Protein 8KA0 (pdb70)

Structure (mmCIF, N/CA/C/O backbone):
data_8KA0
#
_entry.id   8KA0
#
_cell.length_a   136.222
_cell.length_b   48.931
_cell.length_c   178.603
_cell.angle_alpha   90.00
_cell.angle_beta   95.70
_cell.angle_gamma   90.00
#
_symmetry.space_group_name_H-M   'P 1 21 1'
#
loop_
_entity.id
_entity.type
_entity.pdbx_description
1 polymer 'RDTND-RID CBD'
2 polymer Calmodulin-2
3 non-polymer NICOTINAMIDE-ADENINE-DINUCLEOTIDE
4 non-polymer 'CALCIUM ION'
5 non-polymer GLYCEROL
6 water water
#
loop_
_atom_site.group_PDB
_atom_site.id
_atom_site.type_symbol
_atom_site.label_atom_id
_atom_site.label_alt_id
_atom_site.label_comp_id
_atom_site.label_asym_id
_atom_site.label_entity_id
_atom_site.label_seq_id
_atom_site.pdbx_PDB_ins_code
_atom_site.Cartn_x
_atom_site.Cartn_y
_atom_site.Cartn_z
_atom_site.occupancy
_atom_site.B_iso_or_equiv
_atom_site.auth_seq_id
_atom_site.auth_comp_id
_atom_site.auth_asym_id
_atom_site.auth_atom_id
_atom_site.pdbx_PDB_model_num
ATOM 1 N N . GLU A 1 9 ? 56.135 8.891 96.448 1.00 74.72 1967 GLU A N 1
ATOM 2 C CA . GLU A 1 9 ? 56.700 8.285 95.215 1.00 76.87 1967 GLU A CA 1
ATOM 3 C C . GLU A 1 9 ? 57.298 9.386 94.332 1.00 66.38 1967 GLU A C 1
ATOM 4 O O . GLU A 1 9 ? 56.644 10.399 94.090 1.00 66.48 1967 GLU A O 1
ATOM 10 N N . SER A 1 10 ? 58.528 9.156 93.833 1.00 51.80 1968 SER A N 1
ATOM 11 C CA . SER A 1 10 ? 59.294 10.142 93.072 1.00 50.71 1968 SER A CA 1
ATOM 12 C C . SER A 1 10 ? 58.739 10.265 91.645 1.00 45.67 1968 SER A C 1
ATOM 13 O O . SER A 1 10 ? 58.525 9.264 90.990 1.00 50.81 1968 SER A O 1
ATOM 16 N N . LEU A 1 11 ? 58.532 11.500 91.180 1.00 44.25 1969 LEU A N 1
ATOM 17 C CA . LEU A 1 11 ? 57.980 11.791 89.855 1.00 46.90 1969 LEU A CA 1
ATOM 18 C C . LEU A 1 11 ? 58.906 11.306 88.728 1.00 44.04 1969 LEU A C 1
ATOM 19 O O . LEU A 1 11 ? 58.431 10.637 87.798 1.00 40.76 1969 LEU A O 1
ATOM 24 N N . VAL A 1 12 ? 60.200 11.679 88.801 1.00 40.79 1970 VAL A N 1
ATOM 25 C CA . VAL A 1 12 ? 61.190 11.350 87.772 1.00 40.82 1970 VAL A CA 1
ATOM 26 C C . VAL A 1 12 ? 61.450 9.838 87.783 1.00 40.81 1970 VAL A C 1
ATOM 27 O O . VAL A 1 12 ? 61.688 9.235 86.735 1.00 42.48 1970 VAL A O 1
ATOM 31 N N . ALA A 1 13 ? 61.311 9.212 88.959 1.00 36.62 1971 ALA A N 1
ATOM 32 C CA . ALA A 1 13 ? 61.515 7.770 89.104 1.00 40.88 1971 ALA A CA 1
ATOM 33 C C . ALA A 1 13 ? 60.462 6.995 88.295 1.00 36.98 1971 ALA A C 1
ATOM 34 O O . ALA A 1 13 ? 60.753 5.971 87.687 1.00 34.86 1971 ALA A O 1
ATOM 36 N N . ALA A 1 14 ? 59.230 7.486 88.316 1.00 38.80 1972 ALA A N 1
ATOM 37 C CA . ALA A 1 14 ? 58.118 6.848 87.602 1.00 39.94 1972 ALA A CA 1
ATOM 38 C C . ALA A 1 14 ? 58.252 7.059 86.080 1.00 37.20 1972 ALA A C 1
ATOM 39 O O . ALA A 1 14 ? 57.971 6.136 85.308 1.00 42.32 1972 ALA A O 1
ATOM 41 N N . ARG A 1 15 ? 58.676 8.269 85.664 1.00 33.86 1973 ARG A N 1
ATOM 42 C CA . ARG A 1 15 ? 59.099 8.549 84.288 1.00 33.42 1973 ARG A CA 1
ATOM 43 C C . ARG A 1 15 ? 60.183 7.565 83.831 1.00 30.49 1973 ARG A C 1
ATOM 44 O O . ARG A 1 15 ? 60.020 6.926 82.817 1.00 31.23 1973 ARG A O 1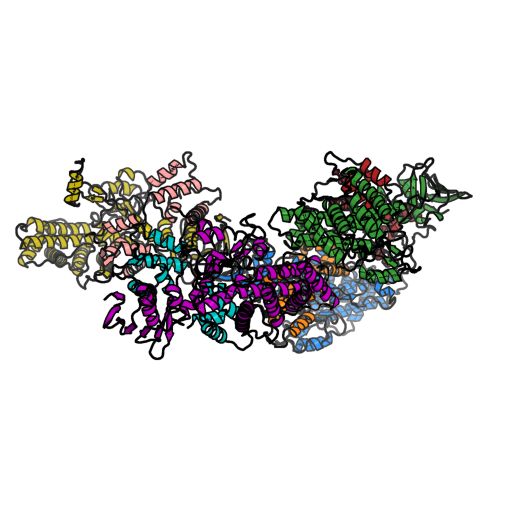
ATOM 52 N N . ALA A 1 16 ? 61.270 7.448 84.599 1.00 30.01 1974 ALA A N 1
ATOM 53 C CA . ALA A 1 16 ? 62.396 6.593 84.271 1.00 30.20 1974 ALA A CA 1
ATOM 54 C C . ALA A 1 16 ? 61.935 5.145 84.100 1.00 34.97 1974 ALA A C 1
ATOM 55 O O . ALA A 1 16 ? 62.412 4.446 83.189 1.00 35.17 1974 ALA A O 1
ATOM 57 N N . GLU A 1 17 ? 61.006 4.701 84.977 1.00 34.37 1975 GLU A N 1
ATOM 58 C CA . GLU A 1 17 ? 60.479 3.338 84.947 1.00 39.64 1975 GLU A CA 1
ATOM 59 C C . GLU A 1 17 ? 59.748 3.093 83.620 1.00 36.09 1975 GLU A C 1
ATOM 60 O O . GLU A 1 17 ? 59.913 2.057 83.003 1.00 38.43 1975 GLU A O 1
ATOM 66 N N . LYS A 1 18 ? 58.952 4.059 83.190 1.00 36.73 1976 LYS A N 1
ATOM 67 C CA . LYS A 1 18 ? 58.236 3.998 81.921 1.00 38.69 1976 LYS A CA 1
ATOM 68 C C . LYS A 1 18 ? 59.232 3.943 80.742 1.00 36.24 1976 LYS A C 1
ATOM 69 O O . LYS A 1 18 ? 59.023 3.173 79.803 1.00 35.60 1976 LYS A O 1
ATOM 75 N N . VAL A 1 19 ? 60.319 4.751 80.816 1.00 32.81 1977 VAL A N 1
ATOM 76 C CA . VAL A 1 19 ? 61.377 4.795 79.800 1.00 30.30 1977 VAL A CA 1
ATOM 77 C C . VAL A 1 19 ? 62.083 3.435 79.731 1.00 27.60 1977 VAL A C 1
ATOM 78 O O . VAL A 1 19 ? 62.318 2.897 78.620 1.00 26.79 1977 VAL A O 1
ATOM 82 N N . ALA A 1 20 ? 62.468 2.912 80.903 1.00 24.19 1978 ALA A N 1
ATOM 83 C CA . ALA A 1 20 ? 63.053 1.562 81.028 1.00 28.33 1978 ALA A CA 1
ATOM 84 C C . ALA A 1 20 ? 62.226 0.509 80.266 1.00 26.02 1978 ALA A C 1
ATOM 85 O O . ALA A 1 20 ? 62.760 -0.314 79.540 1.00 29.58 1978 ALA A O 1
ATOM 87 N N . ASN A 1 21 ? 60.915 0.545 80.423 1.00 27.90 1979 ASN A N 1
ATOM 88 C CA . ASN A 1 21 ? 60.029 -0.439 79.801 1.00 32.48 1979 ASN A CA 1
ATOM 89 C C . ASN A 1 21 ? 60.026 -0.269 78.278 1.00 34.09 1979 ASN A C 1
ATOM 90 O O . ASN A 1 21 ? 59.971 -1.254 77.545 1.00 36.71 1979 ASN A O 1
ATOM 95 N N . LEU A 1 22 ? 60.082 0.991 77.822 1.00 32.02 1980 LEU A N 1
ATOM 96 C CA . LEU A 1 22 ? 60.086 1.327 76.405 1.00 29.22 1980 LEU A CA 1
ATOM 97 C C . LEU A 1 22 ? 61.402 0.878 75.772 1.00 28.05 1980 LEU A C 1
ATOM 98 O O . LEU A 1 22 ? 61.390 0.286 74.700 1.00 30.83 1980 LEU A O 1
ATOM 103 N N . TYR A 1 23 ? 62.517 1.132 76.469 1.00 31.33 1981 TYR A N 1
ATOM 104 C CA . TYR A 1 23 ? 63.861 0.749 76.026 1.00 28.69 1981 TYR A CA 1
ATOM 105 C C . TYR A 1 23 ? 63.956 -0.783 75.929 1.00 29.21 1981 TYR A C 1
ATOM 106 O O . TYR A 1 23 ? 64.541 -1.298 74.976 1.00 29.93 1981 TYR A O 1
ATOM 115 N N . ARG A 1 24 ? 63.409 -1.502 76.944 1.00 29.00 1982 ARG A N 1
ATOM 116 C CA . ARG A 1 24 ? 63.431 -2.976 76.982 1.00 29.26 1982 ARG A CA 1
ATOM 117 C C . ARG A 1 24 ? 62.545 -3.536 75.870 1.00 31.05 1982 ARG A C 1
ATOM 118 O O . ARG A 1 24 ? 62.839 -4.570 75.276 1.00 31.52 1982 ARG A O 1
ATOM 126 N N . TRP A 1 25 ? 61.492 -2.792 75.531 1.00 33.75 1983 TRP A N 1
ATOM 127 C CA . TRP A 1 25 ? 60.594 -3.172 74.445 1.00 32.78 1983 TRP A CA 1
ATOM 128 C C . TRP A 1 25 ? 61.256 -2.956 73.081 1.00 32.21 1983 TRP A C 1
ATOM 129 O O . TRP A 1 25 ? 61.091 -3.775 72.199 1.00 31.98 1983 TRP A O 1
ATOM 140 N N . LEU A 1 26 ? 62.031 -1.869 72.929 1.00 34.03 1984 LEU A N 1
ATOM 141 C CA . LEU A 1 26 ? 62.827 -1.629 71.722 1.00 31.69 1984 LEU A CA 1
ATOM 142 C C . LEU A 1 26 ? 63.974 -2.637 71.607 1.00 30.96 1984 LEU A C 1
ATOM 143 O O . LEU A 1 26 ? 64.435 -2.916 70.507 1.00 29.24 1984 LEU A O 1
ATOM 148 N N . ASP A 1 27 ? 64.437 -3.170 72.749 1.00 33.52 1985 ASP A N 1
ATOM 149 C CA . ASP A 1 27 ? 65.555 -4.110 72.796 1.00 35.48 1985 ASP A CA 1
ATOM 150 C C . ASP A 1 27 ? 65.070 -5.570 72.732 1.00 37.37 1985 ASP A C 1
ATOM 151 O O . ASP A 1 27 ? 65.870 -6.467 72.925 1.00 41.70 1985 ASP A O 1
ATOM 156 N N . THR A 1 28 ? 63.756 -5.804 72.470 1.00 41.45 1986 THR A N 1
ATOM 157 C CA . THR A 1 28 ? 63.109 -7.121 72.624 1.00 41.82 1986 THR A CA 1
ATOM 158 C C . THR A 1 28 ? 63.735 -8.157 71.674 1.00 41.31 1986 THR A C 1
ATOM 159 O O . THR A 1 28 ? 63.716 -9.346 71.968 1.00 38.75 1986 THR A O 1
ATOM 163 N N . ASP A 1 29 ? 64.316 -7.680 70.565 1.00 39.58 1987 ASP A N 1
ATOM 164 C CA . ASP A 1 29 ? 64.887 -8.524 69.521 1.00 41.92 1987 ASP A CA 1
ATOM 165 C C . ASP A 1 29 ? 66.385 -8.747 69.795 1.00 42.98 1987 ASP A C 1
ATOM 166 O O . ASP A 1 29 ? 66.890 -9.845 69.580 1.00 43.04 1987 ASP A O 1
ATOM 171 N N . ASN A 1 30 ? 67.100 -7.703 70.264 1.00 43.94 1988 ASN A N 1
ATOM 172 C CA . ASN A 1 30 ? 68.544 -7.774 70.498 1.00 43.43 1988 ASN A CA 1
ATOM 173 C C . ASN A 1 30 ? 68.801 -8.515 71.817 1.00 44.78 1988 ASN A C 1
ATOM 174 O O . ASN A 1 30 ? 69.805 -9.205 71.953 1.00 41.79 1988 ASN A O 1
ATOM 179 N N . ASP A 1 31 ? 67.891 -8.320 72.787 1.00 47.54 1989 ASP A N 1
ATOM 180 C CA . ASP A 1 31 ? 67.879 -9.017 74.067 1.00 48.95 1989 ASP A CA 1
ATOM 181 C C . ASP A 1 31 ? 69.197 -8.779 74.816 1.00 52.70 1989 ASP A C 1
ATOM 182 O O . ASP A 1 31 ? 69.685 -9.667 75.538 1.00 58.78 1989 ASP A O 1
ATOM 187 N N . VAL A 1 32 ? 69.716 -7.553 74.695 1.00 45.02 1990 VAL A N 1
ATOM 188 C CA . VAL A 1 32 ? 71.034 -7.177 75.210 1.00 43.83 1990 VAL A CA 1
ATOM 189 C C . VAL A 1 32 ? 70.906 -6.609 76.632 1.00 39.82 1990 VAL A C 1
ATOM 190 O O . VAL A 1 32 ? 71.900 -6.501 77.331 1.00 47.69 1990 VAL A O 1
ATOM 194 N N . ALA A 1 33 ? 69.669 -6.317 77.067 1.00 38.42 1991 ALA A N 1
ATOM 195 C CA . ALA A 1 33 ? 69.379 -5.762 78.387 1.00 37.76 1991 ALA A CA 1
ATOM 196 C C . ALA A 1 33 ? 69.634 -6.806 79.474 1.00 41.40 1991 ALA A C 1
ATOM 197 O O . ALA A 1 33 ? 69.364 -7.993 79.274 1.00 45.26 1991 ALA A O 1
ATOM 199 N N . THR A 1 34 ? 70.156 -6.341 80.609 1.00 45.76 1992 THR A N 1
ATOM 200 C CA . THR A 1 34 ? 70.333 -7.148 81.813 1.00 51.63 1992 THR A CA 1
ATOM 201 C C . THR A 1 34 ? 69.497 -6.530 82.930 1.00 49.28 1992 THR A C 1
ATOM 202 O O . THR A 1 34 ? 68.641 -5.696 82.663 1.00 52.62 1992 THR A O 1
ATOM 206 N N . ASP A 1 35 ? 69.781 -6.926 84.175 1.00 55.96 1993 ASP A N 1
ATOM 207 C CA . ASP A 1 35 ? 69.177 -6.337 85.365 1.00 54.42 1993 ASP A CA 1
ATOM 208 C C . ASP A 1 35 ? 69.726 -4.918 85.599 1.00 49.14 1993 ASP A C 1
ATOM 209 O O . ASP A 1 35 ? 69.040 -4.083 86.165 1.00 50.27 1993 ASP A O 1
ATOM 214 N N . LYS A 1 36 ? 70.968 -4.671 85.168 1.00 44.22 1994 LYS A N 1
ATOM 215 C CA . LYS A 1 36 ? 71.730 -3.489 85.555 1.00 48.09 1994 LYS A CA 1
ATOM 216 C C . LYS A 1 36 ? 71.841 -2.532 84.344 1.00 42.53 1994 LYS A C 1
ATOM 217 O O . LYS A 1 36 ? 71.835 -1.313 84.509 1.00 47.49 1994 LYS A O 1
ATOM 223 N N . TYR A 1 37 ? 71.930 -3.105 83.129 1.00 38.33 1995 TYR A N 1
ATOM 224 C CA . TYR A 1 37 ? 72.135 -2.363 81.886 1.00 39.35 1995 TYR A CA 1
ATOM 225 C C . TYR A 1 37 ? 70.853 -2.361 81.051 1.00 42.04 1995 TYR A C 1
ATOM 226 O O . TYR A 1 37 ? 70.442 -3.403 80.567 1.00 39.15 1995 TYR A O 1
ATOM 235 N N . VAL A 1 38 ? 70.280 -1.167 80.816 1.00 37.04 1996 VAL A N 1
ATOM 236 C CA . VAL A 1 38 ? 69.205 -1.013 79.837 1.00 36.78 1996 VAL A CA 1
ATOM 237 C C . VAL A 1 38 ? 69.699 -0.152 78.681 1.00 33.56 1996 VAL A C 1
ATOM 238 O O . VAL A 1 38 ? 70.044 1.016 78.867 1.00 31.12 1996 VAL A O 1
ATOM 242 N N . PRO A 1 39 ? 69.722 -0.694 77.442 1.00 29.63 1997 PRO A N 1
ATOM 243 C CA . PRO A 1 39 ? 70.319 0.010 76.311 1.00 28.99 1997 PRO A CA 1
ATOM 244 C C . PRO A 1 39 ? 69.491 1.218 75.892 1.00 27.43 1997 PRO A C 1
ATOM 245 O O . PRO A 1 39 ? 68.296 1.141 75.906 1.00 26.23 1997 PRO A O 1
ATOM 249 N N . VAL A 1 40 ? 70.156 2.336 75.573 1.00 27.34 1998 VAL A N 1
ATOM 250 C CA . VAL A 1 40 ? 69.495 3.524 75.042 1.00 26.99 1998 VAL A CA 1
ATOM 251 C C . VAL A 1 40 ? 69.421 3.389 73.511 1.00 26.07 1998 VAL A C 1
ATOM 252 O O . VAL A 1 40 ? 70.449 3.306 72.838 1.00 24.74 1998 VAL A O 1
ATOM 256 N N . PRO A 1 41 ? 68.217 3.389 72.905 1.00 26.23 1999 PRO A N 1
ATOM 257 C CA . PRO A 1 41 ? 68.076 3.069 71.478 1.00 28.11 1999 PRO A CA 1
ATOM 258 C C . PRO A 1 41 ? 68.896 4.023 70.613 1.00 29.34 1999 PRO A C 1
ATOM 259 O O . PRO A 1 41 ? 68.813 5.232 70.802 1.00 31.39 1999 PRO A O 1
ATOM 263 N N . GLY A 1 42 ? 69.767 3.465 69.763 1.00 31.36 2000 GLY A N 1
ATOM 264 C CA . GLY A 1 42 ? 70.643 4.225 68.873 1.00 30.27 2000 GLY A CA 1
ATOM 265 C C . GLY A 1 42 ? 71.912 4.712 69.565 1.00 30.70 2000 GLY A C 1
ATOM 266 O O . GLY A 1 42 ? 72.676 5.474 68.995 1.00 34.09 2000 GLY A O 1
ATOM 267 N N . PHE A 1 43 ? 72.126 4.284 70.798 1.00 36.52 2001 PHE A N 1
ATOM 268 C CA . PHE A 1 43 ? 73.273 4.716 71.594 1.00 43.50 2001 PHE A CA 1
ATOM 269 C C . PHE A 1 43 ? 73.950 3.505 72.272 1.00 52.16 2001 PHE A C 1
ATOM 270 O O . PHE A 1 43 ? 73.973 3.405 73.509 1.00 58.80 2001 PHE A O 1
ATOM 278 N N . GLU A 1 44 ? 74.535 2.621 71.429 1.00 56.77 2002 GLU A N 1
ATOM 279 C CA . GLU A 1 44 ? 75.360 1.484 71.856 1.00 59.20 2002 GLU A CA 1
ATOM 280 C C . GLU A 1 44 ? 76.266 1.864 73.048 1.00 54.90 2002 GLU A C 1
ATOM 281 O O . GLU A 1 44 ? 76.821 2.967 73.086 1.00 46.77 2002 GLU A O 1
ATOM 287 N N . ARG A 1 45 ? 76.376 0.945 74.026 1.00 50.33 2003 ARG A N 1
ATOM 288 C CA . ARG A 1 45 ? 77.377 1.006 75.085 1.00 50.01 2003 ARG A CA 1
ATOM 289 C C . ARG A 1 45 ? 78.763 0.774 74.473 1.00 51.37 2003 ARG A C 1
ATOM 290 O O . ARG A 1 45 ? 78.941 -0.142 73.670 1.00 54.27 2003 ARG A O 1
ATOM 298 N N . VAL A 1 46 ? 79.699 1.678 74.795 1.00 46.20 2004 VAL A N 1
ATOM 299 C CA . VAL A 1 46 ? 81.126 1.477 74.608 1.00 49.93 2004 VAL A CA 1
ATOM 300 C C . VAL A 1 46 ? 81.755 1.427 75.993 1.00 53.86 2004 VAL A C 1
ATOM 301 O O . VAL A 1 46 ? 81.804 2.462 76.678 1.00 45.94 2004 VAL A O 1
ATOM 305 N N . ASP A 1 47 ? 82.252 0.229 76.363 1.00 61.52 2005 ASP A N 1
ATOM 306 C CA . ASP A 1 47 ? 82.784 -0.056 77.696 1.00 65.91 2005 ASP A CA 1
ATOM 307 C C . ASP A 1 47 ? 83.890 0.939 78.019 1.00 59.19 2005 ASP A C 1
ATOM 308 O O . ASP A 1 47 ? 84.605 1.364 77.121 1.00 52.54 2005 ASP A O 1
ATOM 313 N N . VAL A 1 48 ? 83.950 1.348 79.296 1.00 64.92 2006 VAL A N 1
ATOM 314 C CA . VAL A 1 48 ? 84.975 2.248 79.817 1.00 65.73 2006 VAL A CA 1
ATOM 315 C C . VAL A 1 48 ? 86.078 1.407 80.474 1.00 70.78 2006 VAL A C 1
ATOM 316 O O . VAL A 1 48 ? 85.788 0.553 81.311 1.00 71.46 2006 VAL A O 1
ATOM 320 N N . ASP A 1 49 ? 87.340 1.653 80.068 1.00 83.58 2007 ASP A N 1
ATOM 321 C CA . ASP A 1 49 ? 88.528 1.095 80.722 1.00 82.62 2007 ASP A CA 1
ATOM 322 C C . ASP A 1 49 ? 89.270 2.225 81.460 1.00 82.79 2007 ASP A C 1
ATOM 323 O O . ASP A 1 49 ? 90.081 2.926 80.858 1.00 91.54 2007 ASP A O 1
ATOM 328 N N . VAL A 1 50 ? 88.971 2.408 82.767 1.00 77.39 2008 VAL A N 1
ATOM 329 C CA . VAL A 1 50 ? 89.587 3.453 83.594 1.00 72.92 2008 VAL A CA 1
ATOM 330 C C . VAL A 1 50 ? 90.110 2.841 84.893 1.00 73.42 2008 VAL A C 1
ATOM 331 O O . VAL A 1 50 ? 89.414 2.037 85.511 1.00 67.03 2008 VAL A O 1
ATOM 335 N N . SER A 1 51 ? 91.333 3.259 85.291 1.00 75.19 2009 SER A N 1
ATOM 336 C CA . SER A 1 51 ? 91.891 3.014 86.620 1.00 73.71 2009 SER A CA 1
ATOM 337 C C . SER A 1 51 ? 91.158 3.869 87.644 1.00 69.98 2009 SER A C 1
ATOM 338 O O . SER A 1 51 ? 90.615 4.903 87.293 1.00 69.88 2009 SER A O 1
ATOM 341 N N . ASP A 1 52 ? 91.186 3.438 88.915 1.00 77.97 2010 ASP A N 1
ATOM 342 C CA . ASP A 1 52 ? 90.509 4.134 90.006 1.00 81.38 2010 ASP A CA 1
ATOM 343 C C . ASP A 1 52 ? 91.176 5.489 90.255 1.00 87.42 2010 ASP A C 1
ATOM 344 O O . ASP A 1 52 ? 90.516 6.399 90.764 1.00 82.73 2010 ASP A O 1
ATOM 349 N N . GLU A 1 53 ? 92.479 5.604 89.897 1.00 90.74 2011 GLU A N 1
ATOM 350 C CA . GLU A 1 53 ? 93.223 6.872 89.939 1.00 90.28 2011 GLU A CA 1
ATOM 351 C C . GLU A 1 53 ? 92.513 7.910 89.059 1.00 80.35 2011 GLU A C 1
ATOM 352 O O . GLU A 1 53 ? 92.184 9.010 89.514 1.00 68.70 2011 GLU A O 1
ATOM 358 N N . VAL A 1 54 ? 92.276 7.517 87.798 1.00 73.92 2012 VAL A N 1
ATOM 359 C CA . VAL A 1 54 ? 91.723 8.377 86.755 1.00 74.32 2012 VAL A CA 1
ATOM 360 C C . VAL A 1 54 ? 90.276 8.739 87.116 1.00 65.92 2012 VAL A C 1
ATOM 361 O O . VAL A 1 54 ? 89.865 9.885 86.963 1.00 57.52 2012 VAL A O 1
ATOM 365 N N . LYS A 1 55 ? 89.530 7.757 87.639 1.00 60.38 2013 LYS A N 1
ATOM 366 C CA . LYS A 1 55 ? 88.130 7.938 88.007 1.00 62.08 2013 LYS A CA 1
ATOM 367 C C . LYS A 1 55 ? 88.011 8.993 89.112 1.00 55.90 2013 LYS A C 1
ATOM 368 O O . LYS A 1 55 ? 87.177 9.881 89.019 1.00 61.82 2013 LYS A O 1
ATOM 374 N N . GLN A 1 56 ? 88.868 8.908 90.141 1.00 58.56 2014 GLN A N 1
ATOM 375 C CA . GLN A 1 56 ? 88.789 9.782 91.322 1.00 61.37 2014 GLN A CA 1
ATOM 376 C C . GLN A 1 56 ? 89.189 11.216 90.972 1.00 56.41 2014 GLN A C 1
ATOM 377 O O . GLN A 1 56 ? 88.902 12.131 91.733 1.00 60.28 2014 GLN A O 1
ATOM 383 N N . ARG A 1 57 ? 89.910 11.386 89.859 1.00 58.00 2015 ARG A N 1
ATOM 384 C CA . ARG A 1 57 ? 90.253 12.702 89.334 1.00 65.89 2015 ARG A CA 1
ATOM 385 C C . ARG A 1 57 ? 89.008 13.307 88.675 1.00 63.62 2015 ARG A C 1
ATOM 386 O O . ARG A 1 57 ? 88.570 14.393 89.068 1.00 52.40 2015 ARG A O 1
ATOM 394 N N . MET A 1 58 ? 88.428 12.564 87.703 1.00 63.16 2016 MET A N 1
ATOM 395 C CA . MET A 1 58 ? 87.139 12.898 87.083 1.00 54.06 2016 MET A CA 1
ATOM 396 C C . MET A 1 58 ? 86.136 13.332 88.154 1.00 50.02 2016 MET A C 1
ATOM 397 O O . MET A 1 58 ? 85.520 14.391 88.033 1.00 48.11 2016 MET A O 1
ATOM 402 N N . ILE A 1 59 ? 86.018 12.520 89.218 1.00 51.28 2017 ILE A N 1
ATOM 403 C CA . ILE A 1 59 ? 85.081 12.761 90.316 1.00 55.26 2017 ILE A CA 1
ATOM 404 C C . ILE A 1 59 ? 85.355 14.111 90.978 1.00 55.66 2017 ILE A C 1
ATOM 405 O O . ILE A 1 59 ? 84.415 14.838 91.288 1.00 59.35 2017 ILE A O 1
ATOM 410 N N . GLN A 1 60 ? 86.642 14.413 91.225 1.00 62.48 2018 GLN A N 1
ATOM 411 C CA . GLN A 1 60 ? 87.050 15.588 92.001 1.00 64.37 2018 GLN A CA 1
ATOM 412 C C . GLN A 1 60 ? 86.900 16.858 91.152 1.00 56.62 2018 GLN A C 1
ATOM 413 O O . GLN A 1 60 ? 86.390 17.864 91.638 1.00 59.18 2018 GLN A O 1
ATOM 419 N N . SER A 1 61 ? 87.302 16.774 89.876 1.00 48.59 2019 SER A N 1
ATOM 420 C CA . SER A 1 61 ? 87.042 17.817 88.886 1.00 56.81 2019 SER A CA 1
ATOM 421 C C . SER A 1 61 ? 85.541 18.144 88.798 1.00 61.13 2019 SER A C 1
ATOM 422 O O . SER A 1 61 ? 85.174 19.282 88.507 1.00 58.77 2019 SER A O 1
ATOM 425 N N . MET A 1 62 ? 84.686 17.124 89.014 1.00 59.14 2020 MET A N 1
ATOM 426 C CA . MET A 1 62 ? 83.231 17.263 88.928 1.00 67.00 2020 MET A CA 1
ATOM 427 C C . MET A 1 62 ? 82.700 17.807 90.253 1.00 64.08 2020 MET A C 1
ATOM 428 O O . MET A 1 62 ? 81.790 18.645 90.273 1.00 62.24 2020 MET A O 1
ATOM 433 N N . SER A 1 63 ? 83.236 17.267 91.351 1.00 59.14 2021 SER A N 1
ATOM 434 C CA . SER A 1 63 ? 83.026 17.816 92.686 1.00 65.41 2021 SER A CA 1
ATOM 435 C C . SER A 1 63 ? 83.293 19.324 92.649 1.00 59.41 2021 SER A C 1
ATOM 436 O O . SER A 1 63 ? 82.477 20.113 93.110 1.00 54.85 2021 SER A O 1
ATOM 439 N N . GLY A 1 64 ? 84.408 19.704 92.012 1.00 60.85 2022 GLY A N 1
ATOM 440 C CA . GLY A 1 64 ? 84.801 21.096 91.865 1.00 67.26 2022 GLY A CA 1
ATOM 441 C C . GLY A 1 64 ? 83.772 21.924 91.094 1.00 70.19 2022 GLY A C 1
ATOM 442 O O . GLY A 1 64 ? 83.409 23.022 91.513 1.00 68.08 2022 GLY A O 1
ATOM 443 N N . TYR A 1 65 ? 83.336 21.403 89.941 1.00 79.47 2023 TYR A N 1
ATOM 444 C CA . TYR A 1 65 ? 82.415 22.116 89.061 1.00 79.08 2023 TYR A CA 1
ATOM 445 C C . TYR A 1 65 ? 81.159 22.504 89.831 1.00 69.16 2023 TYR A C 1
ATOM 446 O O . TYR A 1 65 ? 80.700 23.635 89.734 1.00 73.55 2023 TYR A O 1
ATOM 455 N N . ILE A 1 66 ? 80.613 21.547 90.584 1.00 66.08 2024 ILE A N 1
ATOM 456 C CA . ILE A 1 66 ? 79.432 21.771 91.410 1.00 68.19 2024 ILE A CA 1
ATOM 457 C C . ILE A 1 66 ? 79.759 22.809 92.480 1.00 76.87 2024 ILE A C 1
ATOM 458 O O . ILE A 1 66 ? 79.077 23.829 92.572 1.00 81.97 2024 ILE A O 1
ATOM 463 N N . GLU A 1 67 ? 80.820 22.532 93.266 1.00 89.41 2025 GLU A N 1
ATOM 464 C CA . GLU A 1 67 ? 81.095 23.227 94.526 1.00 94.82 2025 GLU A CA 1
ATOM 465 C C . GLU A 1 67 ? 80.902 24.728 94.324 1.00 92.23 2025 GLU A C 1
ATOM 466 O O . GLU A 1 67 ? 80.082 25.343 95.009 1.00 88.01 2025 GLU A O 1
ATOM 472 N N . HIS A 1 68 ? 81.624 25.279 93.334 1.00 96.29 2026 HIS A N 1
ATOM 473 C CA . HIS A 1 68 ? 81.687 26.718 93.081 1.00 108.61 2026 HIS A CA 1
ATOM 474 C C . HIS A 1 68 ? 81.019 27.032 91.735 1.00 99.55 2026 HIS A C 1
ATOM 475 O O . HIS A 1 68 ? 81.699 27.337 90.756 1.00 92.51 2026 HIS A O 1
ATOM 482 N N . THR A 1 69 ? 79.674 26.930 91.713 1.00 100.57 2027 THR A N 1
ATOM 483 C CA . THR A 1 69 ? 78.817 27.292 90.571 1.00 85.44 2027 THR A CA 1
ATOM 484 C C . THR A 1 69 ? 77.378 27.477 91.086 1.00 74.89 2027 THR A C 1
ATOM 485 O O . THR A 1 69 ? 77.054 26.967 92.157 1.00 71.40 2027 THR A O 1
ATOM 489 N N . ASP A 1 70 ? 76.540 28.233 90.337 1.00 71.79 2028 ASP A N 1
ATOM 490 C CA . ASP A 1 70 ? 75.165 28.573 90.740 1.00 83.48 2028 ASP A CA 1
ATOM 491 C C . ASP A 1 70 ? 74.209 27.378 90.547 1.00 76.60 2028 ASP A C 1
ATOM 492 O O . ASP A 1 70 ? 73.775 27.104 89.425 1.00 68.89 2028 ASP A O 1
ATOM 497 N N . ASN A 1 71 ? 73.836 26.713 91.662 1.00 72.72 2029 ASN A N 1
ATOM 498 C CA . ASN A 1 71 ? 73.005 25.502 91.637 1.00 75.14 2029 ASN A CA 1
ATOM 499 C C . ASN A 1 71 ? 72.456 25.221 93.048 1.00 73.01 2029 ASN A C 1
ATOM 500 O O . ASN A 1 71 ? 72.746 25.969 93.975 1.00 85.17 2029 ASN A O 1
ATOM 505 N N . GLN A 1 72 ? 71.675 24.133 93.203 1.00 67.00 2030 GLN A N 1
ATOM 506 C CA . GLN A 1 72 ? 70.888 23.885 94.417 1.00 69.92 2030 GLN A CA 1
ATOM 507 C C . GLN A 1 72 ? 71.366 22.625 95.162 1.00 64.72 2030 GLN A C 1
ATOM 508 O O . GLN A 1 72 ? 70.653 22.103 96.015 1.00 61.09 2030 GLN A O 1
ATOM 514 N N . VAL A 1 73 ? 72.564 22.136 94.830 1.00 66.54 2031 VAL A N 1
ATOM 515 C CA . VAL A 1 73 ? 73.137 20.948 95.457 1.00 66.87 2031 VAL A CA 1
ATOM 516 C C . VAL A 1 73 ? 73.680 21.329 96.840 1.00 75.48 2031 VAL A C 1
ATOM 517 O O . VAL A 1 73 ? 74.495 22.241 96.951 1.00 80.20 2031 VAL A O 1
ATOM 521 N N . PRO A 1 74 ? 73.255 20.652 97.933 1.00 80.11 2032 PRO A N 1
ATOM 522 C CA . PRO A 1 74 ? 73.905 20.816 99.233 1.00 82.05 2032 PRO A CA 1
ATOM 523 C C . PRO A 1 74 ? 75.386 20.430 99.150 1.00 87.27 2032 PRO A C 1
ATOM 524 O O . PRO A 1 74 ? 75.716 19.325 98.718 1.00 90.46 2032 PRO A O 1
ATOM 528 N N . LYS A 1 75 ? 76.268 21.348 99.586 1.00 95.03 2033 LYS A N 1
ATOM 529 C CA . LYS A 1 75 ? 77.711 21.234 99.370 1.00 87.47 2033 LYS A CA 1
ATOM 530 C C . LYS A 1 75 ? 78.297 20.060 100.155 1.00 76.62 2033 LYS A C 1
ATOM 531 O O . LYS A 1 75 ? 79.369 19.584 99.814 1.00 68.71 2033 LYS A O 1
ATOM 537 N N . ASP A 1 76 ? 77.575 19.588 101.180 1.00 77.35 2034 ASP A N 1
ATOM 538 C CA . ASP A 1 76 ? 77.855 18.302 101.826 1.00 86.47 2034 ASP A CA 1
ATOM 539 C C . ASP A 1 76 ? 78.018 17.195 100.767 1.00 91.02 2034 ASP A C 1
ATOM 540 O O . ASP A 1 76 ? 78.979 16.425 100.810 1.00 87.07 2034 ASP A O 1
ATOM 545 N N . GLN A 1 77 ? 77.074 17.142 99.805 1.00 87.50 2035 GLN A N 1
ATOM 546 C CA . GLN A 1 77 ? 76.914 16.011 98.891 1.00 79.70 2035 GLN A CA 1
ATOM 547 C C . GLN A 1 77 ? 77.581 16.276 97.535 1.00 66.62 2035 GLN A C 1
ATOM 548 O O . GLN A 1 77 ? 77.602 15.399 96.685 1.00 75.91 2035 GLN A O 1
ATOM 554 N N . ALA A 1 78 ? 78.140 17.472 97.348 1.00 66.03 2036 ALA A N 1
ATOM 555 C CA . ALA A 1 78 ? 78.836 17.843 96.113 1.00 64.08 2036 ALA A CA 1
ATOM 556 C C . ALA A 1 78 ? 79.695 16.687 95.584 1.00 67.20 2036 ALA A C 1
ATOM 557 O O . ALA A 1 78 ? 79.735 16.449 94.377 1.00 77.28 2036 ALA A O 1
ATOM 559 N N . GLU A 1 79 ? 80.361 15.961 96.495 1.00 66.50 2037 GLU A N 1
ATOM 560 C CA . GLU A 1 79 ? 81.305 14.902 96.133 1.00 74.71 2037 GLU A CA 1
ATOM 561 C C . GLU A 1 79 ? 80.562 13.569 95.911 1.00 66.97 2037 GLU A C 1
ATOM 562 O O . GLU A 1 79 ? 80.946 12.789 95.033 1.00 62.21 2037 GLU A O 1
ATOM 568 N N . ALA A 1 80 ? 79.518 13.310 96.724 1.00 57.89 2038 ALA A N 1
ATOM 569 C CA . ALA A 1 80 ? 78.691 12.104 96.623 1.00 59.26 2038 ALA A CA 1
ATOM 570 C C . ALA A 1 80 ? 77.897 12.071 95.296 1.00 54.76 2038 ALA A C 1
ATOM 571 O O . ALA A 1 80 ? 77.761 11.018 94.668 1.00 49.65 2038 ALA A O 1
ATOM 573 N N . LEU A 1 81 ? 77.373 13.235 94.881 1.00 48.78 2039 LEU A N 1
ATOM 574 C CA . LEU A 1 81 ? 76.652 13.382 93.621 1.00 49.85 2039 LEU A CA 1
ATOM 575 C C . LEU A 1 81 ? 77.598 13.187 92.423 1.00 53.90 2039 LEU A C 1
ATOM 576 O O . LEU A 1 81 ? 77.272 12.467 91.478 1.00 52.85 2039 LEU A O 1
ATOM 581 N N . ALA A 1 82 ? 78.777 13.820 92.477 1.00 56.70 2040 ALA A N 1
ATOM 582 C CA . ALA A 1 82 ? 79.825 13.620 91.478 1.00 50.96 2040 ALA A CA 1
ATOM 583 C C . ALA A 1 82 ? 80.109 12.130 91.273 1.00 49.64 2040 ALA A C 1
ATOM 584 O O . ALA A 1 82 ? 80.151 11.658 90.134 1.00 49.72 2040 ALA A O 1
ATOM 586 N N . THR A 1 83 ? 80.332 11.401 92.381 1.00 46.26 2041 THR A N 1
ATOM 587 C CA . THR A 1 83 ? 80.723 9.989 92.335 1.00 49.89 2041 THR A CA 1
ATOM 588 C C . THR A 1 83 ? 79.598 9.163 91.707 1.00 44.20 2041 THR A C 1
ATOM 589 O O . THR A 1 83 ? 79.841 8.335 90.807 1.00 45.91 2041 THR A O 1
ATOM 593 N N . LEU A 1 84 ? 78.368 9.429 92.153 1.00 38.51 2042 LEU A N 1
ATOM 594 C CA . LEU A 1 84 ? 77.163 8.808 91.599 1.00 40.15 2042 LEU A CA 1
ATOM 595 C C . LEU A 1 84 ? 77.058 9.064 90.086 1.00 39.41 2042 LEU A C 1
ATOM 596 O O . LEU A 1 84 ? 76.868 8.130 89.305 1.00 39.59 2042 LEU A O 1
ATOM 601 N N . PHE A 1 85 ? 77.235 10.332 89.690 1.00 38.91 2043 PHE A N 1
ATOM 602 C CA . PHE A 1 85 ? 77.061 10.779 88.314 1.00 37.15 2043 PHE A CA 1
ATOM 603 C C . PHE A 1 85 ? 78.024 10.062 87.361 1.00 40.11 2043 PHE A C 1
ATOM 604 O O . PHE A 1 85 ? 77.601 9.583 86.303 1.00 39.15 2043 PHE A O 1
ATOM 612 N N . VAL A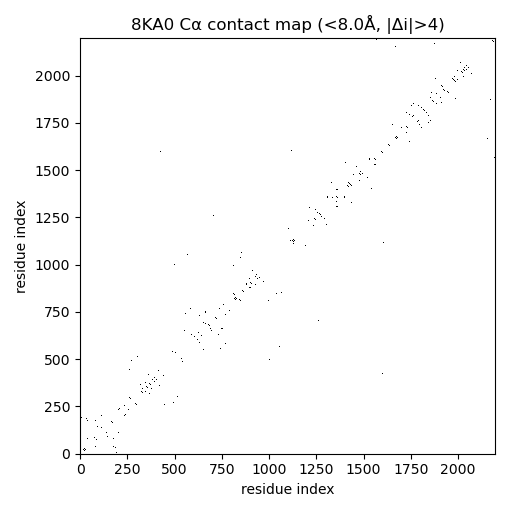 1 86 ? 79.316 9.977 87.732 1.00 41.35 2044 VAL A N 1
ATOM 613 C CA . VAL A 1 86 ? 80.327 9.425 86.835 1.00 39.07 2044 VAL A CA 1
ATOM 614 C C . VAL A 1 86 ? 80.181 7.901 86.808 1.00 38.72 2044 VAL A C 1
ATOM 615 O O . VAL A 1 86 ? 80.418 7.264 85.776 1.00 42.23 2044 VAL A O 1
ATOM 619 N N . GLU A 1 87 ? 79.790 7.314 87.945 1.00 39.98 2045 GLU A N 1
ATOM 620 C CA . GLU A 1 87 ? 79.673 5.867 88.056 1.00 44.77 2045 GLU A CA 1
ATOM 621 C C . GLU A 1 87 ? 78.476 5.409 87.226 1.00 41.42 2045 GLU A C 1
ATOM 622 O O . GLU A 1 87 ? 78.602 4.494 86.412 1.00 40.94 2045 GLU A O 1
ATOM 628 N N . SER A 1 88 ? 77.327 6.067 87.442 1.00 37.05 2046 SER A N 1
ATOM 629 C CA . SER A 1 88 ? 76.124 5.894 86.624 1.00 34.83 2046 SER A CA 1
ATOM 630 C C . SER A 1 88 ? 76.461 6.010 85.138 1.00 35.91 2046 SER A C 1
ATOM 631 O O . SER A 1 88 ? 76.059 5.163 84.331 1.00 37.26 2046 SER A O 1
ATOM 634 N N . THR A 1 89 ? 77.251 7.039 84.793 1.00 34.59 2047 THR A N 1
ATOM 635 C CA . THR A 1 89 ? 77.600 7.328 83.410 1.00 31.39 2047 THR A CA 1
ATOM 636 C C . THR A 1 89 ? 78.522 6.239 82.870 1.00 33.09 2047 THR A C 1
ATOM 637 O O . THR A 1 89 ? 78.230 5.652 81.851 1.00 41.55 2047 THR A O 1
ATOM 641 N N . LEU A 1 90 ? 79.649 5.982 83.547 1.00 36.98 2048 LEU A N 1
ATOM 642 C CA . LEU A 1 90 ? 80.768 5.261 82.942 1.00 35.76 2048 LEU A CA 1
ATOM 643 C C . LEU A 1 90 ? 80.514 3.756 82.991 1.00 38.32 2048 LEU A C 1
ATOM 644 O O . LEU A 1 90 ? 80.933 3.038 82.086 1.00 39.30 2048 LEU A O 1
ATOM 649 N N . ASP A 1 91 ? 79.712 3.302 83.973 1.00 41.18 2049 ASP A N 1
ATOM 650 C CA . ASP A 1 91 ? 79.328 1.890 84.104 1.00 44.22 2049 ASP A CA 1
ATOM 651 C C . ASP A 1 91 ? 77.975 1.608 83.418 1.00 39.68 2049 ASP A C 1
ATOM 652 O O . ASP A 1 91 ? 77.542 0.472 83.356 1.00 36.45 2049 ASP A O 1
ATOM 657 N N . TYR A 1 92 ? 77.348 2.636 82.834 1.00 37.17 2050 TYR A N 1
ATOM 658 C CA . TYR A 1 92 ? 76.045 2.491 82.175 1.00 36.98 2050 TYR A CA 1
ATOM 659 C C . TYR A 1 92 ? 75.051 1.841 83.162 1.00 36.66 2050 TYR A C 1
ATOM 660 O O . TYR A 1 92 ? 74.244 0.980 82.800 1.00 30.91 2050 TYR A O 1
ATOM 669 N N . ASP A 1 93 ? 75.101 2.296 84.414 1.00 36.87 2051 ASP A N 1
ATOM 670 C CA . ASP A 1 93 ? 74.367 1.670 85.497 1.00 38.82 2051 ASP A CA 1
ATOM 671 C C . ASP A 1 93 ? 72.990 2.320 85.587 1.00 34.93 2051 ASP A C 1
ATOM 672 O O . ASP A 1 93 ? 72.875 3.474 86.029 1.00 32.18 2051 ASP A O 1
ATOM 677 N N . TRP A 1 94 ? 71.963 1.575 85.157 1.00 30.86 2052 TRP A N 1
ATOM 678 C CA . TRP A 1 94 ? 70.610 2.114 85.028 1.00 33.95 2052 TRP A CA 1
ATOM 679 C C . TRP A 1 94 ? 70.039 2.591 86.367 1.00 31.49 2052 TRP A C 1
ATOM 680 O O . TRP A 1 94 ? 69.518 3.703 86.444 1.00 33.23 2052 TRP A O 1
ATOM 691 N N . ASP A 1 95 ? 70.125 1.737 87.392 1.00 30.99 2053 ASP A N 1
ATOM 692 C CA . ASP A 1 95 ? 69.650 2.052 88.740 1.00 35.27 2053 ASP A CA 1
ATOM 693 C C . ASP A 1 95 ? 70.248 3.388 89.198 1.00 35.03 2053 ASP A C 1
ATOM 694 O O . ASP A 1 95 ? 69.517 4.240 89.714 1.00 35.39 2053 ASP A O 1
ATOM 699 N N . LYS A 1 96 ? 71.579 3.561 89.005 1.00 37.52 2054 LYS A N 1
ATOM 700 C CA . LYS A 1 96 ? 72.323 4.708 89.556 1.00 38.38 2054 LYS A CA 1
ATOM 701 C C . LYS A 1 96 ? 71.942 5.980 88.782 1.00 36.09 2054 LYS A C 1
ATOM 702 O O . LYS A 1 96 ? 71.771 7.053 89.380 1.00 32.51 2054 LYS A O 1
ATOM 708 N N . ARG A 1 97 ? 71.750 5.819 87.460 1.00 33.68 2055 ARG A N 1
ATOM 709 C CA . ARG A 1 97 ? 71.274 6.876 86.579 1.00 34.80 2055 ARG A CA 1
ATOM 710 C C . ARG A 1 97 ? 69.978 7.470 87.144 1.00 32.83 2055 ARG A C 1
ATOM 711 O O . ARG A 1 97 ? 69.834 8.679 87.185 1.00 30.51 2055 ARG A O 1
ATOM 719 N N . VAL A 1 98 ? 69.039 6.597 87.570 1.00 34.22 2056 VAL A N 1
ATOM 720 C CA . VAL A 1 98 ? 67.747 7.011 88.121 1.00 33.47 2056 VAL A CA 1
ATOM 721 C C . VAL A 1 98 ? 67.968 7.677 89.476 1.00 33.97 2056 VAL A C 1
ATOM 722 O O . VAL A 1 98 ? 67.282 8.648 89.808 1.00 30.59 2056 VAL A O 1
ATOM 726 N N . GLU A 1 99 ? 68.890 7.106 90.272 1.00 39.96 2057 GLU A N 1
ATOM 727 C CA . GLU A 1 99 ? 69.223 7.605 91.610 1.00 39.45 2057 GLU A CA 1
ATOM 728 C C . GLU A 1 99 ? 69.703 9.046 91.474 1.00 37.06 2057 GLU A C 1
ATOM 729 O O . GLU A 1 99 ? 69.225 9.925 92.187 1.00 36.32 2057 GLU A O 1
ATOM 735 N N . PHE A 1 100 ? 70.598 9.291 90.497 1.00 37.81 2058 PHE A N 1
ATOM 736 C CA . PHE A 1 100 ? 71.094 10.635 90.227 1.00 35.24 2058 PHE A CA 1
ATOM 737 C C . PHE A 1 100 ? 69.908 11.574 90.094 1.00 34.89 2058 PHE A C 1
ATOM 738 O O . PHE A 1 100 ? 69.837 12.587 90.778 1.00 43.66 2058 PHE A O 1
ATOM 746 N N . LEU A 1 101 ? 68.971 11.226 89.206 1.00 35.18 2059 LEU A N 1
ATOM 747 C CA . LEU A 1 101 ? 67.839 12.102 88.889 1.00 34.35 2059 LEU A CA 1
ATOM 748 C C . LEU A 1 101 ? 66.967 12.316 90.123 1.00 31.40 2059 LEU A C 1
ATOM 749 O O . LEU A 1 101 ? 66.562 13.429 90.400 1.00 35.08 2059 LEU A O 1
ATOM 754 N N . THR A 1 102 ? 66.690 11.242 90.856 1.00 36.43 2060 THR A N 1
ATOM 755 C CA . THR A 1 102 ? 65.958 11.292 92.134 1.00 41.32 2060 THR A CA 1
ATOM 756 C C . THR A 1 102 ? 66.597 12.314 93.098 1.00 42.44 2060 THR A C 1
ATOM 757 O O . THR A 1 102 ? 65.883 13.096 93.718 1.00 41.50 2060 THR A O 1
ATOM 761 N N . LYS A 1 103 ? 67.944 12.326 93.191 1.00 49.34 2061 LYS A N 1
ATOM 762 C CA . LYS A 1 103 ? 68.676 13.198 94.114 1.00 50.81 2061 LYS A CA 1
ATOM 763 C C . LYS A 1 103 ? 68.527 14.666 93.701 1.00 49.14 2061 LYS A C 1
ATOM 764 O O . LYS A 1 103 ? 68.392 15.544 94.556 1.00 46.46 2061 LYS A O 1
ATOM 770 N N . LEU A 1 104 ? 68.579 14.940 92.390 1.00 47.49 2062 LEU A N 1
ATOM 771 C CA . LEU A 1 104 ? 68.376 16.298 91.881 1.00 45.45 2062 LEU A CA 1
ATOM 772 C C . LEU A 1 104 ? 66.968 16.763 92.244 1.00 41.87 2062 LEU A C 1
ATOM 773 O O . LEU A 1 104 ? 66.753 17.928 92.549 1.00 41.74 2062 LEU A O 1
ATOM 778 N N . GLU A 1 105 ? 66.015 15.835 92.180 1.00 43.90 2063 GLU A N 1
ATOM 779 C CA . GLU A 1 105 ? 64.623 16.107 92.536 1.00 50.54 2063 GLU A CA 1
ATOM 780 C C . GLU A 1 105 ? 64.531 16.513 94.014 1.00 51.62 2063 GLU A C 1
ATOM 781 O O . GLU A 1 105 ? 63.742 17.392 94.353 1.00 50.58 2063 GLU A O 1
ATOM 787 N N . SER A 1 106 ? 65.366 15.880 94.866 1.00 47.30 2064 SER A N 1
ATOM 788 C CA . SER A 1 106 ? 65.334 16.056 96.321 1.00 54.66 2064 SER A CA 1
ATOM 789 C C . SER A 1 106 ? 65.949 17.398 96.748 1.00 60.59 2064 SER A C 1
ATOM 790 O O . SER A 1 106 ? 65.826 17.772 97.910 1.00 73.37 2064 SER A O 1
ATOM 793 N N . TYR A 1 107 ? 66.618 18.099 95.807 1.00 57.17 2065 TYR A N 1
ATOM 794 C CA . TYR A 1 107 ? 67.205 19.420 96.041 1.00 54.68 2065 TYR A CA 1
ATOM 795 C C . TYR A 1 107 ? 66.292 20.529 95.505 1.00 53.23 2065 TYR A C 1
ATOM 796 O O . TYR A 1 107 ? 66.645 21.701 95.579 1.00 52.87 2065 TYR A O 1
ATOM 805 N N . GLY A 1 108 ? 65.168 20.142 94.878 1.00 60.94 2066 GLY A N 1
ATOM 806 C CA . GLY A 1 108 ? 64.138 21.076 94.426 1.00 55.33 2066 GLY A CA 1
ATOM 807 C C . GLY A 1 108 ? 64.171 21.339 92.910 1.00 53.18 2066 GLY A C 1
ATOM 808 O O . GLY A 1 108 ? 63.466 22.224 92.426 1.00 58.19 2066 GLY A O 1
ATOM 809 N N . TYR A 1 109 ? 64.996 20.575 92.180 1.00 47.90 2067 TYR A N 1
ATOM 810 C CA . TYR A 1 109 ? 64.999 20.558 90.708 1.00 45.83 2067 TYR A CA 1
ATOM 811 C C . TYR A 1 109 ? 63.781 19.777 90.184 1.00 44.41 2067 TYR A C 1
ATOM 812 O O . TYR A 1 109 ? 63.640 18.596 90.459 1.00 50.25 2067 TYR A O 1
ATOM 821 N N . SER A 1 110 ? 62.928 20.435 89.388 1.00 44.00 2068 SER A N 1
ATOM 822 C CA . SER A 1 110 ? 61.780 19.791 88.748 1.00 44.15 2068 SER A CA 1
ATOM 823 C C . SER A 1 110 ? 62.145 19.214 87.366 1.00 39.13 2068 SER A C 1
ATOM 824 O O . SER A 1 110 ? 62.823 19.886 86.566 1.00 37.40 2068 SER A O 1
ATOM 827 N N . PHE A 1 111 ? 61.625 18.002 87.089 1.00 33.00 2069 PHE A N 1
ATOM 828 C CA . PHE A 1 111 ? 61.712 17.353 85.784 1.00 39.98 2069 PHE A CA 1
ATOM 829 C C . PHE A 1 111 ? 60.359 17.414 85.069 1.00 38.67 2069 PHE A C 1
ATOM 830 O O . PHE A 1 111 ? 60.147 16.743 84.072 1.00 38.08 2069 PHE A O 1
ATOM 838 N N . GLU A 1 112 ? 59.479 18.273 85.576 1.00 41.74 2070 GLU A N 1
ATOM 839 C CA . GLU A 1 112 ? 58.157 18.518 85.014 1.00 43.96 2070 GLU A CA 1
ATOM 840 C C . GLU A 1 112 ? 58.174 19.823 84.217 1.00 39.92 2070 GLU A C 1
ATOM 841 O O . GLU A 1 112 ? 58.987 20.717 84.496 1.00 39.37 2070 GLU A O 1
ATOM 847 N N . ALA A 1 113 ? 57.246 19.929 83.262 1.00 36.19 2071 ALA A N 1
ATOM 848 C CA . ALA A 1 113 ? 57.057 21.129 82.462 1.00 40.57 2071 ALA A CA 1
ATOM 849 C C . ALA A 1 113 ? 56.581 22.286 83.351 1.00 40.34 2071 ALA A C 1
ATOM 850 O O . ALA A 1 113 ? 55.682 22.123 84.181 1.00 40.49 2071 ALA A O 1
ATOM 852 N N . PRO A 1 114 ? 57.137 23.500 83.181 1.00 46.39 2072 PRO A N 1
ATOM 853 C CA . PRO A 1 114 ? 56.946 24.578 84.153 1.00 55.64 2072 PRO A CA 1
ATOM 854 C C . PRO A 1 114 ? 55.525 25.143 84.257 1.00 59.27 2072 PRO A C 1
ATOM 855 O O . PRO A 1 114 ? 55.158 25.679 85.298 1.00 75.56 2072 PRO A O 1
ATOM 859 N N . HIS A 1 115 ? 54.727 25.004 83.192 1.00 57.41 2073 HIS A N 1
ATOM 860 C CA . HIS A 1 115 ? 53.374 25.575 83.139 1.00 59.36 2073 HIS A CA 1
ATOM 861 C C . HIS A 1 115 ? 52.305 24.514 83.454 1.00 53.03 2073 HIS A C 1
ATOM 862 O O . HIS A 1 115 ? 51.123 24.751 83.225 1.00 50.87 2073 HIS A O 1
ATOM 869 N N . ALA A 1 116 ? 52.738 23.344 83.947 1.00 51.32 2074 ALA A N 1
ATOM 870 C CA . ALA A 1 116 ? 51.855 22.240 84.354 1.00 51.92 2074 ALA A CA 1
ATOM 871 C C . ALA A 1 116 ? 50.974 21.744 83.180 1.00 51.41 2074 ALA A C 1
ATOM 872 O O . ALA A 1 116 ? 51.493 21.409 82.101 1.00 50.04 2074 ALA A O 1
ATOM 874 N N . GLU A 1 117 ? 49.641 21.728 83.391 1.00 51.00 2075 GLU A N 1
ATOM 875 C CA . GLU A 1 117 ? 48.641 21.206 82.456 1.00 52.13 2075 GLU A CA 1
ATOM 876 C C . GLU A 1 117 ? 48.430 22.137 81.251 1.00 48.66 2075 GLU A C 1
ATOM 877 O O . GLU A 1 117 ? 47.692 21.794 80.340 1.00 55.72 2075 GLU A O 1
ATOM 883 N N . LYS A 1 118 ? 49.024 23.334 81.283 1.00 39.87 2076 LYS A N 1
ATOM 884 C CA . LYS A 1 118 ? 48.940 24.300 80.196 1.00 37.79 2076 LYS A CA 1
ATOM 885 C C . LYS A 1 118 ? 50.248 24.324 79.397 1.00 37.44 2076 LYS A C 1
ATOM 886 O O . LYS A 1 118 ? 50.398 25.133 78.492 1.00 39.38 2076 LYS A O 1
ATOM 892 N N . SER A 1 119 ? 51.199 23.460 79.768 1.00 33.86 2077 SER A N 1
ATOM 893 C CA . SER A 1 119 ? 52.404 23.219 78.986 1.00 35.63 2077 SER A CA 1
ATOM 894 C C . SER A 1 119 ? 52.059 22.393 77.746 1.00 32.38 2077 SER A C 1
ATOM 895 O O . SER A 1 119 ? 51.388 21.391 77.859 1.00 37.03 2077 SER A O 1
ATOM 898 N N . ILE A 1 120 ? 52.494 22.857 76.575 1.00 30.57 2078 ILE A N 1
ATOM 899 C CA . ILE A 1 120 ? 52.577 22.049 75.361 1.00 28.77 2078 ILE A CA 1
ATOM 900 C C . ILE A 1 120 ? 54.019 21.558 75.219 1.00 27.57 2078 ILE A C 1
ATOM 901 O O . ILE A 1 120 ? 54.858 22.270 74.631 1.00 28.18 2078 ILE A O 1
ATOM 906 N N . VAL A 1 121 ? 54.295 20.380 75.815 1.00 24.43 2079 VAL A N 1
ATOM 907 C CA . VAL A 1 121 ? 55.600 19.718 75.761 1.00 24.74 2079 VAL A CA 1
ATOM 908 C C . VAL A 1 121 ? 55.949 19.496 74.290 1.00 26.81 2079 VAL A C 1
ATOM 909 O O . VAL A 1 121 ? 55.202 18.821 73.575 1.00 33.59 2079 VAL A O 1
ATOM 913 N N . SER A 1 122 ? 57.033 20.143 73.848 1.00 25.69 2080 SER A N 1
ATOM 914 C CA . SER A 1 122 ? 57.409 20.287 72.441 1.00 23.21 2080 SER A CA 1
ATOM 915 C C . SER A 1 122 ? 58.870 19.915 72.275 1.00 21.72 2080 SER A C 1
ATOM 916 O O . SER A 1 122 ? 59.589 19.734 73.279 1.00 23.68 2080 SER A O 1
ATOM 919 N N . PHE A 1 123 ? 59.289 19.776 71.023 1.00 22.46 2081 PHE A N 1
ATOM 920 C CA . PHE A 1 123 ? 60.571 19.167 70.666 1.00 24.37 2081 PHE A CA 1
ATOM 921 C C . PHE A 1 123 ? 61.192 19.956 69.527 1.00 27.90 2081 PHE A C 1
ATOM 922 O O . PHE A 1 123 ? 60.488 20.625 68.794 1.00 33.53 2081 PHE A O 1
ATOM 930 N N . TRP A 1 124 ? 62.502 19.852 69.385 1.00 34.05 2082 TRP A N 1
ATOM 931 C CA . TRP A 1 124 ? 63.254 20.600 68.390 1.00 38.03 2082 TRP A CA 1
ATOM 932 C C . TRP A 1 124 ? 64.336 19.711 67.773 1.00 39.12 2082 TRP A C 1
ATOM 933 O O . TRP A 1 124 ? 64.778 18.753 68.400 1.00 38.07 2082 TRP A O 1
ATOM 944 N N . SER A 1 125 ? 64.691 20.015 66.519 1.00 43.34 2083 SER A N 1
ATOM 945 C CA . SER A 1 125 ? 65.986 19.664 65.929 1.00 50.35 2083 SER A CA 1
ATOM 946 C C . SER A 1 125 ? 66.485 20.876 65.142 1.00 56.28 2083 SER A C 1
ATOM 947 O O . SER A 1 125 ? 65.664 21.536 64.500 1.00 64.96 2083 SER A O 1
ATOM 950 N N . GLY A 1 126 ? 67.816 21.147 65.171 1.00 47.50 2084 GLY A N 1
ATOM 951 C CA . GLY A 1 126 ? 68.401 22.329 64.530 1.00 46.64 2084 GLY A CA 1
ATOM 952 C C . GLY A 1 126 ? 68.430 23.555 65.454 1.00 48.26 2084 GLY A C 1
ATOM 953 O O . GLY A 1 126 ? 67.892 23.495 66.549 1.00 52.53 2084 GLY A O 1
ATOM 954 N N . LYS A 1 127 ? 68.982 24.684 64.955 1.00 50.94 2085 LYS A N 1
ATOM 955 C CA . LYS A 1 127 ? 69.462 25.799 65.775 1.00 54.40 2085 LYS A CA 1
ATOM 956 C C . LYS A 1 127 ? 68.452 26.959 65.858 1.00 48.60 2085 LYS A C 1
ATOM 957 O O . LYS A 1 127 ? 68.614 27.845 66.688 1.00 60.15 2085 LYS A O 1
ATOM 963 N N . ASN A 1 128 ? 67.403 26.947 65.036 1.00 53.14 2086 ASN A N 1
ATOM 964 C CA . ASN A 1 128 ? 66.521 28.114 64.868 1.00 56.81 2086 ASN A CA 1
ATOM 965 C C . ASN A 1 128 ? 65.210 27.969 65.655 1.00 49.55 2086 ASN A C 1
ATOM 966 O O . ASN A 1 128 ? 64.310 28.758 65.466 1.00 47.62 2086 ASN A O 1
ATOM 971 N N . PHE A 1 129 ? 65.099 26.938 66.511 1.00 48.56 2087 PHE A N 1
ATOM 972 C CA . PHE A 1 129 ? 63.810 26.458 67.031 1.00 45.51 2087 PHE A CA 1
ATOM 973 C C . PHE A 1 129 ? 63.170 27.464 68.017 1.00 45.12 2087 PHE A C 1
ATOM 974 O O . PHE A 1 129 ? 61.954 27.474 68.178 1.00 44.54 2087 PHE A O 1
ATOM 982 N N . LYS A 1 130 ? 63.983 28.315 68.661 1.00 45.02 2088 LYS A N 1
ATOM 983 C CA . LYS A 1 130 ? 63.486 29.310 69.618 1.00 48.72 2088 LYS A CA 1
ATOM 984 C C . LYS A 1 130 ? 62.529 30.321 68.945 1.00 45.69 2088 LYS A C 1
ATOM 985 O O . LYS A 1 130 ? 61.642 30.869 69.607 1.00 37.11 2088 LYS A O 1
ATOM 991 N N . GLN A 1 131 ? 62.706 30.583 67.631 1.00 44.96 2089 GLN A N 1
ATOM 992 C CA . GLN A 1 131 ? 61.943 31.641 66.957 1.00 50.82 2089 GLN A CA 1
ATOM 993 C C . GLN A 1 131 ? 60.567 31.127 66.503 1.00 44.04 2089 GLN A C 1
ATOM 994 O O . GLN A 1 131 ? 59.810 31.874 65.898 1.00 48.13 2089 GLN A O 1
ATOM 1000 N N . TYR A 1 132 ? 60.219 29.898 66.904 1.00 37.52 2090 TYR A N 1
ATOM 1001 C CA . TYR A 1 132 ? 58.916 29.288 66.634 1.00 35.26 2090 TYR A CA 1
ATOM 1002 C C . TYR A 1 132 ? 57.997 29.454 67.841 1.00 33.49 2090 TYR A C 1
ATOM 1003 O O . TYR A 1 132 ? 56.769 29.339 67.704 1.00 31.03 2090 TYR A O 1
ATOM 1012 N N . ARG A 1 133 ? 58.595 29.696 69.020 1.00 31.76 2091 ARG A N 1
ATOM 1013 C CA . ARG A 1 133 ? 57.889 29.708 70.297 1.00 32.16 2091 ARG A CA 1
ATOM 1014 C C . ARG A 1 133 ? 56.726 30.717 70.267 1.00 36.66 2091 ARG A C 1
ATOM 1015 O O . ARG A 1 133 ? 55.613 30.417 70.718 1.00 35.28 2091 ARG A O 1
ATOM 1023 N N . ASP A 1 134 ? 56.989 31.925 69.737 1.00 39.59 2092 ASP A N 1
ATOM 1024 C CA . ASP A 1 134 ? 56.071 33.046 69.896 1.00 41.71 2092 ASP A CA 1
ATOM 1025 C C . ASP A 1 134 ? 54.862 32.853 68.975 1.00 35.71 2092 ASP A C 1
ATOM 1026 O O . ASP A 1 134 ? 53.725 33.030 69.421 1.00 33.82 2092 ASP A O 1
ATOM 1031 N N . ILE A 1 135 ? 55.108 32.496 67.706 1.00 31.68 2093 ILE A N 1
ATOM 1032 C CA . ILE A 1 135 ? 54.031 32.209 66.748 1.00 36.76 2093 ILE A CA 1
ATOM 1033 C C . ILE A 1 135 ? 53.106 31.087 67.310 1.00 39.22 2093 ILE A C 1
ATOM 1034 O O . ILE A 1 135 ? 51.875 31.158 67.177 1.00 42.82 2093 ILE A O 1
ATOM 1039 N N . LEU A 1 136 ? 53.684 30.103 68.013 1.00 33.71 2094 LEU A N 1
ATOM 1040 C CA . LEU A 1 136 ? 52.947 28.943 68.523 1.00 30.52 2094 LEU A CA 1
ATOM 1041 C C . LEU A 1 136 ? 52.104 29.336 69.746 1.00 31.95 2094 LEU A C 1
ATOM 1042 O O . LEU A 1 136 ? 50.933 28.972 69.829 1.00 32.75 2094 LEU A O 1
ATOM 1047 N N . ASP A 1 137 ? 52.702 30.074 70.695 1.00 31.84 2095 ASP A N 1
ATOM 1048 C CA . ASP A 1 137 ? 52.003 30.514 71.904 1.00 35.57 2095 ASP A CA 1
ATOM 1049 C C . ASP A 1 137 ? 50.795 31.393 71.566 1.00 39.24 2095 ASP A C 1
ATOM 1050 O O . ASP A 1 137 ? 49.766 31.325 72.249 1.00 43.58 2095 ASP A O 1
ATOM 1055 N N . ASN A 1 138 ? 50.923 32.225 70.523 1.00 42.82 2096 ASN A N 1
ATOM 1056 C CA . ASN A 1 138 ? 49.887 33.178 70.130 1.00 41.83 2096 ASN A CA 1
ATOM 1057 C C . ASN A 1 138 ? 48.771 32.491 69.333 1.00 43.64 2096 ASN A C 1
ATOM 1058 O O . ASN A 1 138 ? 47.692 33.061 69.166 1.00 44.70 2096 ASN A O 1
ATOM 1063 N N . ALA A 1 139 ? 49.032 31.274 68.819 1.00 40.93 2097 ALA A N 1
ATOM 1064 C CA . ALA A 1 139 ? 48.026 30.486 68.107 1.00 38.21 2097 ALA A CA 1
ATOM 1065 C C . ALA A 1 139 ? 47.080 29.793 69.104 1.00 36.95 2097 ALA A C 1
ATOM 1066 O O . ALA A 1 139 ? 46.007 29.322 68.723 1.00 38.85 2097 ALA A O 1
ATOM 1068 N N . GLN A 1 140 ? 47.486 29.724 70.384 1.00 35.11 2098 GLN A N 1
ATOM 1069 C CA . GLN A 1 140 ? 46.732 29.006 71.422 1.00 36.05 2098 GLN A CA 1
ATOM 1070 C C . GLN A 1 140 ? 45.641 29.929 71.965 1.00 44.63 2098 GLN A C 1
ATOM 1071 O O . GLN A 1 140 ? 45.825 31.148 71.988 1.00 47.30 2098 GLN A O 1
ATOM 1077 N N . THR A 1 141 ? 44.516 29.339 72.405 1.00 51.79 2099 THR A N 1
ATOM 1078 C CA . THR A 1 141 ? 43.319 30.080 72.809 1.00 62.74 2099 THR A CA 1
ATOM 1079 C C . THR A 1 141 ? 43.202 30.167 74.329 1.00 65.88 2099 THR A C 1
ATOM 1080 O O . THR A 1 141 ? 42.588 31.100 74.850 1.00 73.53 2099 THR A O 1
ATOM 1084 N N . ASP A 1 142 ? 43.813 29.203 75.023 1.00 59.04 2100 ASP A N 1
ATOM 1085 C CA . ASP A 1 142 ? 43.506 28.903 76.421 1.00 54.93 2100 ASP A CA 1
ATOM 1086 C C . ASP A 1 142 ? 44.690 29.244 77.322 1.00 50.82 2100 ASP A C 1
ATOM 1087 O O . ASP A 1 142 ? 44.702 28.832 78.489 1.00 56.44 2100 ASP A O 1
ATOM 1092 N N . GLY A 1 143 ? 45.676 29.994 76.779 1.00 42.19 2101 GLY A N 1
ATOM 1093 C CA . GLY A 1 143 ? 46.886 30.362 77.515 1.00 40.45 2101 GLY A CA 1
ATOM 1094 C C . GLY A 1 143 ? 47.889 29.210 77.654 1.00 37.37 2101 GLY A C 1
ATOM 1095 O O . GLY A 1 143 ? 48.751 29.243 78.524 1.00 35.40 2101 GLY A O 1
ATOM 1096 N N . LYS A 1 144 ? 47.756 28.186 76.798 1.00 40.88 2102 LYS A N 1
ATOM 1097 C CA . LYS A 1 144 ? 48.733 27.110 76.716 1.00 40.48 2102 LYS A CA 1
ATOM 1098 C C . LYS A 1 144 ? 50.038 27.690 76.177 1.00 38.00 2102 LYS A C 1
ATOM 1099 O O . LYS A 1 144 ? 50.003 28.565 75.318 1.00 40.17 2102 LYS A O 1
ATOM 1105 N N . LYS A 1 145 ? 51.169 27.252 76.752 1.00 37.75 2103 LYS A N 1
ATOM 1106 C CA . LYS A 1 145 ? 52.497 27.734 76.395 1.00 38.72 2103 LYS A CA 1
ATOM 1107 C C . LYS A 1 145 ? 53.388 26.545 76.024 1.00 34.27 2103 LYS A C 1
ATOM 1108 O O . LYS A 1 145 ? 53.370 25.519 76.731 1.00 34.84 2103 LYS A O 1
ATOM 1114 N N . VAL A 1 146 ? 54.184 26.725 74.948 1.00 27.01 2104 VAL A N 1
ATOM 1115 C CA . VAL A 1 146 ? 55.169 25.773 74.474 1.00 30.74 2104 VAL A CA 1
ATOM 1116 C C . VAL A 1 146 ? 56.302 25.706 75.486 1.00 34.21 2104 VAL A C 1
ATOM 1117 O O . VAL A 1 146 ? 56.771 26.741 75.916 1.00 42.29 2104 VAL A O 1
ATOM 1121 N N . VAL A 1 147 ? 56.717 24.488 75.867 1.00 34.54 2105 VAL A N 1
ATOM 1122 C CA . VAL A 1 147 ? 57.953 24.280 76.619 1.00 38.24 2105 VAL A CA 1
ATOM 1123 C C . VAL A 1 147 ? 58.896 23.429 75.764 1.00 38.90 2105 VAL A C 1
ATOM 1124 O O . VAL A 1 147 ? 58.430 22.620 74.951 1.00 42.01 2105 VAL A O 1
ATOM 1128 N N . TYR A 1 148 ? 60.216 23.685 75.905 1.00 35.26 2106 TYR A N 1
ATOM 1129 C CA . TYR A 1 148 ? 61.275 22.785 75.452 1.00 34.13 2106 TYR A CA 1
ATOM 1130 C C . TYR A 1 148 ? 62.011 22.280 76.680 1.00 35.10 2106 TYR A C 1
ATOM 1131 O O . TYR A 1 148 ? 61.892 22.879 77.747 1.00 32.59 2106 TYR A O 1
ATOM 1140 N N . ASP A 1 149 ? 62.796 21.203 76.521 1.00 35.98 2107 ASP A N 1
ATOM 1141 C CA . ASP A 1 149 ? 63.467 20.585 77.651 1.00 34.16 2107 ASP A CA 1
ATOM 1142 C C . ASP A 1 149 ? 64.486 21.566 78.250 1.00 34.59 2107 ASP A C 1
ATOM 1143 O O . ASP A 1 149 ? 64.775 21.473 79.440 1.00 33.94 2107 ASP A O 1
ATOM 1148 N N . ILE A 1 150 ? 64.975 22.511 77.424 1.00 35.98 2108 ILE A N 1
ATOM 1149 C CA . ILE A 1 150 ? 65.906 23.564 77.834 1.00 44.39 2108 ILE A CA 1
ATOM 1150 C C . ILE A 1 150 ? 65.270 24.477 78.891 1.00 42.41 2108 ILE A C 1
ATOM 1151 O O . ILE A 1 150 ? 65.979 25.209 79.568 1.00 50.50 2108 ILE A O 1
ATOM 1156 N N . ASP A 1 151 ? 63.936 24.458 78.968 1.00 43.06 2109 ASP A N 1
ATOM 1157 C CA . ASP A 1 151 ? 63.154 25.275 79.883 1.00 37.91 2109 ASP A CA 1
ATOM 1158 C C . ASP A 1 151 ? 62.996 24.582 81.234 1.00 37.42 2109 ASP A C 1
ATOM 1159 O O . ASP A 1 151 ? 62.534 25.218 82.160 1.00 48.16 2109 ASP A O 1
ATOM 1164 N N . VAL A 1 152 ? 63.307 23.276 81.328 1.00 35.36 2110 VAL A N 1
ATOM 1165 C CA . VAL A 1 152 ? 63.094 22.517 82.564 1.00 32.76 2110 VAL A CA 1
ATOM 1166 C C . VAL A 1 152 ? 64.461 22.216 83.193 1.00 38.35 2110 VAL A C 1
ATOM 1167 O O . VAL A 1 152 ? 65.345 21.615 82.549 1.00 33.62 2110 VAL A O 1
ATOM 1171 N N . LYS A 1 153 ? 64.579 22.583 84.495 1.00 39.99 2111 LYS A N 1
ATOM 1172 C CA . LYS A 1 153 ? 65.838 22.914 85.166 1.00 41.79 2111 LYS A CA 1
ATOM 1173 C C . LYS A 1 153 ? 66.591 21.654 85.591 1.00 36.07 2111 LYS A C 1
ATOM 1174 O O . LYS A 1 153 ? 67.823 21.616 85.546 1.00 37.95 2111 LYS A O 1
ATOM 1180 N N . GLY A 1 154 ? 65.843 20.629 86.006 1.00 34.80 2112 GLY A N 1
ATOM 1181 C CA . GLY A 1 154 ? 66.395 19.296 86.216 1.00 33.61 2112 GLY A CA 1
ATOM 1182 C C . GLY A 1 154 ? 67.179 18.779 84.998 1.00 31.46 2112 GLY A C 1
ATOM 1183 O O . GLY A 1 154 ? 68.298 18.304 85.136 1.00 28.70 2112 GLY A O 1
ATOM 1184 N N . ASN A 1 155 ? 66.557 18.810 83.822 1.00 33.63 2113 ASN A N 1
ATOM 1185 C CA . ASN A 1 155 ? 67.202 18.360 82.600 1.00 31.68 2113 ASN A CA 1
ATOM 1186 C C . ASN A 1 155 ? 68.412 19.239 82.354 1.00 31.28 2113 ASN A C 1
ATOM 1187 O O . ASN A 1 155 ? 69.479 18.729 81.999 1.00 37.03 2113 ASN A O 1
ATOM 1192 N N . ALA A 1 156 ? 68.242 20.545 82.586 1.00 35.54 2114 ALA A N 1
ATOM 1193 C CA . ALA A 1 156 ? 69.251 21.564 82.254 1.00 36.75 2114 ALA A CA 1
ATOM 1194 C C . ALA A 1 156 ? 70.495 21.385 83.108 1.00 35.83 2114 ALA A C 1
ATOM 1195 O O . ALA A 1 156 ? 71.608 21.475 82.589 1.00 42.51 2114 ALA A O 1
ATOM 1197 N N . PHE A 1 157 ? 70.306 21.087 84.397 1.00 36.72 2115 PHE A N 1
ATOM 1198 C CA . PHE A 1 157 ? 71.425 20.881 85.322 1.00 39.77 2115 PHE A CA 1
ATOM 1199 C C . PHE A 1 157 ? 72.191 19.624 84.930 1.00 42.79 2115 PHE A C 1
ATOM 1200 O O . PHE A 1 157 ? 73.400 19.667 84.797 1.00 47.29 2115 PHE A O 1
ATOM 1208 N N . ALA A 1 158 ? 71.461 18.526 84.693 1.00 38.91 2116 ALA A N 1
ATOM 1209 C CA . ALA A 1 158 ? 72.049 17.246 84.315 1.00 40.48 2116 ALA A CA 1
ATOM 1210 C C . ALA A 1 158 ? 72.859 17.381 83.018 1.00 39.21 2116 ALA A C 1
ATOM 1211 O O . ALA A 1 158 ? 73.984 16.896 82.929 1.00 35.56 2116 ALA A O 1
ATOM 1213 N N . ILE A 1 159 ? 72.281 18.051 82.014 1.00 37.65 2117 ILE A N 1
ATOM 1214 C CA . ILE A 1 159 ? 72.949 18.259 80.740 1.00 40.19 2117 ILE A CA 1
ATOM 1215 C C . ILE A 1 159 ? 74.211 19.105 80.961 1.00 42.11 2117 ILE A C 1
ATOM 1216 O O . ILE A 1 159 ? 75.181 18.950 80.234 1.00 46.55 2117 ILE A O 1
ATOM 1221 N N . ASP A 1 160 ? 74.222 19.910 82.023 1.00 46.05 2118 ASP A N 1
ATOM 1222 C CA . ASP A 1 160 ? 75.371 20.736 82.377 1.00 48.91 2118 ASP A CA 1
ATOM 1223 C C . ASP A 1 160 ? 76.511 19.847 82.874 1.00 45.79 2118 ASP A C 1
ATOM 1224 O O . ASP A 1 160 ? 77.596 19.908 82.311 1.00 53.48 2118 ASP A O 1
ATOM 1229 N N . LEU A 1 161 ? 76.261 19.017 83.911 1.00 41.01 2119 LEU A N 1
ATOM 1230 C CA . LEU A 1 161 ? 77.265 18.069 84.418 1.00 42.14 2119 LEU A CA 1
ATOM 1231 C C . LEU A 1 161 ? 77.782 17.175 83.286 1.00 40.86 2119 LEU A C 1
ATOM 1232 O O . LEU A 1 161 ? 78.945 16.821 83.271 1.00 46.24 2119 LEU A O 1
ATOM 1237 N N . ASN A 1 162 ? 76.905 16.847 82.336 1.00 37.78 2120 ASN A N 1
ATOM 1238 C CA . ASN A 1 162 ? 77.184 15.910 81.258 1.00 39.36 2120 ASN A CA 1
ATOM 1239 C C . ASN A 1 162 ? 78.177 16.500 80.239 1.00 40.91 2120 ASN A C 1
ATOM 1240 O O . ASN A 1 162 ? 78.936 15.767 79.614 1.00 47.04 2120 ASN A O 1
ATOM 1245 N N . LYS A 1 163 ? 78.121 17.819 80.034 1.00 48.49 2121 LYS A N 1
ATOM 1246 C CA . LYS A 1 163 ? 79.045 18.535 79.147 1.00 46.18 2121 LYS A CA 1
ATOM 1247 C C . LYS A 1 163 ? 80.430 18.629 79.801 1.00 48.50 2121 LYS A C 1
ATOM 1248 O O . LYS A 1 163 ? 81.446 18.573 79.101 1.00 48.71 2121 LYS A O 1
ATOM 1254 N N . HIS A 1 164 ? 80.450 18.723 81.144 1.00 48.17 2122 HIS A N 1
ATOM 1255 C CA . HIS A 1 164 ? 81.668 18.848 81.935 1.00 51.30 2122 HIS A CA 1
ATOM 1256 C C . HIS A 1 164 ? 82.548 17.619 81.727 1.00 60.00 2122 HIS A C 1
ATOM 1257 O O . HIS A 1 164 ? 83.711 17.732 81.328 1.00 62.31 2122 HIS A O 1
ATOM 1264 N N . LEU A 1 165 ? 81.969 16.442 81.981 1.00 62.43 2123 LEU A N 1
ATOM 1265 C CA . LEU A 1 165 ? 82.685 15.176 81.895 1.00 57.65 2123 LEU A CA 1
ATOM 1266 C C . LEU A 1 165 ? 83.148 14.935 80.468 1.00 52.19 2123 LEU A C 1
ATOM 1267 O O . LEU A 1 165 ? 84.183 14.300 80.245 1.00 54.55 2123 LEU A O 1
ATOM 1272 N N . MET A 1 166 ? 82.338 15.394 79.511 1.00 54.57 2124 MET A N 1
ATOM 1273 C CA . MET A 1 166 ? 82.642 15.260 78.091 1.00 58.68 2124 MET A CA 1
ATOM 1274 C C . MET A 1 166 ? 83.891 16.073 77.754 1.00 56.61 2124 MET A C 1
ATOM 1275 O O . MET A 1 166 ? 84.714 15.626 76.970 1.00 67.25 2124 MET A O 1
ATOM 1280 N N . ARG A 1 167 ? 84.000 17.271 78.353 1.00 56.61 2125 ARG A N 1
ATOM 1281 C CA . ARG A 1 167 ? 85.064 18.233 78.066 1.00 60.15 2125 ARG A CA 1
ATOM 1282 C C . ARG A 1 167 ? 86.343 17.832 78.800 1.00 57.89 2125 ARG A C 1
ATOM 1283 O O . ARG A 1 167 ? 87.436 18.025 78.269 1.00 55.03 2125 ARG A O 1
ATOM 1291 N N . TRP A 1 168 ? 86.171 17.272 80.011 1.00 55.80 2126 TRP A N 1
ATOM 1292 C CA . TRP A 1 168 ? 87.256 16.848 80.890 1.00 50.96 2126 TRP A CA 1
ATOM 1293 C C . TRP A 1 168 ? 88.135 15.824 80.180 1.00 51.59 2126 TRP A C 1
ATOM 1294 O O . TRP A 1 168 ? 89.342 15.812 80.374 1.00 55.95 2126 TRP A O 1
ATOM 1305 N N . GLY A 1 169 ? 87.509 14.962 79.378 1.00 53.66 2127 GLY A N 1
ATOM 1306 C CA . GLY A 1 169 ? 88.211 14.002 78.539 1.00 55.61 2127 GLY A CA 1
ATOM 1307 C C . GLY A 1 169 ? 89.014 14.671 77.425 1.00 60.46 2127 GLY A C 1
ATOM 1308 O O . GLY A 1 169 ? 89.984 14.102 76.943 1.00 71.63 2127 GLY A O 1
ATOM 1309 N N . GLY A 1 170 ? 88.589 15.872 77.014 1.00 64.60 2128 GLY A N 1
ATOM 1310 C CA . GLY A 1 170 ? 89.309 16.675 76.027 1.00 65.18 2128 GLY A CA 1
ATOM 1311 C C . GLY A 1 170 ? 90.569 17.346 76.583 1.00 64.81 2128 GLY A C 1
ATOM 1312 O O . GLY A 1 170 ? 91.495 17.632 75.821 1.00 69.29 2128 GLY A O 1
ATOM 1313 N N . LEU A 1 171 ? 90.596 17.578 77.907 1.00 63.61 2129 LEU A N 1
ATOM 1314 C CA . LEU A 1 171 ? 91.627 18.381 78.568 1.00 69.23 2129 LEU A CA 1
ATOM 1315 C C . LEU A 1 171 ? 92.704 17.498 79.222 1.00 71.98 2129 LEU A C 1
ATOM 1316 O O . LEU A 1 171 ? 93.904 17.728 79.022 1.00 72.42 2129 LEU A O 1
ATOM 1321 N N . PHE A 1 172 ? 92.267 16.489 79.998 1.00 60.53 2130 PHE A N 1
ATOM 1322 C CA . PHE A 1 172 ? 93.138 15.742 80.898 1.00 55.64 2130 PHE A CA 1
ATOM 1323 C C . PHE A 1 172 ? 93.675 14.486 80.216 1.00 59.88 2130 PHE A C 1
ATOM 1324 O O . PHE A 1 172 ? 94.523 13.800 80.777 1.00 64.21 2130 PHE A O 1
ATOM 1332 N N . LEU A 1 173 ? 93.169 14.171 79.017 1.00 63.41 2131 LEU A N 1
ATOM 1333 C CA . LEU A 1 173 ? 93.663 13.028 78.254 1.00 65.64 2131 LEU A CA 1
ATOM 1334 C C . LEU A 1 173 ? 94.500 13.519 77.074 1.00 68.99 2131 LEU A C 1
ATOM 1335 O O . LEU A 1 173 ? 94.008 14.264 76.234 1.00 74.73 2131 LEU A O 1
ATOM 1340 N N . ASP A 1 174 ? 95.780 13.111 77.053 1.00 77.33 2132 ASP A N 1
ATOM 1341 C CA . ASP A 1 174 ? 96.632 13.170 75.867 1.00 76.90 2132 ASP A CA 1
ATOM 1342 C C . ASP A 1 174 ? 96.077 12.186 74.833 1.00 75.09 2132 ASP A C 1
ATOM 1343 O O . ASP A 1 174 ? 95.933 11.005 75.127 1.00 69.97 2132 ASP A O 1
ATOM 1348 N N . PRO A 1 175 ? 95.730 12.633 73.599 1.00 79.28 2133 PRO A N 1
ATOM 1349 C CA . PRO A 1 175 ? 95.200 11.736 72.572 1.00 76.97 2133 PRO A CA 1
ATOM 1350 C C . PRO A 1 175 ? 96.274 10.926 71.842 1.00 80.07 2133 PRO A C 1
ATOM 1351 O O . PRO A 1 175 ? 95.942 10.057 71.042 1.00 87.19 2133 PRO A O 1
ATOM 1355 N N . ASP A 1 176 ? 97.555 11.218 72.139 1.00 81.13 2134 ASP A N 1
ATOM 1356 C CA . ASP A 1 176 ? 98.703 10.531 71.545 1.00 84.33 2134 ASP A CA 1
ATOM 1357 C C . ASP A 1 176 ? 99.001 9.222 72.299 1.00 79.66 2134 ASP A C 1
ATOM 1358 O O . ASP A 1 176 ? 99.794 8.397 71.834 1.00 71.51 2134 ASP A O 1
ATOM 1363 N N . ASN A 1 177 ? 98.375 9.047 73.478 1.00 76.36 2135 ASN A N 1
ATOM 1364 C CA . ASN A 1 177 ? 98.277 7.746 74.137 1.00 73.91 2135 ASN A CA 1
ATOM 1365 C C . ASN A 1 177 ? 97.072 7.004 73.549 1.00 76.90 2135 ASN A C 1
ATOM 1366 O O . ASN A 1 177 ? 96.000 7.589 73.419 1.00 82.53 2135 ASN A O 1
ATOM 1371 N N . ALA A 1 178 ? 97.276 5.728 73.173 1.00 82.32 2136 ALA A N 1
ATOM 1372 C CA . ALA A 1 178 ? 96.278 4.905 72.484 1.00 86.40 2136 ALA A CA 1
ATOM 1373 C C . ALA A 1 178 ? 95.055 4.658 73.374 1.00 85.32 2136 ALA A C 1
ATOM 1374 O O . ALA A 1 178 ? 93.921 4.757 72.903 1.00 72.76 2136 ALA A O 1
ATOM 1376 N N . GLU A 1 179 ? 95.313 4.305 74.649 1.00 84.40 2137 GLU A N 1
ATOM 1377 C CA . GLU A 1 179 ? 94.279 4.016 75.643 1.00 90.72 2137 GLU A CA 1
ATOM 1378 C C . GLU A 1 179 ? 93.443 5.262 75.919 1.00 90.74 2137 GLU A C 1
ATOM 1379 O O . GLU A 1 179 ? 92.224 5.243 75.745 1.00 99.12 2137 GLU A O 1
ATOM 1385 N N . GLN A 1 180 ? 94.119 6.329 76.378 1.00 79.79 2138 GLN A N 1
ATOM 1386 C CA . GLN A 1 180 ? 93.474 7.573 76.789 1.00 80.19 2138 GLN A CA 1
ATOM 1387 C C . GLN A 1 180 ? 92.673 8.175 75.620 1.00 74.34 2138 GLN A C 1
ATOM 1388 O O . GLN A 1 180 ? 91.751 8.957 75.833 1.00 67.04 2138 GLN A O 1
ATOM 1394 N N . ASN A 1 181 ? 93.036 7.799 74.386 1.00 78.77 2139 ASN A N 1
ATOM 1395 C CA . ASN A 1 181 ? 92.291 8.166 73.182 1.00 79.97 2139 ASN A CA 1
ATOM 1396 C C . ASN A 1 181 ? 90.987 7.359 73.124 1.00 80.88 2139 ASN A C 1
ATOM 1397 O O . ASN A 1 181 ? 89.903 7.931 73.044 1.00 74.32 2139 ASN A O 1
ATOM 1402 N N . GLN A 1 182 ? 91.114 6.021 73.156 1.00 87.38 2140 GLN A N 1
ATOM 1403 C CA . GLN A 1 182 ? 89.980 5.109 73.287 1.00 85.00 2140 GLN A CA 1
ATOM 1404 C C . GLN A 1 182 ? 89.066 5.571 74.425 1.00 79.95 2140 GLN A C 1
ATOM 1405 O O . GLN A 1 182 ? 87.846 5.595 74.265 1.00 77.15 2140 GLN A O 1
ATOM 1411 N N . LEU A 1 183 ? 89.672 5.957 75.560 1.00 69.78 2141 LEU A N 1
ATOM 1412 C CA . LEU A 1 183 ? 88.936 6.371 76.749 1.00 64.94 2141 LEU A CA 1
ATOM 1413 C C . LEU A 1 183 ? 88.026 7.573 76.435 1.00 64.61 2141 LEU A C 1
ATOM 1414 O O . LEU A 1 183 ? 86.876 7.589 76.850 1.00 59.89 2141 LEU A O 1
ATOM 1419 N N . LYS A 1 184 ? 88.546 8.570 75.700 1.00 67.72 2142 LYS A N 1
ATOM 1420 C CA . LYS A 1 184 ? 87.820 9.807 75.417 1.00 72.69 2142 LYS A CA 1
ATOM 1421 C C . LYS A 1 184 ? 86.565 9.489 74.604 1.00 73.90 2142 LYS A C 1
ATOM 1422 O O . LYS A 1 184 ? 85.519 10.138 74.775 1.00 68.99 2142 LYS A O 1
ATOM 1428 N N . SER A 1 185 ? 86.686 8.484 73.721 1.00 66.12 2143 SER A N 1
ATOM 1429 C CA . SER A 1 185 ? 85.571 7.983 72.927 1.00 65.35 2143 SER A CA 1
ATOM 1430 C C . SER A 1 185 ? 84.505 7.346 73.815 1.00 62.42 2143 SER A C 1
ATOM 1431 O O . SER A 1 185 ? 83.321 7.572 73.595 1.00 64.20 2143 SER A O 1
ATOM 1434 N N . SER A 1 186 ? 84.948 6.537 74.790 1.00 60.32 2144 SER A N 1
ATOM 1435 C CA . SER A 1 186 ? 84.082 5.905 75.788 1.00 58.00 2144 SER A CA 1
ATOM 1436 C C . SER A 1 186 ? 83.226 6.951 76.520 1.00 50.45 2144 SER A C 1
ATOM 1437 O O . SER A 1 186 ? 82.004 6.907 76.456 1.00 45.98 2144 SER A O 1
ATOM 1440 N N . ILE A 1 187 ? 83.884 7.883 77.220 1.00 48.10 2145 ILE A N 1
ATOM 1441 C CA . ILE A 1 187 ? 83.224 9.035 77.845 1.00 47.43 2145 ILE A CA 1
ATOM 1442 C C . ILE A 1 187 ? 82.122 9.572 76.911 1.00 46.73 2145 ILE A C 1
ATOM 1443 O O . ILE A 1 187 ? 80.968 9.621 77.301 1.00 45.48 2145 ILE A O 1
ATOM 1448 N N . ASP A 1 188 ? 82.485 9.916 75.666 1.00 41.29 2146 ASP A N 1
ATOM 1449 C CA . ASP A 1 188 ? 81.572 10.525 74.706 1.00 41.65 2146 ASP A CA 1
ATOM 1450 C C . ASP A 1 188 ? 80.308 9.669 74.538 1.00 43.32 2146 ASP A C 1
ATOM 1451 O O . ASP A 1 188 ? 79.186 10.184 74.620 1.00 45.07 2146 ASP A O 1
ATOM 1456 N N . ALA A 1 189 ? 80.505 8.385 74.215 1.00 39.41 2147 ALA A N 1
ATOM 1457 C CA . ALA A 1 189 ? 79.426 7.410 74.046 1.00 41.64 2147 ALA A CA 1
ATOM 1458 C C . ALA A 1 189 ? 78.502 7.383 75.285 1.00 39.16 2147 ALA A C 1
ATOM 1459 O O . ALA A 1 189 ? 77.293 7.446 75.160 1.00 39.51 2147 ALA A O 1
ATOM 1461 N N . ALA A 1 190 ? 79.105 7.241 76.470 1.00 35.29 2148 ALA A N 1
ATOM 1462 C CA . ALA A 1 190 ? 78.391 7.149 77.732 1.00 36.44 2148 ALA A CA 1
ATOM 1463 C C . ALA A 1 190 ? 77.654 8.456 77.968 1.00 34.97 2148 ALA A C 1
ATOM 1464 O O . ALA A 1 190 ? 76.537 8.459 78.451 1.00 36.10 2148 ALA A O 1
ATOM 1466 N N . THR A 1 191 ? 78.320 9.540 77.598 1.00 35.83 2149 THR A N 1
ATOM 1467 C CA . THR A 1 191 ? 77.821 10.899 77.694 1.00 38.01 2149 THR A CA 1
ATOM 1468 C C . THR A 1 191 ? 76.581 11.049 76.812 1.00 37.19 2149 THR A C 1
ATOM 1469 O O . THR A 1 191 ? 75.594 11.655 77.243 1.00 42.33 2149 THR A O 1
ATOM 1473 N N . PHE A 1 192 ? 76.634 10.497 75.587 1.00 32.60 2150 PHE A N 1
ATOM 1474 C CA . PHE A 1 192 ? 75.517 10.578 74.650 1.00 35.19 2150 PHE A CA 1
ATOM 1475 C C . PHE A 1 192 ? 74.338 9.752 75.168 1.00 35.19 2150 PHE A C 1
ATOM 1476 O O . PHE A 1 192 ? 73.184 10.122 74.995 1.00 32.46 2150 PHE A O 1
ATOM 1484 N N . SER A 1 193 ? 74.649 8.600 75.769 1.00 36.13 2151 SER A N 1
ATOM 1485 C CA . SER A 1 193 ? 73.632 7.689 76.285 1.00 33.62 2151 SER A CA 1
ATOM 1486 C C . SER A 1 193 ? 72.832 8.386 77.394 1.00 31.58 2151 SER A C 1
ATOM 1487 O O . SER A 1 193 ? 71.607 8.213 77.468 1.00 34.74 2151 SER A O 1
ATOM 1490 N N . ASN A 1 194 ? 73.509 9.207 78.218 1.00 30.69 2152 ASN A N 1
ATOM 1491 C CA . ASN A 1 194 ? 72.838 10.067 79.211 1.00 30.43 2152 ASN A CA 1
ATOM 1492 C C . ASN A 1 194 ? 71.820 10.981 78.519 1.00 30.04 2152 ASN A C 1
ATOM 1493 O O . ASN A 1 194 ? 70.658 11.036 78.937 1.00 33.63 2152 ASN A O 1
ATOM 1498 N N . THR A 1 195 ? 72.273 11.750 77.511 1.00 27.74 2153 THR A N 1
ATOM 1499 C CA . THR A 1 195 ? 71.444 12.768 76.863 1.00 25.78 2153 THR A CA 1
ATOM 1500 C C . THR A 1 195 ? 70.203 12.097 76.291 1.00 27.42 2153 THR A C 1
ATOM 1501 O O . THR A 1 195 ? 69.097 12.629 76.412 1.00 26.33 2153 THR A O 1
ATOM 1505 N N . GLY A 1 196 ? 70.395 10.902 75.714 1.00 25.24 2154 GLY A N 1
ATOM 1506 C CA . GLY A 1 196 ? 69.305 10.097 75.211 1.00 26.01 2154 GLY A CA 1
ATOM 1507 C C . GLY A 1 196 ? 68.281 9.743 76.294 1.00 27.30 2154 GLY A C 1
ATOM 1508 O O . GLY A 1 196 ? 67.075 9.898 76.082 1.00 29.66 2154 GLY A O 1
ATOM 1509 N N . PHE A 1 197 ? 68.768 9.169 77.395 1.00 27.72 2155 PHE A N 1
ATOM 1510 C CA . PHE A 1 197 ? 67.958 8.795 78.557 1.00 26.65 2155 PHE A CA 1
ATOM 1511 C C . PHE A 1 197 ? 67.095 9.985 79.004 1.00 28.69 2155 PHE A C 1
ATOM 1512 O O . PHE A 1 197 ? 65.869 9.888 79.071 1.00 28.31 2155 PHE A O 1
ATOM 1520 N N . TRP A 1 198 ? 67.742 11.121 79.267 1.00 28.59 2156 TRP A N 1
ATOM 1521 C CA . TRP A 1 198 ? 67.074 12.305 79.796 1.00 25.85 2156 TRP A CA 1
ATOM 1522 C C . TRP A 1 198 ? 66.086 12.875 78.783 1.00 26.54 2156 TRP A C 1
ATOM 1523 O O . TRP A 1 198 ? 65.072 13.471 79.167 1.00 26.16 2156 TRP A O 1
ATOM 1534 N N . SER A 1 199 ? 66.396 12.710 77.490 1.00 25.44 2157 SER A N 1
ATOM 1535 C CA . SER A 1 199 ? 65.506 13.139 76.412 1.00 25.55 2157 SER A CA 1
ATOM 1536 C C . SER A 1 199 ? 64.209 12.358 76.467 1.00 24.89 2157 SER A C 1
ATOM 1537 O O . SER A 1 199 ? 63.138 12.954 76.410 1.00 28.73 2157 SER A O 1
ATOM 1540 N N . SER A 1 200 ? 64.314 11.030 76.596 1.00 24.55 2158 SER A N 1
ATOM 1541 C CA . SER A 1 200 ? 63.145 10.148 76.716 1.00 24.32 2158 SER A CA 1
ATOM 1542 C C . SER A 1 200 ? 62.321 10.471 77.971 1.00 25.12 2158 SER A C 1
ATOM 1543 O O . SER A 1 200 ? 61.102 10.385 77.928 1.00 25.78 2158 SER A O 1
ATOM 1546 N N . VAL A 1 201 ? 63.006 10.814 79.075 1.00 27.13 2159 VAL A N 1
ATOM 1547 C CA . VAL A 1 201 ? 62.391 11.134 80.367 1.00 27.73 2159 VAL A CA 1
ATOM 1548 C C . VAL A 1 201 ? 61.522 12.387 80.229 1.00 29.72 2159 VAL A C 1
ATOM 1549 O O . VAL A 1 201 ? 60.429 12.435 80.765 1.00 31.41 2159 VAL A O 1
ATOM 1553 N N . TYR A 1 202 ? 62.034 13.389 79.501 1.00 29.08 2160 TYR A N 1
ATOM 1554 C CA . TYR A 1 202 ? 61.289 14.591 79.138 1.00 27.59 2160 TYR A CA 1
ATOM 1555 C C . TYR A 1 202 ? 60.096 14.219 78.248 1.00 26.75 2160 TYR A C 1
ATOM 1556 O O . TYR A 1 202 ? 58.949 14.536 78.582 1.00 26.64 2160 TYR A O 1
ATOM 1565 N N . ALA A 1 203 ? 60.366 13.520 77.133 1.00 25.22 2161 ALA A N 1
ATOM 1566 C CA . ALA A 1 203 ? 59.339 13.145 76.149 1.00 23.65 2161 ALA A CA 1
ATOM 1567 C C . ALA A 1 203 ? 58.147 12.437 76.807 1.00 25.40 2161 ALA A C 1
ATOM 1568 O O . ALA A 1 203 ? 56.998 12.621 76.367 1.00 25.13 2161 ALA A O 1
ATOM 1570 N N . THR A 1 204 ? 58.433 11.622 77.839 1.00 25.63 2162 THR A N 1
ATOM 1571 C CA . THR A 1 204 ? 57.451 10.736 78.487 1.00 32.71 2162 THR A CA 1
ATOM 1572 C C . THR A 1 204 ? 56.368 11.541 79.214 1.00 30.48 2162 THR A C 1
ATOM 1573 O O . THR A 1 204 ? 55.298 11.005 79.557 1.00 30.88 2162 THR A O 1
ATOM 1577 N N . GLY A 1 205 ? 56.651 12.834 79.453 1.00 28.72 2163 GLY A N 1
ATOM 1578 C CA . GLY A 1 205 ? 55.763 13.698 80.220 1.00 26.96 2163 GLY A CA 1
ATOM 1579 C C . GLY A 1 205 ? 54.786 14.446 79.333 1.00 26.91 2163 GLY A C 1
ATOM 1580 O O . GLY A 1 205 ? 53.963 15.159 79.849 1.00 29.83 2163 GLY A O 1
ATOM 1581 N N . ALA A 1 206 ? 54.881 14.234 78.005 1.00 24.98 2164 ALA A N 1
ATOM 1582 C CA . ALA A 1 206 ? 54.086 14.939 77.015 1.00 27.59 2164 ALA A CA 1
ATOM 1583 C C . ALA A 1 206 ? 52.614 14.574 77.156 1.00 28.70 2164 ALA A C 1
ATOM 1584 O O . ALA A 1 206 ? 52.305 13.406 77.445 1.00 27.23 2164 ALA A O 1
ATOM 1586 N N . GLN A 1 207 ? 51.725 15.550 76.811 1.00 28.06 2165 GLN A N 1
ATOM 1587 C CA . GLN A 1 207 ? 50.280 15.425 76.942 1.00 31.52 2165 GLN A CA 1
ATOM 1588 C C . GLN A 1 207 ? 49.604 16.148 75.777 1.00 33.22 2165 GLN A C 1
ATOM 1589 O O . GLN A 1 207 ? 50.150 17.126 75.283 1.00 32.73 2165 GLN A O 1
ATOM 1595 N N . ASN A 1 208 ? 48.399 15.667 75.372 1.00 33.49 2166 ASN A N 1
ATOM 1596 C CA . ASN A 1 208 ? 47.551 16.316 74.357 1.00 31.34 2166 ASN A CA 1
ATOM 1597 C C . ASN A 1 208 ? 48.320 16.401 73.057 1.00 29.11 2166 ASN A C 1
ATOM 1598 O O . ASN A 1 208 ? 49.037 15.471 72.782 1.00 31.54 2166 ASN A O 1
ATOM 1603 N N . ASP A 1 209 ? 48.107 17.462 72.261 1.00 29.31 2167 ASP A N 1
ATOM 1604 C CA . ASP A 1 209 ? 48.865 17.733 71.028 1.00 32.27 2167 ASP A CA 1
ATOM 1605 C C . ASP A 1 209 ? 50.246 18.300 71.384 1.00 30.96 2167 ASP A C 1
ATOM 1606 O O . ASP A 1 209 ? 50.387 18.937 72.421 1.00 40.12 2167 ASP A O 1
ATOM 1611 N N . VAL A 1 210 ? 51.253 18.027 70.544 1.00 28.15 2168 VAL A N 1
ATOM 1612 C CA . VAL A 1 210 ? 52.646 18.431 70.764 1.00 28.04 2168 VAL A CA 1
ATOM 1613 C C . VAL A 1 210 ? 53.218 18.967 69.454 1.00 27.52 2168 VAL A C 1
ATOM 1614 O O . VAL A 1 210 ? 52.787 18.550 68.381 1.00 28.98 2168 VAL A O 1
ATOM 1618 N N . TYR A 1 211 ? 54.250 19.813 69.555 1.00 25.47 2169 TYR A N 1
ATOM 1619 C CA . TYR A 1 211 ? 54.908 20.406 68.399 1.00 25.07 2169 TYR A CA 1
ATOM 1620 C C . TYR A 1 211 ? 56.322 19.867 68.322 1.00 24.33 2169 TYR A C 1
ATOM 1621 O O . TYR A 1 211 ? 56.950 19.662 69.347 1.00 25.37 2169 TYR A O 1
ATOM 1630 N N . VAL A 1 212 ? 56.800 19.660 67.092 1.00 27.29 2170 VAL A N 1
ATOM 1631 C CA . VAL A 1 212 ? 58.177 19.270 66.795 1.00 26.71 2170 VAL A CA 1
ATOM 1632 C C . VAL A 1 212 ? 58.694 20.249 65.740 1.00 27.16 2170 VAL A C 1
ATOM 1633 O O . VAL A 1 212 ? 58.164 20.298 64.629 1.00 24.79 2170 VAL A O 1
ATOM 1637 N N . ILE A 1 213 ? 59.699 21.051 66.119 1.00 29.00 2171 ILE A N 1
ATOM 1638 C CA . ILE A 1 213 ? 60.349 21.979 65.204 1.00 33.78 2171 ILE A CA 1
ATOM 1639 C C . ILE A 1 213 ? 61.489 21.250 64.497 1.00 30.91 2171 ILE A C 1
ATOM 1640 O O . ILE A 1 213 ? 62.469 20.860 65.136 1.00 30.14 2171 ILE A O 1
ATOM 1645 N N . ALA A 1 214 ? 61.296 21.023 63.187 1.00 31.73 2172 ALA A N 1
ATOM 1646 C CA . ALA A 1 214 ? 62.273 20.382 62.318 1.00 34.85 2172 ALA A CA 1
ATOM 1647 C C . ALA A 1 214 ? 62.283 21.101 60.968 1.00 32.74 2172 ALA A C 1
ATOM 1648 O O . ALA A 1 214 ? 61.763 20.579 59.989 1.00 30.38 2172 ALA A O 1
ATOM 1650 N N . GLU A 1 215 ? 62.856 22.303 60.947 1.00 34.75 2173 GLU A N 1
ATOM 1651 C CA . GLU A 1 215 ? 62.863 23.153 59.764 1.00 36.29 2173 GLU A CA 1
ATOM 1652 C C . GLU A 1 215 ? 63.665 22.446 58.677 1.00 34.36 2173 GLU A C 1
ATOM 1653 O O . GLU A 1 215 ? 64.798 22.080 58.912 1.00 33.24 2173 GLU A O 1
ATOM 1659 N N . GLY A 1 216 ? 63.051 22.271 57.501 1.00 36.09 2174 GLY A N 1
ATOM 1660 C CA . GLY A 1 216 ? 63.706 21.666 56.350 1.00 41.25 2174 GLY A CA 1
ATOM 1661 C C . GLY A 1 216 ? 63.610 20.139 56.359 1.00 44.02 2174 GLY A C 1
ATOM 1662 O O . GLY A 1 216 ? 64.144 19.518 55.450 1.00 47.50 2174 GLY A O 1
ATOM 1663 N N . GLY A 1 217 ? 62.974 19.561 57.420 1.00 38.76 2175 GLY A N 1
ATOM 1664 C CA . GLY A 1 217 ? 62.452 18.197 57.399 1.00 37.92 2175 GLY A CA 1
ATOM 1665 C C . GLY A 1 217 ? 62.900 17.316 58.580 1.00 37.17 2175 GLY A C 1
ATOM 1666 O O . GLY A 1 217 ? 63.749 17.693 59.363 1.00 40.24 2175 GLY A O 1
ATOM 1667 N N . VAL A 1 218 ? 62.319 16.112 58.666 1.00 36.58 2176 VAL A N 1
ATOM 1668 C CA . VAL A 1 218 ? 62.640 15.120 59.684 1.00 36.09 2176 VAL A CA 1
ATOM 1669 C C . VAL A 1 218 ? 64.089 14.713 59.555 1.00 32.22 2176 VAL A C 1
ATOM 1670 O O . VAL A 1 218 ? 64.533 14.511 58.452 1.00 30.74 2176 VAL A O 1
ATOM 1674 N N . ARG A 1 219 ? 64.796 14.566 60.692 1.00 34.55 2177 ARG A N 1
ATOM 1675 C CA . ARG A 1 219 ? 66.187 14.117 60.718 1.00 38.28 2177 ARG A CA 1
ATOM 1676 C C . ARG A 1 219 ? 66.210 12.672 61.236 1.00 41.90 2177 ARG A C 1
ATOM 1677 O O . ARG A 1 219 ? 65.510 12.361 62.189 1.00 56.77 2177 ARG A O 1
ATOM 1685 N N . LEU A 1 220 ? 66.917 11.777 60.521 1.00 37.31 2178 LEU A N 1
ATOM 1686 C CA . LEU A 1 220 ? 67.136 10.384 60.935 1.00 33.51 2178 LEU A CA 1
ATOM 1687 C C . LEU A 1 220 ? 68.441 10.327 61.694 1.00 31.11 2178 LEU A C 1
ATOM 1688 O O . LEU A 1 220 ? 69.347 11.057 61.342 1.00 36.87 2178 LEU A O 1
ATOM 1693 N N . GLY A 1 221 ? 68.504 9.520 62.755 1.00 27.60 2179 GLY A N 1
ATOM 1694 C CA . GLY A 1 221 ? 69.742 9.202 63.457 1.00 28.06 2179 GLY A CA 1
ATOM 1695 C C . GLY A 1 221 ? 70.075 10.154 64.612 1.00 29.58 2179 GLY A C 1
ATOM 1696 O O . GLY A 1 221 ? 71.139 10.033 65.203 1.00 33.47 2179 GLY A O 1
ATOM 1697 N N . ASN A 1 222 ? 69.176 11.103 64.932 1.00 29.52 2180 ASN A N 1
ATOM 1698 C CA . ASN A 1 222 ? 69.420 12.087 65.982 1.00 27.94 2180 ASN A CA 1
ATOM 1699 C C . ASN A 1 222 ? 68.531 11.770 67.193 1.00 29.59 2180 ASN A C 1
ATOM 1700 O O . ASN A 1 222 ? 67.840 10.747 67.217 1.00 28.78 2180 ASN A O 1
ATOM 1705 N N . TYR A 1 223 ? 68.567 12.657 68.214 1.00 28.81 2181 TYR A N 1
ATOM 1706 C CA . TYR A 1 223 ? 67.979 12.358 69.510 1.00 28.28 2181 TYR A CA 1
ATOM 1707 C C . TYR A 1 223 ? 66.478 12.206 69.337 1.00 27.65 2181 TYR A C 1
ATOM 1708 O O . TYR A 1 223 ? 65.915 11.228 69.769 1.00 26.45 2181 TYR A O 1
ATOM 1717 N N . PHE A 1 224 ? 65.840 13.153 68.664 1.00 25.71 2182 PHE A N 1
ATOM 1718 C CA . PHE A 1 224 ? 64.402 13.067 68.447 1.00 24.86 2182 PHE A CA 1
ATOM 1719 C C . PHE A 1 224 ? 64.031 11.711 67.824 1.00 23.20 2182 PHE A C 1
ATOM 1720 O O . PHE A 1 224 ? 63.116 11.071 68.249 1.00 23.08 2182 PHE A O 1
ATOM 1728 N N . TRP A 1 225 ? 64.714 11.335 66.762 1.00 22.97 2183 TRP A N 1
ATOM 1729 C CA . TRP A 1 225 ? 64.433 10.102 66.051 1.00 25.28 2183 TRP A CA 1
ATOM 1730 C C . TRP A 1 225 ? 64.669 8.895 66.964 1.00 24.60 2183 TRP A C 1
ATOM 1731 O O . TRP A 1 225 ? 63.872 7.974 66.931 1.00 26.27 2183 TRP A O 1
ATOM 1742 N N . ASN A 1 226 ? 65.804 8.897 67.710 1.00 23.47 2184 ASN A N 1
ATOM 1743 C CA . ASN A 1 226 ? 66.280 7.739 68.453 1.00 26.00 2184 ASN A CA 1
ATOM 1744 C C . ASN A 1 226 ? 65.418 7.491 69.710 1.00 27.13 2184 ASN A C 1
ATOM 1745 O O . ASN A 1 226 ? 65.006 6.343 69.949 1.00 25.40 2184 ASN A O 1
ATOM 1750 N N . VAL A 1 227 ? 65.174 8.542 70.514 1.00 25.88 2185 VAL A N 1
ATOM 1751 C CA . VAL A 1 227 ? 64.776 8.358 71.917 1.00 29.03 2185 VAL A CA 1
ATOM 1752 C C . VAL A 1 227 ? 63.463 9.114 72.260 1.00 27.45 2185 VAL A C 1
ATOM 1753 O O . VAL A 1 227 ? 62.815 8.794 73.261 1.00 26.81 2185 VAL A O 1
ATOM 1757 N N . GLN A 1 228 ? 63.045 10.090 71.441 1.00 23.48 2186 GLN A N 1
ATOM 1758 C CA . GLN A 1 228 ? 61.886 10.926 71.795 1.00 25.48 2186 GLN A CA 1
ATOM 1759 C C . GLN A 1 228 ? 60.646 10.469 71.049 1.00 24.13 2186 GLN A C 1
ATOM 1760 O O . GLN A 1 228 ? 59.602 10.291 71.679 1.00 20.23 2186 GLN A O 1
ATOM 1766 N N . LEU A 1 229 ? 60.782 10.223 69.732 1.00 22.39 2187 LEU A N 1
ATOM 1767 C CA . LEU A 1 229 ? 59.642 9.856 68.906 1.00 24.60 2187 LEU A CA 1
ATOM 1768 C C . LEU A 1 229 ? 59.064 8.519 69.391 1.00 22.49 2187 LEU A C 1
ATOM 1769 O O . LEU A 1 229 ? 57.851 8.395 69.500 1.00 20.76 2187 LEU A O 1
ATOM 1774 N N . PRO A 1 230 ? 59.893 7.490 69.681 1.00 23.04 2188 PRO A N 1
ATOM 1775 C CA . PRO A 1 230 ? 59.381 6.206 70.170 1.00 26.88 2188 PRO A CA 1
ATOM 1776 C C . PRO A 1 230 ? 58.538 6.361 71.445 1.00 23.34 2188 PRO A C 1
ATOM 1777 O O . PRO A 1 230 ? 57.460 5.777 71.565 1.00 25.58 2188 PRO A O 1
ATOM 1781 N N . ALA A 1 231 ? 58.964 7.259 72.305 1.00 21.90 2189 ALA A N 1
ATOM 1782 C CA . ALA A 1 231 ? 58.273 7.551 73.556 1.00 23.68 2189 ALA A CA 1
ATOM 1783 C C . ALA A 1 231 ? 56.914 8.256 73.289 1.00 24.89 2189 ALA A C 1
ATOM 1784 O O . ALA A 1 231 ? 55.893 7.950 73.963 1.00 23.16 2189 ALA A O 1
ATOM 1786 N N . LEU A 1 232 ? 56.886 9.145 72.277 1.00 23.21 2190 LEU A N 1
ATOM 1787 C CA . LEU A 1 232 ? 55.667 9.859 71.874 1.00 24.03 2190 LEU A CA 1
ATOM 1788 C C . LEU A 1 232 ? 54.643 8.868 71.291 1.00 26.15 2190 LEU A C 1
ATOM 1789 O O . LEU A 1 232 ? 53.423 8.938 71.607 1.00 22.56 2190 LEU A O 1
ATOM 1794 N N . ARG A 1 233 ? 55.140 7.926 70.465 1.00 26.06 2191 ARG A N 1
ATOM 1795 C CA . ARG A 1 233 ? 54.292 6.883 69.857 1.00 26.01 2191 ARG A CA 1
ATOM 1796 C C . ARG A 1 233 ? 53.636 6.053 70.956 1.00 27.27 2191 ARG A C 1
ATOM 1797 O O . ARG A 1 233 ? 52.423 5.870 70.928 1.00 30.68 2191 ARG A O 1
ATOM 1805 N N . GLN A 1 234 ? 54.416 5.678 71.991 1.00 31.54 2192 GLN A N 1
ATOM 1806 C CA . GLN A 1 234 ? 53.893 4.973 73.179 1.00 31.38 2192 GLN A CA 1
ATOM 1807 C C . GLN A 1 234 ? 52.736 5.737 73.822 1.00 29.19 2192 GLN A C 1
ATOM 1808 O O . GLN A 1 234 ? 51.701 5.162 74.097 1.00 31.63 2192 GLN A O 1
ATOM 1814 N N . LEU A 1 235 ? 52.941 7.035 74.098 1.00 29.85 2193 LEU A N 1
ATOM 1815 C CA . LEU A 1 235 ? 51.942 7.884 74.748 1.00 26.79 2193 LEU A CA 1
ATOM 1816 C C . LEU A 1 235 ? 50.648 8.015 73.901 1.00 29.35 2193 LEU A C 1
ATOM 1817 O O . LEU A 1 235 ? 49.557 8.126 74.467 1.00 32.72 2193 LEU A O 1
ATOM 1822 N N . GLN A 1 236 ? 50.774 8.093 72.558 1.00 26.31 2194 GLN A N 1
ATOM 1823 C CA . GLN A 1 236 ? 49.616 8.114 71.642 1.00 27.07 2194 GLN A CA 1
ATOM 1824 C C . GLN A 1 236 ? 48.774 6.854 71.863 1.00 26.76 2194 GLN A C 1
ATOM 1825 O O . GLN A 1 236 ? 47.536 6.914 71.916 1.00 26.07 2194 GLN A O 1
ATOM 1831 N N . ARG A 1 237 ? 49.474 5.720 72.000 1.00 26.78 2195 ARG A N 1
ATOM 1832 C CA . ARG A 1 237 ? 48.859 4.400 72.036 1.00 27.17 2195 ARG A CA 1
ATOM 1833 C C . ARG A 1 237 ? 48.192 4.184 73.388 1.00 28.19 2195 ARG A C 1
ATOM 1834 O O . ARG A 1 237 ? 47.294 3.378 73.458 1.00 32.61 2195 ARG A O 1
ATOM 1842 N N . GLU A 1 238 ? 48.597 4.956 74.421 1.00 31.27 2196 GLU A N 1
ATOM 1843 C CA . GLU A 1 238 ? 47.961 4.941 75.751 1.00 32.90 2196 GLU A CA 1
ATOM 1844 C C . GLU A 1 238 ? 46.863 6.006 75.829 1.00 34.04 2196 GLU A C 1
ATOM 1845 O O . GLU A 1 238 ? 46.271 6.182 76.866 1.00 34.67 2196 GLU A O 1
ATOM 1851 N N . GLY A 1 239 ? 46.721 6.816 74.775 1.00 32.63 2197 GLY A N 1
ATOM 1852 C CA . GLY A 1 239 ? 45.698 7.844 74.710 1.00 33.65 2197 GLY A CA 1
ATOM 1853 C C . GLY A 1 239 ? 46.075 9.155 75.417 1.00 33.05 2197 GLY A C 1
ATOM 1854 O O . GLY A 1 239 ? 45.192 10.005 75.618 1.00 31.10 2197 GLY A O 1
ATOM 1855 N N . LEU A 1 240 ? 47.370 9.340 75.748 1.00 31.69 2198 LEU A N 1
ATOM 1856 C CA . LEU A 1 240 ? 47.830 10.481 76.566 1.00 32.21 2198 LEU A CA 1
ATOM 1857 C C . LEU A 1 240 ? 48.249 11.656 75.674 1.00 34.07 2198 LEU A C 1
ATOM 1858 O O . LEU A 1 240 ? 48.147 12.815 76.076 1.00 33.40 2198 LEU A O 1
ATOM 1863 N N . VAL A 1 241 ? 48.778 11.337 74.481 1.00 32.84 2199 VAL A N 1
ATOM 1864 C CA . VAL A 1 241 ? 49.181 12.338 73.508 1.00 29.38 2199 VAL A CA 1
ATOM 1865 C C . VAL A 1 241 ? 48.148 12.210 72.383 1.00 31.46 2199 VAL A C 1
ATOM 1866 O O . VAL A 1 241 ? 47.625 11.132 72.143 1.00 31.26 2199 VAL A O 1
ATOM 1870 N N . GLY A 1 242 ? 47.818 13.331 71.733 1.00 30.72 2200 GLY A N 1
ATOM 1871 C CA . GLY A 1 242 ? 46.997 13.324 70.540 1.00 30.67 2200 GLY A CA 1
ATOM 1872 C C . GLY A 1 242 ? 47.802 13.294 69.250 1.00 31.64 2200 GLY A C 1
ATOM 1873 O O . GLY A 1 242 ? 48.382 12.271 68.906 1.00 31.81 2200 GLY A O 1
ATOM 1874 N N . GLU A 1 243 ? 47.901 14.456 68.620 1.00 33.35 2201 GLU A N 1
ATOM 1875 C CA . GLU A 1 243 ? 48.599 14.665 67.365 1.00 34.40 2201 GLU A CA 1
ATOM 1876 C C . GLU A 1 243 ? 50.049 15.140 67.591 1.00 33.09 2201 GLU A C 1
ATOM 1877 O O . GLU A 1 243 ? 50.276 16.038 68.381 1.00 34.43 2201 GLU A O 1
ATOM 1883 N N . ILE A 1 244 ? 51.022 14.522 66.893 1.00 31.61 2202 ILE A N 1
ATOM 1884 C CA . ILE A 1 244 ? 52.402 15.005 66.817 1.00 27.93 2202 ILE A CA 1
ATOM 1885 C C . ILE A 1 244 ? 52.511 15.879 65.569 1.00 30.01 2202 ILE A C 1
ATOM 1886 O O . ILE A 1 244 ? 52.540 15.373 64.435 1.00 27.45 2202 ILE A O 1
ATOM 1891 N N . ARG A 1 245 ? 52.591 17.204 65.804 1.00 31.04 2203 ARG A N 1
ATOM 1892 C CA . ARG A 1 245 ? 52.597 18.198 64.749 1.00 33.03 2203 ARG A CA 1
ATOM 1893 C C . ARG A 1 245 ? 54.027 18.605 64.427 1.00 26.44 2203 ARG A C 1
ATOM 1894 O O . ARG A 1 245 ? 54.640 19.338 65.199 1.00 32.72 2203 ARG A O 1
ATOM 1902 N N . LEU A 1 246 ? 54.517 18.186 63.267 1.00 24.49 2204 LEU A N 1
ATOM 1903 C CA . LEU A 1 246 ? 55.846 18.573 62.783 1.00 27.64 2204 LEU A CA 1
ATOM 1904 C C . LEU A 1 246 ? 55.744 19.892 62.009 1.00 27.32 2204 LEU A C 1
ATOM 1905 O O . LEU A 1 246 ? 54.829 20.073 61.212 1.00 31.93 2204 LEU A O 1
ATOM 1910 N N . LEU A 1 247 ? 56.673 20.805 62.304 1.00 27.26 2205 LEU A N 1
ATOM 1911 C CA . LEU A 1 247 ? 56.858 22.077 61.601 1.00 28.35 2205 LEU A CA 1
ATOM 1912 C C . LEU A 1 247 ? 58.189 22.020 60.843 1.00 27.36 2205 LEU A C 1
ATOM 1913 O O . LEU A 1 247 ? 59.259 22.013 61.480 1.00 25.20 2205 LEU A O 1
ATOM 1918 N N . ASP A 1 248 ? 58.109 21.871 59.501 1.00 27.67 2206 ASP A N 1
ATOM 1919 C CA . ASP A 1 248 ? 59.290 21.693 58.670 1.00 32.74 2206 ASP A CA 1
ATOM 1920 C C . ASP A 1 248 ? 59.485 22.899 57.744 1.00 35.06 2206 ASP A C 1
ATOM 1921 O O . ASP A 1 248 ? 60.476 22.960 57.006 1.00 37.23 2206 ASP A O 1
ATOM 1926 N N . LYS A 1 249 ? 58.547 23.850 57.824 1.00 36.41 2207 LYS A N 1
ATOM 1927 C CA . LYS A 1 249 ? 58.494 25.007 56.948 1.00 38.86 2207 LYS A CA 1
ATOM 1928 C C . LYS A 1 249 ? 58.920 26.250 57.712 1.00 37.94 2207 LYS A C 1
ATOM 1929 O O . LYS A 1 249 ? 58.926 26.250 58.922 1.00 37.00 2207 LYS A O 1
ATOM 1935 N N . PRO A 1 250 ? 59.311 27.342 57.027 1.00 40.22 2208 PRO A N 1
ATOM 1936 C CA . PRO A 1 250 ? 59.666 28.581 57.720 1.00 39.03 2208 PRO A CA 1
ATOM 1937 C C . PRO A 1 250 ? 58.524 29.110 58.590 1.00 34.58 2208 PRO A C 1
ATOM 1938 O O . PRO A 1 250 ? 57.347 28.887 58.302 1.00 31.77 2208 PRO A O 1
ATOM 1942 N N . VAL A 1 251 ? 58.895 29.827 59.653 1.00 37.83 2209 VAL A N 1
ATOM 1943 C CA . VAL A 1 251 ? 57.964 30.388 60.640 1.00 37.38 2209 VAL A CA 1
ATOM 1944 C C . VAL A 1 251 ? 56.780 31.072 59.935 1.00 39.04 2209 VAL A C 1
ATOM 1945 O O . VAL A 1 251 ? 55.636 30.920 60.352 1.00 38.82 2209 VAL A O 1
ATOM 1949 N N . SER A 1 252 ? 57.065 31.791 58.835 1.00 38.37 2210 SER A N 1
ATOM 1950 C CA . SER A 1 252 ? 56.095 32.666 58.168 1.00 43.96 2210 SER A CA 1
ATOM 1951 C C . SER A 1 252 ? 54.922 31.884 57.584 1.00 43.68 2210 SER A C 1
ATOM 1952 O O . SER A 1 252 ? 53.923 32.477 57.186 1.00 43.96 2210 SER A O 1
ATOM 1955 N N . GLU A 1 253 ? 55.048 30.552 57.516 1.00 46.69 2211 GLU A N 1
ATOM 1956 C CA . GLU A 1 253 ? 54.086 29.719 56.792 1.00 44.76 2211 GLU A CA 1
ATOM 1957 C C . GLU A 1 253 ? 52.978 29.290 57.735 1.00 42.23 2211 GLU A C 1
ATOM 1958 O O . GLU A 1 253 ? 51.991 28.721 57.300 1.00 44.65 2211 GLU A O 1
ATOM 1964 N N . TYR A 1 254 ? 53.124 29.643 59.019 1.00 42.64 2212 TYR A N 1
ATOM 1965 C CA . TYR A 1 254 ? 52.199 29.207 60.062 1.00 39.95 2212 TYR A CA 1
ATOM 1966 C C . TYR A 1 254 ? 51.343 30.372 60.562 1.00 40.42 2212 TYR A C 1
ATOM 1967 O O . TYR A 1 254 ? 50.601 30.204 61.530 1.00 46.19 2212 TYR A O 1
ATOM 1976 N N . LYS A 1 255 ? 51.431 31.537 59.897 1.00 42.95 2213 LYS A N 1
ATOM 1977 C CA . LYS A 1 255 ? 50.639 32.716 60.273 1.00 49.04 2213 LYS A CA 1
ATOM 1978 C C . LYS A 1 255 ? 49.160 32.437 59.964 1.00 48.39 2213 LYS A C 1
ATOM 1979 O O . LYS A 1 255 ? 48.845 31.662 59.057 1.00 57.52 2213 LYS A O 1
ATOM 1985 N N . ASP A 1 256 ? 48.269 33.009 60.790 1.00 48.65 2214 ASP A N 1
ATOM 1986 C CA . ASP A 1 256 ? 46.832 33.057 60.549 1.00 47.34 2214 ASP A CA 1
ATOM 1987 C C . ASP A 1 256 ? 46.256 31.646 60.425 1.00 50.87 2214 ASP A C 1
ATOM 1988 O O . ASP A 1 256 ? 45.373 31.416 59.603 1.00 49.89 2214 ASP A O 1
ATOM 1993 N N . LEU A 1 257 ? 46.765 30.719 61.257 1.00 46.26 2215 LEU A N 1
ATOM 1994 C CA . LEU A 1 257 ? 46.199 29.383 61.419 1.00 39.46 2215 LEU A CA 1
ATOM 1995 C C . LEU A 1 257 ? 45.928 29.154 62.906 1.00 35.79 2215 LEU A C 1
ATOM 1996 O O . LEU A 1 257 ? 46.746 29.516 63.745 1.00 31.43 2215 LEU A O 1
ATOM 2001 N N . PRO A 1 258 ? 44.787 28.533 63.277 1.00 38.62 2216 PRO A N 1
ATOM 2002 C CA . PRO A 1 258 ? 44.576 28.074 64.656 1.00 38.76 2216 PRO A CA 1
ATOM 2003 C C . PRO A 1 258 ? 45.514 26.916 65.026 1.00 39.86 2216 PRO A C 1
ATOM 2004 O O . PRO A 1 258 ? 46.019 26.235 64.143 1.00 43.48 2216 PRO A O 1
ATOM 2008 N N . ALA A 1 259 ? 45.703 26.683 66.335 1.00 36.35 2217 ALA A N 1
ATOM 2009 C CA . ALA A 1 259 ? 46.672 25.722 66.861 1.00 40.85 2217 ALA A CA 1
ATOM 2010 C C . ALA A 1 259 ? 46.523 24.332 66.214 1.00 39.60 2217 ALA A C 1
ATOM 2011 O O . ALA A 1 259 ? 47.512 23.623 66.081 1.00 41.51 2217 ALA A O 1
ATOM 2013 N N . ASP A 1 260 ? 45.299 23.994 65.768 1.00 46.01 2218 ASP A N 1
ATOM 2014 C CA . ASP A 1 260 ? 44.922 22.674 65.235 1.00 50.55 2218 ASP A CA 1
ATOM 2015 C C . ASP A 1 260 ? 45.413 22.432 63.809 1.00 43.51 2218 ASP A C 1
ATOM 2016 O O . ASP A 1 260 ? 45.342 21.295 63.363 1.00 46.57 2218 ASP A O 1
ATOM 2021 N N . GLN A 1 261 ? 45.797 23.513 63.081 1.00 35.54 2219 GLN A N 1
ATOM 2022 C CA . GLN A 1 261 ? 46.140 23.471 61.655 1.00 33.47 2219 GLN A CA 1
ATOM 2023 C C . GLN A 1 261 ? 47.614 23.839 61.430 1.00 33.30 2219 GLN A C 1
ATOM 2024 O O . GLN A 1 261 ? 48.056 23.979 60.285 1.00 33.48 2219 GLN A O 1
ATOM 2030 N N . ILE A 1 262 ? 48.370 24.009 62.524 1.00 32.07 2220 ILE A N 1
ATOM 2031 C CA . ILE A 1 262 ? 49.806 24.266 62.446 1.00 31.86 2220 ILE A CA 1
ATOM 2032 C C . ILE A 1 262 ? 50.558 22.941 62.462 1.00 29.41 2220 ILE A C 1
ATOM 2033 O O . ILE A 1 262 ? 50.425 22.168 63.405 1.00 28.39 2220 ILE A O 1
ATOM 2038 N N . GLY A 1 263 ? 51.446 22.775 61.498 1.00 29.88 2221 GLY A N 1
ATOM 2039 C CA . GLY A 1 263 ? 52.252 21.575 61.355 1.00 31.40 2221 GLY A CA 1
ATOM 2040 C C . GLY A 1 263 ? 51.460 20.455 60.674 1.00 31.23 2221 GLY A C 1
ATOM 2041 O O . GLY A 1 263 ? 50.248 20.600 60.441 1.00 26.34 2221 GLY A O 1
ATOM 2042 N N . ARG A 1 264 ? 52.149 19.338 60.387 1.00 28.22 2222 ARG A N 1
ATOM 2043 C CA . ARG A 1 264 ? 51.503 18.155 59.856 1.00 28.35 2222 ARG A CA 1
ATOM 2044 C C . ARG A 1 264 ? 52.170 16.899 60.440 1.00 25.94 2222 ARG A C 1
ATOM 2045 O O . ARG A 1 264 ? 53.177 17.006 61.126 1.00 25.91 2222 ARG A O 1
ATOM 2053 N N . ARG A 1 265 ? 51.645 15.716 60.080 1.00 25.97 2223 ARG A N 1
ATOM 2054 C CA . ARG A 1 265 ? 52.199 14.412 60.489 1.00 30.45 2223 ARG A CA 1
ATOM 2055 C C . ARG A 1 265 ? 53.517 14.161 59.768 1.00 28.56 2223 ARG A C 1
ATOM 2056 O O . ARG A 1 265 ? 53.638 14.497 58.609 1.00 28.12 2223 ARG A O 1
ATOM 2064 N N . LEU A 1 266 ? 54.500 13.597 60.463 1.00 27.36 2224 LEU A N 1
ATOM 2065 C CA . LEU A 1 266 ? 55.835 13.448 59.902 1.00 30.02 2224 LEU A CA 1
ATOM 2066 C C . LEU A 1 266 ? 55.862 12.310 58.884 1.00 29.04 2224 LEU A C 1
ATOM 2067 O O . LEU A 1 266 ? 56.880 12.130 58.243 1.00 28.70 2224 LEU A O 1
ATOM 2072 N N . THR A 1 267 ? 54.707 11.615 58.717 1.00 31.80 2225 THR A N 1
ATOM 2073 C CA . THR A 1 267 ? 54.465 10.607 57.677 1.00 30.46 2225 THR A CA 1
ATOM 2074 C C . THR A 1 267 ? 53.490 11.117 56.600 1.00 32.70 2225 THR A C 1
ATOM 2075 O O . THR A 1 267 ? 53.069 10.337 55.763 1.00 32.43 2225 THR A O 1
ATOM 2079 N N . ASP A 1 268 ? 53.113 12.411 56.633 1.00 31.13 2226 ASP A N 1
ATOM 2080 C CA . ASP A 1 268 ? 52.386 13.038 55.525 1.00 31.44 2226 ASP A CA 1
ATOM 2081 C C . ASP A 1 268 ? 53.317 13.152 54.312 1.00 32.58 2226 ASP A C 1
ATOM 2082 O O . ASP A 1 268 ? 54.533 13.307 54.450 1.00 28.24 2226 ASP A O 1
ATOM 2087 N N . ALA A 1 269 ? 52.724 13.029 53.115 1.00 35.34 2227 ALA A N 1
ATOM 2088 C CA . ALA A 1 269 ? 53.432 13.233 51.854 1.00 36.16 2227 ALA A CA 1
ATOM 2089 C C . ALA A 1 269 ? 53.952 14.676 51.785 1.00 34.85 2227 ALA A C 1
ATOM 2090 O O . ALA A 1 269 ? 53.253 15.602 52.203 1.00 33.89 2227 ALA A O 1
ATOM 2092 N N . GLY A 1 270 ? 55.177 14.846 51.278 1.00 34.35 2228 GLY A N 1
ATOM 2093 C CA . GLY A 1 270 ? 55.780 16.153 51.063 1.00 36.55 2228 GLY A CA 1
ATOM 2094 C C . GLY A 1 270 ? 56.654 16.632 52.240 1.00 42.53 2228 GLY A C 1
ATOM 2095 O O . GLY A 1 270 ? 57.187 17.756 52.211 1.00 43.99 2228 GLY A O 1
ATOM 2096 N N . VAL A 1 271 ? 56.821 15.788 53.277 1.00 43.92 2229 VAL A N 1
ATOM 2097 C CA . VAL A 1 271 ? 57.755 16.085 54.375 1.00 38.80 2229 VAL A CA 1
ATOM 2098 C C . VAL A 1 271 ? 59.157 15.703 53.914 1.00 35.13 2229 VAL A C 1
ATOM 2099 O O . VAL A 1 271 ? 59.355 14.581 53.479 1.00 38.20 2229 VAL A O 1
ATOM 2103 N N . ALA A 1 272 ? 60.105 16.646 54.005 1.00 37.58 2230 ALA A N 1
ATOM 2104 C CA . ALA A 1 272 ? 61.501 16.428 53.617 1.00 42.03 2230 ALA A CA 1
ATOM 2105 C C . ALA A 1 272 ? 62.221 15.581 54.661 1.00 41.61 2230 ALA A C 1
ATOM 2106 O O . ALA A 1 272 ? 61.806 15.533 55.813 1.00 36.13 2230 ALA A O 1
ATOM 2108 N N . VAL A 1 273 ? 63.366 15.008 54.270 1.00 40.68 2231 VAL A N 1
ATOM 2109 C CA . VAL A 1 273 ? 64.069 14.029 55.082 1.00 41.34 2231 VAL A CA 1
ATOM 2110 C C . VAL A 1 273 ? 65.559 14.352 55.053 1.00 43.16 2231 VAL A C 1
ATOM 2111 O O . VAL A 1 273 ? 66.215 14.126 54.036 1.00 48.16 2231 VAL A O 1
ATOM 2115 N N . LYS A 1 274 ? 66.075 14.880 56.165 1.00 43.86 2232 LYS A N 1
ATOM 2116 C CA . LYS A 1 274 ? 67.511 15.081 56.349 1.00 54.45 2232 LYS A CA 1
ATOM 2117 C C . LYS A 1 274 ? 68.075 13.950 57.214 1.00 55.47 2232 LYS A C 1
ATOM 2118 O O . LYS A 1 274 ? 67.369 13.409 58.066 1.00 61.52 2232 LYS A O 1
ATOM 2124 N N . VAL A 1 275 ? 69.335 13.570 56.954 1.00 49.29 2233 VAL A N 1
ATOM 2125 C CA . VAL A 1 275 ? 70.027 12.528 57.705 1.00 51.23 2233 VAL A CA 1
ATOM 2126 C C . VAL A 1 275 ? 71.434 13.020 58.034 1.00 51.79 2233 VAL A C 1
ATOM 2127 O O . VAL A 1 275 ? 72.070 13.694 57.220 1.00 54.37 2233 VAL A O 1
ATOM 2131 N N . ARG A 1 276 ? 71.898 12.704 59.247 1.00 53.21 2234 ARG A N 1
ATOM 2132 C CA . ARG A 1 276 ? 73.299 12.876 59.596 1.00 54.65 2234 ARG A CA 1
ATOM 2133 C C . ARG A 1 276 ? 74.120 12.027 58.639 1.00 59.00 2234 ARG A C 1
ATOM 2134 O O . ARG A 1 276 ? 73.680 10.935 58.278 1.00 55.13 2234 ARG A O 1
ATOM 2142 N N . PHE A 1 277 ? 75.309 12.527 58.261 1.00 61.15 2235 PHE A N 1
ATOM 2143 C CA . PHE A 1 277 ? 76.258 11.786 57.436 1.00 60.88 2235 PHE A CA 1
ATOM 2144 C C . PHE A 1 277 ? 76.540 10.415 58.063 1.00 55.98 2235 PHE A C 1
ATOM 2145 O O . PHE A 1 277 ? 76.581 9.414 57.339 1.00 58.40 2235 PHE A O 1
ATOM 2153 N N . ASP A 1 278 ? 76.705 10.388 59.407 1.00 52.37 2236 ASP A N 1
ATOM 2154 C CA . ASP A 1 278 ? 77.146 9.206 60.152 1.00 53.67 2236 ASP A CA 1
ATOM 2155 C C . ASP A 1 278 ? 75.993 8.197 60.337 1.00 56.21 2236 ASP A C 1
ATOM 2156 O O . ASP A 1 278 ? 76.121 7.237 61.114 1.00 59.47 2236 ASP A O 1
ATOM 2161 N N . ALA A 1 279 ? 74.873 8.439 59.623 1.00 53.96 2237 ALA A N 1
ATOM 2162 C CA . ALA A 1 279 ? 73.668 7.599 59.633 1.00 57.06 2237 ALA A CA 1
ATOM 2163 C C . ALA A 1 279 ? 73.246 7.226 58.203 1.00 56.21 2237 ALA A C 1
ATOM 2164 O O . ALA A 1 279 ? 72.293 6.471 58.033 1.00 55.34 2237 ALA A O 1
ATOM 2166 N N . LEU A 1 280 ? 73.958 7.773 57.194 1.00 57.49 2238 LEU A N 1
ATOM 2167 C CA . LEU A 1 280 ? 73.740 7.466 55.779 1.00 62.08 2238 LEU A CA 1
ATOM 2168 C C . LEU A 1 280 ? 74.280 6.069 55.452 1.00 63.43 2238 LEU A C 1
ATOM 2169 O O . LEU A 1 280 ? 75.133 5.538 56.172 1.00 66.24 2238 LEU A O 1
ATOM 2174 N N . SER A 1 281 ? 73.767 5.486 54.353 1.00 63.96 2239 SER A N 1
ATOM 2175 C CA . SER A 1 281 ? 74.296 4.251 53.778 1.00 64.86 2239 SER A CA 1
ATOM 2176 C C . SER A 1 281 ? 75.693 4.498 53.191 1.00 62.37 2239 SER A C 1
ATOM 2177 O O . SER A 1 281 ? 76.026 5.634 52.857 1.00 65.60 2239 SER A O 1
ATOM 2180 N N . HIS A 1 282 ? 76.501 3.422 53.077 1.00 61.87 2240 HIS A N 1
ATOM 2181 C CA . HIS A 1 282 ? 77.801 3.453 52.404 1.00 62.61 2240 HIS A CA 1
ATOM 2182 C C . HIS A 1 282 ? 77.638 3.971 50.968 1.00 68.80 2240 HIS A C 1
ATOM 2183 O O . HIS A 1 282 ? 78.412 4.819 50.522 1.00 66.37 2240 HIS A O 1
ATOM 2190 N N . GLU A 1 283 ? 76.606 3.468 50.272 1.00 73.86 2241 GLU A N 1
ATOM 2191 C CA . GLU A 1 283 ? 76.268 3.871 48.906 1.00 77.68 2241 GLU A CA 1
ATOM 2192 C C . GLU A 1 283 ? 76.200 5.404 48.795 1.00 74.77 2241 GLU A C 1
ATOM 2193 O O . GLU A 1 283 ? 76.780 5.979 47.868 1.00 80.03 2241 GLU A O 1
ATOM 2199 N N . ARG A 1 284 ? 75.502 6.051 49.753 1.00 66.47 2242 ARG A N 1
ATOM 2200 C CA . ARG A 1 284 ? 75.212 7.492 49.718 1.00 65.36 2242 ARG A CA 1
ATOM 2201 C C . ARG A 1 284 ? 76.388 8.307 50.270 1.00 66.42 2242 ARG A C 1
ATOM 2202 O O . ARG A 1 284 ? 76.574 9.460 49.877 1.00 60.66 2242 ARG A O 1
ATOM 2210 N N . GLN A 1 285 ? 77.145 7.706 51.203 1.00 65.37 2243 GLN A N 1
ATOM 2211 C CA . GLN A 1 285 ? 78.390 8.273 51.718 1.00 68.90 2243 GLN A CA 1
ATOM 2212 C C . GLN A 1 285 ? 79.389 8.479 50.572 1.00 66.04 2243 GLN A C 1
ATOM 2213 O O . GLN A 1 285 ? 79.822 9.607 50.339 1.00 61.88 2243 GLN A O 1
ATOM 2219 N N . ALA A 1 286 ? 79.729 7.376 49.872 1.00 62.16 2244 ALA A N 1
ATOM 2220 C CA . ALA A 1 286 ? 80.623 7.376 48.709 1.00 65.43 2244 ALA A CA 1
ATOM 2221 C C . ALA A 1 286 ? 80.221 8.459 47.700 1.00 63.31 2244 ALA A C 1
ATOM 2222 O O . ALA A 1 286 ? 81.050 9.264 47.312 1.00 65.86 2244 ALA A O 1
ATOM 2224 N N . GLU A 1 287 ? 78.945 8.455 47.274 1.00 64.78 2245 GLU A N 1
ATOM 2225 C CA . GLU A 1 287 ? 78.420 9.401 46.288 1.00 69.02 2245 GLU A CA 1
ATOM 2226 C C . GLU A 1 287 ? 78.807 10.848 46.633 1.00 77.47 2245 GLU A C 1
ATOM 2227 O O . GLU A 1 287 ? 79.245 11.608 45.762 1.00 75.29 2245 GLU A O 1
ATOM 2233 N N . LEU A 1 288 ? 78.612 11.221 47.906 1.00 84.05 2246 LEU A N 1
ATOM 2234 C CA . LEU A 1 288 ? 78.764 12.597 48.375 1.00 79.51 2246 LEU A CA 1
ATOM 2235 C C . LEU A 1 288 ? 80.253 12.953 48.553 1.00 74.54 2246 LEU A C 1
ATOM 2236 O O . LEU A 1 288 ? 80.637 14.099 48.312 1.00 65.44 2246 LEU A O 1
ATOM 2241 N N . LEU A 1 289 ? 81.080 11.965 48.968 1.00 73.50 2247 LEU A N 1
ATOM 2242 C CA . LEU A 1 289 ? 82.517 12.159 49.205 1.00 82.43 2247 LEU A CA 1
ATOM 2243 C C . LEU A 1 289 ? 83.288 12.231 47.878 1.00 84.32 2247 LEU A C 1
ATOM 2244 O O . LEU A 1 289 ? 84.417 12.710 47.849 1.00 103.79 2247 LEU A O 1
ATOM 2249 N N . ALA A 1 290 ? 82.663 11.747 46.795 1.00 84.29 2248 ALA A N 1
ATOM 2250 C CA . ALA A 1 290 ? 83.218 11.815 45.445 1.00 84.39 2248 ALA A CA 1
ATOM 2251 C C . ALA A 1 290 ? 83.311 13.271 44.974 1.00 88.92 2248 ALA A C 1
ATOM 2252 O O . ALA A 1 290 ? 84.343 13.678 44.447 1.00 96.33 2248 ALA A O 1
ATOM 2254 N N . ASP A 1 291 ? 82.226 14.042 45.173 1.00 99.46 2249 ASP A N 1
ATOM 2255 C CA . ASP A 1 291 ? 82.125 15.439 44.729 1.00 105.89 2249 ASP A CA 1
ATOM 2256 C C . ASP A 1 291 ? 82.806 16.385 45.731 1.00 107.34 2249 ASP A C 1
ATOM 2257 O O . ASP A 1 291 ? 83.400 17.395 45.334 1.00 99.24 2249 ASP A O 1
ATOM 2262 N N . ASN A 1 292 ? 82.670 16.066 47.033 1.00 112.00 2250 ASN A N 1
ATOM 2263 C CA . ASN A 1 292 ? 83.182 16.885 48.134 1.00 105.82 2250 ASN A CA 1
ATOM 2264 C C . ASN A 1 292 ? 83.811 15.978 49.184 1.00 106.48 2250 ASN A C 1
ATOM 2265 O O . ASN A 1 292 ? 83.126 15.524 50.099 1.00 113.87 2250 ASN A O 1
ATOM 2270 N N . PRO A 1 293 ? 85.116 15.653 49.076 1.00 100.77 2251 PRO A N 1
ATOM 2271 C CA . PRO A 1 293 ? 85.762 14.776 50.055 1.00 96.55 2251 PRO A CA 1
ATOM 2272 C C . PRO A 1 293 ? 85.909 15.308 51.490 1.00 102.16 2251 PRO A C 1
ATOM 2273 O O . PRO A 1 293 ? 86.197 14.519 52.386 1.00 102.67 2251 PRO A O 1
ATOM 2277 N N . ASP A 1 294 ? 85.697 16.624 51.713 1.00 106.86 2252 ASP A N 1
ATOM 2278 C CA . ASP A 1 294 ? 86.126 17.271 52.960 1.00 118.18 2252 ASP A CA 1
ATOM 2279 C C . ASP A 1 294 ? 84.952 17.909 53.727 1.00 103.95 2252 ASP A C 1
ATOM 2280 O O . ASP A 1 294 ? 85.068 18.127 54.936 1.00 86.35 2252 ASP A O 1
ATOM 2285 N N . GLY A 1 295 ? 83.820 18.166 53.044 1.00 97.76 2253 GLY A N 1
ATOM 2286 C CA . GLY A 1 295 ? 82.706 18.930 53.614 1.00 92.73 2253 GLY A CA 1
ATOM 2287 C C . GLY A 1 295 ? 81.604 18.048 54.217 1.00 80.73 2253 GLY A C 1
ATOM 2288 O O . GLY A 1 295 ? 80.425 18.393 54.128 1.00 72.43 2253 GLY A O 1
ATOM 2289 N N . TYR A 1 296 ? 82.006 16.932 54.854 1.00 79.28 2254 TYR A N 1
ATOM 2290 C CA . TYR A 1 296 ? 81.081 15.984 55.480 1.00 77.68 2254 TYR A CA 1
ATOM 2291 C C . TYR A 1 296 ? 81.625 15.562 56.840 1.00 75.19 2254 TYR A C 1
ATOM 2292 O O . TYR A 1 296 ? 82.381 14.595 56.941 1.00 76.53 2254 TYR A O 1
ATOM 2301 N N . LYS A 1 297 ? 81.230 16.341 57.864 1.00 74.40 2255 LYS A N 1
ATOM 2302 C CA . LYS A 1 297 ? 81.435 16.033 59.273 1.00 74.81 2255 LYS A CA 1
ATOM 2303 C C . LYS A 1 297 ? 80.330 15.075 59.723 1.00 74.26 2255 LYS A C 1
ATOM 2304 O O . LYS A 1 297 ? 79.389 14.821 58.965 1.00 72.34 2255 LYS A O 1
ATOM 2310 N N . ALA A 1 298 ? 80.435 14.582 60.970 1.00 67.54 2256 ALA A N 1
ATOM 2311 C CA . ALA A 1 298 ? 79.531 13.565 61.503 1.00 66.78 2256 ALA A CA 1
ATOM 2312 C C . ALA A 1 298 ? 78.084 14.067 61.485 1.00 66.41 2256 ALA A C 1
ATOM 2313 O O . ALA A 1 298 ? 77.178 13.311 61.147 1.00 65.55 2256 ALA A O 1
ATOM 2315 N N . ASP A 1 299 ? 77.893 15.352 61.830 1.00 59.34 2257 ASP A N 1
ATOM 2316 C CA . ASP A 1 299 ? 76.575 15.925 62.091 1.00 57.94 2257 ASP A CA 1
ATOM 2317 C C . ASP A 1 299 ? 76.039 16.643 60.850 1.00 53.21 2257 ASP A C 1
ATOM 2318 O O . ASP A 1 299 ? 74.935 17.193 60.881 1.00 49.71 2257 ASP A O 1
ATOM 2323 N N . THR A 1 300 ? 76.827 16.649 59.770 1.00 51.76 2258 THR A N 1
ATOM 2324 C CA . THR A 1 300 ? 76.431 17.295 58.523 1.00 49.77 2258 THR A CA 1
ATOM 2325 C C . THR A 1 300 ? 75.103 16.697 58.067 1.00 46.57 2258 THR A C 1
ATOM 2326 O O . THR A 1 300 ? 75.018 15.510 57.903 1.00 43.10 2258 THR A O 1
ATOM 2330 N N . LEU A 1 301 ? 74.063 17.528 57.939 1.00 52.13 2259 LEU A N 1
ATOM 2331 C CA . LEU A 1 301 ? 72.730 17.071 57.549 1.00 51.88 2259 LEU A CA 1
ATOM 2332 C C . LEU A 1 301 ? 72.644 17.015 56.029 1.00 55.05 2259 LEU A C 1
ATOM 2333 O O . LEU A 1 301 ? 72.761 18.060 55.372 1.00 53.85 2259 LEU A O 1
ATOM 2338 N N . VAL A 1 302 ? 72.402 15.797 55.497 1.00 52.20 2260 VAL A N 1
ATOM 2339 C CA . VAL A 1 302 ? 72.278 15.559 54.059 1.00 53.10 2260 VAL A CA 1
ATOM 2340 C C . VAL A 1 302 ? 70.819 15.312 53.705 1.00 53.38 2260 VAL A C 1
ATOM 2341 O O . VAL A 1 302 ? 70.248 14.333 54.173 1.00 57.84 2260 VAL A O 1
ATOM 2345 N N . GLU A 1 303 ? 70.251 16.161 52.831 1.00 57.35 2261 GLU A N 1
ATOM 2346 C CA . GLU A 1 303 ? 68.881 15.993 52.338 1.00 64.72 2261 GLU A CA 1
ATOM 2347 C C . GLU A 1 303 ? 68.841 14.763 51.413 1.00 62.71 2261 GLU A C 1
ATOM 2348 O O . GLU A 1 303 ? 69.776 14.558 50.642 1.00 66.20 2261 GLU A O 1
ATOM 2354 N N . LEU A 1 304 ? 67.803 13.902 51.578 1.00 58.51 2262 LEU A N 1
ATOM 2355 C CA . LEU A 1 304 ? 67.610 12.678 50.790 1.00 54.67 2262 LEU A CA 1
ATOM 2356 C C . LEU A 1 304 ? 66.279 12.745 50.034 1.00 54.71 2262 LEU A C 1
ATOM 2357 O O . LEU A 1 304 ? 65.277 13.219 50.562 1.00 51.15 2262 LEU A O 1
ATOM 2362 N N . ASP A 1 305 ? 66.290 12.259 48.788 1.00 62.10 2263 ASP A N 1
ATOM 2363 C CA . ASP A 1 305 ? 65.093 12.162 47.953 1.00 62.87 2263 ASP A CA 1
ATOM 2364 C C . ASP A 1 305 ? 64.357 10.852 48.287 1.00 57.27 2263 ASP A C 1
ATOM 2365 O O . ASP A 1 305 ? 64.425 9.889 47.531 1.00 64.26 2263 ASP A O 1
ATOM 2370 N N . VAL A 1 306 ? 63.690 10.815 49.457 1.00 48.79 2264 VAL A N 1
ATOM 2371 C CA . VAL A 1 306 ? 62.988 9.627 49.950 1.00 43.09 2264 VAL A CA 1
ATOM 2372 C C . VAL A 1 306 ? 61.679 10.063 50.608 1.00 42.42 2264 VAL A C 1
ATOM 2373 O O . VAL A 1 306 ? 61.621 11.113 51.244 1.00 42.91 2264 VAL A O 1
ATOM 2377 N N . LYS A 1 307 ? 60.638 9.224 50.481 1.00 38.96 2265 LYS A N 1
ATOM 2378 C CA . LYS A 1 307 ? 59.326 9.517 51.035 1.00 38.93 2265 LYS A CA 1
ATOM 2379 C C . LYS A 1 307 ? 59.064 8.558 52.192 1.00 38.80 2265 LYS A C 1
ATOM 2380 O O . LYS A 1 307 ? 58.627 7.433 51.955 1.00 39.72 2265 LYS A O 1
ATOM 2386 N N . LEU A 1 308 ? 59.318 9.025 53.434 1.00 35.98 2266 LEU A N 1
ATOM 2387 C CA . LEU A 1 308 ? 58.973 8.290 54.642 1.00 36.56 2266 LEU A CA 1
ATOM 2388 C C . LEU A 1 308 ? 57.488 7.952 54.652 1.00 34.98 2266 LEU A C 1
ATOM 2389 O O . LEU A 1 308 ? 57.076 6.978 55.299 1.00 40.78 2266 LEU A O 1
ATOM 2394 N N . SER A 1 309 ? 56.698 8.751 53.918 1.00 31.76 2267 SER A N 1
ATOM 2395 C CA . SER A 1 309 ? 55.248 8.581 53.804 1.00 32.19 2267 SER A CA 1
ATOM 2396 C C . SER A 1 309 ? 54.857 7.237 53.172 1.00 30.81 2267 SER A C 1
ATOM 2397 O O . SER A 1 309 ? 53.681 6.824 53.293 1.00 33.57 2267 SER A O 1
ATOM 2400 N N . ALA A 1 310 ? 55.794 6.624 52.415 1.00 28.26 2268 ALA A N 1
ATOM 2401 C CA . ALA A 1 310 ? 55.555 5.355 51.729 1.00 31.59 2268 ALA A CA 1
ATOM 2402 C C . ALA A 1 310 ? 55.211 4.245 52.740 1.00 37.07 2268 ALA A C 1
ATOM 2403 O O . ALA A 1 310 ? 54.355 3.408 52.467 1.00 33.66 2268 ALA A O 1
ATOM 2405 N N . ILE A 1 311 ? 55.874 4.263 53.923 1.00 34.67 2269 ILE A N 1
ATOM 2406 C CA . ILE A 1 311 ? 55.677 3.248 54.951 1.00 36.14 2269 ILE A CA 1
ATOM 2407 C C . ILE A 1 311 ? 54.203 3.255 55.384 1.00 39.41 2269 ILE A C 1
ATOM 2408 O O . ILE A 1 311 ? 53.619 2.203 55.716 1.00 42.42 2269 ILE A O 1
ATOM 2413 N N . ASP A 1 312 ? 53.601 4.446 55.429 1.00 37.16 2270 ASP A N 1
ATOM 2414 C CA . ASP A 1 312 ? 52.231 4.577 55.921 1.00 37.04 2270 ASP A CA 1
ATOM 2415 C C . ASP A 1 312 ? 51.253 4.156 54.818 1.00 34.25 2270 ASP A C 1
ATOM 2416 O O . ASP A 1 312 ? 50.151 3.691 55.112 1.00 29.33 2270 ASP A O 1
ATOM 2421 N N . SER A 1 313 ? 51.650 4.369 53.550 1.00 35.19 2271 SER A N 1
ATOM 2422 C CA . SER A 1 313 ? 50.924 3.846 52.385 1.00 37.61 2271 SER A CA 1
ATOM 2423 C C . SER A 1 313 ? 50.891 2.315 52.457 1.00 33.60 2271 SER A C 1
ATOM 2424 O O . SER A 1 313 ? 49.840 1.713 52.259 1.00 31.94 2271 SER A O 1
ATOM 2427 N N . MET A 1 314 ? 52.042 1.706 52.757 1.00 30.89 2272 MET A N 1
ATOM 2428 C CA . MET A 1 314 ? 52.152 0.252 52.888 1.00 34.45 2272 MET A CA 1
ATOM 2429 C C . MET A 1 314 ? 51.119 -0.252 53.902 1.00 35.63 2272 MET A C 1
ATOM 2430 O O . MET A 1 314 ? 50.345 -1.166 53.614 1.00 39.30 2272 MET A O 1
ATOM 2435 N N . LEU A 1 315 ? 51.067 0.405 55.064 1.00 37.07 2273 LEU A N 1
ATOM 2436 C CA . LEU A 1 315 ? 50.195 -0.008 56.156 1.00 36.24 2273 LEU A CA 1
ATOM 2437 C C . LEU A 1 315 ? 48.744 0.177 55.744 1.00 38.57 2273 LEU A C 1
ATOM 2438 O O . LEU A 1 315 ? 47.913 -0.686 56.018 1.00 42.23 2273 LEU A O 1
ATOM 2443 N N . ARG A 1 316 ? 48.456 1.297 55.067 1.00 45.85 2274 ARG A N 1
ATOM 2444 C CA . ARG A 1 316 ? 47.139 1.586 54.500 1.00 46.72 2274 ARG A CA 1
ATOM 2445 C C . ARG A 1 316 ? 46.615 0.377 53.726 1.00 44.54 2274 ARG A C 1
ATOM 2446 O O . ARG A 1 316 ? 45.445 0.055 53.857 1.00 45.86 2274 ARG A O 1
ATOM 2454 N N . GLU A 1 317 ? 47.508 -0.322 53.010 1.00 42.86 2275 GLU A N 1
ATOM 2455 C CA . GLU A 1 317 ? 47.146 -1.409 52.105 1.00 52.67 2275 GLU A CA 1
ATOM 2456 C C . GLU A 1 317 ? 47.259 -2.784 52.799 1.00 53.31 2275 GLU A C 1
ATOM 2457 O O . GLU A 1 317 ? 46.611 -3.738 52.378 1.00 63.69 2275 GLU A O 1
ATOM 2463 N N . SER A 1 318 ? 48.069 -2.877 53.862 1.00 46.94 2276 SER A N 1
ATOM 2464 C CA . SER A 1 318 ? 48.367 -4.131 54.549 1.00 40.62 2276 SER A CA 1
ATOM 2465 C C . SER A 1 318 ? 47.340 -4.444 55.639 1.00 40.59 2276 SER A C 1
ATOM 2466 O O . SER A 1 318 ? 47.097 -5.614 55.917 1.00 37.90 2276 SER A O 1
ATOM 2469 N N . LEU A 1 319 ? 46.858 -3.415 56.367 1.00 36.38 2277 LEU A N 1
ATOM 2470 C CA . LEU A 1 319 ? 46.037 -3.638 57.554 1.00 34.99 2277 LEU A CA 1
ATOM 2471 C C . LEU A 1 319 ? 44.620 -3.161 57.267 1.00 38.06 2277 LEU A C 1
ATOM 2472 O O . LEU A 1 319 ? 44.413 -2.022 56.860 1.00 38.55 2277 LEU A O 1
ATOM 2477 N N . PRO A 1 320 ? 43.592 -4.009 57.459 1.00 36.41 2278 PRO A N 1
ATOM 2478 C CA . PRO A 1 320 ? 42.208 -3.602 57.193 1.00 34.22 2278 PRO A CA 1
ATOM 2479 C C . PRO A 1 320 ? 41.772 -2.400 58.038 1.00 35.52 2278 PRO A C 1
ATOM 2480 O O . PRO A 1 320 ? 41.941 -2.405 59.270 1.00 36.68 2278 PRO A O 1
ATOM 2484 N N . PHE A 1 321 ? 41.225 -1.379 57.362 1.00 36.01 2279 PHE A N 1
ATOM 2485 C CA . PHE A 1 321 ? 40.636 -0.182 57.979 1.00 34.11 2279 PHE A CA 1
ATOM 2486 C C . PHE A 1 321 ? 41.687 0.721 58.650 1.00 30.12 2279 PHE A C 1
ATOM 2487 O O . PHE A 1 321 ? 41.340 1.511 59.518 1.00 27.01 2279 PHE A O 1
ATOM 2495 N N . TYR A 1 322 ? 42.961 0.631 58.223 1.00 29.18 2280 TYR A N 1
ATOM 2496 C CA . TYR A 1 322 ? 44.025 1.463 58.760 1.00 32.13 2280 TYR A CA 1
ATOM 2497 C C . TYR A 1 322 ? 43.703 2.942 58.459 1.00 34.87 2280 TYR A C 1
ATOM 2498 O O . TYR A 1 322 ? 43.716 3.776 59.373 1.00 29.80 2280 TYR A O 1
ATOM 2507 N N . SER A 1 323 ? 43.316 3.223 57.197 1.00 32.14 2281 SER A N 1
ATOM 2508 C CA . SER A 1 323 ? 43.039 4.575 56.722 1.00 37.52 2281 SER A CA 1
ATOM 2509 C C . SER A 1 323 ? 42.003 5.265 57.625 1.00 37.48 2281 SER A C 1
ATOM 2510 O O . SER A 1 323 ? 42.034 6.477 57.767 1.00 40.39 2281 SER A O 1
ATOM 2513 N N . LEU A 1 324 ? 41.138 4.483 58.289 1.00 33.22 2282 LEU A N 1
ATOM 2514 C CA . LEU A 1 324 ? 40.107 5.028 59.168 1.00 31.82 2282 LEU A CA 1
ATOM 2515 C C . LEU A 1 324 ? 40.713 5.526 60.484 1.00 35.25 2282 LEU A C 1
ATOM 2516 O O . LEU A 1 324 ? 40.074 6.321 61.205 1.00 33.57 2282 LEU A O 1
ATOM 2521 N N . ARG A 1 325 ? 41.913 5.012 60.815 1.00 36.66 2283 ARG A N 1
ATOM 2522 C CA . ARG A 1 325 ? 42.704 5.503 61.938 1.00 38.14 2283 ARG A CA 1
ATOM 2523 C C . ARG A 1 325 ? 43.291 6.874 61.585 1.00 35.83 2283 ARG A C 1
ATOM 2524 O O . ARG A 1 325 ? 43.097 7.833 62.322 1.00 33.43 2283 ARG A O 1
ATOM 2532 N N . THR A 1 326 ? 44.033 6.927 60.476 1.00 33.45 2284 THR A N 1
ATOM 2533 C CA . THR A 1 326 ? 44.748 8.119 60.047 1.00 36.79 2284 THR A CA 1
ATOM 2534 C C . THR A 1 326 ? 43.746 9.264 59.778 1.00 37.80 2284 THR A C 1
ATOM 2535 O O . THR A 1 326 ? 44.009 10.406 60.123 1.00 36.57 2284 THR A O 1
ATOM 2539 N N . GLU A 1 327 ? 42.569 8.932 59.215 1.00 34.95 2285 GLU A N 1
ATOM 2540 C CA . GLU A 1 327 ? 41.667 9.905 58.609 1.00 35.45 2285 GLU A CA 1
ATOM 2541 C C . GLU A 1 327 ? 40.594 10.367 59.614 1.00 35.34 2285 GLU A C 1
ATOM 2542 O O . GLU A 1 327 ? 40.163 11.497 59.543 1.00 32.34 2285 GLU A O 1
ATOM 2548 N N . ARG A 1 328 ? 40.128 9.470 60.509 1.00 32.77 2286 ARG A N 1
ATOM 2549 C CA . ARG A 1 328 ? 38.943 9.735 61.331 1.00 31.91 2286 ARG A CA 1
ATOM 2550 C C . ARG A 1 328 ? 39.179 9.346 62.797 1.00 30.57 2286 ARG A C 1
ATOM 2551 O O . ARG A 1 328 ? 38.292 9.499 63.609 1.00 28.26 2286 ARG A O 1
ATOM 2559 N N . ASN A 1 329 ? 40.385 8.870 63.122 1.00 34.78 2287 ASN A N 1
ATOM 2560 C CA . ASN A 1 329 ? 40.740 8.470 64.479 1.00 38.98 2287 ASN A CA 1
ATOM 2561 C C . ASN A 1 329 ? 39.813 7.345 64.958 1.00 35.03 2287 ASN A C 1
ATOM 2562 O O . ASN A 1 329 ? 39.363 7.356 66.111 1.00 34.58 2287 ASN A O 1
ATOM 2567 N N . LEU A 1 330 ? 39.516 6.385 64.058 1.00 39.44 2288 LEU A N 1
ATOM 2568 C CA . LEU A 1 330 ? 38.682 5.207 64.376 1.00 36.89 2288 LEU A CA 1
ATOM 2569 C C . LEU A 1 330 ? 39.526 3.929 64.298 1.00 34.46 2288 LEU A C 1
ATOM 2570 O O . LEU A 1 330 ? 40.243 3.718 63.324 1.00 32.70 2288 LEU A O 1
ATOM 2575 N N . LEU A 1 331 ? 39.419 3.081 65.332 1.00 35.32 2289 LEU A N 1
ATOM 2576 C CA . LEU A 1 331 ? 40.061 1.777 65.364 1.00 35.23 2289 LEU A CA 1
ATOM 2577 C C . LEU A 1 331 ? 39.003 0.717 65.120 1.00 36.41 2289 LEU A C 1
ATOM 2578 O O . LEU A 1 331 ? 38.110 0.555 65.963 1.00 37.19 2289 LEU A O 1
ATOM 2583 N N . VAL A 1 332 ? 39.086 0.043 63.947 1.00 35.62 2290 VAL A N 1
ATOM 2584 C CA . VAL A 1 332 ? 38.157 -1.019 63.553 1.00 37.11 2290 VAL A CA 1
ATOM 2585 C C . VAL A 1 332 ? 38.906 -2.341 63.580 1.00 34.96 2290 VAL A C 1
ATOM 2586 O O . VAL A 1 332 ? 39.820 -2.517 62.773 1.00 37.72 2290 VAL A O 1
ATOM 2590 N N . GLN A 1 333 ? 38.473 -3.262 64.470 1.00 34.40 2291 GLN A N 1
ATOM 2591 C CA . GLN A 1 333 ? 39.158 -4.528 64.758 1.00 40.63 2291 GLN A CA 1
ATOM 2592 C C . GLN A 1 333 ? 38.185 -5.714 64.614 1.00 43.40 2291 GLN A C 1
ATOM 2593 O O . GLN A 1 333 ? 36.988 -5.579 64.893 1.00 43.18 2291 GLN A O 1
ATOM 2599 N N . GLU A 1 334 ? 38.719 -6.879 64.209 1.00 51.51 2292 GLU A N 1
ATOM 2600 C CA . GLU A 1 334 ? 38.008 -8.169 64.250 1.00 60.45 2292 GLU A CA 1
ATOM 2601 C C . GLU A 1 334 ? 37.314 -8.338 65.611 1.00 65.34 2292 GLU A C 1
ATOM 2602 O O . GLU A 1 334 ? 37.913 -8.097 66.663 1.00 64.65 2292 GLU A O 1
ATOM 2608 N N . GLY A 1 335 ? 36.042 -8.753 65.583 1.00 71.06 2293 GLY A N 1
ATOM 2609 C CA . GLY A 1 335 ? 35.235 -8.908 66.791 1.00 72.90 2293 GLY A CA 1
ATOM 2610 C C . GLY A 1 335 ? 34.598 -10.294 66.851 1.00 71.85 2293 GLY A C 1
ATOM 2611 O O . GLY A 1 335 ? 34.698 -11.053 65.883 1.00 64.75 2293 GLY A O 1
ATOM 2612 N N . GLU A 1 336 ? 33.935 -10.592 67.986 1.00 71.33 2294 GLU A N 1
ATOM 2613 C CA . GLU A 1 336 ? 33.278 -11.878 68.236 1.00 76.89 2294 GLU A CA 1
ATOM 2614 C C . GLU A 1 336 ? 32.256 -12.183 67.135 1.00 74.42 2294 GLU A C 1
ATOM 2615 O O . GLU A 1 336 ? 32.192 -13.310 66.649 1.00 75.82 2294 GLU A O 1
ATOM 2621 N N . GLU A 1 337 ? 31.441 -11.172 66.774 1.00 73.84 2295 GLU A N 1
ATOM 2622 C CA . GLU A 1 337 ? 30.515 -11.244 65.641 1.00 78.51 2295 GLU A CA 1
ATOM 2623 C C . GLU A 1 337 ? 30.758 -10.052 64.705 1.00 70.22 2295 GLU A C 1
ATOM 2624 O O . GLU A 1 337 ? 30.029 -9.055 64.745 1.00 59.15 2295 GLU A O 1
ATOM 2630 N N . GLY A 1 338 ? 31.773 -10.191 63.837 1.00 79.69 2296 GLY A N 1
ATOM 2631 C CA . GLY A 1 338 ? 32.155 -9.154 62.881 1.00 84.17 2296 GLY A CA 1
ATOM 2632 C C . GLY A 1 338 ? 33.093 -8.117 63.506 1.00 76.35 2296 GLY A C 1
ATOM 2633 O O . GLY A 1 338 ? 33.905 -8.458 64.366 1.00 78.67 2296 GLY A O 1
ATOM 2634 N N . PHE A 1 339 ? 32.938 -6.848 63.090 1.00 55.77 2297 PHE A N 1
ATOM 2635 C CA . PHE A 1 339 ? 33.917 -5.800 63.344 1.00 53.54 2297 PHE A CA 1
ATOM 2636 C C . PHE A 1 339 ? 33.443 -4.872 64.463 1.00 51.35 2297 PHE A C 1
ATOM 2637 O O . PHE A 1 339 ? 32.269 -4.525 64.510 1.00 50.24 2297 PHE A O 1
ATOM 2645 N N . GLU A 1 340 ? 34.380 -4.476 65.353 1.00 52.36 2298 GLU A N 1
ATOM 2646 C CA . GLU A 1 340 ? 34.128 -3.485 66.406 1.00 52.09 2298 GLU A CA 1
ATOM 2647 C C . GLU A 1 340 ? 34.807 -2.165 66.024 1.00 46.49 2298 GLU A C 1
ATOM 2648 O O . GLU A 1 340 ? 35.914 -2.198 65.509 1.00 41.78 2298 GLU A O 1
ATOM 2654 N N . VAL A 1 341 ? 34.119 -1.026 66.273 1.00 42.48 2299 VAL A N 1
ATOM 2655 C CA . VAL A 1 341 ? 34.652 0.322 66.047 1.00 44.76 2299 VAL A CA 1
ATOM 2656 C C . VAL A 1 341 ? 34.867 1.004 67.390 1.00 46.17 2299 VAL A C 1
ATOM 2657 O O . VAL A 1 341 ? 33.992 0.959 68.240 1.00 49.11 2299 VAL A O 1
ATOM 2661 N N . ARG A 1 342 ? 36.008 1.680 67.543 1.00 47.16 2300 ARG A N 1
ATOM 2662 C CA . ARG A 1 342 ? 36.314 2.451 68.747 1.00 48.05 2300 ARG A CA 1
ATOM 2663 C C . ARG A 1 342 ? 36.990 3.754 68.337 1.00 41.91 2300 ARG A C 1
ATOM 2664 O O . ARG A 1 342 ? 37.529 3.816 67.249 1.00 41.68 2300 ARG A O 1
ATOM 2672 N N . SER A 1 343 ? 36.936 4.779 69.212 1.00 40.32 2301 SER A N 1
ATOM 2673 C CA . SER A 1 343 ? 37.913 5.864 69.208 1.00 41.82 2301 SER A CA 1
ATOM 2674 C C . SER A 1 343 ? 39.292 5.277 69.353 1.00 37.64 2301 SER A C 1
ATOM 2675 O O . SER A 1 343 ? 39.533 4.555 70.303 1.00 37.22 2301 SER A O 1
ATOM 2678 N N . TRP A 1 344 ? 40.149 5.523 68.350 1.00 40.23 2302 TRP A N 1
ATOM 2679 C CA . TRP A 1 344 ? 41.540 5.108 68.430 1.00 40.28 2302 TRP A CA 1
ATOM 2680 C C . TRP A 1 344 ? 42.174 5.802 69.639 1.00 40.56 2302 TRP A C 1
ATOM 2681 O O . TRP A 1 344 ? 41.830 6.949 69.930 1.00 39.58 2302 TRP A O 1
ATOM 2692 N N . PRO A 1 345 ? 43.077 5.140 70.412 1.00 40.37 2303 PRO A N 1
ATOM 2693 C CA . PRO A 1 345 ? 43.576 3.791 70.104 1.00 40.26 2303 PRO A CA 1
ATOM 2694 C C . PRO A 1 345 ? 42.862 2.620 70.786 1.00 43.14 2303 PRO A C 1
ATOM 2695 O O . PRO A 1 345 ? 43.451 1.558 70.904 1.00 39.13 2303 PRO A O 1
ATOM 2699 N N . GLY A 1 346 ? 41.605 2.845 71.224 1.00 47.52 2304 GLY A N 1
ATOM 2700 C CA . GLY A 1 346 ? 40.670 1.792 71.592 1.00 47.55 2304 GLY A CA 1
ATOM 2701 C C . GLY A 1 346 ? 40.683 1.544 73.099 1.00 54.24 2304 GLY A C 1
ATOM 2702 O O . GLY A 1 346 ? 40.855 0.419 73.538 1.00 56.64 2304 GLY A O 1
ATOM 2703 N N . ILE A 1 347 ? 40.477 2.612 73.870 1.00 58.50 2305 ILE A N 1
ATOM 2704 C CA . ILE A 1 347 ? 41.019 2.730 75.223 1.00 67.16 2305 ILE A CA 1
ATOM 2705 C C . ILE A 1 347 ? 39.924 3.217 76.170 1.00 68.65 2305 ILE A C 1
ATOM 2706 O O . ILE A 1 347 ? 39.839 2.764 77.303 1.00 72.20 2305 ILE A O 1
ATOM 2711 N N . ASP A 1 348 ? 39.102 4.156 75.697 1.00 75.88 2306 ASP A N 1
ATOM 2712 C CA . ASP A 1 348 ? 37.787 4.406 76.275 1.00 81.11 2306 ASP A CA 1
ATOM 2713 C C . ASP A 1 348 ? 36.923 3.166 76.051 1.00 80.85 2306 ASP A C 1
ATOM 2714 O O . ASP A 1 348 ? 37.160 2.406 75.111 1.00 94.79 2306 ASP A O 1
ATOM 2719 N N . GLY A 1 349 ? 35.927 2.964 76.922 1.00 73.75 2307 GLY A N 1
ATOM 2720 C CA . GLY A 1 349 ? 35.169 1.716 76.957 1.00 75.24 2307 GLY A CA 1
ATOM 2721 C C . GLY A 1 349 ? 34.192 1.574 75.788 1.00 66.64 2307 GLY A C 1
ATOM 2722 O O . GLY A 1 349 ? 33.744 0.472 75.485 1.00 64.29 2307 GLY A O 1
ATOM 2723 N N . LYS A 1 350 ? 33.892 2.699 75.133 1.00 63.72 2308 LYS A N 1
ATOM 2724 C CA . LYS A 1 350 ? 32.771 2.812 74.212 1.00 67.24 2308 LYS A CA 1
ATOM 2725 C C . LYS A 1 350 ? 33.072 2.027 72.929 1.00 64.25 2308 LYS A C 1
ATOM 2726 O O . LYS A 1 350 ? 34.196 2.036 72.431 1.00 69.93 2308 LYS A O 1
ATOM 2732 N N . SER A 1 351 ? 32.053 1.324 72.421 1.00 60.00 2309 SER A N 1
ATOM 2733 C CA . SER A 1 351 ? 32.212 0.401 71.304 1.00 58.76 2309 SER A CA 1
ATOM 2734 C C . SER A 1 351 ? 30.921 0.349 70.492 1.00 56.95 2309 SER A C 1
ATOM 2735 O O . SER A 1 351 ? 29.846 0.135 71.046 1.00 59.76 2309 SER A O 1
ATOM 2738 N N . LYS A 1 352 ? 31.042 0.629 69.190 1.00 51.22 2310 LYS A N 1
ATOM 2739 C CA . LYS A 1 352 ? 29.971 0.441 68.224 1.00 48.06 2310 LYS A CA 1
ATOM 2740 C C . LYS A 1 352 ? 30.355 -0.731 67.321 1.00 47.27 2310 LYS A C 1
ATOM 2741 O O . LYS A 1 352 ? 31.426 -1.324 67.485 1.00 47.83 2310 LYS A O 1
ATOM 2747 N N . THR A 1 353 ? 29.468 -1.056 66.379 1.00 47.81 2311 THR A N 1
ATOM 2748 C CA . THR A 1 353 ? 29.449 -2.356 65.711 1.00 50.55 2311 THR A CA 1
ATOM 2749 C C . THR A 1 353 ? 29.315 -2.147 64.203 1.00 47.69 2311 THR A C 1
ATOM 2750 O O . THR A 1 353 ? 28.487 -1.345 63.772 1.00 52.48 2311 THR A O 1
ATOM 2754 N N . ILE A 1 354 ? 30.171 -2.827 63.423 1.00 44.78 2312 ILE A N 1
ATOM 2755 C CA . ILE A 1 354 ? 30.008 -2.947 61.979 1.00 44.43 2312 ILE A CA 1
ATOM 2756 C C . ILE A 1 354 ? 29.788 -4.422 61.676 1.00 53.35 2312 ILE A C 1
ATOM 2757 O O . ILE A 1 354 ? 30.599 -5.245 62.084 1.00 64.39 2312 ILE A O 1
ATOM 2762 N N . LEU A 1 355 ? 28.678 -4.744 60.985 1.00 51.69 2313 LEU A N 1
ATO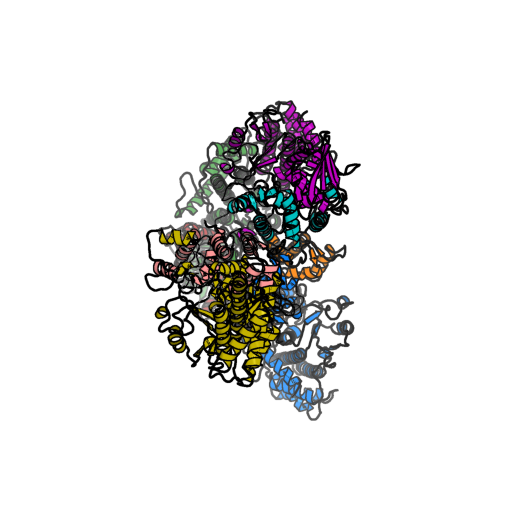M 2763 C CA . LEU A 1 355 ? 28.393 -6.102 60.539 1.00 48.06 2313 LEU A CA 1
ATOM 2764 C C . LEU A 1 355 ? 28.386 -6.125 59.008 1.00 45.64 2313 LEU A C 1
ATOM 2765 O O . LEU A 1 355 ? 27.721 -5.313 58.391 1.00 44.10 2313 LEU A O 1
ATOM 2770 N N . LEU A 1 356 ? 29.123 -7.072 58.411 1.00 45.40 2314 LEU A N 1
ATOM 2771 C CA . LEU A 1 356 ? 29.225 -7.195 56.960 1.00 48.60 2314 LEU A CA 1
ATOM 2772 C C . LEU A 1 356 ? 28.635 -8.536 56.510 1.00 48.12 2314 LEU A C 1
ATOM 2773 O O . LEU A 1 356 ? 28.758 -9.540 57.205 1.00 42.53 2314 LEU A O 1
ATOM 2778 N N . ASP A 1 357 ? 28.017 -8.497 55.320 1.00 54.28 2315 ASP A N 1
ATOM 2779 C CA . ASP A 1 357 ? 27.621 -9.648 54.501 1.00 62.24 2315 ASP A CA 1
ATOM 2780 C C . ASP A 1 357 ? 28.723 -10.695 54.412 1.00 57.56 2315 ASP A C 1
ATOM 2781 O O . ASP A 1 357 ? 28.550 -11.846 54.785 1.00 53.28 2315 ASP A O 1
ATOM 2786 N N . ASN A 1 358 ? 29.821 -10.253 53.785 1.00 57.76 2316 ASN A N 1
ATOM 2787 C CA . ASN A 1 358 ? 30.993 -11.045 53.510 1.00 61.27 2316 ASN A CA 1
ATOM 2788 C C . ASN A 1 358 ? 32.185 -10.357 54.158 1.00 56.21 2316 ASN A C 1
ATOM 2789 O O . ASN A 1 358 ? 32.881 -9.604 53.493 1.00 57.86 2316 ASN A O 1
ATOM 2794 N N . PRO A 1 359 ? 32.470 -10.604 55.453 1.00 53.97 2317 PRO A N 1
ATOM 2795 C CA . PRO A 1 359 ? 33.472 -9.833 56.198 1.00 53.30 2317 PRO A CA 1
ATOM 2796 C C . PRO A 1 359 ? 34.933 -10.001 55.784 1.00 49.81 2317 PRO A C 1
ATOM 2797 O O . PRO A 1 359 ? 35.755 -9.162 56.135 1.00 47.39 2317 PRO A O 1
ATOM 2801 N N . GLU A 1 360 ? 35.237 -11.070 55.036 1.00 56.09 2318 GLU A N 1
ATOM 2802 C CA . GLU A 1 360 ? 36.600 -11.380 54.614 1.00 60.06 2318 GLU A CA 1
ATOM 2803 C C . GLU A 1 360 ? 36.912 -10.708 53.271 1.00 59.29 2318 GLU A C 1
ATOM 2804 O O . GLU A 1 360 ? 38.076 -10.603 52.899 1.00 62.96 2318 GLU A O 1
ATOM 2810 N N . ASP A 1 361 ? 35.871 -10.238 52.555 1.00 62.89 2319 ASP A N 1
ATOM 2811 C CA . ASP A 1 361 ? 36.030 -9.692 51.202 1.00 61.63 2319 ASP A CA 1
ATOM 2812 C C . ASP A 1 361 ? 36.618 -8.277 51.275 1.00 57.39 2319 ASP A C 1
ATOM 2813 O O . ASP A 1 361 ? 36.008 -7.379 51.865 1.00 49.89 2319 ASP A O 1
ATOM 2818 N N . ALA A 1 362 ? 37.807 -8.116 50.672 1.00 48.72 2320 ALA A N 1
ATOM 2819 C CA . ALA A 1 362 ? 38.535 -6.859 50.609 1.00 47.49 2320 ALA A CA 1
ATOM 2820 C C . ALA A 1 362 ? 37.632 -5.726 50.106 1.00 44.74 2320 ALA A C 1
ATOM 2821 O O . ALA A 1 362 ? 37.610 -4.633 50.695 1.00 44.23 2320 ALA A O 1
ATOM 2823 N N . ALA A 1 363 ? 36.927 -5.978 48.996 1.00 42.57 2321 ALA A N 1
ATOM 2824 C CA . ALA A 1 363 ? 36.159 -4.946 48.288 1.00 44.00 2321 ALA A CA 1
ATOM 2825 C C . ALA A 1 363 ? 35.019 -4.430 49.164 1.00 39.25 2321 ALA A C 1
ATOM 2826 O O . ALA A 1 363 ? 34.700 -3.248 49.126 1.00 41.96 2321 ALA A O 1
ATOM 2828 N N . GLN A 1 364 ? 34.398 -5.338 49.927 1.00 41.87 2322 GLN A N 1
ATOM 2829 C CA . GLN A 1 364 ? 33.308 -5.001 50.852 1.00 48.87 2322 GLN A CA 1
ATOM 2830 C C . GLN A 1 364 ? 33.835 -4.161 52.034 1.00 50.19 2322 GLN A C 1
ATOM 2831 O O . GLN A 1 364 ? 33.150 -3.244 52.516 1.00 54.76 2322 GLN A O 1
ATOM 2837 N N . GLN A 1 365 ? 35.047 -4.490 52.509 1.00 44.70 2323 GLN A N 1
ATOM 2838 C CA . GLN A 1 365 ? 35.714 -3.750 53.578 1.00 41.55 2323 GLN A CA 1
ATOM 2839 C C . GLN A 1 365 ? 35.951 -2.304 53.150 1.00 42.99 2323 GLN A C 1
ATOM 2840 O O . GLN A 1 365 ? 35.729 -1.395 53.950 1.00 40.78 2323 GLN A O 1
ATOM 2846 N N . LYS A 1 366 ? 36.426 -2.117 51.896 1.00 42.48 2324 LYS A N 1
ATOM 2847 C CA . LYS A 1 366 ? 36.765 -0.805 51.337 1.00 47.16 2324 LYS A CA 1
ATOM 2848 C C . LYS A 1 366 ? 35.502 0.042 51.157 1.00 43.41 2324 LYS A C 1
ATOM 2849 O O . LYS A 1 366 ? 35.531 1.250 51.415 1.00 46.07 2324 LYS A O 1
ATOM 2855 N N . SER A 1 367 ? 34.429 -0.592 50.636 1.00 40.84 2325 SER A N 1
ATOM 2856 C CA . SER A 1 367 ? 33.114 0.030 50.483 1.00 40.80 2325 SER A CA 1
ATOM 2857 C C . SER A 1 367 ? 32.683 0.689 51.796 1.00 39.44 2325 SER A C 1
ATOM 2858 O O . SER A 1 367 ? 32.388 1.881 51.813 1.00 40.04 2325 SER A O 1
ATOM 2861 N N . ILE A 1 368 ? 32.658 -0.092 52.887 1.00 37.49 2326 ILE A N 1
ATOM 2862 C CA . ILE A 1 368 ? 32.208 0.412 54.190 1.00 42.47 2326 ILE A CA 1
ATOM 2863 C C . ILE A 1 368 ? 33.247 1.393 54.737 1.00 41.55 2326 ILE A C 1
ATOM 2864 O O . ILE A 1 368 ? 32.888 2.343 55.432 1.00 35.90 2326 ILE A O 1
ATOM 2869 N N . GLU A 1 369 ? 34.526 1.158 54.402 1.00 42.66 2327 GLU A N 1
ATOM 2870 C CA . GLU A 1 369 ? 35.608 2.097 54.709 1.00 39.85 2327 GLU A CA 1
ATOM 2871 C C . GLU A 1 369 ? 35.227 3.471 54.159 1.00 40.00 2327 GLU A C 1
ATOM 2872 O O . GLU A 1 369 ? 35.106 4.433 54.906 1.00 41.54 2327 GLU A O 1
ATOM 2878 N N . ARG A 1 370 ? 34.981 3.529 52.853 1.00 39.59 2328 ARG A N 1
ATOM 2879 C CA . ARG A 1 370 ? 34.761 4.789 52.140 1.00 42.45 2328 ARG A CA 1
ATOM 2880 C C . ARG A 1 370 ? 33.418 5.403 52.566 1.00 39.48 2328 ARG A C 1
ATOM 2881 O O . ARG A 1 370 ? 33.276 6.617 52.698 1.00 38.69 2328 ARG A O 1
ATOM 2889 N N . PHE A 1 371 ? 32.450 4.558 52.864 1.00 36.81 2329 PHE A N 1
ATOM 2890 C CA . PHE A 1 371 ? 31.171 5.039 53.346 1.00 38.86 2329 PHE A CA 1
ATOM 2891 C C . PHE A 1 371 ? 31.359 5.765 54.678 1.00 38.63 2329 PHE A C 1
ATOM 2892 O O . PHE A 1 371 ? 30.714 6.772 54.920 1.00 41.37 2329 PHE A O 1
ATOM 2900 N N . ILE A 1 372 ? 32.180 5.198 55.574 1.00 40.11 2330 ILE A N 1
ATOM 2901 C CA . ILE A 1 372 ? 32.427 5.792 56.889 1.00 41.64 2330 ILE A CA 1
ATOM 2902 C C . ILE A 1 372 ? 33.129 7.155 56.710 1.00 39.10 2330 ILE A C 1
ATOM 2903 O O . ILE A 1 372 ? 32.710 8.152 57.312 1.00 35.42 2330 ILE A O 1
ATOM 2908 N N . LEU A 1 373 ? 34.160 7.188 55.850 1.00 37.83 2331 LEU A N 1
ATOM 2909 C CA . LEU A 1 373 ? 34.881 8.413 55.486 1.00 37.33 2331 LEU A CA 1
ATOM 2910 C C . LEU A 1 373 ? 33.884 9.502 55.078 1.00 39.37 2331 LEU A C 1
ATOM 2911 O O . LEU A 1 373 ? 33.925 10.612 55.588 1.00 42.63 2331 LEU A O 1
ATOM 2916 N N . ALA A 1 374 ? 32.930 9.130 54.216 1.00 42.87 2332 ALA A N 1
ATOM 2917 C CA . ALA A 1 374 ? 32.082 10.067 53.498 1.00 39.40 2332 ALA A CA 1
ATOM 2918 C C . ALA A 1 374 ? 30.999 10.644 54.403 1.00 43.69 2332 ALA A C 1
ATOM 2919 O O . ALA A 1 374 ? 30.518 11.746 54.141 1.00 51.49 2332 ALA A O 1
ATOM 2921 N N . ASN A 1 375 ? 30.678 9.932 55.498 1.00 45.15 2333 ASN A N 1
ATOM 2922 C CA . ASN A 1 375 ? 29.440 10.129 56.253 1.00 45.86 2333 ASN A CA 1
ATOM 2923 C C . ASN A 1 375 ? 29.676 10.527 57.710 1.00 48.60 2333 ASN A C 1
ATOM 2924 O O . ASN A 1 375 ? 28.776 11.110 58.332 1.00 41.40 2333 ASN A O 1
ATOM 2929 N N . PHE A 1 376 ? 30.837 10.131 58.264 1.00 46.68 2334 PHE A N 1
ATOM 2930 C CA . PHE A 1 376 ? 31.155 10.354 59.670 1.00 49.65 2334 PHE A CA 1
ATOM 2931 C C . PHE A 1 376 ? 32.509 11.060 59.797 1.00 47.43 2334 PHE A C 1
ATOM 2932 O O . PHE A 1 376 ? 33.455 10.739 59.074 1.00 44.90 2334 PHE A O 1
ATOM 2940 N N . ASP A 1 377 ? 32.551 12.052 60.697 1.00 45.38 2335 ASP A N 1
ATOM 2941 C CA . ASP A 1 377 ? 33.747 12.815 61.001 1.00 50.70 2335 ASP A CA 1
ATOM 2942 C C . ASP A 1 377 ? 34.505 12.119 62.131 1.00 48.93 2335 ASP A C 1
ATOM 2943 O O . ASP A 1 377 ? 35.728 12.182 62.166 1.00 47.78 2335 ASP A O 1
ATOM 2948 N N . ASN A 1 378 ? 33.769 11.408 63.009 1.00 46.81 2336 ASN A N 1
ATOM 2949 C CA . ASN A 1 378 ? 34.343 10.824 64.222 1.00 53.87 2336 ASN A CA 1
ATOM 2950 C C . ASN A 1 378 ? 33.435 9.710 64.782 1.00 49.72 2336 ASN A C 1
ATOM 2951 O O . ASN A 1 378 ? 32.345 9.466 64.291 1.00 50.99 2336 ASN A O 1
ATOM 2956 N N . PHE A 1 379 ? 33.890 9.073 65.855 1.00 50.40 2337 PHE A N 1
ATOM 2957 C CA . PHE A 1 379 ? 33.202 7.941 66.464 1.00 54.74 2337 PHE A CA 1
ATOM 2958 C C . PHE A 1 379 ? 31.776 8.324 66.893 1.00 54.87 2337 PHE A C 1
ATOM 2959 O O . PHE A 1 379 ? 30.809 7.608 66.597 1.00 44.59 2337 PHE A O 1
ATOM 2967 N N . GLU A 1 380 ? 31.658 9.474 67.581 1.00 57.60 2338 GLU A N 1
ATOM 2968 C CA . GLU A 1 380 ? 30.428 9.884 68.271 1.00 58.02 2338 GLU A CA 1
ATOM 2969 C C . GLU A 1 380 ? 29.268 9.991 67.272 1.00 55.41 2338 GLU A C 1
ATOM 2970 O O . GLU A 1 380 ? 28.120 9.832 67.649 1.00 63.68 2338 GLU A O 1
ATOM 2976 N N . GLN A 1 381 ? 29.588 10.270 66.000 1.00 52.20 2339 GLN A N 1
ATOM 2977 C CA . GLN A 1 381 ? 28.606 10.557 64.963 1.00 46.30 2339 GLN A CA 1
ATOM 2978 C C . GLN A 1 381 ? 27.987 9.278 64.410 1.00 48.89 2339 GLN A C 1
ATOM 2979 O O . GLN A 1 381 ? 26.997 9.348 63.686 1.00 45.63 2339 GLN A O 1
ATOM 2985 N N . MET A 1 382 ? 28.610 8.127 64.716 1.00 51.27 2340 MET A N 1
ATOM 2986 C CA . MET A 1 382 ? 28.294 6.853 64.074 1.00 52.91 2340 MET A CA 1
ATOM 2987 C C . MET A 1 382 ? 27.115 6.179 64.775 1.00 53.93 2340 MET A C 1
ATOM 2988 O O . MET A 1 382 ? 26.970 6.279 65.994 1.00 47.95 2340 MET A O 1
ATOM 2993 N N . PRO A 1 383 ? 26.269 5.418 64.039 1.00 56.73 2341 PRO A N 1
ATOM 2994 C CA . PRO A 1 383 ? 25.217 4.624 64.673 1.00 60.65 2341 PRO A CA 1
ATOM 2995 C C . PRO A 1 383 ? 25.802 3.479 65.499 1.00 65.05 2341 PRO A C 1
ATOM 2996 O O . PRO A 1 383 ? 26.848 2.937 65.141 1.00 71.42 2341 PRO A O 1
ATOM 3000 N N . ASP A 1 384 ? 25.098 3.117 66.585 1.00 66.90 2342 ASP A N 1
ATOM 3001 C CA . ASP A 1 384 ? 25.451 1.998 67.457 1.00 67.10 2342 ASP A CA 1
ATOM 3002 C C . ASP A 1 384 ? 25.827 0.759 66.643 1.00 56.11 2342 ASP A C 1
ATOM 3003 O O . ASP A 1 384 ? 26.649 -0.034 67.087 1.00 53.87 2342 ASP A O 1
ATOM 3008 N N . GLU A 1 385 ? 25.167 0.575 65.490 1.00 56.74 2343 GLU A N 1
ATOM 3009 C CA . GLU A 1 385 ? 25.448 -0.531 64.572 1.00 52.36 2343 GLU A CA 1
ATOM 3010 C C . GLU A 1 385 ? 25.330 -0.050 63.119 1.00 43.81 2343 GLU A C 1
ATOM 3011 O O . GLU A 1 385 ? 24.431 0.717 62.773 1.00 42.52 2343 GLU A O 1
ATOM 3017 N N . LEU A 1 386 ? 26.237 -0.546 62.285 1.00 42.23 2344 LEU A N 1
ATOM 3018 C CA . LEU A 1 386 ? 26.264 -0.295 60.855 1.00 42.68 2344 LEU A CA 1
ATOM 3019 C C . LEU A 1 386 ? 26.309 -1.651 60.150 1.00 50.48 2344 LEU A C 1
ATOM 3020 O O . LEU A 1 386 ? 27.210 -2.450 60.434 1.00 54.92 2344 LEU A O 1
ATOM 3025 N N . PHE A 1 387 ? 25.283 -1.939 59.309 1.00 43.71 2345 PHE A N 1
ATOM 3026 C CA . PHE A 1 387 ? 25.241 -3.149 58.497 1.00 42.63 2345 PHE A CA 1
ATOM 3027 C C . PHE A 1 387 ? 25.598 -2.788 57.058 1.00 44.54 2345 PHE A C 1
ATOM 3028 O O . PHE A 1 387 ? 25.224 -1.725 56.570 1.00 46.84 23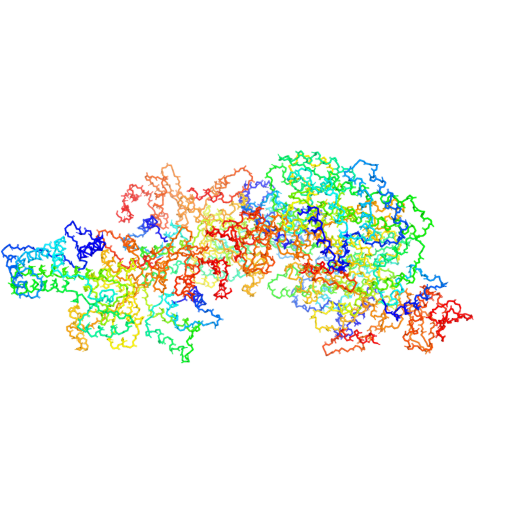45 PHE A O 1
ATOM 3036 N N . LEU A 1 388 ? 26.353 -3.673 56.405 1.00 40.73 2346 LEU A N 1
ATOM 3037 C CA . LEU A 1 388 ? 26.357 -3.803 54.962 1.00 41.48 2346 LEU A CA 1
ATOM 3038 C C . LEU A 1 388 ? 25.870 -5.228 54.608 1.00 46.11 2346 LEU A C 1
ATOM 3039 O O . LEU A 1 388 ? 26.480 -6.216 55.014 1.00 47.84 2346 LEU A O 1
ATOM 3044 N N . VAL A 1 389 ? 24.714 -5.309 53.916 1.00 47.88 2347 VAL A N 1
ATOM 3045 C CA . VAL A 1 389 ? 24.104 -6.560 53.476 1.00 52.63 2347 VAL A CA 1
ATOM 3046 C C . VAL A 1 389 ? 23.512 -6.348 52.069 1.00 49.66 2347 VAL A C 1
ATOM 3047 O O . VAL A 1 389 ? 22.812 -5.371 51.836 1.00 45.32 2347 VAL A O 1
ATOM 3051 N N . ASP A 1 390 ? 23.768 -7.311 51.168 1.00 54.32 2348 ASP A N 1
ATOM 3052 C CA . ASP A 1 390 ? 23.403 -7.284 49.746 1.00 57.50 2348 ASP A CA 1
ATOM 3053 C C . ASP A 1 390 ? 23.441 -5.849 49.170 1.00 57.60 2348 ASP A C 1
ATOM 3054 O O . ASP A 1 390 ? 22.494 -5.421 48.477 1.00 51.12 2348 ASP A O 1
ATOM 3059 N N . ASN A 1 391 ? 24.537 -5.117 49.456 1.00 52.01 2349 ASN A N 1
ATOM 3060 C CA . ASN A 1 391 ? 24.886 -3.867 48.766 1.00 54.27 2349 ASN A CA 1
ATOM 3061 C C . ASN A 1 391 ? 23.990 -2.708 49.216 1.00 51.50 2349 ASN A C 1
ATOM 3062 O O . ASN A 1 391 ? 23.838 -1.716 48.499 1.00 43.17 2349 ASN A O 1
ATOM 3067 N N . LYS A 1 392 ? 23.451 -2.835 50.425 1.00 55.32 2350 LYS A N 1
ATOM 3068 C CA . LYS A 1 392 ? 22.800 -1.748 51.137 1.00 61.66 2350 LYS A CA 1
ATOM 3069 C C . LYS A 1 392 ? 23.571 -1.487 52.436 1.00 59.71 2350 LYS A C 1
ATOM 3070 O O . LYS A 1 392 ? 23.899 -2.428 53.162 1.00 58.47 2350 LYS A O 1
ATOM 3076 N N . VAL A 1 393 ? 23.853 -0.207 52.732 1.00 50.20 2351 VAL A N 1
ATOM 3077 C CA . VAL A 1 393 ? 24.393 0.166 54.027 1.00 42.26 2351 VAL A CA 1
ATOM 3078 C C . VAL A 1 393 ? 23.224 0.632 54.886 1.00 36.98 2351 VAL A C 1
ATOM 3079 O O . VAL A 1 393 ? 22.459 1.472 54.467 1.00 36.86 2351 VAL A O 1
ATOM 3083 N N . LEU A 1 394 ? 23.109 0.084 56.090 1.00 35.45 2352 LEU A N 1
ATOM 3084 C CA . LEU A 1 394 ? 22.046 0.428 57.016 1.00 40.25 2352 LEU A CA 1
ATOM 3085 C C . LEU A 1 394 ? 22.631 0.799 58.368 1.00 38.30 2352 LEU A C 1
ATOM 3086 O O . LEU A 1 394 ? 23.597 0.193 58.819 1.00 34.36 2352 LEU A O 1
ATOM 3091 N N . SER A 1 395 ? 21.971 1.744 59.032 1.00 41.85 2353 SER A N 1
ATOM 3092 C CA . SER A 1 395 ? 22.255 2.077 60.417 1.00 47.17 2353 SER A CA 1
ATOM 3093 C C . SER A 1 395 ? 21.217 1.422 61.331 1.00 48.32 2353 SER A C 1
ATOM 3094 O O . SER A 1 395 ? 20.090 1.184 60.921 1.00 46.34 2353 SER A O 1
ATOM 3097 N N . HIS A 1 396 ? 21.593 1.154 62.581 1.00 50.59 2354 HIS A N 1
ATOM 3098 C CA . HIS A 1 396 ? 20.632 0.700 63.581 1.00 50.49 2354 HIS A CA 1
ATOM 3099 C C . HIS A 1 396 ? 20.903 1.438 64.891 1.00 58.01 2354 HIS A C 1
ATOM 3100 O O . HIS A 1 396 ? 21.876 1.132 65.597 1.00 54.78 2354 HIS A O 1
ATOM 3107 N N . HIS A 1 397 ? 20.059 2.458 65.158 1.00 65.26 2355 HIS A N 1
ATOM 3108 C CA . HIS A 1 397 ? 20.140 3.297 66.354 1.00 68.17 2355 HIS A CA 1
ATOM 3109 C C . HIS A 1 397 ? 18.742 3.348 67.008 1.00 69.88 2355 HIS A C 1
ATOM 3110 O O . HIS A 1 397 ? 18.107 4.393 67.015 1.00 65.77 2355 HIS A O 1
ATOM 3117 N N . ASP A 1 398 ? 18.301 2.181 67.567 1.00 89.14 2356 ASP A N 1
ATOM 3118 C CA . ASP A 1 398 ? 16.911 1.811 67.957 1.00 75.61 2356 ASP A CA 1
ATOM 3119 C C . ASP A 1 398 ? 15.992 1.635 66.717 1.00 75.77 2356 ASP A C 1
ATOM 3120 O O . ASP A 1 398 ? 15.380 0.565 66.554 1.00 65.01 2356 ASP A O 1
ATOM 3125 N N . GLY A 1 399 ? 15.867 2.674 65.861 1.00 79.89 2357 GLY A N 1
ATOM 3126 C CA . GLY A 1 399 ? 15.291 2.525 64.515 1.00 73.55 2357 GLY A CA 1
ATOM 3127 C C . GLY A 1 399 ? 16.341 2.046 63.497 1.00 71.69 2357 GLY A C 1
ATOM 3128 O O . GLY A 1 399 ? 17.537 2.268 63.696 1.00 65.42 2357 GLY A O 1
ATOM 3129 N N . ARG A 1 400 ? 15.893 1.376 62.416 1.00 66.90 2358 ARG A N 1
ATOM 3130 C CA . ARG A 1 400 ? 16.784 0.911 61.351 1.00 72.18 2358 ARG A CA 1
ATOM 3131 C C . ARG A 1 400 ? 16.519 1.734 60.079 1.00 71.50 2358 ARG A C 1
ATOM 3132 O O . ARG A 1 400 ? 15.369 2.023 59.772 1.00 72.89 2358 ARG A O 1
ATOM 3140 N N . THR A 1 401 ? 17.597 2.113 59.359 1.00 68.23 2359 THR A N 1
ATOM 3141 C CA . THR A 1 401 ? 17.515 2.839 58.084 1.00 68.57 2359 THR A CA 1
ATOM 3142 C C . THR A 1 401 ? 18.539 2.274 57.096 1.00 60.73 2359 THR A C 1
ATOM 3143 O O . THR A 1 401 ? 19.627 1.902 57.522 1.00 60.56 2359 THR A O 1
ATOM 3147 N N . ARG A 1 402 ? 18.176 2.244 55.795 1.00 60.77 2360 ARG A N 1
ATOM 3148 C CA . ARG A 1 402 ? 19.099 1.983 54.685 1.00 68.13 2360 ARG A CA 1
ATOM 3149 C C . ARG A 1 402 ? 19.367 3.291 53.938 1.00 74.14 2360 ARG A C 1
ATOM 3150 O O . ARG A 1 402 ? 18.541 3.735 53.138 1.00 71.19 2360 ARG A O 1
ATOM 3158 N N . ILE A 1 403 ? 20.545 3.896 54.191 1.00 75.77 2361 ILE A N 1
ATOM 3159 C CA . ILE A 1 403 ? 20.823 5.270 53.761 1.00 72.53 2361 ILE A CA 1
ATOM 3160 C C . ILE A 1 403 ? 21.493 5.268 52.381 1.00 56.24 2361 ILE A C 1
ATOM 3161 O O . ILE A 1 403 ? 21.597 6.322 51.767 1.00 64.51 2361 ILE A O 1
ATOM 3166 N N . ILE A 1 404 ? 21.900 4.090 51.885 1.00 53.53 2362 ILE A N 1
ATOM 3167 C CA . ILE A 1 404 ? 22.539 3.954 50.565 1.00 61.91 2362 ILE A CA 1
ATOM 3168 C C . ILE A 1 404 ? 22.408 2.520 50.053 1.00 54.67 2362 ILE A C 1
ATOM 3169 O O . ILE A 1 404 ? 22.438 1.584 50.840 1.00 52.68 2362 ILE A O 1
ATOM 3174 N N . ALA A 1 405 ? 22.333 2.395 48.714 1.00 56.69 2363 ALA A N 1
ATOM 3175 C CA . ALA A 1 405 ? 22.297 1.130 47.976 1.00 55.98 2363 ALA A CA 1
ATOM 3176 C C . ALA A 1 405 ? 23.224 1.260 46.763 1.00 47.78 2363 ALA A C 1
ATOM 3177 O O . ALA A 1 405 ? 23.385 2.354 46.243 1.00 43.63 2363 ALA A O 1
ATOM 3179 N N . GLN A 1 406 ? 23.835 0.148 46.337 1.00 45.35 2364 GLN A N 1
ATOM 3180 C CA . GLN A 1 406 ? 24.727 0.134 45.186 1.00 55.62 2364 GLN A CA 1
ATOM 3181 C C . GLN A 1 406 ? 24.010 -0.483 43.977 1.00 62.85 2364 GLN A C 1
ATOM 3182 O O . GLN A 1 406 ? 23.358 -1.522 44.097 1.00 59.20 2364 GLN A O 1
ATOM 3188 N N . LYS A 1 407 ? 24.170 0.173 42.820 1.00 65.31 2365 LYS A N 1
ATOM 3189 C CA . LYS A 1 407 ? 23.682 -0.295 41.529 1.00 76.49 2365 LYS A CA 1
ATOM 3190 C C . LYS A 1 407 ? 24.682 0.176 40.467 1.00 79.82 2365 LYS A C 1
ATOM 3191 O O . LYS A 1 407 ? 24.333 0.971 39.601 1.00 83.26 2365 LYS A O 1
ATOM 3197 N N . GLU A 1 408 ? 25.953 -0.273 40.626 1.00 87.09 2366 GLU A N 1
ATOM 3198 C CA . GLU A 1 408 ? 27.125 0.112 39.810 1.00 88.54 2366 GLU A CA 1
ATOM 3199 C C . GLU A 1 408 ? 27.763 1.431 40.326 1.00 84.61 2366 GLU A C 1
ATOM 3200 O O . GLU A 1 408 ? 28.903 1.775 39.989 1.00 72.13 2366 GLU A O 1
ATOM 3206 N N . ASP A 1 409 ? 27.039 2.126 41.210 1.00 80.43 2367 ASP A N 1
ATOM 3207 C CA . ASP A 1 409 ? 27.543 3.281 41.944 1.00 83.20 2367 ASP A CA 1
ATOM 3208 C C . ASP A 1 409 ? 26.633 3.488 43.173 1.00 69.20 2367 ASP A C 1
ATOM 3209 O O . ASP A 1 409 ? 25.690 2.728 43.388 1.00 72.90 2367 ASP A O 1
ATOM 3214 N N . GLY A 1 410 ? 26.973 4.458 44.020 1.00 58.36 2368 GLY A N 1
ATOM 3215 C CA . GLY A 1 410 ? 26.304 4.640 45.298 1.00 55.45 2368 GLY A CA 1
ATOM 3216 C C . GLY A 1 410 ? 25.302 5.793 45.242 1.00 51.24 2368 GLY A C 1
ATOM 3217 O O . GLY A 1 410 ? 25.706 6.947 45.052 1.00 48.64 2368 GLY A O 1
ATOM 3218 N N . ALA A 1 411 ? 24.010 5.456 45.430 1.00 49.86 2369 ALA A N 1
ATOM 3219 C CA . ALA A 1 411 ? 22.923 6.422 45.612 1.00 55.68 2369 ALA A CA 1
ATOM 3220 C C . ALA A 1 411 ? 22.442 6.392 47.075 1.00 54.09 2369 ALA A C 1
ATOM 3221 O O . ALA A 1 411 ? 22.559 5.357 47.739 1.00 52.36 2369 ALA A O 1
ATOM 3223 N N . TRP A 1 412 ? 21.822 7.498 47.537 1.00 51.38 2370 TRP A N 1
ATOM 3224 C CA . TRP A 1 412 ? 21.522 7.726 48.957 1.00 53.96 2370 TRP A CA 1
ATOM 3225 C C . TRP A 1 412 ? 20.013 7.877 49.210 1.00 50.54 2370 TRP A C 1
ATOM 3226 O O . TRP A 1 412 ? 19.293 8.344 48.350 1.00 47.80 2370 TRP A O 1
ATOM 3237 N N . THR A 1 413 ? 19.582 7.515 50.431 1.00 55.12 2371 THR A N 1
ATOM 3238 C CA . THR A 1 413 ? 18.190 7.571 50.892 1.00 65.57 2371 THR A CA 1
ATOM 3239 C C . THR A 1 413 ? 17.322 6.582 50.096 1.00 65.49 2371 THR A C 1
ATOM 3240 O O . THR A 1 413 ? 17.600 5.361 50.198 1.00 68.31 2371 THR A O 1
ATOM 3244 N N . GLN B 2 6 ? 46.082 7.835 29.035 1.00 120.52 4 GLN B N 1
ATOM 3245 C CA . GLN B 2 6 ? 44.824 7.968 29.824 1.00 108.85 4 GLN B CA 1
ATOM 3246 C C . GLN B 2 6 ? 44.731 6.793 30.816 1.00 94.67 4 GLN B C 1
ATOM 3247 O O . GLN B 2 6 ? 45.720 6.107 31.061 1.00 88.03 4 GLN B O 1
ATOM 3253 N N . LEU B 2 7 ? 43.533 6.590 31.392 1.00 84.43 5 LEU B N 1
ATOM 3254 C CA . LEU B 2 7 ? 43.267 5.551 32.386 1.00 75.69 5 LEU B CA 1
ATOM 3255 C C . LEU B 2 7 ? 42.761 4.276 31.704 1.00 74.35 5 LEU B C 1
ATOM 3256 O O . LEU B 2 7 ? 42.401 4.300 30.531 1.00 78.51 5 LEU B O 1
ATOM 3261 N N . THR B 2 8 ? 42.721 3.172 32.469 1.00 71.97 6 THR B N 1
ATOM 3262 C CA . THR B 2 8 ? 41.989 1.956 32.105 1.00 69.29 6 THR B CA 1
ATOM 3263 C C . THR B 2 8 ? 40.497 2.173 32.393 1.00 70.43 6 THR B C 1
ATOM 3264 O O . THR B 2 8 ? 40.132 3.037 33.183 1.00 69.83 6 THR B O 1
ATOM 3268 N N . GLU B 2 9 ? 39.633 1.410 31.718 1.00 71.81 7 GLU B N 1
ATOM 3269 C CA . GLU B 2 9 ? 38.189 1.485 31.934 1.00 84.93 7 GLU B CA 1
ATOM 3270 C C . GLU B 2 9 ? 37.834 0.885 33.308 1.00 83.14 7 GLU B C 1
ATOM 3271 O O . GLU B 2 9 ? 36.880 1.322 33.960 1.00 75.36 7 GLU B O 1
ATOM 3277 N N . GLU B 2 10 ? 38.618 -0.119 33.730 1.00 83.93 8 GLU B N 1
ATOM 3278 C CA . GLU B 2 10 ? 38.473 -0.783 35.027 1.00 91.30 8 GLU B CA 1
ATOM 3279 C C . GLU B 2 10 ? 38.858 0.173 36.162 1.00 78.97 8 GLU B C 1
ATOM 3280 O O . GLU B 2 10 ? 38.263 0.141 37.238 1.00 76.91 8 GLU B O 1
ATOM 3286 N N . GLN B 2 11 ? 39.849 1.030 35.904 1.00 68.03 9 GLN B N 1
ATOM 3287 C CA . GLN B 2 11 ? 40.266 2.055 36.853 1.00 64.96 9 GLN B CA 1
ATOM 3288 C C . GLN B 2 11 ? 39.193 3.153 36.954 1.00 63.72 9 GLN B C 1
ATOM 3289 O O . GLN B 2 11 ? 38.875 3.600 38.054 1.00 60.61 9 GLN B O 1
ATOM 3295 N N . ILE B 2 12 ? 38.648 3.593 35.804 1.00 59.20 10 ILE B N 1
ATOM 3296 C CA . ILE B 2 12 ? 37.582 4.597 35.764 1.00 57.40 10 ILE B CA 1
ATOM 3297 C C . ILE B 2 12 ? 36.396 4.110 36.607 1.00 60.44 10 ILE B C 1
ATOM 3298 O O . ILE B 2 12 ? 35.752 4.902 37.309 1.00 55.39 10 ILE B O 1
ATOM 3303 N N . ALA B 2 13 ? 36.122 2.796 36.510 1.00 54.59 11 ALA B N 1
ATOM 3304 C CA . ALA B 2 13 ? 35.042 2.137 37.219 1.00 56.18 11 ALA B CA 1
ATOM 3305 C C . ALA B 2 13 ? 35.276 2.205 38.730 1.00 57.46 11 ALA B C 1
ATOM 3306 O O . ALA B 2 13 ? 34.370 2.583 39.482 1.00 54.32 11 ALA B O 1
ATOM 3308 N N . GLU B 2 14 ? 36.486 1.802 39.160 1.00 56.29 12 GLU B N 1
ATOM 3309 C CA . GLU B 2 14 ? 36.870 1.807 40.573 1.00 57.25 12 GLU B CA 1
ATOM 3310 C C . GLU B 2 14 ? 36.719 3.229 41.124 1.00 53.77 12 GLU B C 1
ATOM 3311 O O . GLU B 2 14 ? 36.114 3.446 42.186 1.00 53.46 12 GLU B O 1
ATOM 3317 N N . PHE B 2 15 ? 37.209 4.193 40.342 1.00 43.33 13 PHE B N 1
ATOM 3318 C CA . PHE B 2 15 ? 37.207 5.603 40.714 1.00 45.89 13 PHE B CA 1
ATOM 3319 C C . PHE B 2 15 ? 35.770 6.109 40.863 1.00 48.12 13 PHE B C 1
ATOM 3320 O O . PHE B 2 15 ? 35.472 6.869 41.785 1.00 47.75 13 PHE B O 1
ATOM 3328 N N . LYS B 2 16 ? 34.880 5.647 39.970 1.00 49.43 14 LYS B N 1
ATOM 3329 C CA . LYS B 2 16 ? 33.470 6.014 39.988 1.00 46.84 14 LYS B CA 1
ATOM 3330 C C . LYS B 2 16 ? 32.787 5.462 41.254 1.00 48.88 14 LYS B C 1
ATOM 3331 O O . LYS B 2 16 ? 32.113 6.209 41.991 1.00 42.69 14 LYS B O 1
ATOM 3337 N N . GLU B 2 17 ? 32.978 4.157 41.515 1.00 47.32 15 GLU B N 1
ATOM 3338 C CA . GLU B 2 17 ? 32.310 3.486 42.627 1.00 52.70 15 GLU B CA 1
ATOM 3339 C C . GLU B 2 17 ? 32.645 4.212 43.937 1.00 46.37 15 GLU B C 1
ATOM 3340 O O . GLU B 2 17 ? 31.757 4.425 44.752 1.00 46.40 15 GLU B O 1
ATOM 3346 N N . ALA B 2 18 ? 33.929 4.603 44.093 1.00 46.74 16 ALA B N 1
ATOM 3347 C CA . ALA B 2 18 ? 34.463 5.249 45.293 1.00 45.44 16 ALA B CA 1
ATOM 3348 C C . ALA B 2 18 ? 33.929 6.678 45.422 1.00 43.80 16 ALA B C 1
ATOM 3349 O O . ALA B 2 18 ? 33.354 7.035 46.440 1.00 44.41 16 ALA B O 1
ATOM 3351 N N . PHE B 2 19 ? 34.132 7.469 44.370 1.00 41.42 17 PHE B N 1
ATOM 3352 C CA . PHE B 2 19 ? 33.618 8.824 44.245 1.00 41.26 17 PHE B CA 1
ATOM 3353 C C . PHE B 2 19 ? 32.157 8.883 44.685 1.00 44.31 17 PHE B C 1
ATOM 3354 O O . PHE B 2 19 ? 31.763 9.756 45.460 1.00 51.39 17 PHE B O 1
ATOM 3362 N N . SER B 2 20 ? 31.362 7.938 44.188 1.00 41.28 18 SER B N 1
ATOM 3363 C CA . SER B 2 20 ? 29.909 8.018 44.251 1.00 46.20 18 SER B CA 1
ATOM 3364 C C . SER B 2 20 ? 29.441 7.995 45.706 1.00 45.45 18 SER B C 1
ATOM 3365 O O . SER B 2 20 ? 28.406 8.561 46.041 1.00 45.64 18 SER B O 1
ATOM 3368 N N . LEU B 2 21 ? 30.231 7.346 46.566 1.00 44.61 19 LEU B N 1
ATOM 3369 C CA . LEU B 2 21 ? 29.940 7.273 47.998 1.00 46.00 19 LEU B CA 1
ATOM 3370 C C . LEU B 2 21 ? 30.130 8.650 48.650 1.00 41.58 19 LEU B C 1
ATOM 3371 O O . LEU B 2 21 ? 29.549 8.921 49.694 1.00 39.28 19 LEU B O 1
ATOM 3376 N N . PHE B 2 22 ? 30.995 9.487 48.048 1.00 41.64 20 PHE B N 1
ATOM 3377 C CA . PHE B 2 22 ? 31.295 10.822 48.558 1.00 44.11 20 PHE B CA 1
ATOM 3378 C C . PHE B 2 22 ? 30.361 11.849 47.923 1.00 44.36 20 PHE B C 1
ATOM 3379 O O . PHE B 2 22 ? 30.229 12.931 48.444 1.00 43.80 20 PHE B O 1
ATOM 3387 N N . ASP B 2 23 ? 29.763 11.496 46.769 1.00 58.10 21 ASP B N 1
ATOM 3388 C CA . ASP B 2 23 ? 28.804 12.333 46.040 1.00 56.53 21 ASP B CA 1
ATOM 3389 C C . ASP B 2 23 ? 27.429 12.143 46.669 1.00 53.50 21 ASP B C 1
ATOM 3390 O O . ASP B 2 23 ? 26.600 11.389 46.146 1.00 47.07 21 ASP B O 1
ATOM 3395 N N . LYS B 2 24 ? 27.197 12.857 47.778 1.00 63.24 22 LYS B N 1
ATOM 3396 C CA . LYS B 2 24 ? 26.205 12.469 48.775 1.00 70.09 22 LYS B CA 1
ATOM 3397 C C . LYS B 2 24 ? 24.804 12.994 48.421 1.00 75.00 22 LYS B C 1
ATOM 3398 O O . LYS B 2 24 ? 23.896 12.928 49.256 1.00 88.56 22 LYS B O 1
ATOM 3404 N N . ASP B 2 25 ? 24.622 13.506 47.184 1.00 66.79 23 ASP B N 1
ATOM 3405 C CA . ASP B 2 25 ? 23.294 13.696 46.604 1.00 64.58 23 ASP B CA 1
ATOM 3406 C C . ASP B 2 25 ? 23.335 13.530 45.075 1.00 60.80 23 ASP B C 1
ATOM 3407 O O . ASP B 2 25 ? 22.426 13.964 44.391 1.00 62.40 23 ASP B O 1
ATOM 3412 N N . GLY B 2 26 ? 24.384 12.883 44.556 1.00 59.98 24 GLY B N 1
ATOM 3413 C CA . GLY B 2 26 ? 24.387 12.320 43.211 1.00 56.60 24 GLY B CA 1
ATOM 3414 C C . GLY B 2 26 ? 24.264 13.368 42.104 1.00 53.78 24 GLY B C 1
ATOM 3415 O O . GLY B 2 26 ? 23.544 13.132 41.149 1.00 64.62 24 GLY B O 1
ATOM 3416 N N . ASP B 2 27 ? 25.013 14.486 42.217 1.00 49.53 25 ASP B N 1
ATOM 3417 C CA . ASP B 2 27 ? 25.065 15.533 41.188 1.00 50.58 25 ASP B CA 1
ATOM 3418 C C . ASP B 2 27 ? 26.392 15.493 40.397 1.00 50.89 25 ASP B C 1
ATOM 3419 O O . ASP B 2 27 ? 26.619 16.340 39.519 1.00 47.22 25 ASP B O 1
ATOM 3424 N N . GLY B 2 28 ? 27.262 14.522 40.717 1.00 49.46 26 GLY B N 1
ATOM 3425 C CA . GLY B 2 28 ? 28.507 14.287 39.988 1.00 54.35 26 GLY B CA 1
ATOM 3426 C C . GLY B 2 28 ? 29.692 15.112 40.519 1.00 56.41 26 GLY B C 1
ATOM 3427 O O . GLY B 2 28 ? 30.755 15.170 39.856 1.00 49.11 26 GLY B O 1
ATOM 3428 N N . THR B 2 29 ? 29.512 15.715 41.726 1.00 49.61 27 THR B N 1
ATOM 3429 C CA . THR B 2 29 ? 30.542 16.536 42.373 1.00 53.90 27 THR B CA 1
ATOM 3430 C C . THR B 2 29 ? 30.840 16.021 43.795 1.00 53.28 27 THR B C 1
ATOM 3431 O O . THR B 2 29 ? 29.955 15.472 44.462 1.00 46.04 27 THR B O 1
ATOM 3435 N N . ILE B 2 30 ? 32.092 16.238 44.263 1.00 53.21 28 ILE B N 1
ATOM 3436 C CA . ILE B 2 30 ? 32.451 16.129 45.688 1.00 50.15 28 ILE B CA 1
ATOM 3437 C C . ILE B 2 30 ? 32.937 17.486 46.205 1.00 47.58 28 ILE B C 1
ATOM 3438 O O . ILE B 2 30 ? 33.335 18.358 45.432 1.00 47.62 28 ILE B O 1
ATOM 3443 N N . THR B 2 31 ? 32.872 17.639 47.526 1.00 47.19 29 THR B N 1
ATOM 3444 C CA . THR B 2 31 ? 33.546 18.690 48.277 1.00 47.68 29 THR B CA 1
ATOM 3445 C C . THR B 2 31 ? 35.042 18.680 47.986 1.00 45.45 29 THR B C 1
ATOM 3446 O O . THR B 2 31 ? 35.672 17.628 47.976 1.00 43.68 29 THR B O 1
ATOM 3450 N N . THR B 2 32 ? 35.587 19.881 47.796 1.00 46.06 30 THR B N 1
ATOM 3451 C CA . THR B 2 32 ? 37.012 20.150 47.644 1.00 45.20 30 THR B CA 1
ATOM 3452 C C . THR B 2 32 ? 37.814 19.760 48.916 1.00 45.42 30 THR B C 1
ATOM 3453 O O . THR B 2 32 ? 38.931 19.270 48.820 1.00 41.54 30 THR B O 1
ATOM 3457 N N . LYS B 2 33 ? 37.242 20.014 50.104 1.00 49.87 31 LYS B N 1
ATOM 3458 C CA . LYS B 2 33 ? 37.773 19.559 51.396 1.00 62.02 31 LYS B CA 1
ATOM 3459 C C . LYS B 2 33 ? 38.070 18.050 51.399 1.00 61.17 31 LYS B C 1
ATOM 3460 O O . LYS B 2 33 ? 38.935 17.590 52.162 1.00 63.42 31 LYS B O 1
ATOM 3466 N N . GLU B 2 34 ? 37.321 17.275 50.589 1.00 55.06 32 GLU B N 1
ATOM 3467 C CA . GLU B 2 34 ? 37.312 15.809 50.680 1.00 55.58 32 GLU B CA 1
ATOM 3468 C C . GLU B 2 34 ? 38.196 15.174 49.595 1.00 42.72 32 GLU B C 1
ATOM 3469 O O . GLU B 2 34 ? 38.373 13.967 49.605 1.00 44.83 32 GLU B O 1
ATOM 3475 N N . LEU B 2 35 ? 38.835 15.999 48.753 1.00 38.55 33 LEU B N 1
ATOM 3476 C CA . LEU B 2 35 ? 39.636 15.531 47.625 1.00 38.73 33 LEU B CA 1
ATOM 3477 C C . LEU B 2 35 ? 40.760 14.607 48.105 1.00 35.68 33 LEU B C 1
ATOM 3478 O O . LEU B 2 35 ? 40.863 13.475 47.635 1.00 35.54 33 LEU B O 1
ATOM 3483 N N . GLY B 2 36 ? 41.587 15.096 49.041 1.00 35.37 34 GLY B N 1
ATOM 3484 C CA . GLY B 2 36 ? 42.689 14.326 49.591 1.00 32.51 34 GLY B CA 1
ATOM 3485 C C . GLY B 2 36 ? 42.225 12.940 50.010 1.00 35.85 34 GLY B C 1
ATOM 3486 O O . GLY B 2 36 ? 42.808 11.940 49.592 1.00 32.81 34 GLY B O 1
ATOM 3487 N N . THR B 2 37 ? 41.140 12.914 50.809 1.00 35.86 35 THR B N 1
ATOM 3488 C CA . THR B 2 37 ? 40.586 11.695 51.376 1.00 38.63 35 THR B CA 1
ATOM 3489 C C . THR B 2 37 ? 40.290 10.652 50.280 1.00 44.36 35 THR B C 1
ATOM 3490 O O . THR B 2 37 ? 40.734 9.493 50.367 1.00 39.19 35 THR B O 1
ATOM 3494 N N . VAL B 2 38 ? 39.557 11.087 49.236 1.00 40.97 36 VAL B N 1
ATOM 3495 C CA . VAL B 2 38 ? 39.073 10.204 48.186 1.00 37.20 36 VAL B CA 1
ATOM 3496 C C . VAL B 2 38 ? 40.255 9.680 47.358 1.00 36.39 36 VAL B C 1
ATOM 3497 O O . VAL B 2 38 ? 40.341 8.470 47.074 1.00 36.78 36 VAL B O 1
ATOM 3501 N N . MET B 2 39 ? 41.185 10.568 47.004 1.00 33.76 37 MET B N 1
ATOM 3502 C CA . MET B 2 39 ? 42.385 10.154 46.275 1.00 34.52 37 MET B CA 1
ATOM 3503 C C . MET B 2 39 ? 43.150 9.111 47.100 1.00 32.96 37 MET B C 1
ATOM 3504 O O . MET B 2 39 ? 43.518 8.068 46.577 1.00 39.24 37 MET B O 1
ATOM 3509 N N . ARG B 2 40 ? 43.330 9.372 48.405 1.00 34.47 38 ARG B N 1
ATOM 3510 C CA . ARG B 2 40 ? 44.167 8.530 49.279 1.00 37.89 38 ARG B CA 1
ATOM 3511 C C . ARG B 2 40 ? 43.572 7.116 49.412 1.00 32.53 38 ARG B C 1
ATOM 3512 O O . ARG B 2 40 ? 44.296 6.121 49.326 1.00 29.33 38 ARG B O 1
ATOM 3520 N N . SER B 2 41 ? 42.252 7.049 49.567 1.00 33.20 39 SER B N 1
ATOM 3521 C CA . SER B 2 41 ? 41.507 5.803 49.678 1.00 36.17 39 SER B CA 1
ATOM 3522 C C . SER B 2 41 ? 41.587 4.986 48.388 1.00 39.37 39 SER B C 1
ATOM 3523 O O . SER B 2 41 ? 41.324 3.780 48.409 1.00 43.31 39 SER B O 1
ATOM 3526 N N . LEU B 2 42 ? 42.008 5.631 47.288 1.00 36.99 40 LEU B N 1
ATOM 3527 C CA . LEU B 2 42 ? 42.279 4.946 46.031 1.00 38.99 40 LEU B CA 1
ATOM 3528 C C . LEU B 2 42 ? 43.781 4.784 45.808 1.00 38.03 40 LEU B C 1
ATOM 3529 O O . LEU B 2 42 ? 44.189 4.452 44.713 1.00 42.96 40 LEU B O 1
ATOM 3534 N N . GLY B 2 43 ? 44.591 5.022 46.847 1.00 39.11 41 GLY B N 1
ATOM 3535 C CA . GLY B 2 43 ? 46.016 4.662 46.861 1.00 37.06 41 GLY B CA 1
ATOM 3536 C C . GLY B 2 43 ? 46.944 5.730 46.266 1.00 37.84 41 GLY B C 1
ATOM 3537 O O . GLY B 2 43 ? 48.112 5.444 46.019 1.00 41.58 41 GLY B O 1
ATOM 3538 N N . GLN B 2 44 ? 46.433 6.958 46.047 1.00 39.76 42 GLN B N 1
ATOM 3539 C CA . GLN B 2 44 ? 47.269 8.107 45.646 1.00 43.26 42 GLN B CA 1
ATOM 3540 C C . GLN B 2 44 ? 47.412 9.077 46.826 1.00 43.75 42 GLN B C 1
ATOM 3541 O O . GLN B 2 44 ? 46.410 9.392 47.470 1.00 38.75 42 GLN B O 1
ATOM 3547 N N . ASN B 2 45 ? 48.649 9.567 47.064 1.00 46.63 43 ASN B N 1
ATOM 3548 C CA . ASN B 2 45 ? 48.985 10.379 48.244 1.00 47.43 43 ASN B CA 1
ATOM 3549 C C . ASN B 2 45 ? 49.616 11.729 47.842 1.00 41.90 43 ASN B C 1
ATOM 3550 O O . ASN B 2 45 ? 50.831 11.909 47.962 1.00 37.25 43 ASN B O 1
ATOM 3555 N N . PRO B 2 46 ? 48.807 12.712 47.350 1.00 38.95 44 PRO B N 1
ATOM 3556 C CA . PRO B 2 46 ? 49.299 14.068 47.061 1.00 37.47 44 PRO B CA 1
ATOM 3557 C C . PRO B 2 46 ? 49.703 14.851 48.309 1.00 39.69 44 PRO B C 1
ATOM 3558 O O . PRO B 2 46 ? 49.106 14.664 49.372 1.00 34.08 44 PRO B O 1
ATOM 3562 N N . THR B 2 47 ? 50.729 15.719 48.150 1.00 42.27 45 THR B N 1
ATOM 3563 C CA . THR B 2 47 ? 51.179 16.661 49.171 1.00 39.48 45 THR B CA 1
ATOM 3564 C C . THR B 2 47 ? 50.120 17.755 49.343 1.00 42.00 45 THR B C 1
ATOM 3565 O O . THR B 2 47 ? 49.209 17.854 48.520 1.00 36.70 45 THR B O 1
ATOM 3569 N N . GLU B 2 48 ? 50.226 18.554 50.423 1.00 41.37 46 GLU B N 1
ATOM 3570 C CA . GLU B 2 48 ? 49.259 19.617 50.696 1.00 51.93 46 GLU B CA 1
ATOM 3571 C C . GLU B 2 48 ? 49.362 20.693 49.605 1.00 51.37 46 GLU B C 1
ATOM 3572 O O . GLU B 2 48 ? 48.351 21.314 49.253 1.00 51.57 46 GLU B O 1
ATOM 3578 N N . ALA B 2 49 ? 50.583 20.868 49.066 1.00 46.25 47 ALA B N 1
ATOM 3579 C CA . ALA B 2 49 ? 50.861 21.765 47.953 1.00 47.41 47 ALA B CA 1
ATOM 3580 C C . ALA B 2 49 ? 50.082 21.324 46.708 1.00 45.32 47 ALA B C 1
ATOM 3581 O O . ALA B 2 49 ? 49.376 22.126 46.102 1.00 45.32 47 ALA B O 1
ATOM 3583 N N . GLU B 2 50 ? 50.237 20.040 46.348 1.00 48.03 48 GLU B N 1
ATOM 3584 C CA . GLU B 2 50 ? 49.610 19.431 45.166 1.00 49.59 48 GLU B CA 1
ATOM 3585 C C . GLU B 2 50 ? 48.090 19.509 45.259 1.00 45.73 48 GLU B C 1
ATOM 3586 O O . GLU B 2 50 ? 47.441 19.745 44.265 1.00 41.02 48 GLU B O 1
ATOM 3592 N N . LEU B 2 51 ? 47.555 19.290 46.469 1.00 50.97 49 LEU B N 1
ATOM 3593 C CA . LEU B 2 51 ? 46.129 19.408 46.767 1.00 51.84 49 LEU B CA 1
ATOM 3594 C C . LEU B 2 51 ? 45.621 20.835 46.500 1.00 55.42 49 LEU B C 1
ATOM 3595 O O . LEU B 2 51 ? 44.575 21.008 45.868 1.00 46.63 49 LEU B O 1
ATOM 3600 N N . GLN B 2 52 ? 46.330 21.838 47.067 1.00 60.03 50 GLN B N 1
ATOM 3601 C CA . GLN B 2 52 ? 46.035 23.262 46.857 1.00 59.19 50 GLN B CA 1
ATOM 3602 C C . GLN B 2 52 ? 46.055 23.600 45.360 1.00 52.97 50 GLN B C 1
ATOM 3603 O O . GLN B 2 52 ? 45.110 24.193 44.846 1.00 51.09 50 GLN B O 1
ATOM 3609 N N . ASP B 2 53 ? 47.141 23.225 44.673 1.00 49.15 51 ASP B N 1
ATOM 3610 C CA . ASP B 2 53 ? 47.231 23.408 43.233 1.00 54.61 51 ASP B CA 1
ATOM 3611 C C . ASP B 2 53 ? 45.906 22.956 42.619 1.00 50.20 51 ASP B C 1
ATOM 3612 O O . ASP B 2 53 ? 45.177 23.777 42.066 1.00 48.43 51 ASP B O 1
ATOM 3617 N N . MET B 2 54 ? 45.576 21.667 42.821 1.00 50.15 52 MET B N 1
ATOM 3618 C CA . MET B 2 54 ? 44.422 21.008 42.211 1.00 50.19 52 MET B CA 1
ATOM 3619 C C . MET B 2 54 ? 43.116 21.740 42.557 1.00 49.37 52 MET B C 1
ATOM 3620 O O . MET B 2 54 ? 42.247 21.861 41.704 1.00 47.08 52 MET B O 1
ATOM 3625 N N . ILE B 2 55 ? 42.973 22.186 43.821 1.00 56.27 53 ILE B N 1
ATOM 3626 C CA . ILE B 2 55 ? 41.773 22.881 44.282 1.00 61.28 53 ILE B CA 1
ATOM 3627 C C . ILE B 2 55 ? 41.613 24.179 43.488 1.00 66.10 53 ILE B C 1
ATOM 3628 O O . ILE B 2 55 ? 40.553 24.406 42.904 1.00 72.37 53 ILE B O 1
ATOM 3633 N N . ASN B 2 56 ? 42.691 24.991 43.447 1.00 65.92 54 ASN B N 1
ATOM 3634 C CA . ASN B 2 56 ? 42.715 26.304 42.789 1.00 62.81 54 ASN B CA 1
ATOM 3635 C C . ASN B 2 56 ? 42.246 26.187 41.330 1.00 63.17 54 ASN B C 1
ATOM 3636 O O . ASN B 2 56 ? 41.453 27.003 40.855 1.00 66.31 54 ASN B O 1
ATOM 3641 N N . GLU B 2 57 ? 42.720 25.138 40.645 1.00 56.53 55 GLU B N 1
ATOM 3642 C CA . GLU B 2 57 ? 42.417 24.879 39.242 1.00 56.01 55 GLU B CA 1
ATOM 3643 C C . GLU B 2 57 ? 40.910 24.634 39.034 1.00 54.25 55 GLU B C 1
ATOM 3644 O O . GLU B 2 57 ? 40.396 24.792 37.927 1.00 56.16 55 GLU B O 1
ATOM 3650 N N . VAL B 2 58 ? 40.202 24.270 40.106 1.00 57.81 56 VAL B N 1
ATOM 3651 C CA . VAL B 2 58 ? 38.847 23.712 40.024 1.00 61.42 56 VAL B CA 1
ATOM 3652 C C . VAL B 2 58 ? 37.832 24.638 40.725 1.00 58.72 56 VAL B C 1
ATOM 3653 O O . VAL B 2 58 ? 36.611 24.411 40.633 1.00 61.13 56 VAL B O 1
ATOM 3657 N N . ASP B 2 59 ? 38.333 25.665 41.446 1.00 55.41 57 ASP B N 1
ATOM 3658 C CA . ASP B 2 59 ? 37.544 26.363 42.457 1.00 62.63 57 ASP B CA 1
ATOM 3659 C C . ASP B 2 59 ? 37.667 27.894 42.314 1.00 63.22 57 ASP B C 1
ATOM 3660 O O . ASP B 2 59 ? 37.352 28.622 43.254 1.00 57.60 57 ASP B O 1
ATOM 3665 N N . ALA B 2 60 ? 38.072 28.377 41.121 1.00 64.53 58 ALA B N 1
ATOM 3666 C CA . ALA B 2 60 ? 38.120 29.814 40.813 1.00 66.72 58 ALA B CA 1
ATOM 3667 C C . ALA B 2 60 ? 36.783 30.485 41.169 1.00 67.05 58 ALA B C 1
ATOM 3668 O O . ALA B 2 60 ? 36.759 31.562 41.761 1.00 63.58 58 ALA B O 1
ATOM 3670 N N . ASP B 2 61 ? 35.675 29.802 40.838 1.00 71.12 59 ASP B N 1
ATOM 3671 C CA . ASP B 2 61 ? 34.311 30.297 41.055 1.00 75.53 59 ASP B CA 1
ATOM 3672 C C . ASP B 2 61 ? 33.908 30.209 42.537 1.00 68.66 59 ASP B C 1
ATOM 3673 O O . ASP B 2 61 ? 32.904 30.790 42.937 1.00 63.34 59 ASP B O 1
ATOM 3678 N N . GLY B 2 62 ? 34.663 29.426 43.326 1.00 70.37 60 GLY B N 1
ATOM 3679 C CA . GLY B 2 62 ? 34.599 29.440 44.787 1.00 63.06 60 GLY B CA 1
ATOM 3680 C C . GLY B 2 62 ? 33.392 28.677 45.356 1.00 70.80 60 GLY B C 1
ATOM 3681 O O . GLY B 2 62 ? 33.047 28.839 46.528 1.00 69.23 60 GLY B O 1
ATOM 3682 N N . ASN B 2 63 ? 32.785 27.808 44.536 1.00 75.18 61 ASN B N 1
ATOM 3683 C CA . ASN B 2 63 ? 31.707 26.929 44.975 1.00 75.57 61 ASN B CA 1
ATOM 3684 C C . ASN B 2 63 ? 32.289 25.737 45.768 1.00 79.05 61 ASN B C 1
ATOM 3685 O O . ASN B 2 63 ? 31.589 25.120 46.588 1.00 64.27 61 ASN B O 1
ATOM 3690 N N . GLY B 2 64 ? 33.578 25.423 45.521 1.00 63.98 62 GLY B N 1
ATOM 3691 C CA . GLY B 2 64 ? 34.316 24.420 46.285 1.00 61.34 62 GLY B CA 1
ATOM 3692 C C . GLY B 2 64 ? 33.872 22.992 45.972 1.00 52.64 62 GLY B C 1
ATOM 3693 O O . GLY B 2 64 ? 33.529 22.253 46.872 1.00 40.91 62 GLY B O 1
ATOM 3694 N N . THR B 2 65 ? 33.887 22.626 44.689 1.00 48.24 63 THR B N 1
ATOM 3695 C CA . THR B 2 65 ? 33.430 21.306 44.245 1.00 50.82 63 THR B CA 1
ATOM 3696 C C . THR B 2 65 ? 34.307 20.850 43.077 1.00 46.79 63 THR B C 1
ATOM 3697 O O . THR B 2 65 ? 34.904 21.686 42.427 1.00 51.32 63 THR B O 1
ATOM 3701 N N . ILE B 2 66 ? 34.399 19.533 42.864 1.00 50.58 64 ILE B N 1
ATOM 3702 C CA . ILE B 2 66 ? 35.115 18.937 41.737 1.00 55.05 64 ILE B CA 1
ATOM 3703 C C . ILE B 2 66 ? 34.160 17.987 41.013 1.00 56.37 64 ILE B C 1
ATOM 3704 O O . ILE B 2 66 ? 33.520 17.151 41.644 1.00 49.12 64 ILE B O 1
ATOM 3709 N N . ASP B 2 67 ? 34.066 18.166 39.688 1.00 68.09 65 ASP B N 1
ATOM 3710 C CA . ASP B 2 67 ? 33.460 17.212 38.767 1.00 72.37 65 ASP B CA 1
ATOM 3711 C C . ASP B 2 67 ? 34.188 15.869 38.853 1.00 64.61 65 ASP B C 1
ATOM 3712 O O . ASP B 2 67 ? 35.354 15.826 39.243 1.00 64.53 65 ASP B O 1
ATOM 3717 N N . PHE B 2 68 ? 33.510 14.797 38.394 1.00 56.57 66 PHE B N 1
ATOM 3718 C CA . PHE B 2 68 ? 34.103 13.472 38.214 1.00 55.98 66 PHE B CA 1
ATOM 3719 C C . PHE B 2 68 ? 35.174 13.472 37.103 1.00 55.08 66 PHE B C 1
ATOM 3720 O O . PHE B 2 68 ? 36.160 12.751 37.201 1.00 54.64 66 PHE B O 1
ATOM 3728 N N . PRO B 2 69 ? 34.990 14.174 35.962 1.00 56.44 67 PRO B N 1
ATOM 3729 C CA . PRO B 2 69 ? 36.043 14.230 34.942 1.00 57.90 67 PRO B CA 1
ATOM 3730 C C . PRO B 2 69 ? 37.296 14.963 35.433 1.00 57.16 67 PRO B C 1
ATOM 3731 O O . PRO B 2 69 ? 38.405 14.560 35.086 1.00 54.33 67 PRO B O 1
ATOM 3735 N N . GLU B 2 70 ? 37.102 16.030 36.237 1.00 57.47 68 GLU B N 1
ATOM 3736 C CA . GLU B 2 70 ? 38.204 16.789 36.833 1.00 60.53 68 GLU B CA 1
ATOM 3737 C C . GLU B 2 70 ? 38.965 15.908 37.836 1.00 64.35 68 GLU B C 1
ATOM 3738 O O . GLU B 2 70 ? 40.185 16.006 37.947 1.00 68.42 68 GLU B O 1
ATOM 3744 N N . PHE B 2 71 ? 38.229 15.025 38.533 1.00 55.43 69 PHE B N 1
ATOM 3745 C CA . PHE B 2 71 ? 38.784 14.077 39.495 1.00 48.79 69 PHE B CA 1
ATOM 3746 C C . PHE B 2 71 ? 39.651 12.994 38.804 1.00 50.56 69 PHE B C 1
ATOM 3747 O O . PHE B 2 71 ? 40.684 12.572 39.356 1.00 46.94 69 PHE B O 1
ATOM 3755 N N . LEU B 2 72 ? 39.235 12.542 37.597 1.00 48.60 70 LEU B N 1
ATOM 3756 C CA . LEU B 2 72 ? 40.009 11.590 36.787 1.00 43.97 70 LEU B CA 1
ATOM 3757 C C . LEU B 2 72 ? 41.320 12.218 36.300 1.00 45.15 70 LEU B C 1
ATOM 3758 O O . LEU B 2 72 ? 42.378 11.589 36.368 1.00 46.16 70 LEU B O 1
ATOM 3763 N N . THR B 2 73 ? 41.242 13.444 35.778 1.00 50.89 71 THR B N 1
ATOM 3764 C CA . THR B 2 73 ? 42.422 14.229 35.401 1.00 53.12 71 THR B CA 1
ATOM 3765 C C . THR B 2 73 ? 43.443 14.175 36.539 1.00 50.89 71 THR B C 1
ATOM 3766 O O . THR B 2 73 ? 44.597 13.850 36.304 1.00 50.53 71 THR B O 1
ATOM 3770 N N . MET B 2 74 ? 42.965 14.435 37.773 1.00 49.91 72 MET B N 1
ATOM 3771 C CA . MET B 2 74 ? 43.801 14.629 38.958 1.00 52.77 72 MET B CA 1
ATOM 3772 C C . MET B 2 74 ? 44.444 13.303 39.387 1.00 51.56 72 MET B C 1
ATOM 3773 O O . MET B 2 74 ? 45.649 13.247 39.663 1.00 53.63 72 MET B O 1
ATOM 3778 N N . MET B 2 75 ? 43.631 12.243 39.460 1.00 47.16 73 MET B N 1
ATOM 3779 C CA . MET B 2 75 ? 44.119 10.912 39.792 1.00 47.71 73 MET B CA 1
ATOM 3780 C C . MET B 2 75 ? 45.175 10.504 38.761 1.00 47.04 73 MET B C 1
ATOM 3781 O O . MET B 2 75 ? 46.261 10.049 39.118 1.00 44.44 73 MET B O 1
ATOM 3786 N N . ALA B 2 76 ? 44.852 10.700 37.476 1.00 52.59 74 ALA B N 1
ATOM 3787 C CA . ALA B 2 76 ? 45.775 10.409 36.374 1.00 57.74 74 ALA B CA 1
ATOM 3788 C C . ALA B 2 76 ? 47.110 11.125 36.601 1.00 53.61 74 ALA B C 1
ATOM 3789 O O . ALA B 2 76 ? 48.152 10.507 36.416 1.00 48.95 74 ALA B O 1
ATOM 3791 N N . ARG B 2 77 ? 47.051 12.403 37.045 1.00 52.97 75 ARG B N 1
ATOM 3792 C CA . ARG B 2 77 ? 48.225 13.270 37.152 1.00 63.83 75 ARG B CA 1
ATOM 3793 C C . ARG B 2 77 ? 49.171 12.732 38.233 1.00 67.94 75 ARG B C 1
ATOM 3794 O O . ARG B 2 77 ? 50.375 12.596 37.997 1.00 68.99 75 ARG B O 1
ATOM 3802 N N . LYS B 2 78 ? 48.610 12.421 39.412 1.00 63.64 76 LYS B N 1
ATOM 3803 C CA . LYS B 2 78 ? 49.395 11.983 40.564 1.00 61.30 76 LYS B CA 1
ATOM 3804 C C . LYS B 2 78 ? 49.836 10.526 40.371 1.00 53.04 76 LYS B C 1
ATOM 3805 O O . LYS B 2 78 ? 50.807 10.093 40.993 1.00 53.58 76 LYS B O 1
ATOM 3811 N N . MET B 2 79 ? 49.127 9.781 39.496 1.00 53.15 77 MET B N 1
ATOM 3812 C CA . MET B 2 79 ? 49.461 8.390 39.187 1.00 52.23 77 MET B CA 1
ATOM 3813 C C . MET B 2 79 ? 50.768 8.335 38.393 1.00 56.57 77 MET B C 1
ATOM 3814 O O . MET B 2 79 ? 51.542 7.401 38.578 1.00 63.11 77 MET B O 1
ATOM 3819 N N . LYS B 2 80 ? 51.017 9.365 37.554 1.00 63.19 78 LYS B N 1
ATOM 3820 C CA . LYS B 2 80 ? 52.235 9.479 36.739 1.00 78.30 78 LYS B CA 1
ATOM 3821 C C . LYS B 2 80 ? 53.479 9.664 37.621 1.00 79.08 78 LYS B C 1
ATOM 3822 O O . LYS B 2 80 ? 54.531 9.081 37.348 1.00 71.54 78 LYS B O 1
ATOM 3828 N N . ASP B 2 81 ? 53.347 10.507 38.659 1.00 85.74 79 ASP B N 1
ATOM 3829 C CA . ASP B 2 81 ? 54.449 10.902 39.537 1.00 94.98 79 ASP B CA 1
ATOM 3830 C C . ASP B 2 81 ? 54.960 9.707 40.362 1.00 88.83 79 ASP B C 1
ATOM 3831 O O . ASP B 2 81 ? 56.171 9.533 40.509 1.00 78.96 79 ASP B O 1
ATOM 3836 N N . THR B 2 82 ? 54.025 8.893 40.891 1.00 81.92 80 THR B N 1
ATOM 3837 C CA . THR B 2 82 ? 54.307 7.917 41.948 1.00 81.16 80 THR B CA 1
ATOM 3838 C C . THR B 2 82 ? 54.543 6.509 41.374 1.00 74.61 80 THR B C 1
ATOM 3839 O O . THR B 2 82 ? 53.756 6.009 40.563 1.00 65.06 80 THR B O 1
ATOM 3843 N N . ASP B 2 83 ? 55.665 5.896 41.796 1.00 69.79 81 ASP B N 1
ATOM 3844 C CA . ASP B 2 83 ? 55.870 4.451 41.757 1.00 64.63 81 ASP B CA 1
ATOM 3845 C C . ASP B 2 83 ? 55.894 3.931 43.196 1.00 55.35 81 ASP B C 1
ATOM 3846 O O . ASP B 2 83 ? 56.925 4.000 43.852 1.00 49.55 81 ASP B O 1
ATOM 3851 N N . SER B 2 84 ? 54.756 3.399 43.661 1.00 53.47 82 SER B N 1
ATOM 3852 C CA . SER B 2 84 ? 54.590 2.914 45.030 1.00 59.56 82 SER B CA 1
ATOM 3853 C C . SER B 2 84 ? 55.709 1.939 45.418 1.00 59.82 82 SER B C 1
ATOM 3854 O O . SER B 2 84 ? 56.271 2.057 46.504 1.00 57.63 82 SER B O 1
ATOM 3857 N N . GLU B 2 85 ? 56.054 1.020 44.500 1.00 61.84 83 GLU B N 1
ATOM 3858 C CA . GLU B 2 85 ? 57.024 -0.055 44.735 1.00 66.75 83 GLU B CA 1
ATOM 3859 C C . GLU B 2 85 ? 58.414 0.491 45.123 1.00 60.05 83 GLU B C 1
ATOM 3860 O O . GLU B 2 85 ? 59.019 0.011 46.086 1.00 57.25 83 GLU B O 1
ATOM 3866 N N . GLU B 2 86 ? 58.953 1.437 44.337 1.00 48.59 84 GLU B N 1
ATOM 3867 C CA . GLU B 2 86 ? 60.332 1.893 44.516 1.00 58.87 84 GLU B CA 1
ATOM 3868 C C . GLU B 2 86 ? 60.405 2.942 45.644 1.00 50.36 84 GLU B C 1
ATOM 3869 O O . GLU B 2 86 ? 61.463 3.137 46.249 1.00 51.21 84 GLU B O 1
ATOM 3875 N N . GLU B 2 87 ? 59.271 3.583 45.943 1.00 45.35 85 GLU B N 1
ATOM 3876 C CA . GLU B 2 87 ? 59.146 4.497 47.081 1.00 43.03 85 GLU B CA 1
ATOM 3877 C C . GLU B 2 87 ? 59.234 3.736 48.418 1.00 41.04 85 GLU B C 1
ATOM 3878 O O . GLU B 2 87 ? 59.837 4.225 49.352 1.00 42.32 85 GLU B O 1
ATOM 3884 N N . ILE B 2 88 ? 58.623 2.552 48.508 1.00 40.67 86 ILE B N 1
ATOM 3885 C CA . ILE B 2 88 ? 58.645 1.770 49.738 1.00 43.11 86 ILE B CA 1
ATOM 3886 C C . ILE B 2 88 ? 60.038 1.190 49.919 1.00 44.08 86 ILE B C 1
ATOM 3887 O O . ILE B 2 88 ? 60.522 1.134 51.038 1.00 43.49 86 ILE B O 1
ATOM 3892 N N . ARG B 2 89 ? 60.674 0.778 48.806 1.00 45.35 87 ARG B N 1
ATOM 3893 C CA . ARG B 2 89 ? 62.015 0.186 48.838 1.00 46.07 87 ARG B CA 1
ATOM 3894 C C . ARG B 2 89 ? 63.017 1.204 49.348 1.00 38.95 87 ARG B C 1
ATOM 3895 O O . ARG B 2 89 ? 63.768 0.896 50.267 1.00 38.15 87 ARG B O 1
ATOM 3903 N N . GLU B 2 90 ? 63.013 2.408 48.738 1.00 36.58 88 GLU B N 1
ATOM 3904 C CA . GLU B 2 90 ? 63.988 3.455 49.046 1.00 37.28 88 GLU B CA 1
ATOM 3905 C C . GLU B 2 90 ? 63.850 3.885 50.513 1.00 31.89 88 GLU B C 1
ATOM 3906 O O . GLU B 2 90 ? 64.850 4.128 51.178 1.00 31.57 88 GLU B O 1
ATOM 3912 N N . ALA B 2 91 ? 62.612 3.948 51.011 1.00 30.64 89 ALA B N 1
ATOM 3913 C CA . ALA B 2 91 ? 62.342 4.346 52.400 1.00 33.45 89 ALA B CA 1
ATOM 3914 C C . ALA B 2 91 ? 63.108 3.434 53.375 1.00 35.53 89 ALA B C 1
ATOM 3915 O O . ALA B 2 91 ? 63.947 3.890 54.147 1.00 40.14 89 ALA B O 1
ATOM 3917 N N . PHE B 2 92 ? 62.904 2.124 53.238 1.00 36.53 90 PHE B N 1
ATOM 3918 C CA . PHE B 2 92 ? 63.588 1.120 54.051 1.00 36.37 90 PHE B CA 1
ATOM 3919 C C . PHE B 2 92 ? 65.094 1.079 53.768 1.00 35.44 90 PHE B C 1
ATOM 3920 O O . PHE B 2 92 ? 65.859 0.859 54.682 1.00 37.44 90 PHE B O 1
ATOM 3928 N N . ARG B 2 93 ? 65.506 1.304 52.505 1.00 38.07 91 ARG B N 1
ATOM 3929 C CA . ARG B 2 93 ? 66.916 1.233 52.090 1.00 40.99 91 ARG B CA 1
ATOM 3930 C C . ARG B 2 93 ? 67.775 2.276 52.821 1.00 37.88 91 ARG B C 1
ATOM 3931 O O . ARG B 2 93 ? 68.953 2.049 53.080 1.00 34.95 91 ARG B O 1
ATOM 3939 N N . VAL B 2 94 ? 67.160 3.405 53.184 1.00 34.88 92 VAL B N 1
ATOM 3940 C CA . VAL B 2 94 ? 67.840 4.503 53.861 1.00 34.73 92 VAL B CA 1
ATOM 3941 C C . VAL B 2 94 ? 68.328 4.062 55.242 1.00 33.49 92 VAL B C 1
ATOM 3942 O O . VAL B 2 94 ? 69.246 4.677 55.781 1.00 37.09 92 VAL B O 1
ATOM 3946 N N . PHE B 2 95 ? 67.740 2.979 55.790 1.00 36.59 93 PHE B N 1
ATOM 3947 C CA . PHE B 2 95 ? 68.154 2.396 57.084 1.00 37.15 93 PHE B CA 1
ATOM 3948 C C . PHE B 2 95 ? 69.013 1.132 56.887 1.00 34.93 93 PHE B C 1
ATOM 3949 O O . PHE B 2 95 ? 69.311 0.451 57.836 1.00 37.38 93 PHE B O 1
ATOM 3957 N N . ASP B 2 96 ? 69.446 0.865 55.654 1.00 40.71 94 ASP B N 1
ATOM 3958 C CA . ASP B 2 96 ? 70.278 -0.295 55.310 1.00 42.19 94 ASP B CA 1
ATOM 3959 C C . ASP B 2 96 ? 71.729 0.149 55.140 1.00 47.12 94 ASP B C 1
ATOM 3960 O O . ASP B 2 96 ? 72.126 0.571 54.044 1.00 51.59 94 ASP B O 1
ATOM 3965 N N . LYS B 2 97 ? 72.512 0.039 56.218 1.00 49.64 95 LYS B N 1
ATOM 3966 C CA . LYS B 2 97 ? 73.870 0.573 56.263 1.00 57.17 95 LYS B CA 1
ATOM 3967 C C . LYS B 2 97 ? 74.703 0.077 55.070 1.00 59.65 95 LYS B C 1
ATOM 3968 O O . LYS B 2 97 ? 75.354 0.884 54.420 1.00 59.73 95 LYS B O 1
ATOM 3974 N N . ASP B 2 98 ? 74.640 -1.236 54.768 1.00 62.88 96 ASP B N 1
ATOM 3975 C CA . ASP B 2 98 ? 75.542 -1.910 53.819 1.00 61.29 96 ASP B CA 1
ATOM 3976 C C . ASP B 2 98 ? 74.911 -2.008 52.423 1.00 59.18 96 ASP B C 1
ATOM 3977 O O . ASP B 2 98 ? 75.622 -2.151 51.427 1.00 59.65 96 ASP B O 1
ATOM 3982 N N . GLY B 2 99 ? 73.579 -1.958 52.364 1.00 58.20 97 GLY B N 1
ATOM 3983 C CA . GLY B 2 99 ? 72.843 -1.959 51.102 1.00 56.11 97 GLY B CA 1
ATOM 3984 C C . GLY B 2 99 ? 72.607 -3.367 50.535 1.00 56.12 97 GLY B C 1
ATOM 3985 O O . GLY B 2 99 ? 72.329 -3.501 49.346 1.00 67.34 97 GLY B O 1
ATOM 3986 N N . ASN B 2 100 ? 72.665 -4.401 51.397 1.00 49.24 98 ASN B N 1
ATOM 3987 C CA . ASN B 2 100 ? 72.526 -5.803 50.979 1.00 52.55 98 ASN B CA 1
ATOM 3988 C C . ASN B 2 100 ? 71.055 -6.238 50.984 1.00 48.68 98 ASN B C 1
ATOM 3989 O O . ASN B 2 100 ? 70.747 -7.367 50.625 1.00 45.54 98 ASN B O 1
ATOM 3994 N N . GLY B 2 101 ? 70.159 -5.348 51.431 1.00 45.74 99 GLY B N 1
ATOM 3995 C CA . GLY B 2 101 ? 68.721 -5.598 51.413 1.00 43.52 99 GLY B CA 1
ATOM 3996 C C . GLY B 2 101 ? 68.206 -6.162 52.745 1.00 40.02 99 GLY B C 1
ATOM 3997 O O . GLY B 2 101 ? 67.043 -6.527 52.848 1.00 34.37 99 GLY B O 1
ATOM 3998 N N . TYR B 2 102 ? 69.089 -6.201 53.753 1.00 40.03 100 TYR B N 1
ATOM 3999 C CA . TYR B 2 102 ? 68.760 -6.643 55.106 1.00 45.76 100 TYR B CA 1
ATOM 4000 C C . TYR B 2 102 ? 69.018 -5.519 56.122 1.00 48.24 100 TYR B C 1
ATOM 4001 O O . TYR B 2 102 ? 70.005 -4.781 56.003 1.00 56.00 100 TYR B O 1
ATOM 4010 N N . ILE B 2 103 ? 68.137 -5.420 57.133 1.00 38.76 101 ILE B N 1
ATOM 4011 C CA . ILE B 2 103 ? 68.408 -4.680 58.371 1.00 38.15 101 ILE B CA 1
ATOM 4012 C C . ILE B 2 103 ? 68.095 -5.593 59.558 1.00 34.50 101 ILE B C 1
ATOM 4013 O O . ILE B 2 103 ? 67.382 -6.576 59.402 1.00 31.25 101 ILE B O 1
ATOM 4018 N N . SER B 2 104 ? 68.608 -5.233 60.740 1.00 33.81 102 SER B N 1
ATOM 4019 C CA . SER B 2 104 ? 68.334 -5.952 61.977 1.00 35.24 102 SER B CA 1
ATOM 4020 C C . SER B 2 104 ? 66.851 -5.842 62.297 1.00 35.93 102 SER B C 1
ATOM 4021 O O . SER B 2 104 ? 66.200 -4.856 61.935 1.00 34.73 102 SER B O 1
ATOM 4024 N N . ALA B 2 105 ? 66.343 -6.833 63.035 1.00 37.20 103 ALA B N 1
ATOM 4025 C CA . ALA B 2 105 ? 64.971 -6.841 63.508 1.00 32.75 103 ALA B CA 1
ATOM 4026 C C . ALA B 2 105 ? 64.709 -5.609 64.389 1.00 32.58 103 ALA B C 1
ATOM 4027 O O . ALA B 2 105 ? 63.640 -4.977 64.289 1.00 33.34 103 ALA B O 1
ATOM 4029 N N . ALA B 2 106 ? 65.667 -5.311 65.266 1.00 29.39 104 ALA B N 1
ATOM 4030 C CA . ALA B 2 106 ? 65.623 -4.153 66.153 1.00 34.18 104 ALA B CA 1
ATOM 4031 C C . ALA B 2 106 ? 65.429 -2.865 65.335 1.00 35.39 104 ALA B C 1
ATOM 4032 O O . ALA B 2 106 ? 64.612 -2.029 65.712 1.00 27.48 104 ALA B O 1
ATOM 4034 N N . GLU B 2 107 ? 66.193 -2.746 64.222 1.00 32.93 105 GLU B N 1
ATOM 4035 C CA . GLU B 2 107 ? 66.175 -1.577 63.350 1.00 35.37 105 GLU B CA 1
ATOM 4036 C C . GLU B 2 107 ? 64.794 -1.494 62.696 1.00 31.58 105 GLU B C 1
ATOM 4037 O O . GLU B 2 107 ? 64.224 -0.434 62.614 1.00 29.20 105 GLU B O 1
ATOM 4043 N N . LEU B 2 108 ? 64.209 -2.635 62.356 1.00 30.98 106 LEU B N 1
ATOM 4044 C CA . LEU B 2 108 ? 62.892 -2.676 61.722 1.00 32.25 106 LEU B CA 1
ATOM 4045 C C . LEU B 2 108 ? 61.793 -2.302 62.730 1.00 31.62 106 LEU B C 1
ATOM 4046 O O . LEU B 2 108 ? 60.794 -1.673 62.363 1.00 25.58 106 LEU B O 1
ATOM 4051 N N . ARG B 2 109 ? 61.990 -2.675 63.996 1.00 29.18 107 ARG B N 1
ATOM 4052 C CA . ARG B 2 109 ? 61.055 -2.319 65.064 1.00 30.62 107 ARG B CA 1
ATOM 4053 C C . ARG B 2 109 ? 61.069 -0.792 65.280 1.00 28.90 107 ARG B C 1
ATOM 4054 O O . ARG B 2 109 ? 60.005 -0.173 65.462 1.00 26.54 107 ARG B O 1
ATOM 4062 N N . HIS B 2 110 ? 62.268 -0.211 65.265 1.00 26.42 108 HIS B N 1
ATOM 4063 C CA . HIS B 2 110 ? 62.456 1.228 65.439 1.00 32.05 108 HIS B CA 1
ATOM 4064 C C . HIS B 2 110 ? 61.739 2.009 64.321 1.00 30.99 108 HIS B C 1
ATOM 4065 O O . HIS B 2 110 ? 60.940 2.907 64.606 1.00 28.71 108 HIS B O 1
ATOM 4072 N N . VAL B 2 111 ? 61.976 1.609 63.062 1.00 28.66 109 VAL B N 1
ATOM 4073 C CA . VAL B 2 111 ? 61.423 2.272 61.900 1.00 26.77 109 VAL B CA 1
ATOM 4074 C C . VAL B 2 111 ? 59.893 2.229 61.960 1.00 29.03 109 VAL B C 1
ATOM 4075 O O . VAL B 2 111 ? 59.229 3.238 61.717 1.00 26.45 109 VAL B O 1
ATOM 4079 N N . MET B 2 112 ? 59.321 1.049 62.264 1.00 29.74 110 MET B N 1
ATOM 4080 C CA . MET B 2 112 ? 57.886 0.817 62.091 1.00 27.29 110 MET B CA 1
ATOM 4081 C C . MET B 2 112 ? 57.109 1.497 63.230 1.00 27.64 110 MET B C 1
ATOM 4082 O O . MET B 2 112 ? 56.053 2.047 62.981 1.00 28.06 110 MET B O 1
ATOM 4087 N N . THR B 2 113 ? 57.629 1.464 64.463 1.00 26.11 111 THR B N 1
ATOM 4088 C CA . THR B 2 113 ? 57.023 2.175 65.583 1.00 26.34 111 THR B CA 1
ATOM 4089 C C . THR B 2 113 ? 57.064 3.685 65.316 1.00 28.02 111 THR B C 1
ATOM 4090 O O . THR B 2 113 ? 56.051 4.365 65.554 1.00 23.58 111 THR B O 1
ATOM 4094 N N . ASN B 2 114 ? 58.216 4.182 64.763 1.00 25.91 112 ASN B N 1
ATOM 4095 C CA . ASN B 2 114 ? 58.376 5.590 64.401 1.00 26.07 112 ASN B CA 1
ATOM 4096 C C . ASN B 2 114 ? 57.409 5.986 63.269 1.00 26.92 112 ASN B C 1
ATOM 4097 O O . ASN B 2 114 ? 56.719 6.994 63.398 1.00 26.79 112 ASN B O 1
ATOM 4102 N N . LEU B 2 115 ? 57.365 5.196 62.177 1.00 25.68 113 LEU B N 1
ATOM 4103 C CA . LEU B 2 115 ? 56.702 5.628 60.947 1.00 27.53 113 LEU B CA 1
ATOM 4104 C C . LEU B 2 115 ? 55.303 5.015 60.823 1.00 30.24 113 LEU B C 1
ATOM 4105 O O . LEU B 2 115 ? 54.652 5.152 59.812 1.00 33.18 113 LEU B O 1
ATOM 4110 N N . GLY B 2 116 ? 54.802 4.458 61.919 1.00 35.69 114 GLY B N 1
ATOM 4111 C CA . GLY B 2 116 ? 53.431 4.016 62.021 1.00 32.95 114 GLY B CA 1
ATOM 4112 C C . GLY B 2 116 ? 52.595 4.942 62.902 1.00 35.03 114 GLY B C 1
ATOM 4113 O O . GLY B 2 116 ? 52.479 4.707 64.100 1.00 45.25 114 GLY B O 1
ATOM 4114 N N . GLU B 2 117 ? 51.863 5.861 62.252 1.00 37.33 115 GLU B N 1
ATOM 4115 C CA . GLU B 2 117 ? 51.035 6.868 62.909 1.00 36.33 115 GLU B CA 1
ATOM 4116 C C . GLU B 2 117 ? 50.027 6.258 63.873 1.00 32.32 115 GLU B C 1
ATOM 4117 O O . GLU B 2 117 ? 49.798 6.819 64.934 1.00 36.65 115 GLU B O 1
ATOM 4123 N N . LYS B 2 118 ? 49.365 5.179 63.454 1.00 32.17 116 LYS B N 1
ATOM 4124 C CA . LYS B 2 118 ? 48.252 4.605 64.205 1.00 31.85 116 LYS B CA 1
ATOM 4125 C C . LYS B 2 118 ? 48.371 3.076 64.339 1.00 28.20 116 LYS B C 1
ATOM 4126 O O . LYS B 2 118 ? 47.365 2.384 64.298 1.00 30.01 116 LYS B O 1
ATOM 4132 N N . LEU B 2 119 ? 49.591 2.576 64.523 1.00 27.67 117 LEU B N 1
ATOM 4133 C CA . LEU B 2 119 ? 49.851 1.211 64.980 1.00 26.49 117 LEU B CA 1
ATOM 4134 C C . LEU B 2 119 ? 49.653 1.142 66.495 1.00 31.55 117 LEU B C 1
ATOM 4135 O O . LEU B 2 119 ? 49.851 2.142 67.207 1.00 29.61 117 LEU B O 1
ATOM 4140 N N . THR B 2 120 ? 49.225 -0.035 66.976 1.00 34.39 118 THR B N 1
ATOM 4141 C CA . THR B 2 120 ? 49.375 -0.426 68.377 1.00 32.57 118 THR B CA 1
ATOM 4142 C C . THR B 2 120 ? 50.744 -1.064 68.577 1.00 32.09 118 THR B C 1
ATOM 4143 O O . THR B 2 120 ? 51.350 -1.529 67.602 1.00 26.19 118 THR B O 1
ATOM 4147 N N . ASP B 2 121 ? 51.191 -1.162 69.820 1.00 35.29 119 ASP B N 1
ATOM 4148 C CA . ASP B 2 121 ? 52.471 -1.858 70.100 1.00 34.15 119 ASP B CA 1
ATOM 4149 C C . ASP B 2 121 ? 52.348 -3.325 69.684 1.00 34.58 119 ASP B C 1
ATOM 4150 O O . ASP B 2 121 ? 53.321 -3.858 69.150 1.00 33.65 119 ASP B O 1
ATOM 4155 N N . GLU B 2 122 ? 51.176 -3.919 69.909 1.00 36.38 120 GLU B N 1
ATOM 4156 C CA . GLU B 2 122 ? 50.935 -5.346 69.572 1.00 39.13 120 GLU B CA 1
ATOM 4157 C C . GLU B 2 122 ? 51.156 -5.574 68.075 1.00 36.18 120 GLU B C 1
ATOM 4158 O O . GLU B 2 122 ? 51.825 -6.558 67.719 1.00 32.71 120 GLU B O 1
ATOM 4164 N N . GLU B 2 123 ? 50.589 -4.709 67.234 1.00 34.13 121 GLU B N 1
ATOM 4165 C CA . GLU B 2 123 ? 50.731 -4.837 65.763 1.00 33.43 121 GLU B CA 1
ATOM 4166 C C . GLU B 2 123 ? 52.204 -4.776 65.362 1.00 30.64 121 GLU B C 1
ATOM 4167 O O . GLU B 2 123 ? 52.563 -5.453 64.410 1.00 35.87 121 GLU B O 1
ATOM 4173 N N . VAL B 2 124 ? 53.016 -3.996 66.071 1.00 33.49 122 VAL B N 1
ATOM 4174 C CA . VAL B 2 124 ? 54.457 -3.954 65.779 1.00 33.16 122 VAL B CA 1
ATOM 4175 C C . VAL B 2 124 ? 55.085 -5.294 66.157 1.00 33.43 122 VAL B C 1
ATOM 4176 O O . VAL B 2 124 ? 55.880 -5.847 65.369 1.00 31.99 122 VAL B O 1
ATOM 4180 N N . ASP B 2 125 ? 54.726 -5.797 67.358 1.00 32.08 123 ASP B N 1
ATOM 4181 C CA . ASP B 2 125 ? 55.147 -7.121 67.847 1.00 35.24 123 ASP B CA 1
ATOM 4182 C C . ASP B 2 125 ? 54.821 -8.200 66.805 1.00 36.92 123 ASP B C 1
ATOM 4183 O O . ASP B 2 125 ? 55.689 -9.005 66.456 1.00 38.75 123 ASP B O 1
ATOM 4188 N N . GLN B 2 126 ? 53.585 -8.146 66.273 1.00 33.43 124 GLN B N 1
ATOM 4189 C CA . GLN B 2 126 ? 53.093 -9.076 65.268 1.00 33.52 124 GLN B CA 1
ATOM 4190 C C . GLN B 2 126 ? 53.953 -9.007 63.999 1.00 34.77 124 GLN B C 1
ATOM 4191 O O . GLN B 2 126 ? 54.336 -10.057 63.473 1.00 34.82 124 GLN B O 1
ATOM 4197 N N . MET B 2 127 ? 54.252 -7.772 63.515 1.00 34.48 125 MET B N 1
ATOM 4198 C CA . MET B 2 127 ? 55.055 -7.533 62.311 1.00 32.89 125 MET B CA 1
ATOM 4199 C C . MET B 2 127 ? 56.397 -8.242 62.401 1.00 33.64 125 MET B C 1
ATOM 4200 O O . MET B 2 127 ? 56.871 -8.771 61.394 1.00 35.82 125 MET B O 1
ATOM 4205 N N . ILE B 2 128 ? 57.065 -8.094 63.560 1.00 33.64 126 ILE B N 1
ATOM 4206 C CA . ILE B 2 128 ? 58.419 -8.609 63.776 1.00 36.05 126 ILE B CA 1
ATOM 4207 C C . ILE B 2 128 ? 58.367 -10.134 64.046 1.00 35.75 126 ILE B C 1
ATOM 4208 O O . ILE B 2 128 ? 59.185 -10.880 63.519 1.00 37.18 126 ILE B O 1
ATOM 4213 N N . ARG B 2 129 ? 57.421 -10.565 64.891 1.00 34.81 127 ARG B N 1
ATOM 4214 C CA . ARG B 2 129 ? 57.101 -11.982 65.116 1.00 40.46 127 ARG B CA 1
ATOM 4215 C C . ARG B 2 129 ? 57.001 -12.759 63.801 1.00 46.00 127 ARG B C 1
ATOM 4216 O O . ARG B 2 129 ? 57.549 -13.848 63.682 1.00 57.88 127 ARG B O 1
ATOM 4224 N N . GLU B 2 130 ? 56.212 -12.215 62.863 1.00 42.93 128 GLU B N 1
ATOM 4225 C CA . GLU B 2 130 ? 55.749 -12.941 61.694 1.00 37.27 128 GLU B CA 1
ATOM 4226 C C . GLU B 2 130 ? 56.708 -12.731 60.534 1.00 41.98 128 GLU B C 1
ATOM 4227 O O . GLU B 2 130 ? 56.499 -13.307 59.471 1.00 49.00 128 GLU B O 1
ATOM 4233 N N . ALA B 2 131 ? 57.750 -11.915 60.752 1.00 42.21 129 ALA B N 1
ATOM 4234 C CA . ALA B 2 131 ? 58.831 -11.726 59.792 1.00 46.85 129 ALA B CA 1
ATOM 4235 C C . ALA B 2 131 ? 59.755 -12.933 59.889 1.00 48.57 129 ALA B C 1
ATOM 4236 O O . ALA B 2 131 ? 59.690 -13.656 60.884 1.00 48.15 129 ALA B O 1
ATOM 4238 N N . ASP B 2 132 ? 60.573 -13.154 58.838 1.00 45.56 130 ASP B N 1
ATOM 4239 C CA . ASP B 2 132 ? 61.558 -14.231 58.808 1.00 43.53 130 ASP B CA 1
ATOM 4240 C C . ASP B 2 132 ? 62.911 -13.649 59.198 1.00 42.92 130 ASP B C 1
ATOM 4241 O O . ASP B 2 132 ? 63.643 -13.150 58.349 1.00 48.27 130 ASP B O 1
ATOM 4246 N N . ILE B 2 133 ? 63.141 -13.610 60.511 1.00 42.94 131 ILE B N 1
ATOM 4247 C CA . ILE B 2 133 ? 64.401 -13.236 61.131 1.00 45.80 131 ILE B CA 1
ATOM 4248 C C . ILE B 2 133 ? 65.353 -14.425 61.019 1.00 47.67 131 ILE B C 1
ATOM 4249 O O . ILE B 2 133 ? 64.926 -15.552 61.215 1.00 47.30 131 ILE B O 1
ATOM 4254 N N . ASP B 2 134 ? 66.645 -14.150 60.766 1.00 55.56 132 ASP B N 1
ATOM 4255 C CA . ASP B 2 134 ? 67.674 -15.178 60.604 1.00 57.41 132 ASP B CA 1
ATOM 4256 C C . ASP B 2 134 ? 68.581 -15.207 61.854 1.00 59.83 132 ASP B C 1
ATOM 4257 O O . ASP B 2 134 ? 68.338 -14.476 62.807 1.00 55.65 132 ASP B O 1
ATOM 4262 N N . GLY B 2 135 ? 69.632 -16.057 61.829 1.00 63.04 133 GLY B N 1
ATOM 4263 C CA . GLY B 2 135 ? 70.510 -16.297 62.977 1.00 63.81 133 GLY B CA 1
ATOM 4264 C C . GLY B 2 135 ? 71.343 -15.072 63.371 1.00 65.85 133 GLY B C 1
ATOM 4265 O O . GLY B 2 135 ? 71.822 -14.990 64.502 1.00 70.51 133 GLY B O 1
ATOM 4266 N N . ASP B 2 136 ? 71.539 -14.150 62.417 1.00 63.95 134 ASP B N 1
ATOM 4267 C CA . ASP B 2 136 ? 72.183 -12.864 62.665 1.00 70.84 134 ASP B CA 1
ATOM 4268 C C . ASP B 2 136 ? 71.217 -11.904 63.375 1.00 70.79 134 ASP B C 1
ATOM 4269 O O . ASP B 2 136 ? 71.645 -10.875 63.889 1.00 77.33 134 ASP B O 1
ATOM 4274 N N . GLY B 2 137 ? 69.921 -12.259 63.398 1.00 66.17 135 GLY B N 1
ATOM 4275 C CA . GLY B 2 137 ? 68.849 -11.396 63.891 1.00 57.92 135 GLY B CA 1
ATOM 4276 C C . GLY B 2 137 ? 68.342 -10.418 62.821 1.00 49.64 135 GLY B C 1
ATOM 4277 O O . GLY B 2 137 ? 67.705 -9.428 63.149 1.00 52.12 135 GLY B O 1
ATOM 4278 N N . GLN B 2 138 ? 68.603 -10.749 61.550 1.00 43.56 136 GLN B N 1
ATOM 4279 C CA . GLN B 2 138 ? 68.397 -9.876 60.403 1.00 44.60 136 GLN B CA 1
ATOM 4280 C C . GLN B 2 138 ? 67.100 -10.239 59.667 1.00 42.46 136 GLN B C 1
ATOM 4281 O O . GLN B 2 138 ? 66.591 -11.346 59.792 1.00 41.00 136 GLN B O 1
ATOM 4287 N N . VAL B 2 139 ? 66.570 -9.288 58.890 1.00 38.87 137 VAL B N 1
ATOM 4288 C CA . VAL B 2 139 ? 65.315 -9.483 58.168 1.00 40.22 137 VAL B CA 1
ATOM 4289 C C . VAL B 2 139 ? 65.465 -8.849 56.801 1.00 39.77 137 VAL B C 1
ATOM 4290 O O . VAL B 2 139 ? 65.997 -7.756 56.692 1.00 47.46 137 VAL B O 1
ATOM 4294 N N . ASN B 2 140 ? 65.018 -9.577 55.768 1.00 40.82 138 ASN B N 1
ATOM 4295 C CA . ASN B 2 140 ? 64.976 -9.087 54.407 1.00 41.35 138 ASN B CA 1
ATOM 4296 C C . ASN B 2 140 ? 63.741 -8.220 54.252 1.00 40.64 138 ASN B C 1
ATOM 4297 O O . ASN B 2 140 ? 62.624 -8.746 54.277 1.00 37.76 138 ASN B O 1
ATOM 4302 N N . TYR B 2 141 ? 63.947 -6.898 54.090 1.00 41.85 139 TYR B N 1
ATOM 4303 C CA . TYR B 2 141 ? 62.846 -5.931 54.170 1.00 40.08 139 TYR B CA 1
ATOM 4304 C C . TYR B 2 141 ? 62.012 -5.948 52.881 1.00 44.71 139 TYR B C 1
ATOM 4305 O O . TYR B 2 141 ? 60.812 -5.653 52.932 1.00 47.13 139 TYR B O 1
ATOM 4314 N N . GLU B 2 142 ? 62.630 -6.341 51.749 1.00 47.86 140 GLU B N 1
ATOM 4315 C CA . GLU B 2 142 ? 61.936 -6.491 50.466 1.00 51.75 140 GLU B CA 1
ATOM 4316 C C . GLU B 2 142 ? 60.914 -7.633 50.569 1.00 47.77 140 GLU B C 1
ATOM 4317 O O . GLU B 2 142 ? 59.754 -7.475 50.197 1.00 46.15 140 GLU B O 1
ATOM 4323 N N . GLU B 2 143 ? 61.344 -8.766 51.132 1.00 48.02 141 GLU B N 1
ATOM 4324 C CA . GLU B 2 143 ? 60.447 -9.857 51.509 1.00 48.40 141 GLU B CA 1
ATOM 4325 C C . GLU B 2 143 ? 59.390 -9.354 52.518 1.00 43.81 141 GLU B C 1
ATOM 4326 O O . GLU B 2 143 ? 58.198 -9.617 52.346 1.00 39.40 141 GLU B O 1
ATOM 4332 N N . PHE B 2 144 ? 59.825 -8.631 53.574 1.00 42.97 142 PHE B N 1
ATOM 4333 C CA . PHE B 2 144 ? 58.917 -8.100 54.606 1.00 38.68 142 PHE B CA 1
ATOM 4334 C C . PHE B 2 144 ? 57.757 -7.342 53.955 1.00 37.34 142 PHE B C 1
ATOM 4335 O O . PHE B 2 144 ? 56.594 -7.631 54.242 1.00 36.43 142 PHE B O 1
ATOM 4343 N N . VAL B 2 145 ? 58.098 -6.392 53.058 1.00 36.09 143 VAL B N 1
ATOM 4344 C CA . VAL B 2 145 ? 57.134 -5.593 52.308 1.00 41.38 143 VAL B CA 1
ATOM 4345 C C . VAL B 2 145 ? 56.182 -6.513 51.518 1.00 45.85 143 VAL B C 1
ATOM 4346 O O . VAL B 2 145 ? 54.959 -6.354 51.595 1.00 44.41 143 VAL B O 1
ATOM 4350 N N . GLN B 2 146 ? 56.764 -7.431 50.721 1.00 49.16 144 GLN B N 1
ATOM 4351 C CA . GLN B 2 146 ? 56.038 -8.454 49.959 1.00 48.90 144 GLN B CA 1
ATOM 4352 C C . GLN B 2 146 ? 54.910 -9.051 50.817 1.00 45.16 144 GLN B C 1
ATOM 4353 O O . GLN B 2 146 ? 53.747 -8.987 50.427 1.00 43.00 144 GLN B O 1
ATOM 4359 N N . MET B 2 147 ? 55.283 -9.618 51.984 1.00 45.23 145 MET B N 1
ATOM 4360 C CA . MET B 2 147 ? 54.381 -10.324 52.893 1.00 48.72 145 MET B CA 1
ATOM 4361 C C . MET B 2 147 ? 53.273 -9.388 53.384 1.00 52.68 145 MET B C 1
ATOM 4362 O O . MET B 2 147 ? 52.103 -9.781 53.462 1.00 52.48 145 MET B O 1
ATOM 4367 N N . MET B 2 148 ? 53.660 -8.159 53.752 1.00 51.05 146 MET B N 1
ATOM 4368 C CA . MET B 2 148 ? 52.729 -7.166 54.283 1.00 52.42 146 MET B CA 1
ATOM 4369 C C . MET B 2 148 ? 51.714 -6.767 53.193 1.00 54.49 146 MET B C 1
ATOM 4370 O O . MET B 2 148 ? 50.519 -6.636 53.496 1.00 46.11 146 MET B O 1
ATOM 4375 N N . THR B 2 149 ? 52.203 -6.617 51.933 1.00 53.87 147 THR B N 1
ATOM 4376 C CA . THR B 2 149 ? 51.405 -6.263 50.744 1.00 55.77 147 THR B CA 1
ATOM 4377 C C . THR B 2 149 ? 50.404 -7.383 50.409 1.00 63.77 147 THR B C 1
ATOM 4378 O O . THR B 2 149 ? 49.192 -7.169 50.447 1.00 71.14 147 THR B O 1
ATOM 4382 N N . ALA B 2 150 ? 50.933 -8.558 50.014 1.00 68.21 148 ALA B N 1
ATOM 4383 C CA . ALA B 2 150 ? 50.145 -9.758 49.721 1.00 66.60 148 ALA B CA 1
ATOM 4384 C C . ALA B 2 150 ? 49.371 -10.210 50.967 1.00 62.60 148 ALA B C 1
ATOM 4385 O O . ALA B 2 150 ? 48.173 -9.939 51.026 1.00 57.21 148 ALA B O 1
ATOM 4387 N N . GLU C 1 9 ? 70.620 -16.069 -7.421 1.00 75.92 1967 GLU C N 1
ATOM 4388 C CA . GLU C 1 9 ? 71.453 -15.633 -6.259 1.00 75.67 1967 GLU C CA 1
ATOM 4389 C C . GLU C 1 9 ? 70.697 -14.559 -5.453 1.00 69.71 1967 GLU C C 1
ATOM 4390 O O . GLU C 1 9 ? 71.194 -13.438 -5.291 1.00 71.77 1967 GLU C O 1
ATOM 4396 N N . SER C 1 10 ? 69.497 -14.925 -4.944 1.00 53.40 1968 SER C N 1
ATOM 4397 C CA . SER C 1 10 ? 68.596 -14.012 -4.240 1.00 50.32 1968 SER C CA 1
ATOM 4398 C C . SER C 1 10 ? 68.940 -13.950 -2.751 1.00 48.58 1968 SER C C 1
ATOM 4399 O O . SER C 1 10 ? 68.930 -14.982 -2.076 1.00 54.29 1968 SER C O 1
ATOM 4402 N N . LEU C 1 11 ? 69.152 -12.727 -2.240 1.00 41.90 1969 LEU C N 1
ATOM 4403 C CA . LEU C 1 11 ? 69.709 -12.507 -0.912 1.00 45.35 1969 LEU C CA 1
ATOM 4404 C C . LEU C 1 11 ? 68.707 -12.926 0.174 1.00 42.16 1969 LEU C C 1
ATOM 4405 O O . LEU C 1 11 ? 69.125 -13.574 1.128 1.00 43.65 1969 LEU C O 1
ATOM 4410 N N . VAL C 1 12 ? 67.396 -12.619 -0.010 1.00 39.66 1970 VAL C N 1
ATOM 4411 C CA . VAL C 1 12 ? 66.350 -12.937 0.988 1.00 39.62 1970 VAL C CA 1
ATOM 4412 C C . VAL C 1 12 ? 66.139 -14.436 1.027 1.00 34.95 1970 VAL C C 1
ATOM 4413 O O . VAL C 1 12 ? 65.946 -14.982 2.082 1.00 40.22 1970 VAL C O 1
ATOM 4417 N N . ALA C 1 13 ? 66.161 -15.074 -0.143 1.00 32.02 1971 ALA C N 1
ATOM 4418 C CA . ALA C 1 13 ? 65.930 -16.507 -0.272 1.00 33.67 1971 ALA C CA 1
ATOM 4419 C C . ALA C 1 13 ? 66.959 -17.293 0.543 1.00 33.27 1971 ALA C C 1
ATOM 4420 O O . ALA C 1 13 ? 66.610 -18.325 1.146 1.00 31.75 1971 ALA C O 1
ATOM 4422 N N . ALA C 1 14 ? 68.213 -16.797 0.541 1.00 30.86 1972 ALA C N 1
ATOM 4423 C CA . ALA C 1 14 ? 69.343 -17.428 1.230 1.00 30.91 1972 ALA C CA 1
ATOM 4424 C C . ALA C 1 14 ? 69.208 -17.230 2.741 1.00 30.43 1972 ALA C C 1
ATOM 4425 O O . ALA C 1 14 ? 69.605 -18.096 3.499 1.00 34.62 1972 ALA C O 1
ATOM 4427 N N . ARG C 1 15 ? 68.704 -16.058 3.148 1.00 30.13 1973 ARG C N 1
ATOM 4428 C CA . ARG C 1 15 ? 68.318 -15.781 4.524 1.00 29.55 1973 ARG C CA 1
ATOM 4429 C C . ARG C 1 15 ? 67.197 -16.720 4.962 1.00 28.78 1973 ARG C C 1
ATOM 4430 O O . ARG C 1 15 ? 67.289 -17.342 5.996 1.00 32.62 1973 ARG C O 1
ATOM 4438 N N . ALA C 1 16 ? 66.134 -16.813 4.168 1.00 29.35 1974 ALA C N 1
ATOM 4439 C CA . ALA C 1 16 ? 65.002 -17.686 4.461 1.00 28.61 1974 ALA C CA 1
ATOM 4440 C C . ALA C 1 16 ? 65.455 -19.133 4.620 1.00 29.93 1974 ALA C C 1
ATOM 4441 O O . ALA C 1 16 ? 64.907 -19.866 5.459 1.00 32.55 1974 ALA C O 1
ATOM 4443 N N . GLU C 1 17 ? 66.439 -19.552 3.810 1.00 33.29 1975 GLU C N 1
ATOM 4444 C CA . GLU C 1 17 ? 66.940 -20.929 3.820 1.00 36.86 1975 GLU C CA 1
ATOM 4445 C C . GLU C 1 17 ? 67.632 -21.187 5.156 1.00 31.56 1975 GLU C C 1
ATOM 4446 O O . GLU C 1 17 ? 67.435 -22.232 5.756 1.00 34.98 1975 GLU C O 1
ATOM 4452 N N . LYS C 1 18 ? 68.429 -20.212 5.590 1.00 29.49 1976 LYS C N 1
ATOM 4453 C CA . LYS C 1 18 ? 69.059 -20.184 6.897 1.00 31.61 1976 LYS C CA 1
ATOM 4454 C C . LYS C 1 18 ? 67.985 -20.315 7.994 1.00 30.82 1976 LYS C C 1
ATOM 4455 O O . LYS C 1 18 ? 68.080 -21.186 8.859 1.00 37.64 1976 LYS C O 1
ATOM 4461 N N . VAL C 1 19 ? 66.925 -19.497 7.913 1.00 29.06 1977 VAL C N 1
ATOM 4462 C CA . VAL C 1 19 ? 65.853 -19.477 8.915 1.00 28.31 1977 VAL C CA 1
ATOM 4463 C C . VAL C 1 19 ? 65.157 -20.836 8.940 1.00 24.37 1977 VAL C C 1
ATOM 4464 O O . VAL C 1 19 ? 64.894 -21.388 10.016 1.00 25.83 1977 VAL C O 1
ATOM 4468 N N . ALA C 1 20 ? 64.865 -21.374 7.757 1.00 22.41 1978 ALA C N 1
ATOM 4469 C CA . ALA C 1 20 ? 64.195 -22.673 7.628 1.00 24.65 1978 ALA C CA 1
ATOM 4470 C C . ALA C 1 20 ? 64.958 -23.748 8.394 1.00 28.20 1978 ALA C C 1
ATOM 4471 O O . ALA C 1 20 ? 64.351 -24.557 9.080 1.00 29.50 1978 ALA C O 1
ATOM 4473 N N . ASN C 1 21 ? 66.292 -23.743 8.257 1.00 29.24 1979 ASN C N 1
ATOM 4474 C CA . ASN C 1 21 ? 67.148 -24.749 8.867 1.00 32.75 1979 ASN C CA 1
ATOM 4475 C C . ASN C 1 21 ? 67.142 -24.570 10.389 1.00 29.44 1979 ASN C C 1
ATOM 4476 O O . ASN C 1 21 ? 67.160 -25.566 11.112 1.00 27.21 1979 ASN C O 1
ATOM 4481 N N . LEU C 1 22 ? 67.217 -23.307 10.850 1.00 25.87 1980 LEU C N 1
ATOM 4482 C CA . LEU C 1 22 ? 67.155 -22.995 12.274 1.00 28.05 1980 LEU C CA 1
ATOM 4483 C C . LEU C 1 22 ? 65.829 -23.486 12.862 1.00 27.83 1980 LEU C C 1
ATOM 4484 O O . LEU C 1 22 ? 65.831 -24.144 13.885 1.00 27.26 1980 LEU C O 1
ATOM 4489 N N . TYR C 1 23 ? 64.705 -23.178 12.191 1.00 30.56 1981 TYR C N 1
ATOM 4490 C CA . TYR C 1 23 ? 63.367 -23.580 12.655 1.00 28.50 1981 TYR C CA 1
ATOM 4491 C C . TYR C 1 23 ? 63.254 -25.114 12.762 1.00 30.54 1981 TYR C C 1
ATOM 4492 O O . TYR C 1 23 ? 62.661 -25.648 13.725 1.00 28.15 1981 TYR C O 1
ATOM 4501 N N . ARG C 1 24 ? 63.794 -25.831 11.761 1.00 30.47 1982 ARG C N 1
ATOM 4502 C CA . ARG C 1 24 ? 63.761 -27.296 11.735 1.00 31.62 1982 ARG C CA 1
ATOM 4503 C C . ARG C 1 24 ? 64.601 -27.832 12.895 1.00 29.53 1982 ARG C C 1
ATOM 4504 O O . ARG C 1 24 ? 64.201 -28.754 13.579 1.00 33.60 1982 ARG C O 1
ATOM 4512 N N . TRP C 1 25 ? 65.735 -27.192 13.152 1.00 28.81 1983 TRP C N 1
ATOM 4513 C CA . TRP C 1 25 ? 66.578 -27.542 14.285 1.00 30.90 1983 TRP C CA 1
ATOM 4514 C C . TRP C 1 25 ? 65.820 -27.366 15.611 1.00 29.96 1983 TRP C C 1
ATOM 4515 O O . TRP C 1 25 ? 65.946 -28.203 16.494 1.00 29.86 1983 TRP C O 1
ATOM 4526 N N . LEU C 1 26 ? 65.008 -26.296 15.733 1.00 30.56 1984 LEU C N 1
ATOM 4527 C CA . LEU C 1 26 ? 64.203 -26.047 16.941 1.00 32.47 1984 LEU C CA 1
ATOM 4528 C C . LEU C 1 26 ? 63.027 -27.022 17.023 1.00 31.54 1984 LEU C C 1
ATOM 4529 O O . LEU C 1 26 ? 62.480 -27.227 18.104 1.00 27.68 1984 LEU C O 1
ATOM 4534 N N . ASP C 1 27 ? 62.659 -27.602 15.868 1.00 34.92 1985 ASP C N 1
ATOM 4535 C CA . ASP C 1 27 ? 61.549 -28.537 15.728 1.00 35.78 1985 ASP C CA 1
ATOM 4536 C C . ASP C 1 27 ? 62.055 -29.985 15.784 1.00 37.19 1985 ASP C C 1
ATOM 4537 O O . ASP C 1 27 ? 61.259 -30.910 15.627 1.00 40.47 1985 ASP C O 1
ATOM 4542 N N . THR C 1 28 ? 63.369 -30.171 16.040 1.00 41.99 1986 THR C N 1
ATOM 4543 C CA . THR C 1 28 ? 64.031 -31.483 15.982 1.00 49.62 1986 THR C CA 1
ATOM 4544 C C . THR C 1 28 ? 63.297 -32.511 16.854 1.00 43.11 1986 THR C C 1
ATOM 4545 O O . THR C 1 28 ? 63.294 -33.683 16.528 1.00 44.62 1986 THR C O 1
ATOM 4549 N N . ASP C 1 29 ? 62.644 -32.047 17.914 1.00 42.26 1987 ASP C N 1
ATOM 4550 C CA . ASP C 1 29 ? 62.053 -32.909 18.924 1.00 42.14 1987 ASP C CA 1
ATOM 4551 C C . ASP C 1 29 ? 60.569 -33.116 18.614 1.00 45.47 1987 ASP C C 1
ATOM 4552 O O . ASP C 1 29 ? 60.076 -34.233 18.704 1.00 46.38 1987 ASP C O 1
ATOM 4557 N N . ASN C 1 30 ? 59.866 -32.035 18.249 1.00 48.28 1988 ASN C N 1
ATOM 4558 C CA . ASN C 1 30 ? 58.437 -32.087 17.927 1.00 44.16 1988 ASN C CA 1
ATOM 4559 C C . ASN C 1 30 ? 58.205 -32.757 16.565 1.00 45.25 1988 ASN C C 1
ATOM 4560 O O . ASN C 1 30 ? 57.127 -33.282 16.338 1.00 42.63 1988 ASN C O 1
ATOM 4565 N N . ASP C 1 31 ? 59.198 -32.668 15.655 1.00 44.12 1989 ASP C N 1
ATOM 4566 C CA . ASP C 1 31 ? 59.161 -33.310 14.343 1.00 48.13 1989 ASP C CA 1
ATOM 4567 C C . ASP C 1 31 ? 57.797 -33.104 13.683 1.00 46.35 1989 ASP C C 1
ATOM 4568 O O . ASP C 1 31 ? 57.142 -34.068 13.281 1.00 43.20 1989 ASP C O 1
ATOM 4573 N N . VAL C 1 32 ? 57.407 -31.827 13.552 1.00 46.60 1990 VAL C N 1
ATOM 4574 C CA . VAL C 1 32 ? 56.107 -31.413 13.017 1.00 42.72 1990 VAL C CA 1
ATOM 4575 C C . VAL C 1 32 ? 56.301 -30.808 11.634 1.00 42.09 1990 VAL C C 1
ATOM 4576 O O . VAL C 1 32 ? 55.351 -30.667 10.880 1.00 48.44 1990 VAL C O 1
ATOM 4580 N N . ALA C 1 33 ? 57.545 -30.471 11.299 1.00 39.19 1991 ALA C N 1
ATOM 4581 C CA . ALA C 1 33 ? 57.881 -29.916 9.998 1.00 43.54 1991 ALA C CA 1
ATOM 4582 C C . ALA C 1 33 ? 57.583 -30.947 8.912 1.00 46.92 1991 ALA C C 1
ATOM 4583 O O . ALA C 1 33 ? 57.638 -32.148 9.176 1.00 53.06 1991 ALA C O 1
ATOM 4585 N N . THR C 1 34 ? 57.203 -30.454 7.714 1.00 47.82 1992 THR C N 1
ATOM 4586 C CA . THR C 1 34 ? 57.054 -31.271 6.512 1.00 47.18 1992 THR C CA 1
ATOM 4587 C C . THR C 1 34 ? 57.835 -30.604 5.388 1.00 50.51 1992 THR C C 1
ATOM 4588 O O . THR C 1 34 ? 58.591 -29.672 5.647 1.00 51.49 1992 THR C O 1
ATOM 4592 N N . ASP C 1 35 ? 57.685 -31.131 4.160 1.00 57.10 1993 ASP C N 1
ATOM 4593 C CA . ASP C 1 35 ? 58.238 -30.527 2.946 1.00 52.14 1993 ASP C CA 1
ATOM 4594 C C . ASP C 1 35 ? 57.691 -29.108 2.759 1.00 44.50 1993 ASP C C 1
ATOM 4595 O O . ASP C 1 35 ? 58.397 -28.259 2.212 1.00 40.59 1993 ASP C O 1
ATOM 4600 N N . LYS C 1 36 ? 56.417 -28.884 3.167 1.00 40.47 1994 LYS C N 1
ATOM 4601 C CA . LYS C 1 36 ? 55.667 -27.650 2.859 1.00 47.14 1994 LYS C CA 1
ATOM 4602 C C . LYS C 1 36 ? 55.605 -26.709 4.080 1.00 45.74 1994 LYS C C 1
ATOM 4603 O O . LYS C 1 36 ? 55.678 -25.490 3.943 1.00 51.25 1994 LYS C O 1
ATOM 4609 N N . TYR C 1 37 ? 55.428 -27.292 5.270 1.00 42.34 1995 TYR C N 1
ATOM 4610 C CA . TYR C 1 37 ? 55.231 -26.545 6.513 1.00 40.78 1995 TYR C CA 1
ATOM 4611 C C . TYR C 1 37 ? 56.497 -26.606 7.373 1.00 38.38 1995 TYR C C 1
ATOM 4612 O O . TYR C 1 37 ? 56.907 -27.688 7.778 1.00 35.45 1995 TYR C O 1
ATOM 4621 N N . VAL C 1 38 ? 57.095 -25.425 7.653 1.00 34.01 1996 VAL C N 1
ATOM 4622 C CA . VAL C 1 38 ? 58.106 -25.285 8.699 1.00 32.79 1996 VAL C CA 1
ATOM 4623 C C . VAL C 1 38 ? 57.527 -24.422 9.802 1.00 31.82 1996 VAL C C 1
ATOM 4624 O O . VAL C 1 38 ? 57.187 -23.270 9.573 1.00 31.94 1996 VAL C O 1
ATOM 4628 N N . PRO C 1 39 ? 57.422 -24.943 11.040 1.00 30.57 1997 PRO C N 1
ATOM 4629 C CA . PRO C 1 39 ? 56.804 -24.195 12.139 1.00 29.47 1997 PRO C CA 1
ATOM 4630 C C . PRO C 1 39 ? 57.662 -23.003 12.578 1.00 29.68 1997 PRO C C 1
ATOM 4631 O O . PRO C 1 39 ? 58.893 -23.113 12.661 1.00 31.57 1997 PRO C O 1
ATOM 4635 N N . VAL C 1 40 ? 56.998 -21.871 12.841 1.00 29.37 1998 VAL C N 1
ATOM 4636 C CA . VAL C 1 40 ? 57.633 -20.703 13.431 1.00 30.00 1998 VAL C CA 1
ATOM 4637 C C . VAL C 1 40 ? 57.663 -20.906 14.949 1.00 29.67 1998 VAL C C 1
ATOM 4638 O O . VAL C 1 40 ? 56.617 -21.060 15.547 1.00 28.98 1998 VAL C O 1
ATOM 4642 N N . PRO C 1 41 ? 58.844 -20.851 15.620 1.00 27.50 1999 PRO C N 1
ATOM 4643 C CA . PRO C 1 41 ? 58.925 -21.096 17.068 1.00 29.11 1999 PRO C CA 1
ATOM 4644 C C . PRO C 1 41 ? 58.019 -20.145 17.861 1.00 32.59 1999 PRO C C 1
ATOM 4645 O O . PRO C 1 41 ? 58.042 -18.913 17.636 1.00 30.13 1999 PRO C O 1
ATOM 4649 N N . GLY C 1 42 ? 57.167 -20.727 18.728 1.00 31.96 2000 GLY C N 1
ATOM 4650 C CA . GLY C 1 42 ? 56.262 -19.971 19.598 1.00 32.56 2000 GLY C CA 1
ATOM 4651 C C . GLY C 1 42 ? 54.942 -19.579 18.924 1.00 32.89 2000 GLY C C 1
ATOM 4652 O O . GLY C 1 42 ? 54.056 -19.036 19.560 1.00 35.64 2000 GLY C O 1
ATOM 4653 N N . PHE C 1 43 ? 54.826 -19.806 17.623 1.00 37.37 2001 PHE C N 1
ATOM 4654 C CA . PHE C 1 43 ? 53.648 -19.375 16.873 1.00 43.54 2001 PHE C CA 1
ATOM 4655 C C . PHE C 1 43 ? 53.061 -20.559 16.103 1.00 52.38 2001 PHE C C 1
ATOM 4656 O O . PHE C 1 43 ? 53.427 -20.794 14.955 1.00 54.28 2001 PHE C O 1
ATOM 4664 N N . GLU C 1 44 ? 52.097 -21.249 16.733 1.00 60.60 2002 GLU C N 1
ATOM 4665 C CA . GLU C 1 44 ? 51.580 -22.527 16.239 1.00 68.38 2002 GLU C CA 1
ATOM 4666 C C . GLU C 1 44 ? 50.637 -22.284 15.049 1.00 61.52 2002 GLU C C 1
ATOM 4667 O O . GLU C 1 44 ? 49.984 -21.241 14.958 1.00 50.27 2002 GLU C O 1
ATOM 4673 N N . ARG C 1 45 ? 50.634 -23.246 14.117 1.00 57.80 2003 ARG C N 1
ATOM 4674 C CA . ARG C 1 45 ? 49.672 -23.322 13.026 1.00 51.88 2003 ARG C CA 1
ATOM 4675 C C . ARG C 1 45 ? 48.264 -23.566 13.600 1.00 48.85 2003 ARG C C 1
ATOM 4676 O O . ARG C 1 45 ? 48.039 -24.555 14.279 1.00 57.56 2003 ARG C O 1
ATOM 4684 N N . VAL C 1 46 ? 47.355 -22.608 13.377 1.00 47.94 2004 VAL C N 1
ATOM 4685 C CA . VAL C 1 46 ? 45.908 -22.784 13.505 1.00 53.17 2004 VAL C CA 1
ATOM 4686 C C . VAL C 1 46 ? 45.286 -22.821 12.100 1.00 58.66 2004 VAL C C 1
ATOM 4687 O O . VAL C 1 46 ? 45.215 -21.794 11.423 1.00 55.26 2004 VAL C O 1
ATOM 4691 N N . ASP C 1 47 ? 44.789 -23.999 11.690 1.00 70.06 2005 ASP C N 1
ATOM 4692 C CA . ASP C 1 47 ? 44.370 -24.250 10.308 1.00 78.55 2005 ASP C CA 1
ATOM 4693 C C . ASP C 1 47 ? 43.221 -23.307 9.946 1.00 72.29 2005 ASP C C 1
ATOM 4694 O O . ASP C 1 47 ? 42.337 -23.082 10.764 1.00 66.64 2005 ASP C O 1
ATOM 4699 N N . VAL C 1 48 ? 43.276 -22.741 8.725 1.00 75.93 2006 VAL C N 1
ATOM 4700 C CA . VAL C 1 48 ? 42.355 -21.700 8.268 1.00 80.83 2006 VAL C CA 1
ATOM 4701 C C . VAL C 1 48 ? 41.298 -22.337 7.357 1.00 90.42 2006 VAL C C 1
ATOM 4702 O O . VAL C 1 48 ? 41.635 -22.890 6.308 1.00 102.69 2006 VAL C O 1
ATOM 4706 N N . ASP C 1 49 ? 40.024 -22.251 7.785 1.00 90.54 2007 ASP C N 1
ATOM 4707 C CA . ASP C 1 49 ? 38.866 -22.706 7.013 1.00 93.50 2007 ASP C CA 1
ATOM 4708 C C . ASP C 1 49 ? 38.246 -21.520 6.254 1.00 90.25 2007 ASP C C 1
ATOM 4709 O O . ASP C 1 49 ? 37.531 -20.711 6.848 1.00 95.69 2007 ASP C O 1
ATOM 4714 N N . VAL C 1 50 ? 38.520 -21.424 4.942 1.00 80.61 2008 VAL C N 1
ATOM 4715 C CA . VAL C 1 50 ? 37.958 -20.374 4.090 1.00 84.86 2008 VAL C CA 1
ATOM 4716 C C . VAL C 1 50 ? 37.355 -21.027 2.854 1.00 81.59 2008 VAL C C 1
ATOM 4717 O O . VAL C 1 50 ? 37.949 -21.947 2.300 1.00 86.98 2008 VAL C O 1
ATOM 4721 N N . SER C 1 51 ? 36.188 -20.522 2.427 1.00 75.30 2009 SER C N 1
ATOM 4722 C CA . SER C 1 51 ? 35.630 -20.834 1.119 1.00 76.03 2009 SER C CA 1
ATOM 4723 C C . SER C 1 51 ? 36.294 -19.967 0.051 1.00 75.04 2009 SER C C 1
ATOM 4724 O O . SER C 1 51 ? 36.758 -18.867 0.327 1.00 75.44 2009 SER C O 1
ATOM 4727 N N . ASP C 1 52 ? 36.314 -20.483 -1.177 1.00 75.16 2010 ASP C N 1
ATOM 4728 C CA . ASP C 1 52 ? 37.038 -19.884 -2.291 1.00 77.36 2010 ASP C CA 1
ATOM 4729 C C . ASP C 1 52 ? 36.353 -18.573 -2.703 1.00 84.18 2010 ASP C C 1
ATOM 4730 O O . ASP C 1 52 ? 36.909 -17.807 -3.486 1.00 83.44 2010 ASP C O 1
ATOM 4735 N N . GLU C 1 53 ? 35.129 -18.344 -2.184 1.00 88.35 2011 GLU C N 1
ATOM 4736 C CA . GLU C 1 53 ? 34.430 -17.060 -2.277 1.00 88.04 2011 GLU C CA 1
ATOM 4737 C C . GLU C 1 53 ? 35.080 -16.054 -1.314 1.00 78.63 2011 GLU C C 1
ATOM 4738 O O . GLU C 1 53 ? 35.411 -14.928 -1.703 1.00 65.46 2011 GLU C O 1
ATOM 4744 N N . VAL C 1 54 ? 35.244 -16.482 -0.051 1.00 71.58 2012 VAL C N 1
ATOM 4745 C CA . VAL C 1 54 ? 35.781 -15.651 1.024 1.00 70.20 2012 VAL C CA 1
ATOM 4746 C C . VAL C 1 54 ? 37.231 -15.285 0.688 1.00 65.79 2012 VAL C C 1
ATOM 4747 O O . VAL C 1 54 ? 37.606 -14.116 0.745 1.00 62.18 2012 VAL C O 1
ATOM 4751 N N . LYS C 1 55 ? 38.021 -16.297 0.295 1.00 61.89 2013 LYS C N 1
ATOM 4752 C CA . LYS C 1 55 ? 39.440 -16.139 -0.005 1.00 60.96 2013 LYS C CA 1
ATOM 4753 C C . LYS C 1 55 ? 39.617 -15.108 -1.116 1.00 62.27 2013 LYS C C 1
ATOM 4754 O O . LYS C 1 55 ? 40.477 -14.232 -1.017 1.00 66.39 2013 LYS C O 1
ATOM 4760 N N . GLN C 1 56 ? 38.767 -15.205 -2.152 1.00 61.44 2014 GLN C N 1
ATOM 4761 C CA . GLN C 1 56 ? 38.876 -14.377 -3.355 1.00 65.70 2014 GLN C CA 1
ATOM 4762 C C . GLN C 1 56 ? 38.515 -12.922 -3.041 1.00 58.87 2014 GLN C C 1
ATOM 4763 O O . GLN C 1 56 ? 38.925 -12.011 -3.768 1.00 58.02 2014 GLN C O 1
ATOM 4769 N N . ARG C 1 57 ? 37.752 -12.720 -1.961 1.00 52.28 2015 ARG C N 1
ATOM 4770 C CA . ARG C 1 57 ? 37.442 -11.385 -1.454 1.00 62.13 2015 ARG C CA 1
ATOM 4771 C C . ARG C 1 57 ? 38.695 -10.776 -0.806 1.00 64.18 2015 ARG C C 1
ATOM 4772 O O . ARG C 1 57 ? 39.089 -9.655 -1.164 1.00 60.86 2015 ARG C O 1
ATOM 4780 N N . MET C 1 58 ? 39.329 -11.539 0.119 1.00 59.68 2016 MET C N 1
ATOM 4781 C CA . MET C 1 58 ? 40.590 -11.144 0.770 1.00 53.84 2016 MET C CA 1
ATOM 4782 C C . MET C 1 58 ? 41.618 -10.705 -0.276 1.00 45.00 2016 MET C C 1
ATOM 4783 O O . MET C 1 58 ? 42.228 -9.648 -0.154 1.00 51.02 2016 MET C O 1
ATOM 4788 N N . ILE C 1 59 ? 41.748 -11.498 -1.332 1.00 47.11 2017 ILE C N 1
ATOM 4789 C CA . ILE C 1 59 ? 42.734 -11.269 -2.389 1.00 54.45 2017 ILE C CA 1
ATOM 4790 C C . ILE C 1 59 ? 42.417 -9.977 -3.142 1.00 53.43 2017 ILE C C 1
ATOM 4791 O O . ILE C 1 59 ? 43.320 -9.210 -3.484 1.00 57.69 2017 ILE C O 1
ATOM 4796 N N . GLN C 1 60 ? 41.132 -9.778 -3.454 1.00 65.32 2018 GLN C N 1
ATOM 4797 C CA . GLN C 1 60 ? 40.691 -8.668 -4.301 1.00 61.25 2018 GLN C CA 1
ATOM 4798 C C . GLN C 1 60 ? 40.757 -7.362 -3.505 1.00 52.34 2018 GLN C C 1
ATOM 4799 O O . GLN C 1 60 ? 41.250 -6.353 -4.005 1.00 50.68 2018 GLN C O 1
ATOM 4805 N N . SER C 1 61 ? 40.287 -7.407 -2.254 1.00 44.55 2019 SER C N 1
ATOM 4806 C CA . SER C 1 61 ? 40.553 -6.359 -1.281 1.00 51.65 2019 SER C CA 1
ATOM 4807 C C . SER C 1 61 ? 42.043 -5.950 -1.289 1.00 58.07 2019 SER C C 1
ATOM 4808 O O . SER C 1 61 ? 42.377 -4.782 -1.563 1.00 56.25 2019 SER C O 1
ATOM 4811 N N . MET C 1 62 ? 42.938 -6.920 -1.016 1.00 51.71 2020 MET C N 1
ATOM 4812 C CA . MET C 1 62 ? 44.367 -6.641 -0.836 1.00 59.13 2020 MET C CA 1
ATOM 4813 C C . MET C 1 62 ? 45.008 -6.154 -2.135 1.00 56.64 2020 MET C C 1
ATOM 4814 O O . MET C 1 62 ? 45.934 -5.345 -2.108 1.00 60.11 2020 MET C O 1
ATOM 4819 N N . SER C 1 63 ? 44.539 -6.680 -3.265 1.00 62.21 2021 SER C N 1
ATOM 4820 C CA . SER C 1 63 ? 44.970 -6.207 -4.575 1.00 67.37 2021 SER C CA 1
ATOM 4821 C C . SER C 1 63 ? 44.729 -4.698 -4.693 1.00 67.91 2021 SER C C 1
ATOM 4822 O O . SER C 1 63 ? 45.608 -3.962 -5.151 1.00 70.70 2021 SER C O 1
ATOM 4825 N N . GLY C 1 64 ? 43.548 -4.251 -4.238 1.00 63.37 2022 GLY C N 1
ATOM 4826 C CA . GLY C 1 64 ? 43.198 -2.835 -4.203 1.00 66.00 2022 GLY C CA 1
ATOM 4827 C C . GLY C 1 64 ? 44.218 -2.011 -3.425 1.00 62.51 2022 GLY C C 1
ATOM 4828 O O . GLY C 1 64 ? 44.699 -0.991 -3.918 1.00 67.62 2022 GLY C O 1
ATOM 4829 N N . TYR C 1 65 ? 44.541 -2.487 -2.214 1.00 59.24 2023 TYR C N 1
ATOM 4830 C CA . TYR C 1 65 ? 45.549 -1.887 -1.344 1.00 53.38 2023 TYR C CA 1
ATOM 4831 C C . TYR C 1 65 ? 46.852 -1.686 -2.115 1.00 51.05 2023 TYR C C 1
ATOM 4832 O O . TYR C 1 65 ? 47.406 -0.596 -2.144 1.00 48.66 2023 TYR C O 1
ATOM 4841 N N . ILE C 1 66 ? 47.338 -2.745 -2.754 1.00 52.32 2024 ILE C N 1
ATOM 4842 C CA . ILE C 1 66 ? 48.631 -2.692 -3.435 1.00 59.02 2024 ILE C CA 1
ATOM 4843 C C . ILE C 1 66 ? 48.542 -1.715 -4.622 1.00 70.67 2024 ILE C C 1
ATOM 4844 O O . ILE C 1 66 ? 49.542 -1.113 -5.012 1.00 72.71 2024 ILE C O 1
ATOM 4849 N N . GLU C 1 67 ? 47.329 -1.529 -5.165 1.00 84.11 2025 GLU C N 1
ATOM 4850 C CA . GLU C 1 67 ? 47.114 -0.732 -6.376 1.00 96.72 2025 GLU C CA 1
ATOM 4851 C C . GLU C 1 67 ? 47.259 0.765 -6.058 1.00 94.33 2025 GLU C C 1
ATOM 4852 O O . GLU C 1 67 ? 48.043 1.466 -6.707 1.00 78.27 2025 GLU C O 1
ATOM 4858 N N . HIS C 1 68 ? 46.515 1.234 -5.035 1.00 91.39 2026 HIS C N 1
ATOM 4859 C CA . HIS C 1 68 ? 46.300 2.662 -4.792 1.00 97.02 2026 HIS C CA 1
ATOM 4860 C C . HIS C 1 68 ? 46.923 3.107 -3.454 1.00 89.31 2026 HIS C C 1
ATOM 4861 O O . HIS C 1 68 ? 46.385 3.988 -2.780 1.00 88.19 2026 HIS C O 1
ATOM 4868 N N . THR C 1 69 ? 48.062 2.490 -3.082 1.00 80.51 2027 THR C N 1
ATOM 4869 C CA . THR C 1 69 ? 48.996 3.027 -2.086 1.00 66.70 2027 THR C CA 1
ATOM 4870 C C . THR C 1 69 ? 50.337 3.285 -2.783 1.00 63.56 2027 THR C C 1
ATOM 4871 O O . THR C 1 69 ? 50.515 2.863 -3.928 1.00 59.59 2027 THR C O 1
ATOM 4875 N N . ASP C 1 70 ? 51.247 4.010 -2.097 1.00 66.78 2028 ASP C N 1
ATOM 4876 C CA . ASP C 1 70 ? 52.606 4.271 -2.574 1.00 72.41 2028 ASP C CA 1
ATOM 4877 C C . ASP C 1 70 ? 53.471 3.037 -2.339 1.00 73.46 2028 ASP C C 1
ATOM 4878 O O . ASP C 1 70 ? 53.633 2.632 -1.192 1.00 73.35 2028 ASP C O 1
ATOM 4883 N N . ASN C 1 71 ? 54.027 2.462 -3.429 1.00 74.90 2029 ASN C N 1
ATOM 4884 C CA . ASN C 1 71 ? 54.912 1.290 -3.373 1.00 71.57 2029 ASN C CA 1
ATOM 4885 C C . ASN C 1 71 ? 55.536 1.048 -4.751 1.00 72.97 2029 ASN C C 1
ATOM 4886 O O . ASN C 1 71 ? 55.143 1.689 -5.721 1.00 88.07 2029 ASN C O 1
ATOM 4891 N N . GLN C 1 72 ? 56.479 0.093 -4.838 1.00 71.84 2030 GLN C N 1
ATOM 4892 C CA . GLN C 1 72 ? 57.188 -0.192 -6.087 1.00 65.11 2030 GLN C CA 1
ATOM 4893 C C . GLN C 1 72 ? 56.649 -1.472 -6.745 1.00 63.55 2030 GLN C C 1
ATOM 4894 O O . GLN C 1 72 ? 57.279 -2.010 -7.661 1.00 57.57 2030 GLN C O 1
ATOM 4900 N N . VAL C 1 73 ? 55.471 -1.940 -6.305 1.00 57.74 2031 VAL C N 1
ATOM 4901 C CA . VAL C 1 73 ? 54.855 -3.125 -6.895 1.00 64.42 2031 VAL C CA 1
ATOM 4902 C C . VAL C 1 73 ? 54.322 -2.779 -8.292 1.00 71.15 2031 VAL C C 1
ATOM 4903 O O . VAL C 1 73 ? 53.463 -1.908 -8.425 1.00 71.36 2031 VAL C O 1
ATOM 4907 N N . PRO C 1 74 ? 54.767 -3.460 -9.376 1.00 81.62 2032 PRO C N 1
ATOM 4908 C CA . PRO C 1 74 ? 54.182 -3.241 -10.702 1.00 81.87 2032 PRO C CA 1
ATOM 4909 C C . PRO C 1 74 ? 52.671 -3.467 -10.672 1.00 84.06 2032 PRO C C 1
ATOM 4910 O O . PRO C 1 74 ? 52.219 -4.467 -10.124 1.00 82.98 2032 PRO C O 1
ATOM 4914 N N . LYS C 1 75 ? 51.903 -2.545 -11.272 1.00 87.51 2033 LYS C N 1
ATOM 4915 C CA . LYS C 1 75 ? 50.438 -2.573 -11.181 1.00 83.34 2033 LYS C CA 1
ATOM 4916 C C . LYS C 1 75 ? 49.857 -3.715 -12.034 1.00 71.15 2033 LYS C C 1
ATOM 4917 O O . LYS C 1 75 ? 48.754 -4.183 -11.768 1.00 62.93 2033 LYS C O 1
ATOM 4923 N N . ASP C 1 76 ? 50.613 -4.191 -13.024 1.00 70.21 2034 ASP C N 1
ATOM 4924 C CA . ASP C 1 76 ? 50.221 -5.378 -13.781 1.00 76.65 2034 ASP C CA 1
ATOM 4925 C C . ASP C 1 76 ? 50.247 -6.605 -12.866 1.00 81.58 2034 ASP C C 1
ATOM 4926 O O . ASP C 1 76 ? 49.374 -7.469 -12.945 1.00 84.94 2034 ASP C O 1
ATOM 4931 N N . GLN C 1 77 ? 51.253 -6.649 -11.986 1.00 84.58 2035 GLN C N 1
ATOM 4932 C CA . GLN C 1 77 ? 51.509 -7.784 -11.106 1.00 80.39 2035 GLN C CA 1
ATOM 4933 C C . GLN C 1 77 ? 50.837 -7.652 -9.722 1.00 68.86 2035 GLN C C 1
ATOM 4934 O O . GLN C 1 77 ? 51.101 -8.476 -8.851 1.00 70.23 2035 GLN C O 1
ATOM 4940 N N . ALA C 1 78 ? 49.952 -6.664 -9.518 1.00 61.62 2036 ALA C N 1
ATOM 4941 C CA . ALA C 1 78 ? 49.428 -6.368 -8.181 1.00 63.44 2036 ALA C CA 1
ATOM 4942 C C . ALA C 1 78 ? 48.460 -7.439 -7.664 1.00 61.97 2036 ALA C C 1
ATOM 4943 O O . ALA C 1 78 ? 48.178 -7.490 -6.477 1.00 67.27 2036 ALA C O 1
ATOM 4945 N N . GLU C 1 79 ? 47.939 -8.281 -8.547 1.00 62.14 2037 GLU C N 1
ATOM 4946 C CA . GLU C 1 79 ? 46.912 -9.237 -8.172 1.00 55.44 2037 GLU C CA 1
ATOM 4947 C C . GLU C 1 79 ? 47.563 -10.604 -7.943 1.00 51.79 2037 GLU C C 1
ATOM 4948 O O . GLU C 1 79 ? 47.136 -11.370 -7.069 1.00 48.00 2037 GLU C O 1
ATOM 4954 N N . ALA C 1 80 ? 48.559 -10.922 -8.785 1.00 45.73 2038 ALA C N 1
ATOM 4955 C CA . ALA C 1 80 ? 49.404 -12.091 -8.600 1.00 49.17 2038 ALA C CA 1
ATOM 4956 C C . ALA C 1 80 ? 49.955 -12.100 -7.167 1.00 45.83 2038 ALA C C 1
ATOM 4957 O O . ALA C 1 80 ? 49.779 -13.076 -6.436 1.00 47.26 2038 ALA C O 1
ATOM 4959 N N . LEU C 1 81 ? 50.514 -10.955 -6.755 1.00 40.81 2039 LEU C N 1
ATOM 4960 C CA . LEU C 1 81 ? 51.205 -10.799 -5.480 1.00 46.56 2039 LEU C CA 1
ATOM 4961 C C . LEU C 1 81 ? 50.224 -10.928 -4.313 1.00 47.62 2039 LEU C C 1
ATOM 4962 O O . LEU C 1 81 ? 50.538 -11.580 -3.323 1.00 51.08 2039 LEU C O 1
ATOM 4967 N N . ALA C 1 82 ? 49.039 -10.324 -4.456 1.00 45.96 2040 ALA C N 1
ATOM 4968 C CA . ALA C 1 82 ? 47.938 -10.467 -3.501 1.00 45.66 2040 ALA C CA 1
ATOM 4969 C C . ALA C 1 82 ? 47.598 -11.945 -3.248 1.00 45.70 2040 ALA C C 1
ATOM 4970 O O . ALA C 1 82 ? 47.452 -12.355 -2.096 1.00 45.95 2040 ALA C O 1
ATOM 4972 N N . THR C 1 83 ? 47.443 -12.730 -4.329 1.00 44.26 2041 THR C N 1
ATOM 4973 C CA . THR C 1 83 ? 47.041 -14.140 -4.243 1.00 45.00 2041 THR C CA 1
ATOM 4974 C C . THR C 1 83 ? 48.158 -14.951 -3.564 1.00 38.80 2041 THR C C 1
ATOM 4975 O O . THR C 1 83 ? 47.913 -15.802 -2.704 1.00 38.70 2041 THR C O 1
ATOM 4979 N N . LEU C 1 84 ? 49.399 -14.656 -3.951 1.00 39.45 2042 LEU C N 1
ATOM 4980 C CA . LEU C 1 84 ? 50.581 -15.293 -3.382 1.00 38.68 2042 LEU C CA 1
ATOM 4981 C C . LEU C 1 84 ? 50.641 -15.036 -1.865 1.00 35.80 2042 LEU C C 1
ATOM 4982 O O . LEU C 1 84 ? 50.832 -15.976 -1.085 1.00 39.31 2042 LEU C O 1
ATOM 4987 N N . PHE C 1 85 ? 50.395 -13.773 -1.455 1.00 35.56 2043 PHE C N 1
ATOM 4988 C CA . PHE C 1 85 ? 50.502 -13.349 -0.059 1.00 36.35 2043 PHE C CA 1
ATOM 4989 C C . PHE C 1 85 ? 49.536 -14.140 0.824 1.00 36.25 2043 PHE C C 1
ATOM 4990 O O . PHE C 1 85 ? 49.968 -14.710 1.822 1.00 37.10 2043 PHE C O 1
ATOM 4998 N N . VAL C 1 86 ? 48.243 -14.209 0.432 1.00 38.00 2044 VAL C N 1
ATOM 4999 C CA . VAL C 1 86 ? 47.191 -14.753 1.299 1.00 36.24 2044 VAL C CA 1
ATOM 5000 C C . VAL C 1 86 ? 47.268 -16.277 1.294 1.00 35.87 2044 VAL C C 1
ATOM 5001 O O . VAL C 1 86 ? 47.073 -16.912 2.319 1.00 41.34 2044 VAL C O 1
ATOM 5005 N N . GLU C 1 87 ? 47.602 -16.867 0.153 1.00 36.38 2045 GLU C N 1
ATOM 5006 C CA . GLU C 1 87 ? 47.827 -18.302 0.094 1.00 40.83 2045 GLU C CA 1
ATOM 5007 C C . GLU C 1 87 ? 49.008 -18.671 1.001 1.00 36.13 2045 GLU C C 1
ATOM 5008 O O . GLU C 1 87 ? 48.886 -19.563 1.831 1.00 33.68 2045 GLU C O 1
ATOM 5014 N N . SER C 1 88 ? 50.144 -17.971 0.837 1.00 35.24 2046 SER C N 1
ATOM 5015 C CA . SER C 1 88 ? 51.332 -18.208 1.664 1.00 36.20 2046 SER C CA 1
ATOM 5016 C C . SER C 1 88 ? 50.984 -18.065 3.151 1.00 33.57 2046 SER C C 1
ATOM 5017 O O . SER C 1 88 ? 51.332 -18.912 3.972 1.00 35.57 2046 SER C O 1
ATOM 5020 N N . THR C 1 89 ? 50.215 -17.029 3.475 1.00 34.40 2047 THR C N 1
ATOM 5021 C CA . THR C 1 89 ? 49.794 -16.759 4.842 1.00 33.91 2047 THR C CA 1
ATOM 5022 C C . THR C 1 89 ? 48.830 -17.845 5.336 1.00 32.68 2047 THR C C 1
ATOM 5023 O O . THR C 1 89 ? 49.098 -18.525 6.320 1.00 36.22 2047 THR C O 1
ATOM 5027 N N . LEU C 1 90 ? 47.698 -18.008 4.653 1.00 32.96 2048 LEU C N 1
ATOM 5028 C CA . LEU C 1 90 ? 46.587 -18.786 5.195 1.00 36.62 2048 LEU C CA 1
ATOM 5029 C C . LEU C 1 90 ? 46.865 -20.291 5.087 1.00 38.32 2048 LEU C C 1
ATOM 5030 O O . LEU C 1 90 ? 46.377 -21.053 5.910 1.00 42.13 2048 LEU C O 1
ATOM 5035 N N . ASP C 1 91 ? 47.714 -20.702 4.122 1.00 40.06 2049 ASP C N 1
ATOM 5036 C CA . ASP C 1 91 ? 48.095 -22.112 3.929 1.00 46.98 2049 ASP C CA 1
ATOM 5037 C C . ASP C 1 91 ? 49.366 -22.473 4.730 1.00 44.23 2049 ASP C C 1
ATOM 5038 O O . ASP C 1 91 ? 49.819 -23.616 4.687 1.00 41.42 2049 ASP C O 1
ATOM 5043 N N . TYR C 1 92 ? 49.942 -21.491 5.442 1.00 41.00 2050 TYR C N 1
ATOM 5044 C CA . TYR C 1 92 ? 51.227 -21.642 6.123 1.00 38.28 2050 TYR C CA 1
ATOM 5045 C C . TYR C 1 92 ? 52.229 -22.312 5.177 1.00 37.26 2050 TYR C C 1
ATOM 5046 O O . TYR C 1 92 ? 52.911 -23.273 5.548 1.00 37.62 2050 TYR C O 1
ATOM 5055 N N . ASP C 1 93 ? 52.328 -21.773 3.965 1.00 36.22 2051 ASP C N 1
ATOM 5056 C CA . ASP C 1 93 ? 53.069 -22.408 2.892 1.00 37.55 2051 ASP C CA 1
ATOM 5057 C C . ASP C 1 93 ? 54.456 -21.795 2.818 1.00 37.58 2051 ASP C C 1
ATOM 5058 O O . ASP C 1 93 ? 54.626 -20.693 2.284 1.00 36.45 2051 ASP C O 1
ATOM 5063 N N . TRP C 1 94 ? 55.451 -22.549 3.305 1.00 34.97 2052 TRP C N 1
ATOM 5064 C CA . TRP C 1 94 ? 56.818 -22.056 3.431 1.00 32.86 2052 TRP C CA 1
ATOM 5065 C C . TRP C 1 94 ? 57.418 -21.575 2.094 1.00 29.84 2052 TRP C C 1
ATOM 5066 O O . TRP C 1 94 ? 58.007 -20.483 2.025 1.00 29.82 2052 TRP C O 1
ATOM 5077 N N . ASP C 1 95 ? 57.334 -22.407 1.056 1.00 31.63 2053 ASP C N 1
ATOM 5078 C CA . ASP C 1 95 ? 57.937 -22.095 -0.266 1.00 30.83 2053 ASP C CA 1
ATOM 5079 C C . ASP C 1 95 ? 57.339 -20.823 -0.859 1.00 28.86 2053 ASP C C 1
ATOM 5080 O O . ASP C 1 95 ? 58.048 -20.034 -1.487 1.00 28.67 2053 ASP C O 1
ATOM 5085 N N . LYS C 1 96 ? 56.029 -20.636 -0.640 1.00 31.59 2054 LYS C N 1
ATOM 5086 C CA . LYS C 1 96 ? 55.283 -19.487 -1.136 1.00 33.29 2054 LYS C CA 1
ATOM 5087 C C . LYS C 1 96 ? 55.598 -18.229 -0.324 1.00 29.81 2054 LYS C C 1
ATOM 5088 O O . LYS C 1 96 ? 55.724 -17.129 -0.927 1.00 27.14 2054 LYS C O 1
ATOM 5094 N N . ARG C 1 97 ? 55.728 -18.387 1.020 1.00 28.93 2055 ARG C N 1
ATOM 5095 C CA . ARG C 1 97 ? 56.193 -17.306 1.916 1.00 31.99 2055 ARG C CA 1
ATOM 5096 C C . ARG C 1 97 ? 57.487 -16.703 1.347 1.00 31.39 2055 ARG C C 1
ATOM 5097 O O . ARG C 1 97 ? 57.594 -15.492 1.207 1.00 27.96 2055 ARG C O 1
ATOM 5105 N N . VAL C 1 98 ? 58.442 -17.580 0.959 1.00 37.00 2056 VAL C N 1
ATOM 5106 C CA . VAL C 1 98 ? 59.766 -17.192 0.446 1.00 31.38 2056 VAL C CA 1
ATOM 5107 C C . VAL C 1 98 ? 59.583 -16.547 -0.925 1.00 30.34 2056 VAL C C 1
ATOM 5108 O O . VAL C 1 98 ? 60.287 -15.587 -1.270 1.00 29.96 2056 VAL C O 1
ATOM 5112 N N . GLU C 1 99 ? 58.630 -17.082 -1.692 1.00 33.01 2057 GLU C N 1
ATOM 5113 C CA . GLU C 1 99 ? 58.365 -16.646 -3.069 1.00 36.71 2057 GLU C CA 1
ATOM 5114 C C . GLU C 1 99 ? 57.835 -15.214 -3.023 1.00 35.59 2057 GLU C C 1
ATOM 5115 O O . GLU C 1 99 ? 58.216 -14.404 -3.849 1.00 37.21 2057 GLU C O 1
ATOM 5121 N N . PHE C 1 100 ? 57.027 -14.901 -1.991 1.00 32.96 2058 PHE C N 1
ATOM 5122 C CA . PHE C 1 100 ? 56.535 -13.544 -1.736 1.00 30.26 2058 PHE C CA 1
ATOM 5123 C C . PHE C 1 100 ? 57.709 -12.589 -1.502 1.00 32.54 2058 PHE C C 1
ATOM 5124 O O . PHE C 1 100 ? 57.736 -11.497 -2.087 1.00 37.20 2058 PHE C O 1
ATOM 5132 N N . LEU C 1 101 ? 58.670 -12.981 -0.618 1.00 29.69 2059 LEU C N 1
ATOM 5133 C CA . LEU C 1 101 ? 59.818 -12.122 -0.271 1.00 25.99 2059 LEU C CA 1
ATOM 5134 C C . LEU C 1 101 ? 60.693 -11.890 -1.499 1.00 29.62 2059 LEU C C 1
ATOM 5135 O O . LEU C 1 101 ? 61.110 -10.746 -1.760 1.00 32.24 2059 LEU C O 1
ATOM 5140 N N . THR C 1 102 ? 60.950 -12.976 -2.249 1.00 29.59 2060 THR C N 1
ATOM 5141 C CA . THR C 1 102 ? 61.740 -12.937 -3.472 1.00 35.18 2060 THR C CA 1
ATOM 5142 C C . THR C 1 102 ? 61.136 -11.940 -4.468 1.00 39.11 2060 THR C C 1
ATOM 5143 O O . THR C 1 102 ? 61.879 -11.200 -5.119 1.00 39.21 2060 THR C O 1
ATOM 5147 N N . LYS C 1 103 ? 59.793 -11.871 -4.519 1.00 38.56 2061 LYS C N 1
ATOM 5148 C CA . LYS C 1 103 ? 59.086 -11.009 -5.458 1.00 43.65 2061 LYS C CA 1
ATOM 5149 C C . LYS C 1 103 ? 59.199 -9.537 -5.049 1.00 43.90 2061 LYS C C 1
ATOM 5150 O O . LYS C 1 103 ? 59.300 -8.679 -5.901 1.00 44.14 2061 LYS C O 1
ATOM 5156 N N . LEU C 1 104 ? 59.142 -9.236 -3.744 1.00 44.60 2062 LEU C N 1
ATOM 5157 C CA . LEU C 1 104 ? 59.354 -7.869 -3.271 1.00 42.82 2062 LEU C CA 1
ATOM 5158 C C . LEU C 1 104 ? 60.773 -7.422 -3.619 1.00 45.54 2062 LEU C C 1
ATOM 5159 O O . LEU C 1 104 ? 61.008 -6.238 -3.844 1.00 41.67 2062 LEU C O 1
ATOM 5164 N N . GLU C 1 105 ? 61.704 -8.391 -3.623 1.00 51.95 2063 GLU C N 1
ATOM 5165 C CA . GLU C 1 105 ? 63.127 -8.145 -3.833 1.00 53.28 2063 GLU C CA 1
ATOM 5166 C C . GLU C 1 105 ? 63.362 -7.767 -5.297 1.00 52.34 2063 GLU C C 1
ATOM 5167 O O . GLU C 1 105 ? 64.252 -6.967 -5.588 1.00 47.18 2063 GLU C O 1
ATOM 5173 N N . SER C 1 106 ? 62.545 -8.356 -6.190 1.00 53.50 2064 SER C N 1
ATOM 5174 C CA . SER C 1 106 ? 62.636 -8.145 -7.635 1.00 57.06 2064 SER C CA 1
ATOM 5175 C C . SER C 1 106 ? 62.059 -6.775 -8.022 1.00 60.69 2064 SER C C 1
ATOM 5176 O O . SER C 1 106 ? 62.394 -6.244 -9.078 1.00 62.97 2064 SER C O 1
ATOM 5179 N N . TYR C 1 107 ? 61.241 -6.181 -7.129 1.00 51.49 2065 TYR C N 1
ATOM 5180 C CA . TYR C 1 107 ? 60.700 -4.840 -7.327 1.00 50.00 2065 TYR C CA 1
ATOM 5181 C C . TYR C 1 107 ? 61.645 -3.769 -6.779 1.00 48.55 2065 TYR C C 1
ATOM 5182 O O . TYR C 1 107 ? 61.321 -2.588 -6.815 1.00 51.43 2065 TYR C O 1
ATOM 5191 N N . GLY C 1 108 ? 62.763 -4.193 -6.184 1.00 56.59 2066 GLY C N 1
ATOM 5192 C CA . GLY C 1 108 ? 63.803 -3.284 -5.705 1.00 53.59 2066 GLY C CA 1
ATOM 5193 C C . GLY C 1 108 ? 63.709 -2.980 -4.205 1.00 50.87 2066 GLY C C 1
ATOM 5194 O O . GLY C 1 108 ? 64.482 -2.170 -3.708 1.00 51.48 2066 GLY C O 1
ATOM 5195 N N . TYR C 1 109 ? 62.743 -3.613 -3.500 1.00 46.28 2067 TYR C N 1
ATOM 5196 C CA . TYR C 1 109 ? 62.730 -3.681 -2.029 1.00 46.13 2067 TYR C CA 1
ATOM 5197 C C . TYR C 1 109 ? 63.939 -4.493 -1.545 1.00 46.67 2067 TYR C C 1
ATOM 5198 O O . TYR C 1 109 ? 64.187 -5.581 -2.072 1.00 57.02 2067 TYR C O 1
ATOM 5207 N N . SER C 1 110 ? 64.706 -3.959 -0.568 1.00 39.45 2068 SER C N 1
ATOM 5208 C CA . SER C 1 110 ? 65.818 -4.700 0.018 1.00 40.52 2068 SER C CA 1
ATOM 5209 C C . SER C 1 110 ? 65.418 -5.176 1.410 1.00 37.53 2068 SER C C 1
ATOM 5210 O O . SER C 1 110 ? 64.628 -4.513 2.081 1.00 32.87 2068 SER C O 1
ATOM 5213 N N . PHE C 1 111 ? 65.929 -6.361 1.789 1.00 34.20 2069 PHE C N 1
ATOM 5214 C CA . PHE C 1 111 ? 65.751 -6.947 3.115 1.00 32.86 2069 PHE C CA 1
ATOM 5215 C C . PHE C 1 111 ? 67.055 -6.906 3.905 1.00 31.37 2069 PHE C C 1
ATOM 5216 O O . PHE C 1 111 ? 67.236 -7.626 4.866 1.00 34.70 2069 PHE C O 1
ATOM 5224 N N . GLU C 1 112 ? 67.959 -6.038 3.490 1.00 37.43 2070 GLU C N 1
ATOM 5225 C CA . GLU C 1 112 ? 69.256 -5.879 4.119 1.00 36.69 2070 GLU C CA 1
ATOM 5226 C C . GLU C 1 112 ? 69.304 -4.511 4.775 1.00 32.84 2070 GLU C C 1
ATOM 5227 O O . GLU C 1 112 ? 68.537 -3.628 4.403 1.00 29.45 2070 GLU C O 1
ATOM 5233 N N . ALA C 1 113 ? 70.184 -4.385 5.774 1.00 33.82 2071 ALA C N 1
ATOM 5234 C CA . ALA C 1 113 ? 70.334 -3.193 6.581 1.00 38.37 2071 ALA C CA 1
ATOM 5235 C C . ALA C 1 113 ? 70.712 -1.994 5.701 1.00 38.60 2071 ALA C C 1
ATOM 5236 O O . ALA C 1 113 ? 71.478 -2.129 4.756 1.00 36.41 2071 ALA C O 1
ATOM 5238 N N . PRO C 1 114 ? 70.163 -0.790 5.955 1.00 41.09 2072 PRO C N 1
ATOM 5239 C CA . PRO C 1 114 ? 70.359 0.348 5.056 1.00 45.55 2072 PRO C CA 1
ATOM 5240 C C . PRO C 1 114 ? 71.796 0.833 4.905 1.00 51.39 2072 PRO C C 1
ATOM 5241 O O . PRO C 1 114 ? 72.126 1.421 3.884 1.00 67.78 2072 PRO C O 1
ATOM 5245 N N . HIS C 1 115 ? 72.652 0.554 5.900 1.00 56.36 2073 HIS C N 1
ATOM 5246 C CA . HIS C 1 115 ? 73.991 1.150 5.980 1.00 60.33 2073 HIS C CA 1
ATOM 5247 C C . HIS C 1 115 ? 75.079 0.108 5.678 1.00 52.75 2073 HIS C C 1
ATOM 5248 O O . HIS C 1 115 ? 76.248 0.314 5.996 1.00 53.64 2073 HIS C O 1
ATOM 5255 N N . ALA C 1 116 ? 74.677 -1.005 5.067 1.00 52.41 2074 ALA C N 1
ATOM 5256 C CA . ALA C 1 116 ? 75.568 -2.116 4.721 1.00 51.35 2074 ALA C CA 1
ATOM 5257 C C . ALA C 1 116 ? 76.413 -2.574 5.938 1.00 49.34 2074 ALA C C 1
ATOM 5258 O O . ALA C 1 116 ? 75.865 -3.017 6.947 1.00 48.59 2074 ALA C O 1
ATOM 5260 N N . GLU C 1 117 ? 77.749 -2.493 5.821 1.00 48.01 2075 GLU C N 1
ATOM 5261 C CA . GLU C 1 117 ? 78.688 -3.079 6.773 1.00 53.23 2075 GLU C CA 1
ATOM 5262 C C . GLU C 1 117 ? 78.868 -2.174 7.998 1.00 48.78 2075 GLU C C 1
ATOM 5263 O O . GLU C 1 117 ? 79.482 -2.596 8.960 1.00 54.34 2075 GLU C O 1
ATOM 5269 N N . LYS C 1 118 ? 78.324 -0.943 7.944 1.00 40.86 2076 LYS C N 1
ATOM 5270 C CA . LYS C 1 118 ? 78.382 0.025 9.032 1.00 39.14 2076 LYS C CA 1
ATOM 5271 C C . LYS C 1 118 ? 77.063 0.039 9.812 1.00 38.75 2076 LYS C C 1
ATOM 5272 O O . LYS C 1 118 ? 76.892 0.833 10.725 1.00 40.98 2076 LYS C O 1
ATOM 5278 N N . SER C 1 119 ? 76.121 -0.822 9.421 1.00 36.21 2077 SER C N 1
ATOM 5279 C CA . SER C 1 119 ? 74.889 -1.057 10.164 1.00 35.45 2077 SER C CA 1
ATOM 5280 C C . SER C 1 119 ? 75.177 -1.815 11.465 1.00 31.25 2077 SER C C 1
ATOM 5281 O O . SER C 1 119 ? 75.920 -2.782 11.466 1.00 30.00 2077 SER C O 1
ATOM 5284 N N . ILE C 1 120 ? 74.541 -1.398 12.555 1.00 29.80 2078 ILE C N 1
ATOM 5285 C CA . ILE C 1 120 ? 74.463 -2.217 13.757 1.00 30.23 2078 ILE C CA 1
ATOM 5286 C C . ILE C 1 120 ? 73.040 -2.745 13.840 1.00 28.16 2078 ILE C C 1
ATOM 5287 O O . ILE C 1 120 ? 72.164 -2.084 14.381 1.00 33.51 2078 ILE C O 1
ATOM 5292 N N . VAL C 1 121 ? 72.797 -3.881 13.183 1.00 25.42 2079 VAL C N 1
ATOM 5293 C CA . VAL C 1 121 ? 71.509 -4.581 13.238 1.00 25.05 2079 VAL C CA 1
ATOM 5294 C C . VAL C 1 121 ? 71.148 -4.753 14.705 1.00 24.57 2079 VAL C C 1
ATOM 5295 O O . VAL C 1 121 ? 71.925 -5.360 15.440 1.00 28.90 2079 VAL C O 1
ATOM 5299 N N . SER C 1 122 ? 70.044 -4.129 15.119 1.00 24.83 2080 SER C N 1
ATOM 5300 C CA . SER C 1 122 ? 69.638 -3.986 16.520 1.00 24.67 2080 SER C CA 1
ATOM 5301 C C . SER C 1 122 ? 68.176 -4.399 16.683 1.00 24.32 2080 SER C C 1
ATOM 5302 O O . SER C 1 122 ? 67.466 -4.562 15.689 1.00 22.42 2080 SER C O 1
ATOM 5305 N N . PHE C 1 123 ? 67.745 -4.579 17.947 1.00 25.86 2081 PHE C N 1
ATOM 5306 C CA . PHE C 1 123 ? 66.448 -5.181 18.265 1.00 26.15 2081 PHE C CA 1
ATOM 5307 C C . PHE C 1 123 ? 65.788 -4.375 19.383 1.00 28.92 2081 PHE C C 1
ATOM 5308 O O . PHE C 1 123 ? 66.434 -3.580 20.022 1.00 33.77 2081 PHE C O 1
ATOM 5316 N N . TRP C 1 124 ? 64.508 -4.610 19.610 1.00 31.24 2082 TRP C N 1
ATOM 5317 C CA . TRP C 1 124 ? 63.681 -3.771 20.458 1.00 36.10 2082 TRP C CA 1
ATOM 5318 C C . TRP C 1 124 ? 62.497 -4.584 20.996 1.00 39.18 2082 TRP C C 1
ATOM 5319 O O . TRP C 1 124 ? 62.068 -5.556 20.380 1.00 34.11 2082 TRP C O 1
ATOM 5330 N N . SER C 1 125 ? 62.074 -4.232 22.206 1.00 42.63 2083 SER C N 1
ATOM 5331 C CA . SER C 1 125 ? 60.752 -4.539 22.736 1.00 49.35 2083 SER C CA 1
ATOM 5332 C C . SER C 1 125 ? 60.350 -3.347 23.605 1.00 49.65 2083 SER C C 1
ATOM 5333 O O . SER C 1 125 ? 61.202 -2.826 24.327 1.00 51.17 2083 SER C O 1
ATOM 5336 N N . GLY C 1 126 ? 59.092 -2.884 23.475 1.00 45.09 2084 GLY C N 1
ATOM 5337 C CA . GLY C 1 126 ? 58.645 -1.614 24.057 1.00 48.25 2084 GLY C CA 1
ATOM 5338 C C . GLY C 1 126 ? 58.320 -0.556 22.990 1.00 49.71 2084 GLY C C 1
ATOM 5339 O O . GLY C 1 126 ? 58.455 -0.809 21.802 1.00 55.37 2084 GLY C O 1
ATOM 5340 N N . LYS C 1 127 ? 57.897 0.642 23.431 1.00 54.73 2085 LYS C N 1
ATOM 5341 C CA . LYS C 1 127 ? 57.414 1.697 22.538 1.00 63.89 2085 LYS C CA 1
ATOM 5342 C C . LYS C 1 127 ? 58.334 2.927 22.588 1.00 59.96 2085 LYS C C 1
ATOM 5343 O O . LYS C 1 127 ? 58.036 3.950 21.970 1.00 69.78 2085 LYS C O 1
ATOM 5349 N N . ASN C 1 128 ? 59.479 2.785 23.258 1.00 52.78 2086 ASN C N 1
ATOM 5350 C CA . ASN C 1 128 ? 60.378 3.889 23.560 1.00 51.90 2086 ASN C CA 1
ATOM 5351 C C . ASN C 1 128 ? 61.782 3.608 22.996 1.00 53.17 2086 ASN C C 1
ATOM 5352 O O . ASN C 1 128 ? 62.767 4.237 23.416 1.00 53.29 2086 ASN C O 1
ATOM 5357 N N . PHE C 1 129 ? 61.873 2.669 22.033 1.00 44.80 2087 PHE C N 1
ATOM 5358 C CA . PHE C 1 129 ? 63.157 2.170 21.542 1.00 43.87 2087 PHE C CA 1
ATOM 5359 C C . PHE C 1 129 ? 63.830 3.212 20.632 1.00 41.47 2087 PHE C C 1
ATOM 5360 O O . PHE C 1 129 ? 65.067 3.274 20.556 1.00 42.73 2087 PHE C O 1
ATOM 5368 N N . LYS C 1 130 ? 63.022 4.019 19.937 1.00 36.88 2088 LYS C N 1
ATOM 5369 C CA . LYS C 1 130 ? 63.550 5.015 19.009 1.00 40.18 2088 LYS C CA 1
ATOM 5370 C C . LYS C 1 130 ? 64.386 6.034 19.775 1.00 37.36 2088 LYS C C 1
ATOM 5371 O O . LYS C 1 130 ? 65.284 6.640 19.195 1.00 31.85 2088 LYS C O 1
ATOM 5377 N N . GLN C 1 131 ? 64.126 6.142 21.103 1.00 35.95 2089 GLN C N 1
ATOM 5378 C CA . GLN C 1 131 ? 64.775 7.107 21.994 1.00 37.73 2089 GLN C CA 1
ATOM 5379 C C . GLN C 1 131 ? 66.230 6.734 22.281 1.00 34.35 2089 GLN C C 1
ATOM 5380 O O . GLN C 1 131 ? 66.947 7.560 22.825 1.00 38.25 2089 GLN C O 1
ATOM 5386 N N . TYR C 1 132 ? 66.631 5.493 21.929 1.00 30.97 2090 TYR C N 1
ATOM 5387 C CA . TYR C 1 132 ? 67.948 4.918 22.215 1.00 32.55 2090 TYR C CA 1
ATOM 5388 C C . TYR C 1 132 ? 68.898 5.111 21.021 1.00 29.53 2090 TYR C C 1
ATOM 5389 O O . TYR C 1 132 ? 70.111 5.029 21.187 1.00 31.25 2090 TYR C O 1
ATOM 5398 N N . ARG C 1 133 ? 68.348 5.372 19.839 1.00 30.20 2091 ARG C N 1
ATOM 5399 C CA . ARG C 1 133 ? 69.116 5.425 18.591 1.00 31.77 2091 ARG C CA 1
ATOM 5400 C C . ARG C 1 133 ? 70.238 6.470 18.683 1.00 31.24 2091 ARG C C 1
ATOM 5401 O O . ARG C 1 133 ? 71.377 6.169 18.366 1.00 32.25 2091 ARG C O 1
ATOM 5409 N N . ASP C 1 134 ? 69.919 7.696 19.121 1.00 32.37 2092 ASP C N 1
ATOM 5410 C CA . ASP C 1 134 ? 70.868 8.804 19.056 1.00 35.43 2092 ASP C CA 1
ATOM 5411 C C . ASP C 1 134 ? 72.074 8.534 19.964 1.00 31.96 2092 ASP C C 1
ATOM 5412 O O . ASP C 1 134 ? 73.211 8.693 19.528 1.00 33.24 2092 ASP C O 1
ATOM 5417 N N . ILE C 1 135 ? 71.835 8.171 21.234 1.00 28.80 2093 ILE C N 1
ATOM 5418 C CA . ILE C 1 135 ? 72.931 7.946 22.183 1.00 33.33 2093 ILE C CA 1
ATOM 5419 C C . ILE C 1 135 ? 73.802 6.751 21.725 1.00 33.77 2093 ILE C C 1
ATOM 5420 O O . ILE C 1 135 ? 75.029 6.789 21.833 1.00 37.19 2093 ILE C O 1
ATOM 5425 N N . LEU C 1 136 ? 73.169 5.701 21.182 1.00 34.27 2094 LEU C N 1
ATOM 5426 C CA . LEU C 1 136 ? 73.900 4.554 20.633 1.00 33.35 2094 LEU C CA 1
ATOM 5427 C C . LEU C 1 136 ? 74.769 4.992 19.453 1.00 31.22 2094 LEU C C 1
ATOM 5428 O O . LEU C 1 136 ? 75.944 4.648 19.400 1.00 36.48 2094 LEU C O 1
ATOM 5433 N N . ASP C 1 137 ? 74.188 5.767 18.518 1.00 32.05 2095 ASP C N 1
ATOM 5434 C CA . ASP C 1 137 ? 74.897 6.241 17.310 1.00 35.13 2095 ASP C CA 1
ATOM 5435 C C . ASP C 1 137 ? 76.134 7.076 17.673 1.00 35.35 2095 ASP C C 1
ATOM 5436 O O . ASP C 1 137 ? 77.159 6.937 17.029 1.00 32.50 2095 ASP C O 1
ATOM 5441 N N . ASN C 1 138 ? 76.030 7.909 18.736 1.00 37.83 2096 ASN C N 1
ATOM 5442 C CA . ASN C 1 138 ? 77.075 8.851 19.133 1.00 38.97 2096 ASN C CA 1
ATOM 5443 C C . ASN C 1 138 ? 78.192 8.171 19.908 1.00 41.49 2096 ASN C C 1
ATOM 5444 O O . ASN C 1 138 ? 79.240 8.780 20.108 1.00 44.92 2096 ASN C O 1
ATOM 5449 N N . ALA C 1 139 ? 77.958 6.919 20.349 1.00 39.41 2097 ALA C N 1
ATOM 5450 C CA . ALA C 1 139 ? 78.955 6.121 21.062 1.00 34.84 2097 ALA C CA 1
ATOM 5451 C C . ALA C 1 139 ? 79.925 5.442 20.091 1.00 31.98 2097 ALA C C 1
ATOM 5452 O O . ALA C 1 139 ? 80.962 4.952 20.516 1.00 35.31 2097 ALA C O 1
ATOM 5454 N N . GLN C 1 140 ? 79.544 5.332 18.811 1.00 29.74 2098 GLN C N 1
ATOM 5455 C CA . GLN C 1 140 ? 80.330 4.614 17.806 1.00 35.29 2098 GLN C CA 1
ATOM 5456 C C . GLN C 1 140 ? 81.494 5.491 17.318 1.00 38.38 2098 GLN C C 1
ATOM 5457 O O . GLN C 1 140 ? 81.438 6.716 17.438 1.00 36.88 2098 GLN C O 1
ATOM 5463 N N . THR C 1 141 ? 82.536 4.857 16.752 1.00 44.83 2099 THR C N 1
ATOM 5464 C CA . THR C 1 141 ? 83.765 5.547 16.332 1.00 56.82 2099 THR C CA 1
ATOM 5465 C C . THR C 1 141 ? 83.832 5.673 14.800 1.00 62.40 2099 THR C C 1
ATOM 5466 O O . THR C 1 141 ? 84.342 6.672 14.282 1.00 62.68 2099 THR C O 1
ATOM 5470 N N . ASP C 1 142 ? 83.278 4.677 14.087 1.00 61.13 2100 ASP C N 1
ATOM 5471 C CA . ASP C 1 142 ? 83.579 4.448 12.677 1.00 65.93 2100 ASP C CA 1
ATOM 5472 C C . ASP C 1 142 ? 82.437 4.959 11.782 1.00 60.04 2100 ASP C C 1
ATOM 5473 O O . ASP C 1 142 ? 82.389 4.640 10.593 1.00 67.30 2100 ASP C O 1
ATOM 5478 N N . GLY C 1 143 ? 81.535 5.772 12.348 1.00 46.33 2101 GLY C N 1
ATOM 5479 C CA . GLY C 1 143 ? 80.299 6.170 11.680 1.00 41.47 2101 GLY C CA 1
ATOM 5480 C C . GLY C 1 143 ? 79.257 5.045 11.611 1.00 39.42 2101 GLY C C 1
ATOM 5481 O O . GLY C 1 143 ? 78.376 5.068 10.766 1.00 36.55 2101 GLY C O 1
ATOM 5482 N N . LYS C 1 144 ? 79.356 4.065 12.521 1.00 39.14 2102 LYS C N 1
ATOM 5483 C CA . LYS C 1 144 ? 78.446 2.932 12.548 1.00 34.50 2102 LYS C CA 1
ATOM 5484 C C . LYS C 1 144 ? 77.137 3.427 13.113 1.00 34.47 2102 LYS C C 1
ATOM 5485 O O . LYS C 1 144 ? 77.153 4.270 14.010 1.00 30.33 2102 LYS C O 1
ATOM 5491 N N . LYS C 1 145 ? 76.024 2.986 12.495 1.00 34.40 2103 LYS C N 1
ATOM 5492 C CA . LYS C 1 145 ? 74.689 3.476 12.815 1.00 34.46 2103 LYS C CA 1
ATOM 5493 C C . LYS C 1 145 ? 73.751 2.312 13.128 1.00 29.05 2103 LYS C C 1
ATOM 5494 O O . LYS C 1 145 ? 73.762 1.299 12.453 1.00 36.19 2103 LYS C O 1
ATOM 5500 N N . VAL C 1 146 ? 72.926 2.496 14.144 1.00 26.46 2104 VAL C N 1
ATOM 5501 C CA . VAL C 1 146 ? 71.937 1.524 14.573 1.00 30.52 2104 VAL C CA 1
ATOM 5502 C C . VAL C 1 146 ? 70.825 1.421 13.527 1.00 34.47 2104 VAL C C 1
ATOM 5503 O O . VAL C 1 146 ? 70.253 2.435 13.141 1.00 35.61 2104 VAL C O 1
ATOM 5507 N N . VAL C 1 147 ? 70.491 0.183 13.124 1.00 33.15 2105 VAL C N 1
ATOM 5508 C CA . VAL C 1 147 ? 69.326 -0.101 12.296 1.00 31.59 2105 VAL C CA 1
ATOM 5509 C C . VAL C 1 147 ? 68.321 -0.940 13.114 1.00 32.68 2105 VAL C C 1
ATOM 5510 O O . VAL C 1 147 ? 68.710 -1.825 13.865 1.00 32.34 2105 VAL C O 1
ATOM 5514 N N . TYR C 1 148 ? 67.027 -0.608 13.001 1.00 31.63 2106 TYR C N 1
ATOM 5515 C CA . TYR C 1 148 ? 65.924 -1.458 13.433 1.00 29.76 2106 TYR C CA 1
ATOM 5516 C C . TYR C 1 148 ? 65.201 -1.961 12.190 1.00 30.94 2106 TYR C C 1
ATOM 5517 O O . TYR C 1 148 ? 65.343 -1.337 11.137 1.00 28.49 2106 TYR C O 1
ATOM 5526 N N . ASP C 1 149 ? 64.406 -3.051 12.319 1.00 28.06 2107 ASP C N 1
ATOM 5527 C CA . ASP C 1 149 ? 63.814 -3.716 11.166 1.00 27.30 2107 ASP C CA 1
ATOM 5528 C C . ASP C 1 149 ? 62.776 -2.799 10.497 1.00 27.34 2107 ASP C C 1
ATOM 5529 O O . ASP C 1 149 ? 62.517 -2.945 9.321 1.00 25.62 2107 ASP C O 1
ATOM 5534 N N . ILE C 1 150 ? 62.248 -1.825 11.243 1.00 33.19 2108 ILE C N 1
ATOM 5535 C CA . ILE C 1 150 ? 61.351 -0.772 10.736 1.00 40.42 2108 ILE C CA 1
ATOM 5536 C C . ILE C 1 150 ? 62.057 0.124 9.697 1.00 40.10 2108 ILE C C 1
ATOM 5537 O O . ILE C 1 150 ? 61.370 0.804 8.923 1.00 39.81 2108 ILE C O 1
ATOM 5542 N N . ASP C 1 151 ? 63.406 0.170 9.750 1.00 37.19 2109 ASP C N 1
ATOM 5543 C CA . ASP C 1 151 ? 64.236 0.955 8.847 1.00 35.03 2109 ASP C CA 1
ATOM 5544 C C . ASP C 1 151 ? 64.406 0.253 7.512 1.00 37.17 2109 ASP C C 1
ATOM 5545 O O . ASP C 1 151 ? 64.827 0.892 6.564 1.00 46.08 2109 ASP C O 1
ATOM 5550 N N . VAL C 1 152 ? 64.133 -1.060 7.449 1.00 36.40 2110 VAL C N 1
ATOM 5551 C CA . VAL C 1 152 ? 64.382 -1.822 6.225 1.00 35.98 2110 VAL C CA 1
ATOM 5552 C C . VAL C 1 152 ? 63.057 -2.122 5.490 1.00 37.32 2110 VAL C C 1
ATOM 5553 O O . VAL C 1 152 ? 62.126 -2.715 6.033 1.00 34.21 2110 VAL C O 1
ATOM 5557 N N . LYS C 1 153 ? 63.003 -1.646 4.232 1.00 41.74 2111 LYS C N 1
ATOM 5558 C CA . LYS C 1 153 ? 61.767 -1.369 3.474 1.00 44.73 2111 LYS C CA 1
ATOM 5559 C C . LYS C 1 153 ? 61.014 -2.637 3.096 1.00 36.64 2111 LYS C C 1
ATOM 5560 O O . LYS C 1 153 ? 59.804 -2.650 3.225 1.00 39.16 2111 LYS C O 1
ATOM 5566 N N . GLY C 1 154 ? 61.700 -3.698 2.671 1.00 35.68 2112 GLY C N 1
ATOM 5567 C CA . GLY C 1 154 ? 61.010 -4.949 2.393 1.00 34.37 2112 GLY C CA 1
ATOM 5568 C C . GLY C 1 154 ? 60.212 -5.437 3.615 1.00 35.05 2112 GLY C C 1
ATOM 5569 O O . GLY C 1 154 ? 59.045 -5.829 3.484 1.00 30.44 2112 GLY C O 1
ATOM 5570 N N . ASN C 1 155 ? 60.866 -5.458 4.787 1.00 33.24 2113 ASN C N 1
ATOM 5571 C CA . ASN C 1 155 ? 60.197 -5.862 6.020 1.00 32.53 2113 ASN C CA 1
ATOM 5572 C C . ASN C 1 155 ? 59.010 -4.939 6.260 1.00 30.48 2113 ASN C C 1
ATOM 5573 O O . ASN C 1 155 ? 57.930 -5.404 6.574 1.00 32.91 2113 ASN C O 1
ATOM 5578 N N . ALA C 1 156 ? 59.212 -3.638 6.045 1.00 32.07 2114 ALA C N 1
ATOM 5579 C CA . ALA C 1 156 ? 58.200 -2.632 6.345 1.00 34.60 2114 ALA C CA 1
ATOM 5580 C C . ALA C 1 156 ? 56.994 -2.874 5.467 1.00 36.05 2114 ALA C C 1
ATOM 5581 O O . ALA C 1 156 ? 55.878 -2.958 5.968 1.00 35.53 2114 ALA C O 1
ATOM 5583 N N . PHE C 1 157 ? 57.258 -3.058 4.167 1.00 38.56 2115 PHE C N 1
ATOM 5584 C CA . PHE C 1 157 ? 56.217 -3.286 3.169 1.00 38.57 2115 PHE C CA 1
ATOM 5585 C C . PHE C 1 157 ? 55.452 -4.577 3.467 1.00 36.85 2115 PHE C C 1
ATOM 5586 O O . PHE C 1 157 ? 54.252 -4.590 3.365 1.00 35.51 2115 PHE C O 1
ATOM 5594 N N . ALA C 1 158 ? 56.173 -5.667 3.796 1.00 32.13 2116 ALA C N 1
ATOM 5595 C CA . ALA C 1 158 ? 55.567 -6.949 4.122 1.00 32.26 2116 ALA C CA 1
ATOM 5596 C C . ALA C 1 158 ? 54.626 -6.802 5.324 1.00 30.28 2116 ALA C C 1
ATOM 5597 O O . ALA C 1 158 ? 53.520 -7.343 5.324 1.00 28.44 2116 ALA C O 1
ATOM 5599 N N . ILE C 1 159 ? 55.110 -6.129 6.361 1.00 32.58 2117 ILE C N 1
ATOM 5600 C CA . ILE C 1 159 ? 54.370 -5.963 7.605 1.00 36.30 2117 ILE C CA 1
ATOM 5601 C C . ILE C 1 159 ? 53.087 -5.196 7.303 1.00 38.38 2117 ILE C C 1
ATOM 5602 O O . ILE C 1 159 ? 52.052 -5.520 7.849 1.00 41.19 2117 ILE C O 1
ATOM 5607 N N . ASP C 1 160 ? 53.151 -4.264 6.348 1.00 41.30 2118 ASP C N 1
ATOM 5608 C CA . ASP C 1 160 ? 52.029 -3.393 5.999 1.00 44.57 2118 ASP C CA 1
ATOM 5609 C C . ASP C 1 160 ? 50.885 -4.231 5.401 1.00 44.05 2118 ASP C C 1
ATOM 5610 O O . ASP C 1 160 ? 49.748 -4.170 5.897 1.00 50.20 2118 ASP C O 1
ATOM 5615 N N . LEU C 1 161 ? 51.187 -5.055 4.369 1.00 39.86 2119 LEU C N 1
ATOM 5616 C CA . LEU C 1 161 ? 50.212 -6.000 3.802 1.00 38.10 2119 LEU C CA 1
ATOM 5617 C C . LEU C 1 161 ? 49.650 -6.929 4.881 1.00 37.78 2119 LEU C C 1
ATOM 5618 O O . LEU C 1 161 ? 48.530 -7.401 4.758 1.00 45.45 2119 LEU C O 1
ATOM 5623 N N . ASN C 1 162 ? 50.474 -7.267 5.874 1.00 39.45 2120 ASN C N 1
ATOM 5624 C CA . ASN C 1 162 ? 50.130 -8.223 6.934 1.00 40.38 2120 ASN C CA 1
ATOM 5625 C C . ASN C 1 162 ? 49.080 -7.604 7.884 1.00 39.81 2120 ASN C C 1
ATOM 5626 O O . ASN C 1 162 ? 48.163 -8.281 8.352 1.00 43.10 2120 ASN C O 1
ATOM 5631 N N . LYS C 1 163 ? 49.253 -6.314 8.185 1.00 44.75 2121 LYS C N 1
ATOM 5632 C CA . LYS C 1 163 ? 48.322 -5.536 8.996 1.00 47.13 2121 LYS C CA 1
ATOM 5633 C C . LYS C 1 163 ? 46.959 -5.493 8.300 1.00 49.81 2121 LYS C C 1
ATOM 5634 O O . LYS C 1 163 ? 45.943 -5.674 8.970 1.00 47.48 2121 LYS C O 1
ATOM 5640 N N . HIS C 1 164 ? 46.969 -5.283 6.958 1.00 49.16 2122 HIS C N 1
ATOM 5641 C CA . HIS C 1 164 ? 45.763 -5.113 6.142 1.00 51.92 2122 HIS C CA 1
ATOM 5642 C C . HIS C 1 164 ? 44.824 -6.297 6.311 1.00 48.83 2122 HIS C C 1
ATOM 5643 O O . HIS C 1 164 ? 43.635 -6.111 6.551 1.00 54.70 2122 HIS C O 1
ATOM 5650 N N . LEU C 1 165 ? 45.367 -7.507 6.159 1.00 49.67 2123 LEU C N 1
ATOM 5651 C CA . LEU C 1 165 ? 44.601 -8.746 6.262 1.00 47.29 2123 LEU C CA 1
ATOM 5652 C C . LEU C 1 165 ? 44.055 -8.911 7.679 1.00 51.73 2123 LEU C C 1
ATOM 5653 O O . LEU C 1 165 ? 42.969 -9.468 7.871 1.00 53.91 2123 LEU C O 1
ATOM 5658 N N . MET C 1 166 ? 44.852 -8.495 8.673 1.00 57.72 2124 MET C N 1
ATOM 5659 C CA . MET C 1 166 ? 44.447 -8.538 10.081 1.00 65.50 2124 MET C CA 1
ATOM 5660 C C . MET C 1 166 ? 43.187 -7.689 10.269 1.00 62.53 2124 MET C C 1
ATOM 5661 O O . MET C 1 166 ? 42.246 -8.124 10.920 1.00 53.76 2124 MET C O 1
ATOM 5666 N N . ARG C 1 167 ? 43.183 -6.512 9.621 1.00 59.28 2125 ARG C N 1
ATOM 5667 C CA . ARG C 1 167 ? 42.124 -5.519 9.699 1.00 62.86 2125 ARG C CA 1
ATOM 5668 C C . ARG C 1 167 ? 40.868 -6.052 9.021 1.00 69.94 2125 ARG C C 1
ATOM 5669 O O . ARG C 1 167 ? 39.794 -6.093 9.621 1.00 74.58 2125 ARG C O 1
ATOM 5677 N N . TRP C 1 168 ? 41.033 -6.438 7.756 1.00 75.74 2126 TRP C N 1
ATOM 5678 C CA . TRP C 1 168 ? 40.006 -7.105 6.972 1.00 68.47 2126 TRP C CA 1
ATOM 5679 C C . TRP C 1 168 ? 39.271 -8.144 7.822 1.00 67.98 2126 TRP C C 1
ATOM 5680 O O . TRP C 1 168 ? 38.057 -8.279 7.717 1.00 74.66 2126 TRP C O 1
ATOM 5691 N N . GLY C 1 169 ? 40.023 -8.864 8.668 1.00 74.55 2127 GLY C N 1
ATOM 5692 C CA . GLY C 1 169 ? 39.489 -9.919 9.522 1.00 73.63 2127 GLY C CA 1
ATOM 5693 C C . GLY C 1 169 ? 38.934 -9.388 10.844 1.00 82.17 2127 GLY C C 1
ATOM 5694 O O . GLY C 1 169 ? 38.458 -10.163 11.672 1.00 88.56 2127 GLY C O 1
ATOM 5695 N N . GLY C 1 170 ? 39.039 -8.071 11.047 1.00 88.23 2128 GLY C N 1
ATOM 5696 C CA . GLY C 1 170 ? 38.317 -7.370 12.104 1.00 93.18 2128 GLY C CA 1
ATOM 5697 C C . GLY C 1 170 ? 37.002 -6.756 11.601 1.00 89.96 2128 GLY C C 1
ATOM 5698 O O . GLY C 1 170 ? 36.035 -6.641 12.368 1.00 84.53 2128 GLY C O 1
ATOM 5699 N N . LEU C 1 171 ? 36.982 -6.385 10.304 1.00 75.77 2129 LEU C N 1
ATOM 5700 C CA . LEU C 1 171 ? 35.890 -5.648 9.673 1.00 69.87 2129 LEU C CA 1
ATOM 5701 C C . LEU C 1 171 ? 34.808 -6.597 9.153 1.00 76.31 2129 LEU C C 1
ATOM 5702 O O . LEU C 1 171 ? 33.674 -6.569 9.632 1.00 89.05 2129 LEU C O 1
ATOM 5707 N N . PHE C 1 172 ? 35.169 -7.413 8.149 1.00 75.24 2130 PHE C N 1
ATOM 5708 C CA . PHE C 1 172 ? 34.216 -8.182 7.350 1.00 67.85 2130 PHE C CA 1
ATOM 5709 C C . PHE C 1 172 ? 33.789 -9.436 8.101 1.00 65.34 2130 PHE C C 1
ATOM 5710 O O . PHE C 1 172 ? 32.857 -10.116 7.694 1.00 68.69 2130 PHE C O 1
ATOM 5718 N N . LEU C 1 173 ? 34.502 -9.748 9.181 1.00 68.61 2131 LEU C N 1
ATOM 5719 C CA . LEU C 1 173 ? 34.202 -10.905 10.005 1.00 69.67 2131 LEU C CA 1
ATOM 5720 C C . LEU C 1 173 ? 33.476 -10.434 11.249 1.00 76.63 2131 LEU C C 1
ATOM 5721 O O . LEU C 1 173 ? 34.106 -10.039 12.225 1.00 73.92 2131 LEU C O 1
ATOM 5726 N N . ASP C 1 174 ? 32.143 -10.443 11.181 1.00 81.33 2132 ASP C N 1
ATOM 5727 C CA . ASP C 1 174 ? 31.316 -10.230 12.360 1.00 84.70 2132 ASP C CA 1
ATOM 5728 C C . ASP C 1 174 ? 31.528 -11.398 13.326 1.00 81.33 2132 ASP C C 1
ATOM 5729 O O . ASP C 1 174 ? 31.429 -12.557 12.930 1.00 67.88 2132 ASP C O 1
ATOM 5734 N N . PRO C 1 175 ? 31.808 -11.141 14.625 1.00 85.86 2133 PRO C N 1
ATOM 5735 C CA . PRO C 1 175 ? 31.884 -12.211 15.614 1.00 91.32 2133 PRO C CA 1
ATOM 5736 C C . PRO C 1 175 ? 30.471 -12.735 15.902 1.00 112.74 2133 PRO C C 1
ATOM 5737 O O . PRO C 1 175 ? 29.549 -12.506 15.112 1.00 122.01 2133 PRO C O 1
ATOM 5741 N N . ASP C 1 176 ? 30.324 -13.466 17.019 1.00 115.71 2134 ASP C N 1
ATOM 5742 C CA . ASP C 1 176 ? 29.074 -14.126 17.413 1.00 114.20 2134 ASP C CA 1
ATOM 5743 C C . ASP C 1 176 ? 28.808 -15.320 16.479 1.00 113.33 2134 ASP C C 1
ATOM 5744 O O . ASP C 1 176 ? 28.574 -16.421 16.973 1.00 126.09 2134 ASP C O 1
ATOM 5749 N N . ASN C 1 177 ? 28.839 -15.123 15.139 1.00 101.16 2135 ASN C N 1
ATOM 5750 C CA . ASN C 1 177 ? 28.991 -16.263 14.232 1.00 98.84 2135 ASN C CA 1
ATOM 5751 C C . ASN C 1 177 ? 30.311 -16.929 14.605 1.00 97.77 2135 ASN C C 1
ATOM 5752 O O . ASN C 1 177 ? 31.344 -16.261 14.636 1.00 96.40 2135 ASN C O 1
ATOM 5757 N N . ALA C 1 178 ? 30.235 -18.221 14.962 1.00 92.55 2136 ALA C N 1
ATOM 5758 C CA . ALA C 1 178 ? 31.365 -18.984 15.483 1.00 92.34 2136 ALA C CA 1
ATOM 5759 C C . ALA C 1 178 ? 32.365 -19.336 14.371 1.00 95.64 2136 ALA C C 1
ATOM 5760 O O . ALA C 1 178 ? 33.556 -19.499 14.645 1.00 102.79 2136 ALA C O 1
ATOM 5762 N N . GLU C 1 179 ? 31.860 -19.492 13.132 1.00 90.00 2137 GLU C N 1
ATOM 5763 C CA . GLU C 1 179 ? 32.685 -19.731 11.942 1.00 91.54 2137 GLU C CA 1
ATOM 5764 C C . GLU C 1 179 ? 33.615 -18.538 11.672 1.00 84.35 2137 GLU C C 1
ATOM 5765 O O . GLU C 1 179 ? 34.814 -18.719 11.483 1.00 85.33 2137 GLU C O 1
ATOM 5771 N N . GLN C 1 180 ? 33.030 -17.333 11.642 1.00 79.86 2138 GLN C N 1
ATOM 5772 C CA . GLN C 1 180 ? 33.712 -16.080 11.316 1.00 82.48 2138 GLN C CA 1
ATOM 5773 C C . GLN C 1 180 ? 34.603 -15.659 12.498 1.00 78.55 2138 GLN C C 1
ATOM 5774 O O . GLN C 1 180 ? 35.564 -14.919 12.316 1.00 69.96 2138 GLN C O 1
ATOM 5780 N N . ASN C 1 181 ? 34.273 -16.150 13.703 1.00 76.76 2139 ASN C N 1
ATOM 5781 C CA . ASN C 1 181 ? 35.021 -15.865 14.923 1.00 79.05 2139 ASN C CA 1
ATOM 5782 C C . ASN C 1 181 ? 36.303 -16.699 14.930 1.00 78.21 2139 ASN C C 1
ATOM 5783 O O . ASN C 1 181 ? 37.387 -16.160 15.135 1.00 87.16 2139 ASN C O 1
ATOM 5788 N N . GLN C 1 182 ? 36.157 -18.017 14.727 1.00 75.32 2140 GLN C N 1
ATOM 5789 C CA . GLN C 1 182 ? 37.275 -18.904 14.437 1.00 72.02 2140 GLN C CA 1
ATOM 5790 C C . GLN C 1 182 ? 38.160 -18.263 13.374 1.00 73.38 2140 GLN C C 1
ATOM 5791 O O . GLN C 1 182 ? 39.322 -17.960 13.631 1.00 81.98 2140 GLN C O 1
ATOM 5797 N N . LEU C 1 183 ? 37.565 -18.004 12.203 1.00 65.73 2141 LEU C N 1
ATOM 5798 C CA . LEU C 1 183 ? 38.289 -17.573 11.014 1.00 65.27 2141 LEU C CA 1
ATOM 5799 C C . LEU C 1 183 ? 39.152 -16.335 11.306 1.00 66.98 2141 LEU C C 1
ATOM 5800 O O . LEU C 1 183 ? 40.164 -16.139 10.653 1.00 72.21 2141 LEU C O 1
ATOM 5805 N N . LYS C 1 184 ? 38.738 -15.504 12.275 1.00 69.34 2142 LYS C N 1
ATOM 5806 C CA . LYS C 1 184 ? 39.460 -14.288 12.658 1.00 67.27 2142 LYS C CA 1
ATOM 5807 C C . LYS C 1 184 ? 40.677 -14.648 13.516 1.00 67.73 2142 LYS C C 1
ATOM 5808 O O . LYS C 1 184 ? 41.708 -13.969 13.457 1.00 67.83 2142 LYS C O 1
ATOM 5814 N N . SER C 1 185 ? 40.524 -15.682 14.353 1.00 65.60 2143 SER C N 1
ATOM 5815 C CA . SER C 1 185 ? 41.634 -16.263 15.101 1.00 69.36 2143 SER C CA 1
ATOM 5816 C C . SER C 1 185 ? 42.656 -16.870 14.140 1.00 61.02 2143 SER C C 1
ATOM 5817 O O . SER C 1 185 ? 43.851 -16.602 14.262 1.00 55.14 2143 SER C O 1
ATOM 5820 N N . SER C 1 186 ? 42.148 -17.673 13.196 1.00 54.47 2144 SER C N 1
ATOM 5821 C CA . SER C 1 186 ? 42.933 -18.301 12.145 1.00 54.65 2144 SER C CA 1
ATOM 5822 C C . SER C 1 186 ? 43.841 -17.281 11.463 1.00 50.34 2144 SER C C 1
ATOM 5823 O O . SER C 1 186 ? 45.054 -17.462 11.466 1.00 54.60 2144 SER C O 1
ATOM 5826 N N . ILE C 1 187 ? 43.248 -16.215 10.901 1.00 46.91 2145 ILE C N 1
ATOM 5827 C CA . ILE C 1 187 ? 43.996 -15.143 10.242 1.00 48.49 2145 ILE C CA 1
ATOM 5828 C C . ILE C 1 187 ? 45.052 -14.646 11.226 1.00 47.38 2145 ILE C C 1
ATOM 5829 O O . ILE C 1 187 ? 46.242 -14.671 10.933 1.00 48.32 2145 ILE C O 1
ATOM 5834 N N . ASP C 1 188 ? 44.579 -14.243 12.405 1.00 44.84 2146 ASP C N 1
ATOM 5835 C CA . ASP C 1 188 ? 45.401 -13.699 13.472 1.00 44.01 2146 ASP C CA 1
ATOM 5836 C C . ASP C 1 188 ? 46.667 -14.532 13.618 1.00 39.55 2146 ASP C C 1
ATOM 5837 O O . ASP C 1 188 ? 47.763 -13.994 13.528 1.00 46.42 2146 ASP C O 1
ATOM 5842 N N . ALA C 1 189 ? 46.495 -15.835 13.881 1.00 38.83 2147 ALA C N 1
ATOM 5843 C CA . ALA C 1 189 ? 47.597 -16.779 14.061 1.00 38.39 2147 ALA C CA 1
ATOM 5844 C C . ALA C 1 189 ? 48.562 -16.737 12.867 1.00 35.35 2147 ALA C C 1
ATOM 5845 O O . ALA C 1 189 ? 49.753 -16.769 13.060 1.00 39.79 2147 ALA C O 1
ATOM 5847 N N . ALA C 1 190 ? 48.013 -16.657 11.654 1.00 31.68 2148 ALA C N 1
ATOM 5848 C CA . ALA C 1 190 ? 48.751 -16.823 10.418 1.00 36.64 2148 ALA C CA 1
ATOM 5849 C C . ALA C 1 190 ? 49.569 -15.572 10.135 1.00 36.24 2148 ALA C C 1
ATOM 5850 O O . ALA C 1 190 ? 50.674 -15.686 9.617 1.00 34.86 2148 ALA C O 1
ATOM 5852 N N . THR C 1 191 ? 49.012 -14.392 10.476 1.00 39.11 2149 THR C N 1
ATOM 5853 C CA . THR C 1 191 ? 49.714 -13.114 10.325 1.00 40.82 2149 THR C CA 1
ATOM 5854 C C . THR C 1 191 ? 50.825 -13.008 11.364 1.00 34.38 2149 THR C C 1
ATOM 5855 O O . THR C 1 191 ? 51.834 -12.360 11.112 1.00 37.35 2149 THR C O 1
ATOM 5859 N N . PHE C 1 192 ? 50.604 -13.599 12.537 1.00 31.68 2150 PHE C N 1
ATOM 5860 C CA . PHE C 1 192 ? 51.580 -13.590 13.617 1.00 32.45 2150 PHE C CA 1
ATOM 5861 C C . PHE C 1 192 ? 52.817 -14.375 13.192 1.00 32.32 2150 PHE C C 1
ATOM 5862 O O . PHE C 1 192 ? 53.943 -13.999 13.524 1.00 32.36 2150 PHE C O 1
ATOM 5870 N N . SER C 1 193 ? 52.571 -15.522 12.537 1.00 30.58 2151 SER C N 1
ATOM 5871 C CA . SER C 1 193 ? 53.627 -16.432 12.133 1.00 32.37 2151 SER C CA 1
ATOM 5872 C C . SER C 1 193 ? 54.399 -15.833 10.947 1.00 28.87 2151 SER C C 1
ATOM 5873 O O . SER C 1 193 ? 55.595 -16.033 10.875 1.00 31.07 2151 SER C O 1
ATOM 5876 N N . ASN C 1 194 ? 53.733 -14.991 10.120 1.00 30.19 2152 ASN C N 1
ATOM 5877 C CA . ASN C 1 194 ? 54.392 -14.116 9.137 1.00 28.85 2152 ASN C CA 1
ATOM 5878 C C . ASN C 1 194 ? 55.392 -13.183 9.823 1.00 28.83 2152 ASN C C 1
ATOM 5879 O O . ASN C 1 194 ? 56.554 -13.127 9.434 1.00 27.76 2152 ASN C O 1
ATOM 5884 N N . THR C 1 195 ? 54.922 -12.437 10.830 1.00 27.24 2153 THR C N 1
ATOM 5885 C CA . THR C 1 195 ? 55.750 -11.460 11.549 1.00 26.21 2153 THR C CA 1
ATOM 5886 C C . THR C 1 195 ? 56.994 -12.137 12.140 1.00 25.09 2153 THR C C 1
ATOM 5887 O O . THR C 1 195 ? 58.094 -11.583 12.106 1.00 24.82 2153 THR C O 1
ATOM 5891 N N . GLY C 1 196 ? 56.786 -13.306 12.763 1.00 25.72 2154 GLY C N 1
ATOM 5892 C CA . GLY C 1 196 ? 57.864 -14.068 13.375 1.00 26.69 2154 GLY C CA 1
ATOM 5893 C C . GLY C 1 196 ? 58.925 -14.470 12.342 1.00 26.57 2154 GLY C C 1
ATOM 5894 O O . GLY C 1 196 ? 60.112 -14.385 12.626 1.00 27.02 2154 GLY C O 1
ATOM 5895 N N . PHE C 1 197 ? 58.459 -14.952 11.179 1.00 25.14 2155 PHE C N 1
ATOM 5896 C CA . PHE C 1 197 ? 59.307 -15.402 10.075 1.00 26.77 2155 PHE C CA 1
ATOM 5897 C C . PHE C 1 197 ? 60.144 -14.226 9.568 1.00 26.35 2155 PHE C C 1
ATOM 5898 O O . PHE C 1 197 ? 61.367 -14.309 9.493 1.00 29.06 2155 PHE C O 1
ATOM 5906 N N . TRP C 1 198 ? 59.480 -13.100 9.307 1.00 24.20 2156 TRP C N 1
ATOM 5907 C CA . TRP C 1 198 ? 60.151 -11.915 8.797 1.00 26.93 2156 TRP C CA 1
ATOM 5908 C C . TRP C 1 198 ? 61.148 -11.352 9.808 1.00 26.74 2156 TRP C C 1
ATOM 5909 O O . TRP C 1 198 ? 62.177 -10.799 9.396 1.00 27.73 2156 TRP C O 1
ATOM 5920 N N . SER C 1 199 ? 60.872 -11.562 11.103 1.00 23.03 2157 SER C N 1
ATOM 5921 C CA . SER C 1 199 ? 61.748 -11.101 12.181 1.00 24.37 2157 SER C CA 1
ATOM 5922 C C . SER C 1 199 ? 63.049 -11.904 12.188 1.00 23.51 2157 SER C C 1
ATOM 5923 O O . SER C 1 199 ? 64.117 -11.333 12.301 1.00 23.34 2157 SER C O 1
ATOM 5926 N N . SER C 1 200 ? 62.928 -13.239 12.043 1.00 23.72 2158 SER C N 1
ATOM 5927 C CA . SER C 1 200 ? 64.057 -14.143 11.919 1.00 21.84 2158 SER C CA 1
ATOM 5928 C C . SER C 1 200 ? 64.905 -13.796 10.693 1.00 23.76 2158 SER C C 1
ATOM 5929 O O . SER C 1 200 ? 66.104 -13.706 10.809 1.00 31.22 2158 SER C O 1
ATOM 5932 N N . VAL C 1 201 ? 64.267 -13.533 9.544 1.00 25.12 2159 VAL C N 1
ATOM 5933 C CA . VAL C 1 201 ? 64.951 -13.168 8.296 1.00 23.33 2159 VAL C CA 1
ATOM 5934 C C . VAL C 1 201 ? 65.797 -11.918 8.532 1.00 23.13 2159 VAL C C 1
ATOM 5935 O O . VAL C 1 201 ? 66.927 -11.864 8.112 1.00 24.50 2159 VAL C O 1
ATOM 5939 N N . TYR C 1 202 ? 65.247 -10.924 9.228 1.00 22.73 2160 TYR C N 1
ATOM 5940 C CA . TYR C 1 202 ? 65.995 -9.727 9.620 1.00 22.98 2160 TYR C CA 1
ATOM 5941 C C . TYR C 1 202 ? 67.172 -10.105 10.555 1.00 22.16 2160 TYR C C 1
ATOM 5942 O O . TYR C 1 202 ? 68.290 -9.588 10.421 1.00 25.05 2160 TYR C O 1
ATOM 5951 N N . ALA C 1 203 ? 66.922 -11.031 11.486 1.00 20.90 2161 ALA C N 1
ATOM 5952 C CA . ALA C 1 203 ? 67.846 -11.314 12.580 1.00 21.29 2161 ALA C CA 1
ATOM 5953 C C . ALA C 1 203 ? 69.117 -12.013 12.063 1.00 22.05 2161 ALA C C 1
ATOM 5954 O O . ALA C 1 203 ? 70.217 -11.721 12.568 1.00 21.83 2161 ALA C O 1
ATOM 5956 N N . THR C 1 204 ? 68.966 -12.870 11.038 1.00 22.41 2162 THR C N 1
ATOM 5957 C CA . THR C 1 204 ? 70.071 -13.640 10.448 1.00 27.04 2162 THR C CA 1
ATOM 5958 C C . THR C 1 204 ? 71.065 -12.721 9.748 1.00 24.20 2162 THR C C 1
ATOM 5959 O O . THR C 1 204 ? 72.178 -13.138 9.449 1.00 29.15 2162 THR C O 1
ATOM 5963 N N . GLY C 1 205 ? 70.668 -11.474 9.525 1.00 23.72 2163 GLY C N 1
ATOM 5964 C CA . GLY C 1 205 ? 71.506 -10.478 8.880 1.00 24.89 2163 GLY C CA 1
ATOM 5965 C C . GLY C 1 205 ? 72.525 -9.828 9.824 1.00 26.92 2163 GLY C C 1
ATOM 5966 O O . GLY C 1 205 ? 73.412 -9.120 9.349 1.00 30.84 2163 GLY C O 1
ATOM 5967 N N . ALA C 1 206 ? 72.367 -10.061 11.142 1.00 25.49 2164 ALA C N 1
ATOM 5968 C CA . ALA C 1 206 ? 73.192 -9.451 12.183 1.00 27.55 2164 ALA C CA 1
ATOM 5969 C C . ALA C 1 206 ? 74.659 -9.824 11.990 1.00 24.10 2164 ALA C C 1
ATOM 5970 O O . ALA C 1 206 ? 74.948 -10.968 11.617 1.00 24.51 2164 ALA C O 1
ATOM 5972 N N . GLN C 1 207 ? 75.552 -8.835 12.217 1.00 24.87 2165 GLN C N 1
ATOM 5973 C CA . GLN C 1 207 ? 77.003 -9.014 12.235 1.00 29.33 2165 GLN C CA 1
ATOM 5974 C C . GLN C 1 207 ? 77.535 -8.340 13.510 1.00 30.94 2165 GLN C C 1
ATOM 5975 O O . GLN C 1 207 ? 76.877 -7.466 14.032 1.00 29.84 2165 GLN C O 1
ATOM 5981 N N . ASN C 1 208 ? 78.734 -8.753 13.974 1.00 28.36 2166 ASN C N 1
ATOM 5982 C CA . ASN C 1 208 ? 79.483 -8.078 15.017 1.00 27.87 2166 ASN C CA 1
ATOM 5983 C C . ASN C 1 208 ? 78.622 -7.976 16.285 1.00 29.34 2166 ASN C C 1
ATOM 5984 O O . ASN C 1 208 ? 77.919 -8.918 16.603 1.00 35.76 2166 ASN C O 1
ATOM 5989 N N . ASP C 1 209 ? 78.749 -6.867 17.024 1.00 27.11 2167 ASP C N 1
ATOM 5990 C CA . ASP C 1 209 ? 77.979 -6.602 18.226 1.00 30.54 2167 ASP C CA 1
ATOM 5991 C C . ASP C 1 209 ? 76.650 -5.985 17.819 1.00 29.65 2167 ASP C C 1
ATOM 5992 O O . ASP C 1 209 ? 76.617 -5.198 16.879 1.00 32.66 2167 ASP C O 1
ATOM 5997 N N . VAL C 1 210 ? 75.583 -6.356 18.546 1.00 25.94 2168 VAL C N 1
ATOM 5998 C CA . VAL C 1 210 ? 74.213 -5.944 18.278 1.00 25.81 2168 VAL C CA 1
ATOM 5999 C C . VAL C 1 210 ? 73.632 -5.373 19.573 1.00 24.29 2168 VAL C C 1
ATOM 6000 O O . VAL C 1 210 ? 74.109 -5.705 20.626 1.00 22.11 2168 VAL C O 1
ATOM 6004 N N . TYR C 1 211 ? 72.611 -4.521 19.462 1.00 22.84 2169 TYR C N 1
ATOM 6005 C CA . TYR C 1 211 ? 71.945 -3.901 20.609 1.00 23.80 2169 TYR C CA 1
ATOM 6006 C C . TYR C 1 211 ? 70.522 -4.450 20.666 1.00 22.64 2169 TYR C C 1
ATOM 6007 O O . TYR C 1 211 ? 69.875 -4.663 19.640 1.00 21.92 2169 TYR C O 1
ATOM 6016 N N . VAL C 1 212 ? 70.064 -4.730 21.878 1.00 25.73 2170 VAL C N 1
ATOM 6017 C CA . VAL C 1 212 ? 68.688 -5.118 22.135 1.00 23.68 2170 VAL C CA 1
ATOM 6018 C C . VAL C 1 212 ? 68.101 -4.113 23.132 1.00 26.88 2170 VAL C C 1
ATOM 6019 O O . VAL C 1 212 ? 68.532 -4.056 24.290 1.00 24.54 2170 VAL C O 1
ATOM 6023 N N . ILE C 1 213 ? 67.106 -3.328 22.672 1.00 29.13 2171 ILE C N 1
ATOM 6024 C CA . ILE C 1 213 ? 66.372 -2.390 23.529 1.00 32.23 2171 ILE C CA 1
ATOM 6025 C C . ILE C 1 213 ? 65.235 -3.130 24.230 1.00 29.09 2171 ILE C C 1
ATOM 6026 O O . ILE C 1 213 ? 64.354 -3.608 23.565 1.00 28.77 2171 ILE C O 1
ATOM 6031 N N . ALA C 1 214 ? 65.310 -3.239 25.577 1.00 31.32 2172 ALA C N 1
ATOM 6032 C CA . ALA C 1 214 ? 64.303 -3.898 26.409 1.00 32.37 2172 ALA C CA 1
ATOM 6033 C C . ALA C 1 214 ? 64.172 -3.174 27.762 1.00 36.16 2172 ALA C C 1
ATOM 6034 O O . ALA C 1 214 ? 64.574 -3.715 28.793 1.00 38.15 2172 ALA C O 1
ATOM 6036 N N . GLU C 1 215 ? 63.629 -1.950 27.767 1.00 38.49 2173 GLU C N 1
ATOM 6037 C CA . GLU C 1 215 ? 63.578 -1.158 28.995 1.00 48.74 2173 GLU C CA 1
ATOM 6038 C C . GLU C 1 215 ? 62.748 -1.914 30.038 1.00 39.98 2173 GLU C C 1
ATOM 6039 O O . GLU C 1 215 ? 61.633 -2.335 29.751 1.00 37.55 2173 GLU C O 1
ATOM 6045 N N . GLY C 1 216 ? 63.323 -2.097 31.229 1.00 37.53 2174 GLY C N 1
ATOM 6046 C CA . GLY C 1 216 ? 62.672 -2.832 32.306 1.00 43.40 2174 GLY C CA 1
ATOM 6047 C C . GLY C 1 216 ? 63.030 -4.320 32.328 1.00 45.23 2174 GLY C C 1
ATOM 6048 O O . GLY C 1 216 ? 62.797 -4.976 33.331 1.00 55.68 2174 GLY C O 1
ATOM 6049 N N . GLY C 1 217 ? 63.546 -4.854 31.206 1.00 40.91 2175 GLY C N 1
ATOM 6050 C CA . GLY C 1 217 ? 64.190 -6.167 31.187 1.00 42.96 2175 GLY C CA 1
ATOM 6051 C C . GLY C 1 217 ? 63.665 -7.061 30.068 1.00 37.35 2175 GLY C C 1
ATOM 6052 O O . GLY C 1 217 ? 62.941 -6.596 29.205 1.00 46.36 2175 GLY C O 1
ATOM 6053 N N . VAL C 1 218 ? 63.970 -8.363 30.155 1.00 35.47 2176 VAL C N 1
ATOM 6054 C CA . VAL C 1 218 ? 63.686 -9.336 29.105 1.00 33.33 2176 VAL C CA 1
ATOM 6055 C C . VAL C 1 218 ? 62.208 -9.716 29.132 1.00 33.52 2176 VAL C C 1
ATOM 6056 O O . VAL C 1 218 ? 61.700 -10.059 30.183 1.00 34.69 2176 VAL C O 1
ATOM 6060 N N . ARG C 1 219 ? 61.556 -9.751 27.958 1.00 34.02 2177 ARG C N 1
ATOM 6061 C CA . ARG C 1 219 ? 60.184 -10.209 27.838 1.00 39.43 2177 ARG C CA 1
ATOM 6062 C C . ARG C 1 219 ? 60.168 -11.638 27.260 1.00 41.75 2177 ARG C C 1
ATOM 6063 O O . ARG C 1 219 ? 60.624 -11.847 26.137 1.00 54.51 2177 ARG C O 1
ATOM 6071 N N . LEU C 1 220 ? 59.669 -12.607 28.062 1.00 34.18 2178 LEU C N 1
ATOM 6072 C CA . LEU C 1 220 ? 59.458 -13.993 27.638 1.00 36.04 2178 LEU C CA 1
ATOM 6073 C C . LEU C 1 220 ? 58.168 -14.079 26.818 1.00 32.33 2178 LEU C C 1
ATOM 6074 O O . LEU C 1 220 ? 57.194 -13.377 27.108 1.00 28.94 2178 LEU C O 1
ATOM 6079 N N . GLY C 1 221 ? 58.220 -14.853 25.728 1.00 26.95 2179 GLY C N 1
ATOM 6080 C CA . GLY C 1 221 ? 57.051 -15.167 24.921 1.00 27.80 2179 GLY C CA 1
ATOM 6081 C C . GLY C 1 221 ? 56.749 -14.168 23.798 1.00 26.15 2179 GLY C C 1
ATOM 6082 O O . GLY C 1 221 ? 55.726 -14.309 23.110 1.00 29.82 2179 GLY C O 1
ATOM 6083 N N . ASN C 1 222 ? 57.623 -13.184 23.588 1.00 27.81 2180 ASN C N 1
ATOM 6084 C CA . ASN C 1 222 ? 57.420 -12.197 22.523 1.00 29.56 2180 ASN C CA 1
ATOM 6085 C C . ASN C 1 222 ? 58.302 -12.552 21.317 1.00 31.30 2180 ASN C C 1
ATOM 6086 O O . ASN C 1 222 ? 58.954 -13.591 21.304 1.00 30.98 2180 ASN C O 1
ATOM 6091 N N . TYR C 1 223 ? 58.318 -11.666 20.304 1.00 32.25 2181 TYR C N 1
ATOM 6092 C CA . TYR C 1 223 ? 58.990 -11.950 19.044 1.00 32.37 2181 TYR C CA 1
ATOM 6093 C C . TYR C 1 223 ? 60.491 -12.087 19.280 1.00 30.60 2181 TYR C C 1
ATOM 6094 O O . TYR C 1 223 ? 61.084 -13.095 18.885 1.00 29.45 2181 TYR C O 1
ATOM 6103 N N . PHE C 1 224 ? 61.092 -11.128 19.997 1.00 25.98 2182 PHE C N 1
ATOM 6104 C CA . PHE C 1 224 ? 62.522 -11.213 20.254 1.00 24.04 2182 PHE C CA 1
ATOM 6105 C C . PHE C 1 224 ? 62.880 -12.589 20.850 1.00 24.56 2182 PHE C C 1
ATOM 6106 O O . PHE C 1 224 ? 63.834 -13.235 20.427 1.00 24.77 2182 PHE C O 1
ATOM 6114 N N . TRP C 1 225 ? 62.120 -13.004 21.860 1.00 23.83 2183 TRP C N 1
ATOM 6115 C CA . TRP C 1 225 ? 62.398 -14.229 22.604 1.00 24.54 2183 TRP C CA 1
ATOM 6116 C C . TRP C 1 225 ? 62.186 -15.459 21.720 1.00 22.94 2183 TRP C C 1
ATOM 6117 O O . TRP C 1 225 ? 62.989 -16.366 21.749 1.00 22.99 2183 TRP C O 1
ATOM 6128 N N . ASN C 1 226 ? 61.114 -15.435 20.932 1.00 21.58 2184 ASN C N 1
ATOM 6129 C CA . ASN C 1 226 ? 60.644 -16.577 20.179 1.00 26.04 2184 ASN C CA 1
ATOM 6130 C C . ASN C 1 226 ? 61.497 -16.811 18.907 1.00 25.46 2184 ASN C C 1
ATOM 6131 O O . ASN C 1 226 ? 61.923 -17.947 18.685 1.00 25.01 2184 ASN C O 1
ATOM 6136 N N . VAL C 1 227 ? 61.762 -15.747 18.110 1.00 24.32 2185 VAL C N 1
ATOM 6137 C CA . VAL C 1 227 ? 62.234 -15.910 16.716 1.00 26.72 2185 VAL C CA 1
ATOM 6138 C C . VAL C 1 227 ? 63.558 -15.171 16.409 1.00 23.58 2185 VAL C C 1
ATOM 6139 O O . VAL C 1 227 ? 64.215 -15.488 15.390 1.00 25.00 2185 VAL C O 1
ATOM 6143 N N . GLN C 1 228 ? 63.997 -14.243 17.265 1.00 19.65 2186 GLN C N 1
ATOM 6144 C CA . GLN C 1 228 ? 65.191 -13.445 16.942 1.00 23.24 2186 GLN C CA 1
ATOM 6145 C C . GLN C 1 228 ? 66.408 -13.901 17.710 1.00 21.31 2186 GLN C C 1
ATOM 6146 O O . GLN C 1 228 ? 67.460 -14.044 17.123 1.00 23.06 2186 GLN C O 1
ATOM 6152 N N . LEU C 1 229 ? 66.256 -14.108 19.020 1.00 21.86 2187 LEU C N 1
ATOM 6153 C CA . LEU C 1 229 ? 67.363 -14.455 19.898 1.00 21.30 2187 LEU C CA 1
ATOM 6154 C C . LEU C 1 229 ? 67.962 -15.809 19.473 1.00 19.94 2187 LEU C C 1
ATOM 6155 O O . LEU C 1 229 ? 69.182 -15.966 19.454 1.00 20.18 2187 LEU C O 1
ATOM 6160 N N . PRO C 1 230 ? 67.136 -16.831 19.139 1.00 21.30 2188 PRO C N 1
ATOM 6161 C CA . PRO C 1 230 ? 67.649 -18.111 18.644 1.00 23.51 2188 PRO C CA 1
ATOM 6162 C C . PRO C 1 230 ? 68.476 -17.947 17.377 1.00 23.66 2188 PRO C C 1
ATOM 6163 O O . PRO C 1 230 ? 69.479 -18.595 17.220 1.00 32.50 2188 PRO C O 1
ATOM 6167 N N . ALA C 1 231 ? 68.091 -17.008 16.526 1.00 24.96 2189 ALA C N 1
ATOM 6168 C CA . ALA C 1 231 ? 68.805 -16.731 15.278 1.00 21.25 2189 ALA C CA 1
ATOM 6169 C C . ALA C 1 231 ? 70.116 -16.019 15.601 1.00 21.49 2189 ALA C C 1
ATOM 6170 O O . ALA C 1 231 ? 71.107 -16.319 14.982 1.00 19.38 2189 ALA C O 1
ATOM 6172 N N . LEU C 1 232 ? 70.117 -15.176 16.665 1.00 22.86 2190 LEU C N 1
ATOM 6173 C CA . LEU C 1 232 ? 71.310 -14.461 17.136 1.00 23.32 2190 LEU C CA 1
ATOM 6174 C C . LEU C 1 232 ? 72.299 -15.423 17.791 1.00 24.03 2190 LEU C C 1
ATOM 6175 O O . LEU C 1 232 ? 73.515 -15.310 17.565 1.00 23.02 2190 LEU C O 1
ATOM 6180 N N . ARG C 1 233 ? 71.783 -16.397 18.548 1.00 25.95 2191 ARG C N 1
ATOM 6181 C CA . ARG C 1 233 ? 72.631 -17.445 19.163 1.00 25.35 2191 ARG C CA 1
ATOM 6182 C C . ARG C 1 233 ? 73.363 -18.274 18.071 1.00 26.40 2191 ARG C C 1
ATOM 6183 O O . ARG C 1 233 ? 74.559 -18.571 18.200 1.00 25.08 2191 ARG C O 1
ATOM 6191 N N . GLN C 1 234 ? 72.657 -18.586 16.970 1.00 26.56 2192 GLN C N 1
ATOM 6192 C CA . GLN C 1 234 ? 73.228 -19.329 15.837 1.00 29.97 2192 GLN C CA 1
ATOM 6193 C C . GLN C 1 234 ? 74.417 -18.564 15.222 1.00 27.55 2192 GLN C C 1
ATOM 6194 O O . GLN C 1 234 ? 75.460 -19.160 14.968 1.00 26.98 2192 GLN C O 1
ATOM 6200 N N . LEU C 1 235 ? 74.276 -17.238 15.060 1.00 24.40 2193 LEU C N 1
ATOM 6201 C CA . LEU C 1 235 ? 75.307 -16.392 14.458 1.00 25.28 2193 LEU C CA 1
ATOM 6202 C C . LEU C 1 235 ? 76.554 -16.275 15.367 1.00 26.97 2193 LEU C C 1
ATOM 6203 O O . LEU C 1 235 ? 77.662 -16.312 14.876 1.00 31.68 2193 LEU C O 1
ATOM 6208 N N . GLN C 1 236 ? 76.369 -16.057 16.684 1.00 24.90 2194 GLN C N 1
ATOM 6209 C CA . GLN C 1 236 ? 77.447 -16.126 17.665 1.00 23.50 2194 GLN C CA 1
ATOM 6210 C C . GLN C 1 236 ? 78.264 -17.439 17.466 1.00 26.06 2194 GLN C C 1
ATOM 6211 O O . GLN C 1 236 ? 79.501 -17.410 17.413 1.00 26.17 2194 GLN C O 1
ATOM 6217 N N . ARG C 1 237 ? 77.554 -18.575 17.308 1.00 27.09 2195 ARG C N 1
ATOM 6218 C CA . ARG C 1 237 ? 78.152 -19.919 17.252 1.00 29.51 2195 ARG C CA 1
ATOM 6219 C C . ARG C 1 237 ? 78.864 -20.162 15.912 1.00 28.42 2195 ARG C C 1
ATOM 6220 O O . ARG C 1 237 ? 79.764 -20.987 15.851 1.00 28.23 2195 ARG C O 1
ATOM 6228 N N . GLU C 1 238 ? 78.467 -19.421 14.873 1.00 27.69 2196 GLU C N 1
ATOM 6229 C CA . GLU C 1 238 ? 79.153 -19.389 13.591 1.00 29.11 2196 GLU C CA 1
ATOM 6230 C C . GLU C 1 238 ? 80.237 -18.319 13.611 1.00 26.95 2196 GLU C C 1
ATOM 6231 O O . GLU C 1 238 ? 80.907 -18.125 12.613 1.00 28.32 2196 GLU C O 1
ATOM 6237 N N . GLY C 1 239 ? 80.284 -17.526 14.685 1.00 28.07 2197 GLY C N 1
ATOM 6238 C CA . GLY C 1 239 ? 81.297 -16.481 14.848 1.00 30.71 2197 GLY C CA 1
ATOM 6239 C C . GLY C 1 239 ? 81.046 -15.201 14.020 1.00 28.43 2197 GLY C C 1
ATOM 6240 O O . GLY C 1 239 ? 81.968 -14.403 13.841 1.00 28.12 2197 GLY C O 1
ATOM 6241 N N . LEU C 1 240 ? 79.794 -14.992 13.561 1.00 27.89 2198 LEU C N 1
ATOM 6242 C CA . LEU C 1 240 ? 79.403 -13.827 12.740 1.00 29.85 2198 LEU C CA 1
ATOM 6243 C C . LEU C 1 240 ? 78.928 -12.638 13.605 1.00 29.82 2198 LEU C C 1
ATOM 6244 O O . LEU C 1 240 ? 78.988 -11.501 13.154 1.00 31.63 2198 LEU C O 1
ATOM 6249 N N . VAL C 1 241 ? 78.393 -12.932 14.795 1.00 25.42 2199 VAL C N 1
ATOM 6250 C CA . VAL C 1 241 ? 77.897 -11.950 15.761 1.00 24.92 2199 VAL C CA 1
ATOM 6251 C C . VAL C 1 241 ? 78.706 -12.108 17.066 1.00 30.32 2199 VAL C C 1
ATOM 6252 O O . VAL C 1 241 ? 78.981 -13.223 17.522 1.00 26.72 2199 VAL C O 1
ATOM 6256 N N . GLY C 1 242 ? 79.166 -10.984 17.623 1.00 29.62 2200 GLY C N 1
ATOM 6257 C CA . GLY C 1 242 ? 79.964 -10.998 18.840 1.00 30.82 2200 GLY C CA 1
ATOM 6258 C C . GLY C 1 242 ? 79.064 -10.941 20.066 1.00 30.65 2200 GLY C C 1
ATOM 6259 O O . GLY C 1 242 ? 78.399 -11.919 20.380 1.00 33.33 2200 GLY C O 1
ATOM 6260 N N . GLU C 1 243 ? 79.000 -9.779 20.692 1.00 29.15 2201 GLU C N 1
ATOM 6261 C CA . GLU C 1 243 ? 78.195 -9.586 21.895 1.00 30.31 2201 GLU C CA 1
ATOM 6262 C C . GLU C 1 243 ? 76.746 -9.235 21.547 1.00 30.37 2201 GLU C C 1
ATOM 6263 O O . GLU C 1 243 ? 76.489 -8.469 20.622 1.00 28.10 2201 GLU C O 1
ATOM 6269 N N . ILE C 1 244 ? 75.806 -9.779 22.320 1.00 30.11 2202 ILE C N 1
ATOM 6270 C CA . ILE C 1 244 ? 74.417 -9.316 22.283 1.00 29.34 2202 ILE C CA 1
ATOM 6271 C C . ILE C 1 244 ? 74.212 -8.448 23.514 1.00 29.12 2202 ILE C C 1
ATOM 6272 O O . ILE C 1 244 ? 74.210 -8.974 24.634 1.00 26.86 2202 ILE C O 1
ATOM 6277 N N . ARG C 1 245 ? 74.089 -7.118 23.276 1.00 28.60 2203 ARG C N 1
ATOM 6278 C CA . ARG C 1 245 ? 74.184 -6.098 24.308 1.00 27.08 2203 ARG C CA 1
ATOM 6279 C C . ARG C 1 245 ? 72.793 -5.608 24.683 1.00 26.23 2203 ARG C C 1
ATOM 6280 O O . ARG C 1 245 ? 72.181 -4.854 23.935 1.00 26.63 2203 ARG C O 1
ATOM 6288 N N . LEU C 1 246 ? 72.293 -6.063 25.838 1.00 25.76 2204 LEU C N 1
ATOM 6289 C CA . LEU C 1 246 ? 70.941 -5.742 26.285 1.00 28.30 2204 LEU C CA 1
ATOM 6290 C C . LEU C 1 246 ? 70.954 -4.394 27.022 1.00 26.62 2204 LEU C C 1
ATOM 6291 O O . LEU C 1 246 ? 71.830 -4.141 27.821 1.00 30.41 2204 LEU C O 1
ATOM 6296 N N . LEU C 1 247 ? 70.007 -3.525 26.680 1.00 26.40 2205 LEU C N 1
ATOM 6297 C CA . LEU C 1 247 ? 69.794 -2.247 27.341 1.00 29.94 2205 LEU C CA 1
ATOM 6298 C C . LEU C 1 247 ? 68.450 -2.341 28.061 1.00 29.53 2205 LEU C C 1
ATOM 6299 O O . LEU C 1 247 ? 67.380 -2.360 27.412 1.00 28.85 2205 LEU C O 1
ATOM 6304 N N . ASP C 1 248 ? 68.522 -2.528 29.384 1.00 29.39 2206 ASP C N 1
ATOM 6305 C CA . ASP C 1 248 ? 67.340 -2.768 30.199 1.00 34.08 2206 ASP C CA 1
ATOM 6306 C C . ASP C 1 248 ? 67.074 -1.579 31.135 1.00 32.42 2206 ASP C C 1
ATOM 6307 O O . ASP C 1 248 ? 66.075 -1.594 31.844 1.00 35.61 2206 ASP C O 1
ATOM 6312 N N . LYS C 1 249 ? 67.978 -0.593 31.112 1.00 32.80 2207 LYS C N 1
ATOM 6313 C CA . LYS C 1 249 ? 67.945 0.600 31.953 1.00 36.42 2207 LYS C CA 1
ATOM 6314 C C . LYS C 1 249 ? 67.487 1.799 31.125 1.00 35.74 2207 LYS C C 1
ATOM 6315 O O . LYS C 1 249 ? 67.542 1.781 29.897 1.00 35.69 2207 LYS C O 1
ATOM 6321 N N . PRO C 1 250 ? 67.074 2.915 31.751 1.00 38.88 2208 PRO C N 1
ATOM 6322 C CA . PRO C 1 250 ? 66.713 4.126 30.992 1.00 36.86 2208 PRO C CA 1
ATOM 6323 C C . PRO C 1 250 ? 67.893 4.720 30.219 1.00 31.20 2208 PRO C C 1
ATOM 6324 O O . PRO C 1 250 ? 69.035 4.505 30.582 1.00 31.30 2208 PRO C O 1
ATOM 6328 N N . VAL C 1 251 ? 67.601 5.502 29.181 1.00 32.22 2209 VAL C N 1
ATOM 6329 C CA . VAL C 1 251 ? 68.607 6.055 28.262 1.00 31.76 2209 VAL C CA 1
ATOM 6330 C C . VAL C 1 251 ? 69.767 6.742 29.023 1.00 33.23 2209 VAL C C 1
ATOM 6331 O O . VAL C 1 251 ? 70.935 6.526 28.692 1.00 31.46 2209 VAL C O 1
ATOM 6335 N N . SER C 1 252 ? 69.446 7.608 30.013 1.00 36.49 2210 SER C N 1
ATOM 6336 C CA . SER C 1 252 ? 70.444 8.429 30.748 1.00 38.75 2210 SER C CA 1
ATOM 6337 C C . SER C 1 252 ? 71.524 7.571 31.423 1.00 37.90 2210 SER C C 1
ATOM 6338 O O . SER C 1 252 ? 72.632 8.046 31.687 1.00 36.62 2210 SER C O 1
ATOM 6341 N N . GLU C 1 253 ? 71.220 6.287 31.651 1.00 41.35 2211 GLU C N 1
ATOM 6342 C CA . GLU C 1 253 ? 72.145 5.368 32.304 1.00 44.37 2211 GLU C CA 1
ATOM 6343 C C . GLU C 1 253 ? 73.283 4.924 31.364 1.00 35.95 2211 GLU C C 1
ATOM 6344 O O . GLU C 1 253 ? 74.151 4.179 31.805 1.00 37.02 2211 GLU C O 1
ATOM 6350 N N . TYR C 1 254 ? 73.293 5.376 30.086 1.00 30.23 2212 TYR C N 1
ATOM 6351 C CA . TYR C 1 254 ? 74.285 4.911 29.100 1.00 31.65 2212 TYR C CA 1
ATOM 6352 C C . TYR C 1 254 ? 75.131 6.064 28.544 1.00 37.07 2212 TYR C C 1
ATOM 6353 O O . TYR C 1 254 ? 75.857 5.873 27.566 1.00 40.98 2212 TYR C O 1
ATOM 6362 N N . LYS C 1 255 ? 75.043 7.251 29.165 1.00 39.37 2213 LYS C N 1
ATOM 6363 C CA . LYS C 1 255 ? 75.904 8.379 28.825 1.00 43.50 2213 LYS C CA 1
ATOM 6364 C C . LYS C 1 255 ? 77.337 8.098 29.300 1.00 42.17 2213 LYS C C 1
ATOM 6365 O O . LYS C 1 255 ? 77.543 7.381 30.288 1.00 43.27 2213 LYS C O 1
ATOM 6371 N N . ASP C 1 256 ? 78.307 8.632 28.544 1.00 40.29 2214 ASP C N 1
ATOM 6372 C CA . ASP C 1 256 ? 79.724 8.676 28.902 1.00 43.88 2214 ASP C CA 1
ATOM 6373 C C . ASP C 1 256 ? 80.325 7.275 28.929 1.00 43.77 2214 ASP C C 1
ATOM 6374 O O . ASP C 1 256 ? 81.292 7.036 29.651 1.00 47.77 2214 ASP C O 1
ATOM 6379 N N . LEU C 1 257 ? 79.765 6.378 28.121 1.00 39.61 2215 LEU C N 1
ATOM 6380 C CA . LEU C 1 257 ? 80.327 5.056 27.898 1.00 39.02 2215 LEU C CA 1
ATOM 6381 C C . LEU C 1 257 ? 80.651 4.899 26.417 1.00 34.65 2215 LEU C C 1
ATOM 6382 O O . LEU C 1 257 ? 79.851 5.304 25.577 1.00 37.27 2215 LEU C O 1
ATOM 6387 N N . PRO C 1 258 ? 81.784 4.261 26.051 1.00 34.15 2216 PRO C N 1
ATOM 6388 C CA . PRO C 1 258 ? 82.032 3.861 24.662 1.00 38.38 2216 PRO C CA 1
ATOM 6389 C C . PRO C 1 258 ? 81.138 2.674 24.273 1.00 41.31 2216 PRO C C 1
ATOM 6390 O O . PRO C 1 258 ? 80.504 2.069 25.142 1.00 44.78 2216 PRO C O 1
ATOM 6394 N N . ALA C 1 259 ? 81.147 2.314 22.982 1.00 39.41 2217 ALA C N 1
ATOM 6395 C CA . ALA C 1 259 ? 80.180 1.378 22.409 1.00 43.17 2217 ALA C CA 1
ATOM 6396 C C . ALA C 1 259 ? 80.197 0.023 23.130 1.00 40.94 2217 ALA C C 1
ATOM 6397 O O . ALA C 1 259 ? 79.140 -0.598 23.260 1.00 44.99 2217 ALA C O 1
ATOM 6399 N N . ASP C 1 260 ? 81.365 -0.430 23.600 1.00 41.93 2218 ASP C N 1
ATOM 6400 C CA . ASP C 1 260 ? 81.516 -1.813 24.076 1.00 48.45 2218 ASP C CA 1
ATOM 6401 C C . ASP C 1 260 ? 81.277 -1.926 25.590 1.00 44.88 2218 ASP C C 1
ATOM 6402 O O . ASP C 1 260 ? 81.426 -3.007 26.145 1.00 47.74 2218 ASP C O 1
ATOM 6407 N N . GLN C 1 261 ? 80.847 -0.837 26.243 1.00 39.10 2219 GLN C N 1
ATOM 6408 C CA . GLN C 1 261 ? 80.490 -0.879 27.662 1.00 37.97 2219 GLN C CA 1
ATOM 6409 C C . GLN C 1 261 ? 79.003 -0.553 27.836 1.00 34.15 2219 GLN C C 1
ATOM 6410 O O . GLN C 1 261 ? 78.497 -0.549 28.948 1.00 37.84 2219 GLN C O 1
ATOM 6416 N N . ILE C 1 262 ? 78.292 -0.351 26.722 1.00 36.05 2220 ILE C N 1
ATOM 6417 C CA . ILE C 1 262 ? 76.859 -0.033 26.741 1.00 33.47 2220 ILE C CA 1
ATOM 6418 C C . ILE C 1 262 ? 76.061 -1.338 26.766 1.00 33.31 2220 ILE C C 1
ATOM 6419 O O . ILE C 1 262 ? 76.170 -2.165 25.858 1.00 27.82 2220 ILE C O 1
ATOM 6424 N N . GLY C 1 263 ? 75.216 -1.484 27.788 1.00 32.07 2221 GLY C N 1
ATOM 6425 C CA . GLY C 1 263 ? 74.407 -2.690 27.952 1.00 32.60 2221 GLY C CA 1
ATOM 6426 C C . GLY C 1 263 ? 75.225 -3.858 28.510 1.00 31.30 2221 GLY C C 1
ATOM 6427 O O . GLY C 1 263 ? 76.424 -3.737 28.749 1.00 30.98 2221 GLY C O 1
ATOM 6428 N N . ARG C 1 264 ? 74.550 -4.981 28.711 1.00 31.77 2222 ARG C N 1
ATOM 6429 C CA . ARG C 1 264 ? 75.139 -6.159 29.325 1.00 34.01 2222 ARG C CA 1
ATOM 6430 C C . ARG C 1 264 ? 74.456 -7.402 28.746 1.00 27.92 2222 ARG C C 1
ATOM 6431 O O . ARG C 1 264 ? 73.583 -7.277 27.917 1.00 27.46 2222 ARG C O 1
ATOM 6439 N N . ARG C 1 265 ? 74.879 -8.580 29.184 1.00 26.13 2223 ARG C N 1
ATOM 6440 C CA . ARG C 1 265 ? 74.368 -9.848 28.695 1.00 26.41 2223 ARG C CA 1
ATOM 6441 C C . ARG C 1 265 ? 73.037 -10.105 29.364 1.00 28.13 2223 ARG C C 1
ATOM 6442 O O . ARG C 1 265 ? 72.839 -9.732 30.542 1.00 26.63 2223 ARG C O 1
ATOM 6450 N N . LEU C 1 266 ? 72.114 -10.706 28.612 1.00 27.01 2224 LEU C N 1
ATOM 6451 C CA . LEU C 1 266 ? 70.770 -10.882 29.126 1.00 29.66 2224 LEU C CA 1
ATOM 6452 C C . LEU C 1 266 ? 70.736 -12.038 30.129 1.00 29.11 2224 LEU C C 1
ATOM 6453 O O . LEU C 1 266 ? 69.727 -12.183 30.795 1.00 25.12 2224 LEU C O 1
ATOM 6458 N N . THR C 1 267 ? 71.889 -12.755 30.296 1.00 30.08 2225 THR C N 1
ATOM 6459 C CA . THR C 1 267 ? 72.075 -13.803 31.302 1.00 32.60 2225 THR C CA 1
ATOM 6460 C C . THR C 1 267 ? 72.821 -13.284 32.535 1.00 31.67 2225 THR C C 1
ATOM 6461 O O . THR C 1 267 ? 72.940 -14.011 33.483 1.00 32.77 2225 THR C O 1
ATOM 6465 N N . ASP C 1 268 ? 73.289 -12.026 32.523 1.00 33.59 2226 ASP C N 1
ATOM 6466 C CA . ASP C 1 268 ? 73.970 -11.413 33.676 1.00 33.07 2226 ASP C CA 1
ATOM 6467 C C . ASP C 1 268 ? 73.005 -11.348 34.867 1.00 30.32 2226 ASP C C 1
ATOM 6468 O O . ASP C 1 268 ? 71.801 -11.281 34.688 1.00 31.47 2226 ASP C O 1
ATOM 6473 N N . ALA C 1 269 ? 73.550 -11.389 36.080 1.00 29.29 2227 ALA C N 1
ATOM 6474 C CA . ALA C 1 269 ? 72.782 -11.166 37.317 1.00 33.07 2227 ALA C CA 1
ATOM 6475 C C . ALA C 1 269 ? 72.183 -9.745 37.343 1.00 30.01 2227 ALA C C 1
ATOM 6476 O O . ALA C 1 269 ? 72.808 -8.807 36.856 1.00 33.60 2227 ALA C O 1
ATOM 6478 N N . GLY C 1 270 ? 70.975 -9.607 37.889 1.00 33.60 2228 GLY C N 1
ATOM 6479 C CA . GLY C 1 270 ? 70.312 -8.308 38.058 1.00 34.82 2228 GLY C CA 1
ATOM 6480 C C . GLY C 1 270 ? 69.215 -8.019 37.006 1.00 41.15 2228 GLY C C 1
ATOM 6481 O O . GLY C 1 270 ? 68.344 -7.166 37.224 1.00 41.22 2228 GLY C O 1
ATOM 6482 N N . VAL C 1 271 ? 69.256 -8.724 35.851 1.00 41.24 2229 VAL C N 1
ATOM 6483 C CA . VAL C 1 271 ? 68.384 -8.416 34.721 1.00 35.36 2229 VAL C CA 1
ATOM 6484 C C . VAL C 1 271 ? 66.962 -8.839 35.075 1.00 34.17 2229 VAL C C 1
ATOM 6485 O O . VAL C 1 271 ? 66.751 -9.961 35.508 1.00 36.07 2229 VAL C O 1
ATOM 6489 N N . ALA C 1 272 ? 65.998 -7.931 34.895 1.00 32.22 2230 ALA C N 1
ATOM 6490 C CA . ALA C 1 272 ? 64.604 -8.176 35.246 1.00 32.28 2230 ALA C CA 1
ATOM 6491 C C . ALA C 1 272 ? 63.956 -9.026 34.169 1.00 35.10 2230 ALA C C 1
ATOM 6492 O O . ALA C 1 272 ? 64.416 -9.019 33.031 1.00 39.00 2230 ALA C O 1
ATOM 6494 N N . VAL C 1 273 ? 62.864 -9.716 34.529 1.00 32.22 2231 VAL C N 1
ATOM 6495 C CA . VAL C 1 273 ? 62.134 -10.565 33.612 1.00 37.78 2231 VAL C CA 1
ATOM 6496 C C . VAL C 1 273 ? 60.665 -10.171 33.636 1.00 43.32 2231 VAL C C 1
ATOM 6497 O O . VAL C 1 273 ? 60.094 -10.001 34.704 1.00 51.78 2231 VAL C O 1
ATOM 6501 N N . LYS C 1 274 ? 60.061 -10.046 32.450 1.00 47.17 2232 LYS C N 1
ATOM 6502 C CA . LYS C 1 274 ? 58.633 -9.769 32.317 1.00 52.06 2232 LYS C CA 1
ATOM 6503 C C . LYS C 1 274 ? 58.024 -10.799 31.370 1.00 47.70 2232 LYS C C 1
ATOM 6504 O O . LYS C 1 274 ? 58.731 -11.391 30.563 1.00 51.09 2232 LYS C O 1
ATOM 6510 N N . VAL C 1 275 ? 56.720 -11.036 31.504 1.00 46.11 2233 VAL C N 1
ATOM 6511 C CA . VAL C 1 275 ? 56.020 -12.021 30.685 1.00 48.62 2233 VAL C CA 1
ATOM 6512 C C . VAL C 1 275 ? 54.626 -11.479 30.340 1.00 51.33 2233 VAL C C 1
ATOM 6513 O O . VAL C 1 275 ? 53.883 -11.023 31.225 1.00 44.53 2233 VAL C O 1
ATOM 6517 N N . ARG C 1 276 ? 54.298 -11.531 29.036 1.00 56.12 2234 ARG C N 1
ATOM 6518 C CA . ARG C 1 276 ? 52.929 -11.372 28.521 1.00 63.16 2234 ARG C CA 1
ATOM 6519 C C . ARG C 1 276 ? 51.998 -12.397 29.188 1.00 67.94 2234 ARG C C 1
ATOM 6520 O O . ARG C 1 276 ? 52.373 -13.550 29.363 1.00 60.58 2234 ARG C O 1
ATOM 6528 N N . PHE C 1 277 ? 50.763 -11.978 29.515 1.00 75.07 2235 PHE C N 1
ATOM 6529 C CA . PHE C 1 277 ? 49.816 -12.796 30.282 1.00 82.40 2235 PHE C CA 1
ATOM 6530 C C . PHE C 1 277 ? 49.568 -14.152 29.597 1.00 83.30 2235 PHE C C 1
ATOM 6531 O O . PHE C 1 277 ? 49.442 -15.173 30.280 1.00 90.22 2235 PHE C O 1
ATOM 6539 N N . ASP C 1 278 ? 49.506 -14.151 28.247 1.00 76.64 2236 ASP C N 1
ATOM 6540 C CA . ASP C 1 278 ? 49.242 -15.358 27.456 1.00 82.37 2236 ASP C CA 1
ATOM 6541 C C . ASP C 1 278 ? 50.423 -16.355 27.551 1.00 81.21 2236 ASP C C 1
ATOM 6542 O O . ASP C 1 278 ? 50.322 -17.493 27.094 1.00 78.84 2236 ASP C O 1
ATOM 6547 N N . ALA C 1 279 ? 51.513 -15.941 28.211 1.00 83.34 2237 ALA C N 1
ATOM 6548 C CA . ALA C 1 279 ? 52.725 -16.747 28.356 1.00 93.21 2237 ALA C CA 1
ATOM 6549 C C . ALA C 1 279 ? 53.032 -17.012 29.838 1.00 97.42 2237 ALA C C 1
ATOM 6550 O O . ALA C 1 279 ? 54.120 -17.493 30.164 1.00 95.94 2237 ALA C O 1
ATOM 6552 N N . LEU C 1 280 ? 52.065 -16.701 30.725 1.00 96.72 2238 LEU C N 1
ATOM 6553 C CA . LEU C 1 280 ? 52.226 -16.874 32.169 1.00 98.76 2238 LEU C CA 1
ATOM 6554 C C . LEU C 1 280 ? 51.752 -18.273 32.565 1.00 102.48 2238 LEU C C 1
ATOM 6555 O O . LEU C 1 280 ? 50.820 -18.793 31.951 1.00 96.70 2238 LEU C O 1
ATOM 6560 N N . SER C 1 281 ? 52.427 -18.869 33.579 1.00 111.01 2239 SER C N 1
ATOM 6561 C CA . SER C 1 281 ? 52.045 -20.155 34.175 1.00 114.41 2239 SER C CA 1
ATOM 6562 C C . SER C 1 281 ? 50.749 -20.003 34.983 1.00 115.36 2239 SER C C 1
ATOM 6563 O O . SER C 1 281 ? 50.486 -18.933 35.531 1.00 113.83 2239 SER C O 1
ATOM 6566 N N . HIS C 1 282 ? 49.968 -21.100 35.078 1.00 121.89 2240 HIS C N 1
ATOM 6567 C CA . HIS C 1 282 ? 48.585 -21.072 35.564 1.00 116.19 2240 HIS C CA 1
ATOM 6568 C C . HIS C 1 282 ? 48.532 -20.701 37.050 1.00 114.30 2240 HIS C C 1
ATOM 6569 O O . HIS C 1 282 ? 47.632 -19.971 37.465 1.00 127.44 2240 HIS C O 1
ATOM 6576 N N . GLU C 1 283 ? 49.509 -21.195 37.835 1.00 108.95 2241 GLU C N 1
ATOM 6577 C CA . GLU C 1 283 ? 49.664 -20.842 39.252 1.00 103.21 2241 GLU C CA 1
ATOM 6578 C C . GLU C 1 283 ? 49.837 -19.325 39.405 1.00 109.08 2241 GLU C C 1
ATOM 6579 O O . GLU C 1 283 ? 49.227 -18.723 40.289 1.00 121.22 2241 GLU C O 1
ATOM 6585 N N . ARG C 1 284 ? 50.699 -18.730 38.554 1.00 109.36 2242 ARG C N 1
ATOM 6586 C CA . ARG C 1 284 ? 50.972 -17.288 38.550 1.00 100.67 2242 ARG C CA 1
ATOM 6587 C C . ARG C 1 284 ? 49.826 -16.532 37.863 1.00 101.43 2242 ARG C C 1
ATOM 6588 O O . ARG C 1 284 ? 49.642 -15.342 38.121 1.00 96.01 2242 ARG C O 1
ATOM 6596 N N . GLN C 1 285 ? 49.080 -17.233 36.982 1.00 103.94 2243 GLN C N 1
ATOM 6597 C CA . GLN C 1 285 ? 47.968 -16.662 36.211 1.00 115.48 2243 GLN C CA 1
ATOM 6598 C C . GLN C 1 285 ? 46.762 -16.398 37.122 1.00 118.38 2243 GLN C C 1
ATOM 6599 O O . GLN C 1 285 ? 45.978 -15.482 36.861 1.00 110.99 2243 GLN C O 1
ATOM 6605 N N . ALA C 1 286 ? 46.627 -17.217 38.183 1.00 125.65 2244 ALA C N 1
ATOM 6606 C CA . ALA C 1 286 ? 45.543 -17.115 39.162 1.00 127.48 2244 ALA C CA 1
ATOM 6607 C C . ALA C 1 286 ? 45.859 -16.036 40.207 1.00 128.56 2244 ALA C C 1
ATOM 6608 O O . ALA C 1 286 ? 45.017 -15.184 40.491 1.00 127.60 2244 ALA C O 1
ATOM 6610 N N . GLU C 1 287 ? 47.084 -16.082 40.761 1.00 124.07 2245 GLU C N 1
ATOM 6611 C CA . GLU C 1 287 ? 47.556 -15.135 41.773 1.00 134.78 2245 GLU C CA 1
ATOM 6612 C C . GLU C 1 287 ? 47.090 -13.706 41.461 1.00 143.12 2245 GLU C C 1
ATOM 6613 O O . GLU C 1 287 ? 46.618 -12.998 42.353 1.00 140.98 2245 GLU C O 1
ATOM 6619 N N . LEU C 1 288 ? 47.235 -13.301 40.186 1.00 152.36 2246 LEU C N 1
ATOM 6620 C CA . LEU C 1 288 ? 47.129 -11.904 39.757 1.00 152.31 2246 LEU C CA 1
ATOM 6621 C C . LEU C 1 288 ? 45.674 -11.532 39.427 1.00 153.66 2246 LEU C C 1
ATOM 6622 O O . LEU C 1 288 ? 45.322 -10.350 39.456 1.00 150.65 2246 LEU C O 1
ATOM 6627 N N . LEU C 1 289 ? 44.839 -12.543 39.110 1.00 144.92 2247 LEU C N 1
ATOM 6628 C CA . LEU C 1 289 ? 43.417 -12.346 38.801 1.00 141.23 2247 LEU C CA 1
ATOM 6629 C C . LEU C 1 289 ? 42.587 -12.256 40.096 1.00 147.79 2247 LEU C C 1
ATOM 6630 O O . LEU C 1 289 ? 41.366 -12.087 40.042 1.00 136.13 2247 LEU C O 1
ATOM 6635 N N . ALA C 1 290 ? 43.273 -12.340 41.256 1.00 149.83 2248 ALA C N 1
ATOM 6636 C CA . ALA C 1 290 ? 42.661 -12.220 42.579 1.00 140.79 2248 ALA C CA 1
ATOM 6637 C C . ALA C 1 290 ? 43.242 -11.012 43.331 1.00 135.16 2248 ALA C C 1
ATOM 6638 O O . ALA C 1 290 ? 43.354 -11.042 44.555 1.00 129.18 2248 ALA C O 1
ATOM 6640 N N . ASP C 1 291 ? 43.634 -9.967 42.578 1.00 134.58 2249 ASP C N 1
ATOM 6641 C CA . ASP C 1 291 ? 43.908 -8.632 43.115 1.00 141.11 2249 ASP C CA 1
ATOM 6642 C C . ASP C 1 291 ? 43.021 -7.616 42.375 1.00 146.49 2249 ASP C C 1
ATOM 6643 O O . ASP C 1 291 ? 42.181 -6.953 42.986 1.00 143.97 2249 ASP C O 1
ATOM 6648 N N . ASN C 1 292 ? 43.238 -7.496 41.052 1.00 147.65 2250 ASN C N 1
ATOM 6649 C CA . ASN C 1 292 ? 42.336 -6.797 40.132 1.00 141.30 2250 ASN C CA 1
ATOM 6650 C C . ASN C 1 292 ? 41.778 -7.820 39.129 1.00 139.24 2250 ASN C C 1
ATOM 6651 O O . ASN C 1 292 ? 42.482 -8.237 38.215 1.00 135.23 2250 ASN C O 1
ATOM 6656 N N . PRO C 1 293 ? 40.517 -8.295 39.295 1.00 147.11 2251 PRO C N 1
ATOM 6657 C CA . PRO C 1 293 ? 39.953 -9.353 38.434 1.00 147.76 2251 PRO C CA 1
ATOM 6658 C C . PRO C 1 293 ? 39.982 -9.196 36.896 1.00 149.48 2251 PRO C C 1
ATOM 6659 O O . PRO C 1 293 ? 40.014 -10.207 36.197 1.00 149.37 2251 PRO C O 1
ATOM 6663 N N . ASP C 1 294 ? 39.999 -7.951 36.369 1.00 149.01 2252 ASP C N 1
ATOM 6664 C CA . ASP C 1 294 ? 39.682 -7.691 34.955 1.00 142.99 2252 ASP C CA 1
ATOM 6665 C C . ASP C 1 294 ? 40.870 -7.107 34.160 1.00 135.19 2252 ASP C C 1
ATOM 6666 O O . ASP C 1 294 ? 40.814 -7.076 32.931 1.00 136.31 2252 ASP C O 1
ATOM 6671 N N . GLY C 1 295 ? 41.939 -6.655 34.843 1.00 119.16 2253 GLY C N 1
ATOM 6672 C CA . GLY C 1 295 ? 42.945 -5.783 34.231 1.00 99.80 2253 GLY C CA 1
ATOM 6673 C C . GLY C 1 295 ? 44.171 -6.525 33.684 1.00 88.98 2253 GLY C C 1
ATOM 6674 O O . GLY C 1 295 ? 45.300 -6.192 34.053 1.00 80.38 2253 GLY C O 1
ATOM 6675 N N . TYR C 1 296 ? 43.945 -7.500 32.778 1.00 85.49 2254 TYR C N 1
ATOM 6676 C CA . TYR C 1 296 ? 45.023 -8.290 32.167 1.00 84.94 2254 TYR C CA 1
ATOM 6677 C C . TYR C 1 296 ? 44.623 -8.758 30.763 1.00 82.70 2254 TYR C C 1
ATOM 6678 O O . TYR C 1 296 ? 43.860 -9.709 30.626 1.00 87.83 2254 TYR C O 1
ATOM 6687 N N . LYS C 1 297 ? 45.182 -8.107 29.728 1.00 85.84 2255 LYS C N 1
ATOM 6688 C CA . LYS C 1 297 ? 44.992 -8.504 28.326 1.00 88.89 2255 LYS C CA 1
ATOM 6689 C C . LYS C 1 297 ? 46.154 -9.398 27.888 1.00 81.49 2255 LYS C C 1
ATOM 6690 O O . LYS C 1 297 ? 47.094 -9.605 28.663 1.00 74.16 2255 LYS C O 1
ATOM 6696 N N . ALA C 1 298 ? 46.084 -9.903 26.633 1.00 80.39 2256 ALA C N 1
ATOM 6697 C CA . ALA C 1 298 ? 47.051 -10.856 26.080 1.00 80.52 2256 ALA C CA 1
ATOM 6698 C C . ALA C 1 298 ? 48.472 -10.313 26.199 1.00 75.11 2256 ALA C C 1
ATOM 6699 O O . ALA C 1 298 ? 49.366 -11.046 26.607 1.00 66.44 2256 ALA C O 1
ATOM 6701 N N . ASP C 1 299 ? 48.633 -9.003 25.909 1.00 74.00 2257 ASP C N 1
ATOM 6702 C CA . ASP C 1 299 ? 49.934 -8.344 25.776 1.00 68.39 2257 ASP C CA 1
ATOM 6703 C C . ASP C 1 299 ? 50.313 -7.556 27.048 1.00 67.91 2257 ASP C C 1
ATOM 6704 O O . ASP C 1 299 ? 51.207 -6.709 27.002 1.00 75.94 2257 ASP C O 1
ATOM 6709 N N . THR C 1 300 ? 49.650 -7.846 28.182 1.00 61.78 2258 THR C N 1
ATOM 6710 C CA . THR C 1 300 ? 49.952 -7.216 29.472 1.00 59.44 2258 THR C CA 1
ATOM 6711 C C . THR C 1 300 ? 51.207 -7.830 30.099 1.00 54.39 2258 THR C C 1
ATOM 6712 O O . THR C 1 300 ? 51.185 -8.986 30.454 1.00 51.15 2258 THR C O 1
ATOM 6716 N N . LEU C 1 301 ? 52.262 -7.017 30.297 1.00 56.24 2259 LEU C N 1
ATOM 6717 C CA . LEU C 1 301 ? 53.529 -7.469 30.884 1.00 55.40 2259 LEU C CA 1
ATOM 6718 C C . LEU C 1 301 ? 53.405 -7.593 32.406 1.00 49.32 2259 LEU C C 1
ATOM 6719 O O . LEU C 1 301 ? 52.945 -6.667 33.035 1.00 50.64 2259 LEU C O 1
ATOM 6724 N N . VAL C 1 302 ? 53.920 -8.703 32.977 1.00 53.28 2260 VAL C N 1
ATOM 6725 C CA . VAL C 1 302 ? 53.994 -8.926 34.431 1.00 53.32 2260 VAL C CA 1
ATOM 6726 C C . VAL C 1 302 ? 55.443 -9.216 34.841 1.00 49.50 2260 VAL C C 1
ATOM 6727 O O . VAL C 1 302 ? 56.073 -10.081 34.245 1.00 53.88 2260 VAL C O 1
ATOM 6731 N N . GLU C 1 303 ? 55.938 -8.526 35.887 1.00 51.17 2261 GLU C N 1
ATOM 6732 C CA . GLU C 1 303 ? 57.329 -8.646 36.344 1.00 55.99 2261 GLU C CA 1
ATOM 6733 C C . GLU C 1 303 ? 57.443 -9.832 37.311 1.00 55.34 2261 GLU C C 1
ATOM 6734 O O . GLU C 1 303 ? 56.725 -9.888 38.292 1.00 61.24 2261 GLU C O 1
ATOM 6740 N N . LEU C 1 304 ? 58.329 -10.789 36.985 1.00 53.00 2262 LEU C N 1
ATOM 6741 C CA . LEU C 1 304 ? 58.522 -12.025 37.733 1.00 52.52 2262 LEU C CA 1
ATOM 6742 C C . LEU C 1 304 ? 59.802 -11.943 38.547 1.00 53.91 2262 LEU C C 1
ATOM 6743 O O . LEU C 1 304 ? 60.820 -11.482 38.037 1.00 58.45 2262 LEU C O 1
ATOM 6748 N N . ASP C 1 305 ? 59.735 -12.424 39.800 1.00 59.09 2263 ASP C N 1
ATOM 6749 C CA . ASP C 1 305 ? 60.884 -12.486 40.700 1.00 68.13 2263 ASP C CA 1
ATOM 6750 C C . ASP C 1 305 ? 61.658 -13.781 40.420 1.00 60.30 2263 ASP C C 1
ATOM 6751 O O . ASP C 1 305 ? 61.557 -14.745 41.174 1.00 66.76 2263 ASP C O 1
ATOM 6756 N N . VAL C 1 306 ? 62.380 -13.806 39.289 1.00 53.56 2264 VAL C N 1
ATOM 6757 C CA . VAL C 1 306 ? 63.105 -14.982 38.806 1.00 46.13 2264 VAL C CA 1
ATOM 6758 C C . VAL C 1 306 ? 64.384 -14.513 38.111 1.00 44.31 2264 VAL C C 1
ATOM 6759 O O . VAL C 1 306 ? 64.420 -13.431 37.524 1.00 43.41 2264 VAL C O 1
ATOM 6763 N N . LYS C 1 307 ? 65.414 -15.355 38.137 1.00 42.55 2265 LYS C N 1
ATOM 6764 C CA . LYS C 1 307 ? 66.723 -15.006 37.611 1.00 40.96 2265 LYS C CA 1
ATOM 6765 C C . LYS C 1 307 ? 67.075 -15.963 36.475 1.00 41.10 2265 LYS C C 1
ATOM 6766 O O . LYS C 1 307 ? 67.323 -17.142 36.735 1.00 39.83 2265 LYS C O 1
ATOM 6772 N N . LEU C 1 308 ? 67.088 -15.442 35.223 1.00 34.98 2266 LEU C N 1
ATOM 6773 C CA . LEU C 1 308 ? 67.565 -16.171 34.048 1.00 35.41 2266 LEU C CA 1
ATOM 6774 C C . LEU C 1 308 ? 69.034 -16.531 34.221 1.00 35.14 2266 LEU C C 1
ATOM 6775 O O . LEU C 1 308 ? 69.511 -17.523 33.676 1.00 40.04 2266 LEU C O 1
ATOM 6780 N N . SER C 1 309 ? 69.746 -15.698 34.966 1.00 34.74 2267 SER C N 1
ATOM 6781 C CA . SER C 1 309 ? 71.153 -15.898 35.269 1.00 33.43 2267 SER C CA 1
ATOM 6782 C C . SER C 1 309 ? 71.403 -17.276 35.901 1.00 31.21 2267 SER C C 1
ATOM 6783 O O . SER C 1 309 ? 72.491 -17.815 35.780 1.00 35.10 2267 SER C O 1
ATOM 6786 N N . ALA C 1 310 ? 70.411 -17.796 36.634 1.00 29.93 2268 ALA C N 1
ATOM 6787 C CA . ALA C 1 310 ? 70.497 -19.099 37.292 1.00 32.30 2268 ALA C CA 1
ATOM 6788 C C . ALA C 1 310 ? 70.855 -20.205 36.301 1.00 34.52 2268 ALA C C 1
ATOM 6789 O O . ALA C 1 310 ? 71.597 -21.125 36.652 1.00 34.33 2268 ALA C O 1
ATOM 6791 N N . ILE C 1 311 ? 70.320 -20.099 35.069 1.00 34.00 2269 ILE C N 1
ATOM 6792 C CA . ILE C 1 311 ? 70.551 -21.084 34.019 1.00 34.93 2269 ILE C CA 1
ATOM 6793 C C . ILE C 1 311 ? 72.012 -21.054 33.592 1.00 33.52 2269 ILE C C 1
ATOM 6794 O O . ILE C 1 311 ? 72.596 -22.102 33.365 1.00 35.23 2269 ILE C O 1
ATOM 6799 N N . ASP C 1 312 ? 72.616 -19.872 33.495 1.00 36.75 2270 ASP C N 1
ATOM 6800 C CA . ASP C 1 312 ? 74.009 -19.819 33.068 1.00 36.43 2270 ASP C CA 1
ATOM 6801 C C . ASP C 1 312 ? 74.892 -20.253 34.243 1.00 37.36 2270 ASP C C 1
ATOM 6802 O O . ASP C 1 312 ? 75.940 -20.862 34.029 1.00 36.37 2270 ASP C O 1
ATOM 6807 N N . SER C 1 313 ? 74.425 -20.016 35.482 1.00 39.00 2271 SER C N 1
ATOM 6808 C CA . SER C 1 313 ? 75.101 -20.503 36.688 1.00 39.59 2271 SER C CA 1
ATOM 6809 C C . SER C 1 313 ? 75.221 -22.017 36.671 1.00 34.05 2271 SER C C 1
ATOM 6810 O O . SER C 1 313 ? 76.253 -22.555 36.997 1.00 46.35 2271 SER C O 1
ATOM 6813 N N . MET C 1 314 ? 74.144 -22.671 36.290 1.00 36.31 2272 MET C N 1
ATOM 6814 C CA . MET C 1 314 ? 74.067 -24.118 36.149 1.00 37.03 2272 MET C CA 1
ATOM 6815 C C . MET C 1 314 ? 75.098 -24.638 35.136 1.00 35.57 2272 MET C C 1
ATOM 6816 O O . MET C 1 314 ? 75.743 -25.635 35.386 1.00 39.58 2272 MET C O 1
ATOM 6821 N N . LEU C 1 315 ? 75.219 -23.974 33.980 1.00 39.78 2273 LEU C N 1
ATOM 6822 C CA . LEU C 1 315 ? 76.149 -24.385 32.918 1.00 40.09 2273 LEU C CA 1
ATOM 6823 C C . LEU C 1 315 ? 77.601 -24.213 33.392 1.00 39.78 2273 LEU C C 1
ATOM 6824 O O . LEU C 1 315 ? 78.479 -24.970 32.983 1.00 37.97 2273 LEU C O 1
ATOM 6829 N N . ARG C 1 316 ? 77.825 -23.242 34.284 1.00 41.91 2274 ARG C N 1
ATOM 6830 C CA . ARG C 1 316 ? 79.139 -22.982 34.858 1.00 46.54 2274 ARG C CA 1
ATOM 6831 C C . ARG C 1 316 ? 79.636 -24.214 35.623 1.00 46.55 2274 ARG C C 1
ATOM 6832 O O . ARG C 1 316 ? 80.814 -24.538 35.569 1.00 47.05 2274 ARG C O 1
ATOM 6840 N N . GLU C 1 317 ? 78.707 -24.937 36.256 1.00 48.06 2275 GLU C N 1
ATOM 6841 C CA . GLU C 1 317 ? 79.029 -26.014 37.181 1.00 54.23 2275 GLU C CA 1
ATOM 6842 C C . GLU C 1 317 ? 78.672 -27.382 36.565 1.00 55.18 2275 GLU C C 1
ATOM 6843 O O . GLU C 1 317 ? 78.784 -28.409 37.227 1.00 62.03 2275 GLU C O 1
ATOM 6849 N N . SER C 1 318 ? 78.234 -27.392 35.298 1.00 49.46 2276 SER C N 1
ATOM 6850 C CA . SER C 1 318 ? 77.933 -28.621 34.568 1.00 43.03 2276 SER C CA 1
ATOM 6851 C C . SER C 1 318 ? 79.002 -28.891 33.520 1.00 44.26 2276 SER C C 1
ATOM 6852 O O . SER C 1 318 ? 79.389 -30.039 33.324 1.00 48.40 2276 SER C O 1
ATOM 6855 N N . LEU C 1 319 ? 79.396 -27.843 32.774 1.00 41.68 2277 LEU C N 1
ATOM 6856 C CA . LEU C 1 319 ? 80.321 -27.994 31.660 1.00 39.21 2277 LEU C CA 1
ATOM 6857 C C . LEU C 1 319 ? 81.677 -27.521 32.112 1.00 38.04 2277 LEU C C 1
ATOM 6858 O O . LEU C 1 319 ? 81.801 -26.408 32.591 1.00 44.54 2277 LEU C O 1
ATOM 6863 N N . PRO C 1 320 ? 82.703 -28.382 32.062 1.00 38.99 2278 PRO C N 1
ATOM 6864 C CA . PRO C 1 320 ? 84.050 -27.970 32.407 1.00 40.20 2278 PRO C CA 1
ATOM 6865 C C . PRO C 1 320 ? 84.479 -26.765 31.571 1.00 37.15 2278 PRO C C 1
ATOM 6866 O O . PRO C 1 320 ? 84.347 -26.793 30.358 1.00 44.07 2278 PRO C O 1
ATOM 6870 N N . PHE C 1 321 ? 84.962 -25.718 32.252 1.00 34.38 2279 PHE C N 1
ATOM 6871 C CA . PHE C 1 321 ? 85.638 -24.559 31.652 1.00 36.68 2279 PHE C CA 1
ATOM 6872 C C . PHE C 1 321 ? 84.652 -23.629 30.914 1.00 29.44 2279 PHE C C 1
ATOM 6873 O O . PHE C 1 321 ? 85.071 -22.812 30.120 1.00 31.46 2279 PHE C O 1
ATOM 6881 N N . TYR C 1 322 ? 83.362 -23.750 31.209 1.00 26.70 2280 TYR C N 1
ATOM 6882 C CA . TYR C 1 322 ? 82.321 -22.930 30.601 1.00 32.94 2280 TYR C CA 1
ATOM 6883 C C . TYR C 1 322 ? 82.557 -21.442 30.935 1.00 32.11 2280 TYR C C 1
ATOM 6884 O O . TYR C 1 322 ? 82.513 -20.603 30.053 1.00 34.67 2280 TYR C O 1
ATOM 6893 N N . SER C 1 323 ? 82.939 -21.174 32.179 1.00 32.83 2281 SER C N 1
ATOM 6894 C CA . SER C 1 323 ? 83.164 -19.831 32.695 1.00 35.41 2281 SER C CA 1
ATOM 6895 C C . SER C 1 323 ? 84.285 -19.141 31.935 1.00 33.56 2281 SER C C 1
ATOM 6896 O O . SER C 1 323 ? 84.263 -17.919 31.817 1.00 35.75 2281 SER C O 1
ATOM 6899 N N . LEU C 1 324 ? 85.249 -19.923 31.413 1.00 33.11 2282 LEU C N 1
ATOM 6900 C CA . LEU C 1 324 ? 86.297 -19.378 30.554 1.00 32.24 2282 LEU C CA 1
ATOM 6901 C C . LEU C 1 324 ? 85.694 -18.810 29.265 1.00 31.57 2282 LEU C C 1
ATOM 6902 O O . LEU C 1 324 ? 86.265 -17.892 28.667 1.00 32.94 2282 LEU C O 1
ATOM 6907 N N . ARG C 1 325 ? 84.541 -19.358 28.844 1.00 32.04 2283 ARG C N 1
ATOM 6908 C CA . ARG C 1 325 ? 83.849 -18.876 27.646 1.00 35.82 2283 ARG C CA 1
ATOM 6909 C C . ARG C 1 325 ? 83.210 -17.515 27.945 1.00 32.57 2283 ARG C C 1
ATOM 6910 O O . ARG C 1 325 ? 83.469 -16.559 27.241 1.00 29.25 2283 ARG C O 1
ATOM 6918 N N . THR C 1 326 ? 82.427 -17.450 29.010 1.00 33.78 2284 THR C N 1
ATOM 6919 C CA . THR C 1 326 ? 81.703 -16.207 29.361 1.00 35.18 2284 THR C CA 1
ATOM 6920 C C . THR C 1 326 ? 82.663 -15.097 29.804 1.00 34.23 2284 THR C C 1
ATOM 6921 O O . THR C 1 326 ? 82.379 -13.948 29.499 1.00 40.18 2284 THR C O 1
ATOM 6925 N N . GLU C 1 327 ? 83.779 -15.429 30.459 1.00 33.43 2285 GLU C N 1
ATOM 6926 C CA . GLU C 1 327 ? 84.642 -14.348 31.017 1.00 34.30 2285 GLU C CA 1
ATOM 6927 C C . GLU C 1 327 ? 85.820 -13.994 30.101 1.00 32.09 2285 GLU C C 1
ATOM 6928 O O . GLU C 1 327 ? 86.268 -12.834 30.175 1.00 28.54 2285 GLU C O 1
ATOM 6934 N N . ARG C 1 328 ? 86.307 -14.924 29.273 1.00 31.29 2286 ARG C N 1
ATOM 6935 C CA . ARG C 1 328 ? 87.535 -14.652 28.485 1.00 32.50 2286 ARG C CA 1
ATOM 6936 C C . ARG C 1 328 ? 87.358 -15.043 27.019 1.00 30.96 2286 ARG C C 1
ATOM 6937 O O . ARG C 1 328 ? 88.343 -14.968 26.292 1.00 29.80 2286 ARG C O 1
ATOM 6945 N N . ASN C 1 329 ? 86.150 -15.439 26.620 1.00 34.38 2287 ASN C N 1
ATOM 6946 C CA . ASN C 1 329 ? 85.870 -15.868 25.263 1.00 34.98 2287 ASN C CA 1
ATOM 6947 C C . ASN C 1 329 ? 86.847 -16.980 24.841 1.00 33.85 2287 ASN C C 1
ATOM 6948 O O . ASN C 1 329 ? 87.286 -16.988 23.697 1.00 30.08 2287 ASN C O 1
ATOM 6953 N N . LEU C 1 330 ? 87.162 -17.907 25.777 1.00 33.50 2288 LEU C N 1
ATOM 6954 C CA . LEU C 1 330 ? 87.968 -19.104 25.512 1.00 32.11 2288 LEU C CA 1
ATOM 6955 C C . LEU C 1 330 ? 87.068 -20.347 25.499 1.00 35.12 2288 LEU C C 1
ATOM 6956 O O . LEU C 1 330 ? 86.240 -20.513 26.394 1.00 36.75 2288 LEU C O 1
ATOM 6961 N N . LEU C 1 331 ? 87.207 -21.183 24.453 1.00 35.93 2289 LEU C N 1
ATOM 6962 C CA . LEU C 1 331 ? 86.576 -22.500 24.369 1.00 36.26 2289 LEU C CA 1
ATOM 6963 C C . LEU C 1 331 ? 87.651 -23.557 24.590 1.00 38.04 2289 LEU C C 1
ATOM 6964 O O . LEU C 1 331 ? 88.516 -23.751 23.721 1.00 40.17 2289 LEU C O 1
ATOM 6969 N N . VAL C 1 332 ? 87.631 -24.204 25.756 1.00 35.54 2290 VAL C N 1
ATOM 6970 C CA . VAL C 1 332 ? 88.551 -25.306 26.015 1.00 38.67 2290 VAL C CA 1
ATOM 6971 C C . VAL C 1 332 ? 87.724 -26.591 25.991 1.00 38.42 2290 VAL C C 1
ATOM 6972 O O . VAL C 1 332 ? 86.728 -26.678 26.670 1.00 32.17 2290 VAL C O 1
ATOM 6976 N N . GLN C 1 333 ? 88.137 -27.543 25.142 1.00 43.94 2291 GLN C N 1
ATOM 6977 C CA . GLN C 1 333 ? 87.408 -28.787 24.885 1.00 47.30 2291 GLN C CA 1
ATOM 6978 C C . GLN C 1 333 ? 88.386 -29.961 24.983 1.00 42.43 2291 GLN C C 1
ATOM 6979 O O . GLN C 1 333 ? 89.566 -29.793 24.716 1.00 41.49 2291 GLN C O 1
ATOM 6985 N N . GLU C 1 334 ? 87.886 -31.124 25.404 1.00 44.82 2292 GLU C N 1
ATOM 6986 C CA . GLU C 1 334 ? 88.635 -32.383 25.355 1.00 60.05 2292 GLU C CA 1
ATOM 6987 C C . GLU C 1 334 ? 89.213 -32.585 23.944 1.00 63.56 2292 GLU C C 1
ATOM 6988 O O . GLU C 1 334 ? 88.508 -32.387 22.954 1.00 69.12 2292 GLU C O 1
ATOM 6994 N N . GLY C 1 335 ? 90.508 -32.941 23.870 1.00 66.45 2293 GLY C N 1
ATOM 6995 C CA . GLY C 1 335 ? 91.180 -33.301 22.620 1.00 67.43 2293 GLY C CA 1
ATOM 6996 C C . GLY C 1 335 ? 91.961 -34.613 22.762 1.00 73.75 2293 GLY C C 1
ATOM 6997 O O . GLY C 1 335 ? 91.768 -35.339 23.741 1.00 66.92 2293 GLY C O 1
ATOM 6998 N N . GLU C 1 336 ? 92.870 -34.885 21.798 1.00 87.77 2294 GLU C N 1
ATOM 6999 C CA . GLU C 1 336 ? 93.622 -36.147 21.712 1.00 96.74 2294 GLU C CA 1
ATOM 7000 C C . GLU C 1 336 ? 94.464 -36.368 22.982 1.00 99.87 2294 GLU C C 1
ATOM 7001 O O . GLU C 1 336 ? 94.182 -37.276 23.783 1.00 96.58 2294 GLU C O 1
ATOM 7007 N N . GLU C 1 337 ? 95.494 -35.520 23.155 1.00 99.50 2295 GLU C N 1
ATOM 7008 C CA . GLU C 1 337 ? 96.303 -35.478 24.367 1.00 102.60 2295 GLU C CA 1
ATOM 7009 C C . GLU C 1 337 ? 95.994 -34.163 25.090 1.00 94.01 2295 GLU C C 1
ATOM 7010 O O . GLU C 1 337 ? 96.536 -33.110 24.732 1.00 79.65 2295 GLU C O 1
ATOM 7016 N N . GLY C 1 338 ? 95.052 -34.230 26.053 1.00 83.44 2296 GLY C N 1
ATOM 7017 C CA . GLY C 1 338 ? 94.718 -33.113 26.935 1.00 74.63 2296 GLY C CA 1
ATOM 7018 C C . GLY C 1 338 ? 93.836 -32.063 26.250 1.00 64.44 2296 GLY C C 1
ATOM 7019 O O . GLY C 1 338 ? 93.641 -32.114 25.043 1.00 66.30 2296 GLY C O 1
ATOM 7020 N N . PHE C 1 339 ? 93.363 -31.082 27.045 1.00 59.09 2297 PHE C N 1
ATOM 7021 C CA . PHE C 1 339 ? 92.359 -30.089 26.643 1.00 49.31 2297 PHE C CA 1
ATOM 7022 C C . PHE C 1 339 ? 92.915 -29.127 25.580 1.00 47.17 2297 PHE C C 1
ATOM 7023 O O . PHE C 1 339 ? 94.082 -28.737 25.624 1.00 53.74 2297 PHE C O 1
ATOM 7031 N N . GLU C 1 340 ? 92.079 -28.775 24.596 1.00 42.51 2298 GLU C N 1
ATOM 7032 C CA . GLU C 1 340 ? 92.451 -27.819 23.553 1.00 45.04 2298 GLU C CA 1
ATOM 7033 C C . GLU C 1 340 ? 91.790 -26.467 23.858 1.00 40.02 2298 GLU C C 1
ATOM 7034 O O . GLU C 1 340 ? 90.663 -26.436 24.319 1.00 36.86 2298 GLU C O 1
ATOM 7040 N N . VAL C 1 341 ? 92.512 -25.366 23.594 1.00 39.92 2299 VAL C N 1
ATOM 7041 C CA . VAL C 1 341 ? 92.056 -24.001 23.853 1.00 39.88 2299 VAL C CA 1
ATOM 7042 C C . VAL C 1 341 ? 91.960 -23.254 22.524 1.00 38.06 2299 VAL C C 1
ATOM 7043 O O . VAL C 1 341 ? 92.961 -23.150 21.829 1.00 33.68 2299 VAL C O 1
ATOM 7047 N N . ARG C 1 342 ? 90.762 -22.691 22.231 1.00 40.35 2300 ARG C N 1
ATOM 7048 C CA . ARG C 1 342 ? 90.508 -21.849 21.063 1.00 38.05 2300 ARG C CA 1
ATOM 7049 C C . ARG C 1 342 ? 89.776 -20.585 21.497 1.00 35.71 2300 ARG C C 1
ATOM 7050 O O . ARG C 1 342 ? 89.071 -20.609 22.526 1.00 39.92 2300 ARG C O 1
ATOM 7058 N N . SER C 1 343 ? 89.957 -19.481 20.732 1.00 32.91 2301 SER C N 1
ATOM 7059 C CA . SER C 1 343 ? 88.967 -18.392 20.678 1.00 34.55 2301 SER C CA 1
ATOM 7060 C C . SER C 1 343 ? 87.616 -18.993 20.338 1.00 31.88 2301 SER C C 1
ATOM 7061 O O . SER C 1 343 ? 87.479 -19.662 19.322 1.00 33.51 2301 SER C O 1
ATOM 7064 N N . TRP C 1 344 ? 86.670 -18.845 21.251 1.00 32.73 2302 TRP C N 1
ATOM 7065 C CA . TRP C 1 344 ? 85.283 -19.239 21.047 1.00 38.43 2302 TRP C CA 1
ATOM 7066 C C . TRP C 1 344 ? 84.711 -18.496 19.842 1.00 39.19 2302 TRP C C 1
ATOM 7067 O O . TRP C 1 344 ? 85.106 -17.370 19.595 1.00 43.41 2302 TRP C O 1
ATOM 7078 N N . PRO C 1 345 ? 83.859 -19.125 18.986 1.00 41.26 2303 PRO C N 1
ATOM 7079 C CA . PRO C 1 345 ? 83.347 -20.484 19.199 1.00 41.33 2303 PRO C CA 1
ATOM 7080 C C . PRO C 1 345 ? 84.166 -21.621 18.570 1.00 42.96 2303 PRO C C 1
ATOM 7081 O O . PRO C 1 345 ? 83.642 -22.728 18.345 1.00 36.87 2303 PRO C O 1
ATOM 7085 N N . GLY C 1 346 ? 85.453 -21.344 18.330 1.00 47.56 2304 GLY C N 1
ATOM 7086 C CA . GLY C 1 346 ? 86.410 -22.359 17.914 1.00 51.86 2304 GLY C CA 1
ATOM 7087 C C . GLY C 1 346 ? 86.408 -22.548 16.405 1.00 46.10 2304 GLY C C 1
ATOM 7088 O O . GLY C 1 346 ? 86.431 -23.667 15.950 1.00 47.07 2304 GLY C O 1
ATOM 7089 N N . ILE C 1 347 ? 86.463 -21.434 15.665 1.00 48.67 2305 ILE C N 1
ATOM 7090 C CA . ILE C 1 347 ? 86.155 -21.394 14.227 1.00 55.41 2305 ILE C CA 1
ATOM 7091 C C . ILE C 1 347 ? 87.397 -20.993 13.423 1.00 54.06 2305 ILE C C 1
ATOM 7092 O O . ILE C 1 347 ? 87.494 -21.352 12.253 1.00 56.50 2305 ILE C O 1
ATOM 7097 N N . ASP C 1 348 ? 88.298 -20.187 14.018 1.00 52.28 2306 ASP C N 1
ATOM 7098 C CA . ASP C 1 348 ? 89.612 -19.905 13.426 1.00 62.11 2306 ASP C CA 1
ATOM 7099 C C . ASP C 1 348 ? 90.441 -21.196 13.448 1.00 62.24 2306 ASP C C 1
ATOM 7100 O O . ASP C 1 348 ? 89.976 -22.219 13.953 1.00 69.48 2306 ASP C O 1
ATOM 7105 N N . GLY C 1 349 ? 91.643 -21.157 12.853 1.00 61.69 2307 GLY C N 1
ATOM 7106 C CA . GLY C 1 349 ? 92.515 -22.330 12.767 1.00 66.87 2307 GLY C CA 1
ATOM 7107 C C . GLY C 1 349 ? 93.230 -22.646 14.087 1.00 62.46 2307 GLY C C 1
ATOM 7108 O O . GLY C 1 349 ? 93.524 -23.806 14.362 1.00 61.66 2307 GLY C O 1
ATOM 7109 N N . LYS C 1 350 ? 93.445 -21.603 14.912 1.00 59.67 2308 LYS C N 1
ATOM 7110 C CA . LYS C 1 350 ? 94.452 -21.599 15.970 1.00 63.36 2308 LYS C CA 1
ATOM 7111 C C . LYS C 1 350 ? 93.982 -22.453 17.154 1.00 54.62 2308 LYS C C 1
ATOM 7112 O O . LYS C 1 350 ? 92.803 -22.477 17.465 1.00 52.96 2308 LYS C O 1
ATOM 7118 N N . SER C 1 351 ? 94.916 -23.161 17.805 1.00 52.58 2309 SER C N 1
ATOM 7119 C CA . SER C 1 351 ? 94.642 -23.850 19.066 1.00 51.59 2309 SER C CA 1
ATOM 7120 C C . SER C 1 351 ? 95.906 -23.904 19.941 1.00 51.66 2309 SER C C 1
ATOM 7121 O O . SER C 1 351 ? 97.012 -24.067 19.429 1.00 59.78 2309 SER C O 1
ATOM 7124 N N . LYS C 1 352 ? 95.712 -23.736 21.265 1.00 49.97 2310 LYS C N 1
ATOM 7125 C CA . LYS C 1 352 ? 96.708 -24.013 22.301 1.00 45.10 2310 LYS C CA 1
ATOM 7126 C C . LYS C 1 352 ? 96.152 -25.142 23.190 1.00 45.15 2310 LYS C C 1
ATOM 7127 O O . LYS C 1 352 ? 95.063 -25.641 22.913 1.00 44.70 2310 LYS C O 1
ATOM 7133 N N . THR C 1 353 ? 96.927 -25.594 24.200 1.00 46.05 2311 THR C N 1
ATOM 7134 C CA . THR C 1 353 ? 96.674 -26.865 24.906 1.00 47.31 2311 THR C CA 1
ATOM 7135 C C . THR C 1 353 ? 96.868 -26.705 26.432 1.00 42.76 2311 THR C C 1
ATOM 7136 O O . THR C 1 353 ? 97.724 -25.953 26.872 1.00 40.38 2311 THR C O 1
ATOM 7140 N N . ILE C 1 354 ? 96.071 -27.451 27.212 1.00 38.57 2312 ILE C N 1
ATOM 7141 C CA . ILE C 1 354 ? 96.107 -27.463 28.671 1.00 37.04 2312 ILE C CA 1
ATOM 7142 C C . ILE C 1 354 ? 96.242 -28.924 29.128 1.00 38.51 2312 ILE C C 1
ATOM 7143 O O . ILE C 1 354 ? 95.390 -29.749 28.809 1.00 35.67 2312 ILE C O 1
ATOM 7148 N N . LEU C 1 355 ? 97.291 -29.232 29.907 1.00 41.32 2313 LEU C N 1
ATOM 7149 C CA . LEU C 1 355 ? 97.583 -30.601 30.327 1.00 42.49 2313 LEU C CA 1
ATOM 7150 C C . LEU C 1 355 ? 97.499 -30.713 31.850 1.00 41.21 2313 LEU C C 1
ATOM 7151 O O . LEU C 1 355 ? 98.298 -30.111 32.555 1.00 38.69 2313 LEU C O 1
ATOM 7156 N N . LEU C 1 356 ? 96.504 -31.459 32.342 1.00 43.31 2314 LEU C N 1
ATOM 7157 C CA . LEU C 1 356 ? 96.311 -31.687 33.772 1.00 47.89 2314 LEU C CA 1
ATOM 7158 C C . LEU C 1 356 ? 96.798 -33.085 34.132 1.00 52.21 2314 LEU C C 1
ATOM 7159 O O . LEU C 1 356 ? 96.462 -34.038 33.435 1.00 61.23 2314 LEU C O 1
ATOM 7164 N N . ASP C 1 357 ? 97.525 -33.201 35.254 1.00 52.54 2315 ASP C N 1
ATOM 7165 C CA . ASP C 1 357 ? 97.957 -34.487 35.814 1.00 53.66 2315 ASP C CA 1
ATOM 7166 C C . ASP C 1 357 ? 96.836 -35.519 35.735 1.00 53.30 2315 ASP C C 1
ATOM 7167 O O . ASP C 1 357 ? 97.049 -36.605 35.192 1.00 58.64 2315 ASP C O 1
ATOM 7172 N N . ASN C 1 358 ? 95.676 -35.187 36.337 1.00 53.87 2316 ASN C N 1
ATOM 7173 C CA . ASN C 1 358 ? 94.438 -35.960 36.225 1.00 57.68 2316 ASN C CA 1
ATOM 7174 C C . ASN C 1 358 ? 93.353 -35.083 35.583 1.00 59.90 2316 ASN C C 1
ATOM 7175 O O . ASN C 1 358 ? 92.659 -34.325 36.277 1.00 53.29 2316 ASN C O 1
ATOM 7180 N N . PRO C 1 359 ? 93.160 -35.187 34.244 1.00 53.26 2317 PRO C N 1
ATOM 7181 C CA . PRO C 1 359 ? 92.170 -34.389 33.525 1.00 52.99 2317 PRO C CA 1
ATOM 7182 C C . PRO C 1 359 ? 90.727 -34.448 34.020 1.00 54.62 2317 PRO C C 1
ATOM 7183 O O . PRO C 1 359 ? 89.969 -33.498 33.810 1.00 57.40 2317 PRO C O 1
ATOM 7187 N N . GLU C 1 360 ? 90.360 -35.554 34.672 1.00 56.34 2318 GLU C N 1
ATOM 7188 C CA . GLU C 1 360 ? 88.995 -35.780 35.145 1.00 61.76 2318 GLU C CA 1
ATOM 7189 C C . GLU C 1 360 ? 88.743 -35.013 36.457 1.00 58.92 2318 GLU C C 1
ATOM 7190 O O . GLU C 1 360 ? 87.594 -34.705 36.765 1.00 70.29 2318 GLU C O 1
ATOM 7196 N N . ASP C 1 361 ? 89.812 -34.700 37.220 1.00 55.95 2319 ASP C N 1
ATOM 7197 C CA . ASP C 1 361 ? 89.698 -34.164 38.590 1.00 54.62 2319 ASP C CA 1
ATOM 7198 C C . ASP C 1 361 ? 89.095 -32.752 38.574 1.00 48.49 2319 ASP C C 1
ATOM 7199 O O . ASP C 1 361 ? 89.646 -31.838 37.951 1.00 42.39 2319 ASP C O 1
ATOM 7204 N N . ALA C 1 362 ? 88.010 -32.575 39.347 1.00 45.80 2320 ALA C N 1
ATOM 7205 C CA . ALA C 1 362 ? 87.232 -31.337 39.370 1.00 47.12 2320 ALA C CA 1
ATOM 7206 C C . ALA C 1 362 ? 88.064 -30.170 39.920 1.00 45.67 2320 ALA C C 1
ATOM 7207 O O . ALA C 1 362 ? 87.970 -29.047 39.402 1.00 42.93 2320 ALA C O 1
ATOM 7209 N N . ALA C 1 363 ? 88.879 -30.457 40.950 1.00 44.03 2321 ALA C N 1
ATOM 7210 C CA . ALA C 1 363 ? 89.665 -29.448 41.659 1.00 45.48 2321 ALA C CA 1
ATOM 7211 C C . ALA C 1 363 ? 90.836 -28.948 40.797 1.00 41.13 2321 ALA C C 1
ATOM 7212 O O . ALA C 1 363 ? 91.207 -27.770 40.888 1.00 38.78 2321 ALA C O 1
ATOM 7214 N N . GLN C 1 364 ? 91.417 -29.842 39.979 1.00 37.37 2322 GLN C N 1
ATOM 7215 C CA . GLN C 1 364 ? 92.541 -29.485 39.112 1.00 41.58 2322 GLN C CA 1
ATOM 7216 C C . GLN C 1 364 ? 92.033 -28.616 37.965 1.00 46.63 2322 GLN C C 1
ATOM 7217 O O . GLN C 1 364 ? 92.711 -27.670 37.562 1.00 48.01 2322 GLN C O 1
ATOM 7223 N N . GLN C 1 365 ? 90.822 -28.945 37.466 1.00 44.28 2323 GLN C N 1
ATOM 7224 C CA . GLN C 1 365 ? 90.136 -28.153 36.449 1.00 44.40 2323 GLN C CA 1
ATOM 7225 C C . GLN C 1 365 ? 89.925 -26.716 36.952 1.00 38.60 2323 GLN C C 1
ATOM 7226 O O . GLN C 1 365 ? 90.345 -25.763 36.299 1.00 29.04 2323 GLN C O 1
ATOM 7232 N N . LYS C 1 366 ? 89.340 -26.583 38.149 1.00 41.28 2324 LYS C N 1
ATOM 7233 C CA . LYS C 1 366 ? 89.013 -25.286 38.727 1.00 44.13 2324 LYS C CA 1
ATOM 7234 C C . LYS C 1 366 ? 90.302 -24.478 38.942 1.00 43.62 2324 LYS C C 1
ATOM 7235 O O . LYS C 1 366 ? 90.364 -23.279 38.619 1.00 43.64 2324 LYS C O 1
ATOM 7241 N N . SER C 1 367 ? 91.334 -25.156 39.471 1.00 45.03 2325 SER C N 1
ATOM 7242 C CA . SER C 1 367 ? 92.663 -24.586 39.692 1.00 39.80 2325 SER C CA 1
ATOM 7243 C C . SER C 1 367 ? 93.154 -23.829 38.453 1.00 36.19 2325 SER C C 1
ATOM 7244 O O . SER C 1 367 ? 93.468 -22.625 38.538 1.00 36.07 2325 SER C O 1
ATOM 7247 N N . ILE C 1 368 ? 93.207 -24.525 37.308 1.00 32.29 2326 ILE C N 1
ATOM 7248 C CA . ILE C 1 368 ? 93.744 -23.950 36.074 1.00 35.12 2326 ILE C CA 1
ATOM 7249 C C . ILE C 1 368 ? 92.735 -22.946 35.497 1.00 33.79 2326 ILE C C 1
ATOM 7250 O O . ILE C 1 368 ? 93.124 -21.974 34.851 1.00 38.66 2326 ILE C O 1
ATOM 7255 N N . GLU C 1 369 ? 91.436 -23.205 35.716 1.00 36.90 2327 GLU C N 1
ATOM 7256 C CA . GLU C 1 369 ? 90.363 -22.277 35.331 1.00 35.09 2327 GLU C CA 1
ATOM 7257 C C . GLU C 1 369 ? 90.646 -20.922 35.986 1.00 35.55 2327 GLU C C 1
ATOM 7258 O O . GLU C 1 369 ? 90.721 -19.923 35.289 1.00 41.81 2327 GLU C O 1
ATOM 7264 N N . ARG C 1 370 ? 90.920 -20.912 37.308 1.00 35.26 2328 ARG C N 1
ATOM 7265 C CA . ARG C 1 370 ? 91.124 -19.663 38.068 1.00 35.91 2328 ARG C CA 1
ATOM 7266 C C . ARG C 1 370 ? 92.442 -19.002 37.668 1.00 32.30 2328 ARG C C 1
ATOM 7267 O O . ARG C 1 370 ? 92.519 -17.792 37.527 1.00 37.71 2328 ARG C O 1
ATOM 7275 N N . PHE C 1 371 ? 93.466 -19.808 37.508 1.00 30.18 2329 PHE C N 1
ATOM 7276 C CA . PHE C 1 371 ? 94.766 -19.354 37.063 1.00 31.66 2329 PHE C CA 1
ATOM 7277 C C . PHE C 1 371 ? 94.596 -18.574 35.759 1.00 32.82 2329 PHE C C 1
ATOM 7278 O O . PHE C 1 371 ? 95.111 -17.463 35.625 1.00 33.22 2329 PHE C O 1
ATOM 7286 N N . ILE C 1 372 ? 93.868 -19.161 34.796 1.00 30.83 2330 ILE C N 1
ATOM 7287 C CA . ILE C 1 372 ? 93.712 -18.542 33.473 1.00 30.85 2330 ILE C CA 1
ATOM 7288 C C . ILE C 1 372 ? 92.971 -17.204 33.627 1.00 28.88 2330 ILE C C 1
ATOM 7289 O O . ILE C 1 372 ? 93.399 -16.190 33.082 1.00 30.47 2330 ILE C O 1
ATOM 7294 N N . LEU C 1 373 ? 91.889 -17.201 34.413 1.00 28.39 2331 LEU C N 1
ATOM 7295 C CA . LEU C 1 373 ? 91.104 -15.991 34.683 1.00 30.08 2331 LEU C CA 1
ATOM 7296 C C . LEU C 1 373 ? 91.995 -14.858 35.195 1.00 30.45 2331 LEU C C 1
ATOM 7297 O O . LEU C 1 373 ? 91.915 -13.734 34.713 1.00 36.52 2331 LEU C O 1
ATOM 7302 N N . ALA C 1 374 ? 92.854 -15.181 36.154 1.00 34.59 2332 ALA C N 1
ATOM 7303 C CA . ALA C 1 374 ? 93.713 -14.226 36.836 1.00 38.11 2332 ALA C CA 1
ATOM 7304 C C . ALA C 1 374 ? 94.874 -13.727 35.942 1.00 36.78 2332 ALA C C 1
ATOM 7305 O O . ALA C 1 374 ? 95.328 -12.602 36.114 1.00 40.10 2332 ALA C O 1
ATOM 7307 N N . ASN C 1 375 ? 95.332 -14.533 34.975 1.00 34.24 2333 ASN C N 1
ATOM 7308 C CA . ASN C 1 375 ? 96.606 -14.277 34.285 1.00 36.42 2333 ASN C CA 1
ATOM 7309 C C . ASN C 1 375 ? 96.448 -13.827 32.818 1.00 40.30 2333 ASN C C 1
ATOM 7310 O O . ASN C 1 375 ? 97.422 -13.314 32.230 1.00 38.25 2333 ASN C O 1
ATOM 7315 N N . PHE C 1 376 ? 95.257 -14.050 32.213 1.00 40.88 2334 PHE C N 1
ATOM 7316 C CA . PHE C 1 376 ? 95.048 -13.873 30.767 1.00 36.59 2334 PHE C CA 1
ATOM 7317 C C . PHE C 1 376 ? 93.720 -13.166 30.497 1.00 38.72 2334 PHE C C 1
ATOM 7318 O O . PHE C 1 376 ? 92.675 -13.567 31.016 1.00 37.65 2334 PHE C O 1
ATOM 7326 N N . ASP C 1 377 ? 93.776 -12.110 29.671 1.00 42.12 2335 ASP C N 1
ATOM 7327 C CA . ASP C 1 377 ? 92.597 -11.356 29.248 1.00 44.39 2335 ASP C CA 1
ATOM 7328 C C . ASP C 1 377 ? 91.944 -12.004 28.018 1.00 42.48 2335 ASP C C 1
ATOM 7329 O O . ASP C 1 377 ? 90.759 -11.801 27.787 1.00 42.92 2335 ASP C O 1
ATOM 7334 N N . ASN C 1 378 ? 92.724 -12.771 27.232 1.00 43.25 2336 ASN C N 1
ATOM 7335 C CA . ASN C 1 378 ? 92.270 -13.310 25.943 1.00 45.90 2336 ASN C CA 1
ATOM 7336 C C . ASN C 1 378 ? 93.211 -14.415 25.457 1.00 45.21 2336 ASN C C 1
ATOM 7337 O O . ASN C 1 378 ? 94.278 -14.619 26.022 1.00 41.86 2336 ASN C O 1
ATOM 7342 N N . PHE C 1 379 ? 92.816 -15.077 24.359 1.00 45.71 2337 PHE C N 1
ATOM 7343 C CA . PHE C 1 379 ? 93.520 -16.230 23.795 1.00 42.66 2337 PHE C CA 1
ATOM 7344 C C . PHE C 1 379 ? 94.957 -15.878 23.395 1.00 39.43 2337 PHE C C 1
ATOM 7345 O O . PHE C 1 379 ? 95.847 -16.703 23.545 1.00 41.01 2337 PHE C O 1
ATOM 7353 N N . GLU C 1 380 ? 95.164 -14.662 22.867 1.00 45.48 2338 GLU C N 1
ATOM 7354 C CA . GLU C 1 380 ? 96.422 -14.256 22.234 1.00 49.76 2338 GLU C CA 1
ATOM 7355 C C . GLU C 1 380 ? 97.539 -14.221 23.282 1.00 46.96 2338 GLU C C 1
ATOM 7356 O O . GLU C 1 380 ? 98.685 -14.509 22.971 1.00 51.03 2338 GLU C O 1
ATOM 7362 N N . GLN C 1 381 ? 97.163 -13.914 24.531 1.00 44.93 2339 GLN C N 1
ATOM 7363 C CA . GLN C 1 381 ? 98.084 -13.744 25.655 1.00 41.63 2339 GLN C CA 1
ATOM 7364 C C . GLN C 1 381 ? 98.500 -15.093 26.270 1.00 39.93 2339 GLN C C 1
ATOM 7365 O O . GLN C 1 381 ? 99.528 -15.168 26.921 1.00 41.36 2339 GLN C O 1
ATOM 7371 N N . MET C 1 382 ? 97.695 -16.148 26.065 1.00 41.01 2340 MET C N 1
ATOM 7372 C CA . MET C 1 382 ? 97.975 -17.470 26.620 1.00 45.32 2340 MET C CA 1
ATOM 7373 C C . MET C 1 382 ? 99.224 -18.049 25.966 1.00 49.13 2340 MET C C 1
ATOM 7374 O O . MET C 1 382 ? 99.476 -17.805 24.785 1.00 49.24 2340 MET C O 1
ATOM 7379 N N . PRO C 1 383 ? 100.061 -18.798 26.731 1.00 49.39 2341 PRO C N 1
ATOM 7380 C CA . PRO C 1 383 ? 101.165 -19.561 26.151 1.00 48.26 2341 PRO C CA 1
ATOM 7381 C C . PRO C 1 383 ? 100.655 -20.768 25.371 1.00 48.26 2341 PRO C C 1
ATOM 7382 O O . PRO C 1 383 ? 99.581 -21.291 25.679 1.00 49.26 2341 PRO C O 1
ATOM 7386 N N . ASP C 1 384 ? 101.446 -21.208 24.381 1.00 48.17 2342 ASP C N 1
ATOM 7387 C CA . ASP C 1 384 ? 101.077 -22.304 23.483 1.00 51.32 2342 ASP C CA 1
ATOM 7388 C C . ASP C 1 384 ? 100.598 -23.508 24.288 1.00 47.06 2342 ASP C C 1
ATOM 7389 O O . ASP C 1 384 ? 99.651 -24.171 23.898 1.00 47.06 2342 ASP C O 1
ATOM 7394 N N . GLU C 1 385 ? 101.253 -23.781 25.417 1.00 46.11 2343 GLU C N 1
ATOM 7395 C CA . GLU C 1 385 ? 100.965 -24.979 26.184 1.00 46.71 2343 GLU C CA 1
ATOM 7396 C C . GLU C 1 385 ? 101.028 -24.644 27.671 1.00 43.02 2343 GLU C C 1
ATOM 7397 O O . GLU C 1 385 ? 101.877 -23.872 28.083 1.00 45.37 2343 GLU C O 1
ATOM 7403 N N . LEU C 1 386 ? 100.083 -25.203 28.442 1.00 37.99 2344 LEU C N 1
ATOM 7404 C CA . LEU C 1 386 ? 99.909 -24.908 29.852 1.00 39.75 2344 LEU C CA 1
ATOM 7405 C C . LEU C 1 386 ? 99.746 -26.216 30.637 1.00 37.90 2344 LEU C C 1
ATOM 7406 O O . LEU C 1 386 ? 98.926 -27.050 30.263 1.00 43.47 2344 LEU C O 1
ATOM 7411 N N . PHE C 1 387 ? 100.550 -26.393 31.710 1.00 32.66 2345 PHE C N 1
ATOM 7412 C CA . PHE C 1 387 ? 100.575 -27.618 32.497 1.00 32.85 2345 PHE C CA 1
ATOM 7413 C C . PHE C 1 387 ? 100.174 -27.330 33.939 1.00 33.85 2345 PHE C C 1
ATOM 7414 O O . PHE C 1 387 ? 100.633 -26.362 34.528 1.00 36.20 2345 PHE C O 1
ATOM 7422 N N . LEU C 1 388 ? 99.353 -28.211 34.500 1.00 37.42 2346 LEU C N 1
ATOM 7423 C CA . LEU C 1 388 ? 99.153 -28.295 35.939 1.00 38.95 2346 LEU C CA 1
ATOM 7424 C C . LEU C 1 388 ? 99.699 -29.636 36.386 1.00 43.78 2346 LEU C C 1
ATOM 7425 O O . LEU C 1 388 ? 99.087 -30.674 36.108 1.00 47.36 2346 LEU C O 1
ATOM 7430 N N . VAL C 1 389 ? 100.861 -29.582 37.062 1.00 45.67 2347 VAL C N 1
ATOM 7431 C CA . VAL C 1 389 ? 101.695 -30.738 37.370 1.00 40.94 2347 VAL C CA 1
ATOM 7432 C C . VAL C 1 389 ? 102.161 -30.606 38.813 1.00 38.95 2347 VAL C C 1
ATOM 7433 O O . VAL C 1 389 ? 102.791 -29.611 39.176 1.00 36.91 2347 VAL C O 1
ATOM 7437 N N . ASP C 1 390 ? 101.764 -31.564 39.649 1.00 40.69 2348 ASP C N 1
ATOM 7438 C CA . ASP C 1 390 ? 102.348 -31.704 40.965 1.00 47.03 2348 ASP C CA 1
ATOM 7439 C C . ASP C 1 390 ? 102.227 -30.379 41.720 1.00 44.05 2348 ASP C C 1
ATOM 7440 O O . ASP C 1 390 ? 103.207 -29.906 42.288 1.00 44.07 2348 ASP C O 1
ATOM 7445 N N . ASN C 1 391 ? 101.043 -29.752 41.615 1.00 43.94 2349 ASN C N 1
ATOM 7446 C CA . ASN C 1 391 ? 100.672 -28.527 42.320 1.00 43.34 2349 ASN C CA 1
ATOM 7447 C C . ASN C 1 391 ? 101.509 -27.330 41.861 1.00 41.76 2349 ASN C C 1
ATOM 7448 O O . ASN C 1 391 ? 101.685 -26.361 42.605 1.00 47.55 2349 ASN C O 1
ATOM 7453 N N . LYS C 1 392 ? 101.981 -27.380 40.610 1.00 47.21 2350 LYS C N 1
ATOM 7454 C CA . LYS C 1 392 ? 102.621 -26.246 39.930 1.00 42.71 2350 LYS C CA 1
ATOM 7455 C C . LYS C 1 392 ? 101.881 -25.951 38.618 1.00 39.07 2350 LYS C C 1
ATOM 7456 O O . LYS C 1 392 ? 101.382 -26.876 37.974 1.00 34.93 2350 LYS C O 1
ATOM 7462 N N . VAL C 1 393 ? 101.882 -24.677 38.185 1.00 35.19 2351 VAL C N 1
ATOM 7463 C CA . VAL C 1 393 ? 101.522 -24.332 36.808 1.00 38.78 2351 VAL C CA 1
ATOM 7464 C C . VAL C 1 393 ? 102.805 -24.061 36.033 1.00 38.86 2351 VAL C C 1
ATOM 7465 O O . VAL C 1 393 ? 103.559 -23.162 36.411 1.00 39.84 2351 VAL C O 1
ATOM 7469 N N . LEU C 1 394 ? 103.030 -24.854 34.965 1.00 36.78 2352 LEU C N 1
ATOM 7470 C CA . LEU C 1 394 ? 104.148 -24.688 34.034 1.00 42.41 2352 LEU C CA 1
ATOM 7471 C C . LEU C 1 394 ? 103.605 -24.194 32.697 1.00 43.98 2352 LEU C C 1
ATOM 7472 O O . LEU C 1 394 ? 102.437 -24.426 32.373 1.00 46.52 2352 LEU C O 1
ATOM 7477 N N . SER C 1 395 ? 104.480 -23.570 31.913 1.00 44.54 2353 SER C N 1
ATOM 7478 C CA . SER C 1 395 ? 104.180 -23.162 30.551 1.00 42.80 2353 SER C CA 1
ATOM 7479 C C . SER C 1 395 ? 105.362 -23.508 29.664 1.00 43.66 2353 SER C C 1
ATOM 7480 O O . SER C 1 395 ? 106.488 -23.393 30.107 1.00 41.41 2353 SER C O 1
ATOM 7483 N N . HIS C 1 396 ? 105.069 -23.990 28.449 1.00 46.62 2354 HIS C N 1
ATOM 7484 C CA . HIS C 1 396 ? 105.989 -23.977 27.329 1.00 44.82 2354 HIS C CA 1
ATOM 7485 C C . HIS C 1 396 ? 105.423 -23.043 26.261 1.00 47.33 2354 HIS C C 1
ATOM 7486 O O . HIS C 1 396 ? 104.252 -23.149 25.937 1.00 47.94 2354 HIS C O 1
ATOM 7493 N N . HIS C 1 397 ? 106.265 -22.131 25.742 1.00 57.14 2355 HIS C N 1
ATOM 7494 C CA . HIS C 1 397 ? 105.937 -21.280 24.603 1.00 62.47 2355 HIS C CA 1
ATOM 7495 C C . HIS C 1 397 ? 107.095 -21.288 23.581 1.00 63.95 2355 HIS C C 1
ATOM 7496 O O . HIS C 1 397 ? 106.855 -21.587 22.405 1.00 72.82 2355 HIS C O 1
ATOM 7503 N N . ASP C 1 398 ? 108.328 -20.933 24.019 1.00 62.98 2356 ASP C N 1
ATOM 7504 C CA . ASP C 1 398 ? 109.581 -21.288 23.299 1.00 67.21 2356 ASP C CA 1
ATOM 7505 C C . ASP C 1 398 ? 110.603 -21.906 24.284 1.00 69.92 2356 ASP C C 1
ATOM 7506 O O . ASP C 1 398 ? 111.322 -22.852 23.938 1.00 62.64 2356 ASP C O 1
ATOM 7511 N N . GLY C 1 399 ? 110.691 -21.321 25.496 1.00 62.83 2357 GLY C N 1
ATOM 7512 C CA . GLY C 1 399 ? 111.184 -21.995 26.685 1.00 57.97 2357 GLY C CA 1
ATOM 7513 C C . GLY C 1 399 ? 110.033 -22.473 27.588 1.00 59.53 2357 GLY C C 1
ATOM 7514 O O . GLY C 1 399 ? 108.922 -22.712 27.122 1.00 51.77 2357 GLY C O 1
ATOM 7515 N N . ARG C 1 400 ? 110.300 -22.519 28.900 1.00 60.54 2358 ARG C N 1
ATOM 7516 C CA . ARG C 1 400 ? 109.573 -23.336 29.866 1.00 59.19 2358 ARG C CA 1
ATOM 7517 C C . ARG C 1 400 ? 109.842 -22.782 31.274 1.00 58.89 2358 ARG C C 1
ATOM 7518 O O . ARG C 1 400 ? 110.996 -22.684 31.676 1.00 68.07 2358 ARG C O 1
ATOM 7526 N N . THR C 1 401 ? 108.790 -22.357 31.994 1.00 49.50 2359 THR C N 1
ATOM 7527 C CA . THR C 1 401 ? 108.934 -21.767 33.326 1.00 55.70 2359 THR C CA 1
ATOM 7528 C C . THR C 1 401 ? 107.777 -22.211 34.219 1.00 56.59 2359 THR C C 1
ATOM 7529 O O . THR C 1 401 ? 106.620 -22.233 33.780 1.00 54.52 2359 THR C O 1
ATOM 7533 N N . ARG C 1 402 ? 108.095 -22.579 35.469 1.00 52.30 2360 ARG C N 1
ATOM 7534 C CA . ARG C 1 402 ? 107.089 -22.630 36.523 1.00 57.58 2360 ARG C CA 1
ATOM 7535 C C . ARG C 1 402 ? 106.654 -21.190 36.817 1.00 53.27 2360 ARG C C 1
ATOM 7536 O O . ARG C 1 402 ? 107.493 -20.310 37.048 1.00 53.33 2360 ARG C O 1
ATOM 7544 N N . ILE C 1 403 ? 105.331 -20.956 36.739 1.00 46.98 2361 ILE C N 1
ATOM 7545 C CA . ILE C 1 403 ? 104.730 -19.637 36.903 1.00 43.59 2361 ILE C CA 1
ATOM 7546 C C . ILE C 1 403 ? 104.204 -19.503 38.327 1.00 44.11 2361 ILE C C 1
ATOM 7547 O O . ILE C 1 403 ? 104.255 -18.408 38.889 1.00 40.53 2361 ILE C O 1
ATOM 7552 N N . ILE C 1 404 ? 103.660 -20.611 38.877 1.00 46.25 2362 ILE C N 1
ATOM 7553 C CA . ILE C 1 404 ? 103.112 -20.652 40.234 1.00 50.52 2362 ILE C CA 1
ATOM 7554 C C . ILE C 1 404 ? 103.214 -22.072 40.796 1.00 46.42 2362 ILE C C 1
ATOM 7555 O O . ILE C 1 404 ? 103.232 -23.036 40.046 1.00 43.03 2362 ILE C O 1
ATOM 7560 N N . ALA C 1 405 ? 103.276 -22.153 42.131 1.00 44.89 2363 ALA C N 1
ATOM 7561 C CA . ALA C 1 405 ? 103.315 -23.389 42.887 1.00 46.51 2363 ALA C CA 1
ATOM 7562 C C . ALA C 1 405 ? 102.306 -23.225 44.014 1.00 51.62 2363 ALA C C 1
ATOM 7563 O O . ALA C 1 405 ? 102.082 -22.094 44.444 1.00 43.20 2363 ALA C O 1
ATOM 7565 N N . GLN C 1 406 ? 101.715 -24.336 44.471 1.00 51.57 2364 GLN C N 1
ATOM 7566 C CA . GLN C 1 406 ? 100.789 -24.315 45.634 1.00 54.20 2364 GLN C CA 1
ATOM 7567 C C . GLN C 1 406 ? 101.435 -25.045 46.818 1.00 51.79 2364 GLN C C 1
ATOM 7568 O O . GLN C 1 406 ? 101.859 -26.184 46.621 1.00 53.51 2364 GLN C O 1
ATOM 7574 N N . LYS C 1 407 ? 101.541 -24.407 47.985 1.00 57.00 2365 LYS C N 1
ATOM 7575 C CA . LYS C 1 407 ? 102.046 -25.107 49.200 1.00 74.41 2365 LYS C CA 1
ATOM 7576 C C . LYS C 1 407 ? 100.859 -25.235 50.162 1.00 75.53 2365 LYS C C 1
ATOM 7577 O O . LYS C 1 407 ? 100.704 -26.313 50.753 1.00 80.74 2365 LYS C O 1
ATOM 7583 N N . GLU C 1 408 ? 100.088 -24.174 50.355 1.00 75.90 2366 GLU C N 1
ATOM 7584 C CA . GLU C 1 408 ? 98.786 -24.264 51.078 1.00 81.61 2366 GLU C CA 1
ATOM 7585 C C . GLU C 1 408 ? 97.889 -23.357 50.233 1.00 78.92 2366 GLU C C 1
ATOM 7586 O O . GLU C 1 408 ? 96.655 -23.522 50.248 1.00 68.88 2366 GLU C O 1
ATOM 7592 N N . ASP C 1 409 ? 98.532 -22.483 49.455 1.00 77.03 2367 ASP C N 1
ATOM 7593 C CA . ASP C 1 409 ? 97.845 -21.507 48.588 1.00 66.88 2367 ASP C CA 1
ATOM 7594 C C . ASP C 1 409 ? 98.803 -21.262 47.426 1.00 58.66 2367 ASP C C 1
ATOM 7595 O O . ASP C 1 409 ? 99.902 -21.832 47.472 1.00 53.88 2367 ASP C O 1
ATOM 7600 N N . GLY C 1 410 ? 98.428 -20.441 46.446 1.00 53.73 2368 GLY C N 1
ATOM 7601 C CA . GLY C 1 410 ? 99.264 -20.208 45.262 1.00 49.99 2368 GLY C CA 1
ATOM 7602 C C . GLY C 1 410 ? 100.207 -19.014 45.440 1.00 48.96 2368 GLY C C 1
ATOM 7603 O O . GLY C 1 410 ? 99.752 -17.929 45.809 1.00 44.62 2368 GLY C O 1
ATOM 7604 N N . ALA C 1 411 ? 101.508 -19.219 45.129 1.00 44.84 2369 ALA C N 1
ATOM 7605 C CA . ALA C 1 411 ? 102.518 -18.150 45.058 1.00 46.23 2369 ALA C CA 1
ATOM 7606 C C . ALA C 1 411 ? 103.114 -18.113 43.644 1.00 47.61 2369 ALA C C 1
ATOM 7607 O O . ALA C 1 411 ? 103.284 -19.144 43.022 1.00 48.10 2369 ALA C O 1
ATOM 7609 N N . TRP C 1 412 ? 103.472 -16.921 43.162 1.00 54.93 2370 TRP C N 1
ATOM 7610 C CA . TRP C 1 412 ? 103.962 -16.726 41.794 1.00 54.72 2370 TRP C CA 1
ATOM 7611 C C . TRP C 1 412 ? 105.496 -16.799 41.725 1.00 52.66 2370 TRP C C 1
ATOM 7612 O O . TRP C 1 412 ? 106.164 -16.136 42.503 1.00 41.41 2370 TRP C O 1
ATOM 7623 N N . THR C 1 413 ? 106.002 -17.675 40.813 1.00 65.64 2371 THR C N 1
ATOM 7624 C CA . THR C 1 413 ? 107.418 -17.863 40.437 1.00 60.80 2371 THR C CA 1
ATOM 7625 C C . THR C 1 413 ? 107.996 -19.047 41.237 1.00 63.49 2371 THR C C 1
ATOM 7626 O O . THR C 1 413 ? 107.813 -20.233 40.776 1.00 51.93 2371 THR C O 1
ATOM 7630 N N . LEU D 2 7 ? 81.452 -18.348 58.234 1.00 81.51 5 LEU D N 1
ATOM 7631 C CA . LEU D 2 7 ? 82.031 -19.218 57.164 1.00 85.93 5 LEU D CA 1
ATOM 7632 C C . LEU D 2 7 ? 82.685 -20.464 57.784 1.00 84.14 5 LEU D C 1
ATOM 7633 O O . LEU D 2 7 ? 83.394 -20.365 58.781 1.00 90.22 5 LEU D O 1
ATOM 7638 N N . THR D 2 8 ? 82.428 -21.633 57.170 1.00 83.42 6 THR D N 1
ATOM 7639 C CA . THR D 2 8 ? 83.118 -22.894 57.464 1.00 80.53 6 THR D CA 1
ATOM 7640 C C . THR D 2 8 ? 84.620 -22.757 57.171 1.00 79.76 6 THR D C 1
ATOM 7641 O O . THR D 2 8 ? 85.004 -22.204 56.147 1.00 85.55 6 THR D O 1
ATOM 7645 N N . GLU D 2 9 ? 85.465 -23.304 58.064 1.00 78.16 7 GLU D N 1
ATOM 7646 C CA . GLU D 2 9 ? 86.924 -23.230 57.934 1.00 78.51 7 GLU D CA 1
ATOM 7647 C C . GLU D 2 9 ? 87.364 -23.760 56.562 1.00 67.40 7 GLU D C 1
ATOM 7648 O O . GLU D 2 9 ? 88.318 -23.245 55.983 1.00 60.85 7 GLU D O 1
ATOM 7654 N N . GLU D 2 10 ? 86.659 -24.794 56.072 1.00 68.94 8 GLU D N 1
ATOM 7655 C CA . GLU D 2 10 ? 86.892 -25.410 54.762 1.00 74.58 8 GLU D CA 1
ATOM 7656 C C . GLU D 2 10 ? 86.632 -24.396 53.639 1.00 71.86 8 GLU D C 1
ATOM 7657 O O . GLU D 2 10 ? 87.443 -24.274 52.716 1.00 68.07 8 GLU D O 1
ATOM 7663 N N . GLN D 2 11 ? 85.483 -23.702 53.716 1.00 64.67 9 GLN D N 1
ATOM 7664 C CA . GLN D 2 11 ? 85.117 -22.653 52.768 1.00 62.87 9 GLN D CA 1
ATOM 7665 C C . GLN D 2 11 ? 86.190 -21.560 52.769 1.00 62.59 9 GLN D C 1
ATOM 7666 O O . GLN D 2 11 ? 86.622 -21.143 51.701 1.00 61.25 9 GLN D O 1
ATOM 7672 N N . ILE D 2 12 ? 86.630 -21.142 53.980 1.00 68.45 10 ILE D N 1
ATOM 7673 C CA . ILE D 2 12 ? 87.673 -20.119 54.184 1.00 69.74 10 ILE D CA 1
ATOM 7674 C C . ILE D 2 12 ? 88.961 -20.530 53.463 1.00 57.51 10 ILE D C 1
ATOM 7675 O O . ILE D 2 12 ? 89.653 -19.690 52.878 1.00 54.39 10 ILE D O 1
ATOM 7680 N N . ALA D 2 13 ? 89.258 -21.830 53.520 1.00 55.57 11 ALA D N 1
ATOM 7681 C CA . ALA D 2 13 ? 90.458 -22.405 52.932 1.00 54.84 11 ALA D CA 1
ATOM 7682 C C . ALA D 2 13 ? 90.334 -22.445 51.407 1.00 52.47 11 ALA D C 1
ATOM 7683 O O . ALA D 2 13 ? 91.303 -22.148 50.699 1.00 54.17 11 ALA D O 1
ATOM 7685 N N . GLU D 2 14 ? 89.133 -22.811 50.915 1.00 57.53 12 GLU D N 1
ATOM 7686 C CA . GLU D 2 14 ? 88.804 -22.796 49.479 1.00 55.79 12 GLU D CA 1
ATOM 7687 C C . GLU D 2 14 ? 88.935 -21.372 48.916 1.00 53.18 12 GLU D C 1
ATOM 7688 O O . GLU D 2 14 ? 89.571 -21.167 47.877 1.00 48.29 12 GLU D O 1
ATOM 7694 N N . PHE D 2 15 ? 88.355 -20.393 49.639 1.00 47.63 13 PHE D N 1
ATOM 7695 C CA . PHE D 2 15 ? 88.348 -18.987 49.232 1.00 47.04 13 PHE D CA 1
ATOM 7696 C C . PHE D 2 15 ? 89.756 -18.387 49.268 1.00 47.25 13 PHE D C 1
ATOM 7697 O O . PHE D 2 15 ? 90.050 -17.461 48.508 1.00 43.97 13 PHE D O 1
ATOM 7705 N N . LYS D 2 16 ? 90.605 -18.895 50.178 1.00 46.81 14 LYS D N 1
ATOM 7706 C CA . LYS D 2 16 ? 91.997 -18.465 50.270 1.00 45.81 14 LYS D CA 1
ATOM 7707 C C . LYS D 2 16 ? 92.756 -18.942 49.031 1.00 39.14 14 LYS D C 1
ATOM 7708 O O . LYS D 2 16 ? 93.430 -18.150 48.379 1.00 37.27 14 LYS D O 1
ATOM 7714 N N . GLU D 2 17 ? 92.647 -20.239 48.727 1.00 39.88 15 GLU D N 1
ATOM 7715 C CA . GLU D 2 17 ? 93.311 -20.838 47.569 1.00 45.81 15 GLU D CA 1
ATOM 7716 C C . GLU D 2 17 ? 92.944 -20.042 46.314 1.00 44.05 15 GLU D C 1
ATOM 7717 O O . GLU D 2 17 ? 93.824 -19.549 45.611 1.00 41.58 15 GLU D O 1
ATOM 7723 N N . ALA D 2 18 ? 91.643 -19.879 46.072 1.00 42.66 16 ALA D N 1
ATOM 7724 C CA . ALA D 2 18 ? 91.154 -19.151 44.898 1.00 44.46 16 ALA D CA 1
ATOM 7725 C C . ALA D 2 18 ? 91.726 -17.728 44.875 1.00 39.58 16 ALA D C 1
ATOM 7726 O O . ALA D 2 18 ? 92.352 -17.314 43.896 1.00 42.10 16 ALA D O 1
ATOM 7728 N N . PHE D 2 19 ? 91.557 -17.015 45.994 1.00 40.38 17 PHE D N 1
ATOM 7729 C CA . PHE D 2 19 ? 92.006 -15.625 46.157 1.00 43.24 17 PHE D CA 1
ATOM 7730 C C . PHE D 2 19 ? 93.497 -15.453 45.827 1.00 43.52 17 PHE D C 1
ATOM 7731 O O . PHE D 2 19 ? 93.892 -14.422 45.285 1.00 39.75 17 PHE D O 1
ATOM 7739 N N . SER D 2 20 ? 94.325 -16.451 46.206 1.00 41.57 18 SER D N 1
ATOM 7740 C CA . SER D 2 20 ? 95.776 -16.358 46.093 1.00 42.01 18 SER D CA 1
ATOM 7741 C C . SER D 2 20 ? 96.199 -16.374 44.631 1.00 41.18 18 SER D C 1
ATOM 7742 O O . SER D 2 20 ? 97.257 -15.844 44.296 1.00 40.94 18 SER D O 1
ATOM 7745 N N . LEU D 2 21 ? 95.335 -16.930 43.762 1.00 42.16 19 LEU D N 1
ATOM 7746 C CA . LEU D 2 21 ? 95.602 -16.972 42.322 1.00 39.00 19 LEU D CA 1
ATOM 7747 C C . LEU D 2 21 ? 95.453 -15.569 41.690 1.00 36.52 19 LEU D C 1
ATOM 7748 O O . LEU D 2 21 ? 96.144 -15.236 40.725 1.00 35.87 19 LEU D O 1
ATOM 7753 N N . PHE D 2 22 ? 94.619 -14.710 42.290 1.00 41.36 20 PHE D N 1
ATOM 7754 C CA . PHE D 2 22 ? 94.340 -13.368 41.758 1.00 46.15 20 PHE D CA 1
ATOM 7755 C C . PHE D 2 22 ? 95.237 -12.309 42.432 1.00 51.21 20 PHE D C 1
ATOM 7756 O O . PHE D 2 22 ? 95.310 -11.172 41.961 1.00 54.09 20 PHE D O 1
ATOM 7764 N N . ASP D 2 23 ? 95.931 -12.714 43.510 1.00 51.62 21 ASP D N 1
ATOM 7765 C CA . ASP D 2 23 ? 96.909 -11.900 44.218 1.00 53.31 21 ASP D CA 1
ATOM 7766 C C . ASP D 2 23 ? 98.323 -12.246 43.721 1.00 53.89 21 ASP D C 1
ATOM 7767 O O . ASP D 2 23 ? 98.973 -13.102 44.300 1.00 60.42 21 ASP D O 1
ATOM 7772 N N . LYS D 2 24 ? 98.804 -11.558 42.672 1.00 60.61 22 LYS D N 1
ATOM 7773 C CA . LYS D 2 24 ? 99.931 -12.040 41.868 1.00 67.73 22 LYS D CA 1
ATOM 7774 C C . LYS D 2 24 ? 101.263 -11.438 42.317 1.00 76.22 22 LYS D C 1
ATOM 7775 O O . LYS D 2 24 ? 102.235 -11.466 41.565 1.00 79.84 22 LYS D O 1
ATOM 7781 N N . ASP D 2 25 ? 101.296 -10.885 43.535 1.00 81.26 23 ASP D N 1
ATOM 7782 C CA . ASP D 2 25 ? 102.533 -10.432 44.161 1.00 77.46 23 ASP D CA 1
ATOM 7783 C C . ASP D 2 25 ? 102.422 -10.576 45.682 1.00 69.12 23 ASP D C 1
ATOM 7784 O O . ASP D 2 25 ? 103.220 -10.014 46.420 1.00 73.19 23 ASP D O 1
ATOM 7789 N N . GLY D 2 26 ? 101.442 -11.362 46.142 1.00 68.87 24 GLY D N 1
ATOM 7790 C CA . GLY D 2 26 ? 101.274 -11.682 47.561 1.00 72.19 24 GLY D CA 1
ATOM 7791 C C . GLY D 2 26 ? 101.246 -10.457 48.495 1.00 66.69 24 GLY D C 1
ATOM 7792 O O . GLY D 2 26 ? 101.825 -10.499 49.583 1.00 67.81 24 GLY D O 1
ATOM 7793 N N . ASP D 2 27 ? 100.531 -9.390 48.089 1.00 57.48 25 ASP D N 1
ATOM 7794 C CA . ASP D 2 27 ? 100.296 -8.222 48.941 1.00 59.19 25 ASP D CA 1
ATOM 7795 C C . ASP D 2 27 ? 99.109 -8.504 49.861 1.00 61.39 25 ASP D C 1
ATOM 7796 O O . ASP D 2 27 ? 98.915 -7.791 50.852 1.00 65.23 25 ASP D O 1
ATOM 7801 N N . GLY D 2 28 ? 98.348 -9.571 49.536 1.00 53.26 26 GLY D N 1
ATOM 7802 C CA . GLY D 2 28 ? 97.187 -9.996 50.308 1.00 56.22 26 GLY D CA 1
ATOM 7803 C C . GLY D 2 28 ? 95.903 -9.306 49.842 1.00 58.18 26 GLY D C 1
ATOM 7804 O O . GLY D 2 28 ? 94.846 -9.459 50.459 1.00 61.72 26 GLY D O 1
ATOM 7805 N N . THR D 2 29 ? 96.021 -8.525 48.765 1.00 56.04 27 THR D N 1
ATOM 7806 C CA . THR D 2 29 ? 94.895 -7.806 48.170 1.00 61.45 27 THR D CA 1
ATOM 7807 C C . THR D 2 29 ? 94.703 -8.244 46.719 1.00 61.34 27 THR D C 1
ATOM 7808 O O . THR D 2 29 ? 95.604 -8.818 46.131 1.00 50.23 27 THR D O 1
ATOM 7812 N N . ILE D 2 30 ? 93.536 -7.955 46.138 1.00 65.68 28 ILE D N 1
ATOM 7813 C CA . ILE D 2 30 ? 93.315 -8.147 44.700 1.00 64.52 28 ILE D CA 1
ATOM 7814 C C . ILE D 2 30 ? 92.715 -6.875 44.097 1.00 64.30 28 ILE D C 1
ATOM 7815 O O . ILE D 2 30 ? 92.024 -6.139 44.801 1.00 61.76 28 ILE D O 1
ATOM 7820 N N . THR D 2 31 ? 92.980 -6.670 42.783 1.00 63.54 29 THR D N 1
ATOM 7821 C CA . THR D 2 31 ? 92.334 -5.674 41.922 1.00 55.00 29 THR D CA 1
ATOM 7822 C C . THR D 2 31 ? 90.817 -5.699 42.118 1.00 55.85 29 THR D C 1
ATOM 7823 O O . THR D 2 31 ? 90.233 -6.760 42.273 1.00 51.53 29 THR D O 1
ATOM 7827 N N . THR D 2 32 ? 90.183 -4.512 42.086 1.00 68.51 30 THR D N 1
ATOM 7828 C CA . THR D 2 32 ? 88.725 -4.356 42.224 1.00 63.72 30 THR D CA 1
ATOM 7829 C C . THR D 2 32 ? 88.010 -4.767 40.936 1.00 51.86 30 THR D C 1
ATOM 7830 O O . THR D 2 32 ? 86.868 -5.193 40.990 1.00 45.92 30 THR D O 1
ATOM 7834 N N . LYS D 2 33 ? 88.691 -4.586 39.794 1.00 51.65 31 LYS D N 1
ATOM 7835 C CA . LYS D 2 33 ? 88.225 -5.006 38.471 1.00 58.41 31 LYS D CA 1
ATOM 7836 C C . LYS D 2 33 ? 87.960 -6.522 38.409 1.00 59.60 31 LYS D C 1
ATOM 7837 O O . LYS D 2 33 ? 87.379 -6.999 37.427 1.00 54.71 31 LYS D O 1
ATOM 7843 N N . GLU D 2 34 ? 88.419 -7.274 39.436 1.00 54.88 32 GLU D N 1
ATOM 7844 C CA . GLU D 2 34 ? 88.425 -8.739 39.414 1.00 50.24 32 GLU D CA 1
ATOM 7845 C C . GLU D 2 34 ? 87.474 -9.300 40.478 1.00 43.60 32 GLU D C 1
ATOM 7846 O O . GLU D 2 34 ? 87.293 -10.505 40.584 1.00 43.99 32 GLU D O 1
ATOM 7852 N N . LEU D 2 35 ? 86.890 -8.435 41.292 1.00 38.94 33 LEU D N 1
ATOM 7853 C CA . LEU D 2 35 ? 86.117 -8.910 42.429 1.00 40.92 33 LEU D CA 1
ATOM 7854 C C . LEU D 2 35 ? 84.997 -9.845 41.947 1.00 38.00 33 LEU D C 1
ATOM 7855 O O . LEU D 2 35 ? 84.760 -10.894 42.540 1.00 45.02 33 LEU D O 1
ATOM 7860 N N . GLY D 2 36 ? 84.325 -9.467 40.860 1.00 39.25 34 GLY D N 1
ATOM 7861 C CA . GLY D 2 36 ? 83.202 -10.229 40.310 1.00 39.21 34 GLY D CA 1
ATOM 7862 C C . GLY D 2 36 ? 83.628 -11.586 39.720 1.00 38.58 34 GLY D C 1
ATOM 7863 O O . GLY D 2 36 ? 82.962 -12.609 39.933 1.00 30.54 34 GLY D O 1
ATOM 7864 N N . THR D 2 37 ? 84.727 -11.577 38.957 1.00 35.46 35 THR D N 1
ATOM 7865 C CA . THR D 2 37 ? 85.315 -12.788 38.400 1.00 34.09 35 THR D CA 1
ATOM 7866 C C . THR D 2 37 ? 85.523 -13.830 39.498 1.00 35.46 35 THR D C 1
ATOM 7867 O O . THR D 2 37 ? 85.105 -14.989 39.343 1.00 34.76 35 THR D O 1
ATOM 7871 N N . VAL D 2 38 ? 86.166 -13.401 40.607 1.00 35.23 36 VAL D N 1
ATOM 7872 C CA . VAL D 2 38 ? 86.580 -14.312 41.665 1.00 36.19 36 VAL D CA 1
ATOM 7873 C C . VAL D 2 38 ? 85.328 -14.887 42.313 1.00 30.76 36 VAL D C 1
ATOM 7874 O O . VAL D 2 38 ? 85.178 -16.114 42.379 1.00 31.18 36 VAL D O 1
ATOM 7878 N N . MET D 2 39 ? 84.394 -14.012 42.680 1.00 30.92 37 MET D N 1
ATOM 7879 C CA . MET D 2 39 ? 83.148 -14.442 43.346 1.00 36.89 37 MET D CA 1
ATOM 7880 C C . MET D 2 39 ? 82.341 -15.412 42.448 1.00 38.51 37 MET D C 1
ATOM 7881 O O . MET D 2 39 ? 81.791 -16.413 42.939 1.00 40.13 37 MET D O 1
ATOM 7886 N N . ARG D 2 40 ? 82.317 -15.160 41.130 1.00 34.73 38 ARG D N 1
ATOM 7887 C CA . ARG D 2 40 ? 81.584 -16.014 40.189 1.00 37.78 38 ARG D CA 1
ATOM 7888 C C . ARG D 2 40 ? 82.274 -17.384 40.045 1.00 39.88 38 ARG D C 1
ATOM 7889 O O . ARG D 2 40 ? 81.591 -18.407 39.888 1.00 37.86 38 ARG D O 1
ATOM 7897 N N . SER D 2 41 ? 83.619 -17.400 40.060 1.00 37.34 39 SER D N 1
ATOM 7898 C CA . SER D 2 41 ? 84.381 -18.644 39.978 1.00 37.83 39 SER D CA 1
ATOM 7899 C C . SER D 2 41 ? 84.148 -19.497 41.236 1.00 41.13 39 SER D C 1
ATOM 7900 O O . SER D 2 41 ? 84.218 -20.726 41.165 1.00 50.62 39 SER D O 1
ATOM 7903 N N . LEU D 2 42 ? 83.818 -18.834 42.361 1.00 41.59 40 LEU D N 1
ATOM 7904 C CA . LEU D 2 42 ? 83.502 -19.496 43.630 1.00 44.68 40 LEU D CA 1
ATOM 7905 C C . LEU D 2 42 ? 81.995 -19.710 43.799 1.00 42.94 40 LEU D C 1
ATOM 7906 O O . LEU D 2 42 ? 81.565 -20.139 44.866 1.00 51.88 40 LEU D O 1
ATOM 7911 N N . GLY D 2 43 ? 81.199 -19.356 42.775 1.00 40.90 41 GLY D N 1
ATOM 7912 C CA . GLY D 2 43 ? 79.796 -19.776 42.671 1.00 43.22 41 GLY D CA 1
ATOM 7913 C C . GLY D 2 43 ? 78.796 -18.733 43.191 1.00 42.57 41 GLY D C 1
ATOM 7914 O O . GLY D 2 43 ? 77.610 -19.032 43.358 1.00 41.94 41 GLY D O 1
ATOM 7915 N N . GLN D 2 44 ? 79.279 -17.517 43.440 1.00 42.29 42 GLN D N 1
ATOM 7916 C CA . GLN D 2 44 ? 78.426 -16.388 43.802 1.00 43.79 42 GLN D CA 1
ATOM 7917 C C . GLN D 2 44 ? 78.386 -15.400 42.630 1.00 41.97 42 GLN D C 1
ATOM 7918 O O . GLN D 2 44 ? 79.425 -15.013 42.108 1.00 41.63 42 GLN D O 1
ATOM 7924 N N . ASN D 2 45 ? 77.174 -14.957 42.263 1.00 44.90 43 ASN D N 1
ATOM 7925 C CA . ASN D 2 45 ? 76.935 -14.198 41.038 1.00 44.00 43 ASN D CA 1
ATOM 7926 C C . ASN D 2 45 ? 76.246 -12.865 41.359 1.00 47.12 43 ASN D C 1
ATOM 7927 O O . ASN D 2 45 ? 75.036 -12.736 41.170 1.00 52.43 43 ASN D O 1
ATOM 7932 N N . PRO D 2 46 ? 76.983 -11.847 41.879 1.00 50.34 44 PRO D N 1
ATOM 7933 C CA . PRO D 2 46 ? 76.381 -10.562 42.269 1.00 48.24 44 PRO D CA 1
ATOM 7934 C C . PRO D 2 46 ? 76.103 -9.637 41.083 1.00 47.79 44 PRO D C 1
ATOM 7935 O O . PRO D 2 46 ? 76.891 -9.603 40.132 1.00 40.74 44 PRO D O 1
ATOM 7939 N N . THR D 2 47 ? 74.990 -8.876 41.180 1.00 42.20 45 THR D N 1
ATOM 7940 C CA . THR D 2 47 ? 74.591 -7.890 40.185 1.00 41.52 45 THR D CA 1
ATOM 7941 C C . THR D 2 47 ? 75.652 -6.798 40.133 1.00 43.36 45 THR D C 1
ATOM 7942 O O . THR D 2 47 ? 76.423 -6.684 41.069 1.00 45.18 45 THR D O 1
ATOM 7946 N N . GLU D 2 48 ? 75.720 -6.063 39.004 1.00 54.65 46 GLU D N 1
ATOM 7947 C CA . GLU D 2 48 ? 76.614 -4.914 38.805 1.00 58.60 46 GLU D CA 1
ATOM 7948 C C . GLU D 2 48 ? 76.518 -3.961 40.000 1.00 60.34 46 GLU D C 1
ATOM 7949 O O . GLU D 2 48 ? 77.507 -3.336 40.384 1.00 70.35 46 GLU D O 1
ATOM 7955 N N . ALA D 2 49 ? 75.302 -3.847 40.546 1.00 57.16 47 ALA D N 1
ATOM 7956 C CA . ALA D 2 49 ? 74.968 -2.907 41.604 1.00 59.39 47 ALA D CA 1
ATOM 7957 C C . ALA D 2 49 ? 75.363 -3.482 42.962 1.00 57.16 47 ALA D C 1
ATOM 7958 O O . ALA D 2 49 ? 76.049 -2.804 43.722 1.00 62.60 47 ALA D O 1
ATOM 7960 N N . GLU D 2 50 ? 74.925 -4.733 43.245 1.00 48.92 48 GLU D N 1
ATOM 7961 C CA . GLU D 2 50 ? 75.373 -5.511 44.395 1.00 47.88 48 GLU D CA 1
ATOM 7962 C C . GLU D 2 50 ? 76.901 -5.447 44.517 1.00 52.36 48 GLU D C 1
ATOM 7963 O O . GLU D 2 50 ? 77.424 -5.318 45.625 1.00 51.26 48 GLU D O 1
ATOM 7969 N N . LEU D 2 51 ? 77.601 -5.542 43.369 1.00 56.88 49 LEU D N 1
ATOM 7970 C CA . LEU D 2 51 ? 79.058 -5.454 43.296 1.00 59.14 49 LEU D CA 1
ATOM 7971 C C . LEU D 2 51 ? 79.532 -4.064 43.712 1.00 63.38 49 LEU D C 1
ATOM 7972 O O . LEU D 2 51 ? 80.566 -3.940 44.354 1.00 66.27 49 LEU D O 1
ATOM 7977 N N . GLN D 2 52 ? 78.793 -3.024 43.300 1.00 67.71 50 GLN D N 1
ATOM 7978 C CA . GLN D 2 52 ? 79.227 -1.630 43.442 1.00 67.84 50 GLN D CA 1
ATOM 7979 C C . GLN D 2 52 ? 79.077 -1.152 44.893 1.00 60.84 50 GLN D C 1
ATOM 7980 O O . GLN D 2 52 ? 79.936 -0.444 45.404 1.00 55.21 50 GLN D O 1
ATOM 7986 N N . ASP D 2 53 ? 77.996 -1.579 45.551 1.00 64.33 51 ASP D N 1
ATOM 7987 C CA . ASP D 2 53 ? 77.833 -1.463 47.001 1.00 73.62 51 ASP D CA 1
ATOM 7988 C C . ASP D 2 53 ? 78.976 -2.206 47.731 1.00 76.91 51 ASP D C 1
ATOM 7989 O O . ASP D 2 53 ? 79.060 -2.156 48.963 1.00 65.33 51 ASP D O 1
ATOM 7994 N N . MET D 2 54 ? 79.821 -2.933 46.959 1.00 79.77 52 MET D N 1
ATOM 7995 C CA . MET D 2 54 ? 81.064 -3.535 47.448 1.00 73.48 52 MET D CA 1
ATOM 7996 C C . MET D 2 54 ? 82.289 -2.722 46.973 1.00 65.71 52 MET D C 1
ATOM 7997 O O . MET D 2 54 ? 83.146 -2.380 47.781 1.00 58.08 52 MET D O 1
ATOM 8002 N N . ILE D 2 55 ? 82.354 -2.410 45.663 1.00 70.83 53 ILE D N 1
ATOM 8003 C CA . ILE D 2 55 ? 83.526 -1.808 45.006 1.00 78.63 53 ILE D CA 1
ATOM 8004 C C . ILE D 2 55 ? 83.895 -0.466 45.650 1.00 84.02 53 ILE D C 1
ATOM 8005 O O . ILE D 2 55 ? 85.069 -0.128 45.721 1.00 78.54 53 ILE D O 1
ATOM 8010 N N . ASN D 2 56 ? 82.881 0.312 46.066 1.00 98.33 54 ASN D N 1
ATOM 8011 C CA . ASN D 2 56 ? 83.053 1.714 46.468 1.00 94.65 54 ASN D CA 1
ATOM 8012 C C . ASN D 2 56 ? 83.113 1.838 48.002 1.00 95.02 54 ASN D C 1
ATOM 8013 O O . ASN D 2 56 ? 83.681 2.810 48.510 1.00 99.09 54 ASN D O 1
ATOM 8018 N N . GLU D 2 57 ? 82.516 0.864 48.729 1.00 83.89 55 GLU D N 1
ATOM 8019 C CA . GLU D 2 57 ? 82.630 0.764 50.193 1.00 81.54 55 GLU D CA 1
ATOM 8020 C C . GLU D 2 57 ? 84.087 0.479 50.590 1.00 99.77 55 GLU D C 1
ATOM 8021 O O . GLU D 2 57 ? 84.640 1.140 51.475 1.00 112.13 55 GLU D O 1
ATOM 8027 N N . VAL D 2 58 ? 84.692 -0.514 49.920 1.00 95.55 56 VAL D N 1
ATOM 8028 C CA . VAL D 2 58 ? 86.014 -1.041 50.259 1.00 90.68 56 VAL D CA 1
ATOM 8029 C C . VAL D 2 58 ? 87.093 -0.135 49.662 1.00 78.45 56 VAL D C 1
ATOM 8030 O O . VAL D 2 58 ? 88.230 -0.169 50.115 1.00 81.07 56 VAL D O 1
ATOM 8034 N N . ASP D 2 59 ? 86.719 0.675 48.659 1.00 70.95 57 ASP D N 1
ATOM 8035 C CA . ASP D 2 59 ? 87.661 1.488 47.900 1.00 85.18 57 ASP D CA 1
ATOM 8036 C C . ASP D 2 59 ? 87.431 2.967 48.219 1.00 104.04 57 ASP D C 1
ATOM 8037 O O . ASP D 2 59 ? 87.243 3.781 47.311 1.00 127.38 57 ASP D O 1
ATOM 8042 N N . ALA D 2 60 ? 87.441 3.297 49.523 1.00 109.12 58 ALA D N 1
ATOM 8043 C CA . ALA D 2 60 ? 87.427 4.678 50.009 1.00 108.46 58 ALA D CA 1
ATOM 8044 C C . ALA D 2 60 ? 88.667 5.433 49.497 1.00 102.80 58 ALA D C 1
ATOM 8045 O O . ALA D 2 60 ? 88.539 6.423 48.770 1.00 96.84 58 ALA D O 1
ATOM 8047 N N . ASP D 2 61 ? 89.864 4.923 49.850 1.00 87.52 59 ASP D N 1
ATOM 8048 C CA . ASP D 2 61 ? 91.143 5.504 49.443 1.00 87.04 59 ASP D CA 1
ATOM 8049 C C . ASP D 2 61 ? 91.152 5.770 47.933 1.00 87.10 59 ASP D C 1
ATOM 8050 O O . ASP D 2 61 ? 91.650 6.800 47.487 1.00 81.96 59 ASP D O 1
ATOM 8055 N N . GLY D 2 62 ? 90.607 4.829 47.149 1.00 94.28 60 GLY D N 1
ATOM 8056 C CA . GLY D 2 62 ? 90.532 4.966 45.697 1.00 95.02 60 GLY D CA 1
ATOM 8057 C C . GLY D 2 62 ? 91.765 4.407 44.972 1.00 99.30 60 GLY D C 1
ATOM 8058 O O . GLY D 2 62 ? 91.986 4.712 43.797 1.00 92.80 60 GLY D O 1
ATOM 8059 N N . ASN D 2 63 ? 92.584 3.618 45.689 1.00 112.17 61 ASN D N 1
ATOM 8060 C CA . ASN D 2 63 ? 93.563 2.722 45.072 1.00 122.56 61 ASN D CA 1
ATOM 8061 C C . ASN D 2 63 ? 92.944 1.324 45.030 1.00 111.19 61 ASN D C 1
ATOM 8062 O O . ASN D 2 63 ? 92.794 0.678 46.071 1.00 108.85 61 ASN D O 1
ATOM 8067 N N . GLY D 2 64 ? 92.544 0.893 43.824 1.00 100.63 62 GLY D N 1
ATOM 8068 C CA . GLY D 2 64 ? 91.714 -0.294 43.654 1.00 102.47 62 GLY D CA 1
ATOM 8069 C C . GLY D 2 64 ? 92.455 -1.499 44.256 1.00 94.46 62 GLY D C 1
ATOM 8070 O O . GLY D 2 64 ? 93.531 -1.884 43.743 1.00 80.44 62 GLY D O 1
ATOM 8071 N N . THR D 2 65 ? 91.848 -2.085 45.334 1.00 76.96 63 THR D N 1
ATOM 8072 C CA . THR D 2 65 ? 92.274 -3.344 45.962 1.00 71.37 63 THR D CA 1
ATOM 8073 C C . THR D 2 65 ? 91.246 -3.805 47.003 1.00 68.63 63 THR D C 1
ATOM 8074 O O . THR D 2 65 ? 90.497 -2.978 47.511 1.00 71.50 63 THR D O 1
ATOM 8078 N N . ILE D 2 66 ? 91.279 -5.116 47.354 1.00 71.92 64 ILE D N 1
ATOM 8079 C CA . ILE D 2 66 ? 90.403 -5.739 48.365 1.00 76.57 64 ILE D CA 1
ATOM 8080 C C . ILE D 2 66 ? 91.245 -6.615 49.311 1.00 78.72 64 ILE D C 1
ATOM 8081 O O . ILE D 2 66 ? 92.070 -7.396 48.840 1.00 80.70 64 ILE D O 1
ATOM 8086 N N . ASP D 2 67 ? 90.999 -6.501 50.639 1.00 81.21 65 ASP D N 1
ATOM 8087 C CA . ASP D 2 67 ? 91.573 -7.390 51.660 1.00 81.12 65 ASP D CA 1
ATOM 8088 C C . ASP D 2 67 ? 90.981 -8.788 51.504 1.00 68.43 65 ASP D C 1
ATOM 8089 O O . ASP D 2 67 ? 89.869 -8.918 51.000 1.00 62.51 65 ASP D O 1
ATOM 8094 N N . PHE D 2 68 ? 91.699 -9.814 51.995 1.00 60.29 66 PHE D N 1
ATOM 8095 C CA . PHE D 2 68 ? 91.156 -11.170 52.075 1.00 59.91 66 PHE D CA 1
ATOM 8096 C C . PHE D 2 68 ? 90.036 -11.227 53.121 1.00 63.67 66 PHE D C 1
ATOM 8097 O O . PHE D 2 68 ? 89.010 -11.868 52.893 1.00 62.47 66 PHE D O 1
ATOM 8105 N N . PRO D 2 69 ? 90.203 -10.606 54.315 1.00 74.79 67 PRO D N 1
ATOM 8106 C CA . PRO D 2 69 ? 89.114 -10.537 55.303 1.00 78.35 67 PRO D CA 1
ATOM 8107 C C . PRO D 2 69 ? 87.893 -9.754 54.797 1.00 72.42 67 PRO D C 1
ATOM 8108 O O . PRO D 2 69 ? 86.754 -10.107 55.105 1.00 62.51 67 PRO D O 1
ATOM 8112 N N . GLU D 2 70 ? 88.151 -8.690 54.021 1.00 71.38 68 GLU D N 1
ATOM 8113 C CA . GLU D 2 70 ? 87.102 -7.951 53.328 1.00 75.72 68 GLU D CA 1
ATOM 8114 C C . GLU D 2 70 ? 86.347 -8.923 52.401 1.00 81.30 68 GLU D C 1
ATOM 8115 O O . GLU D 2 70 ? 85.120 -9.023 52.474 1.00 85.72 68 GLU D O 1
ATOM 8121 N N . PHE D 2 71 ? 87.104 -9.688 51.591 1.00 67.09 69 PHE D N 1
ATOM 8122 C CA . PHE D 2 71 ? 86.552 -10.619 50.615 1.00 62.43 69 PHE D CA 1
ATOM 8123 C C . PHE D 2 71 ? 85.663 -11.667 51.293 1.00 65.23 69 PHE D C 1
ATOM 8124 O O . PHE D 2 71 ? 84.576 -11.971 50.794 1.00 70.19 69 PHE D O 1
ATOM 8132 N N . LEU D 2 72 ? 86.155 -12.248 52.403 1.00 62.28 70 LEU D N 1
ATOM 8133 C CA . LEU D 2 72 ? 85.413 -13.241 53.182 1.00 65.49 70 LEU D CA 1
ATOM 8134 C C . LEU D 2 72 ? 84.026 -12.711 53.588 1.00 64.09 70 LEU D C 1
ATOM 8135 O O . LEU D 2 72 ? 83.068 -13.487 53.686 1.00 60.42 70 LEU D O 1
ATOM 8140 N N . THR D 2 73 ? 83.951 -11.401 53.884 1.00 64.02 71 THR D N 1
ATOM 8141 C CA . THR D 2 73 ? 82.706 -10.723 54.236 1.00 70.46 71 THR D CA 1
ATOM 8142 C C . THR D 2 73 ? 81.771 -10.729 53.030 1.00 69.52 71 THR D C 1
ATOM 8143 O O . THR D 2 73 ? 80.597 -11.091 53.154 1.00 71.71 71 THR D O 1
ATOM 8147 N N . MET D 2 74 ? 82.316 -10.316 51.872 1.00 60.39 72 MET D N 1
ATOM 8148 C CA . MET D 2 74 ? 81.563 -10.194 50.625 1.00 61.33 72 MET D CA 1
ATOM 8149 C C . MET D 2 74 ? 80.950 -11.553 50.242 1.00 57.79 72 MET D C 1
ATOM 8150 O O . MET D 2 74 ? 79.757 -11.644 49.928 1.00 49.57 72 MET D O 1
ATOM 8155 N N . MET D 2 75 ? 81.774 -12.609 50.299 1.00 52.92 73 MET D N 1
ATOM 8156 C CA . MET D 2 75 ? 81.355 -13.954 49.933 1.00 51.87 73 MET D CA 1
ATOM 8157 C C . MET D 2 75 ? 80.211 -14.416 50.847 1.00 53.78 73 MET D C 1
ATOM 8158 O O . MET D 2 75 ? 79.240 -15.003 50.381 1.00 47.14 73 MET D O 1
ATOM 8163 N N . ALA D 2 76 ? 80.337 -14.120 52.148 1.00 62.39 74 ALA D N 1
ATOM 8164 C CA . ALA D 2 76 ? 79.373 -14.530 53.167 1.00 68.25 74 ALA D CA 1
ATOM 8165 C C . ALA D 2 76 ? 78.053 -13.775 52.992 1.00 69.85 74 ALA D C 1
ATOM 8166 O O . ALA D 2 76 ? 76.993 -14.380 53.160 1.00 62.54 74 ALA D O 1
ATOM 8168 N N . ARG D 2 77 ? 78.151 -12.459 52.663 1.00 67.54 75 ARG D N 1
ATOM 8169 C CA . ARG D 2 77 ? 77.012 -11.595 52.313 1.00 73.94 75 ARG D CA 1
ATOM 8170 C C . ARG D 2 77 ? 76.124 -12.252 51.250 1.00 73.38 75 ARG D C 1
ATOM 8171 O O . ARG D 2 77 ? 74.945 -12.532 51.488 1.00 73.30 75 ARG D O 1
ATOM 8179 N N . LYS D 2 78 ? 76.712 -12.485 50.075 1.00 66.83 76 LYS D N 1
ATOM 8180 C CA . LYS D 2 78 ? 75.978 -12.913 48.897 1.00 70.13 76 LYS D CA 1
ATOM 8181 C C . LYS D 2 78 ? 75.381 -14.297 49.145 1.00 69.17 76 LYS D C 1
ATOM 8182 O O . LYS D 2 78 ? 74.346 -14.622 48.568 1.00 65.96 76 LYS D O 1
ATOM 8188 N N . MET D 2 79 ? 76.038 -15.089 50.017 1.00 69.42 77 MET D N 1
ATOM 8189 C CA . MET D 2 79 ? 75.690 -16.493 50.246 1.00 69.44 77 MET D CA 1
ATOM 8190 C C . MET D 2 79 ? 74.348 -16.598 50.995 1.00 72.27 77 MET D C 1
ATOM 8191 O O . MET D 2 79 ? 73.535 -17.476 50.689 1.00 64.75 77 MET D O 1
ATOM 8196 N N . LYS D 2 80 ? 74.113 -15.678 51.951 1.00 75.67 78 LYS D N 1
ATOM 8197 C CA . LYS D 2 80 ? 72.853 -15.602 52.701 1.00 87.36 78 LYS D CA 1
ATOM 8198 C C . LYS D 2 80 ? 71.683 -15.403 51.727 1.00 78.50 78 LYS D C 1
ATOM 8199 O O . LYS D 2 80 ? 70.606 -15.963 51.928 1.00 77.84 78 LYS D O 1
ATOM 8205 N N . ASP D 2 81 ? 71.912 -14.582 50.685 1.00 73.50 79 ASP D N 1
ATOM 8206 C CA . ASP D 2 81 ? 70.861 -14.103 49.785 1.00 78.85 79 ASP D CA 1
ATOM 8207 C C . ASP D 2 81 ? 70.476 -15.188 48.764 1.00 75.47 79 ASP D C 1
ATOM 8208 O O . ASP D 2 81 ? 69.289 -15.382 48.498 1.00 74.25 79 ASP D O 1
ATOM 8213 N N . THR D 2 82 ? 71.486 -15.901 48.223 1.00 73.39 80 THR D N 1
ATOM 8214 C CA . THR D 2 82 ? 71.331 -16.756 47.046 1.00 72.26 80 THR D CA 1
ATOM 8215 C C . THR D 2 82 ? 71.086 -18.216 47.447 1.00 71.44 80 THR D C 1
ATOM 8216 O O . THR D 2 82 ? 71.959 -18.845 48.042 1.00 68.63 80 THR D O 1
ATOM 8220 N N . ASP D 2 83 ? 69.886 -18.732 47.101 1.00 71.85 81 ASP D N 1
ATOM 8221 C CA . ASP D 2 83 ? 69.574 -20.162 47.105 1.00 70.34 81 ASP D CA 1
ATOM 8222 C C . ASP D 2 83 ? 69.722 -20.691 45.667 1.00 62.33 81 ASP D C 1
ATOM 8223 O O . ASP D 2 83 ? 68.747 -20.715 44.915 1.00 50.51 81 ASP D O 1
ATOM 8228 N N . SER D 2 84 ? 70.956 -21.106 45.308 1.00 60.87 82 SER D N 1
ATOM 8229 C CA . SER D 2 84 ? 71.305 -21.629 43.982 1.00 61.86 82 SER D CA 1
ATOM 8230 C C . SER D 2 84 ? 70.296 -22.676 43.508 1.00 63.95 82 SER D C 1
ATOM 8231 O O . SER D 2 84 ? 69.796 -22.586 42.391 1.00 61.27 82 SER D O 1
ATOM 8234 N N . GLU D 2 85 ? 70.002 -23.643 44.383 1.00 67.51 83 GLU D N 1
ATOM 8235 C CA . GLU D 2 85 ? 69.039 -24.716 44.131 1.00 70.90 83 GLU D CA 1
ATOM 8236 C C . GLU D 2 85 ? 67.724 -24.139 43.575 1.00 59.09 83 GLU D C 1
ATOM 8237 O O . GLU D 2 85 ? 67.260 -24.560 42.517 1.00 50.66 83 GLU D O 1
ATOM 8243 N N . GLU D 2 86 ? 67.161 -23.143 44.282 1.00 57.54 84 GLU D N 1
ATOM 8244 C CA . GLU D 2 86 ? 65.760 -22.733 44.141 1.00 56.13 84 GLU D CA 1
ATOM 8245 C C . GLU D 2 86 ? 65.589 -21.741 42.982 1.00 52.90 84 GLU D C 1
ATOM 8246 O O . GLU D 2 86 ? 64.542 -21.722 42.339 1.00 55.57 84 GLU D O 1
ATOM 8252 N N . GLU D 2 87 ? 66.604 -20.898 42.752 1.00 46.51 85 GLU D N 1
ATOM 8253 C CA . GLU D 2 87 ? 66.641 -19.984 41.612 1.00 46.07 85 GLU D CA 1
ATOM 8254 C C . GLU D 2 87 ? 66.495 -20.771 40.291 1.00 47.96 85 GLU D C 1
ATOM 8255 O O . GLU D 2 87 ? 65.666 -20.433 39.441 1.00 46.67 85 GLU D O 1
ATOM 8261 N N . ILE D 2 88 ? 67.279 -21.855 40.148 1.00 45.80 86 ILE D N 1
ATOM 8262 C CA . ILE D 2 88 ? 67.270 -22.687 38.951 1.00 47.19 86 ILE D CA 1
ATOM 8263 C C . ILE D 2 88 ? 65.872 -23.292 38.751 1.00 48.76 86 ILE D C 1
ATOM 8264 O O . ILE D 2 88 ? 65.339 -23.270 37.641 1.00 48.80 86 ILE D O 1
ATOM 8269 N N . ARG D 2 89 ? 65.262 -23.794 39.830 1.00 50.07 87 ARG D N 1
ATOM 8270 C CA . ARG D 2 89 ? 63.929 -24.409 39.760 1.00 54.32 87 ARG D CA 1
ATOM 8271 C C . ARG D 2 89 ? 62.910 -23.374 39.267 1.00 49.00 87 ARG D C 1
ATOM 8272 O O . ARG D 2 89 ? 62.087 -23.653 38.383 1.00 44.59 87 ARG D O 1
ATOM 8280 N N . GLU D 2 90 ? 62.953 -22.184 39.871 1.00 48.15 88 GLU D N 1
ATOM 8281 C CA . GLU D 2 90 ? 62.007 -21.121 39.553 1.00 53.20 88 GLU D CA 1
ATOM 8282 C C . GLU D 2 90 ? 62.272 -20.600 38.126 1.00 48.86 88 GLU D C 1
ATOM 8283 O O . GLU D 2 90 ? 61.334 -20.295 37.404 1.00 42.88 88 GLU D O 1
ATOM 8289 N N . ALA D 2 91 ? 63.550 -20.556 37.709 1.00 46.25 89 ALA D N 1
ATOM 8290 C CA . ALA D 2 91 ? 63.908 -20.175 36.349 1.00 44.32 89 ALA D CA 1
ATOM 8291 C C . ALA D 2 91 ? 63.152 -21.061 35.350 1.00 48.45 89 ALA D C 1
ATOM 8292 O O . ALA D 2 91 ? 62.445 -20.550 34.489 1.00 52.18 89 ALA D O 1
ATOM 8294 N N . PHE D 2 92 ? 63.232 -22.393 35.525 1.00 46.22 90 PHE D N 1
ATOM 8295 C CA . PHE D 2 92 ? 62.603 -23.349 34.606 1.00 43.31 90 PHE D CA 1
ATOM 8296 C C . PHE D 2 92 ? 61.081 -23.340 34.780 1.00 47.73 90 PHE D C 1
ATOM 8297 O O . PHE D 2 92 ? 60.346 -23.433 33.787 1.00 46.77 90 PHE D O 1
ATOM 8305 N N . ARG D 2 93 ? 60.611 -23.178 36.031 1.00 46.70 91 ARG D N 1
ATOM 8306 C CA . ARG D 2 93 ? 59.178 -23.216 36.343 1.00 47.23 91 ARG D CA 1
ATOM 8307 C C . ARG D 2 93 ? 58.425 -22.163 35.528 1.00 45.28 91 ARG D C 1
ATOM 8308 O O . ARG D 2 93 ? 57.283 -22.388 35.147 1.00 43.12 91 ARG D O 1
ATOM 8316 N N . VAL D 2 94 ? 59.090 -21.030 35.239 1.00 49.82 92 VAL D N 1
ATOM 8317 C CA . VAL D 2 94 ? 58.527 -19.931 34.448 1.00 47.47 92 VAL D CA 1
ATOM 8318 C C . VAL D 2 94 ? 57.983 -20.455 33.124 1.00 44.51 92 VAL D C 1
ATOM 8319 O O . VAL D 2 94 ? 57.016 -19.901 32.607 1.00 50.61 92 VAL D O 1
ATOM 8323 N N . PHE D 2 95 ? 58.647 -21.489 32.563 1.00 42.61 93 PHE D N 1
ATOM 8324 C CA . PHE D 2 95 ? 58.362 -22.008 31.220 1.00 40.14 93 PHE D CA 1
ATOM 8325 C C . PHE D 2 95 ? 57.401 -23.206 31.292 1.00 44.43 93 PHE D C 1
ATOM 8326 O O . PHE D 2 95 ? 56.975 -23.733 30.259 1.00 50.33 93 PHE D O 1
ATOM 8334 N N . ASP D 2 96 ? 57.023 -23.594 32.524 1.00 49.39 94 ASP D N 1
ATOM 8335 C CA . ASP D 2 96 ? 56.144 -24.727 32.791 1.00 46.33 94 ASP D CA 1
ATOM 8336 C C . ASP D 2 96 ? 54.697 -24.250 32.857 1.00 49.80 94 ASP D C 1
ATOM 8337 O O . ASP D 2 96 ? 54.189 -23.925 33.941 1.00 52.76 94 ASP D O 1
ATOM 8342 N N . LYS D 2 97 ? 54.021 -24.278 31.701 1.00 53.21 95 LYS D N 1
ATOM 8343 C CA . LYS D 2 97 ? 52.706 -23.664 31.536 1.00 63.19 95 LYS D CA 1
ATOM 8344 C C . LYS D 2 97 ? 51.699 -24.236 32.547 1.00 60.51 95 LYS D C 1
ATOM 8345 O O . LYS D 2 97 ? 50.959 -23.474 33.162 1.00 56.53 95 LYS D O 1
ATOM 8351 N N . ASP D 2 98 ? 51.692 -25.569 32.737 1.00 66.84 96 ASP D N 1
ATOM 8352 C CA . ASP D 2 98 ? 50.655 -26.243 33.530 1.00 64.31 96 ASP D CA 1
ATOM 8353 C C . ASP D 2 98 ? 51.170 -26.613 34.932 1.00 57.22 96 ASP D C 1
ATOM 8354 O O . ASP D 2 98 ? 50.414 -27.166 35.710 1.00 55.02 96 ASP D O 1
ATOM 8359 N N . GLY D 2 99 ? 52.452 -26.316 35.233 1.00 57.30 97 GLY D N 1
ATOM 8360 C CA . GLY D 2 99 ? 53.021 -26.434 36.580 1.00 54.00 97 GLY D CA 1
ATOM 8361 C C . GLY D 2 99 ? 53.116 -27.880 37.098 1.00 58.99 97 GLY D C 1
ATOM 8362 O O . GLY D 2 99 ? 53.178 -28.100 38.311 1.00 63.03 97 GLY D O 1
ATOM 8363 N N . ASN D 2 100 ? 53.195 -28.847 36.168 1.00 59.19 98 ASN D N 1
ATOM 8364 C CA . ASN D 2 100 ? 53.272 -30.278 36.465 1.00 57.96 98 ASN D CA 1
ATOM 8365 C C . ASN D 2 100 ? 54.733 -30.735 36.581 1.00 54.34 98 ASN D C 1
ATOM 8366 O O . ASN D 2 100 ? 54.992 -31.923 36.713 1.00 52.06 98 ASN D O 1
ATOM 8371 N N . GLY D 2 101 ? 55.683 -29.792 36.492 1.00 53.75 99 GLY D N 1
ATOM 8372 C CA . GLY D 2 101 ? 57.109 -30.083 36.646 1.00 51.11 99 GLY D CA 1
ATOM 8373 C C . GLY D 2 101 ? 57.741 -30.647 35.362 1.00 53.02 99 GLY D C 1
ATOM 8374 O O . GLY D 2 101 ? 58.894 -31.090 35.365 1.00 47.08 99 GLY D O 1
ATOM 8375 N N . TYR D 2 102 ? 56.977 -30.620 34.263 1.00 51.35 100 TYR D N 1
ATOM 8376 C CA . TYR D 2 102 ? 57.449 -31.086 32.969 1.00 55.31 100 TYR D CA 1
ATOM 8377 C C . TYR D 2 102 ? 57.311 -29.950 31.951 1.00 53.45 100 TYR D C 1
ATOM 8378 O O . TYR D 2 102 ? 56.341 -29.186 31.993 1.00 49.65 100 TYR D O 1
ATOM 8387 N N . ILE D 2 103 ? 58.311 -29.846 31.059 1.00 44.12 101 ILE D N 1
ATOM 8388 C CA . ILE D 2 103 ? 58.206 -29.092 29.819 1.00 41.61 101 ILE D CA 1
ATOM 8389 C C . ILE D 2 103 ? 58.624 -30.009 28.676 1.00 38.49 101 ILE D C 1
ATOM 8390 O O . ILE D 2 103 ? 59.411 -30.929 28.870 1.00 36.19 101 ILE D O 1
ATOM 8395 N N . SER D 2 104 ? 58.065 -29.763 27.490 1.00 37.08 102 SER D N 1
ATOM 8396 C CA . SER D 2 104 ? 58.459 -30.461 26.274 1.00 39.14 102 SER D CA 1
ATOM 8397 C C . SER D 2 104 ? 59.961 -30.284 26.018 1.00 39.36 102 SER D C 1
ATOM 8398 O O . SER D 2 104 ? 60.565 -29.301 26.467 1.00 36.56 102 SER D O 1
ATOM 8401 N N . ALA D 2 105 ? 60.547 -31.266 25.312 1.00 39.61 103 ALA D N 1
ATOM 8402 C CA . ALA D 2 105 ? 61.925 -31.234 24.870 1.00 36.84 103 ALA D CA 1
ATOM 8403 C C . ALA D 2 105 ? 62.168 -29.979 24.014 1.00 37.91 103 ALA D C 1
ATOM 8404 O O . ALA D 2 105 ? 63.252 -29.393 24.043 1.00 36.31 103 ALA D O 1
ATOM 8406 N N . ALA D 2 106 ? 61.148 -29.586 23.252 1.00 39.40 104 ALA D N 1
ATOM 8407 C CA . ALA D 2 106 ? 61.211 -28.411 22.380 1.00 43.57 104 ALA D CA 1
ATOM 8408 C C . ALA D 2 106 ? 61.370 -27.143 23.223 1.00 36.17 104 ALA D C 1
ATOM 8409 O O . ALA D 2 106 ? 62.263 -26.362 22.968 1.00 33.80 104 ALA D O 1
ATOM 8411 N N . GLU D 2 107 ? 60.470 -26.953 24.196 1.00 35.05 105 GLU D N 1
ATOM 8412 C CA . GLU D 2 107 ? 60.552 -25.883 25.190 1.00 35.25 105 GLU D CA 1
ATOM 8413 C C . GLU D 2 107 ? 61.945 -25.828 25.804 1.00 31.84 105 GLU D C 1
ATOM 8414 O O . GLU D 2 107 ? 62.503 -24.745 25.964 1.00 31.54 105 GLU D O 1
ATOM 8420 N N . LEU D 2 108 ? 62.504 -26.988 26.145 1.00 28.64 106 LEU D N 1
ATOM 8421 C CA . LEU D 2 108 ? 63.772 -27.036 26.864 1.00 29.17 106 LEU D CA 1
ATOM 8422 C C . LEU D 2 108 ? 64.892 -26.607 25.925 1.00 28.03 106 LEU D C 1
ATOM 8423 O O . LEU D 2 108 ? 65.772 -25.863 26.335 1.00 29.79 106 LEU D O 1
ATOM 8428 N N . ARG D 2 109 ? 64.826 -27.071 24.670 1.00 26.53 107 ARG D N 1
ATOM 8429 C CA . ARG D 2 109 ? 65.748 -26.667 23.615 1.00 25.12 107 ARG D CA 1
ATOM 8430 C C . ARG D 2 109 ? 65.725 -25.142 23.437 1.00 23.89 107 ARG D C 1
ATOM 8431 O O . ARG D 2 109 ? 66.768 -24.547 23.254 1.00 22.52 107 ARG D O 1
ATOM 8439 N N . HIS D 2 110 ? 64.528 -24.551 23.458 1.00 24.27 108 HIS D N 1
ATOM 8440 C CA . HIS D 2 110 ? 64.325 -23.114 23.239 1.00 25.85 108 HIS D CA 1
ATOM 8441 C C . HIS D 2 110 ? 64.890 -22.326 24.408 1.00 25.50 108 HIS D C 1
ATOM 8442 O O . HIS D 2 110 ? 65.653 -21.386 24.196 1.00 25.87 108 HIS D O 1
ATOM 8449 N N . VAL D 2 111 ? 64.610 -22.789 25.638 1.00 29.03 109 VAL D N 1
ATOM 8450 C CA . VAL D 2 111 ? 65.174 -22.186 26.844 1.00 28.59 109 VAL D CA 1
ATOM 8451 C C . VAL D 2 111 ? 66.698 -22.197 26.771 1.00 28.51 109 VAL D C 1
ATOM 8452 O O . VAL D 2 111 ? 67.314 -21.167 26.938 1.00 36.31 109 VAL D O 1
ATOM 8456 N N . MET D 2 112 ? 67.288 -23.355 26.494 1.00 27.33 110 MET D N 1
ATOM 8457 C CA . MET D 2 112 ? 68.725 -23.577 26.657 1.00 27.42 110 MET D CA 1
ATOM 8458 C C . MET D 2 112 ? 69.530 -22.872 25.551 1.00 26.36 110 MET D C 1
ATOM 8459 O O . MET D 2 112 ? 70.588 -22.355 25.831 1.00 24.75 110 MET D O 1
ATOM 8464 N N . THR D 2 113 ? 69.034 -22.866 24.293 1.00 27.01 111 THR D N 1
ATOM 8465 C CA . THR D 2 113 ? 69.727 -22.196 23.191 1.00 25.63 111 THR D CA 1
ATOM 8466 C C . THR D 2 113 ? 69.725 -20.675 23.478 1.00 26.52 111 THR D C 1
ATOM 8467 O O . THR D 2 113 ? 70.780 -20.007 23.325 1.00 27.18 111 THR D O 1
ATOM 8471 N N . ASN D 2 114 ? 68.614 -20.190 24.081 1.00 25.25 112 ASN D N 1
ATOM 8472 C CA . ASN D 2 114 ? 68.423 -18.770 24.423 1.00 26.26 112 ASN D CA 1
ATOM 8473 C C . ASN D 2 114 ? 69.297 -18.332 25.602 1.00 27.35 112 ASN D C 1
ATOM 8474 O O . ASN D 2 114 ? 69.926 -17.282 25.532 1.00 32.48 112 ASN D O 1
ATOM 8479 N N . LEU D 2 115 ? 69.338 -19.127 26.672 1.00 30.49 113 LEU D N 1
ATOM 8480 C CA . LEU D 2 115 ? 69.968 -18.716 27.928 1.00 32.78 113 LEU D CA 1
ATOM 8481 C C . LEU D 2 115 ? 71.366 -19.309 28.060 1.00 33.08 113 LEU D C 1
ATOM 8482 O O . LEU D 2 115 ? 72.030 -19.115 29.065 1.00 38.46 113 LEU D O 1
ATOM 8487 N N . GLY D 2 116 ? 71.852 -19.910 26.989 1.00 33.31 114 GLY D N 1
ATOM 8488 C CA . GLY D 2 116 ? 73.220 -20.393 26.916 1.00 34.94 114 GLY D CA 1
ATOM 8489 C C . GLY D 2 116 ? 74.126 -19.482 26.101 1.00 33.73 114 GLY D C 1
ATOM 8490 O O . GLY D 2 116 ? 74.336 -19.721 24.903 1.00 39.05 114 GLY D O 1
ATOM 8491 N N . GLU D 2 117 ? 74.723 -18.493 26.780 1.00 35.53 115 GLU D N 1
ATOM 8492 C CA . GLU D 2 117 ? 75.508 -17.445 26.130 1.00 34.54 115 GLU D CA 1
ATOM 8493 C C . GLU D 2 117 ? 76.585 -18.046 25.222 1.00 35.52 115 GLU D C 1
ATOM 8494 O O . GLU D 2 117 ? 76.814 -17.513 24.135 1.00 40.03 115 GLU D O 1
ATOM 8500 N N . LYS D 2 118 ? 77.234 -19.156 25.676 1.00 30.21 116 LYS D N 1
ATOM 8501 C CA . LYS D 2 118 ? 78.448 -19.693 25.058 1.00 28.84 116 LYS D CA 1
ATOM 8502 C C . LYS D 2 118 ? 78.346 -21.204 24.784 1.00 25.82 116 LYS D C 1
ATOM 8503 O O . LYS D 2 118 ? 79.360 -21.873 24.571 1.00 26.71 116 LYS D O 1
ATOM 8509 N N . LEU D 2 119 ? 77.123 -21.724 24.738 1.00 26.79 117 LEU D N 1
ATOM 8510 C CA . LEU D 2 119 ? 76.868 -23.085 24.276 1.00 27.81 117 LEU D CA 1
ATOM 8511 C C . LEU D 2 119 ? 77.138 -23.178 22.762 1.00 29.88 117 LEU D C 1
ATOM 8512 O O . LEU D 2 119 ? 76.962 -22.190 22.034 1.00 28.12 117 LEU D O 1
ATOM 8517 N N . THR D 2 120 ? 77.557 -24.371 22.310 1.00 28.84 118 THR D N 1
ATOM 8518 C CA . THR D 2 120 ? 77.516 -24.759 20.897 1.00 32.41 118 THR D CA 1
ATOM 8519 C C . THR D 2 120 ? 76.168 -25.396 20.575 1.00 31.22 118 THR D C 1
ATOM 8520 O O . THR D 2 120 ? 75.461 -25.832 21.489 1.00 28.88 118 THR D O 1
ATOM 8524 N N . ASP D 2 121 ? 75.819 -25.466 19.284 1.00 29.47 119 ASP D N 1
ATOM 8525 C CA . ASP D 2 121 ? 74.636 -26.225 18.847 1.00 33.17 119 ASP D CA 1
ATOM 8526 C C . ASP D 2 121 ? 74.735 -27.699 19.314 1.00 33.64 119 ASP D C 1
ATOM 8527 O O . ASP D 2 121 ? 73.771 -28.243 19.867 1.00 32.63 119 ASP D O 1
ATOM 8532 N N . GLU D 2 122 ? 75.911 -28.325 19.086 1.00 35.04 120 GLU D N 1
ATOM 8533 C CA . GLU D 2 122 ? 76.227 -29.698 19.517 1.00 36.54 120 GLU D CA 1
ATOM 8534 C C . GLU D 2 122 ? 75.874 -29.895 21.004 1.00 33.36 120 GLU D C 1
ATOM 8535 O O . GLU D 2 122 ? 75.189 -30.857 21.373 1.00 28.01 120 GLU D O 1
ATOM 8541 N N . GLU D 2 123 ? 76.334 -28.968 21.862 1.00 32.37 121 GLU D N 1
ATOM 8542 C CA . GLU D 2 123 ? 76.109 -29.074 23.306 1.00 31.35 121 GLU D CA 1
ATOM 8543 C C . GLU D 2 123 ? 74.614 -29.085 23.610 1.00 27.37 121 GLU D C 1
ATOM 8544 O O . GLU D 2 123 ? 74.184 -29.859 24.444 1.00 31.85 121 GLU D O 1
ATOM 8550 N N . VAL D 2 124 ? 73.825 -28.274 22.887 1.00 27.76 122 VAL D N 1
ATOM 8551 C CA . VAL D 2 124 ? 72.375 -28.222 23.078 1.00 29.52 122 VAL D CA 1
ATOM 8552 C C . VAL D 2 124 ? 71.746 -29.562 22.658 1.00 33.23 122 VAL D C 1
ATOM 8553 O O . VAL D 2 124 ? 70.903 -30.094 23.395 1.00 32.76 122 VAL D O 1
ATOM 8557 N N . ASP D 2 125 ? 72.178 -30.102 21.491 1.00 33.63 123 ASP D N 1
ATOM 8558 C CA . ASP D 2 125 ? 71.788 -31.438 21.006 1.00 36.13 123 ASP D CA 1
ATOM 8559 C C . ASP D 2 125 ? 72.053 -32.511 22.083 1.00 39.30 123 ASP D C 1
ATOM 8560 O O . ASP D 2 125 ? 71.160 -33.324 22.379 1.00 35.20 123 ASP D O 1
ATOM 8565 N N . GLN D 2 126 ? 73.242 -32.443 22.712 1.00 40.13 124 GLN D N 1
ATOM 8566 C CA . GLN D 2 126 ? 73.681 -33.383 23.743 1.00 42.44 124 GLN D CA 1
ATOM 8567 C C . GLN D 2 126 ? 72.740 -33.331 24.961 1.00 46.72 124 GLN D C 1
ATOM 8568 O O . GLN D 2 126 ? 72.247 -34.377 25.403 1.00 45.07 124 GLN D O 1
ATOM 8574 N N . MET D 2 127 ? 72.450 -32.106 25.465 1.00 44.28 125 MET D N 1
ATOM 8575 C CA . MET D 2 127 ? 71.543 -31.866 26.598 1.00 37.10 125 MET D CA 1
ATOM 8576 C C . MET D 2 127 ? 70.208 -32.581 26.415 1.00 37.55 125 MET D C 1
ATOM 8577 O O . MET D 2 127 ? 69.664 -33.142 27.369 1.00 36.55 125 MET D O 1
ATOM 8582 N N . ILE D 2 128 ? 69.625 -32.443 25.222 1.00 37.46 126 ILE D N 1
ATOM 8583 C CA . ILE D 2 128 ? 68.319 -33.020 24.906 1.00 38.30 126 ILE D CA 1
ATOM 8584 C C . ILE D 2 128 ? 68.492 -34.530 24.634 1.00 42.71 126 ILE D C 1
ATOM 8585 O O . ILE D 2 128 ? 67.666 -35.313 25.081 1.00 42.41 126 ILE D O 1
ATOM 8590 N N . ARG D 2 129 ? 69.559 -34.910 23.884 1.00 42.93 127 ARG D N 1
ATOM 8591 C CA . ARG D 2 129 ? 69.950 -36.309 23.635 1.00 45.45 127 ARG D CA 1
ATOM 8592 C C . ARG D 2 129 ? 69.967 -37.125 24.933 1.00 48.32 127 ARG D C 1
ATOM 8593 O O . ARG D 2 129 ? 69.503 -38.265 24.958 1.00 52.21 127 ARG D O 1
ATOM 8601 N N . GLU D 2 130 ? 70.594 -36.555 25.973 1.00 44.71 128 GLU D N 1
ATOM 8602 C CA . GLU D 2 130 ? 70.998 -37.286 27.170 1.00 38.11 128 GLU D CA 1
ATOM 8603 C C . GLU D 2 130 ? 69.956 -37.117 28.270 1.00 41.91 128 GLU D C 1
ATOM 8604 O O . GLU D 2 130 ? 70.092 -37.720 29.321 1.00 43.82 128 GLU D O 1
ATOM 8610 N N . ALA D 2 131 ? 68.908 -36.317 27.994 1.00 42.21 129 ALA D N 1
ATOM 8611 C CA . ALA D 2 131 ? 67.778 -36.137 28.891 1.00 42.89 129 ALA D CA 1
ATOM 8612 C C . ALA D 2 131 ? 66.798 -37.304 28.723 1.00 50.13 129 ALA D C 1
ATOM 8613 O O . ALA D 2 131 ? 66.835 -37.993 27.702 1.00 50.16 129 ALA D O 1
ATOM 8615 N N . ASP D 2 132 ? 65.915 -37.494 29.728 1.00 45.22 130 ASP D N 1
ATOM 8616 C CA . ASP D 2 132 ? 64.910 -38.553 29.730 1.00 47.51 130 ASP D CA 1
ATOM 8617 C C . ASP D 2 132 ? 63.576 -37.989 29.247 1.00 49.03 130 ASP D C 1
ATOM 8618 O O . ASP D 2 132 ? 62.773 -37.542 30.057 1.00 53.55 130 ASP D O 1
ATOM 8623 N N . ILE D 2 133 ? 63.362 -38.009 27.924 1.00 52.18 131 ILE D N 1
ATOM 8624 C CA . ILE D 2 133 ? 62.153 -37.486 27.293 1.00 55.74 131 ILE D CA 1
ATOM 8625 C C . ILE D 2 133 ? 61.123 -38.623 27.186 1.00 54.25 131 ILE D C 1
ATOM 8626 O O . ILE D 2 133 ? 61.421 -39.677 26.627 1.00 54.55 131 ILE D O 1
ATOM 8631 N N . ASP D 2 134 ? 59.911 -38.395 27.713 1.00 57.05 132 ASP D N 1
ATOM 8632 C CA . ASP D 2 134 ? 58.931 -39.454 27.960 1.00 58.95 132 ASP D CA 1
ATOM 8633 C C . ASP D 2 134 ? 57.998 -39.604 26.747 1.00 65.83 132 ASP D C 1
ATOM 8634 O O . ASP D 2 134 ? 58.243 -39.007 25.703 1.00 58.68 132 ASP D O 1
ATOM 8639 N N . GLY D 2 135 ? 56.937 -40.429 26.890 1.00 71.21 133 GLY D N 1
ATOM 8640 C CA . GLY D 2 135 ? 56.027 -40.761 25.789 1.00 77.38 133 GLY D CA 1
ATOM 8641 C C . GLY D 2 135 ? 55.427 -39.526 25.103 1.00 72.85 133 GLY D C 1
ATOM 8642 O O . GLY D 2 135 ? 55.405 -39.445 23.870 1.00 72.29 133 GLY D O 1
ATOM 8643 N N . ASP D 2 136 ? 54.972 -38.564 25.921 1.00 68.39 134 ASP D N 1
ATOM 8644 C CA . ASP D 2 136 ? 54.320 -37.334 25.461 1.00 71.69 134 ASP D CA 1
ATOM 8645 C C . ASP D 2 136 ? 55.293 -36.440 24.671 1.00 75.12 134 ASP D C 1
ATOM 8646 O O . ASP D 2 136 ? 54.855 -35.551 23.934 1.00 68.21 134 ASP D O 1
ATOM 8651 N N . GLY D 2 137 ? 56.609 -36.687 24.843 1.00 70.79 135 GLY D N 1
ATOM 8652 C CA . GLY D 2 137 ? 57.677 -35.807 24.378 1.00 63.15 135 GLY D CA 1
ATOM 8653 C C . GLY D 2 137 ? 58.120 -34.813 25.462 1.00 55.27 135 GLY D C 1
ATOM 8654 O O . GLY D 2 137 ? 58.703 -33.774 25.152 1.00 52.20 135 GLY D O 1
ATOM 8655 N N . GLN D 2 138 ? 57.826 -35.141 26.728 1.00 46.91 136 GLN D N 1
ATOM 8656 C CA . GLN D 2 138 ? 58.042 -34.243 27.852 1.00 46.35 136 GLN D CA 1
ATOM 8657 C C . GLN D 2 138 ? 59.349 -34.614 28.546 1.00 47.64 136 GLN D C 1
ATOM 8658 O O . GLN D 2 138 ? 59.875 -35.702 28.342 1.00 48.04 136 GLN D O 1
ATOM 8664 N N . VAL D 2 139 ? 59.891 -33.677 29.338 1.00 48.24 137 VAL D N 1
ATOM 8665 C CA . VAL D 2 139 ? 61.060 -33.924 30.174 1.00 45.67 137 VAL D CA 1
ATOM 8666 C C . VAL D 2 139 ? 60.825 -33.211 31.492 1.00 44.46 137 VAL D C 1
ATOM 8667 O O . VAL D 2 139 ? 60.124 -32.210 31.523 1.00 42.69 137 VAL D O 1
ATOM 8671 N N . ASN D 2 140 ? 61.389 -33.788 32.563 1.00 47.90 138 ASN D N 1
ATOM 8672 C CA . ASN D 2 140 ? 61.196 -33.357 33.931 1.00 45.22 138 ASN D CA 1
ATOM 8673 C C . ASN D 2 140 ? 62.387 -32.490 34.316 1.00 42.43 138 ASN D C 1
ATOM 8674 O O . ASN D 2 140 ? 63.499 -32.999 34.461 1.00 46.63 138 ASN D O 1
ATOM 8679 N N . TYR D 2 141 ? 62.161 -31.172 34.439 1.00 43.11 139 TYR D N 1
ATOM 8680 C CA . TYR D 2 141 ? 63.261 -30.200 34.490 1.00 44.45 139 TYR D CA 1
ATOM 8681 C C . TYR D 2 141 ? 64.020 -30.344 35.812 1.00 43.88 139 TYR D C 1
ATOM 8682 O O . TYR D 2 141 ? 65.223 -30.141 35.833 1.00 48.66 139 TYR D O 1
ATOM 8691 N N . GLU D 2 142 ? 63.315 -30.739 36.886 1.00 49.65 140 GLU D N 1
ATOM 8692 C CA . GLU D 2 142 ? 63.917 -31.010 38.200 1.00 54.93 140 GLU D CA 1
ATOM 8693 C C . GLU D 2 142 ? 65.018 -32.070 38.055 1.00 50.53 140 GLU D C 1
ATOM 8694 O O . GLU D 2 142 ? 66.139 -31.873 38.516 1.00 55.07 140 GLU D O 1
ATOM 8700 N N . GLU D 2 143 ? 64.714 -33.156 37.333 1.00 49.19 141 GLU D N 1
ATOM 8701 C CA . GLU D 2 143 ? 65.664 -34.246 37.064 1.00 51.20 141 GLU D CA 1
ATOM 8702 C C . GLU D 2 143 ? 66.724 -33.805 36.042 1.00 46.41 141 GLU D C 1
ATOM 8703 O O . GLU D 2 143 ? 67.875 -34.235 36.110 1.00 46.08 141 GLU D O 1
ATOM 8709 N N . PHE D 2 144 ? 66.316 -32.979 35.061 1.00 38.30 142 PHE D N 1
ATOM 8710 C CA . PHE D 2 144 ? 67.248 -32.434 34.082 1.00 37.58 142 PHE D CA 1
ATOM 8711 C C . PHE D 2 144 ? 68.395 -31.719 34.809 1.00 32.85 142 PHE D C 1
ATOM 8712 O O . PHE D 2 144 ? 69.547 -32.041 34.594 1.00 34.30 142 PHE D O 1
ATOM 8720 N N . VAL D 2 145 ? 68.070 -30.799 35.720 1.00 33.09 143 VAL D N 1
ATOM 8721 C CA . VAL D 2 145 ? 69.085 -30.058 36.467 1.00 43.60 143 VAL D CA 1
ATOM 8722 C C . VAL D 2 145 ? 69.974 -31.015 37.289 1.00 47.01 143 VAL D C 1
ATOM 8723 O O . VAL D 2 145 ? 71.201 -30.878 37.269 1.00 45.24 143 VAL D O 1
ATOM 8727 N N . GLN D 2 146 ? 69.349 -31.970 38.023 1.00 54.39 144 GLN D N 1
ATOM 8728 C CA . GLN D 2 146 ? 70.075 -32.997 38.797 1.00 57.77 144 GLN D CA 1
ATOM 8729 C C . GLN D 2 146 ? 71.199 -33.616 37.959 1.00 52.06 144 GLN D C 1
ATOM 8730 O O . GLN D 2 146 ? 72.365 -33.562 38.350 1.00 44.28 144 GLN D O 1
ATOM 8736 N N . MET D 2 147 ? 70.825 -34.187 36.800 1.00 54.57 145 MET D N 1
ATOM 8737 C CA . MET D 2 147 ? 71.756 -34.856 35.890 1.00 61.89 145 MET D CA 1
ATOM 8738 C C . MET D 2 147 ? 72.888 -33.917 35.466 1.00 61.56 145 MET D C 1
ATOM 8739 O O . MET D 2 147 ? 74.049 -34.330 35.431 1.00 59.61 145 MET D O 1
ATOM 8744 N N . MET D 2 148 ? 72.524 -32.682 35.072 1.00 62.05 146 MET D N 1
ATOM 8745 C CA . MET D 2 148 ? 73.472 -31.685 34.563 1.00 60.45 146 MET D CA 1
ATOM 8746 C C . MET D 2 148 ? 74.506 -31.348 35.643 1.00 57.39 146 MET D C 1
ATOM 8747 O O . MET D 2 148 ? 75.703 -31.316 35.340 1.00 47.52 146 MET D O 1
ATOM 8752 N N . THR D 2 149 ? 74.012 -31.128 36.893 1.00 61.86 147 THR D N 1
ATOM 8753 C CA . THR D 2 149 ? 74.818 -30.803 38.081 1.00 70.95 147 THR D CA 1
ATOM 8754 C C . THR D 2 149 ? 75.871 -31.893 38.364 1.00 75.91 147 THR D C 1
ATOM 8755 O O . THR D 2 149 ? 77.071 -31.620 38.334 1.00 80.75 147 THR D O 1
ATOM 8759 N N . ALA D 2 150 ? 75.402 -33.118 38.663 1.00 76.23 148 ALA D N 1
ATOM 8760 C CA . ALA D 2 150 ? 76.252 -34.257 39.016 1.00 72.82 148 ALA D CA 1
ATOM 8761 C C . ALA D 2 150 ? 77.398 -34.402 38.006 1.00 73.37 148 ALA D C 1
ATOM 8762 O O . ALA D 2 150 ? 78.466 -34.872 38.430 1.00 73.00 148 ALA D O 1
ATOM 8764 N N . SER E 1 10 ? 12.507 17.908 -7.535 1.00 82.87 1968 SER E N 1
ATOM 8765 C CA . SER E 1 10 ? 12.882 16.551 -7.042 1.00 83.21 1968 SER E CA 1
ATOM 8766 C C . SER E 1 10 ? 11.995 16.146 -5.860 1.00 77.46 1968 SER E C 1
ATOM 8767 O O . SER E 1 10 ? 11.621 16.983 -5.031 1.00 71.79 1968 SER E O 1
ATOM 8770 N N . LEU E 1 11 ? 11.663 14.852 -5.784 1.00 74.09 1969 LEU E N 1
ATOM 8771 C CA . LEU E 1 11 ? 11.008 14.300 -4.605 1.00 74.21 1969 LEU E CA 1
ATOM 8772 C C . LEU E 1 11 ? 12.010 14.278 -3.457 1.00 70.49 1969 LEU E C 1
ATOM 8773 O O . LEU E 1 11 ? 11.679 14.707 -2.353 1.00 74.71 1969 LEU E O 1
ATOM 8778 N N . VAL E 1 12 ? 13.243 13.807 -3.747 1.00 64.39 1970 VAL E N 1
ATOM 8779 C CA . VAL E 1 12 ? 14.277 13.608 -2.726 1.00 62.61 1970 VAL E CA 1
ATOM 8780 C C . VAL E 1 12 ? 14.679 14.959 -2.117 1.00 52.91 1970 VAL E C 1
ATOM 8781 O O . VAL E 1 12 ? 14.809 15.071 -0.902 1.00 56.56 1970 VAL E O 1
ATOM 8785 N N . ALA E 1 13 ? 14.818 15.984 -2.964 1.00 47.81 1971 ALA E N 1
ATOM 8786 C CA . ALA E 1 13 ? 15.216 17.322 -2.534 1.00 49.69 1971 ALA E CA 1
ATOM 8787 C C . ALA E 1 13 ? 14.187 17.924 -1.569 1.00 55.50 1971 ALA E C 1
ATOM 8788 O O . ALA E 1 13 ? 14.555 18.548 -0.567 1.00 55.98 1971 ALA E O 1
ATOM 8790 N N . ALA E 1 14 ? 12.900 17.758 -1.909 1.00 58.38 1972 ALA E N 1
ATOM 8791 C CA . ALA E 1 14 ? 11.776 18.203 -1.085 1.00 55.69 1972 ALA E CA 1
ATOM 8792 C C . ALA E 1 14 ? 11.715 17.424 0.229 1.00 48.66 1972 ALA E C 1
ATOM 8793 O O . ALA E 1 14 ? 11.361 17.998 1.262 1.00 44.11 1972 ALA E O 1
ATOM 8795 N N . ARG E 1 15 ? 11.999 16.108 0.158 1.00 41.73 1973 ARG E N 1
ATOM 8796 C CA . ARG E 1 15 ? 12.015 15.241 1.343 1.00 48.81 1973 ARG E CA 1
ATOM 8797 C C . ARG E 1 15 ? 13.098 15.731 2.312 1.00 47.02 1973 ARG E C 1
ATOM 8798 O O . ARG E 1 15 ? 12.867 15.796 3.513 1.00 46.80 1973 ARG E O 1
ATOM 8806 N N . ALA E 1 16 ? 14.239 16.162 1.749 1.00 49.54 1974 ALA E N 1
ATOM 8807 C CA . ALA E 1 16 ? 15.440 16.526 2.496 1.00 47.56 1974 ALA E CA 1
ATOM 8808 C C . ALA E 1 16 ? 15.309 17.936 3.072 1.00 47.69 1974 ALA E C 1
ATOM 8809 O O . ALA E 1 16 ? 15.942 18.255 4.083 1.00 43.40 1974 ALA E O 1
ATOM 8811 N N . GLU E 1 17 ? 14.482 18.767 2.423 1.00 48.30 1975 GLU E N 1
ATOM 8812 C CA . GLU E 1 17 ? 14.132 20.085 2.940 1.00 52.10 1975 GLU E CA 1
ATOM 8813 C C . GLU E 1 17 ? 13.328 19.919 4.228 1.00 46.51 1975 GLU E C 1
ATOM 8814 O O . GLU E 1 17 ? 13.521 20.682 5.173 1.00 47.27 1975 GLU E O 1
ATOM 8820 N N . LYS E 1 18 ? 12.465 18.890 4.257 1.00 46.55 1976 LYS E N 1
ATOM 8821 C CA . LYS E 1 18 ? 11.560 18.601 5.373 1.00 50.13 1976 LYS E CA 1
ATOM 8822 C C . LYS E 1 18 ? 12.353 18.035 6.552 1.00 48.05 1976 LYS E C 1
ATOM 8823 O O . LYS E 1 18 ? 12.069 18.368 7.716 1.00 43.07 1976 LYS E O 1
ATOM 8829 N N . VAL E 1 19 ? 13.324 17.156 6.227 1.00 44.55 1977 VAL E N 1
ATOM 8830 C CA . VAL E 1 19 ? 14.228 16.556 7.201 1.00 38.88 1977 VAL E CA 1
ATOM 8831 C C . VAL E 1 19 ? 15.119 17.639 7.804 1.00 36.98 1977 VAL E C 1
ATOM 8832 O O . VAL E 1 19 ? 15.367 17.617 9.012 1.00 37.51 1977 VAL E O 1
ATOM 8836 N N . ALA E 1 20 ? 15.590 18.575 6.959 1.00 32.57 1978 ALA E N 1
ATOM 8837 C CA . ALA E 1 20 ? 16.435 19.690 7.392 1.00 34.31 1978 ALA E CA 1
ATOM 8838 C C . ALA E 1 20 ? 15.723 20.521 8.470 1.00 36.85 1978 ALA E C 1
ATOM 8839 O O . ALA E 1 20 ? 16.334 20.856 9.505 1.00 42.49 1978 ALA E O 1
ATOM 8841 N N . ASN E 1 21 ? 14.437 20.819 8.230 1.00 37.50 1979 ASN E N 1
ATOM 8842 C CA . ASN E 1 21 ? 13.616 21.653 9.119 1.00 40.09 1979 ASN E CA 1
ATOM 8843 C C . ASN E 1 21 ? 13.248 20.874 10.395 1.00 39.77 1979 ASN E C 1
ATOM 8844 O O . ASN E 1 21 ? 13.157 21.453 11.479 1.00 46.13 1979 ASN E O 1
ATOM 8849 N N . LEU E 1 22 ? 13.064 19.559 10.265 1.00 34.53 1980 LEU E N 1
ATOM 8850 C CA . LEU E 1 22 ? 12.892 18.691 11.423 1.00 38.83 1980 LEU E CA 1
ATOM 8851 C C . LEU E 1 22 ? 14.181 18.663 12.263 1.00 41.40 1980 LEU E C 1
ATOM 8852 O O . LEU E 1 22 ? 14.123 18.695 13.491 1.00 38.46 1980 LEU E O 1
ATOM 8857 N N . TYR E 1 23 ? 15.337 18.601 11.583 1.00 41.56 1981 TYR E N 1
ATOM 8858 C CA . TYR E 1 23 ? 16.643 18.541 12.252 1.00 48.13 1981 TYR E CA 1
ATOM 8859 C C . TYR E 1 23 ? 16.890 19.860 12.982 1.00 41.52 1981 TYR E C 1
ATOM 8860 O O . TYR E 1 23 ? 17.345 19.863 14.110 1.00 44.51 1981 TYR E O 1
ATOM 8869 N N . ARG E 1 24 ? 16.585 20.968 12.308 1.00 42.43 1982 ARG E N 1
ATOM 8870 C CA . ARG E 1 24 ? 16.712 22.309 12.872 1.00 41.08 1982 ARG E CA 1
ATOM 8871 C C . ARG E 1 24 ? 15.862 22.424 14.137 1.00 39.82 1982 ARG E C 1
ATOM 8872 O O . ARG E 1 24 ? 16.342 22.885 15.166 1.00 40.41 1982 ARG E O 1
ATOM 8880 N N . TRP E 1 25 ? 14.621 21.925 14.059 1.00 38.80 1983 TRP E N 1
ATOM 8881 C CA . TRP E 1 25 ? 13.705 21.898 15.186 1.00 33.61 1983 TRP E CA 1
ATOM 8882 C C . TRP E 1 25 ? 14.304 21.141 16.370 1.00 32.84 1983 TRP E C 1
ATOM 8883 O O . TRP E 1 25 ? 14.260 21.611 17.501 1.00 33.16 1983 TRP E O 1
ATOM 8894 N N . LEU E 1 26 ? 14.849 19.960 16.114 1.00 36.16 1984 LEU E N 1
ATOM 8895 C CA . LEU E 1 26 ? 15.376 19.113 17.188 1.00 38.04 1984 LEU E CA 1
ATOM 8896 C C . LEU E 1 26 ? 16.603 19.769 17.813 1.00 37.33 1984 LEU E C 1
ATOM 8897 O O . LEU E 1 26 ? 16.876 19.519 18.970 1.00 38.07 1984 LEU E O 1
ATOM 8902 N N . ASP E 1 27 ? 17.245 20.685 17.061 1.00 43.02 1985 ASP E N 1
ATOM 8903 C CA . ASP E 1 27 ? 18.486 21.376 17.451 1.00 46.27 1985 ASP E CA 1
ATOM 8904 C C . ASP E 1 27 ? 18.195 22.802 17.959 1.00 49.48 1985 ASP E C 1
ATOM 8905 O O . ASP E 1 27 ? 19.134 23.556 18.194 1.00 45.03 1985 ASP E O 1
ATOM 8910 N N . THR E 1 28 ? 16.895 23.157 18.147 1.00 52.93 1986 THR E N 1
ATOM 8911 C CA . THR E 1 28 ? 16.465 24.520 18.516 1.00 50.92 1986 THR E CA 1
ATOM 8912 C C . THR E 1 28 ? 17.150 24.993 19.821 1.00 52.57 1986 THR E C 1
ATOM 8913 O O . THR E 1 28 ? 17.359 26.196 20.007 1.00 51.70 1986 THR E O 1
ATOM 8917 N N . ASP E 1 29 ? 17.512 24.051 20.711 1.00 44.86 1987 ASP E N 1
ATOM 8918 C CA . ASP E 1 29 ? 18.074 24.381 22.022 1.00 48.61 1987 ASP E CA 1
ATOM 8919 C C . ASP E 1 29 ? 19.603 24.494 21.897 1.00 50.83 1987 ASP E C 1
ATOM 8920 O O . ASP E 1 29 ? 20.185 25.493 22.304 1.00 54.15 1987 ASP E O 1
ATOM 8925 N N . ASN E 1 30 ? 20.236 23.493 21.266 1.00 52.08 1988 ASN E N 1
ATOM 8926 C CA . ASN E 1 30 ? 21.675 23.499 20.973 1.00 53.37 1988 ASN E CA 1
ATOM 8927 C C . ASN E 1 30 ? 22.063 24.681 20.068 1.00 50.12 1988 ASN E C 1
ATOM 8928 O O . ASN E 1 30 ? 23.106 25.291 20.273 1.00 56.42 1988 ASN E O 1
ATOM 8933 N N . ASP E 1 31 ? 21.236 24.973 19.067 1.00 47.06 1989 ASP E N 1
ATOM 8934 C CA . ASP E 1 31 ? 21.492 26.014 18.062 1.00 55.18 1989 ASP E CA 1
ATOM 8935 C C . ASP E 1 31 ? 22.935 25.938 17.513 1.00 53.70 1989 ASP E C 1
ATOM 8936 O O . ASP E 1 31 ? 23.644 26.950 17.490 1.00 55.90 1989 ASP E O 1
ATOM 8941 N N . VAL E 1 32 ? 23.344 24.746 17.021 1.00 49.43 1990 VAL E N 1
ATOM 8942 C CA . VAL E 1 32 ? 24.646 24.551 16.371 1.00 49.76 1990 VAL E CA 1
ATOM 8943 C C . VAL E 1 32 ? 24.487 24.558 14.845 1.00 50.72 1990 VAL E C 1
ATOM 8944 O O . VAL E 1 32 ? 25.462 24.392 14.124 1.00 53.91 1990 VAL E O 1
ATOM 8948 N N . ALA E 1 33 ? 23.260 24.777 14.363 1.00 48.22 1991 ALA E N 1
ATOM 8949 C CA . ALA E 1 33 ? 22.949 24.677 12.944 1.00 51.59 1991 ALA E CA 1
ATOM 8950 C C . ALA E 1 33 ? 23.396 25.951 12.227 1.00 50.93 1991 ALA E C 1
ATOM 8951 O O . ALA E 1 33 ? 23.363 27.034 12.807 1.00 49.27 1991 ALA E O 1
ATOM 8953 N N . THR E 1 34 ? 23.795 25.811 10.957 1.00 55.04 1992 THR E N 1
ATOM 8954 C CA . THR E 1 34 ? 24.190 26.941 10.105 1.00 59.38 1992 THR E CA 1
ATOM 8955 C C . THR E 1 34 ? 23.591 26.751 8.702 1.00 60.70 1992 THR E C 1
ATOM 8956 O O . THR E 1 34 ? 22.900 25.760 8.451 1.00 56.64 1992 THR E O 1
ATOM 8960 N N . ASP E 1 35 ? 23.905 27.700 7.797 1.00 67.33 1993 ASP E N 1
ATOM 8961 C CA . ASP E 1 35 ? 23.497 27.665 6.392 1.00 72.59 1993 ASP E CA 1
ATOM 8962 C C . ASP E 1 35 ? 24.080 26.429 5.693 1.00 68.43 1993 ASP E C 1
ATOM 8963 O O . ASP E 1 35 ? 23.514 25.943 4.711 1.00 62.99 1993 ASP E O 1
ATOM 8968 N N . LYS E 1 36 ? 25.223 25.945 6.205 1.00 63.46 1994 LYS E N 1
ATOM 8969 C CA . LYS E 1 36 ? 25.982 24.866 5.588 1.00 63.12 1994 LYS E CA 1
ATOM 8970 C C . LYS E 1 36 ? 25.856 23.578 6.422 1.00 53.72 1994 LYS E C 1
ATOM 8971 O O . LYS E 1 36 ? 25.943 22.493 5.865 1.00 55.65 1994 LYS E O 1
ATOM 8977 N N . TYR E 1 37 ? 25.668 23.695 7.755 1.00 44.82 1995 TYR E N 1
ATOM 8978 C CA . TYR E 1 37 ? 25.679 22.530 8.643 1.00 42.97 1995 TYR E CA 1
ATOM 8979 C C . TYR E 1 37 ? 24.327 22.394 9.343 1.00 44.81 1995 TYR E C 1
ATOM 8980 O O . TYR E 1 37 ? 23.884 23.322 10.015 1.00 49.38 1995 TYR E O 1
ATOM 8989 N N . VAL E 1 38 ? 23.680 21.226 9.178 1.00 43.44 1996 VAL E N 1
ATOM 8990 C CA . VAL E 1 38 ? 22.515 20.843 9.980 1.00 43.06 1996 VAL E CA 1
ATOM 8991 C C . VAL E 1 38 ? 22.868 19.567 10.730 1.00 41.69 1996 VAL E C 1
ATOM 8992 O O . VAL E 1 38 ? 23.259 18.578 10.106 1.00 42.79 1996 VAL E O 1
ATOM 8996 N N . PRO E 1 39 ? 22.749 19.549 12.077 1.00 37.99 1997 PRO E N 1
ATOM 8997 C CA . PRO E 1 39 ? 23.128 18.382 12.866 1.00 36.54 1997 PRO E CA 1
ATOM 8998 C C . PRO E 1 39 ? 22.158 17.242 12.647 1.00 34.21 1997 PRO E C 1
ATOM 8999 O O . PRO E 1 39 ? 20.962 17.463 12.623 1.00 36.95 1997 PRO E O 1
ATOM 9003 N N . VAL E 1 40 ? 22.703 16.029 12.493 1.00 36.30 1998 VAL E N 1
ATOM 9004 C CA . VAL E 1 40 ? 21.937 14.785 12.507 1.00 34.61 1998 VAL E CA 1
ATOM 9005 C C . VAL E 1 40 ? 21.701 14.401 13.970 1.00 35.80 1998 VAL E C 1
ATOM 9006 O O . VAL E 1 40 ? 22.653 14.261 14.718 1.00 36.67 1998 VAL E O 1
ATOM 9010 N N . PRO E 1 41 ? 20.428 14.236 14.416 1.00 36.36 1999 PRO E N 1
ATOM 9011 C CA . PRO E 1 41 ? 20.113 13.861 15.803 1.00 37.18 1999 PRO E CA 1
ATOM 9012 C C . PRO E 1 41 ? 20.792 12.594 16.319 1.00 40.94 1999 PRO E C 1
ATOM 9013 O O . PRO E 1 41 ? 20.621 11.542 15.722 1.00 56.31 1999 PRO E O 1
ATOM 9017 N N . GLY E 1 42 ? 21.508 12.694 17.453 1.00 40.25 2000 GLY E N 1
ATOM 9018 C CA . GLY E 1 42 ? 22.175 11.549 18.097 1.00 43.29 2000 GLY E CA 1
ATOM 9019 C C . GLY E 1 42 ? 23.498 11.134 17.421 1.00 47.50 2000 GLY E C 1
ATOM 9020 O O . GLY E 1 42 ? 24.079 10.087 17.760 1.00 48.18 2000 GLY E O 1
ATOM 9021 N N . PHE E 1 43 ? 23.973 11.972 16.481 1.00 43.94 2001 PHE E N 1
ATOM 9022 C CA . PHE E 1 43 ? 25.188 11.709 15.725 1.00 50.62 2001 PHE E CA 1
ATOM 9023 C C . PHE E 1 43 ? 26.073 12.958 15.718 1.00 54.44 2001 PHE E C 1
ATOM 9024 O O . PHE E 1 43 ? 25.913 13.826 14.865 1.00 56.68 2001 PHE E O 1
ATOM 9032 N N . GLU E 1 44 ? 26.978 13.035 16.718 1.00 64.37 2002 GLU E N 1
ATOM 9033 C CA . GLU E 1 44 ? 27.938 14.125 16.886 1.00 61.23 2002 GLU E CA 1
ATOM 9034 C C . GLU E 1 44 ? 28.764 14.299 15.612 1.00 56.59 2002 GLU E C 1
ATOM 9035 O O . GLU E 1 44 ? 29.083 13.313 14.953 1.00 60.35 2002 GLU E O 1
ATOM 9041 N N . ARG E 1 45 ? 29.120 15.553 15.286 1.00 54.05 2003 ARG E N 1
ATOM 9042 C CA . ARG E 1 45 ? 30.109 15.832 14.250 1.00 54.29 2003 ARG E CA 1
ATOM 9043 C C . ARG E 1 45 ? 31.518 15.726 14.842 1.00 55.23 2003 ARG E C 1
ATOM 9044 O O . ARG E 1 45 ? 31.806 16.371 15.850 1.00 46.13 2003 ARG E O 1
ATOM 9052 N N . VAL E 1 46 ? 32.376 14.904 14.188 1.00 59.11 2004 VAL E N 1
ATOM 9053 C CA . VAL E 1 46 ? 33.815 14.826 14.455 1.00 61.50 2004 VAL E CA 1
ATOM 9054 C C . VAL E 1 46 ? 34.548 15.270 13.182 1.00 61.00 2004 VAL E C 1
ATOM 9055 O O . VAL E 1 46 ? 34.364 14.666 12.130 1.00 64.32 2004 VAL E O 1
ATOM 9059 N N . ASP E 1 47 ? 35.363 16.339 13.292 1.00 65.26 2005 ASP E N 1
ATOM 9060 C CA . ASP E 1 47 ? 35.835 17.112 12.142 1.00 68.10 2005 ASP E CA 1
ATOM 9061 C C . ASP E 1 47 ? 37.048 16.437 11.504 1.00 75.59 2005 ASP E C 1
ATOM 9062 O O . ASP E 1 47 ? 37.803 15.747 12.182 1.00 69.09 2005 ASP E O 1
ATOM 9067 N N . VAL E 1 48 ? 37.229 16.690 10.194 1.00 91.94 2006 VAL E N 1
ATOM 9068 C CA . VAL E 1 48 ? 38.198 15.992 9.349 1.00 103.62 2006 VAL E CA 1
ATOM 9069 C C . VAL E 1 48 ? 39.229 17.001 8.819 1.00 105.94 2006 VAL E C 1
ATOM 9070 O O . VAL E 1 48 ? 38.854 18.018 8.227 1.00 98.87 2006 VAL E O 1
ATOM 9074 N N . ASP E 1 49 ? 40.525 16.683 9.001 1.00 109.99 2007 ASP E N 1
ATOM 9075 C CA . ASP E 1 49 ? 41.628 17.490 8.475 1.00 115.56 2007 ASP E CA 1
ATOM 9076 C C . ASP E 1 49 ? 42.547 16.610 7.621 1.00 105.73 2007 ASP E C 1
ATOM 9077 O O . ASP E 1 49 ? 43.600 16.194 8.086 1.00 105.65 2007 ASP E O 1
ATOM 9082 N N . VAL E 1 50 ? 42.131 16.345 6.368 1.00 109.21 2008 VAL E N 1
ATOM 9083 C CA . VAL E 1 50 ? 42.891 15.531 5.408 1.00 106.99 2008 VAL E CA 1
ATOM 9084 C C . VAL E 1 50 ? 43.683 16.449 4.467 1.00 104.70 2008 VAL E C 1
ATOM 9085 O O . VAL E 1 50 ? 43.232 17.545 4.123 1.00 96.95 2008 VAL E O 1
ATOM 9089 N N . SER E 1 51 ? 44.857 15.965 4.038 1.00 99.14 2009 SER E N 1
ATOM 9090 C CA . SER E 1 51 ? 45.632 16.551 2.948 1.00 96.85 2009 SER E CA 1
ATOM 9091 C C . SER E 1 51 ? 44.887 16.425 1.617 1.00 96.11 2009 SER E C 1
ATOM 9092 O O . SER E 1 51 ? 44.222 15.421 1.386 1.00 90.33 2009 SER E O 1
ATOM 9095 N N . ASP E 1 52 ? 45.086 17.408 0.717 1.00 97.74 2010 ASP E N 1
ATOM 9096 C CA . ASP E 1 52 ? 44.498 17.400 -0.627 1.00 98.05 2010 ASP E CA 1
ATOM 9097 C C . ASP E 1 52 ? 44.848 16.099 -1.373 1.00 106.32 2010 ASP E C 1
ATOM 9098 O O . ASP E 1 52 ? 44.050 15.620 -2.184 1.00 112.38 2010 ASP E O 1
ATOM 9103 N N . GLU E 1 53 ? 46.053 15.554 -1.118 1.00 110.20 2011 GLU E N 1
ATOM 9104 C CA . GLU E 1 53 ? 46.514 14.305 -1.728 1.00 113.15 2011 GLU E CA 1
ATOM 9105 C C . GLU E 1 53 ? 45.668 13.124 -1.233 1.00 110.20 2011 GLU E C 1
ATOM 9106 O O . GLU E 1 53 ? 45.232 12.308 -2.037 1.00 119.02 2011 GLU E O 1
ATOM 9112 N N . VAL E 1 54 ? 45.443 13.045 0.092 1.00 109.89 2012 VAL E N 1
ATOM 9113 C CA . VAL E 1 54 ? 44.635 11.988 0.711 1.00 106.59 2012 VAL E CA 1
ATOM 9114 C C . VAL E 1 54 ? 43.197 12.068 0.186 1.00 101.77 2012 VAL E C 1
ATOM 9115 O O . VAL E 1 54 ? 42.568 11.040 -0.062 1.00 88.90 2012 VAL E O 1
ATOM 9119 N N . LYS E 1 55 ? 42.680 13.301 0.062 1.00 100.07 2013 LYS E N 1
ATOM 9120 C CA . LYS E 1 55 ? 41.342 13.543 -0.459 1.00 108.37 2013 LYS E CA 1
ATOM 9121 C C . LYS E 1 55 ? 41.246 12.914 -1.853 1.00 102.32 2013 LYS E C 1
ATOM 9122 O O . LYS E 1 55 ? 40.337 12.122 -2.101 1.00 97.88 2013 LYS E O 1
ATOM 9128 N N . GLN E 1 56 ? 42.238 13.219 -2.724 1.00 90.94 2014 GLN E N 1
ATOM 9129 C CA . GLN E 1 56 ? 42.260 12.740 -4.113 1.00 84.47 2014 GLN E CA 1
ATOM 9130 C C . GLN E 1 56 ? 42.412 11.216 -4.164 1.00 76.06 2014 GLN E C 1
ATOM 9131 O O . GLN E 1 56 ? 41.958 10.585 -5.120 1.00 67.54 2014 GLN E O 1
ATOM 9137 N N . ARG E 1 57 ? 43.105 10.650 -3.164 1.00 69.23 2015 ARG E N 1
ATOM 9138 C CA . ARG E 1 57 ? 43.206 9.201 -3.005 1.00 72.85 2015 ARG E CA 1
ATOM 9139 C C . ARG E 1 57 ? 41.784 8.653 -2.855 1.00 76.81 2015 ARG E C 1
ATOM 9140 O O . ARG E 1 57 ? 41.267 8.011 -3.767 1.00 70.33 2015 ARG E O 1
ATOM 9148 N N . MET E 1 58 ? 41.136 9.012 -1.730 1.00 76.34 2016 MET E N 1
ATOM 9149 C CA . MET E 1 58 ? 39.783 8.583 -1.395 1.00 67.30 2016 MET E CA 1
ATOM 9150 C C . MET E 1 58 ? 38.857 8.747 -2.610 1.00 68.12 2016 MET E C 1
ATOM 9151 O O . MET E 1 58 ? 38.126 7.819 -2.963 1.00 65.34 2016 MET E O 1
ATOM 9156 N N . ILE E 1 59 ? 38.898 9.938 -3.235 1.00 63.79 2017 ILE E N 1
ATOM 9157 C CA . ILE E 1 59 ? 37.980 10.315 -4.307 1.00 69.50 2017 ILE E CA 1
ATOM 9158 C C . ILE E 1 59 ? 38.095 9.329 -5.477 1.00 88.51 2017 ILE E C 1
ATOM 9159 O O . ILE E 1 59 ? 37.076 8.960 -6.072 1.00 91.51 2017 ILE E O 1
ATOM 9164 N N . GLN E 1 60 ? 39.337 8.921 -5.816 1.00 101.02 2018 GLN E N 1
ATOM 9165 C CA . GLN E 1 60 ? 39.589 8.052 -6.969 1.00 97.58 2018 GLN E CA 1
ATOM 9166 C C . GLN E 1 60 ? 39.176 6.609 -6.626 1.00 101.55 2018 GLN E C 1
ATOM 9167 O O . GLN E 1 60 ? 38.573 5.933 -7.466 1.00 117.54 2018 GLN E O 1
ATOM 9173 N N . SER E 1 61 ? 39.464 6.154 -5.385 1.00 86.69 2019 SER E N 1
ATOM 9174 C CA . SER E 1 61 ? 39.014 4.839 -4.904 1.00 82.08 2019 SER E CA 1
ATOM 9175 C C . SER E 1 61 ? 37.487 4.716 -4.983 1.00 88.41 2019 SER E C 1
ATOM 9176 O O . SER E 1 61 ? 36.962 3.652 -5.308 1.00 94.59 2019 SER E O 1
ATOM 9179 N N . MET E 1 62 ? 36.797 5.806 -4.626 1.00 89.34 2020 MET E N 1
ATOM 9180 C CA . MET E 1 62 ? 35.357 5.952 -4.808 1.00 93.14 2020 MET E CA 1
ATOM 9181 C C . MET E 1 62 ? 35.008 5.956 -6.301 1.00 92.81 2020 MET E C 1
ATOM 9182 O O . MET E 1 62 ? 34.102 5.236 -6.728 1.00 90.99 2020 MET E O 1
ATOM 9187 N N . SER E 1 63 ? 35.736 6.782 -7.080 1.00 91.31 2021 SER E N 1
ATOM 9188 C CA . SER E 1 63 ? 35.474 7.002 -8.509 1.00 91.54 2021 SER E CA 1
ATOM 9189 C C . SER E 1 63 ? 35.551 5.685 -9.298 1.00 88.99 2021 SER E C 1
ATOM 9190 O O . SER E 1 63 ? 34.815 5.500 -10.278 1.00 82.84 2021 SER E O 1
ATOM 9193 N N . GLY E 1 64 ? 36.444 4.784 -8.859 1.00 81.93 2022 GLY E N 1
ATOM 9194 C CA . GLY E 1 64 ? 36.639 3.481 -9.486 1.00 88.87 2022 GLY E CA 1
ATOM 9195 C C . GLY E 1 64 ? 35.555 2.472 -9.100 1.00 89.43 2022 GLY E C 1
ATOM 9196 O O . GLY E 1 64 ? 35.074 1.726 -9.953 1.00 91.87 2022 GLY E O 1
ATOM 9197 N N . TYR E 1 65 ? 35.191 2.451 -7.804 1.00 89.35 2023 TYR E N 1
ATOM 9198 C CA . TYR E 1 65 ? 34.149 1.571 -7.267 1.00 84.57 2023 TYR E CA 1
ATOM 9199 C C . TYR E 1 65 ? 32.829 1.816 -7.998 1.00 81.85 2023 TYR E C 1
ATOM 9200 O O . TYR E 1 65 ? 32.000 0.919 -8.096 1.00 85.80 2023 TYR E O 1
ATOM 9209 N N . ILE E 1 66 ? 32.666 3.028 -8.528 1.00 80.97 2024 ILE E N 1
ATOM 9210 C CA . ILE E 1 66 ? 31.489 3.404 -9.293 1.00 90.86 2024 ILE E CA 1
ATOM 9211 C C . ILE E 1 66 ? 31.522 2.740 -10.673 1.00 103.36 2024 ILE E C 1
ATOM 9212 O O . ILE E 1 66 ? 30.528 2.153 -11.107 1.00 111.49 2024 ILE E O 1
ATOM 9217 N N . GLU E 1 67 ? 32.663 2.859 -11.360 1.00 111.16 2025 GLU E N 1
ATOM 9218 C CA . GLU E 1 67 ? 32.810 2.384 -12.731 1.00 110.20 2025 GLU E CA 1
ATOM 9219 C C . GLU E 1 67 ? 32.743 0.852 -12.786 1.00 106.33 2025 GLU E C 1
ATOM 9220 O O . GLU E 1 67 ? 32.248 0.301 -13.770 1.00 90.11 2025 GLU E O 1
ATOM 9226 N N . HIS E 1 68 ? 33.219 0.171 -11.727 1.00 107.52 2026 HIS E N 1
ATOM 9227 C CA . HIS E 1 68 ? 33.408 -1.281 -11.770 1.00 107.98 2026 HIS E CA 1
ATOM 9228 C C . HIS E 1 68 ? 32.396 -2.022 -10.884 1.00 105.33 2026 HIS E C 1
ATOM 9229 O O . HIS E 1 68 ? 32.758 -3.016 -10.246 1.00 90.50 2026 HIS E O 1
ATOM 9236 N N . THR E 1 69 ? 31.130 -1.545 -10.877 1.00 105.90 2027 THR E N 1
ATOM 9237 C CA . THR E 1 69 ? 30.005 -2.208 -10.204 1.00 101.78 2027 THR E CA 1
ATOM 9238 C C . THR E 1 69 ? 28.720 -1.933 -11.003 1.00 97.65 2027 THR E C 1
ATOM 9239 O O . THR E 1 69 ? 28.688 -1.020 -11.828 1.00 86.19 2027 THR E O 1
ATOM 9243 N N . ASP E 1 70 ? 27.665 -2.735 -10.762 1.00 97.74 2028 ASP E N 1
ATOM 9244 C CA . ASP E 1 70 ? 26.360 -2.534 -11.393 1.00 97.10 2028 ASP E CA 1
ATOM 9245 C C . ASP E 1 70 ? 25.762 -1.212 -10.921 1.00 88.66 2028 ASP E C 1
ATOM 9246 O O . ASP E 1 70 ? 25.216 -1.167 -9.822 1.00 90.99 2028 ASP E O 1
ATOM 9251 N N . ASN E 1 71 ? 25.854 -0.152 -11.743 1.00 79.23 2029 ASN E N 1
ATOM 9252 C CA . ASN E 1 71 ? 25.353 1.172 -11.365 1.00 75.68 2029 ASN E CA 1
ATOM 9253 C C . ASN E 1 71 ? 24.579 1.781 -12.523 1.00 69.73 2029 ASN E C 1
ATOM 9254 O O . ASN E 1 71 ? 24.612 1.253 -13.626 1.00 68.49 2029 ASN E O 1
ATOM 9259 N N . GLN 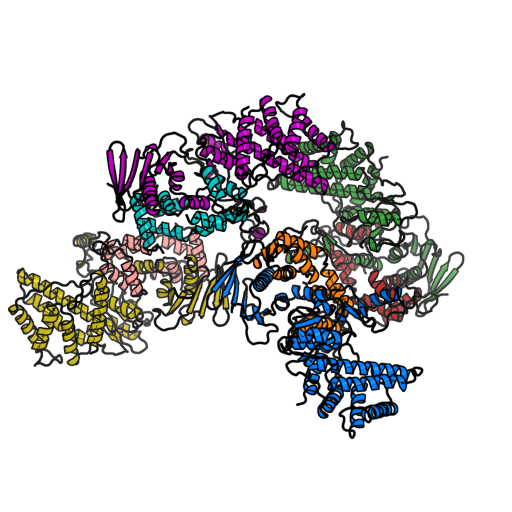E 1 72 ? 23.869 2.881 -12.242 1.00 74.09 2030 GLN E N 1
ATOM 9260 C CA . GLN E 1 72 ? 23.078 3.598 -13.242 1.00 82.76 2030 GLN E CA 1
ATOM 9261 C C . GLN E 1 72 ? 23.714 4.972 -13.501 1.00 92.50 2030 GLN E C 1
ATOM 9262 O O . GLN E 1 72 ? 23.127 5.820 -14.186 1.00 93.05 2030 GLN E O 1
ATOM 9268 N N . VAL E 1 73 ? 24.936 5.167 -12.972 1.00 99.07 2031 VAL E N 1
ATOM 9269 C CA . VAL E 1 73 ? 25.653 6.436 -13.078 1.00 100.95 2031 VAL E CA 1
ATOM 9270 C C . VAL E 1 73 ? 26.504 6.424 -14.347 1.00 97.19 2031 VAL E C 1
ATOM 9271 O O . VAL E 1 73 ? 27.138 5.406 -14.649 1.00 86.21 2031 VAL E O 1
ATOM 9275 N N . PRO E 1 74 ? 26.609 7.562 -15.085 1.00 104.12 2032 PRO E N 1
ATOM 9276 C CA . PRO E 1 74 ? 27.428 7.625 -16.297 1.00 105.78 2032 PRO E CA 1
ATOM 9277 C C . PRO E 1 74 ? 28.924 7.531 -15.987 1.00 114.69 2032 PRO E C 1
ATOM 9278 O O . PRO E 1 74 ? 29.345 7.823 -14.868 1.00 125.03 2032 PRO E O 1
ATOM 9282 N N . LYS E 1 75 ? 29.720 7.135 -16.993 1.00 120.93 2033 LYS E N 1
ATOM 9283 C CA . LYS E 1 75 ? 31.171 7.004 -16.847 1.00 121.60 2033 LYS E CA 1
ATOM 9284 C C . LYS E 1 75 ? 31.806 8.390 -16.662 1.00 111.72 2033 LYS E C 1
ATOM 9285 O O . LYS E 1 75 ? 32.654 8.565 -15.793 1.00 96.66 2033 LYS E O 1
ATOM 9291 N N . ASP E 1 76 ? 31.388 9.360 -17.500 1.00 120.66 2034 ASP E N 1
ATOM 9292 C CA . ASP E 1 76 ? 31.947 10.714 -17.514 1.00 126.08 2034 ASP E CA 1
ATOM 9293 C C . ASP E 1 76 ? 31.756 11.369 -16.137 1.00 124.81 2034 ASP E C 1
ATOM 9294 O O . ASP E 1 76 ? 32.728 11.841 -15.541 1.00 127.30 2034 ASP E O 1
ATOM 9299 N N . GLN E 1 77 ? 30.505 11.353 -15.624 1.00 113.10 2035 GLN E N 1
ATOM 9300 C CA . GLN E 1 77 ? 30.174 11.867 -14.294 1.00 105.12 2035 GLN E CA 1
ATOM 9301 C C . GLN E 1 77 ? 30.282 10.738 -13.264 1.00 98.97 2035 GLN E C 1
ATOM 9302 O O . GLN E 1 77 ? 29.410 10.597 -12.405 1.00 117.88 2035 GLN E O 1
ATOM 9308 N N . ALA E 1 78 ? 31.347 9.930 -13.375 1.00 76.29 2036 ALA E N 1
ATOM 9309 C CA . ALA E 1 78 ? 31.694 8.926 -12.384 1.00 73.14 2036 ALA E CA 1
ATOM 9310 C C . ALA E 1 78 ? 32.637 9.519 -11.332 1.00 80.56 2036 ALA E C 1
ATOM 9311 O O . ALA E 1 78 ? 32.817 8.937 -10.261 1.00 84.12 2036 ALA E O 1
ATOM 9313 N N . GLU E 1 79 ? 33.257 10.669 -11.660 1.00 88.25 2037 GLU E N 1
ATOM 9314 C CA . GLU E 1 79 ? 34.245 11.321 -10.800 1.00 88.18 2037 GLU E CA 1
ATOM 9315 C C . GLU E 1 79 ? 33.648 12.598 -10.201 1.00 84.77 2037 GLU E C 1
ATOM 9316 O O . GLU E 1 79 ? 33.875 12.892 -9.032 1.00 83.21 2037 GLU E O 1
ATOM 9322 N N . ALA E 1 80 ? 32.907 13.357 -11.024 1.00 86.06 2038 ALA E N 1
ATOM 9323 C CA . ALA E 1 80 ? 32.062 14.457 -10.562 1.00 84.66 2038 ALA E CA 1
ATOM 9324 C C . ALA E 1 80 ? 31.334 14.054 -9.281 1.00 88.19 2038 ALA E C 1
ATOM 9325 O O . ALA E 1 80 ? 31.355 14.802 -8.304 1.00 92.37 2038 ALA E O 1
ATOM 9327 N N . LEU E 1 81 ? 30.733 12.846 -9.301 1.00 87.02 2039 LEU E N 1
ATOM 9328 C CA . LEU E 1 81 ? 29.964 12.282 -8.191 1.00 88.51 2039 LEU E CA 1
ATOM 9329 C C . LEU E 1 81 ? 30.887 11.775 -7.073 1.00 84.62 2039 LEU E C 1
ATOM 9330 O O . LEU E 1 81 ? 30.547 11.873 -5.892 1.00 88.13 2039 LEU E O 1
ATOM 9335 N N . ALA E 1 82 ? 32.020 11.183 -7.461 1.00 77.21 2040 ALA E N 1
ATOM 9336 C CA . ALA E 1 82 ? 32.987 10.600 -6.531 1.00 76.59 2040 ALA E CA 1
ATOM 9337 C C . ALA E 1 82 ? 33.518 11.650 -5.546 1.00 73.14 2040 ALA E C 1
ATOM 9338 O O . ALA E 1 82 ? 33.648 11.370 -4.355 1.00 69.07 2040 ALA E O 1
ATOM 9340 N N . THR E 1 83 ? 33.860 12.842 -6.065 1.00 78.30 2041 THR E N 1
ATOM 9341 C CA . THR E 1 83 ? 34.365 13.956 -5.252 1.00 88.79 2041 THR E CA 1
ATOM 9342 C C . THR E 1 83 ? 33.224 14.554 -4.423 1.00 80.27 2041 THR E C 1
ATOM 9343 O O . THR E 1 83 ? 33.389 14.807 -3.225 1.00 75.55 2041 THR E O 1
ATOM 9347 N N . LEU E 1 84 ? 32.081 14.787 -5.092 1.00 70.87 2042 LEU E N 1
ATOM 9348 C CA . LEU E 1 84 ? 30.904 15.404 -4.487 1.00 69.49 2042 LEU E CA 1
ATOM 9349 C C . LEU E 1 84 ? 30.490 14.644 -3.222 1.00 67.38 2042 LEU E C 1
ATOM 9350 O O . LEU E 1 84 ? 30.141 15.263 -2.217 1.00 67.59 2042 LEU E O 1
ATOM 9355 N N . PHE E 1 85 ? 30.535 13.304 -3.286 1.00 57.53 2043 PHE E N 1
ATOM 9356 C CA . PHE E 1 85 ? 30.103 12.457 -2.186 1.00 58.12 2043 PHE E CA 1
ATOM 9357 C C . PHE E 1 85 ? 31.050 12.586 -0.991 1.00 63.64 2043 PHE E C 1
ATOM 9358 O O . PHE E 1 85 ? 30.594 12.755 0.147 1.00 68.96 2043 PHE E O 1
ATOM 9366 N N . VAL E 1 86 ? 32.361 12.440 -1.241 1.00 60.45 2044 VAL E N 1
ATOM 9367 C CA . VAL E 1 86 ? 33.346 12.351 -0.162 1.00 66.61 2044 VAL E CA 1
ATOM 9368 C C . VAL E 1 86 ? 33.484 13.713 0.517 1.00 58.65 2044 VAL E C 1
ATOM 9369 O O . VAL E 1 86 ? 33.708 13.774 1.720 1.00 59.00 2044 VAL E O 1
ATOM 9373 N N . GLU E 1 87 ? 33.342 14.789 -0.266 1.00 52.88 2045 GLU E N 1
ATOM 9374 C CA . GLU E 1 87 ? 33.367 16.152 0.258 1.00 56.95 2045 GLU E CA 1
ATOM 9375 C C . GLU E 1 87 ? 32.096 16.431 1.076 1.00 57.51 2045 GLU E C 1
ATOM 9376 O O . GLU E 1 87 ? 32.185 16.888 2.209 1.00 54.87 2045 GLU E O 1
ATOM 9382 N N . SER E 1 88 ? 30.920 16.129 0.501 1.00 53.23 2046 SER E N 1
ATOM 9383 C CA . SER E 1 88 ? 29.641 16.252 1.196 1.00 54.14 2046 SER E CA 1
ATOM 9384 C C . SER E 1 88 ? 29.702 15.505 2.534 1.00 50.38 2046 SER E C 1
ATOM 9385 O O . SER E 1 88 ? 29.345 16.048 3.585 1.00 47.24 2046 SER E O 1
ATOM 9388 N N . THR E 1 89 ? 30.218 14.281 2.479 1.00 45.23 2047 THR E N 1
ATOM 9389 C CA . THR E 1 89 ? 30.372 13.428 3.647 1.00 45.98 2047 THR E CA 1
ATOM 9390 C C . THR E 1 89 ? 31.347 14.057 4.654 1.00 46.81 2047 THR E C 1
ATOM 9391 O O . THR E 1 89 ? 31.030 14.180 5.831 1.00 47.06 2047 THR E O 1
ATOM 9395 N N . LEU E 1 90 ? 32.553 14.403 4.185 1.00 51.76 2048 LEU E N 1
ATOM 9396 C CA . LEU E 1 90 ? 33.686 14.690 5.057 1.00 54.10 2048 LEU E CA 1
ATOM 9397 C C . LEU E 1 90 ? 33.566 16.094 5.642 1.00 47.53 2048 LEU E C 1
ATOM 9398 O O . LEU E 1 90 ? 33.895 16.291 6.797 1.00 53.71 2048 LEU E O 1
ATOM 9403 N N . ASP E 1 91 ? 33.016 17.024 4.859 1.00 43.76 2049 ASP E N 1
ATOM 9404 C CA . ASP E 1 91 ? 32.830 18.414 5.265 1.00 52.26 2049 ASP E CA 1
ATOM 9405 C C . ASP E 1 91 ? 31.477 18.631 5.970 1.00 49.43 2049 ASP E C 1
ATOM 9406 O O . ASP E 1 91 ? 31.218 19.724 6.441 1.00 53.55 2049 ASP E O 1
ATOM 9411 N N . TYR E 1 92 ? 30.625 17.592 6.037 1.00 52.52 2050 TYR E N 1
ATOM 9412 C CA . TYR E 1 92 ? 29.300 17.659 6.671 1.00 48.33 2050 TYR E CA 1
ATOM 9413 C C . TYR E 1 92 ? 28.483 18.807 6.100 1.00 43.12 2050 TYR E C 1
ATOM 9414 O O . TYR E 1 92 ? 27.803 19.497 6.851 1.00 44.68 2050 TYR E O 1
ATOM 9423 N N . ASP E 1 93 ? 28.527 18.940 4.764 1.00 43.94 2051 ASP E N 1
ATOM 9424 C CA . ASP E 1 93 ? 27.965 20.058 4.006 1.00 44.74 2051 ASP E CA 1
ATOM 9425 C C . ASP E 1 93 ? 26.560 19.673 3.532 1.00 50.12 2051 ASP E C 1
ATOM 9426 O O . ASP E 1 93 ? 26.411 18.877 2.598 1.00 52.41 2051 ASP E O 1
ATOM 9431 N N . TRP E 1 94 ? 25.528 20.267 4.155 1.00 50.32 2052 TRP E N 1
ATOM 9432 C CA . TRP E 1 94 ? 24.145 19.877 3.908 1.00 47.40 2052 TRP E CA 1
ATOM 9433 C C . TRP E 1 94 ? 23.785 19.983 2.427 1.00 45.79 2052 TRP E C 1
ATOM 9434 O O . TRP E 1 94 ? 23.371 18.986 1.837 1.00 50.28 2052 TRP E O 1
ATOM 9445 N N . ASP E 1 95 ? 23.939 21.194 1.860 1.00 46.81 2053 ASP E N 1
ATOM 9446 C CA . ASP E 1 95 ? 23.690 21.488 0.439 1.00 50.89 2053 ASP E CA 1
ATOM 9447 C C . ASP E 1 95 ? 24.299 20.425 -0.501 1.00 54.08 2053 ASP E C 1
ATOM 9448 O O . ASP E 1 95 ? 23.632 20.000 -1.442 1.00 53.79 2053 ASP E O 1
ATOM 9453 N N . LYS E 1 96 ? 25.566 20.020 -0.254 1.00 56.36 2054 LYS E N 1
ATOM 9454 C CA . LYS E 1 96 ? 26.297 19.080 -1.123 1.00 55.68 2054 LYS E CA 1
ATOM 9455 C C . LYS E 1 96 ? 25.781 17.652 -0.915 1.00 52.86 2054 LYS E C 1
ATOM 9456 O O . LYS E 1 96 ? 25.726 16.866 -1.868 1.00 55.63 2054 LYS E O 1
ATOM 9462 N N . ARG E 1 97 ? 25.414 17.321 0.332 1.00 48.29 2055 ARG E N 1
ATOM 9463 C CA . ARG E 1 97 ? 24.803 16.040 0.659 1.00 48.94 2055 ARG E CA 1
ATOM 9464 C C . ARG E 1 97 ? 23.486 15.897 -0.104 1.00 52.60 2055 ARG E C 1
ATOM 9465 O O . ARG E 1 97 ? 23.219 14.834 -0.659 1.00 51.99 2055 ARG E O 1
ATOM 9473 N N . VAL E 1 98 ? 22.690 16.988 -0.127 1.00 51.97 2056 VAL E N 1
ATOM 9474 C CA . VAL E 1 98 ? 21.408 17.047 -0.837 1.00 59.38 2056 VAL E CA 1
ATOM 9475 C C . VAL E 1 98 ? 21.651 17.012 -2.351 1.00 56.83 2056 VAL E C 1
ATOM 9476 O O . VAL E 1 98 ? 20.858 16.436 -3.091 1.00 55.43 2056 VAL E O 1
ATOM 9480 N N . GLU E 1 99 ? 22.719 17.682 -2.799 1.00 63.91 2057 GLU E N 1
ATOM 9481 C CA . GLU E 1 99 ? 23.119 17.705 -4.213 1.00 68.83 2057 GLU E CA 1
ATOM 9482 C C . GLU E 1 99 ? 23.416 16.277 -4.687 1.00 60.43 2057 GLU E C 1
ATOM 9483 O O . GLU E 1 99 ? 23.096 15.923 -5.819 1.00 67.35 2057 GLU E O 1
ATOM 9489 N N . PHE E 1 100 ? 23.996 15.465 -3.791 1.00 52.18 2058 PHE E N 1
ATOM 9490 C CA . PHE E 1 100 ? 24.448 14.111 -4.094 1.00 55.04 2058 PHE E CA 1
ATOM 9491 C C . PHE E 1 100 ? 23.265 13.188 -4.399 1.00 57.52 2058 PHE E C 1
ATOM 9492 O O . PHE E 1 100 ? 23.317 12.398 -5.336 1.00 59.51 2058 PHE E O 1
ATOM 9500 N N . LEU E 1 101 ? 22.233 13.248 -3.551 1.00 59.50 2059 LEU E N 1
ATOM 9501 C CA . LEU E 1 101 ? 21.014 12.465 -3.731 1.00 55.33 2059 LEU E CA 1
ATOM 9502 C C . LEU E 1 101 ? 20.336 12.859 -5.047 1.00 61.86 2059 LEU E C 1
ATOM 9503 O O . LEU E 1 101 ? 19.892 11.983 -5.794 1.00 55.51 2059 LEU E O 1
ATOM 9508 N N . THR E 1 102 ? 20.275 14.184 -5.314 1.00 62.39 2060 THR E N 1
ATOM 9509 C CA . THR E 1 102 ? 19.690 14.756 -6.530 1.00 62.36 2060 THR E CA 1
ATOM 9510 C C . THR E 1 102 ? 20.396 14.211 -7.782 1.00 65.96 2060 THR E C 1
ATOM 9511 O O . THR E 1 102 ? 19.753 13.975 -8.806 1.00 57.12 2060 THR E O 1
ATOM 9515 N N . LYS E 1 103 ? 21.725 14.037 -7.694 1.00 75.40 2061 LYS E N 1
ATOM 9516 C CA . LYS E 1 103 ? 22.503 13.398 -8.750 1.00 91.56 2061 LYS E CA 1
ATOM 9517 C C . LYS E 1 103 ? 21.971 11.977 -8.963 1.00 85.00 2061 LYS E C 1
ATOM 9518 O O . LYS E 1 103 ? 21.377 11.690 -10.002 1.00 94.21 2061 LYS E O 1
ATOM 9524 N N . LEU E 1 104 ? 22.136 11.117 -7.945 1.00 76.73 2062 LEU E N 1
ATOM 9525 C CA . LEU E 1 104 ? 21.671 9.729 -7.991 1.00 71.85 2062 LEU E CA 1
ATOM 9526 C C . LEU E 1 104 ? 20.280 9.655 -8.627 1.00 69.78 2062 LEU E C 1
ATOM 9527 O O . LEU E 1 104 ? 20.054 8.851 -9.529 1.00 71.90 2062 LEU E O 1
ATOM 9532 N N . GLU E 1 105 ? 19.377 10.533 -8.166 1.00 68.09 2063 GLU E N 1
ATOM 9533 C CA . GLU E 1 105 ? 17.977 10.551 -8.574 1.00 67.67 2063 GLU E CA 1
ATOM 9534 C C . GLU E 1 105 ? 17.846 10.845 -10.068 1.00 70.45 2063 GLU E C 1
ATOM 9535 O O . GLU E 1 105 ? 16.936 10.327 -10.711 1.00 81.01 2063 GLU E O 1
ATOM 9541 N N . SER E 1 106 ? 18.738 11.699 -10.600 1.00 68.40 2064 SER E N 1
ATOM 9542 C CA . SER E 1 106 ? 18.727 12.089 -12.014 1.00 73.12 2064 SER E CA 1
ATOM 9543 C C . SER E 1 106 ? 19.207 10.936 -12.916 1.00 78.18 2064 SER E C 1
ATOM 9544 O O . SER E 1 106 ? 18.864 10.894 -14.103 1.00 74.81 2064 SER E O 1
ATOM 9547 N N . TYR E 1 107 ? 19.998 10.005 -12.340 1.00 81.83 2065 TYR E N 1
ATOM 9548 C CA . TYR E 1 107 ? 20.478 8.803 -13.031 1.00 83.58 2065 TYR E CA 1
ATOM 9549 C C . TYR E 1 107 ? 19.445 7.667 -12.928 1.00 83.19 2065 TYR E C 1
ATOM 9550 O O . TYR E 1 107 ? 19.719 6.543 -13.346 1.00 79.86 2065 TYR E O 1
ATOM 9559 N N . GLY E 1 108 ? 18.278 7.958 -12.325 1.00 81.06 2066 GLY E N 1
ATOM 9560 C CA . GLY E 1 108 ? 17.124 7.061 -12.332 1.00 80.21 2066 GLY E CA 1
ATOM 9561 C C . GLY E 1 108 ? 16.975 6.258 -11.035 1.00 78.38 2066 GLY E C 1
ATOM 9562 O O . GLY E 1 108 ? 16.171 5.333 -10.970 1.00 82.96 2066 GLY E O 1
ATOM 9563 N N . TYR E 1 109 ? 17.766 6.615 -10.013 1.00 78.01 2067 TYR E N 1
ATOM 9564 C CA . TYR E 1 109 ? 17.676 6.024 -8.678 1.00 73.61 2067 TYR E CA 1
ATOM 9565 C C . TYR E 1 109 ? 16.543 6.690 -7.883 1.00 72.44 2067 TYR E C 1
ATOM 9566 O O . TYR E 1 109 ? 16.707 7.785 -7.365 1.00 78.37 2067 TYR E O 1
ATOM 9575 N N . SER E 1 110 ? 15.403 6.003 -7.766 1.00 70.18 2068 SER E N 1
ATOM 9576 C CA . SER E 1 110 ? 14.227 6.538 -7.084 1.00 66.98 2068 SER E CA 1
ATOM 9577 C C . SER E 1 110 ? 14.410 6.457 -5.562 1.00 61.41 2068 SER E C 1
ATOM 9578 O O . SER E 1 110 ? 14.936 5.472 -5.049 1.00 53.44 2068 SER E O 1
ATOM 9581 N N . PHE E 1 111 ? 13.948 7.500 -4.852 1.00 56.98 2069 PHE E N 1
ATOM 9582 C CA . PHE E 1 111 ? 13.995 7.556 -3.395 1.00 56.76 2069 PHE E CA 1
ATOM 9583 C C . PHE E 1 111 ? 12.602 7.343 -2.806 1.00 57.82 2069 PHE E C 1
ATOM 9584 O O . PHE E 1 111 ? 12.440 7.352 -1.586 1.00 50.26 2069 PHE E O 1
ATOM 9592 N N . GLU E 1 112 ? 11.613 7.123 -3.691 1.00 60.88 2070 GLU E N 1
ATOM 9593 C CA . GLU E 1 112 ? 10.286 6.652 -3.305 1.00 65.31 2070 GLU E CA 1
ATOM 9594 C C . GLU E 1 112 ? 10.343 5.142 -3.076 1.00 62.55 2070 GLU E C 1
ATOM 9595 O O . GLU E 1 112 ? 11.221 4.478 -3.611 1.00 67.66 2070 GLU E O 1
ATOM 9601 N N . ALA E 1 113 ? 9.398 4.628 -2.272 1.00 62.79 2071 ALA E N 1
ATOM 9602 C CA . ALA E 1 113 ? 9.126 3.198 -2.141 1.00 68.76 2071 ALA E CA 1
ATOM 9603 C C . ALA E 1 113 ? 8.657 2.642 -3.488 1.00 71.31 2071 ALA E C 1
ATOM 9604 O O . ALA E 1 113 ? 7.901 3.310 -4.193 1.00 68.19 2071 ALA E O 1
ATOM 9606 N N . PRO E 1 114 ? 9.081 1.410 -3.883 1.00 78.71 2072 PRO E N 1
ATOM 9607 C CA . PRO E 1 114 ? 8.886 0.923 -5.257 1.00 86.47 2072 PRO E CA 1
ATOM 9608 C C . PRO E 1 114 ? 7.424 0.778 -5.711 1.00 92.21 2072 PRO E C 1
ATOM 9609 O O . PRO E 1 114 ? 7.079 1.248 -6.790 1.00 83.96 2072 PRO E O 1
ATOM 9613 N N . HIS E 1 115 ? 6.570 0.147 -4.873 1.00 101.86 2073 HIS E N 1
ATOM 9614 C CA . HIS E 1 115 ? 5.182 -0.185 -5.233 1.00 105.79 2073 HIS E CA 1
ATOM 9615 C C . HIS E 1 115 ? 4.211 0.948 -4.845 1.00 106.07 2073 HIS E C 1
ATOM 9616 O O . HIS E 1 115 ? 3.029 0.694 -4.608 1.00 110.80 2073 HIS E O 1
ATOM 9623 N N . ALA E 1 116 ? 4.723 2.192 -4.789 1.00 106.24 2074 ALA E N 1
ATOM 9624 C CA . ALA E 1 116 ? 3.938 3.402 -4.532 1.00 106.88 2074 ALA E CA 1
ATOM 9625 C C . ALA E 1 116 ? 3.122 3.257 -3.242 1.00 105.03 2074 ALA E C 1
ATOM 9626 O O . ALA E 1 116 ? 3.704 3.222 -2.160 1.00 102.29 2074 ALA E O 1
ATOM 9628 N N . GLU E 1 117 ? 1.779 3.180 -3.373 1.00 110.29 2075 GLU E N 1
ATOM 9629 C CA . GLU E 1 117 ? 0.846 3.187 -2.242 1.00 112.88 2075 GLU E CA 1
ATOM 9630 C C . GLU E 1 117 ? 0.248 1.790 -2.026 1.00 99.40 2075 GLU E C 1
ATOM 9631 O O . GLU E 1 117 ? -0.678 1.623 -1.228 1.00 99.58 2075 GLU E O 1
ATOM 9637 N N . LYS E 1 118 ? 0.783 0.795 -2.752 1.00 84.02 2076 LYS E N 1
ATOM 9638 C CA . LYS E 1 118 ? 0.611 -0.620 -2.424 1.00 85.05 2076 LYS E CA 1
ATOM 9639 C C . LYS E 1 118 ? 1.751 -1.074 -1.494 1.00 72.98 2076 LYS E C 1
ATOM 9640 O O . LYS E 1 118 ? 2.007 -2.272 -1.343 1.00 64.86 2076 LYS E O 1
ATOM 9646 N N . SER E 1 119 ? 2.425 -0.095 -0.865 1.00 66.54 2077 SER E N 1
ATOM 9647 C CA . SER E 1 119 ? 3.605 -0.319 -0.034 1.00 62.57 2077 SER E CA 1
ATOM 9648 C C . SER E 1 119 ? 3.326 0.166 1.391 1.00 51.68 2077 SER E C 1
ATOM 9649 O O . SER E 1 119 ? 2.894 1.301 1.575 1.00 55.04 2077 SER E O 1
ATOM 9652 N N . ILE E 1 120 ? 3.539 -0.717 2.379 1.00 47.39 2078 ILE E N 1
ATOM 9653 C CA . ILE E 1 120 ? 3.567 -0.364 3.800 1.00 47.84 2078 ILE E CA 1
ATOM 9654 C C . ILE E 1 120 ? 5.013 -0.061 4.194 1.00 47.12 2078 ILE E C 1
ATOM 9655 O O . ILE E 1 120 ? 5.803 -0.986 4.403 1.00 43.16 2078 ILE E O 1
ATOM 9660 N N . VAL E 1 121 ? 5.351 1.243 4.264 1.00 44.84 2079 VAL E N 1
ATOM 9661 C CA . VAL E 1 121 ? 6.694 1.696 4.625 1.00 45.01 2079 VAL E CA 1
ATOM 9662 C C . VAL E 1 121 ? 7.016 1.199 6.036 1.00 43.85 2079 VAL E C 1
ATOM 9663 O O . VAL E 1 121 ? 6.342 1.565 6.989 1.00 46.95 2079 VAL E O 1
ATOM 9667 N N . SER E 1 122 ? 8.035 0.347 6.153 1.00 42.06 2080 SER E N 1
ATOM 9668 C CA . SER E 1 122 ? 8.313 -0.353 7.405 1.00 41.91 2080 SER E CA 1
ATOM 9669 C C . SER E 1 122 ? 9.783 -0.186 7.761 1.00 38.26 2080 SER E C 1
ATOM 9670 O O . SER E 1 122 ? 10.545 0.441 7.001 1.00 33.98 2080 SER E O 1
ATOM 9673 N N . PHE E 1 123 ? 10.138 -0.696 8.946 1.00 34.41 2081 PHE E N 1
ATOM 9674 C CA . PHE E 1 123 ? 11.402 -0.400 9.608 1.00 38.27 2081 PHE E CA 1
ATOM 9675 C C . PHE E 1 123 ? 11.906 -1.675 10.258 1.00 39.85 2081 PHE E C 1
ATOM 9676 O O . PHE E 1 123 ? 11.124 -2.377 10.887 1.00 40.37 2081 PHE E O 1
ATOM 9684 N N . TRP E 1 124 ? 13.194 -1.984 10.030 1.00 46.73 2082 TRP E N 1
ATOM 9685 C CA . TRP E 1 124 ? 13.814 -3.238 10.452 1.00 52.04 2082 TRP E CA 1
ATOM 9686 C C . TRP E 1 124 ? 14.789 -2.982 11.616 1.00 56.15 2082 TRP E C 1
ATOM 9687 O O . TRP E 1 124 ? 15.141 -1.828 11.892 1.00 54.96 2082 TRP E O 1
ATOM 9698 N N . SER E 1 125 ? 15.138 -4.070 12.335 1.00 67.52 2083 SER E N 1
ATOM 9699 C CA . SER E 1 125 ? 16.093 -4.085 13.451 1.00 72.94 2083 SER E CA 1
ATOM 9700 C C . SER E 1 125 ? 16.414 -5.544 13.815 1.00 77.64 2083 SER E C 1
ATOM 9701 O O . SER E 1 125 ? 15.495 -6.321 14.082 1.00 89.13 2083 SER E O 1
ATOM 9704 N N . GLY E 1 126 ? 17.714 -5.894 13.871 1.00 74.26 2084 GLY E N 1
ATOM 9705 C CA . GLY E 1 126 ? 18.165 -7.226 14.267 1.00 73.28 2084 GLY E CA 1
ATOM 9706 C C . GLY E 1 126 ? 18.599 -8.054 13.061 1.00 76.39 2084 GLY E C 1
ATOM 9707 O O . GLY E 1 126 ? 18.986 -7.477 12.045 1.00 74.63 2084 GLY E O 1
ATOM 9708 N N . LYS E 1 127 ? 18.515 -9.401 13.194 1.00 89.12 2085 LYS E N 1
ATOM 9709 C CA . LYS E 1 127 ? 19.080 -10.358 12.233 1.00 97.54 2085 LYS E CA 1
ATOM 9710 C C . LYS E 1 127 ? 17.967 -11.092 11.457 1.00 100.65 2085 LYS E C 1
ATOM 9711 O O . LYS E 1 127 ? 18.015 -11.169 10.227 1.00 97.69 2085 LYS E O 1
ATOM 9717 N N . ASN E 1 128 ? 16.973 -11.639 12.183 1.00 100.04 2086 ASN E N 1
ATOM 9718 C CA . ASN E 1 128 ? 15.901 -12.452 11.598 1.00 102.07 2086 ASN E CA 1
ATOM 9719 C C . ASN E 1 128 ? 14.721 -11.564 11.146 1.00 104.76 2086 ASN E C 1
ATOM 9720 O O . ASN E 1 128 ? 13.564 -11.873 11.445 1.00 99.74 2086 ASN E O 1
ATOM 9725 N N . PHE E 1 129 ? 15.018 -10.526 10.329 1.00 103.59 2087 PHE E N 1
ATOM 9726 C CA . PHE E 1 129 ? 14.052 -9.486 9.953 1.00 103.17 2087 PHE E CA 1
ATOM 9727 C C . PHE E 1 129 ? 13.525 -9.709 8.527 1.00 106.92 2087 PHE E C 1
ATOM 9728 O O . PHE E 1 129 ? 12.987 -8.784 7.919 1.00 111.16 2087 PHE E O 1
ATOM 9736 N N . LYS E 1 130 ? 13.661 -10.948 8.017 1.00 114.70 2088 LYS E N 1
ATOM 9737 C CA . LYS E 1 130 ? 13.197 -11.326 6.678 1.00 115.20 2088 LYS E CA 1
ATOM 9738 C C . LYS E 1 130 ? 12.087 -12.381 6.784 1.00 106.46 2088 LYS E C 1
ATOM 9739 O O . LYS E 1 130 ? 11.172 -12.404 5.960 1.00 105.18 2088 LYS E O 1
ATOM 9745 N N . GLN E 1 131 ? 12.164 -13.234 7.818 1.00 100.17 2089 GLN E N 1
ATOM 9746 C CA . GLN E 1 131 ? 11.070 -14.125 8.198 1.00 103.37 2089 GLN E CA 1
ATOM 9747 C C . GLN E 1 131 ? 10.069 -13.364 9.074 1.00 99.05 2089 GLN E C 1
ATOM 9748 O O . GLN E 1 131 ? 9.284 -13.979 9.787 1.00 108.70 2089 GLN E O 1
ATOM 9754 N N . TYR E 1 132 ? 10.141 -12.022 9.026 1.00 95.63 2090 TYR E N 1
ATOM 9755 C CA . TYR E 1 132 ? 9.132 -11.114 9.571 1.00 86.64 2090 TYR E CA 1
ATOM 9756 C C . TYR E 1 132 ? 8.303 -10.503 8.429 1.00 84.52 2090 TYR E C 1
ATOM 9757 O O . TYR E 1 132 ? 7.131 -10.188 8.615 1.00 80.98 2090 TYR E O 1
ATOM 9766 N N . ARG E 1 133 ? 8.937 -10.310 7.257 1.00 79.01 2091 ARG E N 1
ATOM 9767 C CA . ARG E 1 133 ? 8.270 -9.786 6.070 1.00 76.72 2091 ARG E CA 1
ATOM 9768 C C . ARG E 1 133 ? 7.116 -10.707 5.681 1.00 80.29 2091 ARG E C 1
ATOM 9769 O O . ARG E 1 133 ? 5.964 -10.286 5.713 1.00 78.94 2091 ARG E O 1
ATOM 9777 N N . ASP E 1 134 ? 7.446 -11.966 5.334 1.00 88.96 2092 ASP E N 1
ATOM 9778 C CA . ASP E 1 134 ? 6.485 -12.964 4.853 1.00 88.87 2092 ASP E CA 1
ATOM 9779 C C . ASP E 1 134 ? 5.164 -12.863 5.619 1.00 85.90 2092 ASP E C 1
ATOM 9780 O O . ASP E 1 134 ? 4.105 -12.665 5.015 1.00 76.83 2092 ASP E O 1
ATOM 9785 N N . ILE E 1 135 ? 5.258 -13.009 6.949 1.00 78.74 2093 ILE E N 1
ATOM 9786 C CA . ILE E 1 135 ? 4.107 -13.158 7.837 1.00 87.66 2093 ILE E CA 1
ATOM 9787 C C . ILE E 1 135 ? 3.255 -11.878 7.802 1.00 90.72 2093 ILE E C 1
ATOM 9788 O O . ILE E 1 135 ? 2.020 -11.938 7.896 1.00 96.19 2093 ILE E O 1
ATOM 9793 N N . LEU E 1 136 ? 3.923 -10.726 7.638 1.00 84.13 2094 LEU E N 1
ATOM 9794 C CA . LEU E 1 136 ? 3.270 -9.416 7.615 1.00 76.46 2094 LEU E CA 1
ATOM 9795 C C . LEU E 1 136 ? 2.489 -9.227 6.308 1.00 69.69 2094 LEU E C 1
ATOM 9796 O O . LEU E 1 136 ? 1.415 -8.626 6.320 1.00 56.43 2094 LEU E O 1
ATOM 9801 N N . ASP E 1 137 ? 3.057 -9.726 5.191 1.00 72.68 2095 ASP E N 1
ATOM 9802 C CA . ASP E 1 137 ? 2.448 -9.645 3.862 1.00 79.42 2095 ASP E CA 1
ATOM 9803 C C . ASP E 1 137 ? 1.075 -10.340 3.860 1.00 76.87 2095 ASP E C 1
ATOM 9804 O O . ASP E 1 137 ? 0.086 -9.793 3.359 1.00 67.57 2095 ASP E O 1
ATOM 9809 N N . ASN E 1 138 ? 1.022 -11.534 4.464 1.00 80.50 2096 ASN E N 1
ATOM 9810 C CA . ASN E 1 138 ? -0.117 -12.443 4.343 1.00 81.49 2096 ASN E CA 1
ATOM 9811 C C . ASN E 1 138 ? -1.271 -11.964 5.229 1.00 79.76 2096 ASN E C 1
ATOM 9812 O O . ASN E 1 138 ? -2.429 -12.280 4.961 1.00 81.36 2096 ASN E O 1
ATOM 9817 N N . ALA E 1 139 ? -0.940 -11.174 6.259 1.00 73.24 2097 ALA E N 1
ATOM 9818 C CA . ALA E 1 139 ? -1.918 -10.613 7.181 1.00 68.80 2097 ALA E CA 1
ATOM 9819 C C . ALA E 1 139 ? -2.678 -9.454 6.527 1.00 69.88 2097 ALA E C 1
ATOM 9820 O O . ALA E 1 139 ? -3.755 -9.100 7.010 1.00 69.86 2097 ALA E O 1
ATOM 9822 N N . GLN E 1 140 ? -2.096 -8.862 5.445 1.00 63.45 2098 GLN E N 1
ATOM 9823 C CA . GLN E 1 140 ? -2.716 -7.767 4.689 1.00 62.93 2098 GLN E CA 1
ATOM 9824 C C . GLN E 1 140 ? -3.832 -8.329 3.794 1.00 70.80 2098 GLN E C 1
ATOM 9825 O O . GLN E 1 140 ? -3.640 -9.354 3.134 1.00 75.94 2098 GLN E O 1
ATOM 9831 N N . THR E 1 141 ? -4.986 -7.627 3.764 1.00 70.68 2099 THR E N 1
ATOM 9832 C CA . THR E 1 141 ? -6.222 -8.115 3.144 1.00 73.10 2099 THR E CA 1
ATOM 9833 C C . THR E 1 141 ? -6.421 -7.508 1.742 1.00 84.08 2099 THR E C 1
ATOM 9834 O O . THR E 1 141 ? -7.065 -8.125 0.891 1.00 84.63 2099 THR E O 1
ATOM 9838 N N . ASP E 1 142 ? -5.874 -6.295 1.515 1.00 91.29 2100 ASP E N 1
ATOM 9839 C CA . ASP E 1 142 ? -6.130 -5.506 0.302 1.00 92.62 2100 ASP E CA 1
ATOM 9840 C C . ASP E 1 142 ? -5.109 -5.844 -0.798 1.00 93.91 2100 ASP E C 1
ATOM 9841 O O . ASP E 1 142 ? -5.444 -5.824 -1.986 1.00 107.13 2100 ASP E O 1
ATOM 9846 N N . GLY E 1 143 ? -3.871 -6.166 -0.399 1.00 83.85 2101 GLY E N 1
ATOM 9847 C CA . GLY E 1 143 ? -2.796 -6.474 -1.340 1.00 81.15 2101 GLY E CA 1
ATOM 9848 C C . GLY E 1 143 ? -1.566 -5.570 -1.168 1.00 77.61 2101 GLY E C 1
ATOM 9849 O O . GLY E 1 143 ? -0.610 -5.680 -1.937 1.00 82.30 2101 GLY E O 1
ATOM 9850 N N . LYS E 1 144 ? -1.598 -4.676 -0.161 1.00 69.92 2102 LYS E N 1
ATOM 9851 C CA . LYS E 1 144 ? -0.433 -3.884 0.245 1.00 65.26 2102 LYS E CA 1
ATOM 9852 C C . LYS E 1 144 ? 0.710 -4.822 0.675 1.00 63.04 2102 LYS E C 1
ATOM 9853 O O . LYS E 1 144 ? 0.454 -5.884 1.245 1.00 56.32 2102 LYS E O 1
ATOM 9859 N N . LYS E 1 145 ? 1.968 -4.426 0.368 1.00 63.95 2103 LYS E N 1
ATOM 9860 C CA . LYS E 1 145 ? 3.172 -5.198 0.707 1.00 65.72 2103 LYS E CA 1
ATOM 9861 C C . LYS E 1 145 ? 4.164 -4.348 1.538 1.00 62.47 2103 LYS E C 1
ATOM 9862 O O . LYS E 1 145 ? 4.270 -3.129 1.359 1.00 59.18 2103 LYS E O 1
ATOM 9868 N N . VAL E 1 146 ? 4.947 -5.016 2.400 1.00 55.47 2104 VAL E N 1
ATOM 9869 C CA . VAL E 1 146 ? 5.917 -4.368 3.283 1.00 52.84 2104 VAL E CA 1
ATOM 9870 C C . VAL E 1 146 ? 7.194 -4.039 2.511 1.00 52.38 2104 VAL E C 1
ATOM 9871 O O . VAL E 1 146 ? 7.758 -4.929 1.898 1.00 58.01 2104 VAL E O 1
ATOM 9875 N N . VAL E 1 147 ? 7.672 -2.772 2.611 1.00 48.31 2105 VAL E N 1
ATOM 9876 C CA . VAL E 1 147 ? 8.989 -2.358 2.111 1.00 48.26 2105 VAL E CA 1
ATOM 9877 C C . VAL E 1 147 ? 9.921 -1.963 3.285 1.00 50.54 2105 VAL E C 1
ATOM 9878 O O . VAL E 1 147 ? 9.469 -1.513 4.346 1.00 50.37 2105 VAL E O 1
ATOM 9882 N N . TYR E 1 148 ? 11.237 -2.125 3.061 1.00 49.10 2106 TYR E N 1
ATOM 9883 C CA . TYR E 1 148 ? 12.297 -1.596 3.916 1.00 47.42 2106 TYR E CA 1
ATOM 9884 C C . TYR E 1 148 ? 13.147 -0.610 3.113 1.00 44.96 2106 TYR E C 1
ATOM 9885 O O . TYR E 1 148 ? 12.997 -0.526 1.907 1.00 44.63 2106 TYR E O 1
ATOM 9894 N N . ASP E 1 149 ? 14.059 0.112 3.778 1.00 46.04 2107 ASP E N 1
ATOM 9895 C CA . ASP E 1 149 ? 14.864 1.139 3.114 1.00 49.46 2107 ASP E CA 1
ATOM 9896 C C . ASP E 1 149 ? 15.818 0.480 2.112 1.00 48.50 21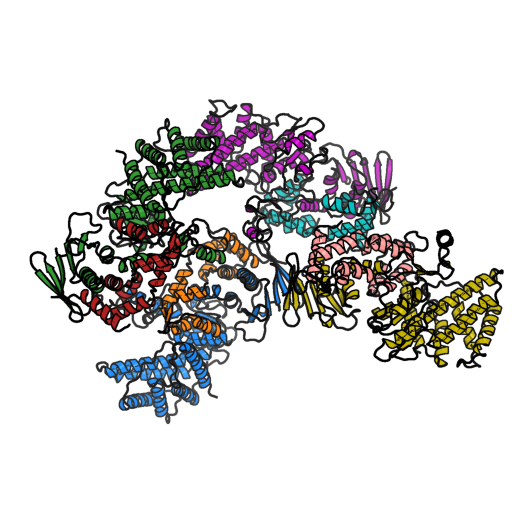07 ASP E C 1
ATOM 9897 O O . ASP E 1 149 ? 16.166 1.100 1.111 1.00 48.87 2107 ASP E O 1
ATOM 9902 N N . ILE E 1 150 ? 16.167 -0.789 2.373 1.00 47.27 2108 ILE E N 1
ATOM 9903 C CA . ILE E 1 150 ? 17.058 -1.594 1.538 1.00 58.97 2108 ILE E CA 1
ATOM 9904 C C . ILE E 1 150 ? 16.391 -1.934 0.191 1.00 58.22 2108 ILE E C 1
ATOM 9905 O O . ILE E 1 150 ? 17.077 -2.288 -0.756 1.00 53.76 2108 ILE E O 1
ATOM 9910 N N . ASP E 1 151 ? 15.049 -1.843 0.124 1.00 61.55 2109 ASP E N 1
ATOM 9911 C CA . ASP E 1 151 ? 14.281 -2.120 -1.091 1.00 58.93 2109 ASP E CA 1
ATOM 9912 C C . ASP E 1 151 ? 14.239 -0.882 -1.996 1.00 58.85 2109 ASP E C 1
ATOM 9913 O O . ASP E 1 151 ? 13.881 -0.978 -3.171 1.00 62.98 2109 ASP E O 1
ATOM 9918 N N . VAL E 1 152 ? 14.566 0.285 -1.427 1.00 56.92 2110 VAL E N 1
ATOM 9919 C CA . VAL E 1 152 ? 14.585 1.557 -2.151 1.00 53.16 2110 VAL E CA 1
ATOM 9920 C C . VAL E 1 152 ? 16.001 1.769 -2.658 1.00 58.24 2110 VAL E C 1
ATOM 9921 O O . VAL E 1 152 ? 16.933 1.860 -1.853 1.00 59.00 2110 VAL E O 1
ATOM 9925 N N . LYS E 1 153 ? 16.147 1.861 -3.987 1.00 59.36 2111 LYS E N 1
ATOM 9926 C CA . LYS E 1 153 ? 17.425 1.630 -4.661 1.00 65.84 2111 LYS E CA 1
ATOM 9927 C C . LYS E 1 153 ? 18.317 2.874 -4.545 1.00 58.05 2111 LYS E C 1
ATOM 9928 O O . LYS E 1 153 ? 19.549 2.766 -4.523 1.00 63.31 2111 LYS E O 1
ATOM 9934 N N . GLY E 1 154 ? 17.674 4.048 -4.504 1.00 50.03 2112 GLY E N 1
ATOM 9935 C CA . GLY E 1 154 ? 18.334 5.302 -4.187 1.00 52.13 2112 GLY E CA 1
ATOM 9936 C C . GLY E 1 154 ? 19.122 5.197 -2.885 1.00 51.39 2112 GLY E C 1
ATOM 9937 O O . GLY E 1 154 ? 20.355 5.350 -2.890 1.00 44.58 2112 GLY E O 1
ATOM 9938 N N . ASN E 1 155 ? 18.398 4.876 -1.797 1.00 46.24 2113 ASN E N 1
ATOM 9939 C CA . ASN E 1 155 ? 18.986 4.646 -0.485 1.00 45.18 2113 ASN E CA 1
ATOM 9940 C C . ASN E 1 155 ? 20.055 3.566 -0.604 1.00 44.15 2113 ASN E C 1
ATOM 9941 O O . ASN E 1 155 ? 21.163 3.731 -0.096 1.00 45.69 2113 ASN E O 1
ATOM 9946 N N . ALA E 1 156 ? 19.706 2.472 -1.297 1.00 48.41 2114 ALA E N 1
ATOM 9947 C CA . ALA E 1 156 ? 20.517 1.252 -1.339 1.00 47.78 2114 ALA E CA 1
ATOM 9948 C C . ALA E 1 156 ? 21.911 1.553 -1.891 1.00 48.05 2114 ALA E C 1
ATOM 9949 O O . ALA E 1 156 ? 22.891 1.082 -1.330 1.00 39.54 2114 ALA E O 1
ATOM 9951 N N . PHE E 1 157 ? 21.965 2.339 -2.990 1.00 48.72 2115 PHE E N 1
ATOM 9952 C CA . PHE E 1 157 ? 23.212 2.690 -3.664 1.00 55.99 2115 PHE E CA 1
ATOM 9953 C C . PHE E 1 157 ? 24.049 3.620 -2.774 1.00 59.12 2115 PHE E C 1
ATOM 9954 O O . PHE E 1 157 ? 25.266 3.467 -2.690 1.00 62.53 2115 PHE E O 1
ATOM 9962 N N . ALA E 1 158 ? 23.375 4.596 -2.138 1.00 57.99 2116 ALA E N 1
ATOM 9963 C CA . ALA E 1 158 ? 23.982 5.523 -1.182 1.00 52.40 2116 ALA E CA 1
ATOM 9964 C C . ALA E 1 158 ? 24.672 4.754 -0.059 1.00 48.45 2116 ALA E C 1
ATOM 9965 O O . ALA E 1 158 ? 25.847 4.940 0.178 1.00 50.02 2116 ALA E O 1
ATOM 9967 N N . ILE E 1 159 ? 23.912 3.900 0.627 1.00 51.72 2117 ILE E N 1
ATOM 9968 C CA . ILE E 1 159 ? 24.404 3.041 1.702 1.00 50.20 2117 ILE E CA 1
ATOM 9969 C C . ILE E 1 159 ? 25.680 2.291 1.267 1.00 56.36 2117 ILE E C 1
ATOM 9970 O O . ILE E 1 159 ? 26.591 2.096 2.068 1.00 56.25 2117 ILE E O 1
ATOM 9975 N N . ASP E 1 160 ? 25.730 1.864 -0.006 1.00 70.46 2118 ASP E N 1
ATOM 9976 C CA . ASP E 1 160 ? 26.868 1.124 -0.569 1.00 78.32 2118 ASP E CA 1
ATOM 9977 C C . ASP E 1 160 ? 28.126 2.005 -0.567 1.00 67.24 2118 ASP E C 1
ATOM 9978 O O . ASP E 1 160 ? 29.058 1.743 0.195 1.00 73.77 2118 ASP E O 1
ATOM 9983 N N . LEU E 1 161 ? 28.121 3.066 -1.394 1.00 57.26 2119 LEU E N 1
ATOM 9984 C CA . LEU E 1 161 ? 29.215 4.034 -1.465 1.00 56.39 2119 LEU E CA 1
ATOM 9985 C C . LEU E 1 161 ? 29.656 4.424 -0.056 1.00 58.12 2119 LEU E C 1
ATOM 9986 O O . LEU E 1 161 ? 30.831 4.672 0.187 1.00 66.63 2119 LEU E O 1
ATOM 9991 N N . ASN E 1 162 ? 28.692 4.499 0.862 1.00 58.84 2120 ASN E N 1
ATOM 9992 C CA . ASN E 1 162 ? 28.943 4.910 2.237 1.00 52.11 2120 ASN E CA 1
ATOM 9993 C C . ASN E 1 162 ? 29.732 3.821 2.944 1.00 48.13 2120 ASN E C 1
ATOM 9994 O O . ASN E 1 162 ? 30.660 4.130 3.677 1.00 47.79 2120 ASN E O 1
ATOM 9999 N N . LYS E 1 163 ? 29.294 2.562 2.764 1.00 56.60 2121 LYS E N 1
ATOM 10000 C CA . LYS E 1 163 ? 29.912 1.385 3.376 1.00 62.02 2121 LYS E CA 1
ATOM 10001 C C . LYS E 1 163 ? 31.335 1.190 2.855 1.00 64.31 2121 LYS E C 1
ATOM 10002 O O . LYS E 1 163 ? 32.208 0.704 3.580 1.00 59.05 2121 LYS E O 1
ATOM 10008 N N . HIS E 1 164 ? 31.538 1.504 1.572 1.00 63.74 2122 HIS E N 1
ATOM 10009 C CA . HIS E 1 164 ? 32.871 1.502 0.990 1.00 72.66 2122 HIS E CA 1
ATOM 10010 C C . HIS E 1 164 ? 33.769 2.408 1.821 1.00 68.55 2122 HIS E C 1
ATOM 10011 O O . HIS E 1 164 ? 34.785 1.957 2.342 1.00 69.39 2122 HIS E O 1
ATOM 10018 N N . LEU E 1 165 ? 33.344 3.670 1.964 1.00 64.03 2123 LEU E N 1
ATOM 10019 C CA . LEU E 1 165 ? 34.119 4.711 2.624 1.00 60.96 2123 LEU E CA 1
ATOM 10020 C C . LEU E 1 165 ? 34.425 4.317 4.074 1.00 59.06 2123 LEU E C 1
ATOM 10021 O O . LEU E 1 165 ? 35.516 4.602 4.559 1.00 57.65 2123 LEU E O 1
ATOM 10026 N N . MET E 1 166 ? 33.450 3.687 4.759 1.00 58.09 2124 MET E N 1
ATOM 10027 C CA . MET E 1 166 ? 33.643 3.127 6.101 1.00 69.88 2124 MET E CA 1
ATOM 10028 C C . MET E 1 166 ? 34.795 2.135 6.078 1.00 71.73 2124 MET E C 1
ATOM 10029 O O . MET E 1 166 ? 35.668 2.183 6.932 1.00 79.55 2124 MET E O 1
ATOM 10034 N N . ARG E 1 167 ? 34.702 1.182 5.143 1.00 79.09 2125 ARG E N 1
ATOM 10035 C CA . ARG E 1 167 ? 35.686 0.124 4.953 1.00 78.75 2125 ARG E CA 1
ATOM 10036 C C . ARG E 1 167 ? 37.030 0.761 4.579 1.00 74.41 2125 ARG E C 1
ATOM 10037 O O . ARG E 1 167 ? 38.037 0.533 5.247 1.00 64.65 2125 ARG E O 1
ATOM 10045 N N . TRP E 1 168 ? 37.017 1.637 3.563 1.00 75.14 2126 TRP E N 1
ATOM 10046 C CA . TRP E 1 168 ? 38.214 2.352 3.142 1.00 78.76 2126 TRP E CA 1
ATOM 10047 C C . TRP E 1 168 ? 38.985 2.834 4.366 1.00 84.38 2126 TRP E C 1
ATOM 10048 O O . TRP E 1 168 ? 40.190 2.649 4.445 1.00 103.33 2126 TRP E O 1
ATOM 10059 N N . GLY E 1 169 ? 38.277 3.443 5.318 1.00 81.62 2127 GLY E N 1
ATOM 10060 C CA . GLY E 1 169 ? 38.880 3.937 6.549 1.00 86.77 2127 GLY E CA 1
ATOM 10061 C C . GLY E 1 169 ? 39.511 2.824 7.387 1.00 89.34 2127 GLY E C 1
ATOM 10062 O O . GLY E 1 169 ? 40.649 2.946 7.826 1.00 97.78 2127 GLY E O 1
ATOM 10063 N N . GLY E 1 170 ? 38.747 1.757 7.634 1.00 88.20 2128 GLY E N 1
ATOM 10064 C CA . GLY E 1 170 ? 39.209 0.616 8.416 1.00 89.32 2128 GLY E CA 1
ATOM 10065 C C . GLY E 1 170 ? 40.382 -0.131 7.764 1.00 93.20 2128 GLY E C 1
ATOM 10066 O O . GLY E 1 170 ? 41.321 -0.509 8.456 1.00 116.28 2128 GLY E O 1
ATOM 10067 N N . LEU E 1 171 ? 40.313 -0.347 6.440 1.00 79.02 2129 LEU E N 1
ATOM 10068 C CA . LEU E 1 171 ? 41.278 -1.180 5.717 1.00 77.96 2129 LEU E CA 1
ATOM 10069 C C . LEU E 1 171 ? 42.603 -0.446 5.470 1.00 72.75 2129 LEU E C 1
ATOM 10070 O O . LEU E 1 171 ? 43.639 -1.093 5.394 1.00 87.46 2129 LEU E O 1
ATOM 10075 N N . PHE E 1 172 ? 42.562 0.885 5.282 1.00 70.93 2130 PHE E N 1
ATOM 10076 C CA . PHE E 1 172 ? 43.723 1.658 4.822 1.00 69.30 2130 PHE E CA 1
ATOM 10077 C C . PHE E 1 172 ? 44.340 2.531 5.926 1.00 74.86 2130 PHE E C 1
ATOM 10078 O O . PHE E 1 172 ? 45.220 3.334 5.626 1.00 83.56 2130 PHE E O 1
ATOM 10086 N N . LEU E 1 173 ? 43.862 2.423 7.178 1.00 77.07 2131 LEU E N 1
ATOM 10087 C CA . LEU E 1 173 ? 44.333 3.295 8.257 1.00 84.50 2131 LEU E CA 1
ATOM 10088 C C . LEU E 1 173 ? 44.721 2.439 9.461 1.00 84.68 2131 LEU E C 1
ATOM 10089 O O . LEU E 1 173 ? 44.045 1.470 9.785 1.00 96.88 2131 LEU E O 1
ATOM 10094 N N . ASP E 1 174 ? 45.832 2.807 10.099 1.00 78.61 2132 ASP E N 1
ATOM 10095 C CA . ASP E 1 174 ? 46.441 2.005 11.145 1.00 87.33 2132 ASP E CA 1
ATOM 10096 C C . ASP E 1 174 ? 46.013 2.545 12.510 1.00 77.85 2132 ASP E C 1
ATOM 10097 O O . ASP E 1 174 ? 46.339 3.669 12.856 1.00 78.69 2132 ASP E O 1
ATOM 10102 N N . PRO E 1 175 ? 45.279 1.757 13.333 1.00 79.50 2133 PRO E N 1
ATOM 10103 C CA . PRO E 1 175 ? 44.912 2.175 14.698 1.00 84.68 2133 PRO E CA 1
ATOM 10104 C C . PRO E 1 175 ? 46.110 2.380 15.638 1.00 91.08 2133 PRO E C 1
ATOM 10105 O O . PRO E 1 175 ? 46.082 3.252 16.507 1.00 85.15 2133 PRO E O 1
ATOM 10109 N N . ASP E 1 176 ? 47.140 1.533 15.472 1.00 98.79 2134 ASP E N 1
ATOM 10110 C CA . ASP E 1 176 ? 48.455 1.714 16.080 1.00 94.36 2134 ASP E CA 1
ATOM 10111 C C . ASP E 1 176 ? 48.836 3.202 16.079 1.00 89.58 2134 ASP E C 1
ATOM 10112 O O . ASP E 1 176 ? 49.287 3.722 17.101 1.00 86.92 2134 ASP E O 1
ATOM 10117 N N . ASN E 1 177 ? 48.613 3.870 14.930 1.00 83.98 2135 ASN E N 1
ATOM 10118 C CA . ASN E 1 177 ? 49.032 5.252 14.668 1.00 84.69 2135 ASN E CA 1
ATOM 10119 C C . ASN E 1 177 ? 48.162 6.240 15.464 1.00 92.82 2135 ASN E C 1
ATOM 10120 O O . ASN E 1 177 ? 47.119 5.870 15.996 1.00 92.58 2135 ASN E O 1
ATOM 10125 N N . ALA E 1 178 ? 48.615 7.506 15.536 1.00 100.68 2136 ALA E N 1
ATOM 10126 C CA . ALA E 1 178 ? 47.924 8.582 16.245 1.00 103.32 2136 ALA E CA 1
ATOM 10127 C C . ALA E 1 178 ? 47.145 9.459 15.255 1.00 100.86 2136 ALA E C 1
ATOM 10128 O O . ALA E 1 178 ? 45.926 9.580 15.364 1.00 93.28 2136 ALA E O 1
ATOM 10130 N N . GLU E 1 179 ? 47.868 10.051 14.284 1.00 106.49 2137 GLU E N 1
ATOM 10131 C CA . GLU E 1 179 ? 47.311 10.998 13.311 1.00 107.61 2137 GLU E CA 1
ATOM 10132 C C . GLU E 1 179 ? 46.203 10.328 12.490 1.00 101.35 2137 GLU E C 1
ATOM 10133 O O . GLU E 1 179 ? 45.150 10.919 12.268 1.00 100.33 2137 GLU E O 1
ATOM 10139 N N . GLN E 1 180 ? 46.458 9.083 12.065 1.00 101.65 2138 GLN E N 1
ATOM 10140 C CA . GLN E 1 180 ? 45.620 8.371 11.102 1.00 102.70 2138 GLN E CA 1
ATOM 10141 C C . GLN E 1 180 ? 44.459 7.646 11.800 1.00 89.65 2138 GLN E C 1
ATOM 10142 O O . GLN E 1 180 ? 43.497 7.268 11.138 1.00 74.77 2138 GLN E O 1
ATOM 10148 N N . ASN E 1 181 ? 44.579 7.421 13.124 1.00 89.09 2139 ASN E N 1
ATOM 10149 C CA . ASN E 1 181 ? 43.514 6.834 13.944 1.00 82.98 2139 ASN E CA 1
ATOM 10150 C C . ASN E 1 181 ? 42.353 7.820 14.093 1.00 91.91 2139 ASN E C 1
ATOM 10151 O O . ASN E 1 181 ? 41.191 7.421 14.078 1.00 96.89 2139 ASN E O 1
ATOM 10156 N N . GLN E 1 182 ? 42.687 9.104 14.279 1.00 92.63 2140 GLN E N 1
ATOM 10157 C CA . GLN E 1 182 ? 41.703 10.180 14.367 1.00 88.66 2140 GLN E CA 1
ATOM 10158 C C . GLN E 1 182 ? 40.857 10.246 13.092 1.00 84.03 2140 GLN E C 1
ATOM 10159 O O . GLN E 1 182 ? 39.651 10.474 13.162 1.00 89.29 2140 GLN E O 1
ATOM 10165 N N . LEU E 1 183 ? 41.506 10.075 11.932 1.00 76.37 2141 LEU E N 1
ATOM 10166 C CA . LEU E 1 183 ? 40.839 10.147 10.634 1.00 71.37 2141 LEU E CA 1
ATOM 10167 C C . LEU E 1 183 ? 39.808 9.019 10.510 1.00 68.85 2141 LEU E C 1
ATOM 10168 O O . LEU E 1 183 ? 38.777 9.203 9.878 1.00 66.93 2141 LEU E O 1
ATOM 10173 N N . LYS E 1 184 ? 40.111 7.851 11.102 1.00 70.41 2142 LYS E N 1
ATOM 10174 C CA . LYS E 1 184 ? 39.233 6.686 11.057 1.00 69.33 2142 LYS E CA 1
ATOM 10175 C C . LYS E 1 184 ? 37.987 6.985 11.895 1.00 75.42 2142 LYS E C 1
ATOM 10176 O O . LYS E 1 184 ? 36.868 6.819 11.410 1.00 84.04 2142 LYS E O 1
ATOM 10182 N N . SER E 1 185 ? 38.199 7.495 13.121 1.00 70.47 2143 SER E N 1
ATOM 10183 C CA . SER E 1 185 ? 37.116 7.847 14.044 1.00 70.15 2143 SER E CA 1
ATOM 10184 C C . SER E 1 185 ? 36.256 8.993 13.473 1.00 62.42 2143 SER E C 1
ATOM 10185 O O . SER E 1 185 ? 35.089 9.141 13.852 1.00 55.08 2143 SER E O 1
ATOM 10188 N N . SER E 1 186 ? 36.845 9.777 12.552 1.00 53.75 2144 SER E N 1
ATOM 10189 C CA . SER E 1 186 ? 36.189 10.906 11.899 1.00 55.94 2144 SER E CA 1
ATOM 10190 C C . SER E 1 186 ? 35.437 10.440 10.644 1.00 55.27 2144 SER E C 1
ATOM 10191 O O . SER E 1 186 ? 34.305 10.859 10.409 1.00 54.17 2144 SER E O 1
ATOM 10194 N N . ILE E 1 187 ? 36.085 9.587 9.834 1.00 58.11 2145 ILE E N 1
ATOM 10195 C CA . ILE E 1 187 ? 35.437 8.899 8.715 1.00 59.11 2145 ILE E CA 1
ATOM 10196 C C . ILE E 1 187 ? 34.149 8.245 9.219 1.00 52.04 2145 ILE E C 1
ATOM 10197 O O . ILE E 1 187 ? 33.092 8.414 8.621 1.00 51.29 2145 ILE E O 1
ATOM 10202 N N . ASP E 1 188 ? 34.271 7.517 10.329 1.00 50.33 2146 ASP E N 1
ATOM 10203 C CA . ASP E 1 188 ? 33.179 6.780 10.954 1.00 54.19 2146 ASP E CA 1
ATOM 10204 C C . ASP E 1 188 ? 31.979 7.707 11.212 1.00 51.10 2146 ASP E C 1
ATOM 10205 O O . ASP E 1 188 ? 30.895 7.505 10.656 1.00 55.92 2146 ASP E O 1
ATOM 10210 N N . ALA E 1 189 ? 32.193 8.726 12.053 1.00 49.52 2147 ALA E N 1
ATOM 10211 C CA . ALA E 1 189 ? 31.159 9.672 12.457 1.00 42.69 2147 ALA E CA 1
ATOM 10212 C C . ALA E 1 189 ? 30.472 10.271 11.225 1.00 39.26 2147 ALA E C 1
ATOM 10213 O O . ALA E 1 189 ? 29.260 10.253 11.124 1.00 37.27 2147 ALA E O 1
ATOM 10215 N N . ALA E 1 190 ? 31.264 10.749 10.268 1.00 39.03 2148 ALA E N 1
ATOM 10216 C CA . ALA E 1 190 ? 30.751 11.294 9.011 1.00 40.16 2148 ALA E CA 1
ATOM 10217 C C . ALA E 1 190 ? 29.823 10.299 8.294 1.00 41.54 2148 ALA E C 1
ATOM 10218 O O . ALA E 1 190 ? 28.763 10.679 7.779 1.00 46.00 2148 ALA E O 1
ATOM 10220 N N . THR E 1 191 ? 30.201 9.029 8.356 1.00 42.17 2149 THR E N 1
ATOM 10221 C CA . THR E 1 191 ? 29.551 7.926 7.662 1.00 40.39 2149 THR E CA 1
ATOM 10222 C C . THR E 1 191 ? 28.234 7.560 8.353 1.00 39.15 2149 THR E C 1
ATOM 10223 O O . THR E 1 191 ? 27.245 7.300 7.678 1.00 33.71 2149 THR E O 1
ATOM 10227 N N . PHE E 1 192 ? 28.265 7.479 9.700 1.00 40.75 2150 PHE E N 1
ATOM 10228 C CA . PHE E 1 192 ? 27.079 7.266 10.524 1.00 42.50 2150 PHE E CA 1
ATOM 10229 C C . PHE E 1 192 ? 26.020 8.344 10.212 1.00 43.01 2150 PHE E C 1
ATOM 10230 O O . PHE E 1 192 ? 24.879 8.037 9.934 1.00 55.45 2150 PHE E O 1
ATOM 10238 N N . SER E 1 193 ? 26.424 9.609 10.221 1.00 41.18 2151 SER E N 1
ATOM 10239 C CA . SER E 1 193 ? 25.506 10.734 10.068 1.00 42.55 2151 SER E CA 1
ATOM 10240 C C . SER E 1 193 ? 24.892 10.715 8.663 1.00 46.05 2151 SER E C 1
ATOM 10241 O O . SER E 1 193 ? 23.758 11.129 8.479 1.00 44.40 2151 SER E O 1
ATOM 10244 N N . ASN E 1 194 ? 25.642 10.178 7.692 1.00 43.86 2152 ASN E N 1
ATOM 10245 C CA . ASN E 1 194 ? 25.149 9.920 6.341 1.00 44.66 2152 ASN E CA 1
ATOM 10246 C C . ASN E 1 194 ? 23.963 8.929 6.387 1.00 49.32 2152 ASN E C 1
ATOM 10247 O O . ASN E 1 194 ? 22.894 9.203 5.822 1.00 44.05 2152 ASN E O 1
ATOM 10252 N N . THR E 1 195 ? 24.168 7.769 7.044 1.00 45.14 2153 THR E N 1
ATOM 10253 C CA . THR E 1 195 ? 23.145 6.735 7.143 1.00 46.81 2153 THR E CA 1
ATOM 10254 C C . THR E 1 195 ? 21.990 7.284 7.977 1.00 42.71 2153 THR E C 1
ATOM 10255 O O . THR E 1 195 ? 20.844 7.034 7.665 1.00 42.41 2153 THR E O 1
ATOM 10259 N N . GLY E 1 196 ? 22.316 8.085 8.993 1.00 42.65 2154 GLY E N 1
ATOM 10260 C CA . GLY E 1 196 ? 21.330 8.807 9.799 1.00 40.79 2154 GLY E CA 1
ATOM 10261 C C . GLY E 1 196 ? 20.362 9.629 8.951 1.00 36.78 2154 GLY E C 1
ATOM 10262 O O . GLY E 1 196 ? 19.155 9.494 9.065 1.00 41.17 2154 GLY E O 1
ATOM 10263 N N . PHE E 1 197 ? 20.927 10.425 8.060 1.00 34.65 2155 PHE E N 1
ATOM 10264 C CA . PHE E 1 197 ? 20.210 11.398 7.261 1.00 33.11 2155 PHE E CA 1
ATOM 10265 C C . PHE E 1 197 ? 19.284 10.710 6.247 1.00 37.81 2155 PHE E C 1
ATOM 10266 O O . PHE E 1 197 ? 18.185 11.198 5.984 1.00 41.73 2155 PHE E O 1
ATOM 10274 N N . TRP E 1 198 ? 19.741 9.587 5.677 1.00 40.35 2156 TRP E N 1
ATOM 10275 C CA . TRP E 1 198 ? 19.035 8.862 4.624 1.00 42.96 2156 TRP E CA 1
ATOM 10276 C C . TRP E 1 198 ? 17.867 8.042 5.206 1.00 40.01 2156 TRP E C 1
ATOM 10277 O O . TRP E 1 198 ? 16.810 7.976 4.604 1.00 45.26 2156 TRP E O 1
ATOM 10288 N N . SER E 1 199 ? 18.091 7.391 6.343 1.00 37.00 2157 SER E N 1
ATOM 10289 C CA . SER E 1 199 ? 17.041 6.814 7.186 1.00 42.79 2157 SER E CA 1
ATOM 10290 C C . SER E 1 199 ? 15.822 7.749 7.343 1.00 46.59 2157 SER E C 1
ATOM 10291 O O . SER E 1 199 ? 14.677 7.330 7.192 1.00 47.30 2157 SER E O 1
ATOM 10294 N N . SER E 1 200 ? 16.088 8.985 7.746 1.00 41.17 2158 SER E N 1
ATOM 10295 C CA . SER E 1 200 ? 15.063 9.998 7.921 1.00 44.05 2158 SER E CA 1
ATOM 10296 C C . SER E 1 200 ? 14.372 10.323 6.581 1.00 44.63 2158 SER E C 1
ATOM 10297 O O . SER E 1 200 ? 13.151 10.423 6.530 1.00 46.65 2158 SER E O 1
ATOM 10300 N N . VAL E 1 201 ? 15.159 10.492 5.504 1.00 44.21 2159 VAL E N 1
ATOM 10301 C CA . VAL E 1 201 ? 14.631 10.781 4.165 1.00 45.63 2159 VAL E CA 1
ATOM 10302 C C . VAL E 1 201 ? 13.674 9.661 3.714 1.00 44.51 2159 VAL E C 1
ATOM 10303 O O . VAL E 1 201 ? 12.669 9.953 3.087 1.00 41.20 2159 VAL E O 1
ATOM 10307 N N . TYR E 1 202 ? 13.996 8.399 4.059 1.00 39.70 2160 TYR E N 1
ATOM 10308 C CA . TYR E 1 202 ? 13.105 7.254 3.888 1.00 39.40 2160 TYR E CA 1
ATOM 10309 C C . TYR E 1 202 ? 11.859 7.420 4.762 1.00 39.60 2160 TYR E C 1
ATOM 10310 O O . TYR E 1 202 ? 10.731 7.344 4.269 1.00 40.36 2160 TYR E O 1
ATOM 10319 N N . ALA E 1 203 ? 12.088 7.700 6.045 1.00 41.52 2161 ALA E N 1
ATOM 10320 C CA . ALA E 1 203 ? 11.042 7.797 7.062 1.00 41.59 2161 ALA E CA 1
ATOM 10321 C C . ALA E 1 203 ? 9.934 8.768 6.646 1.00 33.69 2161 ALA E C 1
ATOM 10322 O O . ALA E 1 203 ? 8.779 8.469 6.862 1.00 32.13 2161 ALA E O 1
ATOM 10324 N N . THR E 1 204 ? 10.302 9.925 6.075 1.00 34.51 2162 THR E N 1
ATOM 10325 C CA . THR E 1 204 ? 9.359 11.003 5.769 1.00 41.13 2162 THR E CA 1
ATOM 10326 C C . THR E 1 204 ? 8.344 10.545 4.719 1.00 44.20 2162 THR E C 1
ATOM 10327 O O . THR E 1 204 ? 7.370 11.255 4.444 1.00 45.22 2162 THR E O 1
ATOM 10331 N N . GLY E 1 205 ? 8.600 9.358 4.142 1.00 48.61 2163 GLY E N 1
ATOM 10332 C CA . GLY E 1 205 ? 7.828 8.813 3.031 1.00 46.83 2163 GLY E CA 1
ATOM 10333 C C . GLY E 1 205 ? 6.682 7.922 3.499 1.00 46.11 2163 GLY E C 1
ATOM 10334 O O . GLY E 1 205 ? 5.824 7.553 2.694 1.00 46.49 2163 GLY E O 1
ATOM 10335 N N . ALA E 1 206 ? 6.684 7.581 4.799 1.00 41.76 2164 ALA E N 1
ATOM 10336 C CA . ALA E 1 206 ? 5.698 6.670 5.376 1.00 47.58 2164 ALA E CA 1
ATOM 10337 C C . ALA E 1 206 ? 4.282 7.272 5.274 1.00 40.85 2164 ALA E C 1
ATOM 10338 O O . ALA E 1 206 ? 4.124 8.490 5.269 1.00 42.35 2164 ALA E O 1
ATOM 10340 N N . GLN E 1 207 ? 3.273 6.400 5.140 1.00 43.78 2165 GLN E N 1
ATOM 10341 C CA . GLN E 1 207 ? 1.864 6.793 5.085 1.00 46.58 2165 GLN E CA 1
ATOM 10342 C C . GLN E 1 207 ? 1.077 5.746 5.877 1.00 45.46 2165 GLN E C 1
ATOM 10343 O O . GLN E 1 207 ? 1.542 4.627 6.009 1.00 44.57 2165 GLN E O 1
ATOM 10349 N N . ASN E 1 208 ? -0.145 6.100 6.328 1.00 41.93 2166 ASN E N 1
ATOM 10350 C CA . ASN E 1 208 ? -1.077 5.150 6.931 1.00 47.60 2166 ASN E CA 1
ATOM 10351 C C . ASN E 1 208 ? -0.368 4.451 8.113 1.00 45.05 2166 ASN E C 1
ATOM 10352 O O . ASN E 1 208 ? 0.292 5.111 8.913 1.00 44.88 2166 ASN E O 1
ATOM 10357 N N . ASP E 1 209 ? -0.574 3.143 8.267 1.00 44.56 2167 ASP E N 1
ATOM 10358 C CA . ASP E 1 209 ? 0.069 2.362 9.317 1.00 48.29 2167 ASP E CA 1
ATOM 10359 C C . ASP E 1 209 ? 1.474 1.966 8.869 1.00 51.28 2167 ASP E C 1
ATOM 10360 O O . ASP E 1 209 ? 1.694 1.724 7.685 1.00 50.54 2167 ASP E O 1
ATOM 10365 N N . VAL E 1 210 ? 2.422 1.928 9.832 1.00 51.36 2168 VAL E N 1
ATOM 10366 C CA . VAL E 1 210 ? 3.774 1.414 9.599 1.00 52.16 2168 VAL E CA 1
ATOM 10367 C C . VAL E 1 210 ? 4.040 0.278 10.588 1.00 50.49 2168 VAL E C 1
ATOM 10368 O O . VAL E 1 210 ? 3.427 0.224 11.655 1.00 52.96 2168 VAL E O 1
ATOM 10372 N N . TYR E 1 211 ? 4.947 -0.631 10.202 1.00 49.57 2169 TYR E N 1
ATOM 10373 C CA . TYR E 1 211 ? 5.498 -1.652 11.086 1.00 48.89 2169 TYR E CA 1
ATOM 10374 C C . TYR E 1 211 ? 6.963 -1.322 11.420 1.00 46.62 2169 TYR E C 1
ATOM 10375 O O . TYR E 1 211 ? 7.701 -0.828 10.573 1.00 40.33 2169 TYR E O 1
ATOM 10384 N N . VAL E 1 212 ? 7.351 -1.605 12.667 1.00 43.53 2170 VAL E N 1
ATOM 10385 C CA . VAL E 1 212 ? 8.727 -1.519 13.145 1.00 44.41 2170 VAL E CA 1
ATOM 10386 C C . VAL E 1 212 ? 9.080 -2.877 13.751 1.00 44.56 2170 VAL E C 1
ATOM 10387 O O . VAL E 1 212 ? 8.530 -3.239 14.807 1.00 40.16 2170 VAL E O 1
ATOM 10391 N N . ILE E 1 213 ? 9.973 -3.629 13.072 1.00 42.76 2171 ILE E N 1
ATOM 10392 C CA . ILE E 1 213 ? 10.499 -4.888 13.604 1.00 50.59 2171 ILE E CA 1
ATOM 10393 C C . ILE E 1 213 ? 11.617 -4.554 14.612 1.00 49.55 2171 ILE E C 1
ATOM 10394 O O . ILE E 1 213 ? 12.591 -3.881 14.269 1.00 51.60 2171 ILE E O 1
ATOM 10399 N N . ALA E 1 214 ? 11.450 -5.019 15.852 1.00 43.52 2172 ALA E N 1
ATOM 10400 C CA . ALA E 1 214 ? 12.396 -4.764 16.930 1.00 47.58 2172 ALA E CA 1
ATOM 10401 C C . ALA E 1 214 ? 12.244 -5.841 17.999 1.00 46.83 2172 ALA E C 1
ATOM 10402 O O . ALA E 1 214 ? 11.721 -5.556 19.076 1.00 45.07 2172 ALA E O 1
ATOM 10404 N N . GLU E 1 215 ? 12.690 -7.074 17.675 1.00 49.63 2173 GLU E N 1
ATOM 10405 C CA . GLU E 1 215 ? 12.498 -8.240 18.536 1.00 56.84 2173 GLU E CA 1
ATOM 10406 C C . GLU E 1 215 ? 13.280 -8.045 19.841 1.00 57.94 2173 GLU E C 1
ATOM 10407 O O . GLU E 1 215 ? 14.460 -7.717 19.820 1.00 61.67 2173 GLU E O 1
ATOM 10413 N N . GLY E 1 216 ? 12.591 -8.231 20.975 1.00 66.68 2174 GLY E N 1
ATOM 10414 C CA . GLY E 1 216 ? 13.175 -8.069 22.303 1.00 70.63 2174 GLY E CA 1
ATOM 10415 C C . GLY E 1 216 ? 12.677 -6.800 22.997 1.00 72.05 2174 GLY E C 1
ATOM 10416 O O . GLY E 1 216 ? 12.399 -6.825 24.197 1.00 78.50 2174 GLY E O 1
ATOM 10417 N N . GLY E 1 217 ? 12.590 -5.698 22.227 1.00 64.26 2175 GLY E N 1
ATOM 10418 C CA . GLY E 1 217 ? 12.152 -4.403 22.729 1.00 59.27 2175 GLY E CA 1
ATOM 10419 C C . GLY E 1 217 ? 12.867 -3.253 22.018 1.00 53.37 2175 GLY E C 1
ATOM 10420 O O . GLY E 1 217 ? 13.394 -3.433 20.930 1.00 49.23 2175 GLY E O 1
ATOM 10421 N N . VAL E 1 218 ? 12.908 -2.089 22.673 1.00 52.44 2176 VAL E N 1
ATOM 10422 C CA . VAL E 1 218 ? 13.393 -0.846 22.081 1.00 53.21 2176 VAL E CA 1
ATOM 10423 C C . VAL E 1 218 ? 14.889 -0.712 22.375 1.00 54.89 2176 VAL E C 1
ATOM 10424 O O . VAL E 1 218 ? 15.322 -0.959 23.494 1.00 52.09 2176 VAL E O 1
ATOM 10428 N N . ARG E 1 219 ? 15.664 -0.302 21.364 1.00 55.92 2177 ARG E N 1
ATOM 10429 C CA . ARG E 1 219 ? 17.085 -0.032 21.524 1.00 54.56 2177 ARG E CA 1
ATOM 10430 C C . ARG E 1 219 ? 17.283 1.475 21.425 1.00 49.48 2177 ARG E C 1
ATOM 10431 O O . ARG E 1 219 ? 17.045 2.073 20.376 1.00 50.99 2177 ARG E O 1
ATOM 10439 N N . LEU E 1 220 ? 17.692 2.079 22.547 1.00 46.97 2178 LEU E N 1
ATOM 10440 C CA . LEU E 1 220 ? 17.923 3.516 22.629 1.00 43.73 2178 LEU E CA 1
ATOM 10441 C C . LEU E 1 220 ? 19.245 3.826 21.952 1.00 38.28 2178 LEU E C 1
ATOM 10442 O O . LEU E 1 220 ? 20.170 3.045 22.063 1.00 40.93 2178 LEU E O 1
ATOM 10447 N N . GLY E 1 221 ? 19.300 4.933 21.215 1.00 38.39 2179 GLY E N 1
ATOM 10448 C CA . GLY E 1 221 ? 20.533 5.405 20.597 1.00 40.21 2179 GLY E CA 1
ATOM 10449 C C . GLY E 1 221 ? 20.877 4.685 19.286 1.00 39.05 2179 GLY E C 1
ATOM 10450 O O . GLY E 1 221 ? 21.916 4.954 18.711 1.00 43.73 2179 GLY E O 1
ATOM 10451 N N . ASN E 1 222 ? 20.000 3.784 18.816 1.00 41.18 2180 ASN E N 1
ATOM 10452 C CA . ASN E 1 222 ? 20.117 3.191 17.480 1.00 42.70 2180 ASN E CA 1
ATOM 10453 C C . ASN E 1 222 ? 19.533 4.159 16.439 1.00 43.22 2180 ASN E C 1
ATOM 10454 O O . ASN E 1 222 ? 19.146 5.287 16.773 1.00 39.25 2180 ASN E O 1
ATOM 10459 N N . TYR E 1 223 ? 19.497 3.725 15.167 1.00 38.54 2181 TYR E N 1
ATOM 10460 C CA . TYR E 1 223 ? 19.069 4.582 14.064 1.00 38.58 2181 TYR E CA 1
ATOM 10461 C C . TYR E 1 223 ? 17.556 4.856 14.137 1.00 36.87 2181 TYR E C 1
ATOM 10462 O O . TYR E 1 223 ? 17.108 5.979 13.915 1.00 40.04 2181 TYR E O 1
ATOM 10471 N N . PHE E 1 224 ? 16.769 3.829 14.427 1.00 38.05 2182 PHE E N 1
ATOM 10472 C CA . PHE E 1 224 ? 15.334 3.995 14.547 1.00 43.34 2182 PHE E CA 1
ATOM 10473 C C . PHE E 1 224 ? 15.016 5.084 15.590 1.00 42.81 2182 PHE E C 1
ATOM 10474 O O . PHE E 1 224 ? 14.245 6.012 15.324 1.00 36.52 2182 PHE E O 1
ATOM 10482 N N . TRP E 1 225 ? 15.620 4.963 16.774 1.00 39.16 2183 TRP E N 1
ATOM 10483 C CA . TRP E 1 225 ? 15.345 5.882 17.874 1.00 37.12 2183 TRP E CA 1
ATOM 10484 C C . TRP E 1 225 ? 15.787 7.298 17.518 1.00 33.39 2183 TRP E C 1
ATOM 10485 O O . TRP E 1 225 ? 15.093 8.269 17.825 1.00 34.84 2183 TRP E O 1
ATOM 10496 N N . ASN E 1 226 ? 16.930 7.406 16.860 1.00 31.01 2184 ASN E N 1
ATOM 10497 C CA . ASN E 1 226 ? 17.623 8.674 16.721 1.00 35.34 2184 ASN E CA 1
ATOM 10498 C C . ASN E 1 226 ? 16.979 9.505 15.609 1.00 38.73 2184 ASN E C 1
ATOM 10499 O O . ASN E 1 226 ? 16.669 10.679 15.827 1.00 38.75 2184 ASN E O 1
ATOM 10504 N N . VAL E 1 227 ? 16.741 8.871 14.440 1.00 41.68 2185 VAL E N 1
ATOM 10505 C CA . VAL E 1 227 ? 16.506 9.584 13.187 1.00 38.88 2185 VAL E CA 1
ATOM 10506 C C . VAL E 1 227 ? 15.183 9.173 12.523 1.00 35.51 2185 VAL E C 1
ATOM 10507 O O . VAL E 1 227 ? 14.744 9.837 11.595 1.00 36.38 2185 VAL E O 1
ATOM 10511 N N . GLN E 1 228 ? 14.549 8.084 12.970 1.00 34.44 2186 GLN E N 1
ATOM 10512 C CA . GLN E 1 228 ? 13.374 7.551 12.274 1.00 33.97 2186 GLN E CA 1
ATOM 10513 C C . GLN E 1 228 ? 12.066 7.848 13.029 1.00 32.74 2186 GLN E C 1
ATOM 10514 O O . GLN E 1 228 ? 11.125 8.375 12.443 1.00 34.29 2186 GLN E O 1
ATOM 10520 N N . LEU E 1 229 ? 11.981 7.424 14.291 1.00 29.27 2187 LEU E N 1
ATOM 10521 C CA . LEU E 1 229 ? 10.817 7.667 15.136 1.00 31.25 2187 LEU E CA 1
ATOM 10522 C C . LEU E 1 229 ? 10.411 9.140 15.106 1.00 32.01 2187 LEU E C 1
ATOM 10523 O O . LEU E 1 229 ? 9.254 9.455 14.888 1.00 32.36 2187 LEU E O 1
ATOM 10528 N N . PRO E 1 230 ? 11.338 10.095 15.338 1.00 35.96 2188 PRO E N 1
ATOM 10529 C CA . PRO E 1 230 ? 10.982 11.515 15.340 1.00 34.97 2188 PRO E CA 1
ATOM 10530 C C . PRO E 1 230 ? 10.318 11.988 14.038 1.00 39.20 2188 PRO E C 1
ATOM 10531 O O . PRO E 1 230 ? 9.453 12.851 14.070 1.00 41.64 2188 PRO E O 1
ATOM 10535 N N . ALA E 1 231 ? 10.768 11.452 12.897 1.00 38.51 2189 ALA E N 1
ATOM 10536 C CA . ALA E 1 231 ? 10.167 11.731 11.588 1.00 37.38 2189 ALA E CA 1
ATOM 10537 C C . ALA E 1 231 ? 8.763 11.114 11.494 1.00 34.24 2189 ALA E C 1
ATOM 10538 O O . ALA E 1 231 ? 7.860 11.727 10.931 1.00 36.38 2189 ALA E O 1
ATOM 10540 N N . LEU E 1 232 ? 8.619 9.882 12.005 1.00 32.73 2190 LEU E N 1
ATOM 10541 C CA . LEU E 1 232 ? 7.336 9.200 12.107 1.00 31.66 2190 LEU E CA 1
ATOM 10542 C C . LEU E 1 232 ? 6.373 10.054 12.946 1.00 35.23 2190 LEU E C 1
ATOM 10543 O O . LEU E 1 232 ? 5.251 10.346 12.510 1.00 34.74 2190 LEU E O 1
ATOM 10548 N N . ARG E 1 233 ? 6.831 10.460 14.135 1.00 32.20 2191 ARG E N 1
ATOM 10549 C CA . ARG E 1 233 ? 6.055 11.292 15.030 1.00 34.74 2191 ARG E CA 1
ATOM 10550 C C . ARG E 1 233 ? 5.551 12.538 14.290 1.00 35.74 2191 ARG E C 1
ATOM 10551 O O . ARG E 1 233 ? 4.371 12.861 14.365 1.00 35.33 2191 ARG E O 1
ATOM 10559 N N . GLN E 1 234 ? 6.452 13.217 13.570 1.00 34.98 2192 GLN E N 1
ATOM 10560 C CA . GLN E 1 234 ? 6.120 14.385 12.761 1.00 37.26 2192 GLN E CA 1
ATOM 10561 C C . GLN E 1 234 ? 4.914 14.082 11.847 1.00 38.87 2192 GLN E C 1
ATOM 10562 O O . GLN E 1 234 ? 3.988 14.871 11.776 1.00 36.81 2192 GLN E O 1
ATOM 10568 N N . LEU E 1 235 ? 4.951 12.941 11.153 1.00 38.59 2193 LEU E N 1
ATOM 10569 C CA . LEU E 1 235 ? 3.916 12.557 10.195 1.00 41.00 2193 LEU E CA 1
ATOM 10570 C C . LEU E 1 235 ? 2.580 12.295 10.890 1.00 42.04 2193 LEU E C 1
ATOM 10571 O O . LEU E 1 235 ? 1.535 12.694 10.374 1.00 41.07 2193 LEU E O 1
ATOM 10576 N N . GLN E 1 236 ? 2.623 11.604 12.046 1.00 39.86 2194 GLN E N 1
ATOM 10577 C CA . GLN E 1 236 ? 1.445 11.353 12.875 1.00 37.98 2194 GLN E CA 1
ATOM 10578 C C . GLN E 1 236 ? 0.722 12.672 13.166 1.00 40.54 2194 GLN E C 1
ATOM 10579 O O . GLN E 1 236 ? -0.497 12.715 13.112 1.00 45.05 2194 GLN E O 1
ATOM 10585 N N . ARG E 1 237 ? 1.499 13.731 13.452 1.00 40.49 2195 ARG E N 1
ATOM 10586 C CA . ARG E 1 237 ? 0.999 15.022 13.925 1.00 43.66 2195 ARG E CA 1
ATOM 10587 C C . ARG E 1 237 ? 0.485 15.886 12.767 1.00 46.82 2195 ARG E C 1
ATOM 10588 O O . ARG E 1 237 ? -0.262 16.844 13.005 1.00 42.88 2195 ARG E O 1
ATOM 10596 N N . GLU E 1 238 ? 0.937 15.547 11.545 1.00 43.41 2196 GLU E N 1
ATOM 10597 C CA . GLU E 1 238 ? 0.424 16.078 10.297 1.00 44.05 2196 GLU E CA 1
ATOM 10598 C C . GLU E 1 238 ? -0.747 15.232 9.784 1.00 43.44 2196 GLU E C 1
ATOM 10599 O O . GLU E 1 238 ? -1.330 15.553 8.755 1.00 43.37 2196 GLU E O 1
ATOM 10605 N N . GLY E 1 239 ? -1.044 14.131 10.479 1.00 39.57 2197 GLY E N 1
ATOM 10606 C CA . GLY E 1 239 ? -2.126 13.224 10.117 1.00 41.85 2197 GLY E CA 1
ATOM 10607 C C . GLY E 1 239 ? -1.847 12.382 8.859 1.00 43.33 2197 GLY E C 1
ATOM 10608 O O . GLY E 1 239 ? -2.780 11.908 8.225 1.00 45.54 2197 GLY E O 1
ATOM 10609 N N . LEU E 1 240 ? -0.561 12.137 8.556 1.00 44.84 2198 LEU E N 1
ATOM 10610 C CA . LEU E 1 240 ? -0.127 11.432 7.346 1.00 42.32 2198 LEU E CA 1
ATOM 10611 C C . LEU E 1 240 ? 0.159 9.958 7.642 1.00 42.86 2198 LEU E C 1
ATOM 10612 O O . LEU E 1 240 ? 0.216 9.163 6.727 1.00 49.22 2198 LEU E O 1
ATOM 10617 N N . VAL E 1 241 ? 0.397 9.627 8.916 1.00 41.35 2199 VAL E N 1
ATOM 10618 C CA . VAL E 1 241 ? 0.646 8.263 9.372 1.00 38.54 2199 VAL E CA 1
ATOM 10619 C C . VAL E 1 241 ? -0.277 8.002 10.551 1.00 37.13 2199 VAL E C 1
ATOM 10620 O O . VAL E 1 241 ? -0.510 8.901 11.333 1.00 34.48 2199 VAL E O 1
ATOM 10624 N N . GLY E 1 242 ? -0.760 6.767 10.681 1.00 40.02 2200 GLY E N 1
ATOM 10625 C CA . GLY E 1 242 ? -1.660 6.380 11.764 1.00 43.46 2200 GLY E CA 1
ATOM 10626 C C . GLY E 1 242 ? -0.913 5.758 12.950 1.00 44.78 2200 GLY E C 1
ATOM 10627 O O . GLY E 1 242 ? -0.187 6.464 13.644 1.00 46.51 2200 GLY E O 1
ATOM 10628 N N . GLU E 1 243 ? -1.161 4.453 13.189 1.00 39.91 2201 GLU E N 1
ATOM 10629 C CA . GLU E 1 243 ? -0.409 3.635 14.121 1.00 44.25 2201 GLU E CA 1
ATOM 10630 C C . GLU E 1 243 ? 1.024 3.410 13.607 1.00 48.08 2201 GLU E C 1
ATOM 10631 O O . GLU E 1 243 ? 1.240 3.150 12.420 1.00 47.48 2201 GLU E O 1
ATOM 10637 N N . ILE E 1 244 ? 1.997 3.565 14.518 1.00 43.23 2202 ILE E N 1
ATOM 10638 C CA . ILE E 1 244 ? 3.304 2.925 14.426 1.00 41.86 2202 ILE E CA 1
ATOM 10639 C C . ILE E 1 244 ? 3.230 1.622 15.226 1.00 40.74 2202 ILE E C 1
ATOM 10640 O O . ILE E 1 244 ? 3.069 1.666 16.449 1.00 35.99 2202 ILE E O 1
ATOM 10645 N N . ARG E 1 245 ? 3.315 0.484 14.513 1.00 39.98 2203 ARG E N 1
ATOM 10646 C CA . ARG E 1 245 ? 3.114 -0.845 15.081 1.00 42.99 2203 ARG E CA 1
ATOM 10647 C C . ARG E 1 245 ? 4.478 -1.503 15.321 1.00 41.69 2203 ARG E C 1
ATOM 10648 O O . ARG E 1 245 ? 5.077 -2.033 14.400 1.00 44.37 2203 ARG E O 1
ATOM 10656 N N . LEU E 1 246 ? 4.966 -1.419 16.557 1.00 44.09 2204 LEU E N 1
ATOM 10657 C CA . LEU E 1 246 ? 6.184 -2.092 16.988 1.00 49.55 2204 LEU E CA 1
ATOM 10658 C C . LEU E 1 246 ? 5.909 -3.584 17.138 1.00 48.31 2204 LEU E C 1
ATOM 10659 O O . LEU E 1 246 ? 4.959 -3.945 17.825 1.00 44.38 2204 LEU E O 1
ATOM 10664 N N . LEU E 1 247 ? 6.732 -4.422 16.461 1.00 45.89 2205 LEU E N 1
ATOM 10665 C CA . LEU E 1 247 ? 6.751 -5.871 16.668 1.00 48.40 2205 LEU E CA 1
ATOM 10666 C C . LEU E 1 247 ? 7.961 -6.273 17.529 1.00 47.67 2205 LEU E C 1
ATOM 10667 O O . LEU E 1 247 ? 9.106 -6.262 17.060 1.00 42.81 2205 LEU E O 1
ATOM 10672 N N . ASP E 1 248 ? 7.687 -6.650 18.789 1.00 56.44 2206 ASP E N 1
ATOM 10673 C CA . ASP E 1 248 ? 8.723 -6.891 19.794 1.00 59.75 2206 ASP E CA 1
ATOM 10674 C C . ASP E 1 248 ? 8.597 -8.302 20.382 1.00 58.90 2206 ASP E C 1
ATOM 10675 O O . ASP E 1 248 ? 9.133 -8.558 21.454 1.00 70.94 2206 ASP E O 1
ATOM 10680 N N . LYS E 1 249 ? 7.918 -9.214 19.660 1.00 62.68 2207 LYS E N 1
ATOM 10681 C CA . LYS E 1 249 ? 7.688 -10.594 20.112 1.00 65.06 2207 LYS E CA 1
ATOM 10682 C C . LYS E 1 249 ? 8.315 -11.574 19.108 1.00 73.29 2207 LYS E C 1
ATOM 10683 O O . LYS E 1 249 ? 8.797 -11.147 18.055 1.00 72.87 2207 LYS E O 1
ATOM 10689 N N . PRO E 1 250 ? 8.357 -12.907 19.405 1.00 83.89 2208 PRO E N 1
ATOM 10690 C CA . PRO E 1 250 ? 8.653 -13.932 18.393 1.00 88.84 2208 PRO E CA 1
ATOM 10691 C C . PRO E 1 250 ? 7.611 -13.922 17.271 1.00 86.60 2208 PRO E C 1
ATOM 10692 O O . PRO E 1 250 ? 6.460 -13.569 17.511 1.00 88.22 2208 PRO E O 1
ATOM 10696 N N . VAL E 1 251 ? 8.019 -14.334 16.062 1.00 83.11 2209 VAL E N 1
ATOM 10697 C CA . VAL E 1 251 ? 7.142 -14.351 14.890 1.00 90.58 2209 VAL E CA 1
ATOM 10698 C C . VAL E 1 251 ? 6.018 -15.386 15.086 1.00 100.70 2209 VAL E C 1
ATOM 10699 O O . VAL E 1 251 ? 4.953 -15.251 14.491 1.00 101.20 2209 VAL E O 1
ATOM 10703 N N . SER E 1 252 ? 6.259 -16.397 15.943 1.00 105.11 2210 SER E N 1
ATOM 10704 C CA . SER E 1 252 ? 5.241 -17.360 16.369 1.00 109.26 2210 SER E CA 1
ATOM 10705 C C . SER E 1 252 ? 4.078 -16.663 17.080 1.00 103.27 2210 SER E C 1
ATOM 10706 O O . SER E 1 252 ? 2.932 -17.068 16.924 1.00 104.73 2210 SER E O 1
ATOM 10709 N N . GLU E 1 253 ? 4.389 -15.638 17.890 1.00 94.80 2211 GLU E N 1
ATOM 10710 C CA . GLU E 1 253 ? 3.373 -14.857 18.594 1.00 89.62 2211 GLU E CA 1
ATOM 10711 C C . GLU E 1 253 ? 2.481 -14.103 17.577 1.00 84.15 2211 GLU E C 1
ATOM 10712 O O . GLU E 1 253 ? 1.273 -13.982 17.790 1.00 69.86 2211 GLU E O 1
ATOM 10718 N N . TYR E 1 254 ? 3.064 -13.623 16.454 1.00 86.33 2212 TYR E N 1
ATOM 10719 C CA . TYR E 1 254 ? 2.303 -12.921 15.402 1.00 85.37 2212 TYR E CA 1
ATOM 10720 C C . TYR E 1 254 ? 1.948 -13.878 14.238 1.00 95.46 2212 TYR E C 1
ATOM 10721 O O . TYR E 1 254 ? 1.873 -13.445 13.083 1.00 90.58 2212 TYR E O 1
ATOM 10730 N N . LYS E 1 255 ? 1.643 -15.153 14.558 1.00 107.13 2213 LYS E N 1
ATOM 10731 C CA . LYS E 1 255 ? 1.546 -16.231 13.563 1.00 114.39 2213 LYS E CA 1
ATOM 10732 C C . LYS E 1 255 ? 0.261 -16.103 12.731 1.00 109.77 2213 LYS E C 1
ATOM 10733 O O . LYS E 1 255 ? 0.294 -16.294 11.517 1.00 104.58 2213 LYS E O 1
ATOM 10739 N N . ASP E 1 256 ? -0.868 -15.812 13.403 1.00 100.45 2214 ASP E N 1
ATOM 10740 C CA . ASP E 1 256 ? -2.196 -15.857 12.793 1.00 99.06 2214 ASP E CA 1
ATOM 10741 C C . ASP E 1 256 ? -3.103 -14.824 13.464 1.00 97.20 2214 ASP E C 1
ATOM 10742 O O . ASP E 1 256 ? -3.993 -15.183 14.229 1.00 98.02 2214 ASP E O 1
ATOM 10747 N N . LEU E 1 257 ? -2.851 -13.540 13.180 1.00 95.31 2215 LEU E N 1
ATOM 10748 C CA . LEU E 1 257 ? -3.726 -12.445 13.597 1.00 95.02 2215 LEU E CA 1
ATOM 10749 C C . LEU E 1 257 ? -4.091 -11.592 12.373 1.00 95.54 2215 LEU E C 1
ATOM 10750 O O . LEU E 1 257 ? -3.379 -11.601 11.361 1.00 98.61 2215 LEU E O 1
ATOM 10755 N N . PRO E 1 258 ? -5.208 -10.825 12.419 1.00 87.98 2216 PRO E N 1
ATOM 10756 C CA . PRO E 1 258 ? -5.441 -9.748 11.455 1.00 90.79 2216 PRO E CA 1
ATOM 10757 C C . PRO E 1 258 ? -4.426 -8.605 11.602 1.00 91.42 2216 PRO E C 1
ATOM 10758 O O . PRO E 1 258 ? -3.728 -8.510 12.612 1.00 93.01 2216 PRO E O 1
ATOM 10762 N N . ALA E 1 259 ? -4.393 -7.715 10.600 1.00 82.92 2217 ALA E N 1
ATOM 10763 C CA . ALA E 1 259 ? -3.451 -6.600 10.541 1.00 86.30 2217 ALA E CA 1
ATOM 10764 C C . ALA E 1 259 ? -3.714 -5.574 11.653 1.00 93.94 2217 ALA E C 1
ATOM 10765 O O . ALA E 1 259 ? -2.812 -4.819 12.016 1.00 94.17 2217 ALA E O 1
ATOM 10767 N N . ASP E 1 260 ? -4.956 -5.543 12.173 1.00 97.70 2218 ASP E N 1
ATOM 10768 C CA . ASP E 1 260 ? -5.416 -4.510 13.105 1.00 101.33 2218 ASP E CA 1
ATOM 10769 C C . ASP E 1 260 ? -4.770 -4.708 14.487 1.00 103.52 2218 ASP E C 1
ATOM 10770 O O . ASP E 1 260 ? -4.659 -3.749 15.271 1.00 89.35 2218 ASP E O 1
ATOM 10775 N N . GLN E 1 261 ? -4.337 -5.954 14.770 1.00 99.87 2219 GLN E N 1
ATOM 10776 C CA . GLN E 1 261 ? -3.907 -6.370 16.108 1.00 97.63 2219 GLN E CA 1
ATOM 10777 C C . GLN E 1 261 ? -2.491 -6.973 16.061 1.00 89.29 2219 GLN E C 1
ATOM 10778 O O . GLN E 1 261 ? -2.068 -7.639 17.008 1.00 86.58 2219 GLN E O 1
ATOM 10784 N N . ILE E 1 262 ? -1.763 -6.714 14.962 1.00 79.02 2220 ILE E N 1
ATOM 10785 C CA . ILE E 1 262 ? -0.363 -7.106 14.815 1.00 69.45 2220 ILE E CA 1
ATOM 10786 C C . ILE E 1 262 ? 0.525 -5.968 15.348 1.00 64.83 2220 ILE E C 1
ATOM 10787 O O . ILE E 1 262 ? 0.571 -4.878 14.767 1.00 65.40 2220 ILE E O 1
ATOM 10792 N N . GLY E 1 263 ? 1.202 -6.223 16.483 1.00 57.69 2221 GLY E N 1
ATOM 10793 C CA . GLY E 1 263 ? 2.097 -5.262 17.126 1.00 55.05 2221 GLY E CA 1
ATOM 10794 C C . GLY E 1 263 ? 1.347 -4.307 18.065 1.00 51.03 2221 GLY E C 1
ATOM 10795 O O . GLY E 1 263 ? 0.129 -4.399 18.198 1.00 56.30 2221 GLY E O 1
ATOM 10796 N N . ARG E 1 264 ? 2.088 -3.389 18.707 1.00 44.00 2222 ARG E N 1
ATOM 10797 C CA . ARG E 1 264 ? 1.523 -2.458 19.681 1.00 44.21 2222 ARG E CA 1
ATOM 10798 C C . ARG E 1 264 ? 2.300 -1.147 19.646 1.00 43.59 2222 ARG E C 1
ATOM 10799 O O . ARG E 1 264 ? 3.292 -1.050 18.954 1.00 53.50 2222 ARG E O 1
ATOM 10807 N N . ARG E 1 265 ? 1.853 -0.149 20.411 1.00 40.34 2223 ARG E N 1
ATOM 10808 C CA . ARG E 1 265 ? 2.582 1.110 20.544 1.00 44.06 2223 ARG E CA 1
ATOM 10809 C C . ARG E 1 265 ? 3.793 0.918 21.453 1.00 41.33 2223 ARG E C 1
ATOM 10810 O O . ARG E 1 265 ? 3.716 0.227 22.463 1.00 37.01 2223 ARG E O 1
ATOM 10818 N N . LEU E 1 266 ? 4.897 1.598 21.120 1.00 44.88 2224 LEU E N 1
ATOM 10819 C CA . LEU E 1 266 ? 6.148 1.425 21.848 1.00 52.12 2224 LEU E CA 1
ATOM 10820 C C . LEU E 1 266 ? 6.051 2.068 23.239 1.00 44.59 2224 LEU E C 1
ATOM 10821 O O . LEU E 1 266 ? 6.944 1.851 24.067 1.00 41.99 2224 LEU E O 1
ATOM 10826 N N . THR E 1 267 ? 4.924 2.774 23.504 1.00 39.70 2225 THR E N 1
ATOM 10827 C CA . THR E 1 267 ? 4.629 3.389 24.800 1.00 37.68 2225 THR E CA 1
ATOM 10828 C C . THR E 1 267 ? 3.628 2.554 25.615 1.00 36.19 2225 THR E C 1
ATOM 10829 O O . THR E 1 267 ? 3.257 2.962 26.711 1.00 38.37 2225 THR E O 1
ATOM 10833 N N . ASP E 1 268 ? 3.195 1.391 25.093 1.00 36.51 2226 ASP E N 1
ATOM 10834 C CA . ASP E 1 268 ? 2.339 0.468 25.841 1.00 38.32 2226 ASP E CA 1
ATOM 10835 C C . ASP E 1 268 ? 3.129 -0.163 26.999 1.00 47.63 2226 ASP E C 1
ATOM 10836 O O . ASP E 1 268 ? 4.362 -0.325 26.922 1.00 40.34 2226 ASP E O 1
ATOM 10841 N N . ALA E 1 269 ? 2.407 -0.482 28.092 1.00 50.64 2227 ALA E N 1
ATOM 10842 C CA . ALA E 1 269 ? 2.978 -1.140 29.261 1.00 50.87 2227 ALA E CA 1
ATOM 10843 C C . ALA E 1 269 ? 3.557 -2.491 28.834 1.00 50.45 2227 ALA E C 1
ATOM 10844 O O . ALA E 1 269 ? 2.902 -3.227 28.087 1.00 46.30 2227 ALA E O 1
ATOM 10846 N N . GLY E 1 270 ? 4.830 -2.734 29.217 1.00 50.46 2228 GLY E N 1
ATOM 10847 C CA . GLY E 1 270 ? 5.492 -4.026 29.045 1.00 50.01 2228 GLY E CA 1
ATOM 10848 C C . GLY E 1 270 ? 6.397 -4.105 27.806 1.00 44.21 2228 GLY E C 1
ATOM 10849 O O . GLY E 1 270 ? 7.021 -5.139 27.558 1.00 43.09 2228 GLY E O 1
ATOM 10850 N N . VAL E 1 271 ? 6.499 -3.009 27.058 1.00 38.21 2229 VAL E N 1
ATOM 10851 C CA . VAL E 1 271 ? 7.549 -2.874 26.065 1.00 43.19 2229 VAL E CA 1
ATOM 10852 C C . VAL E 1 271 ? 8.873 -2.706 26.814 1.00 46.96 2229 VAL E C 1
ATOM 10853 O O . VAL E 1 271 ? 9.026 -1.784 27.606 1.00 49.15 2229 VAL E O 1
ATOM 10857 N N . ALA E 1 272 ? 9.789 -3.661 26.571 1.00 51.20 2230 ALA E N 1
ATOM 10858 C CA . ALA E 1 272 ? 11.133 -3.692 27.143 1.00 51.82 2230 ALA E CA 1
ATOM 10859 C C . ALA E 1 272 ? 12.054 -2.729 26.389 1.00 52.58 2230 ALA E C 1
ATOM 10860 O O . ALA E 1 272 ? 11.816 -2.448 25.205 1.00 46.31 2230 ALA E O 1
ATOM 10862 N N . VAL E 1 273 ? 13.050 -2.184 27.124 1.00 46.81 2231 VAL E N 1
ATOM 10863 C CA . VAL E 1 273 ? 14.228 -1.529 26.561 1.00 50.21 2231 VAL E CA 1
ATOM 10864 C C . VAL E 1 273 ? 15.408 -2.502 26.686 1.00 54.19 2231 VAL E C 1
ATOM 10865 O O . VAL E 1 273 ? 15.630 -3.052 27.765 1.00 54.47 2231 VAL E O 1
ATOM 10869 N N . LYS E 1 274 ? 16.164 -2.685 25.587 1.00 58.18 2232 LYS E N 1
ATOM 10870 C CA . LYS E 1 274 ? 17.139 -3.766 25.459 1.00 67.91 2232 LYS E CA 1
ATOM 10871 C C . LYS E 1 274 ? 18.543 -3.181 25.316 1.00 69.32 2232 LYS E C 1
ATOM 10872 O O . LYS E 1 274 ? 18.711 -2.139 24.683 1.00 60.63 2232 LYS E O 1
ATOM 10878 N N . VAL E 1 275 ? 19.519 -3.858 25.958 1.00 69.33 2233 VAL E N 1
ATOM 10879 C CA . VAL E 1 275 ? 20.952 -3.706 25.695 1.00 76.97 2233 VAL E CA 1
ATOM 10880 C C . VAL E 1 275 ? 21.538 -5.116 25.534 1.00 74.25 2233 VAL E C 1
ATOM 10881 O O . VAL E 1 275 ? 21.009 -6.070 26.097 1.00 71.00 2233 VAL E O 1
ATOM 10885 N N . ARG E 1 276 ? 22.594 -5.265 24.723 1.00 78.35 2234 ARG E N 1
ATOM 10886 C CA . ARG E 1 276 ? 23.308 -6.542 24.641 1.00 84.71 2234 ARG E CA 1
ATOM 10887 C C . ARG E 1 276 ? 24.270 -6.637 25.838 1.00 82.35 2234 ARG E C 1
ATOM 10888 O O . ARG E 1 276 ? 24.572 -5.625 26.456 1.00 72.69 2234 ARG E O 1
ATOM 10896 N N . PHE E 1 277 ? 24.690 -7.872 26.193 1.00 84.44 2235 PHE E N 1
ATOM 10897 C CA . PHE E 1 277 ? 25.457 -8.158 27.417 1.00 84.23 2235 PHE E CA 1
ATOM 10898 C C . PHE E 1 277 ? 26.779 -7.358 27.467 1.00 82.26 2235 PHE E C 1
ATOM 10899 O O . PHE E 1 277 ? 27.117 -6.781 28.514 1.00 70.71 2235 PHE E O 1
ATOM 10907 N N . ASP E 1 278 ? 27.510 -7.315 26.328 1.00 81.89 2236 ASP E N 1
ATOM 10908 C CA . ASP E 1 278 ? 28.828 -6.670 26.231 1.00 83.87 2236 ASP E CA 1
ATOM 10909 C C . ASP E 1 278 ? 28.726 -5.173 26.550 1.00 83.94 2236 ASP E C 1
ATOM 10910 O O . ASP E 1 278 ? 29.649 -4.590 27.111 1.00 80.81 2236 ASP E O 1
ATOM 10915 N N . ALA E 1 279 ? 27.601 -4.559 26.173 1.00 88.97 2237 ALA E N 1
ATOM 10916 C CA . ALA E 1 279 ? 27.365 -3.135 26.381 1.00 94.31 2237 ALA E CA 1
ATOM 10917 C C . ALA E 1 279 ? 27.017 -2.850 27.850 1.00 101.02 2237 ALA E C 1
ATOM 10918 O O . ALA E 1 279 ? 27.382 -1.802 28.374 1.00 105.83 2237 ALA E O 1
ATOM 10920 N N . LEU E 1 280 ? 26.335 -3.805 28.512 1.00 110.11 2238 LEU E N 1
ATOM 10921 C CA . LEU E 1 280 ? 25.666 -3.577 29.799 1.00 117.29 2238 LEU E CA 1
ATOM 10922 C C . LEU E 1 280 ? 26.612 -3.599 30.999 1.00 118.07 2238 LEU E C 1
ATOM 10923 O O . LEU E 1 280 ? 26.471 -4.451 31.885 1.00 126.70 2238 LEU E O 1
ATOM 10928 N N . SER E 1 281 ? 27.567 -2.656 31.026 1.00 112.01 2239 SER E N 1
ATOM 10929 C CA . SER E 1 281 ? 28.763 -2.739 31.859 1.00 113.17 2239 SER E CA 1
ATOM 10930 C C . SER E 1 281 ? 29.667 -3.869 31.360 1.00 123.16 2239 SER E C 1
ATOM 10931 O O . SER E 1 281 ? 30.852 -3.644 31.093 1.00 124.16 2239 SER E O 1
ATOM 10934 N N . HIS E 1 282 ? 29.058 -5.062 31.196 1.00 137.05 2240 HIS E N 1
ATOM 10935 C CA . HIS E 1 282 ? 29.706 -6.333 30.869 1.00 143.56 2240 HIS E CA 1
ATOM 10936 C C . HIS E 1 282 ? 30.403 -6.953 32.073 1.00 151.73 2240 HIS E C 1
ATOM 10937 O O . HIS E 1 282 ? 30.097 -8.092 32.410 1.00 151.87 2240 HIS E O 1
ATOM 10944 N N . GLU E 1 283 ? 31.302 -6.179 32.726 1.00 159.39 2241 GLU E N 1
ATOM 10945 C CA . GLU E 1 283 ? 32.082 -6.630 33.884 1.00 143.78 2241 GLU E CA 1
ATOM 10946 C C . GLU E 1 283 ? 31.237 -6.569 35.160 1.00 132.54 2241 GLU E C 1
ATOM 10947 O O . GLU E 1 283 ? 31.194 -7.534 35.921 1.00 128.48 2241 GLU E O 1
ATOM 10953 N N . ARG E 1 284 ? 30.594 -5.417 35.398 1.00 122.26 2242 ARG E N 1
ATOM 10954 C CA . ARG E 1 284 ? 29.721 -5.228 36.554 1.00 116.02 2242 ARG E CA 1
ATOM 10955 C C . ARG E 1 284 ? 28.646 -6.318 36.602 1.00 116.67 2242 ARG E C 1
ATOM 10956 O O . ARG E 1 284 ? 28.287 -6.776 37.691 1.00 102.43 2242 ARG E O 1
ATOM 10964 N N . GLN E 1 285 ? 28.105 -6.682 35.418 1.00 116.27 2243 GLN E N 1
ATOM 10965 C CA . GLN E 1 285 ? 27.113 -7.750 35.276 1.00 109.50 2243 GLN E CA 1
ATOM 10966 C C . GLN E 1 285 ? 27.783 -9.053 34.821 1.00 108.08 2243 GLN E C 1
ATOM 10967 O O . GLN E 1 285 ? 27.164 -10.113 34.871 1.00 107.98 2243 GLN E O 1
ATOM 10973 N N . ALA E 1 286 ? 29.044 -8.967 34.366 1.00 114.87 2244 ALA E N 1
ATOM 10974 C CA . ALA E 1 286 ? 29.934 -10.129 34.285 1.00 128.66 2244 ALA E CA 1
ATOM 10975 C C . ALA E 1 286 ? 30.191 -10.677 35.688 1.00 136.21 2244 ALA E C 1
ATOM 10976 O O . ALA E 1 286 ? 30.752 -11.761 35.834 1.00 155.40 2244 ALA E O 1
ATOM 10978 N N . GLU E 1 287 ? 29.834 -9.878 36.708 1.00 133.44 2245 GLU E N 1
ATOM 10979 C CA . GLU E 1 287 ? 29.904 -10.276 38.112 1.00 141.72 2245 GLU E CA 1
ATOM 10980 C C . GLU E 1 287 ? 28.613 -11.005 38.496 1.00 132.43 2245 GLU E C 1
ATOM 10981 O O . GLU E 1 287 ? 28.663 -12.059 39.131 1.00 143.00 2245 GLU E O 1
ATOM 10987 N N . LEU E 1 288 ? 27.462 -10.431 38.101 1.00 119.26 2246 LEU E N 1
ATOM 10988 C CA . LEU E 1 288 ? 26.165 -11.115 38.136 1.00 111.57 2246 LEU E CA 1
ATOM 10989 C C . LEU E 1 288 ? 26.020 -11.966 36.861 1.00 104.88 2246 LEU E C 1
ATOM 10990 O O . LEU E 1 288 ? 24.946 -12.049 36.243 1.00 89.85 2246 LEU E O 1
ATOM 10995 N N . LEU E 1 289 ? 27.151 -12.545 36.449 1.00 108.23 2247 LEU E N 1
ATOM 10996 C CA . LEU E 1 289 ? 27.220 -13.624 35.478 1.00 116.17 2247 LEU E CA 1
ATOM 10997 C C . LEU E 1 289 ? 27.445 -14.948 36.229 1.00 129.46 2247 LEU E C 1
ATOM 10998 O O . LEU E 1 289 ? 27.129 -16.015 35.706 1.00 131.45 2247 LEU E O 1
ATOM 11003 N N . ALA E 1 290 ? 27.982 -14.866 37.469 1.00 139.97 2248 ALA E N 1
ATOM 11004 C CA . ALA E 1 290 ? 28.100 -16.015 38.373 1.00 145.76 2248 ALA E CA 1
ATOM 11005 C C . ALA E 1 290 ? 26.745 -16.713 38.497 1.00 153.39 2248 ALA E C 1
ATOM 11006 O O . ALA E 1 290 ? 26.638 -17.909 38.233 1.00 150.78 2248 ALA E O 1
ATOM 11008 N N . ASP E 1 291 ? 25.721 -15.946 38.915 1.00 164.18 2249 ASP E N 1
ATOM 11009 C CA . ASP E 1 291 ? 24.319 -16.319 38.737 1.00 162.45 2249 ASP E CA 1
ATOM 11010 C C . ASP E 1 291 ? 24.019 -16.424 37.239 1.00 167.80 2249 ASP E C 1
ATOM 11011 O O . ASP E 1 291 ? 24.356 -15.515 36.478 1.00 173.31 2249 ASP E O 1
ATOM 11016 N N . ASN E 1 292 ? 23.334 -17.515 36.845 1.00 156.88 2250 ASN E N 1
ATOM 11017 C CA . ASN E 1 292 ? 23.198 -17.930 35.447 1.00 149.20 2250 ASN E CA 1
ATOM 11018 C C . ASN E 1 292 ? 24.595 -18.126 34.854 1.00 143.35 2250 ASN E C 1
ATOM 11019 O O . ASN E 1 292 ? 24.980 -17.437 33.910 1.00 155.13 2250 ASN E O 1
ATOM 11024 N N . PRO E 1 293 ? 25.389 -19.078 35.398 1.00 133.74 2251 PRO E N 1
ATOM 11025 C CA . PRO E 1 293 ? 26.804 -19.230 35.036 1.00 126.10 2251 PRO E CA 1
ATOM 11026 C C . PRO E 1 293 ? 27.138 -19.062 33.547 1.00 121.33 2251 PRO E C 1
ATOM 11027 O O . PRO E 1 293 ? 27.997 -18.248 33.210 1.00 123.33 2251 PRO E O 1
ATOM 11031 N N . ASP E 1 294 ? 26.461 -19.826 32.664 1.00 112.72 2252 ASP E N 1
ATOM 11032 C CA . ASP E 1 294 ? 26.652 -19.695 31.214 1.00 115.26 2252 ASP E CA 1
ATOM 11033 C C . ASP E 1 294 ? 25.308 -19.407 30.530 1.00 99.91 2252 ASP E C 1
ATOM 11034 O O . ASP E 1 294 ? 24.892 -20.122 29.615 1.00 81.86 2252 ASP E O 1
ATOM 11039 N N . GLY E 1 295 ? 24.672 -18.305 30.949 1.00 90.65 2253 GLY E N 1
ATOM 11040 C CA . GLY E 1 295 ? 23.396 -17.872 30.402 1.00 92.28 2253 GLY E CA 1
ATOM 11041 C C . GLY E 1 295 ? 23.544 -16.695 29.436 1.00 89.98 2253 GLY E C 1
ATOM 11042 O O . GLY E 1 295 ? 22.569 -16.311 28.795 1.00 85.21 2253 GLY E O 1
ATOM 11043 N N . TYR E 1 296 ? 24.772 -16.142 29.333 1.00 93.03 2254 TYR E N 1
ATOM 11044 C CA . TYR E 1 296 ? 25.035 -14.920 28.571 1.00 90.56 2254 TYR E CA 1
ATOM 11045 C C . TYR E 1 296 ? 26.275 -15.081 27.688 1.00 91.80 2254 TYR E C 1
ATOM 11046 O O . TYR E 1 296 ? 27.252 -15.702 28.102 1.00 93.27 2254 TYR E O 1
ATOM 11055 N N . LYS E 1 297 ? 26.204 -14.493 26.475 1.00 93.58 2255 LYS E N 1
ATOM 11056 C CA . LYS E 1 297 ? 27.353 -14.236 25.605 1.00 93.17 2255 LYS E CA 1
ATOM 11057 C C . LYS E 1 297 ? 27.352 -12.739 25.261 1.00 90.02 2255 LYS E C 1
ATOM 11058 O O . LYS E 1 297 ? 26.448 -12.026 25.677 1.00 96.70 2255 LYS E O 1
ATOM 11064 N N . ALA E 1 298 ? 28.365 -12.273 24.502 1.00 91.29 2256 ALA E N 1
ATOM 11065 C CA . ALA E 1 298 ? 28.597 -10.844 24.246 1.00 90.75 2256 ALA E CA 1
ATOM 11066 C C . ALA E 1 298 ? 27.330 -10.136 23.731 1.00 92.08 2256 ALA E C 1
ATOM 11067 O O . ALA E 1 298 ? 27.114 -8.956 24.014 1.00 92.61 2256 ALA E O 1
ATOM 11069 N N . ASP E 1 299 ? 26.501 -10.856 22.965 1.00 86.91 2257 ASP E N 1
ATOM 11070 C CA . ASP E 1 299 ? 25.410 -10.256 22.205 1.00 85.01 2257 ASP E CA 1
ATOM 11071 C C . ASP E 1 299 ? 24.042 -10.733 22.727 1.00 91.03 2257 ASP E C 1
ATOM 11072 O O . ASP E 1 299 ? 23.021 -10.515 22.065 1.00 99.78 2257 ASP E O 1
ATOM 11077 N N . THR E 1 300 ? 24.027 -11.418 23.889 1.00 89.05 2258 THR E N 1
ATOM 11078 C CA . THR E 1 300 ? 22.783 -11.816 24.555 1.00 86.59 2258 THR E CA 1
ATOM 11079 C C . THR E 1 300 ? 22.051 -10.553 25.038 1.00 87.74 2258 THR E C 1
ATOM 11080 O O . THR E 1 300 ? 22.615 -9.742 25.774 1.00 87.62 2258 THR E O 1
ATOM 11084 N N . LEU E 1 301 ? 20.799 -10.385 24.586 1.00 85.68 2259 LEU E N 1
ATOM 11085 C CA . LEU E 1 301 ? 19.989 -9.210 24.893 1.00 81.54 2259 LEU E CA 1
ATOM 11086 C C . LEU E 1 301 ? 19.545 -9.273 26.356 1.00 72.49 2259 LEU E C 1
ATOM 11087 O O . LEU E 1 301 ? 18.858 -10.207 26.770 1.00 72.52 2259 LEU E O 1
ATOM 11092 N N . VAL E 1 302 ? 20.013 -8.307 27.147 1.00 69.32 2260 VAL E N 1
ATOM 11093 C CA . VAL E 1 302 ? 19.523 -8.080 28.506 1.00 75.73 2260 VAL E CA 1
ATOM 11094 C C . VAL E 1 302 ? 18.592 -6.857 28.485 1.00 69.25 2260 VAL E C 1
ATOM 11095 O O . VAL E 1 302 ? 18.880 -5.848 27.823 1.00 64.44 2260 VAL E O 1
ATOM 11099 N N . GLU E 1 303 ? 17.471 -6.945 29.214 1.00 62.37 2261 GLU E N 1
ATOM 11100 C CA . GLU E 1 303 ? 16.466 -5.881 29.204 1.00 62.75 2261 GLU E CA 1
ATOM 11101 C C . GLU E 1 303 ? 16.594 -5.073 30.500 1.00 55.28 2261 GLU E C 1
ATOM 11102 O O . GLU E 1 303 ? 16.621 -5.660 31.589 1.00 58.05 2261 GLU E O 1
ATOM 11108 N N . LEU E 1 304 ? 16.705 -3.729 30.350 1.00 48.05 2262 LEU E N 1
ATOM 11109 C CA . LEU E 1 304 ? 16.808 -2.787 31.463 1.00 53.18 2262 LEU E CA 1
ATOM 11110 C C . LEU E 1 304 ? 15.529 -2.826 32.298 1.00 57.21 2262 LEU E C 1
ATOM 11111 O O . LEU E 1 304 ? 14.499 -3.346 31.846 1.00 65.35 2262 LEU E O 1
ATOM 11116 N N . ASP E 1 305 ? 15.608 -2.278 33.523 1.00 63.88 2263 ASP E N 1
ATOM 11117 C CA . ASP E 1 305 ? 14.474 -2.255 34.446 1.00 74.92 2263 ASP E CA 1
ATOM 11118 C C . ASP E 1 305 ? 13.821 -0.871 34.405 1.00 69.73 2263 ASP E C 1
ATOM 11119 O O . ASP E 1 305 ? 13.716 -0.205 35.436 1.00 80.90 2263 ASP E O 1
ATOM 11124 N N . VAL E 1 306 ? 13.392 -0.451 33.200 1.00 57.98 2264 VAL E N 1
ATOM 11125 C CA . VAL E 1 306 ? 12.837 0.880 32.964 1.00 63.02 2264 VAL E CA 1
ATOM 11126 C C . VAL E 1 306 ? 11.636 0.745 32.028 1.00 58.16 2264 VAL E C 1
ATOM 11127 O O . VAL E 1 306 ? 11.698 0.009 31.045 1.00 54.06 2264 VAL E O 1
ATOM 11131 N N . LYS E 1 307 ? 10.538 1.437 32.379 1.00 52.33 2265 LYS E N 1
ATOM 11132 C CA . LYS E 1 307 ? 9.310 1.440 31.600 1.00 49.93 2265 LYS E CA 1
ATOM 11133 C C . LYS E 1 307 ? 9.166 2.796 30.901 1.00 47.82 2265 LYS E C 1
ATOM 11134 O O . LYS E 1 307 ? 8.942 3.806 31.553 1.00 49.91 2265 LYS E O 1
ATOM 11140 N N . LEU E 1 308 ? 9.274 2.801 29.567 1.00 48.09 2266 LEU E N 1
ATOM 11141 C CA . LEU E 1 308 ? 9.000 3.984 28.743 1.00 52.08 2266 LEU E CA 1
ATOM 11142 C C . LEU E 1 308 ? 7.523 4.390 28.861 1.00 46.02 2266 LEU E C 1
ATOM 11143 O O . LEU E 1 308 ? 7.193 5.573 28.793 1.00 55.54 2266 LEU E O 1
ATOM 11148 N N . SER E 1 309 ? 6.642 3.397 29.025 1.00 38.89 2267 SER E N 1
ATOM 11149 C CA . SER E 1 309 ? 5.233 3.620 29.327 1.00 39.48 2267 SER E CA 1
ATOM 11150 C C . SER E 1 309 ? 5.070 4.752 30.369 1.00 38.69 2267 SER E C 1
ATOM 11151 O O . SER E 1 309 ? 4.204 5.609 30.240 1.00 35.42 2267 SER E O 1
ATOM 11154 N N . ALA E 1 310 ? 5.965 4.776 31.364 1.00 41.88 2268 ALA E N 1
ATOM 11155 C CA . ALA E 1 310 ? 5.923 5.720 32.485 1.00 43.78 2268 ALA E CA 1
ATOM 11156 C C . ALA E 1 310 ? 5.787 7.170 32.009 1.00 36.93 2268 ALA E C 1
ATOM 11157 O O . ALA E 1 310 ? 5.135 7.939 32.678 1.00 32.86 2268 ALA E O 1
ATOM 11159 N N . ILE E 1 311 ? 6.435 7.532 30.884 1.00 35.50 2269 ILE E N 1
ATOM 11160 C CA . ILE E 1 311 ? 6.391 8.901 30.342 1.00 36.36 2269 ILE E CA 1
ATOM 11161 C C . ILE E 1 311 ? 4.988 9.200 29.789 1.00 41.14 2269 ILE E C 1
ATOM 11162 O O . ILE E 1 311 ? 4.471 10.327 29.953 1.00 39.14 2269 ILE E O 1
ATOM 11167 N N . ASP E 1 312 ? 4.381 8.196 29.122 1.00 39.36 2270 ASP E N 1
ATOM 11168 C CA . ASP E 1 312 ? 2.982 8.263 28.706 1.00 41.82 2270 ASP E CA 1
ATOM 11169 C C . ASP E 1 312 ? 2.060 8.537 29.913 1.00 41.16 2270 ASP E C 1
ATOM 11170 O O . ASP E 1 312 ? 1.187 9.405 29.836 1.00 42.71 2270 ASP E O 1
ATOM 11175 N N . SER E 1 313 ? 2.220 7.755 30.993 1.00 36.02 2271 SER E N 1
ATOM 11176 C CA . SER E 1 313 ? 1.431 7.915 32.217 1.00 37.16 2271 SER E CA 1
ATOM 11177 C C . SER E 1 313 ? 1.578 9.335 32.779 1.00 37.26 2271 SER E C 1
ATOM 11178 O O . SER E 1 313 ? 0.589 9.945 33.161 1.00 37.34 2271 SER E O 1
ATOM 11181 N N . MET E 1 314 ? 2.806 9.876 32.743 1.00 38.70 2272 MET E N 1
ATOM 11182 C CA . MET E 1 314 ? 3.073 11.253 33.128 1.00 37.83 2272 MET E CA 1
ATOM 11183 C C . MET E 1 314 ? 2.174 12.206 32.317 1.00 38.34 2272 MET E C 1
ATOM 11184 O O . MET E 1 314 ? 1.438 12.992 32.897 1.00 43.17 2272 MET E O 1
ATOM 11189 N N . LEU E 1 315 ? 2.207 12.099 30.981 1.00 35.95 2273 LEU E N 1
ATOM 11190 C CA . LEU E 1 315 ? 1.538 13.045 30.086 1.00 35.96 2273 LEU E CA 1
ATOM 11191 C C . LEU E 1 315 ? 0.014 12.984 30.280 1.00 35.30 2273 LEU E C 1
ATOM 11192 O O . LEU E 1 315 ? -0.673 14.023 30.238 1.00 33.70 2273 LEU E O 1
ATOM 11197 N N . ARG E 1 316 ? -0.499 11.779 30.483 1.00 34.52 2274 ARG E N 1
ATOM 11198 C CA . ARG E 1 316 ? -1.880 11.569 30.891 1.00 40.37 2274 ARG E CA 1
ATOM 11199 C C . ARG E 1 316 ? -2.285 12.504 32.049 1.00 44.58 2274 ARG E C 1
ATOM 11200 O O . ARG E 1 316 ? -3.326 13.153 31.974 1.00 43.65 2274 ARG E O 1
ATOM 11208 N N . GLU E 1 317 ? -1.463 12.538 33.114 1.00 47.01 2275 GLU E N 1
ATOM 11209 C CA . GLU E 1 317 ? -1.761 13.281 34.338 1.00 52.57 2275 GLU E CA 1
ATOM 11210 C C . GLU E 1 317 ? -1.431 14.772 34.161 1.00 48.42 2275 GLU E C 1
ATOM 11211 O O . GLU E 1 317 ? -2.081 15.609 34.777 1.00 56.25 2275 GLU E O 1
ATOM 11217 N N . SER E 1 318 ? -0.455 15.092 33.279 1.00 48.34 2276 SER E N 1
ATOM 11218 C CA . SER E 1 318 ? 0.104 16.448 33.114 1.00 47.86 2276 SER E CA 1
ATOM 11219 C C . SER E 1 318 ? -0.708 17.304 32.122 1.00 45.91 2276 SER E C 1
ATOM 11220 O O . SER E 1 318 ? -0.806 18.520 32.309 1.00 43.65 2276 SER E O 1
ATOM 11223 N N . LEU E 1 319 ? -1.223 16.665 31.046 1.00 45.17 2277 LEU E N 1
ATOM 11224 C CA . LEU E 1 319 ? -2.064 17.316 30.030 1.00 49.32 2277 LEU E CA 1
ATOM 11225 C C . LEU E 1 319 ? -3.528 16.865 30.189 1.00 48.96 2277 LEU E C 1
ATOM 11226 O O . LEU E 1 319 ? -3.851 15.664 30.059 1.00 41.78 2277 LEU E O 1
ATOM 11231 N N . PRO E 1 320 ? -4.466 17.804 30.476 1.00 44.25 2278 PRO E N 1
ATOM 11232 C CA . PRO E 1 320 ? -5.891 17.461 30.549 1.00 40.28 2278 PRO E CA 1
ATOM 11233 C C . PRO E 1 320 ? -6.380 16.789 29.259 1.00 38.86 2278 PRO E C 1
ATOM 11234 O O . PRO E 1 320 ? -6.061 17.240 28.137 1.00 32.03 2278 PRO E O 1
ATOM 11238 N N . PHE E 1 321 ? -7.107 15.676 29.436 1.00 37.84 2279 PHE E N 1
ATOM 11239 C CA . PHE E 1 321 ? -7.753 14.939 28.350 1.00 38.95 2279 PHE E CA 1
ATOM 11240 C C . PHE E 1 321 ? -6.725 14.338 27.376 1.00 39.07 2279 PHE E C 1
ATOM 11241 O O . PHE E 1 321 ? -7.077 14.035 26.237 1.00 42.09 2279 PHE E O 1
ATOM 11249 N N . TYR E 1 322 ? -5.474 14.142 27.828 1.00 34.50 2280 TYR E N 1
ATOM 11250 C CA . TYR E 1 322 ? -4.443 13.522 27.000 1.00 38.66 2280 TYR E CA 1
ATOM 11251 C C . TYR E 1 322 ? -4.825 12.065 26.744 1.00 35.23 2280 TYR E C 1
ATOM 11252 O O . TYR E 1 322 ? -4.571 11.556 25.671 1.00 32.44 2280 TYR E O 1
ATOM 11261 N N . SER E 1 323 ? -5.487 11.436 27.724 1.00 31.54 2281 SER E N 1
ATOM 11262 C CA . SER E 1 323 ? -5.852 10.036 27.641 1.00 31.15 2281 SER E CA 1
ATOM 11263 C C . SER E 1 323 ? -6.972 9.810 26.599 1.00 35.75 2281 SER E C 1
ATOM 11264 O O . SER E 1 323 ? -7.092 8.710 26.057 1.00 34.11 2281 SER E O 1
ATOM 11267 N N . LEU E 1 324 ? -7.803 10.845 26.320 1.00 32.78 2282 LEU E N 1
ATOM 11268 C CA . LEU E 1 324 ? -8.800 10.762 25.252 1.00 32.05 2282 LEU E CA 1
ATOM 11269 C C . LEU E 1 324 ? -8.104 10.671 23.874 1.00 31.80 2282 LEU E C 1
ATOM 11270 O O . LEU E 1 324 ? -8.591 9.975 22.964 1.00 27.12 2282 LEU E O 1
ATOM 11275 N N . ARG E 1 325 ? -6.915 11.286 23.767 1.00 32.02 2283 ARG E N 1
ATOM 11276 C CA . ARG E 1 325 ? -6.114 11.238 22.548 1.00 31.68 2283 ARG E CA 1
ATOM 11277 C C . ARG E 1 325 ? -5.652 9.804 22.271 1.00 34.95 2283 ARG E C 1
ATOM 11278 O O . ARG E 1 325 ? -5.858 9.317 21.170 1.00 33.70 2283 ARG E O 1
ATOM 11286 N N . THR E 1 326 ? -5.054 9.141 23.285 1.00 36.39 2284 THR E N 1
ATOM 11287 C CA . THR E 1 326 ? -4.436 7.809 23.160 1.00 36.90 2284 THR E CA 1
ATOM 11288 C C . THR E 1 326 ? -5.486 6.672 23.104 1.00 36.33 2284 THR E C 1
ATOM 11289 O O . THR E 1 326 ? -5.282 5.658 22.433 1.00 38.57 2284 THR E O 1
ATOM 11293 N N . GLU E 1 327 ? -6.589 6.813 23.839 1.00 36.62 2285 GLU E N 1
ATOM 11294 C CA . GLU E 1 327 ? -7.605 5.759 23.953 1.00 37.77 2285 GLU E CA 1
ATOM 11295 C C . GLU E 1 327 ? -8.609 5.830 22.778 1.00 42.04 2285 GLU E C 1
ATOM 11296 O O . GLU E 1 327 ? -9.110 4.797 22.323 1.00 37.25 2285 GLU E O 1
ATOM 11302 N N . ARG E 1 328 ? -8.889 7.058 22.287 1.00 43.84 2286 ARG E N 1
ATOM 11303 C CA . ARG E 1 328 ? -10.072 7.333 21.482 1.00 41.25 2286 ARG E CA 1
ATOM 11304 C C . ARG E 1 328 ? -9.760 8.232 20.278 1.00 40.81 2286 ARG E C 1
ATOM 11305 O O . ARG E 1 328 ? -10.628 8.434 19.450 1.00 33.54 2286 ARG E O 1
ATOM 11313 N N . ASN E 1 329 ? -8.531 8.772 20.193 1.00 43.82 2287 ASN E N 1
ATOM 11314 C CA . ASN E 1 329 ? -8.102 9.589 19.051 1.00 48.51 2287 ASN E CA 1
ATOM 11315 C C . ASN E 1 329 ? -8.857 10.933 19.009 1.00 45.02 2287 ASN E C 1
ATOM 11316 O O . ASN E 1 329 ? -9.040 11.499 17.929 1.00 38.88 2287 ASN E O 1
ATOM 11321 N N . LEU E 1 330 ? -9.248 11.442 20.192 1.00 42.72 2288 LEU E N 1
ATOM 11322 C CA . LEU E 1 330 ? -9.919 12.739 20.356 1.00 41.80 2288 LEU E CA 1
ATOM 11323 C C . LEU E 1 330 ? -8.943 13.784 20.900 1.00 42.07 2288 LEU E C 1
ATOM 11324 O O . LEU E 1 330 ? -8.340 13.577 21.964 1.00 38.03 2288 LEU E O 1
ATOM 11329 N N . LEU E 1 331 ? -8.845 14.924 20.204 1.00 38.59 2289 LEU E N 1
ATOM 11330 C CA . LEU E 1 331 ? -8.073 16.067 20.677 1.00 39.52 2289 LEU E CA 1
ATOM 11331 C C . LEU E 1 331 ? -9.042 17.094 21.297 1.00 40.19 2289 LEU E C 1
ATOM 11332 O O . LEU E 1 331 ? -9.815 17.709 20.584 1.00 40.84 2289 LEU E O 1
ATOM 11337 N N . VAL E 1 332 ? -8.995 17.250 22.632 1.00 39.80 2290 VAL E N 1
ATOM 11338 C CA . VAL E 1 332 ? -9.797 18.234 23.360 1.00 39.27 2290 VAL E CA 1
ATOM 11339 C C . VAL E 1 332 ? -8.905 19.429 23.716 1.00 40.44 2290 VAL E C 1
ATOM 11340 O O . VAL E 1 332 ? -7.869 19.248 24.366 1.00 38.42 2290 VAL E O 1
ATOM 11344 N N . GLN E 1 333 ? -9.385 20.646 23.384 1.00 43.19 2291 GLN E N 1
ATOM 11345 C CA . GLN E 1 333 ? -8.609 21.891 23.469 1.00 50.28 2291 GLN E CA 1
ATOM 11346 C C . GLN E 1 333 ? -9.500 23.048 23.956 1.00 49.64 2291 GLN E C 1
ATOM 11347 O O . GLN E 1 333 ? -10.695 23.065 23.693 1.00 55.30 2291 GLN E O 1
ATOM 11353 N N . GLU E 1 334 ? -8.906 24.006 24.678 1.00 53.00 2292 GLU E N 1
ATOM 11354 C CA . GLU E 1 334 ? -9.589 25.221 25.119 1.00 60.03 2292 GLU E CA 1
ATOM 11355 C C . GLU E 1 334 ? -10.057 25.981 23.874 1.00 56.36 2292 GLU E C 1
ATOM 11356 O O . GLU E 1 334 ? -9.260 26.242 22.979 1.00 61.09 2292 GLU E O 1
ATOM 11362 N N . GLY E 1 335 ? -11.365 26.254 23.797 1.00 56.64 2293 GLY E N 1
ATOM 11363 C CA . GLY E 1 335 ? -11.950 27.116 22.774 1.00 55.69 2293 GLY E CA 1
ATOM 11364 C C . GLY E 1 335 ? -12.332 28.477 23.363 1.00 61.02 2293 GLY E C 1
ATOM 11365 O O . GLY E 1 335 ? -12.040 28.733 24.530 1.00 48.12 2293 GLY E O 1
ATOM 11366 N N . GLU E 1 336 ? -12.968 29.337 22.540 1.00 68.63 2294 GLU E N 1
ATOM 11367 C CA . GLU E 1 336 ? -13.418 30.663 22.962 1.00 73.43 2294 GLU E CA 1
ATOM 11368 C C . GLU E 1 336 ? -14.524 30.512 24.006 1.00 72.73 2294 GLU E C 1
ATOM 11369 O O . GLU E 1 336 ? -14.548 31.255 24.984 1.00 72.12 2294 GLU E O 1
ATOM 11375 N N . GLU E 1 337 ? -15.430 29.541 23.773 1.00 74.58 2295 GLU E N 1
ATOM 11376 C CA . GLU E 1 337 ? -16.520 29.198 24.688 1.00 85.21 2295 GLU E CA 1
ATOM 11377 C C . GLU E 1 337 ? -16.409 27.722 25.097 1.00 83.51 2295 GLU E C 1
ATOM 11378 O O . GLU E 1 337 ? -16.952 26.839 24.423 1.00 80.00 2295 GLU E O 1
ATOM 11384 N N . GLY E 1 338 ? -15.711 27.476 26.221 1.00 80.98 2296 GLY E N 1
ATOM 11385 C CA . GLY E 1 338 ? -15.449 26.131 26.728 1.00 76.78 2296 GLY E CA 1
ATOM 11386 C C . GLY E 1 338 ? -14.511 25.336 25.813 1.00 66.06 2296 GLY E C 1
ATOM 11387 O O . GLY E 1 338 ? -13.719 25.922 25.059 1.00 56.30 2296 GLY E O 1
ATOM 11388 N N . PHE E 1 339 ? -14.621 23.996 25.885 1.00 51.98 2297 PHE E N 1
ATOM 11389 C CA . PHE E 1 339 ? -13.705 23.090 25.199 1.00 47.48 2297 PHE E CA 1
ATOM 11390 C C . PHE E 1 339 ? -14.297 22.655 23.846 1.00 45.06 2297 PHE E C 1
ATOM 11391 O O . PHE E 1 339 ? -15.478 22.371 23.771 1.00 45.48 2297 PHE E O 1
ATOM 11399 N N . GLU E 1 340 ? -13.442 22.596 22.796 1.00 45.73 2298 GLU E N 1
ATOM 11400 C CA . GLU E 1 340 ? -13.760 21.981 21.506 1.00 51.47 2298 GLU E CA 1
ATOM 11401 C C . GLU E 1 340 ? -13.075 20.604 21.375 1.00 48.41 2298 GLU E C 1
ATOM 11402 O O . GLU E 1 340 ? -11.918 20.460 21.783 1.00 49.68 2298 GLU E O 1
ATOM 11408 N N . VAL E 1 341 ? -13.772 19.628 20.733 1.00 45.77 2299 VAL E N 1
ATOM 11409 C CA . VAL E 1 341 ? -13.252 18.277 20.439 1.00 46.58 2299 VAL E CA 1
ATOM 11410 C C . VAL E 1 341 ? -13.133 18.059 18.917 1.00 48.46 2299 VAL E C 1
ATOM 11411 O O . VAL E 1 341 ? -14.068 18.371 18.179 1.00 48.68 2299 VAL E O 1
ATOM 11415 N N . ARG E 1 342 ? -11.992 17.481 18.471 1.00 47.76 2300 ARG E N 1
ATOM 11416 C CA . ARG E 1 342 ? -11.754 17.093 17.070 1.00 47.63 2300 ARG E CA 1
ATOM 11417 C C . ARG E 1 342 ? -11.079 15.715 17.041 1.00 47.26 2300 ARG E C 1
ATOM 11418 O O . ARG E 1 342 ? -10.490 15.296 18.041 1.00 48.66 2300 ARG E O 1
ATOM 11426 N N . SER E 1 343 ? -11.189 15.013 15.902 1.00 47.48 2301 SER E N 1
ATOM 11427 C CA . SER E 1 343 ? -10.349 13.851 15.612 1.00 48.73 2301 SER E CA 1
ATOM 11428 C C . SER E 1 343 ? -8.883 14.273 15.649 1.00 42.99 2301 SER E C 1
ATOM 11429 O O . SER E 1 343 ? -8.541 15.321 15.120 1.00 35.02 2301 SER E O 1
ATOM 11432 N N . TRP E 1 344 ? -8.038 13.471 16.333 1.00 44.77 2302 TRP E N 1
ATOM 11433 C CA . TRP E 1 344 ? -6.617 13.798 16.470 1.00 47.30 2302 TRP E CA 1
ATOM 11434 C C . TRP E 1 344 ? -5.944 13.547 15.123 1.00 42.88 2302 TRP E C 1
ATOM 11435 O O . TRP E 1 344 ? -6.219 12.532 14.500 1.00 41.94 2302 TRP E O 1
ATOM 11446 N N . PRO E 1 345 ? -5.080 14.459 14.606 1.00 48.18 2303 PRO E N 1
ATOM 11447 C CA . PRO E 1 345 ? -4.619 15.643 15.342 1.00 48.39 2303 PRO E CA 1
ATOM 11448 C C . PRO E 1 345 ? -5.415 16.938 15.120 1.00 55.47 2303 PRO E C 1
ATOM 11449 O O . PRO E 1 345 ? -4.911 18.042 15.405 1.00 50.85 2303 PRO E O 1
ATOM 11453 N N . GLY E 1 346 ? -6.646 16.797 14.597 1.00 54.50 2304 GLY E N 1
ATOM 11454 C CA . GLY E 1 346 ? -7.588 17.907 14.499 1.00 59.68 2304 GLY E CA 1
ATOM 11455 C C . GLY E 1 346 ? -7.196 18.930 13.434 1.00 54.66 2304 GLY E C 1
ATOM 11456 O O . GLY E 1 346 ? -7.214 20.116 13.711 1.00 48.44 2304 GLY E O 1
ATOM 11457 N N . ILE E 1 347 ? -6.871 18.445 12.221 1.00 65.01 2305 ILE E N 1
ATOM 11458 C CA . ILE E 1 347 ? -6.523 19.286 11.072 1.00 72.41 2305 ILE E CA 1
ATOM 11459 C C . ILE E 1 347 ? -7.716 19.355 10.114 1.00 71.75 2305 ILE E C 1
ATOM 11460 O O . ILE E 1 347 ? -7.893 20.363 9.436 1.00 84.33 2305 ILE E O 1
ATOM 11465 N N . ASP E 1 348 ? -8.505 18.267 10.033 1.00 66.56 2306 ASP E N 1
ATOM 11466 C CA . ASP E 1 348 ? -9.811 18.294 9.369 1.00 78.34 2306 ASP E CA 1
ATOM 11467 C C . ASP E 1 348 ? -10.733 19.200 10.193 1.00 87.77 2306 ASP E C 1
ATOM 11468 O O . ASP E 1 348 ? -10.545 19.343 11.405 1.00 111.56 2306 ASP E O 1
ATOM 11473 N N . GLY E 1 349 ? -11.707 19.843 9.525 1.00 85.03 2307 GLY E N 1
ATOM 11474 C CA . GLY E 1 349 ? -12.356 21.042 10.060 1.00 82.26 2307 GLY E CA 1
ATOM 11475 C C . GLY E 1 349 ? -13.599 20.761 10.919 1.00 77.17 2307 GLY E C 1
ATOM 11476 O O . GLY E 1 349 ? -14.338 21.695 11.238 1.00 77.41 2307 GLY E O 1
ATOM 11477 N N . LYS E 1 350 ? -13.821 19.484 11.285 1.00 69.90 2308 LYS E N 1
ATOM 11478 C CA . LYS E 1 350 ? -14.976 19.068 12.080 1.00 69.48 2308 LYS E CA 1
ATOM 11479 C C . LYS E 1 350 ? -14.631 19.240 13.566 1.00 64.61 2308 LYS E C 1
ATOM 11480 O O . LYS E 1 350 ? -13.571 18.793 14.007 1.00 69.04 2308 LYS E O 1
ATOM 11486 N N . SER E 1 351 ? -15.503 19.947 14.311 1.00 54.63 2309 SER E N 1
ATOM 11487 C CA . SER E 1 351 ? -15.360 20.144 15.753 1.00 47.62 2309 SER E CA 1
ATOM 11488 C C . SER E 1 351 ? -16.722 20.050 16.447 1.00 46.47 2309 SER E C 1
ATOM 11489 O O . SER E 1 351 ? -17.713 20.520 15.922 1.00 51.03 2309 SER E O 1
ATOM 11492 N N . LYS E 1 352 ? -16.738 19.444 17.644 1.00 45.78 2310 LYS E N 1
ATOM 11493 C CA . LYS E 1 352 ? -17.882 19.448 18.541 1.00 39.24 2310 LYS E CA 1
ATOM 11494 C C . LYS E 1 352 ? -17.449 20.115 19.849 1.00 39.43 2310 LYS E C 1
ATOM 11495 O O . LYS E 1 352 ? -16.282 20.522 19.972 1.00 34.96 2310 LYS E O 1
ATOM 11501 N N . THR E 1 353 ? -18.390 20.202 20.818 1.00 39.62 2311 THR E N 1
ATOM 11502 C CA . THR E 1 353 ? -18.291 21.100 21.975 1.00 37.40 2311 THR E CA 1
ATOM 11503 C C . THR E 1 353 ? -18.410 20.306 23.272 1.00 34.08 2311 THR E C 1
ATOM 11504 O O . THR E 1 353 ? -19.263 19.419 23.394 1.00 34.89 2311 THR E O 1
ATOM 11508 N N . ILE E 1 354 ? -17.526 20.624 24.224 1.00 36.52 2312 ILE E N 1
ATOM 11509 C CA . ILE E 1 354 ? -17.606 20.166 25.609 1.00 37.90 2312 ILE E CA 1
ATOM 11510 C C . ILE E 1 354 ? -17.657 21.407 26.510 1.00 40.63 2312 ILE E C 1
ATOM 11511 O O . ILE E 1 354 ? -16.815 22.306 26.366 1.00 40.53 2312 ILE E O 1
ATOM 11516 N N . LEU E 1 355 ? -18.647 21.443 27.436 1.00 40.87 2313 LEU E N 1
ATOM 11517 C CA . LEU E 1 355 ? -18.907 22.592 28.338 1.00 42.53 2313 LEU E CA 1
ATOM 11518 C C . LEU E 1 355 ? -19.066 22.100 29.786 1.00 37.38 2313 LEU E C 1
ATOM 11519 O O . LEU E 1 355 ? -19.988 21.339 30.063 1.00 40.23 2313 LEU E O 1
ATOM 11524 N N . LEU E 1 356 ? -18.163 22.494 30.689 1.00 38.45 2314 LEU E N 1
ATOM 11525 C CA . LEU E 1 356 ? -18.259 22.141 32.120 1.00 43.34 2314 LEU E CA 1
ATOM 11526 C C . LEU E 1 356 ? -18.714 23.370 32.906 1.00 44.17 2314 LEU E C 1
ATOM 11527 O O . LEU E 1 356 ? -18.224 24.470 32.638 1.00 41.45 2314 LEU E O 1
ATOM 11532 N N . ASP E 1 357 ? -19.540 23.173 33.950 1.00 49.38 2315 ASP E N 1
ATOM 11533 C CA . ASP E 1 357 ? -20.019 24.305 34.741 1.00 55.92 2315 ASP E CA 1
ATOM 11534 C C . ASP E 1 357 ? -18.937 24.815 35.708 1.00 61.17 2315 ASP E C 1
ATOM 11535 O O . ASP E 1 357 ? -19.078 25.943 36.178 1.00 64.54 2315 ASP E O 1
ATOM 11540 N N . ASN E 1 358 ? -17.858 24.022 35.983 1.00 63.73 2316 ASN E N 1
ATOM 11541 C CA . ASN E 1 358 ? -16.580 24.554 36.504 1.00 62.68 2316 ASN E CA 1
ATOM 11542 C C . ASN E 1 358 ? -15.410 23.988 35.681 1.00 57.99 2316 ASN E C 1
ATOM 11543 O O . ASN E 1 358 ? -14.761 23.022 36.083 1.00 55.73 2316 ASN E O 1
ATOM 11548 N N . PRO E 1 359 ? -15.073 24.600 34.522 1.00 53.36 2317 PRO E N 1
ATOM 11549 C CA . PRO E 1 359 ? -14.121 24.003 33.584 1.00 56.43 2317 PRO E CA 1
ATOM 11550 C C . PRO E 1 359 ? -12.696 23.799 34.120 1.00 63.67 2317 PRO E C 1
ATOM 11551 O O . PRO E 1 359 ? -11.972 22.963 33.591 1.00 63.99 2317 PRO E O 1
ATOM 11555 N N . GLU E 1 360 ? -12.302 24.555 35.161 1.00 65.87 2318 GLU E N 1
ATOM 11556 C CA . GLU E 1 360 ? -10.927 24.535 35.663 1.00 77.45 2318 GLU E CA 1
ATOM 11557 C C . GLU E 1 360 ? -10.827 23.690 36.952 1.00 67.78 2318 GLU E C 1
ATOM 11558 O O . GLU E 1 360 ? -9.760 23.619 37.566 1.00 68.91 2318 GLU E O 1
ATOM 11564 N N . ASP E 1 361 ? -11.921 22.997 37.309 1.00 61.12 2319 ASP E N 1
ATOM 11565 C CA . ASP E 1 361 ? -11.922 21.967 38.352 1.00 58.04 2319 ASP E CA 1
ATOM 11566 C C . ASP E 1 361 ? -11.419 20.643 37.760 1.00 57.00 2319 ASP E C 1
ATOM 11567 O O . ASP E 1 361 ? -11.940 20.199 36.738 1.00 58.63 2319 ASP E O 1
ATOM 11572 N N . ALA E 1 362 ? -10.454 20.000 38.456 1.00 48.70 2320 ALA E N 1
ATOM 11573 C CA . ALA E 1 362 ? -9.769 18.789 37.993 1.00 42.79 2320 ALA E CA 1
ATOM 11574 C C . ALA E 1 362 ? -10.729 17.597 37.959 1.00 42.31 2320 ALA E C 1
ATOM 11575 O O . ALA E 1 362 ? -10.699 16.819 37.019 1.00 42.64 2320 ALA E O 1
ATOM 11577 N N . ALA E 1 363 ? -11.547 17.453 39.013 1.00 44.32 2321 ALA E N 1
ATOM 11578 C CA . ALA E 1 363 ? -12.447 16.317 39.196 1.00 47.22 2321 ALA E CA 1
ATOM 11579 C C . ALA E 1 363 ? -13.562 16.339 38.141 1.00 47.16 2321 ALA E C 1
ATOM 11580 O O . ALA E 1 363 ? -14.069 15.277 37.731 1.00 51.82 2321 ALA E O 1
ATOM 11582 N N . GLN E 1 364 ? -13.929 17.555 37.716 1.00 43.29 2322 GLN E N 1
ATOM 11583 C CA . GLN E 1 364 ? -14.956 17.774 36.707 1.00 46.78 2322 GLN E CA 1
ATOM 11584 C C . GLN E 1 364 ? -14.431 17.308 35.349 1.00 44.82 2322 GLN E C 1
ATOM 11585 O O . GLN E 1 364 ? -15.129 16.581 34.631 1.00 44.28 2322 GLN E O 1
ATOM 11591 N N . GLN E 1 365 ? -13.180 17.703 35.032 1.00 40.39 2323 GLN E N 1
ATOM 11592 C CA . GLN E 1 365 ? -12.492 17.279 33.812 1.00 39.73 2323 GLN E CA 1
ATOM 11593 C C . GLN E 1 365 ? -12.417 15.740 33.753 1.00 38.97 2323 GLN E C 1
ATOM 11594 O O . GLN E 1 365 ? -12.816 15.154 32.755 1.00 41.40 2323 GLN E O 1
ATOM 11600 N N . LYS E 1 366 ? -11.976 15.108 34.855 1.00 38.24 2324 LYS E N 1
ATOM 11601 C CA . LYS E 1 366 ? -11.845 13.654 34.973 1.00 41.81 2324 LYS E CA 1
ATOM 11602 C C . LYS E 1 366 ? -13.206 12.972 34.805 1.00 38.22 2324 LYS E C 1
ATOM 11603 O O . LYS E 1 366 ? -13.287 11.868 34.277 1.00 36.48 2324 LYS E O 1
ATOM 11609 N N . SER E 1 367 ? -14.252 13.573 35.384 1.00 38.92 2325 SER E N 1
ATOM 11610 C CA . SER E 1 367 ? -15.617 13.070 35.248 1.00 32.81 2325 SER E CA 1
ATOM 11611 C C . SER E 1 367 ? -16.038 12.992 33.757 1.00 34.37 2325 SER E C 1
ATOM 11612 O O . SER E 1 367 ? -16.512 11.952 33.282 1.00 35.85 2325 SER E O 1
ATOM 11615 N N . ILE E 1 368 ? -15.876 14.080 33.011 1.00 33.23 2326 ILE E N 1
ATOM 11616 C CA . ILE E 1 368 ? -16.348 14.112 31.630 1.00 35.64 2326 ILE E CA 1
ATOM 11617 C C . ILE E 1 368 ? -15.421 13.237 30.770 1.00 36.43 2326 ILE E C 1
ATOM 11618 O O . ILE E 1 368 ? -15.905 12.591 29.820 1.00 38.27 2326 ILE E O 1
ATOM 11623 N N . GLU E 1 369 ? -14.113 13.188 31.150 1.00 37.67 2327 GLU E N 1
ATOM 11624 C CA . GLU E 1 369 ? -13.094 12.341 30.505 1.00 40.00 2327 GLU E CA 1
ATOM 11625 C C . GLU E 1 369 ? -13.574 10.885 30.502 1.00 36.52 2327 GLU E C 1
ATOM 11626 O O . GLU E 1 369 ? -13.634 10.246 29.443 1.00 31.17 2327 GLU E O 1
ATOM 11632 N N . ARG E 1 370 ? -14.006 10.412 31.688 1.00 36.18 2328 ARG E N 1
ATOM 11633 C CA . ARG E 1 370 ? -14.337 9.005 31.919 1.00 37.32 2328 ARG E CA 1
ATOM 11634 C C . ARG E 1 370 ? -15.693 8.678 31.286 1.00 35.49 2328 ARG E C 1
ATOM 11635 O O . ARG E 1 370 ? -15.885 7.596 30.743 1.00 28.67 2328 ARG E O 1
ATOM 11643 N N . PHE E 1 371 ? -16.594 9.666 31.316 1.00 41.01 2329 PHE E N 1
ATOM 11644 C CA . PHE E 1 371 ? -17.867 9.616 30.626 1.00 36.23 2329 PHE E CA 1
ATOM 11645 C C . PHE E 1 371 ? -17.644 9.386 29.136 1.00 33.16 2329 PHE E C 1
ATOM 11646 O O . PHE E 1 371 ? -18.250 8.496 28.552 1.00 31.09 2329 PHE E O 1
ATOM 11654 N N . ILE E 1 372 ? -16.754 10.183 28.547 1.00 34.05 2330 ILE E N 1
ATOM 11655 C CA . ILE E 1 372 ? -16.435 10.100 27.120 1.00 35.85 2330 ILE E CA 1
ATOM 11656 C C . ILE E 1 372 ? -15.863 8.717 26.791 1.00 38.06 2330 ILE E C 1
ATOM 11657 O O . ILE E 1 372 ? -16.333 8.083 25.832 1.00 41.16 2330 ILE E O 1
ATOM 11662 N N . LEU E 1 373 ? -14.901 8.231 27.615 1.00 39.29 2331 LEU E N 1
ATOM 11663 C CA . LEU E 1 373 ? -14.300 6.902 27.427 1.00 39.99 2331 LEU E CA 1
ATOM 11664 C C . LEU E 1 373 ? -15.399 5.835 27.476 1.00 37.34 2331 LEU E C 1
ATOM 11665 O O . LEU E 1 373 ? -15.432 4.936 26.643 1.00 30.81 2331 LEU E O 1
ATOM 11670 N N . ALA E 1 374 ? -16.315 5.974 28.452 1.00 38.93 2332 ALA E N 1
ATOM 11671 C CA . ALA E 1 374 ? -17.325 4.965 28.752 1.00 36.99 2332 ALA E CA 1
ATOM 11672 C C . ALA E 1 374 ? -18.384 4.887 27.637 1.00 42.06 2332 ALA E C 1
ATOM 11673 O O . ALA E 1 374 ? -18.901 3.809 27.364 1.00 41.83 2332 ALA E O 1
ATOM 11675 N N . ASN E 1 375 ? -18.624 6.018 26.936 1.00 43.19 2333 ASN E N 1
ATOM 11676 C CA . ASN E 1 375 ? -19.804 6.198 26.089 1.00 43.23 2333 ASN E CA 1
ATOM 11677 C C . ASN E 1 375 ? -19.453 6.218 24.580 1.00 40.06 2333 ASN E C 1
ATOM 11678 O O . ASN E 1 375 ? -20.261 5.810 23.752 1.00 37.83 2333 ASN E O 1
ATOM 11683 N N . PHE E 1 376 ? -18.268 6.721 24.216 1.00 43.24 2334 PHE E N 1
ATOM 11684 C CA . PHE E 1 376 ? -17.939 6.996 22.810 1.00 43.32 2334 PHE E CA 1
ATOM 11685 C C . PHE E 1 376 ? -16.627 6.315 22.420 1.00 43.64 2334 PHE E C 1
ATOM 11686 O O . PHE E 1 376 ? -15.672 6.382 23.181 1.00 48.08 2334 PHE E O 1
ATOM 11694 N N . ASP E 1 377 ? -16.597 5.717 21.204 1.00 46.78 2335 ASP E N 1
ATOM 11695 C CA . ASP E 1 377 ? -15.473 4.936 20.673 1.00 46.89 2335 ASP E CA 1
ATOM 11696 C C . ASP E 1 377 ? -14.649 5.775 19.684 1.00 46.16 2335 ASP E C 1
ATOM 11697 O O . ASP E 1 377 ? -13.568 5.368 19.263 1.00 46.88 2335 ASP E O 1
ATOM 11702 N N . ASN E 1 378 ? -15.167 6.953 19.319 1.00 45.79 2336 ASN E N 1
ATOM 11703 C CA . ASN E 1 378 ? -14.568 7.789 18.285 1.00 46.56 2336 ASN E CA 1
ATOM 11704 C C . ASN E 1 378 ? -15.292 9.137 18.230 1.00 44.16 2336 ASN E C 1
ATOM 11705 O O . ASN E 1 378 ? -16.238 9.375 19.000 1.00 39.26 2336 ASN E O 1
ATOM 11710 N N . PHE E 1 379 ? -14.864 9.983 17.275 1.00 43.63 2337 PHE E N 1
ATOM 11711 C CA . PHE E 1 379 ? -15.343 11.348 17.124 1.00 43.35 2337 PHE E CA 1
ATOM 11712 C C . PHE E 1 379 ? -16.767 11.372 16.555 1.00 42.96 2337 PHE E C 1
ATOM 11713 O O . PHE E 1 379 ? -17.544 12.234 16.949 1.00 38.02 2337 PHE E O 1
ATOM 11721 N N . GLU E 1 380 ? -17.080 10.445 15.624 1.00 41.55 2338 GLU E N 1
ATOM 11722 C CA . GLU E 1 380 ? -18.362 10.416 14.915 1.00 45.95 2338 GLU E CA 1
ATOM 11723 C C . GLU E 1 380 ? -19.531 10.291 15.887 1.00 47.40 2338 GLU E C 1
ATOM 11724 O O . GLU E 1 380 ? -20.562 10.956 15.696 1.00 46.22 2338 GLU E O 1
ATOM 11730 N N . GLN E 1 381 ? -19.351 9.427 16.913 1.00 45.03 2339 GLN E N 1
ATOM 11731 C CA . GLN E 1 381 ? -20.411 9.003 17.823 1.00 44.28 2339 GLN E CA 1
ATOM 11732 C C . GLN E 1 381 ? -20.760 10.106 18.825 1.00 39.64 2339 GLN E C 1
ATOM 11733 O O . GLN E 1 381 ? -21.793 10.032 19.477 1.00 53.91 2339 GLN E O 1
ATOM 11739 N N . MET E 1 382 ? -19.878 11.088 18.993 1.00 39.31 2340 MET E N 1
ATOM 11740 C CA . MET E 1 382 ? -20.036 12.123 20.020 1.00 43.03 2340 MET E CA 1
ATOM 11741 C C . MET E 1 382 ? -21.127 13.126 19.615 1.00 44.55 2340 MET E C 1
ATOM 11742 O O . MET E 1 382 ? -21.299 13.426 18.432 1.00 38.26 2340 MET E O 1
ATOM 11747 N N . PRO E 1 383 ? -21.893 13.686 20.587 1.00 45.00 2341 PRO E N 1
ATOM 11748 C CA . PRO E 1 383 ? -22.913 14.684 20.271 1.00 43.86 2341 PRO E CA 1
ATOM 11749 C C . PRO E 1 383 ? -22.252 15.995 19.868 1.00 44.40 2341 PRO E C 1
ATOM 11750 O O . PRO E 1 383 ? -21.114 16.241 20.252 1.00 40.65 2341 PRO E O 1
ATOM 11754 N N . ASP E 1 384 ? -22.978 16.819 19.091 1.00 43.03 2342 ASP E N 1
ATOM 11755 C CA . ASP E 1 384 ? -22.513 18.140 18.666 1.00 45.18 2342 ASP E CA 1
ATOM 11756 C C . ASP E 1 384 ? -22.096 18.964 19.889 1.00 38.36 2342 ASP E C 1
ATOM 11757 O O . ASP E 1 384 ? -21.292 19.897 19.785 1.00 33.87 2342 ASP E O 1
ATOM 11762 N N . GLU E 1 385 ? -22.733 18.667 21.027 1.00 39.78 2343 GLU E N 1
ATOM 11763 C CA . GLU E 1 385 ? -22.507 19.376 22.281 1.00 40.95 2343 GLU E CA 1
ATOM 11764 C C . GLU E 1 385 ? -22.684 18.392 23.445 1.00 36.58 2343 GLU E C 1
ATOM 11765 O O . GLU E 1 385 ? -23.620 17.609 23.455 1.00 39.94 2343 GLU E O 1
ATOM 11771 N N . LEU E 1 386 ? -21.761 18.444 24.413 1.00 37.15 2344 LEU E N 1
ATOM 11772 C CA . LEU E 1 386 ? -21.806 17.645 25.637 1.00 34.57 2344 LEU E CA 1
ATOM 11773 C C . LEU E 1 386 ? -21.583 18.602 26.810 1.00 34.31 2344 LEU E C 1
ATOM 11774 O O . LEU E 1 386 ? -20.813 19.542 26.686 1.00 33.94 2344 LEU E O 1
ATOM 11779 N N . PHE E 1 387 ? -22.308 18.406 27.915 1.00 32.58 2345 PHE E N 1
ATOM 11780 C CA . PHE E 1 387 ? -22.259 19.341 29.029 1.00 35.80 2345 PHE E CA 1
ATOM 11781 C C . PHE E 1 387 ? -22.171 18.592 30.345 1.00 39.42 2345 PHE E C 1
ATOM 11782 O O . PHE E 1 387 ? -22.804 17.550 30.503 1.00 40.63 2345 PHE E O 1
ATOM 11790 N N . LEU E 1 388 ? -21.379 19.144 31.283 1.00 41.36 2346 LEU E N 1
ATOM 11791 C CA . LEU E 1 388 ? -21.427 18.751 32.683 1.00 40.61 2346 LEU E CA 1
ATOM 11792 C C . LEU E 1 388 ? -21.921 19.957 33.465 1.00 40.57 2346 LEU E C 1
ATOM 11793 O O . LEU E 1 388 ? -21.261 20.982 33.423 1.00 38.49 2346 LEU E O 1
ATOM 11798 N N . VAL E 1 389 ? -23.136 19.842 34.056 1.00 38.62 2347 VAL E N 1
ATOM 11799 C CA . VAL E 1 389 ? -23.749 20.881 34.890 1.00 42.75 2347 VAL E CA 1
ATOM 11800 C C . VAL E 1 389 ? -24.442 20.231 36.081 1.00 42.95 2347 VAL E C 1
ATOM 11801 O O . VAL E 1 389 ? -25.159 19.256 35.903 1.00 37.30 2347 VAL E O 1
ATOM 11805 N N . ASP E 1 390 ? -24.238 20.807 37.278 1.00 52.20 2348 ASP E N 1
ATOM 11806 C CA . ASP E 1 390 ? -24.860 20.333 38.523 1.00 52.76 2348 ASP E CA 1
ATOM 11807 C C . ASP E 1 390 ? -24.792 18.808 38.603 1.00 45.91 2348 ASP E C 1
ATOM 11808 O O . ASP E 1 390 ? -25.803 18.150 38.815 1.00 48.82 2348 ASP E O 1
ATOM 11813 N N . ASN E 1 391 ? -23.590 18.251 38.408 1.00 48.32 2349 ASN E N 1
ATOM 11814 C CA . ASN E 1 391 ? -23.359 16.804 38.478 1.00 44.07 2349 ASN E CA 1
ATOM 11815 C C . ASN E 1 391 ? -24.310 16.024 37.564 1.00 37.72 2349 ASN E C 1
ATOM 11816 O O . ASN E 1 391 ? -24.767 14.935 37.938 1.00 33.95 2349 ASN E O 1
ATOM 11821 N N . LYS E 1 392 ? -24.551 16.573 36.347 1.00 36.15 2350 LYS E N 1
ATOM 11822 C CA . LYS E 1 392 ? -25.377 15.939 35.311 1.00 41.35 2350 LYS E CA 1
ATOM 11823 C C . LYS E 1 392 ? -24.676 16.050 33.950 1.00 40.50 2350 LYS E C 1
ATOM 11824 O O . LYS E 1 392 ? -24.143 17.096 33.592 1.00 37.85 2350 LYS E O 1
ATOM 11830 N N . VAL E 1 393 ? -24.720 14.973 33.173 1.00 39.59 2351 VAL E N 1
ATOM 11831 C CA . VAL E 1 393 ? -24.172 14.994 31.830 1.00 42.59 2351 VAL E CA 1
ATOM 11832 C C . VAL E 1 393 ? -25.342 15.105 30.855 1.00 42.33 2351 VAL E C 1
ATOM 11833 O O . VAL E 1 393 ? -26.278 14.311 30.918 1.00 40.31 2351 VAL E O 1
ATOM 11837 N N . LEU E 1 394 ? -25.301 16.164 30.037 1.00 40.49 2352 LEU E N 1
ATOM 11838 C CA . LEU E 1 394 ? -26.290 16.456 29.012 1.00 41.20 2352 LEU E CA 1
ATOM 11839 C C . LEU E 1 394 ? -25.616 16.403 27.643 1.00 40.06 2352 LEU E C 1
ATOM 11840 O O . LEU E 1 394 ? -24.460 16.802 27.501 1.00 36.29 2352 LEU E O 1
ATOM 11845 N N . SER E 1 395 ? -26.341 15.891 26.651 1.00 42.55 2353 SER E N 1
ATOM 11846 C CA . SER E 1 395 ? -25.890 15.889 25.264 1.00 46.87 2353 SER E CA 1
ATOM 11847 C C . SER E 1 395 ? -26.914 16.644 24.428 1.00 43.35 2353 SER E C 1
ATOM 11848 O O . SER E 1 395 ? -28.089 16.544 24.689 1.00 41.19 2353 SER E O 1
ATOM 11851 N N . HIS E 1 396 ? -26.442 17.413 23.454 1.00 46.30 2354 HIS E N 1
ATOM 11852 C CA . HIS E 1 396 ? -27.288 18.079 22.482 1.00 45.82 2354 HIS E CA 1
ATOM 11853 C C . HIS E 1 396 ? -26.927 17.618 21.067 1.00 51.02 2354 HIS E C 1
ATOM 11854 O O . HIS E 1 396 ? -25.809 17.848 20.602 1.00 54.82 2354 HIS E O 1
ATOM 11861 N N . HIS E 1 397 ? -27.905 16.989 20.394 1.00 54.45 2355 HIS E N 1
ATOM 11862 C CA . HIS E 1 397 ? -27.827 16.624 18.982 1.00 58.44 2355 HIS E CA 1
ATOM 11863 C C . HIS E 1 397 ? -29.237 16.759 18.370 1.00 63.50 2355 HIS E C 1
ATOM 11864 O O . HIS E 1 397 ? -29.983 15.787 18.378 1.00 73.58 2355 HIS E O 1
ATOM 11871 N N . ASP E 1 398 ? -29.602 17.985 17.898 1.00 73.08 2356 ASP E N 1
ATOM 11872 C CA . ASP E 1 398 ? -30.977 18.426 17.529 1.00 66.82 2356 ASP E CA 1
ATOM 11873 C C . ASP E 1 398 ? -31.891 18.623 18.781 1.00 67.67 2356 ASP E C 1
ATOM 11874 O O . ASP E 1 398 ? -32.567 19.656 18.902 1.00 60.21 2356 ASP E O 1
ATOM 11879 N N . GLY E 1 399 ? -31.925 17.631 19.701 1.00 58.75 2357 GLY E N 1
ATOM 11880 C CA . GLY E 1 399 ? -32.556 17.748 21.013 1.00 50.75 2357 GLY E CA 1
ATOM 11881 C C . GLY E 1 399 ? -31.555 17.452 22.158 1.00 56.74 2357 GLY E C 1
ATOM 11882 O O . GLY E 1 399 ? -30.688 16.562 22.034 1.00 52.85 2357 GLY E O 1
ATOM 11883 N N . ARG E 1 400 ? -31.683 18.212 23.267 1.00 52.44 2358 ARG E N 1
ATOM 11884 C CA . ARG E 1 400 ? -30.847 18.078 24.465 1.00 56.98 2358 ARG E CA 1
ATOM 11885 C C . ARG E 1 400 ? -31.505 17.071 25.426 1.00 56.83 2358 ARG E C 1
ATOM 11886 O O . ARG E 1 400 ? -32.715 17.024 25.531 1.00 61.55 2358 ARG E O 1
ATOM 11894 N N . THR E 1 401 ? -30.700 16.216 26.077 1.00 59.92 2359 THR E N 1
ATOM 11895 C CA . THR E 1 401 ? -31.195 15.181 26.989 1.00 59.94 2359 THR E CA 1
ATOM 11896 C C . THR E 1 401 ? -30.143 14.931 28.074 1.00 55.75 2359 THR E C 1
ATOM 11897 O O . THR E 1 401 ? -28.938 15.073 27.825 1.00 48.92 2359 THR E O 1
ATOM 11901 N N . ARG E 1 402 ? -30.606 14.566 29.280 1.00 53.13 2360 ARG E N 1
ATOM 11902 C CA . ARG E 1 402 ? -29.719 14.247 30.399 1.00 64.28 2360 ARG E CA 1
ATOM 11903 C C . ARG E 1 402 ? -29.381 12.761 30.322 1.00 58.59 2360 ARG E C 1
ATOM 11904 O O . ARG E 1 402 ? -30.247 11.917 30.532 1.00 52.18 2360 ARG E O 1
ATOM 11912 N N . ILE E 1 403 ? -28.119 12.467 29.958 1.00 57.75 2361 ILE E N 1
ATOM 11913 C CA . ILE E 1 403 ? -27.662 11.107 29.728 1.00 56.32 2361 ILE E CA 1
ATOM 11914 C C . ILE E 1 403 ? -27.390 10.428 31.079 1.00 45.90 2361 ILE E C 1
ATOM 11915 O O . ILE E 1 403 ? -27.708 9.269 31.236 1.00 44.48 2361 ILE E O 1
ATOM 11920 N N . ILE E 1 404 ? -26.817 11.152 32.056 1.00 48.65 2362 ILE E N 1
ATOM 11921 C CA . ILE E 1 404 ? -26.534 10.592 33.390 1.00 51.02 2362 ILE E CA 1
ATOM 11922 C C . ILE E 1 404 ? -26.638 11.669 34.467 1.00 42.21 2362 ILE E C 1
ATOM 11923 O O . ILE E 1 404 ? -26.528 12.848 34.169 1.00 40.68 2362 ILE E O 1
ATOM 11928 N N . ALA E 1 405 ? -26.692 11.201 35.724 1.00 40.54 2363 ALA E N 1
ATOM 11929 C CA . ALA E 1 405 ? -26.717 12.018 36.928 1.00 46.85 2363 ALA E CA 1
ATOM 11930 C C . ALA E 1 405 ? -25.886 11.336 38.034 1.00 45.31 2363 ALA E C 1
ATOM 11931 O O . ALA E 1 405 ? -25.796 10.107 38.087 1.00 41.01 2363 ALA E O 1
ATOM 11933 N N . GLN E 1 406 ? -25.269 12.145 38.910 1.00 49.58 2364 GLN E N 1
ATOM 11934 C CA . GLN E 1 406 ? -24.392 11.653 39.971 1.00 56.33 2364 GLN E CA 1
ATOM 11935 C C . GLN E 1 406 ? -25.113 11.807 41.308 1.00 56.52 2364 GLN E C 1
ATOM 11936 O O . GLN E 1 406 ? -25.472 12.917 41.682 1.00 56.73 2364 GLN E O 1
ATOM 11942 N N . LYS E 1 407 ? -25.341 10.678 41.992 1.00 70.47 2365 LYS E N 1
ATOM 11943 C CA . LYS E 1 407 ? -25.827 10.646 43.375 1.00 86.64 2365 LYS E CA 1
ATOM 11944 C C . LYS E 1 407 ? -24.805 9.860 44.224 1.00 86.79 2365 LYS E C 1
ATOM 11945 O O . LYS E 1 407 ? -25.168 8.903 44.906 1.00 90.91 2365 LYS E O 1
ATOM 11951 N N . GLU E 1 408 ? -23.515 10.293 44.134 1.00 96.63 2366 GLU E N 1
ATOM 11952 C CA . GLU E 1 408 ? -22.301 9.637 44.683 1.00 88.04 2366 GLU E CA 1
ATOM 11953 C C . GLU E 1 408 ? -21.776 8.508 43.762 1.00 71.63 2366 GLU E C 1
ATOM 11954 O O . GLU E 1 408 ? -20.615 8.097 43.857 1.00 56.84 2366 GLU E O 1
ATOM 11960 N N . ASP E 1 409 ? -22.625 8.087 42.817 1.00 65.26 2367 ASP E N 1
ATOM 11961 C CA . ASP E 1 409 ? -22.297 7.214 41.701 1.00 58.60 2367 ASP E CA 1
ATOM 11962 C C . ASP E 1 409 ? -23.102 7.696 40.484 1.00 55.65 2367 ASP E C 1
ATOM 11963 O O . ASP E 1 409 ? -24.219 8.187 40.638 1.00 63.41 2367 ASP E O 1
ATOM 11968 N N . GLY E 1 410 ? -22.514 7.607 39.281 1.00 51.71 2368 GLY E N 1
ATOM 11969 C CA . GLY E 1 410 ? -23.264 7.757 38.042 1.00 48.99 2368 GLY E CA 1
ATOM 11970 C C . GLY E 1 410 ? -24.401 6.732 37.952 1.00 45.35 2368 GLY E C 1
ATOM 11971 O O . GLY E 1 410 ? -24.173 5.543 38.177 1.00 44.23 2368 GLY E O 1
ATOM 11972 N N . ALA E 1 411 ? -25.626 7.219 37.662 1.00 43.29 2369 ALA E N 1
ATOM 11973 C CA . ALA E 1 411 ? -26.744 6.406 37.160 1.00 46.08 2369 ALA E CA 1
ATOM 11974 C C . ALA E 1 411 ? -27.151 6.915 35.763 1.00 48.29 2369 ALA E C 1
ATOM 11975 O O . ALA E 1 411 ? -27.200 8.130 35.519 1.00 42.68 2369 ALA E O 1
ATOM 11977 N N . TRP E 1 412 ? -27.458 5.981 34.849 1.00 47.31 2370 TRP E N 1
ATOM 11978 C CA . TRP E 1 412 ? -27.730 6.316 33.457 1.00 52.92 2370 TRP E CA 1
ATOM 11979 C C . TRP E 1 412 ? -29.220 6.579 33.207 1.00 55.30 2370 TRP E C 1
ATOM 11980 O O . TRP E 1 412 ? -30.058 5.773 33.585 1.00 56.68 2370 TRP E O 1
ATOM 11991 N N . THR E 1 413 ? -29.500 7.712 32.523 1.00 55.24 2371 THR E N 1
ATOM 11992 C CA . THR E 1 413 ? -30.842 8.246 32.244 1.00 60.72 2371 THR E CA 1
ATOM 11993 C C . THR E 1 413 ? -31.294 9.124 33.432 1.00 57.52 2371 THR E C 1
ATOM 11994 O O . THR E 1 413 ? -30.987 10.369 33.417 1.00 47.45 2371 THR E O 1
ATOM 11998 N N . GLN F 2 6 ? -3.455 -1.384 52.477 1.00 89.19 4 GLN F N 1
ATOM 11999 C CA . GLN F 2 6 ? -4.764 -1.640 51.807 1.00 91.76 4 GLN F CA 1
ATOM 12000 C C . GLN F 2 6 ? -5.176 -0.415 50.976 1.00 88.86 4 GLN F C 1
ATOM 12001 O O . GLN F 2 6 ? -4.325 0.388 50.608 1.00 88.20 4 GLN F O 1
ATOM 12007 N N . LEU F 2 7 ? -6.484 -0.304 50.655 1.00 84.90 5 LEU F N 1
ATOM 12008 C CA . LEU F 2 7 ? -7.079 0.902 50.057 1.00 69.81 5 LEU F CA 1
ATOM 12009 C C . LEU F 2 7 ? -7.729 1.768 51.144 1.00 66.98 5 LEU F C 1
ATOM 12010 O O . LEU F 2 7 ? -8.550 1.282 51.921 1.00 66.68 5 LEU F O 1
ATOM 12015 N N . THR F 2 8 ? -7.402 3.067 51.150 1.00 60.78 6 THR F N 1
ATOM 12016 C CA . THR F 2 8 ? -8.114 4.044 51.967 1.00 72.20 6 THR F CA 1
ATOM 12017 C C . THR F 2 8 ? -9.565 4.148 51.485 1.00 78.72 6 THR F C 1
ATOM 12018 O O . THR F 2 8 ? -9.864 3.824 50.338 1.00 85.71 6 THR F O 1
ATOM 12022 N N . GLU F 2 9 ? -10.460 4.615 52.369 1.00 79.60 7 GLU F N 1
ATOM 12023 C CA . GLU F 2 9 ? -11.891 4.698 52.070 1.00 83.36 7 GLU F CA 1
ATOM 12024 C C . GLU F 2 9 ? -12.147 5.830 51.057 1.00 74.90 7 GLU F C 1
ATOM 12025 O O . GLU F 2 9 ? -13.145 5.808 50.335 1.00 72.45 7 GLU F O 1
ATOM 12031 N N . GLU F 2 10 ? -11.193 6.769 50.969 1.00 67.56 8 GLU F N 1
ATOM 12032 C CA . GLU F 2 10 ? -11.262 7.938 50.095 1.00 66.93 8 GLU F CA 1
ATOM 12033 C C . GLU F 2 10 ? -10.951 7.536 48.645 1.00 64.72 8 GLU F C 1
ATOM 12034 O O . GLU F 2 10 ? -11.510 8.104 47.696 1.00 61.74 8 GLU F O 1
ATOM 12040 N N . GLN F 2 11 ? -10.040 6.564 48.486 1.00 62.23 9 GLN F N 1
ATOM 12041 C CA . GLN F 2 11 ? -9.677 6.000 47.189 1.00 60.13 9 GLN F CA 1
ATOM 12042 C C . GLN F 2 11 ? -10.818 5.117 46.670 1.00 54.96 9 GLN F C 1
ATOM 12043 O O . GLN F 2 11 ? -11.217 5.231 45.519 1.00 57.06 9 GLN F O 1
ATOM 12049 N N . ILE F 2 12 ? -11.316 4.221 47.528 1.00 47.91 10 ILE F N 1
ATOM 12050 C CA . ILE F 2 12 ? -12.465 3.369 47.222 1.00 50.47 10 ILE F CA 1
ATOM 12051 C C . ILE F 2 12 ? -13.591 4.210 46.609 1.00 50.85 10 ILE F C 1
ATOM 12052 O O . ILE F 2 12 ? -14.290 3.751 45.711 1.00 55.03 10 ILE F O 1
ATOM 12057 N N . ALA F 2 13 ? -13.768 5.432 47.124 1.00 48.34 11 ALA F N 1
ATOM 12058 C CA . ALA F 2 13 ? -14.840 6.322 46.695 1.00 47.14 11 ALA F CA 1
ATOM 12059 C C . ALA F 2 13 ? -14.545 6.860 45.298 1.00 42.68 11 ALA F C 1
ATOM 12060 O O . ALA F 2 13 ? -15.447 6.934 44.477 1.00 43.20 11 ALA F O 1
ATOM 12062 N N . GLU F 2 14 ? -13.285 7.257 45.061 1.00 47.76 12 GLU F N 1
ATOM 12063 C CA . GLU F 2 14 ? -12.796 7.689 43.743 1.00 47.40 12 GLU F CA 1
ATOM 12064 C C . GLU F 2 14 ? -13.000 6.568 42.699 1.00 47.67 12 GLU F C 1
ATOM 12065 O O . GLU F 2 14 ? -13.351 6.830 41.543 1.00 48.29 12 GLU F O 1
ATOM 12071 N N . PHE F 2 15 ? -12.783 5.311 43.127 1.00 46.64 13 PHE F N 1
ATOM 12072 C CA . PHE F 2 15 ? -12.834 4.140 42.256 1.00 45.79 13 PHE F CA 1
ATOM 12073 C C . PHE F 2 15 ? -14.292 3.789 41.932 1.00 44.43 13 PHE F C 1
ATOM 12074 O O . PHE F 2 15 ? -14.614 3.478 40.786 1.00 38.22 13 PHE F O 1
ATOM 12082 N N . LYS F 2 16 ? -15.172 3.857 42.939 1.00 42.59 14 LYS F N 1
ATOM 12083 C CA . LYS F 2 16 ? -16.599 3.574 42.750 1.00 47.31 14 LYS F CA 1
ATOM 12084 C C . LYS F 2 16 ? -17.217 4.555 41.744 1.00 43.30 14 LYS F C 1
ATOM 12085 O O . LYS F 2 16 ? -17.985 4.144 40.866 1.00 45.24 14 LYS F O 1
ATOM 12091 N N . GLU F 2 17 ? -16.852 5.838 41.880 1.00 42.21 15 GLU F N 1
ATOM 12092 C CA . GLU F 2 17 ? -17.387 6.933 41.072 1.00 48.05 15 GLU F CA 1
ATOM 12093 C C . GLU F 2 17 ? -16.958 6.768 39.604 1.00 45.15 15 GLU F C 1
ATOM 12094 O O . GLU F 2 17 ? -17.796 6.772 38.709 1.00 46.82 15 GLU F O 1
ATOM 12100 N N . ALA F 2 18 ? -15.648 6.618 39.378 1.00 41.47 16 ALA F N 1
ATOM 12101 C CA . ALA F 2 18 ? -15.098 6.272 38.070 1.00 41.01 16 ALA F CA 1
ATOM 12102 C C . ALA F 2 18 ? -15.792 5.017 37.506 1.00 40.11 16 ALA F C 1
ATOM 12103 O O . ALA F 2 18 ? -16.285 5.046 36.386 1.00 41.20 16 ALA F O 1
ATOM 12105 N N . PHE F 2 19 ? -15.856 3.940 38.309 1.00 37.79 17 PHE F N 1
ATOM 12106 C CA . PHE F 2 19 ? -16.398 2.635 37.892 1.00 36.59 17 PHE F CA 1
ATOM 12107 C C . PHE F 2 19 ? -17.872 2.734 37.453 1.00 35.47 17 PHE F C 1
ATOM 12108 O O . PHE F 2 19 ? -18.256 2.137 36.448 1.00 39.64 17 PHE F O 1
ATOM 12116 N N . SER F 2 20 ? -18.701 3.473 38.213 1.00 31.60 18 SER F N 1
ATOM 12117 C CA . SER F 2 20 ? -20.134 3.590 37.913 1.00 37.04 18 SER F CA 1
ATOM 12118 C C . SER F 2 20 ? -20.369 4.163 36.507 1.00 39.88 18 SER F C 1
ATOM 12119 O O . SER F 2 20 ? -21.378 3.861 35.883 1.00 45.70 18 SER F O 1
ATOM 12122 N N . LEU F 2 21 ? -19.423 4.975 36.014 1.00 41.56 19 LEU F N 1
ATOM 12123 C CA . LEU F 2 21 ? -19.516 5.624 34.708 1.00 40.16 19 LEU F CA 1
ATOM 12124 C C . LEU F 2 21 ? -19.458 4.589 33.598 1.00 39.54 19 LEU F C 1
ATOM 12125 O O . LEU F 2 21 ? -19.960 4.845 32.516 1.00 35.19 19 LEU F O 1
ATOM 12130 N N . PHE F 2 22 ? -18.834 3.433 33.874 1.00 41.94 20 PHE F N 1
ATOM 12131 C CA . PHE F 2 22 ? -18.661 2.382 32.874 1.00 43.80 20 PHE F CA 1
ATOM 12132 C C . PHE F 2 22 ? -19.733 1.303 33.033 1.00 45.21 20 PHE F C 1
ATOM 12133 O O . PHE F 2 22 ? -20.012 0.551 32.089 1.00 44.94 20 PHE F O 1
ATOM 12141 N N . ASP F 2 23 ? -20.328 1.255 34.233 1.00 46.99 21 ASP F N 1
ATOM 12142 C CA . ASP F 2 23 ? -21.427 0.356 34.556 1.00 43.43 21 ASP F CA 1
ATOM 12143 C C . ASP F 2 23 ? -22.713 0.908 33.945 1.00 46.72 21 ASP F C 1
ATOM 12144 O O . ASP F 2 23 ? -23.467 1.646 34.610 1.00 48.75 21 ASP F O 1
ATOM 12149 N N . LYS F 2 24 ? -22.976 0.497 32.702 1.00 49.60 22 LYS F N 1
ATOM 12150 C CA . LYS F 2 24 ? -23.928 1.154 31.806 1.00 62.15 22 LYS F CA 1
ATOM 12151 C C . LYS F 2 24 ? -25.377 0.758 32.118 1.00 74.28 22 LYS F C 1
ATOM 12152 O O . LYS F 2 24 ? -26.288 1.589 31.983 1.00 79.14 22 LYS F O 1
ATOM 12158 N N . ASP F 2 25 ? -25.571 -0.519 32.503 1.00 73.66 23 ASP F N 1
ATOM 12159 C CA . ASP F 2 25 ? -26.882 -1.096 32.798 1.00 73.95 23 ASP F CA 1
ATOM 12160 C C . ASP F 2 25 ? -27.209 -0.952 34.293 1.00 73.42 23 ASP F C 1
ATOM 12161 O O . ASP F 2 25 ? -28.348 -1.159 34.698 1.00 77.09 23 ASP F O 1
ATOM 12166 N N . GLY F 2 26 ? -26.196 -0.635 35.110 1.00 69.67 24 GLY F N 1
ATOM 12167 C CA . GLY F 2 26 ? -26.376 -0.350 36.532 1.00 67.42 24 GLY F CA 1
ATOM 12168 C C . GLY F 2 26 ? -26.458 -1.608 37.403 1.00 67.75 24 GLY F C 1
ATOM 12169 O O . GLY F 2 26 ? -26.937 -1.528 38.532 1.00 70.12 24 GLY F O 1
ATOM 12170 N N . ASP F 2 27 ? -25.917 -2.740 36.898 1.00 70.32 25 ASP F N 1
ATOM 12171 C CA . ASP F 2 27 ? -26.015 -4.053 37.549 1.00 69.15 25 ASP F CA 1
ATOM 12172 C C . ASP F 2 27 ? -24.803 -4.314 38.455 1.00 67.72 25 ASP F C 1
ATOM 12173 O O . ASP F 2 27 ? -24.595 -5.444 38.900 1.00 72.06 25 ASP F O 1
ATOM 12178 N N . GLY F 2 28 ? -23.995 -3.271 38.697 1.00 60.38 26 GLY F N 1
ATOM 12179 C CA . GLY F 2 28 ? -22.864 -3.344 39.605 1.00 58.80 26 GLY F CA 1
ATOM 12180 C C . GLY F 2 28 ? -21.653 -4.077 39.017 1.00 58.84 26 GLY F C 1
ATOM 12181 O O . GLY F 2 28 ? -20.748 -4.459 39.774 1.00 63.17 26 GLY F O 1
ATOM 12182 N N . THR F 2 29 ? -21.629 -4.235 37.675 1.00 55.45 27 THR F N 1
ATOM 12183 C CA . THR F 2 29 ? -20.495 -4.814 36.951 1.00 55.61 27 THR F CA 1
ATOM 12184 C C . THR F 2 29 ? -20.122 -3.940 35.748 1.00 51.87 27 THR F C 1
ATOM 12185 O O . THR F 2 29 ? -20.903 -3.079 35.352 1.00 53.27 27 THR F O 1
ATOM 12189 N N . ILE F 2 30 ? -18.917 -4.191 35.181 1.00 52.10 28 ILE F N 1
ATOM 12190 C CA . ILE F 2 30 ? -18.460 -3.617 33.907 1.00 48.76 28 ILE F CA 1
ATOM 12191 C C . ILE F 2 30 ? -17.953 -4.755 33.003 1.00 49.26 28 ILE F C 1
ATOM 12192 O O . ILE F 2 30 ? -17.677 -5.845 33.465 1.00 44.14 28 ILE F O 1
ATOM 12197 N N . THR F 2 31 ? -17.789 -4.455 31.715 1.00 49.35 29 THR F N 1
ATOM 12198 C CA . THR F 2 31 ? -17.197 -5.350 30.730 1.00 48.19 29 THR F CA 1
ATOM 12199 C C . THR F 2 31 ? -15.708 -5.575 31.037 1.00 51.39 29 THR F C 1
ATOM 12200 O O . THR F 2 31 ? -15.016 -4.634 31.451 1.00 52.99 29 THR F O 1
ATOM 12204 N N . THR F 2 32 ? -15.219 -6.823 30.796 1.00 52.41 30 THR F N 1
ATOM 12205 C CA . THR F 2 32 ? -13.785 -7.178 30.892 1.00 50.13 30 THR F CA 1
ATOM 12206 C C . THR F 2 32 ? -12.974 -6.459 29.810 1.00 44.13 30 THR F C 1
ATOM 12207 O O . THR F 2 32 ? -11.802 -6.148 30.022 1.00 45.67 30 THR F O 1
ATOM 12211 N N . LYS F 2 33 ? -13.617 -6.232 28.653 1.00 49.13 31 LYS F N 1
ATOM 12212 C CA . LYS F 2 33 ? -13.035 -5.560 27.490 1.00 56.20 31 LYS F CA 1
ATOM 12213 C C . LYS F 2 33 ? -12.719 -4.097 27.831 1.00 50.42 31 LYS F C 1
ATOM 12214 O O . LYS F 2 33 ? -12.031 -3.410 27.076 1.00 48.60 31 LYS F O 1
ATOM 12220 N N . GLU F 2 34 ? -13.203 -3.637 28.985 1.00 46.39 32 GLU F N 1
ATOM 12221 C CA . GLU F 2 34 ? -13.084 -2.241 29.383 1.00 50.67 32 GLU F CA 1
ATOM 12222 C C . GLU F 2 34 ? -12.260 -2.091 30.662 1.00 42.77 32 GLU F C 1
ATOM 12223 O O . GLU F 2 34 ? -12.079 -0.968 31.130 1.00 39.84 32 GLU F O 1
ATOM 12229 N N . LEU F 2 35 ? -11.725 -3.205 31.194 1.00 41.25 33 LEU F N 1
ATOM 12230 C CA . LEU F 2 35 ? -11.001 -3.178 32.466 1.00 37.06 33 LEU F CA 1
ATOM 12231 C C . LEU F 2 35 ? -9.763 -2.302 32.356 1.00 35.52 33 LEU F C 1
ATOM 12232 O O . LEU F 2 35 ? -9.514 -1.473 33.246 1.00 35.69 33 LEU F O 1
ATOM 12237 N N . GLY F 2 36 ? -8.973 -2.537 31.287 1.00 33.70 34 GLY F N 1
ATOM 12238 C CA . GLY F 2 36 ? -7.764 -1.780 31.035 1.00 35.79 34 GLY F CA 1
ATOM 12239 C C . GLY F 2 36 ? -8.024 -0.277 31.029 1.00 34.06 34 GLY F C 1
ATOM 12240 O O . GLY F 2 36 ? -7.250 0.490 31.596 1.00 36.80 34 GLY F O 1
ATOM 12241 N N . THR F 2 37 ? -9.108 0.124 30.349 1.00 35.32 35 THR F N 1
ATOM 12242 C CA . THR F 2 37 ? -9.447 1.535 30.135 1.00 36.43 35 THR F CA 1
ATOM 12243 C C . THR F 2 37 ? -9.623 2.206 31.501 1.00 33.21 35 THR F C 1
ATOM 12244 O O . THR F 2 37 ? -8.961 3.191 31.803 1.00 34.32 35 THR F O 1
ATOM 12248 N N . VAL F 2 38 ? -10.476 1.589 32.325 1.00 35.66 36 VAL F N 1
ATOM 12249 C CA . VAL F 2 38 ? -10.863 2.090 33.640 1.00 38.59 36 VAL F CA 1
ATOM 12250 C C . VAL F 2 38 ? -9.648 2.149 34.564 1.00 37.15 36 VAL F C 1
ATOM 12251 O O . VAL F 2 38 ? -9.499 3.098 35.320 1.00 46.83 36 VAL F O 1
ATOM 12255 N N . MET F 2 39 ? -8.825 1.097 34.536 1.00 39.94 37 MET F N 1
ATOM 12256 C CA . MET F 2 39 ? -7.631 1.022 35.370 1.00 40.89 37 MET F CA 1
ATOM 12257 C C . MET F 2 39 ? -6.687 2.191 35.015 1.00 40.48 37 MET F C 1
ATOM 12258 O O . MET F 2 39 ? -6.192 2.887 35.926 1.00 36.94 37 MET F O 1
ATOM 12263 N N . ARG F 2 40 ? -6.480 2.422 33.688 1.00 33.69 38 ARG F N 1
ATOM 12264 C CA . ARG F 2 40 ? -5.529 3.419 33.176 1.00 35.62 38 ARG F CA 1
ATOM 12265 C C . ARG F 2 40 ? -6.014 4.845 33.531 1.00 37.46 38 ARG F C 1
ATOM 12266 O O . ARG F 2 40 ? -5.214 5.688 33.952 1.00 36.43 38 ARG F O 1
ATOM 12274 N N . SER F 2 41 ? -7.333 5.111 33.397 1.00 37.99 39 SER F N 1
ATOM 12275 C CA . SER F 2 41 ? -7.886 6.422 33.753 1.00 43.17 39 SER F CA 1
ATOM 12276 C C . SER F 2 41 ? -7.679 6.686 35.255 1.00 40.59 39 SER F C 1
ATOM 12277 O O . SER F 2 41 ? -7.537 7.827 35.670 1.00 44.22 39 SER F O 1
ATOM 12280 N N . LEU F 2 42 ? -7.553 5.613 36.044 1.00 41.93 40 LEU F N 1
ATOM 12281 C CA . LEU F 2 42 ? -7.312 5.715 37.487 1.00 43.57 40 LEU F CA 1
ATOM 12282 C C . LEU F 2 42 ? -5.824 5.573 37.844 1.00 42.49 40 LEU F C 1
ATOM 12283 O O . LEU F 2 42 ? -5.494 5.511 39.016 1.00 38.97 40 LEU F O 1
ATOM 12288 N N . GLY F 2 43 ? -4.950 5.481 36.827 1.00 41.29 41 GLY F N 1
ATOM 12289 C CA . GLY F 2 43 ? -3.506 5.664 36.984 1.00 38.72 41 GLY F CA 1
ATOM 12290 C C . GLY F 2 43 ? -2.717 4.349 37.104 1.00 38.31 41 GLY F C 1
ATOM 12291 O O . GLY F 2 43 ? -1.530 4.368 37.427 1.00 38.85 41 GLY F O 1
ATOM 12292 N N . GLN F 2 44 ? -3.364 3.218 36.836 1.00 36.98 42 GLN F N 1
ATOM 12293 C CA . GLN F 2 44 ? -2.700 1.918 36.838 1.00 41.88 42 GLN F CA 1
ATOM 12294 C C . GLN F 2 44 ? -2.658 1.390 35.405 1.00 46.42 42 GLN F C 1
ATOM 12295 O O . GLN F 2 44 ? -3.687 1.372 34.733 1.00 45.06 42 GLN F O 1
ATOM 12301 N N . ASN F 2 45 ? -1.471 0.939 34.959 1.00 48.02 43 ASN F N 1
ATOM 12302 C CA . ASN F 2 45 ? -1.226 0.585 33.558 1.00 43.92 43 ASN F CA 1
ATOM 12303 C C . ASN F 2 45 ? -0.728 -0.865 33.452 1.00 40.78 43 ASN F C 1
ATOM 12304 O O . ASN F 2 45 ? 0.427 -1.094 33.125 1.00 46.19 43 ASN F O 1
ATOM 12309 N N . PRO F 2 46 ? -1.608 -1.877 33.646 1.00 38.81 44 PRO F N 1
ATOM 12310 C CA . PRO F 2 46 ? -1.228 -3.282 33.499 1.00 41.14 44 PRO F CA 1
ATOM 12311 C C . PRO F 2 46 ? -0.951 -3.688 32.060 1.00 45.46 44 PRO F C 1
ATOM 12312 O O . PRO F 2 46 ? -1.572 -3.135 31.160 1.00 46.21 44 PRO F O 1
ATOM 12316 N N . THR F 2 47 ? -0.024 -4.665 31.878 1.00 49.64 45 THR F N 1
ATOM 12317 C CA . THR F 2 47 ? 0.303 -5.277 30.575 1.00 51.26 45 THR F CA 1
ATOM 12318 C C . THR F 2 47 ? -0.869 -6.155 30.114 1.00 50.99 45 THR F C 1
ATOM 12319 O O . THR F 2 47 ? -1.721 -6.518 30.938 1.00 45.56 45 THR F O 1
ATOM 12323 N N . GLU F 2 48 ? -0.912 -6.471 28.799 1.00 57.76 46 GLU F N 1
ATOM 12324 C CA . GLU F 2 48 ? -1.846 -7.454 28.229 1.00 61.21 46 GLU F CA 1
ATOM 12325 C C . GLU F 2 48 ? -1.835 -8.731 29.069 1.00 56.35 46 GLU F C 1
ATOM 12326 O O . GLU F 2 48 ? -2.900 -9.270 29.386 1.00 45.79 46 GLU F O 1
ATOM 12332 N N . ALA F 2 49 ? -0.617 -9.171 29.438 1.00 53.57 47 ALA F N 1
ATOM 12333 C CA . ALA F 2 49 ? -0.380 -10.409 30.176 1.00 59.07 47 ALA F CA 1
ATOM 12334 C C . ALA F 2 49 ? -1.087 -10.347 31.531 1.00 51.86 47 ALA F C 1
ATOM 12335 O O . ALA F 2 49 ? -1.859 -11.251 31.875 1.00 51.82 47 ALA F O 1
ATOM 12337 N N . GLU F 2 50 ? -0.843 -9.257 32.271 1.00 47.07 48 GLU F N 1
ATOM 12338 C CA . GLU F 2 50 ? -1.452 -9.043 33.583 1.00 47.60 48 GLU F CA 1
ATOM 12339 C C . GLU F 2 50 ? -2.980 -8.946 33.441 1.00 51.66 48 GLU F C 1
ATOM 12340 O O . GLU F 2 50 ? -3.709 -9.578 34.211 1.00 57.81 48 GLU F O 1
ATOM 12346 N N . LEU F 2 51 ? -3.462 -8.172 32.443 1.00 52.48 49 LEU F N 1
ATOM 12347 C CA . LEU F 2 51 ? -4.905 -8.012 32.181 1.00 51.59 49 LEU F CA 1
ATOM 12348 C C . LEU F 2 51 ? -5.550 -9.369 31.861 1.00 55.77 49 LEU F C 1
ATOM 12349 O O . LEU F 2 51 ? -6.562 -9.732 32.452 1.00 55.94 49 LEU F O 1
ATOM 12354 N N . GLN F 2 52 ? -4.953 -10.107 30.918 1.00 58.40 50 GLN F N 1
ATOM 12355 C CA . GLN F 2 52 ? -5.336 -11.482 30.623 1.00 59.65 50 GLN F CA 1
ATOM 12356 C C . GLN F 2 52 ? -5.611 -12.241 31.918 1.00 60.44 50 GLN F C 1
ATOM 12357 O O . GLN F 2 52 ? -6.684 -12.814 32.077 1.00 64.94 50 GLN F O 1
ATOM 12363 N N . ASP F 2 53 ? -4.635 -12.218 32.833 1.00 56.12 51 ASP F N 1
ATOM 12364 C CA . ASP F 2 53 ? -4.637 -13.050 34.033 1.00 64.10 51 ASP F CA 1
ATOM 12365 C C . ASP F 2 53 ? -5.704 -12.559 35.019 1.00 69.11 51 ASP F C 1
ATOM 12366 O O . ASP F 2 53 ? -6.335 -13.376 35.699 1.00 65.25 51 ASP F O 1
ATOM 12371 N N . MET F 2 54 ? -5.902 -11.222 35.079 1.00 72.21 52 MET F N 1
ATOM 12372 C CA . MET F 2 54 ? -6.965 -10.600 35.880 1.00 60.55 52 MET F CA 1
ATOM 12373 C C . MET F 2 54 ? -8.334 -11.009 35.340 1.00 53.66 52 MET F C 1
ATOM 12374 O O . MET F 2 54 ? -9.206 -11.336 36.130 1.00 46.83 52 MET F O 1
ATOM 12379 N N . ILE F 2 55 ? -8.496 -10.985 33.993 1.00 54.55 53 ILE F N 1
ATOM 12380 C CA . ILE F 2 55 ? -9.740 -11.371 33.313 1.00 58.09 53 ILE F CA 1
ATOM 12381 C C . ILE F 2 55 ? -10.021 -12.865 33.550 1.00 59.09 53 ILE F C 1
ATOM 12382 O O . ILE F 2 55 ? -11.169 -13.247 33.753 1.00 53.40 53 ILE F O 1
ATOM 12387 N N . ASN F 2 56 ? -8.964 -13.695 33.493 1.00 62.89 54 ASN F N 1
ATOM 12388 C CA . ASN F 2 56 ? -9.070 -15.145 33.651 1.00 71.65 54 ASN F CA 1
ATOM 12389 C C . ASN F 2 56 ? -9.688 -15.487 35.014 1.00 72.17 54 ASN F C 1
ATOM 12390 O O . ASN F 2 56 ? -10.633 -16.269 35.083 1.00 71.83 54 ASN F O 1
ATOM 12395 N N . GLU F 2 57 ? -9.172 -14.866 36.085 1.00 75.37 55 GLU F N 1
ATOM 12396 C CA . GLU F 2 57 ? -9.639 -15.120 37.449 1.00 84.17 55 GLU F CA 1
ATOM 12397 C C . GLU F 2 57 ? -11.162 -14.911 37.538 1.00 88.77 55 GLU F C 1
ATOM 12398 O O . GLU F 2 57 ? -11.879 -15.763 38.066 1.00 98.32 55 GLU F O 1
ATOM 12404 N N . VAL F 2 58 ? -11.649 -13.796 36.965 1.00 83.99 56 VAL F N 1
ATOM 12405 C CA . VAL F 2 58 ? -13.010 -13.285 37.182 1.00 83.49 56 VAL F CA 1
ATOM 12406 C C . VAL F 2 58 ? -14.007 -13.798 36.119 1.00 81.16 56 VAL F C 1
ATOM 12407 O O . VAL F 2 58 ? -15.305 -13.682 36.287 1.00 70.28 56 VAL F O 1
ATOM 12411 N N . ASP F 2 59 ? -13.461 -14.113 34.926 1.00 92.52 57 ASP F N 1
ATOM 12412 C CA . ASP F 2 59 ? -14.280 -14.508 33.782 1.00 96.82 57 ASP F CA 1
ATOM 12413 C C . ASP F 2 59 ? -14.199 -16.030 33.623 1.00 96.00 57 ASP F C 1
ATOM 12414 O O . ASP F 2 59 ? -13.771 -16.537 32.584 1.00 94.36 57 ASP F O 1
ATOM 12419 N N . ALA F 2 60 ? -14.595 -16.750 34.684 1.00 93.59 58 ALA F N 1
ATOM 12420 C CA . ALA F 2 60 ? -14.790 -18.191 34.621 1.00 90.10 58 ALA F CA 1
ATOM 12421 C C . ALA F 2 60 ? -16.023 -18.480 33.770 1.00 87.62 58 ALA F C 1
ATOM 12422 O O . ALA F 2 60 ? -15.960 -19.291 32.846 1.00 81.13 58 ALA F O 1
ATOM 12424 N N . ASP F 2 61 ? -17.104 -17.725 34.049 1.00 93.32 59 ASP F N 1
ATOM 12425 C CA . ASP F 2 61 ? -18.438 -17.948 33.488 1.00 90.44 59 ASP F CA 1
ATOM 12426 C C . ASP F 2 61 ? -18.500 -17.522 32.020 1.00 90.29 59 ASP F C 1
ATOM 12427 O O . ASP F 2 61 ? -19.426 -17.906 31.312 1.00 98.70 59 ASP F O 1
ATOM 12432 N N . GLY F 2 62 ? -17.550 -16.681 31.589 1.00 87.09 60 GLY F N 1
ATOM 12433 C CA . GLY F 2 62 ? -17.398 -16.313 30.184 1.00 83.72 60 GLY F CA 1
ATOM 12434 C C . GLY F 2 62 ? -18.546 -15.439 29.671 1.00 81.76 60 GLY F C 1
ATOM 12435 O O . GLY F 2 62 ? -18.853 -15.461 28.475 1.00 71.35 60 GLY F O 1
ATOM 12436 N N . ASN F 2 63 ? -19.193 -14.693 30.590 1.00 84.65 61 ASN F N 1
ATOM 12437 C CA . ASN F 2 63 ? -20.171 -13.664 30.228 1.00 87.74 61 ASN F CA 1
ATOM 12438 C C . ASN F 2 63 ? -19.549 -12.271 30.390 1.00 76.71 61 ASN F C 1
ATOM 12439 O O . ASN F 2 63 ? -20.255 -11.280 30.292 1.00 83.83 61 ASN F O 1
ATOM 12444 N N . GLY F 2 64 ? -18.235 -12.222 30.673 1.00 68.40 62 GLY F N 1
ATOM 12445 C CA . GLY F 2 64 ? -17.396 -11.057 30.408 1.00 66.28 62 GLY F CA 1
ATOM 12446 C C . GLY F 2 64 ? -17.750 -9.828 31.245 1.00 62.59 62 GLY F C 1
ATOM 12447 O O . GLY F 2 64 ? -17.759 -8.725 30.709 1.00 68.81 62 GLY F O 1
ATOM 12448 N N . THR F 2 65 ? -17.954 -10.026 32.563 1.00 57.79 63 THR F N 1
ATOM 12449 C CA . THR F 2 65 ? -18.182 -8.947 33.529 1.00 58.80 63 THR F CA 1
ATOM 12450 C C . THR F 2 65 ? -17.207 -9.093 34.722 1.00 58.84 63 THR F C 1
ATOM 12451 O O . THR F 2 65 ? -16.737 -10.294 35.013 1.00 64.25 63 THR F O 1
ATOM 12455 N N . ILE F 2 66 ? -17.037 -7.956 35.488 1.00 60.39 64 ILE F N 1
ATOM 12456 C CA . ILE F 2 66 ? -16.290 -7.857 36.756 1.00 56.87 64 ILE F CA 1
ATOM 12457 C C . ILE F 2 66 ? -17.130 -7.132 37.815 1.00 55.62 64 ILE F C 1
ATOM 12458 O O . ILE F 2 66 ? -17.597 -6.023 37.553 1.00 54.87 64 ILE F O 1
ATOM 12463 N N . ASP F 2 67 ? -17.240 -7.738 39.022 1.00 58.01 65 ASP F N 1
ATOM 12464 C CA . ASP F 2 67 ? -17.713 -7.090 40.260 1.00 60.27 65 ASP F CA 1
ATOM 12465 C C . ASP F 2 67 ? -16.925 -5.805 40.547 1.00 48.54 65 ASP F C 1
ATOM 12466 O O . ASP F 2 67 ? -15.767 -5.691 40.133 1.00 44.74 65 ASP F O 1
ATOM 12471 N N . PHE F 2 68 ? -17.527 -4.887 41.327 1.00 37.83 66 PHE F N 1
ATOM 12472 C CA . PHE F 2 68 ? -16.800 -3.742 41.872 1.00 45.38 66 PHE F CA 1
ATOM 12473 C C . PHE F 2 68 ? -15.738 -4.199 42.886 1.00 45.47 66 PHE F C 1
ATOM 12474 O O . PHE F 2 68 ? -14.614 -3.731 42.850 1.00 49.96 66 PHE F O 1
ATOM 12482 N N . PRO F 2 69 ? -16.057 -5.093 43.845 1.00 50.96 67 PRO F N 1
ATOM 12483 C CA . PRO F 2 69 ? -15.041 -5.663 44.729 1.00 53.13 67 PRO F CA 1
ATOM 12484 C C . PRO F 2 69 ? -13.849 -6.332 44.015 1.00 50.45 67 PRO F C 1
ATOM 12485 O O . PRO F 2 69 ? -12.704 -6.158 44.419 1.00 51.82 67 PRO F O 1
ATOM 12489 N N . GLU F 2 70 ? -14.111 -7.067 42.935 1.00 49.62 68 GLU F N 1
ATOM 12490 C CA . GLU F 2 70 ? -13.053 -7.727 42.179 1.00 48.34 68 GLU F CA 1
ATOM 12491 C C . GLU F 2 70 ? -12.169 -6.670 41.518 1.00 52.15 68 GLU F C 1
ATOM 12492 O O . GLU F 2 70 ? -10.933 -6.761 41.551 1.00 50.31 68 GLU F O 1
ATOM 12498 N N . PHE F 2 71 ? -12.819 -5.653 40.940 1.00 47.91 69 PHE F N 1
ATOM 12499 C CA . PHE F 2 71 ? -12.141 -4.497 40.356 1.00 47.07 69 PHE F CA 1
ATOM 12500 C C . PHE F 2 71 ? -11.207 -3.841 41.373 1.00 45.09 69 PHE F C 1
ATOM 12501 O O . PHE F 2 71 ? -10.081 -3.511 41.034 1.00 41.39 69 PHE F O 1
ATOM 12509 N N . LEU F 2 72 ? -11.725 -3.597 42.592 1.00 46.15 70 LEU F N 1
ATOM 12510 C CA . LEU F 2 72 ? -10.950 -3.069 43.718 1.00 49.81 70 LEU F CA 1
ATOM 12511 C C . LEU F 2 72 ? -9.756 -3.976 44.008 1.00 52.34 70 LEU F C 1
ATOM 12512 O O . LEU F 2 72 ? -8.645 -3.488 44.188 1.00 55.08 70 LEU F O 1
ATOM 12517 N N . THR F 2 73 ? -10.023 -5.292 44.097 1.00 53.15 71 THR F N 1
ATOM 12518 C CA . THR F 2 73 ? -9.016 -6.306 44.410 1.00 56.80 71 THR F CA 1
ATOM 12519 C C . THR F 2 73 ? -7.735 -6.066 43.601 1.00 59.63 71 THR F C 1
ATOM 12520 O O . THR F 2 73 ? -6.617 -6.153 44.134 1.00 54.08 71 THR F O 1
ATOM 12524 N N . MET F 2 74 ? -7.911 -5.740 42.314 1.00 61.44 72 MET F N 1
ATOM 12525 C CA . MET F 2 74 ? -6.828 -5.797 41.345 1.00 61.86 72 MET F CA 1
ATOM 12526 C C . MET F 2 74 ? -6.330 -4.397 40.985 1.00 53.06 72 MET F C 1
ATOM 12527 O O . MET F 2 74 ? -5.208 -4.261 40.521 1.00 52.99 72 MET F O 1
ATOM 12532 N N . MET F 2 75 ? -7.131 -3.363 41.285 1.00 47.38 73 MET F N 1
ATOM 12533 C CA . MET F 2 75 ? -6.632 -1.996 41.357 1.00 47.99 73 MET F CA 1
ATOM 12534 C C . MET F 2 75 ? -5.534 -1.933 42.431 1.00 50.10 73 MET F C 1
ATOM 12535 O O . MET F 2 75 ? -4.539 -1.246 42.264 1.00 49.66 73 MET F O 1
ATOM 12540 N N . ALA F 2 76 ? -5.739 -2.669 43.529 1.00 52.04 74 ALA F N 1
ATOM 12541 C CA . ALA F 2 76 ? -4.845 -2.685 44.687 1.00 49.97 74 ALA F CA 1
ATOM 12542 C C . ALA F 2 76 ? -3.612 -3.531 44.385 1.00 46.84 74 ALA F C 1
ATOM 12543 O O . ALA F 2 76 ? -2.498 -3.084 44.579 1.00 51.28 74 ALA F O 1
ATOM 12545 N N . ARG F 2 77 ? -3.837 -4.731 43.848 1.00 51.36 75 ARG F N 1
ATOM 12546 C CA . ARG F 2 77 ? -2.779 -5.671 43.486 1.00 53.69 75 ARG F CA 1
ATOM 12547 C C . ARG F 2 77 ? -1.741 -4.993 42.583 1.00 57.21 75 ARG F C 1
ATOM 12548 O O . ARG F 2 77 ? -0.540 -5.183 42.762 1.00 60.67 75 ARG F O 1
ATOM 12556 N N . LYS F 2 78 ? -2.216 -4.219 41.598 1.00 56.93 76 LYS F N 1
ATOM 12557 C CA . LYS F 2 78 ? -1.345 -3.528 40.661 1.00 59.60 76 LYS F CA 1
ATOM 12558 C C . LYS F 2 78 ? -0.714 -2.310 41.353 1.00 52.33 76 LYS F C 1
ATOM 12559 O O . LYS F 2 78 ? 0.437 -1.979 41.083 1.00 49.12 76 LYS F O 1
ATOM 12565 N N . MET F 2 79 ? -1.480 -1.665 42.238 1.00 51.95 77 MET F N 1
ATOM 12566 C CA . MET F 2 79 ? -1.055 -0.475 42.976 1.00 56.78 77 MET F CA 1
ATOM 12567 C C . MET F 2 79 ? 0.132 -0.800 43.886 1.00 62.73 77 MET F C 1
ATOM 12568 O O . MET F 2 79 ? 1.050 0.015 44.011 1.00 62.45 77 MET F O 1
ATOM 12573 N N . LYS F 2 80 ? 0.083 -1.982 44.525 1.00 64.12 78 LYS F N 1
ATOM 12574 C CA . LYS F 2 80 ? 1.145 -2.480 45.403 1.00 76.86 78 LYS F CA 1
ATOM 12575 C C . LYS F 2 80 ? 2.449 -2.657 44.614 1.00 75.09 78 LYS F C 1
ATOM 12576 O O . LYS F 2 80 ? 3.535 -2.421 45.142 1.00 70.05 78 LYS F O 1
ATOM 12582 N N . ASP F 2 81 ? 2.310 -3.078 43.347 1.00 72.59 79 ASP F N 1
ATOM 12583 C CA . ASP F 2 81 ? 3.415 -3.531 42.515 1.00 69.34 79 ASP F CA 1
ATOM 12584 C C . ASP F 2 81 ? 4.122 -2.343 41.850 1.00 64.97 79 ASP F C 1
ATOM 12585 O O . ASP F 2 81 ? 5.339 -2.346 41.758 1.00 74.87 79 ASP F O 1
ATOM 12590 N N . THR F 2 82 ? 3.348 -1.345 41.379 1.00 68.25 80 THR F N 1
ATOM 12591 C CA . THR F 2 82 ? 3.864 -0.200 40.614 1.00 75.34 80 THR F CA 1
ATOM 12592 C C . THR F 2 82 ? 4.153 0.993 41.539 1.00 69.09 80 THR F C 1
ATOM 12593 O O . THR F 2 82 ? 3.390 1.282 42.448 1.00 62.81 80 THR F O 1
ATOM 12597 N N . ASP F 2 83 ? 5.273 1.680 41.283 1.00 71.02 81 ASP F N 1
ATOM 12598 C CA . ASP F 2 83 ? 5.641 2.922 41.960 1.00 65.13 81 ASP F CA 1
ATOM 12599 C C . ASP F 2 83 ? 5.841 3.998 40.886 1.00 62.20 81 ASP F C 1
ATOM 12600 O O . ASP F 2 83 ? 6.941 4.154 40.367 1.00 53.98 81 ASP F O 1
ATOM 12605 N N . SER F 2 84 ? 4.739 4.685 40.536 1.00 64.81 82 SER F N 1
ATOM 12606 C CA . SER F 2 84 ? 4.680 5.725 39.501 1.00 70.49 82 SER F CA 1
ATOM 12607 C C . SER F 2 84 ? 5.862 6.698 39.600 1.00 67.65 82 SER F C 1
ATOM 12608 O O . SER F 2 84 ? 6.490 7.013 38.585 1.00 58.60 82 SER F O 1
ATOM 12611 N N . GLU F 2 85 ? 6.116 7.189 40.830 1.00 68.90 83 GLU F N 1
ATOM 12612 C CA . GLU F 2 85 ? 7.074 8.257 41.111 1.00 65.00 83 GLU F CA 1
ATOM 12613 C C . GLU F 2 85 ? 8.463 7.859 40.616 1.00 57.99 83 GLU F C 1
ATOM 12614 O O . GLU F 2 85 ? 9.046 8.582 39.820 1.00 52.22 83 GLU F O 1
ATOM 12620 N N . GLU F 2 86 ? 8.929 6.670 41.031 1.00 52.85 84 GLU F N 1
ATOM 12621 C CA . GLU F 2 86 ? 10.278 6.186 40.734 1.00 63.27 84 GLU F CA 1
ATOM 12622 C C . GLU F 2 86 ? 10.395 5.797 39.243 1.00 55.07 84 GLU F C 1
ATOM 12623 O O . GLU F 2 86 ? 11.439 6.031 38.615 1.00 46.97 84 GLU F O 1
ATOM 12629 N N . GLU F 2 87 ? 9.305 5.235 38.686 1.00 47.93 85 GLU F N 1
ATOM 12630 C CA . GLU F 2 87 ? 9.279 4.705 37.325 1.00 45.44 85 GLU F CA 1
ATOM 12631 C C . GLU F 2 87 ? 9.491 5.812 36.295 1.00 40.52 85 GLU F C 1
ATOM 12632 O O . GLU F 2 87 ? 10.157 5.584 35.299 1.00 42.88 85 GLU F O 1
ATOM 12638 N N . ILE F 2 88 ? 8.952 7.015 36.557 1.00 46.08 86 ILE F N 1
ATOM 12639 C CA . ILE F 2 88 ? 9.149 8.177 35.681 1.00 47.07 86 ILE F CA 1
ATOM 12640 C C . ILE F 2 88 ? 10.614 8.635 35.769 1.00 46.27 86 ILE F C 1
ATOM 12641 O O . ILE F 2 88 ? 11.237 8.876 34.725 1.00 44.47 86 ILE F O 1
ATOM 12646 N N . ARG F 2 89 ? 11.152 8.703 37.014 1.00 42.38 87 ARG F N 1
ATOM 12647 C CA . ARG F 2 89 ? 12.526 9.130 37.303 1.00 46.22 87 ARG F CA 1
ATOM 12648 C C . ARG F 2 89 ? 13.532 8.175 36.662 1.00 46.95 87 ARG F C 1
ATOM 12649 O O . ARG F 2 89 ? 14.582 8.620 36.185 1.00 55.91 87 ARG F O 1
ATOM 12657 N N . GLU F 2 90 ? 13.210 6.867 36.696 1.00 44.06 88 GLU F N 1
ATOM 12658 C CA . GLU F 2 90 ? 14.050 5.817 36.128 1.00 51.04 88 GLU F CA 1
ATOM 12659 C C . GLU F 2 90 ? 14.092 5.908 34.603 1.00 47.93 88 GLU F C 1
ATOM 12660 O O . GLU F 2 90 ? 15.111 5.567 34.012 1.00 48.02 88 GLU F O 1
ATOM 12666 N N . ALA F 2 91 ? 12.983 6.374 33.997 1.00 49.57 89 ALA F N 1
ATOM 12667 C CA . ALA F 2 91 ? 12.782 6.381 32.548 1.00 47.27 89 ALA F CA 1
ATOM 12668 C C . ALA F 2 91 ? 13.388 7.642 31.914 1.00 52.29 89 ALA F C 1
ATOM 12669 O O . ALA F 2 91 ? 13.509 7.740 30.682 1.00 53.44 89 ALA F O 1
ATOM 12671 N N . PHE F 2 92 ? 13.719 8.628 32.764 1.00 49.35 90 PHE F N 1
ATOM 12672 C CA . PHE F 2 92 ? 14.541 9.776 32.375 1.00 49.12 90 PHE F CA 1
ATOM 12673 C C . PHE F 2 92 ? 16.013 9.488 32.697 1.00 45.20 90 PHE F C 1
ATOM 12674 O O . PHE F 2 92 ? 16.891 9.850 31.917 1.00 46.50 90 PHE F O 1
ATOM 12682 N N . ARG F 2 93 ? 16.254 8.821 33.836 1.00 45.74 91 ARG F N 1
ATOM 12683 C CA . ARG F 2 93 ? 17.598 8.557 34.343 1.00 55.40 91 ARG F CA 1
ATOM 12684 C C . ARG F 2 93 ? 18.386 7.751 33.308 1.00 49.24 91 ARG F C 1
ATOM 12685 O O . ARG F 2 93 ? 19.583 7.937 33.202 1.00 40.85 91 ARG F O 1
ATOM 12693 N N . VAL F 2 94 ? 17.678 6.935 32.501 1.00 49.60 92 VAL F N 1
ATOM 12694 C CA . VAL F 2 94 ? 18.274 6.098 31.450 1.00 50.79 92 VAL F CA 1
ATOM 12695 C C . VAL F 2 94 ? 18.943 6.957 30.382 1.00 49.02 92 VAL F C 1
ATOM 12696 O O . VAL F 2 94 ? 19.782 6.450 29.623 1.00 54.83 92 VAL F O 1
ATOM 12700 N N . PHE F 2 95 ? 18.514 8.222 30.283 1.00 44.50 93 PHE F N 1
ATOM 12701 C CA . PHE F 2 95 ? 19.006 9.156 29.274 1.00 44.90 93 PHE F CA 1
ATOM 12702 C C . PHE F 2 95 ? 20.102 10.045 29.868 1.00 45.33 93 PHE F C 1
ATOM 12703 O O . PHE F 2 95 ? 20.709 10.832 29.148 1.00 50.90 93 PHE F O 1
ATOM 12711 N N . ASP F 2 96 ? 20.370 9.871 31.175 1.00 49.77 94 ASP F N 1
ATOM 12712 C CA . ASP F 2 96 ? 21.493 10.492 31.884 1.00 53.26 94 ASP F CA 1
ATOM 12713 C C . ASP F 2 96 ? 22.787 9.693 31.649 1.00 51.15 94 ASP F C 1
ATOM 12714 O O . ASP F 2 96 ? 23.055 8.749 32.388 1.00 48.89 94 ASP F O 1
ATOM 12719 N N . LYS F 2 97 ? 23.582 10.107 30.639 1.00 57.85 95 LYS F N 1
ATOM 12720 C CA . LYS F 2 97 ? 24.840 9.447 30.254 1.00 69.03 95 LYS F CA 1
ATOM 12721 C C . LYS F 2 97 ? 25.774 9.262 31.459 1.00 72.79 95 LYS F C 1
ATOM 12722 O O . LYS F 2 97 ? 26.284 8.159 31.686 1.00 72.40 95 LYS F O 1
ATOM 12728 N N . ASP F 2 98 ? 25.966 10.352 32.227 1.00 69.46 96 ASP F N 1
ATOM 12729 C CA . ASP F 2 98 ? 27.018 10.463 33.237 1.00 67.65 96 ASP F CA 1
ATOM 12730 C C . ASP F 2 98 ? 26.425 10.434 34.655 1.00 63.46 96 ASP F C 1
ATOM 12731 O O . ASP F 2 98 ? 27.163 10.551 35.626 1.00 67.86 96 ASP F O 1
ATOM 12736 N N . GLY F 2 99 ? 25.099 10.268 34.764 1.00 58.10 97 GLY F N 1
ATOM 12737 C CA . GLY F 2 99 ? 24.407 10.113 36.042 1.00 57.88 97 GLY F CA 1
ATOM 12738 C C . GLY F 2 99 ? 24.567 11.315 36.981 1.00 54.05 97 GLY F C 1
ATOM 12739 O O . GLY F 2 99 ? 24.609 11.150 38.201 1.00 66.67 97 GLY F O 1
ATOM 12740 N N . ASN F 2 100 ? 24.624 12.518 36.412 1.00 48.58 98 ASN F N 1
ATOM 12741 C CA . ASN F 2 100 ? 24.794 13.744 37.184 1.00 52.67 98 ASN F CA 1
ATOM 12742 C C . ASN F 2 100 ? 23.421 14.363 37.522 1.00 51.79 98 ASN F C 1
ATOM 12743 O O . ASN F 2 100 ? 23.340 15.388 38.204 1.00 54.86 98 ASN F O 1
ATOM 12748 N N . GLY F 2 101 ? 22.340 13.734 37.048 1.00 46.85 99 GLY F N 1
ATOM 12749 C CA . GLY F 2 101 ? 20.979 14.181 37.334 1.00 44.11 99 GLY F CA 1
ATOM 12750 C C . GLY F 2 101 ? 20.477 15.217 36.330 1.00 39.85 99 GLY F C 1
ATOM 12751 O O . GLY F 2 101 ? 19.383 15.735 36.483 1.00 42.52 99 GLY F O 1
ATOM 12752 N N . TYR F 2 102 ? 21.271 15.482 35.287 1.00 42.91 100 TYR F N 1
ATOM 12753 C CA . TYR F 2 102 ? 20.910 16.424 34.229 1.00 43.77 100 TYR F CA 1
ATOM 12754 C C . TYR F 2 102 ? 20.898 15.719 32.867 1.00 42.66 100 TYR F C 1
ATOM 12755 O O . TYR F 2 102 ? 21.563 14.704 32.674 1.00 40.94 100 TYR F O 1
ATOM 12764 N N . ILE F 2 103 ? 20.070 16.246 31.947 1.00 42.55 101 ILE F N 1
ATOM 12765 C CA . ILE F 2 103 ? 20.139 15.958 30.513 1.00 41.66 101 ILE F CA 1
ATOM 12766 C C . ILE F 2 103 ? 19.908 17.277 29.775 1.00 43.99 101 ILE F C 1
ATOM 12767 O O . ILE F 2 103 ? 19.157 18.128 30.274 1.00 50.73 101 ILE F O 1
ATOM 12772 N N . SER F 2 104 ? 20.521 17.443 28.584 1.00 42.48 102 SER F N 1
ATOM 12773 C CA . SER F 2 104 ? 20.368 18.680 27.818 1.00 45.88 102 SER F CA 1
ATOM 12774 C C . SER F 2 104 ? 18.896 18.857 27.423 1.00 44.17 102 SER F C 1
ATOM 12775 O O . SER F 2 104 ? 18.140 17.892 27.403 1.00 39.36 102 SER F O 1
ATOM 12778 N N . ALA F 2 105 ? 18.497 20.109 27.172 1.00 44.05 103 ALA F N 1
ATOM 12779 C CA . ALA F 2 105 ? 17.196 20.430 26.604 1.00 47.92 103 ALA F CA 1
ATOM 12780 C C . ALA F 2 105 ? 16.992 19.664 25.284 1.00 45.24 103 ALA F C 1
ATOM 12781 O O . ALA F 2 105 ? 15.881 19.192 25.013 1.00 41.72 103 ALA F O 1
ATOM 12783 N N . ALA F 2 106 ? 18.073 19.562 24.482 1.00 42.32 104 ALA F N 1
ATOM 12784 C CA . ALA F 2 106 ? 18.072 18.844 23.199 1.00 46.34 104 ALA F CA 1
ATOM 12785 C C . ALA F 2 106 ? 17.714 17.377 23.419 1.00 44.81 104 ALA F C 1
ATOM 12786 O O . ALA F 2 106 ? 16.893 16.825 22.693 1.00 41.82 104 ALA F O 1
ATOM 12788 N N . GLU F 2 107 ? 18.313 16.781 24.455 1.00 47.20 105 GLU F N 1
ATOM 12789 C CA . GLU F 2 107 ? 18.090 15.381 24.809 1.00 52.94 105 GLU F CA 1
ATOM 12790 C C . GLU F 2 107 ? 16.657 15.184 25.319 1.00 43.99 105 GLU F C 1
ATOM 12791 O O . GLU F 2 107 ? 16.066 14.141 25.063 1.00 35.68 105 GLU F O 1
ATOM 12797 N N . LEU F 2 108 ? 16.098 16.198 26.012 1.00 41.03 106 LEU F N 1
ATOM 12798 C CA . LEU F 2 108 ? 14.755 16.089 26.586 1.00 40.48 106 LEU F CA 1
ATOM 12799 C C . LEU F 2 108 ? 13.698 16.197 25.483 1.00 39.18 106 LEU F C 1
ATOM 12800 O O . LEU F 2 108 ? 12.685 15.486 25.524 1.00 37.40 106 LEU F O 1
ATOM 12805 N N . ARG F 2 109 ? 13.947 17.098 24.520 1.00 40.08 107 ARG F N 1
ATOM 12806 C CA . ARG F 2 109 ? 13.068 17.328 23.376 1.00 40.90 107 ARG F CA 1
ATOM 12807 C C . ARG F 2 109 ? 12.918 16.040 22.579 1.00 46.20 107 ARG F C 1
ATOM 12808 O O . ARG F 2 109 ? 11.800 15.698 22.156 1.00 44.51 107 ARG F O 1
ATOM 12816 N N . HIS F 2 110 ? 14.061 15.340 22.401 1.00 43.60 108 HIS F N 1
ATOM 12817 C CA . HIS F 2 110 ? 14.157 14.115 21.615 1.00 37.32 108 HIS F CA 1
ATOM 12818 C C . HIS F 2 110 ? 13.339 12.995 22.269 1.00 37.64 108 HIS F C 1
ATOM 12819 O O . HIS F 2 110 ? 12.653 12.241 21.572 1.00 33.25 108 HIS F O 1
ATOM 12826 N N . VAL F 2 111 ? 13.461 12.859 23.596 1.00 32.77 109 VAL F N 1
ATOM 12827 C CA . VAL F 2 111 ? 12.784 11.805 24.342 1.00 35.95 109 VAL F CA 1
ATOM 12828 C C . VAL F 2 111 ? 11.266 12.058 24.324 1.00 37.24 109 VAL F C 1
ATOM 12829 O O . VAL F 2 111 ? 10.499 11.129 24.164 1.00 34.33 109 VAL F O 1
ATOM 12833 N N . MET F 2 112 ? 10.859 13.332 24.464 1.00 38.02 110 MET F N 1
ATOM 12834 C CA . MET F 2 112 ? 9.451 13.709 24.581 1.00 39.10 110 MET F CA 1
ATOM 12835 C C . MET F 2 112 ? 8.767 13.602 23.213 1.00 34.85 110 MET F C 1
ATOM 12836 O O . MET F 2 112 ? 7.666 13.087 23.123 1.00 36.84 110 MET F O 1
ATOM 12841 N N . THR F 2 113 ? 9.446 14.045 22.154 1.00 33.04 111 THR F N 1
ATOM 12842 C CA . THR F 2 113 ? 8.939 13.899 20.782 1.00 34.25 111 THR F CA 1
ATOM 12843 C C . THR F 2 113 ? 8.730 12.404 20.461 1.00 34.99 111 THR F C 1
ATOM 12844 O O . THR F 2 113 ? 7.679 12.026 19.937 1.00 33.82 111 THR F O 1
ATOM 12848 N N . ASN F 2 114 ? 9.701 11.551 20.844 1.00 32.26 112 ASN F N 1
ATOM 12849 C CA . ASN F 2 114 ? 9.654 10.098 20.590 1.00 34.25 112 ASN F CA 1
ATOM 12850 C C . ASN F 2 114 ? 8.570 9.387 21.430 1.00 36.00 112 ASN F C 1
ATOM 12851 O O . ASN F 2 114 ? 7.952 8.426 20.964 1.00 30.97 112 ASN F O 1
ATOM 12856 N N . LEU F 2 115 ? 8.398 9.826 22.687 1.00 34.92 113 LEU F N 1
ATOM 12857 C CA . LEU F 2 115 ? 7.567 9.137 23.665 1.00 39.66 113 LEU F CA 1
ATOM 12858 C C . LEU F 2 115 ? 6.212 9.849 23.788 1.00 43.57 113 LEU F C 1
ATOM 12859 O O . LEU F 2 115 ? 5.318 9.347 24.466 1.00 40.95 113 LEU F O 1
ATOM 12864 N N . GLY F 2 116 ? 6.054 10.972 23.052 1.00 43.69 114 GLY F N 1
ATOM 12865 C CA . GLY F 2 116 ? 4.802 11.729 22.996 1.00 41.15 114 GLY F CA 1
ATOM 12866 C C . GLY F 2 116 ? 3.836 11.199 21.926 1.00 41.30 114 GLY F C 1
ATOM 12867 O O . GLY F 2 116 ? 3.711 11.803 20.834 1.00 42.82 114 GLY F O 1
ATOM 12868 N N . GLU F 2 117 ? 3.141 10.092 22.256 1.00 36.66 115 GLU F N 1
ATOM 12869 C CA . GLU F 2 117 ? 2.323 9.340 21.295 1.00 42.78 115 GLU F CA 1
ATOM 12870 C C . GLU F 2 117 ? 1.314 10.285 20.619 1.00 41.92 115 GLU F C 1
ATOM 12871 O O . GLU F 2 117 ? 1.105 10.197 19.396 1.00 36.76 115 GLU F O 1
ATOM 12877 N N . LYS F 2 118 ? 0.718 11.200 21.428 1.00 39.23 116 LYS F N 1
ATOM 12878 C CA . LYS F 2 118 ? -0.360 12.076 20.980 1.00 39.98 116 LYS F CA 1
ATOM 12879 C C . LYS F 2 118 ? -0.056 13.558 21.268 1.00 40.61 116 LYS F C 1
ATOM 12880 O O . LYS F 2 118 ? -0.967 14.384 21.307 1.00 40.95 116 LYS F O 1
ATOM 12886 N N . LEU F 2 119 ? 1.224 13.914 21.378 1.00 42.38 117 LEU F N 1
ATOM 12887 C CA . LEU F 2 119 ? 1.627 15.303 21.593 1.00 39.86 117 LEU F CA 1
ATOM 12888 C C . LEU F 2 119 ? 1.558 16.073 20.266 1.00 37.00 117 LEU F C 1
ATOM 12889 O O . LEU F 2 119 ? 1.624 15.480 19.191 1.00 41.77 117 LEU F O 1
ATOM 12894 N N . THR F 2 120 ? 1.429 17.394 20.352 1.00 36.11 118 THR F N 1
ATOM 12895 C CA . THR F 2 120 ? 1.758 18.306 19.252 1.00 40.59 118 THR F CA 1
ATOM 12896 C C . THR F 2 120 ? 3.208 18.800 19.390 1.00 36.36 118 THR F C 1
ATOM 12897 O O . THR F 2 120 ? 3.759 18.840 20.494 1.00 36.55 118 THR F O 1
ATOM 12901 N N . ASP F 2 121 ? 3.812 19.206 18.266 1.00 39.21 119 ASP F N 1
ATOM 12902 C CA . ASP F 2 121 ? 5.137 19.845 18.265 1.00 43.97 119 ASP F CA 1
ATOM 12903 C C . ASP F 2 121 ? 5.131 21.068 19.205 1.00 41.71 119 ASP F C 1
ATOM 12904 O O . ASP F 2 121 ? 6.084 21.269 19.960 1.00 45.11 119 ASP F O 1
ATOM 12909 N N . GLU F 2 122 ? 4.033 21.860 19.157 1.00 44.17 120 GLU F N 1
ATOM 12910 C CA . GLU F 2 122 ? 3.847 23.058 19.979 1.00 44.29 120 GLU F CA 1
ATOM 12911 C C . GLU F 2 122 ? 3.908 22.700 21.467 1.00 39.13 120 GLU F C 1
ATOM 12912 O O . GLU F 2 122 ? 4.626 23.353 22.209 1.00 39.11 120 GLU F O 1
ATOM 12918 N N . GLU F 2 123 ? 3.199 21.631 21.881 1.00 36.10 121 GLU F N 1
ATOM 12919 C CA . GLU F 2 123 ? 3.220 21.160 23.265 1.00 37.28 121 GLU F CA 1
ATOM 12920 C C . GLU F 2 123 ? 4.659 20.812 23.683 1.00 43.38 121 GLU F C 1
ATOM 12921 O O . GLU F 2 123 ? 5.108 21.266 24.748 1.00 39.93 121 GLU F O 1
ATOM 12927 N N . VAL F 2 124 ? 5.371 20.023 22.840 1.00 39.51 122 VAL F N 1
ATOM 12928 C CA . VAL F 2 124 ? 6.778 19.697 23.075 1.00 42.46 122 VAL F CA 1
ATOM 12929 C C . VAL F 2 124 ? 7.557 21.006 23.250 1.00 44.70 122 VAL F C 1
ATOM 12930 O O . VAL F 2 124 ? 8.277 21.159 24.251 1.00 44.62 122 VAL F O 1
ATOM 12934 N N . ASP F 2 125 ? 7.388 21.950 22.296 1.00 39.62 123 ASP F N 1
ATOM 12935 C CA . ASP F 2 125 ? 8.008 23.282 22.381 1.00 45.36 123 ASP F CA 1
ATOM 12936 C C . ASP F 2 125 ? 7.776 23.935 23.757 1.00 51.83 123 ASP F C 1
ATOM 12937 O O . ASP F 2 125 ? 8.728 24.444 24.362 1.00 53.73 123 ASP F O 1
ATOM 12942 N N . GLN F 2 126 ? 6.501 23.958 24.215 1.00 49.86 124 GLN F N 1
ATOM 12943 C CA . GLN F 2 126 ? 6.106 24.603 25.472 1.00 52.54 124 GLN F CA 1
ATOM 12944 C C . GLN F 2 126 ? 6.824 23.940 26.643 1.00 51.32 124 GLN F C 1
ATOM 12945 O O . GLN F 2 126 ? 7.383 24.644 27.482 1.00 46.93 124 GLN F O 1
ATOM 12951 N N . MET F 2 127 ? 6.747 22.592 26.680 1.00 46.51 125 MET F N 1
ATOM 12952 C CA . MET F 2 127 ? 7.386 21.723 27.673 1.00 46.38 125 MET F CA 1
ATOM 12953 C C . MET F 2 127 ? 8.849 22.104 27.912 1.00 46.38 125 MET F C 1
ATOM 12954 O O . MET F 2 127 ? 9.291 22.224 29.067 1.00 43.93 125 MET F O 1
ATOM 12959 N N . ILE F 2 128 ? 9.603 22.201 26.805 1.00 45.29 126 ILE F N 1
ATOM 12960 C CA . ILE F 2 128 ? 11.044 22.446 26.820 1.00 51.78 126 ILE F CA 1
ATOM 12961 C C . ILE F 2 128 ? 11.336 23.887 27.272 1.00 52.19 126 ILE F C 1
ATOM 12962 O O . ILE F 2 128 ? 12.240 24.090 28.072 1.00 52.65 126 ILE F O 1
ATOM 12967 N N . ARG F 2 129 ? 10.567 24.875 26.760 1.00 55.42 127 ARG F N 1
ATOM 12968 C CA . ARG F 2 129 ? 10.538 26.237 27.316 1.00 56.69 127 ARG F CA 1
ATOM 12969 C C . ARG F 2 129 ? 10.359 26.195 28.850 1.00 56.59 127 ARG F C 1
ATOM 12970 O O . ARG F 2 129 ? 10.974 26.975 29.554 1.00 63.64 127 ARG F O 1
ATOM 12978 N N . GLU F 2 130 ? 9.521 25.274 29.351 1.00 56.28 128 GLU F N 1
ATOM 12979 C CA . GLU F 2 130 ? 9.141 25.205 30.763 1.00 68.79 128 GLU F CA 1
ATOM 12980 C C . GLU F 2 130 ? 10.007 24.228 31.572 1.00 84.97 128 GLU F C 1
ATOM 12981 O O . GLU F 2 130 ? 9.653 23.902 32.718 1.00 97.31 128 GLU F O 1
ATOM 12987 N N . ALA F 2 131 ? 11.125 23.747 31.010 1.00 82.21 129 ALA F N 1
ATOM 12988 C CA . ALA F 2 131 ? 12.082 22.973 31.794 1.00 83.50 129 ALA F CA 1
ATOM 12989 C C . ALA F 2 131 ? 12.988 23.948 32.558 1.00 91.69 129 ALA F C 1
ATOM 12990 O O . ALA F 2 131 ? 14.198 23.750 32.630 1.00 80.07 129 ALA F O 1
ATOM 12992 N N . ASP F 2 132 ? 12.336 24.969 33.166 1.00 117.12 130 ASP F N 1
ATOM 12993 C CA . ASP F 2 132 ? 12.936 26.147 33.813 1.00 130.63 130 ASP F CA 1
ATOM 12994 C C . ASP F 2 132 ? 14.232 26.600 33.130 1.00 138.45 130 ASP F C 1
ATOM 12995 O O . ASP F 2 132 ? 15.283 26.693 33.791 1.00 148.37 130 ASP F O 1
ATOM 13000 N N . ILE F 2 133 ? 14.152 26.924 31.828 1.00 134.65 131 ILE F N 1
ATOM 13001 C CA . ILE F 2 133 ? 15.344 27.202 31.031 1.00 131.97 131 ILE F CA 1
ATOM 13002 C C . ILE F 2 133 ? 15.902 28.581 31.409 1.00 134.56 131 ILE F C 1
ATOM 13003 O O . ILE F 2 133 ? 15.187 29.587 31.436 1.00 127.99 131 ILE F O 1
ATOM 13008 N N . ASP F 2 134 ? 17.189 28.563 31.777 1.00 128.28 132 ASP F N 1
ATOM 13009 C CA . ASP F 2 134 ? 17.975 29.732 32.133 1.00 121.58 132 ASP F CA 1
ATOM 13010 C C . ASP F 2 134 ? 18.942 30.054 30.988 1.00 121.87 132 ASP F C 1
ATOM 13011 O O . ASP F 2 134 ? 19.740 30.986 31.092 1.00 124.06 132 ASP F O 1
ATOM 13016 N N . GLY F 2 135 ? 18.865 29.247 29.911 1.00 120.79 133 GLY F N 1
ATOM 13017 C CA . GLY F 2 135 ? 19.650 29.431 28.694 1.00 109.48 133 GLY F CA 1
ATOM 13018 C C . GLY F 2 135 ? 20.844 28.478 28.614 1.00 105.93 133 GLY F C 1
ATOM 13019 O O . GLY F 2 135 ? 21.470 28.378 27.559 1.00 105.49 133 GLY F O 1
ATOM 13020 N N . ASP F 2 136 ? 21.139 27.768 29.728 1.00 106.87 134 ASP F N 1
ATOM 13021 C CA . ASP F 2 136 ? 22.325 26.911 29.843 1.00 96.79 134 ASP F CA 1
ATOM 13022 C C . ASP F 2 136 ? 22.119 25.616 29.035 1.00 90.77 134 ASP F C 1
ATOM 13023 O O . ASP F 2 136 ? 23.082 24.891 28.743 1.00 86.75 134 ASP F O 1
ATOM 13028 N N . GLY F 2 137 ? 20.856 25.333 28.673 1.00 76.53 135 GLY F N 1
ATOM 13029 C CA . GLY F 2 137 ? 20.512 24.216 27.806 1.00 69.33 135 GLY F CA 1
ATOM 13030 C C . GLY F 2 137 ? 20.635 22.861 28.502 1.00 63.13 135 GLY F C 1
ATOM 13031 O O . GLY F 2 137 ? 20.484 21.829 27.855 1.00 66.01 135 GLY F O 1
ATOM 13032 N N . GLN F 2 138 ? 20.929 22.877 29.810 1.00 61.83 136 GLN F N 1
ATOM 13033 C CA . GLN F 2 138 ? 20.937 21.679 30.649 1.00 61.84 136 GLN F CA 1
ATOM 13034 C C . GLN F 2 138 ? 19.674 21.694 31.525 1.00 61.36 136 GLN F C 1
ATOM 13035 O O . GLN F 2 138 ? 19.257 22.752 32.009 1.00 57.65 136 GLN F O 1
ATOM 13041 N N . VAL F 2 139 ? 19.013 20.525 31.640 1.00 57.75 137 VAL F N 1
ATOM 13042 C CA . VAL F 2 139 ? 17.784 20.393 32.410 1.00 51.36 137 VAL F CA 1
ATOM 13043 C C . VAL F 2 139 ? 17.975 19.303 33.459 1.00 50.55 137 VAL F C 1
ATOM 13044 O O . VAL F 2 139 ? 18.374 18.188 33.133 1.00 45.90 137 VAL F O 1
ATOM 13048 N N . ASN F 2 140 ? 17.687 19.668 34.716 1.00 48.90 138 ASN F N 1
ATOM 13049 C CA . ASN F 2 140 ? 17.590 18.751 35.833 1.00 48.49 138 ASN F CA 1
ATOM 13050 C C . ASN F 2 140 ? 16.234 18.050 35.726 1.00 44.82 138 ASN F C 1
ATOM 13051 O O . ASN F 2 140 ? 15.216 18.702 35.860 1.00 44.80 138 ASN F O 1
ATOM 13056 N N . TYR F 2 141 ? 16.238 16.724 35.505 1.00 46.19 139 TYR F N 1
ATOM 13057 C CA . TYR F 2 141 ? 15.042 15.992 35.102 1.00 47.79 139 TYR F CA 1
ATOM 13058 C C . TYR F 2 141 ? 14.141 15.750 36.311 1.00 47.26 139 TYR F C 1
ATOM 13059 O O . TYR F 2 141 ? 12.932 15.607 36.154 1.00 47.58 139 TYR F O 1
ATOM 13068 N N . GLU F 2 142 ? 14.719 15.754 37.515 1.00 52.87 140 GLU F N 1
ATOM 13069 C CA . GLU F 2 142 ? 13.950 15.626 38.758 1.00 54.88 140 GLU F CA 1
ATOM 13070 C C . GLU F 2 142 ? 13.002 16.821 38.881 1.00 53.62 140 GLU F C 1
ATOM 13071 O O . GLU F 2 142 ? 11.821 16.645 39.160 1.00 52.06 140 GLU F O 1
ATOM 13077 N N . GLU F 2 143 ? 13.530 18.028 38.623 1.00 49.76 141 GLU F N 1
ATOM 13078 C CA . GLU F 2 143 ? 12.768 19.268 38.711 1.00 52.42 141 GLU F CA 1
ATOM 13079 C C . GLU F 2 143 ? 11.741 19.323 37.577 1.00 48.00 141 GLU F C 1
ATOM 13080 O O . GLU F 2 143 ? 10.664 19.879 37.734 1.00 48.87 141 GLU F O 1
ATOM 13086 N N . PHE F 2 144 ? 12.106 18.780 36.413 1.00 47.60 142 PHE F N 1
ATOM 13087 C CA . PHE F 2 144 ? 11.201 18.675 35.277 1.00 44.00 142 PHE F CA 1
ATOM 13088 C C . PHE F 2 144 ? 10.002 17.800 35.651 1.00 41.01 142 PHE F C 1
ATOM 13089 O O . PHE F 2 144 ? 8.866 18.195 35.438 1.00 43.63 142 PHE F O 1
ATOM 13097 N N . VAL F 2 145 ? 10.275 16.602 36.199 1.00 47.89 143 VAL F N 1
ATOM 13098 C CA . VAL F 2 145 ? 9.237 15.661 36.633 1.00 52.75 143 VAL F CA 1
ATOM 13099 C C . VAL F 2 145 ? 8.365 16.347 37.683 1.00 51.42 143 VAL F C 1
ATOM 13100 O O . VAL F 2 145 ? 7.154 16.321 37.572 1.00 48.91 143 VAL F O 1
ATOM 13104 N N . GLN F 2 146 ? 9.021 16.982 38.665 1.00 53.66 144 GLN F N 1
ATOM 13105 C CA . GLN F 2 146 ? 8.374 17.759 39.718 1.00 58.24 144 GLN F CA 1
ATOM 13106 C C . GLN F 2 146 ? 7.406 18.798 39.136 1.00 55.53 144 GLN F C 1
ATOM 13107 O O . GLN F 2 146 ? 6.268 18.894 39.600 1.00 57.30 144 GLN F O 1
ATOM 13113 N N . MET F 2 147 ? 7.868 19.577 38.142 1.00 49.49 145 MET F N 1
ATOM 13114 C CA . MET F 2 147 ? 7.040 20.571 37.457 1.00 47.68 145 MET F CA 1
ATOM 13115 C C . MET F 2 147 ? 5.876 19.886 36.714 1.00 49.98 145 MET F C 1
ATOM 13116 O O . MET F 2 147 ? 4.719 20.263 36.903 1.00 49.42 145 MET F O 1
ATOM 13121 N N . MET F 2 148 ? 6.190 18.875 35.876 1.00 52.05 146 MET F N 1
ATOM 13122 C CA . MET F 2 148 ? 5.194 18.176 35.053 1.00 50.10 146 MET F CA 1
ATOM 13123 C C . MET F 2 148 ? 4.161 17.442 35.930 1.00 51.53 146 MET F C 1
ATOM 13124 O O . MET F 2 148 ? 2.977 17.387 35.579 1.00 53.01 146 MET F O 1
ATOM 13129 N N . THR F 2 149 ? 4.606 16.934 37.088 1.00 50.24 147 THR F N 1
ATOM 13130 C CA . THR F 2 149 ? 3.802 16.072 37.958 1.00 56.60 147 THR F CA 1
ATOM 13131 C C . THR F 2 149 ? 2.869 16.911 38.847 1.00 61.93 147 THR F C 1
ATOM 13132 O O . THR F 2 149 ? 1.919 16.370 39.436 1.00 65.93 147 THR F O 1
ATOM 13136 N N . ALA F 2 150 ? 3.127 18.236 38.899 1.00 62.88 148 ALA F N 1
ATOM 13137 C CA . ALA F 2 150 ? 2.507 19.157 39.854 1.00 65.24 148 ALA F CA 1
ATOM 13138 C C . ALA F 2 150 ? 1.174 19.683 39.308 1.00 66.44 148 ALA F C 1
ATOM 13139 O O . ALA F 2 150 ? 0.138 19.560 39.972 1.00 65.48 148 ALA F O 1
ATOM 13141 N N . LYS F 2 151 ? 1.232 20.308 38.121 1.00 60.19 149 LYS F N 1
ATOM 13142 C CA . LYS F 2 151 ? 0.055 20.612 37.317 1.00 65.43 149 LYS F CA 1
ATOM 13143 C C . LYS F 2 151 ? -0.794 19.335 37.141 1.00 66.61 149 LYS F C 1
ATOM 13144 O O . LYS F 2 151 ? -1.944 19.454 36.634 1.00 60.79 149 LYS F O 1
ATOM 13150 N N . SER G 1 10 ? -21.657 -7.838 96.242 1.00 92.88 1968 SER G N 1
ATOM 13151 C CA . SER G 1 10 ? -22.498 -8.456 95.175 1.00 94.53 1968 SER G CA 1
ATOM 13152 C C . SER G 1 10 ? -21.632 -8.826 93.963 1.00 87.41 1968 SER G C 1
ATOM 13153 O O . SER G 1 10 ? -21.297 -7.960 93.152 1.00 76.07 1968 SER G O 1
ATOM 13156 N N . LEU G 1 11 ? -21.275 -10.121 93.863 1.00 88.09 1969 LEU G N 1
ATOM 13157 C CA . LEU G 1 11 ? -20.472 -10.666 92.766 1.00 91.33 1969 LEU G CA 1
ATOM 13158 C C . LEU G 1 11 ? -21.304 -10.728 91.482 1.00 86.60 1969 LEU G C 1
ATOM 13159 O O . LEU G 1 11 ? -20.757 -10.592 90.390 1.00 85.13 1969 LEU G O 1
ATOM 13164 N N . VAL G 1 12 ? -22.627 -10.930 91.640 1.00 84.28 1970 VAL G N 1
ATOM 13165 C CA . VAL G 1 12 ? -23.552 -11.175 90.530 1.00 78.37 1970 VAL G CA 1
ATOM 13166 C C . VAL G 1 12 ? -23.883 -9.855 89.837 1.00 72.71 1970 VAL G C 1
ATOM 13167 O O . VAL G 1 12 ? -24.205 -9.847 88.654 1.00 76.15 1970 VAL G O 1
ATOM 13171 N N . ALA G 1 13 ? -23.852 -8.759 90.602 1.00 63.58 1971 ALA G N 1
ATOM 13172 C CA . ALA G 1 13 ? -24.128 -7.421 90.088 1.00 65.01 1971 ALA G CA 1
ATOM 13173 C C . ALA G 1 13 ? -23.017 -6.991 89.120 1.00 63.94 1971 ALA G C 1
ATOM 13174 O O . ALA G 1 13 ? -23.282 -6.393 88.078 1.00 57.66 1971 ALA G O 1
ATOM 13176 N N . ALA G 1 14 ? -21.771 -7.275 89.509 1.00 64.33 1972 ALA G N 1
ATOM 13177 C CA . ALA G 1 14 ? -20.592 -6.941 88.721 1.00 64.72 1972 ALA G CA 1
ATOM 13178 C C . ALA G 1 14 ? -20.576 -7.776 87.438 1.00 59.38 1972 ALA G C 1
ATOM 13179 O O . ALA G 1 14 ? -20.286 -7.256 86.371 1.00 62.34 1972 ALA G O 1
ATOM 13181 N N . ARG G 1 15 ? -20.888 -9.072 87.571 1.00 52.51 1973 ARG G N 1
ATOM 13182 C CA . ARG G 1 15 ? -20.989 -9.998 86.447 1.00 58.20 1973 ARG G CA 1
ATOM 13183 C C . ARG G 1 15 ? -22.081 -9.534 85.469 1.00 55.89 1973 ARG G C 1
ATOM 13184 O O . ARG G 1 15 ? -21.892 -9.556 84.249 1.00 58.34 1973 ARG G O 1
ATOM 13192 N N . ALA G 1 16 ? -23.211 -9.096 86.026 1.00 51.73 1974 ALA G N 1
ATOM 13193 C CA . ALA G 1 16 ? -24.379 -8.687 85.255 1.00 50.96 1974 ALA G CA 1
ATOM 13194 C C . ALA G 1 16 ? -24.090 -7.394 84.480 1.00 52.22 1974 ALA G C 1
ATOM 13195 O O . ALA G 1 16 ? -24.512 -7.249 83.332 1.00 57.15 1974 ALA G O 1
ATOM 13197 N N . GLU G 1 17 ? -23.385 -6.459 85.130 1.00 52.93 1975 GLU G N 1
ATOM 13198 C CA . GLU G 1 17 ? -22.914 -5.227 84.500 1.00 58.14 1975 GLU G CA 1
ATOM 13199 C C . GLU G 1 17 ? -22.044 -5.588 83.290 1.00 55.16 1975 GLU G C 1
ATOM 13200 O O . GLU G 1 17 ? -22.264 -5.071 82.202 1.00 62.75 1975 GLU G O 1
ATOM 13206 N N . LYS G 1 18 ? -21.078 -6.501 83.485 1.00 51.12 1976 LYS G N 1
ATOM 13207 C CA . LYS G 1 18 ? -20.138 -6.896 82.433 1.00 57.30 1976 LYS G CA 1
ATOM 13208 C C . LYS G 1 18 ? -20.909 -7.480 81.244 1.00 54.04 1976 LYS G C 1
ATOM 13209 O O . LYS G 1 18 ? -20.636 -7.112 80.088 1.00 48.27 1976 LYS G O 1
ATOM 13215 N N . VAL G 1 19 ? -21.891 -8.361 81.553 1.00 47.56 1977 VAL G N 1
ATOM 13216 C CA . VAL G 1 19 ? -22.740 -9.021 80.554 1.00 44.86 1977 VAL G CA 1
ATOM 13217 C C . VAL G 1 19 ? -23.568 -7.978 79.789 1.00 41.77 1977 VAL G C 1
ATOM 13218 O O . VAL G 1 19 ? -23.745 -8.095 78.563 1.00 36.89 1977 VAL G O 1
ATOM 13222 N N . ALA G 1 20 ? -24.087 -6.980 80.520 1.00 39.92 1978 ALA G N 1
ATOM 13223 C CA . ALA G 1 20 ? -24.802 -5.856 79.917 1.00 47.21 1978 ALA G CA 1
ATOM 13224 C C . ALA G 1 20 ? -23.972 -5.215 78.785 1.00 44.57 1978 ALA G C 1
ATOM 13225 O O . ALA G 1 20 ? -24.451 -5.089 77.645 1.00 39.96 1978 ALA G O 1
ATOM 13227 N N . ASN G 1 21 ? -22.721 -4.841 79.114 1.00 42.55 1979 ASN G N 1
ATOM 13228 C CA . ASN G 1 21 ? -21.822 -4.134 78.207 1.00 46.10 1979 ASN G CA 1
ATOM 13229 C C . ASN G 1 21 ? -21.483 -5.026 76.995 1.00 46.63 1979 ASN G C 1
ATOM 13230 O O . ASN G 1 21 ? -21.393 -4.520 75.856 1.00 47.03 1979 ASN G O 1
ATOM 13235 N N . LEU G 1 22 ? -21.336 -6.352 77.229 1.00 41.82 1980 LEU G N 1
ATOM 13236 C CA . LEU G 1 22 ? -21.153 -7.335 76.144 1.00 45.53 1980 LEU G CA 1
ATOM 13237 C C . LEU G 1 22 ? -22.365 -7.312 75.179 1.00 46.72 1980 LEU G C 1
ATOM 13238 O O . LEU G 1 22 ? -22.225 -7.238 73.942 1.00 46.90 1980 LEU G O 1
ATOM 13243 N N . TYR G 1 23 ? -23.568 -7.371 75.750 1.00 48.61 1981 TYR G N 1
ATOM 13244 C CA . TYR G 1 23 ? -24.818 -7.373 74.978 1.00 43.50 1981 TYR G CA 1
ATOM 13245 C C . TYR G 1 23 ? -24.946 -6.056 74.193 1.00 40.80 1981 TYR G C 1
ATOM 13246 O O . TYR G 1 23 ? -25.183 -6.078 72.983 1.00 44.95 1981 TYR G O 1
ATOM 13255 N N . ARG G 1 24 ? -24.684 -4.914 74.851 1.00 40.86 1982 ARG G N 1
ATOM 13256 C CA . ARG G 1 24 ? -24.690 -3.594 74.179 1.00 42.30 1982 ARG G CA 1
ATOM 13257 C C . ARG G 1 24 ? -23.695 -3.573 73.010 1.00 38.60 1982 ARG G C 1
ATOM 13258 O O . ARG G 1 24 ? -24.048 -3.108 71.926 1.00 41.01 1982 ARG G O 1
ATOM 13266 N N . TRP G 1 25 ? -22.483 -4.123 73.227 1.00 39.23 1983 TRP G N 1
ATOM 13267 C CA . TRP G 1 25 ? -21.463 -4.273 72.187 1.00 39.09 1983 TRP G CA 1
ATOM 13268 C C . TRP G 1 25 ? -21.967 -5.115 70.995 1.00 40.06 1983 TRP G C 1
ATOM 13269 O O . TRP G 1 25 ? -21.830 -4.713 69.830 1.00 38.89 1983 TRP G O 1
ATOM 13280 N N . LEU G 1 26 ? -22.534 -6.299 71.276 1.00 42.42 1984 LEU G N 1
ATOM 13281 C CA . LEU G 1 26 ? -23.104 -7.144 70.225 1.00 42.23 1984 LEU G CA 1
ATOM 13282 C C . LEU G 1 26 ? -24.295 -6.438 69.552 1.00 43.53 1984 LEU G C 1
ATOM 13283 O O . LEU G 1 26 ? -24.694 -6.828 68.450 1.00 37.61 1984 LEU G O 1
ATOM 13288 N N . ASP G 1 27 ? -24.828 -5.386 70.214 1.00 46.86 1985 ASP G N 1
ATOM 13289 C CA . ASP G 1 27 ? -26.011 -4.645 69.763 1.00 49.17 1985 ASP G CA 1
ATOM 13290 C C . ASP G 1 27 ? -25.644 -3.353 68.997 1.00 51.64 1985 ASP G C 1
ATOM 13291 O O . ASP G 1 27 ? -26.520 -2.719 68.428 1.00 48.39 1985 ASP G O 1
ATOM 13296 N N . THR G 1 28 ? -24.355 -2.954 68.980 1.00 55.20 1986 THR G N 1
ATOM 13297 C CA . THR G 1 28 ? -23.944 -1.627 68.499 1.00 52.14 1986 THR G CA 1
ATOM 13298 C C . THR G 1 28 ? -24.469 -1.383 67.067 1.00 51.10 1986 THR G C 1
ATOM 13299 O O . THR G 1 28 ? -24.723 -0.248 66.682 1.00 51.24 1986 THR G O 1
ATOM 13303 N N . ASP G 1 29 ? -24.702 -2.458 66.308 1.00 53.19 1987 ASP G N 1
ATOM 13304 C CA . ASP G 1 29 ? -25.209 -2.375 64.941 1.00 48.51 1987 ASP G CA 1
ATOM 13305 C C . ASP G 1 29 ? -26.728 -2.171 64.966 1.00 51.36 1987 ASP G C 1
ATOM 13306 O O . ASP G 1 29 ? -27.225 -1.204 64.422 1.00 57.46 1987 ASP G O 1
ATOM 13311 N N . ASN G 1 30 ? -27.462 -3.078 65.623 1.00 55.75 1988 ASN G N 1
ATOM 13312 C CA . ASN G 1 30 ? -28.923 -3.011 65.710 1.00 58.23 1988 ASN G CA 1
ATOM 13313 C C . ASN G 1 30 ? -29.384 -1.742 66.446 1.00 58.71 1988 ASN G C 1
ATOM 13314 O O . ASN G 1 30 ? -30.378 -1.134 66.045 1.00 63.12 1988 ASN G O 1
ATOM 13319 N N . ASP G 1 31 ? -28.678 -1.367 67.525 1.00 54.16 1989 ASP G N 1
ATOM 13320 C CA . ASP G 1 31 ? -28.915 -0.111 68.250 1.00 59.62 1989 ASP G CA 1
ATOM 13321 C C . ASP G 1 31 ? -30.266 -0.167 69.001 1.00 62.02 1989 ASP G C 1
ATOM 13322 O O . ASP G 1 31 ? -30.914 0.859 69.253 1.00 60.10 1989 ASP G O 1
ATOM 13327 N N . VAL G 1 32 ? -30.678 -1.379 69.374 1.00 59.57 1990 VAL G N 1
ATOM 13328 C CA . VAL G 1 32 ? -32.014 -1.642 69.911 1.00 58.37 1990 VAL G CA 1
ATOM 13329 C C . VAL G 1 32 ? -32.004 -1.441 71.430 1.00 48.94 1990 VAL G C 1
ATOM 13330 O O . VAL G 1 32 ? -33.046 -1.182 72.029 1.00 49.04 1990 VAL G O 1
ATOM 13334 N N . ALA G 1 33 ? -30.819 -1.579 72.041 1.00 44.54 1991 ALA G N 1
ATOM 13335 C CA . ALA G 1 33 ? -30.642 -1.419 73.477 1.00 44.40 1991 ALA G CA 1
ATOM 13336 C C . ALA G 1 33 ? -31.172 -0.039 73.906 1.00 51.28 1991 ALA G C 1
ATOM 13337 O O . ALA G 1 33 ? -31.073 0.935 73.145 1.00 57.72 1991 ALA G O 1
ATOM 13339 N N . THR G 1 34 ? -31.831 0.007 75.072 1.00 44.25 1992 THR G N 1
ATOM 13340 C CA . THR G 1 34 ? -32.278 1.252 75.688 1.00 51.29 1992 THR G CA 1
ATOM 13341 C C . THR G 1 34 ? -31.810 1.280 77.145 1.00 51.29 1992 THR G C 1
ATOM 13342 O O . THR G 1 34 ? -31.055 0.402 77.571 1.00 48.10 1992 THR G O 1
ATOM 13346 N N . ASP G 1 35 ? -32.271 2.301 77.886 1.00 54.43 1993 ASP G N 1
ATOM 13347 C CA . ASP G 1 35 ? -31.977 2.471 79.308 1.00 60.68 1993 ASP G CA 1
ATOM 13348 C C . ASP G 1 35 ? -32.456 1.266 80.131 1.00 57.51 1993 ASP G C 1
ATOM 13349 O O . ASP G 1 35 ? -31.793 0.880 81.077 1.00 58.35 1993 ASP G O 1
ATOM 13354 N N . LYS G 1 36 ? -33.594 0.668 79.751 1.00 63.51 1994 LYS G N 1
ATOM 13355 C CA . LYS G 1 36 ? -34.217 -0.417 80.514 1.00 67.61 1994 LYS G CA 1
ATOM 13356 C C . LYS G 1 36 ? -33.990 -1.797 79.864 1.00 61.52 1994 LYS G C 1
ATOM 13357 O O . LYS G 1 36 ? -33.955 -2.805 80.565 1.00 67.00 1994 LYS G O 1
ATOM 13363 N N . TYR G 1 37 ? -33.885 -1.837 78.524 1.00 57.92 1995 TYR G N 1
ATOM 13364 C CA . TYR G 1 37 ? -33.893 -3.087 77.746 1.00 56.70 1995 TYR G CA 1
ATOM 13365 C C . TYR G 1 37 ? -32.541 -3.354 77.074 1.00 54.88 1995 TYR G C 1
ATOM 13366 O O . TYR G 1 37 ? -32.172 -2.653 76.136 1.00 58.82 1995 TYR G O 1
ATOM 13375 N N . VAL G 1 38 ? -31.863 -4.425 77.505 1.00 48.69 1996 VAL G N 1
ATOM 13376 C CA . VAL G 1 38 ? -30.637 -4.889 76.873 1.00 48.49 1996 VAL G CA 1
ATOM 13377 C C . VAL G 1 38 ? -30.937 -6.204 76.145 1.00 45.85 1996 VAL G C 1
ATOM 13378 O O . VAL G 1 38 ? -31.160 -7.232 76.776 1.00 47.49 1996 VAL G O 1
ATOM 13382 N N . PRO G 1 39 ? -30.916 -6.234 74.798 1.00 41.52 1997 PRO G N 1
ATOM 13383 C CA . PRO G 1 39 ? -31.255 -7.450 74.066 1.00 39.58 1997 PRO G CA 1
ATOM 13384 C C . PRO G 1 39 ? -30.264 -8.592 74.375 1.00 47.68 1997 PRO G C 1
ATOM 13385 O O . PRO G 1 39 ? -29.032 -8.409 74.337 1.00 46.61 1997 PRO G O 1
ATOM 13389 N N . VAL G 1 40 ? -30.821 -9.773 74.701 1.00 41.15 1998 VAL G N 1
ATOM 13390 C CA . VAL G 1 40 ? -30.043 -10.995 74.805 1.00 38.71 1998 VAL G CA 1
ATOM 13391 C C . VAL G 1 40 ? -29.758 -11.486 73.391 1.00 38.72 1998 VAL G C 1
ATOM 13392 O O . VAL G 1 40 ? -30.683 -11.768 72.640 1.00 34.78 1998 VAL G O 1
ATOM 13396 N N . PRO G 1 41 ? -28.472 -11.619 72.984 1.00 38.90 1999 PRO G N 1
ATOM 13397 C CA . PRO G 1 41 ? -28.143 -11.930 71.592 1.00 36.95 1999 PRO G CA 1
ATOM 13398 C C . PRO G 1 41 ? -28.762 -13.258 71.160 1.00 39.39 1999 PRO G C 1
ATOM 13399 O O . PRO G 1 41 ? -28.616 -14.259 71.853 1.00 37.59 1999 PRO G O 1
ATOM 13403 N N . GLY G 1 42 ? -29.487 -13.229 70.027 1.00 41.47 2000 GLY G N 1
ATOM 13404 C CA . GLY G 1 42 ? -30.067 -14.411 69.404 1.00 42.31 2000 GLY G CA 1
ATOM 13405 C C . GLY G 1 42 ? -31.484 -14.699 69.905 1.00 48.74 2000 GLY G C 1
ATOM 13406 O O . GLY G 1 42 ? -32.145 -15.598 69.396 1.00 50.90 2000 GLY G O 1
ATOM 13407 N N . PHE G 1 43 ? -31.944 -13.895 70.876 1.00 53.94 2001 PHE G N 1
ATOM 13408 C CA . PHE G 1 43 ? -33.181 -14.140 71.610 1.00 57.53 2001 PHE G CA 1
ATOM 13409 C C . PHE G 1 43 ? -34.090 -12.923 71.502 1.00 60.96 2001 PHE G C 1
ATOM 13410 O O . PHE G 1 43 ? -34.004 -12.002 72.319 1.00 57.13 2001 PHE G O 1
ATOM 13418 N N . GLU G 1 44 ? -35.000 -12.973 70.517 1.00 65.58 2002 GLU G N 1
ATOM 13419 C CA . GLU G 1 44 ? -35.865 -11.851 70.174 1.00 70.99 2002 GLU G CA 1
ATOM 13420 C C . GLU G 1 44 ? -36.836 -11.545 71.335 1.00 63.22 2002 GLU G C 1
ATOM 13421 O O . GLU G 1 44 ? -37.230 -12.432 72.090 1.00 60.46 2002 GLU G O 1
ATOM 13427 N N . ARG G 1 45 ? -37.175 -10.260 71.486 1.00 59.05 2003 ARG G N 1
ATOM 13428 C CA . ARG G 1 45 ? -38.184 -9.793 72.428 1.00 61.30 2003 ARG G CA 1
ATOM 13429 C C . ARG G 1 45 ? -39.575 -9.965 71.815 1.00 62.92 2003 ARG G C 1
ATOM 13430 O O . ARG G 1 45 ? -39.867 -9.412 70.756 1.00 57.13 2003 ARG G O 1
ATOM 13438 N N . VAL G 1 46 ? -40.429 -10.746 72.486 1.00 66.99 2004 VAL G N 1
ATOM 13439 C CA . VAL G 1 46 ? -41.846 -10.856 72.128 1.00 69.68 2004 VAL G CA 1
ATOM 13440 C C . VAL G 1 46 ? -42.668 -10.207 73.248 1.00 68.62 2004 VAL G C 1
ATOM 13441 O O . VAL G 1 46 ? -42.775 -10.760 74.347 1.00 62.63 2004 VAL G O 1
ATOM 13445 N N . ASP G 1 47 ? -43.239 -9.026 72.954 1.00 79.07 2005 ASP G N 1
ATOM 13446 C CA . ASP G 1 47 ? -43.886 -8.173 73.953 1.00 87.60 2005 ASP G CA 1
ATOM 13447 C C . ASP G 1 47 ? -45.035 -8.934 74.619 1.00 85.54 2005 ASP G C 1
ATOM 13448 O O . ASP G 1 47 ? -45.700 -9.757 73.988 1.00 70.56 2005 ASP G O 1
ATOM 13453 N N . VAL G 1 48 ? -45.251 -8.645 75.910 1.00 93.52 2006 VAL G N 1
ATOM 13454 C CA . VAL G 1 48 ? -46.199 -9.386 76.734 1.00 95.36 2006 VAL G CA 1
ATOM 13455 C C . VAL G 1 48 ? -47.212 -8.411 77.345 1.00 92.27 2006 VAL G C 1
ATOM 13456 O O . VAL G 1 48 ? -46.976 -7.859 78.425 1.00 95.99 2006 VAL G O 1
ATOM 13460 N N . ASP G 1 49 ? -48.329 -8.192 76.628 1.00 91.52 2007 ASP G N 1
ATOM 13461 C CA . ASP G 1 49 ? -49.487 -7.457 77.145 1.00 94.98 2007 ASP G CA 1
ATOM 13462 C C . ASP G 1 49 ? -50.420 -8.447 77.854 1.00 93.93 2007 ASP G C 1
ATOM 13463 O O . ASP G 1 49 ? -50.968 -9.335 77.202 1.00 88.96 2007 ASP G O 1
ATOM 13468 N N . VAL G 1 50 ? -50.558 -8.305 79.196 1.00 93.80 2008 VAL G N 1
ATOM 13469 C CA . VAL G 1 50 ? -51.335 -9.221 80.040 1.00 88.53 2008 VAL G CA 1
ATOM 13470 C C . VAL G 1 50 ? -52.229 -8.405 80.974 1.00 89.50 2008 VAL G C 1
ATOM 13471 O O . VAL G 1 50 ? -51.801 -7.371 81.483 1.00 89.85 2008 VAL G O 1
ATOM 13475 N N . SER G 1 51 ? -53.469 -8.895 81.184 1.00 92.29 2009 SER G N 1
ATOM 13476 C CA . SER G 1 51 ? -54.341 -8.475 82.283 1.00 88.95 2009 SER G CA 1
ATOM 13477 C C . SER G 1 51 ? -53.625 -8.664 83.628 1.00 89.84 2009 SER G C 1
ATOM 13478 O O . SER G 1 51 ? -52.913 -9.653 83.808 1.00 81.86 2009 SER G O 1
ATOM 13481 N N . ASP G 1 52 ? -53.825 -7.709 84.568 1.00 90.28 2010 ASP G N 1
ATOM 13482 C CA . ASP G 1 52 ? -53.218 -7.755 85.904 1.00 92.10 2010 ASP G CA 1
ATOM 13483 C C . ASP G 1 52 ? -54.025 -8.689 86.818 1.00 94.07 2010 ASP G C 1
ATOM 13484 O O . ASP G 1 52 ? -53.755 -8.777 88.018 1.00 92.83 2010 ASP G O 1
ATOM 13489 N N . GLU G 1 53 ? -55.027 -9.367 86.228 1.00 96.03 2011 GLU G N 1
ATOM 13490 C CA . GLU G 1 53 ? -55.723 -10.504 86.831 1.00 99.63 2011 GLU G CA 1
ATOM 13491 C C . GLU G 1 53 ? -54.940 -11.798 86.537 1.00 88.48 2011 GLU G C 1
ATOM 13492 O O . GLU G 1 53 ? -54.677 -12.582 87.444 1.00 83.31 2011 GLU G O 1
ATOM 13498 N N . VAL G 1 54 ? -54.573 -11.997 85.256 1.00 82.03 2012 VAL G N 1
ATOM 13499 C CA . VAL G 1 54 ? -53.804 -13.154 84.789 1.00 80.00 2012 VAL G CA 1
ATOM 13500 C C . VAL G 1 54 ? -52.430 -13.180 85.468 1.00 82.48 2012 VAL G C 1
ATOM 13501 O O . VAL G 1 54 ? -52.021 -14.215 85.987 1.00 88.14 2012 VAL G O 1
ATOM 13505 N N . LYS G 1 55 ? -51.707 -12.045 85.402 1.00 85.46 2013 LYS G N 1
ATOM 13506 C CA . LYS G 1 55 ? -50.371 -11.895 85.984 1.00 89.92 2013 LYS G CA 1
ATOM 13507 C C . LYS G 1 55 ? -50.406 -12.283 87.462 1.00 87.66 2013 LYS G C 1
ATOM 13508 O O . LYS G 1 55 ? -49.554 -13.037 87.926 1.00 89.42 2013 LYS G O 1
ATOM 13514 N N . GLN G 1 56 ? -51.413 -11.765 88.179 1.00 87.55 2014 GLN G N 1
ATOM 13515 C CA . GLN G 1 56 ? -51.599 -12.022 89.604 1.00 85.94 2014 GLN G CA 1
ATOM 13516 C C . GLN G 1 56 ? -51.660 -13.524 89.869 1.00 82.62 2014 GLN G C 1
ATOM 13517 O O . GLN G 1 56 ? -51.128 -13.990 90.875 1.00 88.34 2014 GLN G O 1
ATOM 13523 N N . ARG G 1 57 ? -52.295 -14.267 88.949 1.00 80.13 2015 ARG G N 1
ATOM 13524 C CA . ARG G 1 57 ? -52.401 -15.725 89.032 1.00 86.26 2015 ARG G CA 1
ATOM 13525 C C . ARG G 1 57 ? -51.028 -16.377 88.811 1.00 89.74 2015 ARG G C 1
ATOM 13526 O O . ARG G 1 57 ? -50.636 -17.254 89.581 1.00 92.11 2015 ARG G O 1
ATOM 13534 N N . MET G 1 58 ? -50.317 -15.945 87.747 1.00 88.81 2016 MET G N 1
ATOM 13535 C CA . MET G 1 58 ? -48.926 -16.327 87.502 1.00 75.21 2016 MET G CA 1
ATOM 13536 C C . MET G 1 58 ? -48.119 -16.174 88.795 1.00 69.26 2016 MET G C 1
ATOM 13537 O O . MET G 1 58 ? -47.516 -17.140 89.260 1.00 70.18 2016 MET G O 1
ATOM 13542 N N . ILE G 1 59 ? -48.167 -14.966 89.393 1.00 67.48 2017 ILE G N 1
ATOM 13543 C CA . ILE G 1 59 ? -47.429 -14.625 90.616 1.00 72.39 2017 ILE G CA 1
ATOM 13544 C C . ILE G 1 59 ? -47.836 -15.565 91.755 1.00 76.49 2017 ILE G C 1
ATOM 13545 O O . ILE G 1 59 ? -46.980 -16.139 92.433 1.00 65.55 2017 ILE G O 1
ATOM 13550 N N . GLN G 1 60 ? -49.153 -15.667 91.993 1.00 79.73 2018 GLN G N 1
ATOM 13551 C CA . GLN G 1 60 ? -49.686 -16.492 93.070 1.00 78.90 2018 GLN G CA 1
ATOM 13552 C C . GLN G 1 60 ? -49.196 -17.936 92.881 1.00 76.95 2018 GLN G C 1
ATOM 13553 O O . GLN G 1 60 ? -48.656 -18.534 93.815 1.00 69.50 2018 GLN G O 1
ATOM 13559 N N . SER G 1 61 ? -49.341 -18.451 91.645 1.00 77.94 2019 SER G N 1
ATOM 13560 C CA . SER G 1 61 ? -48.919 -19.801 91.273 1.00 78.57 2019 SER G CA 1
ATOM 13561 C C . SER G 1 61 ? -47.417 -19.973 91.507 1.00 90.03 2019 SER G C 1
ATOM 13562 O O . SER G 1 61 ? -46.981 -21.010 92.010 1.00 87.87 2019 SER G O 1
ATOM 13565 N N . MET G 1 62 ? -46.642 -18.937 91.134 1.00 100.53 2020 MET G N 1
ATOM 13566 C CA . MET G 1 62 ? -45.191 -18.886 91.342 1.00 102.62 2020 MET G CA 1
ATOM 13567 C C . MET G 1 62 ? -44.873 -19.008 92.839 1.00 92.24 2020 MET G C 1
ATOM 13568 O O . MET G 1 62 ? -44.053 -19.840 93.227 1.00 87.19 2020 MET G O 1
ATOM 13573 N N . SER G 1 63 ? -45.538 -18.161 93.654 1.00 91.58 2021 SER G N 1
ATOM 13574 C CA . SER G 1 63 ? -45.332 -18.067 95.106 1.00 95.61 2021 SER G CA 1
ATOM 13575 C C . SER G 1 63 ? -45.505 -19.440 95.778 1.00 101.01 2021 SER G C 1
ATOM 13576 O O . SER G 1 63 ? -44.789 -19.764 96.730 1.00 109.17 2021 SER G O 1
ATOM 13579 N N . GLY G 1 64 ? -46.459 -20.239 95.269 1.00 92.12 2022 GLY G N 1
ATOM 13580 C CA . GLY G 1 64 ? -46.689 -21.602 95.736 1.00 99.58 2022 GLY G CA 1
ATOM 13581 C C . GLY G 1 64 ? -45.428 -22.467 95.669 1.00 103.87 2022 GLY G C 1
ATOM 13582 O O . GLY G 1 64 ? -45.049 -23.083 96.663 1.00 110.31 2022 GLY G O 1
ATOM 13583 N N . TYR G 1 65 ? -44.778 -22.470 94.493 1.00 105.56 2023 TYR G N 1
ATOM 13584 C CA . TYR G 1 65 ? -43.567 -23.250 94.226 1.00 101.30 2023 TYR G CA 1
ATOM 13585 C C . TYR G 1 65 ? -42.423 -22.824 95.166 1.00 102.33 2023 TYR G C 1
ATOM 13586 O O . TYR G 1 65 ? -41.611 -23.661 95.560 1.00 103.48 2023 TYR G O 1
ATOM 13595 N N . ILE G 1 66 ? -42.364 -21.522 95.505 1.00 107.45 2024 ILE G N 1
ATOM 13596 C CA . ILE G 1 66 ? -41.245 -20.919 96.242 1.00 113.42 2024 ILE G CA 1
ATOM 13597 C C . ILE G 1 66 ? -41.325 -21.294 97.725 1.00 112.81 2024 ILE G C 1
ATOM 13598 O O . ILE G 1 66 ? -40.308 -21.619 98.335 1.00 110.36 2024 ILE G O 1
ATOM 13603 N N . GLU G 1 67 ? -42.536 -21.179 98.300 1.00 125.90 2025 GLU G N 1
ATOM 13604 C CA . GLU G 1 67 ? -42.791 -21.445 99.718 1.00 128.61 2025 GLU G CA 1
ATOM 13605 C C . GLU G 1 67 ? -42.744 -22.952 99.989 1.00 124.24 2025 GLU G C 1
ATOM 13606 O O . GLU G 1 67 ? -42.262 -23.379 101.042 1.00 113.79 2025 GLU G O 1
ATOM 13612 N N . HIS G 1 68 ? -43.234 -23.740 99.013 1.00 121.93 2026 HIS G N 1
ATOM 13613 C CA . HIS G 1 68 ? -43.469 -25.178 99.163 1.00 124.02 2026 HIS G CA 1
ATOM 13614 C C . HIS G 1 68 ? -42.273 -26.022 98.678 1.00 120.38 2026 HIS G C 1
ATOM 13615 O O . HIS G 1 68 ? -42.491 -27.100 98.117 1.00 103.46 2026 HIS G O 1
ATOM 13622 N N . THR G 1 69 ? -41.018 -25.544 98.910 1.00 120.54 2027 THR G N 1
ATOM 13623 C CA . THR G 1 69 ? -39.787 -26.311 98.618 1.00 118.83 2027 THR G CA 1
ATOM 13624 C C . THR G 1 69 ? -38.614 -25.867 99.526 1.00 114.57 2027 THR G C 1
ATOM 13625 O O . THR G 1 69 ? -38.643 -24.779 100.103 1.00 105.13 2027 THR G O 1
ATOM 13629 N N . ASP G 1 70 ? -37.561 -26.717 99.603 1.00 116.84 2028 ASP G N 1
ATOM 13630 C CA . ASP G 1 70 ? -36.436 -26.575 100.545 1.00 132.37 2028 ASP G CA 1
ATOM 13631 C C . ASP G 1 70 ? -35.258 -25.845 99.879 1.00 124.68 2028 ASP G C 1
ATOM 13632 O O . ASP G 1 70 ? -34.436 -26.491 99.222 1.00 118.93 2028 ASP G O 1
ATOM 13637 N N . ASN G 1 71 ? -35.143 -24.513 100.099 1.00 117.92 2029 ASN G N 1
ATOM 13638 C CA . ASN G 1 71 ? -34.462 -23.640 99.137 1.00 113.26 2029 ASN G CA 1
ATOM 13639 C C . ASN G 1 71 ? -33.843 -22.352 99.724 1.00 116.41 2029 ASN G C 1
ATOM 13640 O O . ASN G 1 71 ? -33.462 -21.468 98.958 1.00 143.03 2029 ASN G O 1
ATOM 13645 N N . GLN G 1 72 ? -33.742 -22.226 101.052 1.00 105.45 2030 GLN G N 1
ATOM 13646 C CA . GLN G 1 72 ? -33.075 -21.082 101.693 1.00 108.78 2030 GLN G CA 1
ATOM 13647 C C . GLN G 1 72 ? -33.734 -19.722 101.376 1.00 115.47 2030 GLN G C 1
ATOM 13648 O O . GLN G 1 72 ? -33.048 -18.701 101.426 1.00 129.65 2030 GLN G O 1
ATOM 13654 N N . VAL G 1 73 ? -35.050 -19.677 101.095 1.00 114.37 2031 VAL G N 1
ATOM 13655 C CA . VAL G 1 73 ? -35.736 -18.400 100.854 1.00 119.01 2031 VAL G CA 1
ATOM 13656 C C . VAL G 1 73 ? -36.611 -18.062 102.063 1.00 120.83 2031 VAL G C 1
ATOM 13657 O O . VAL G 1 73 ? -37.245 -18.949 102.628 1.00 115.37 2031 VAL G O 1
ATOM 13661 N N . PRO G 1 74 ? -36.659 -16.776 102.506 1.00 135.15 2032 PRO G N 1
ATOM 13662 C CA . PRO G 1 74 ? -37.538 -16.372 103.605 1.00 136.61 2032 PRO G CA 1
ATOM 13663 C C . PRO G 1 74 ? -39.000 -16.619 103.221 1.00 143.73 2032 PRO G C 1
ATOM 13664 O O . PRO G 1 74 ? -39.527 -15.979 102.314 1.00 141.28 2032 PRO G O 1
ATOM 13668 N N . LYS G 1 75 ? -39.624 -17.600 103.895 1.00 143.17 2033 LYS G N 1
ATOM 13669 C CA . LYS G 1 75 ? -41.016 -17.980 103.664 1.00 132.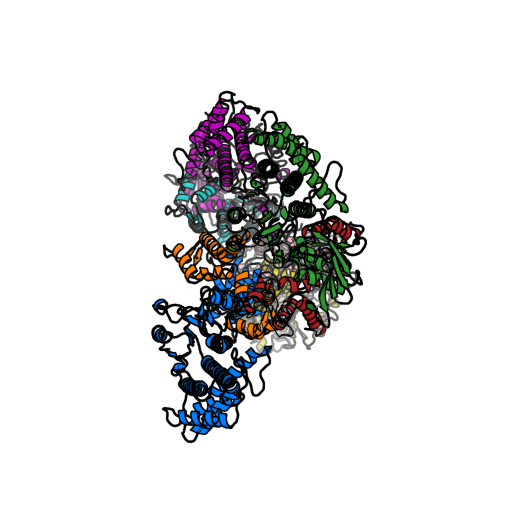44 2033 LYS G CA 1
ATOM 13670 C C . LYS G 1 75 ? -41.929 -16.753 103.778 1.00 128.64 2033 LYS G C 1
ATOM 13671 O O . LYS G 1 75 ? -42.987 -16.708 103.153 1.00 122.59 2033 LYS G O 1
ATOM 13677 N N . ASP G 1 76 ? -41.485 -15.753 104.563 1.00 129.08 2034 ASP G N 1
ATOM 13678 C CA . ASP G 1 76 ? -42.188 -14.484 104.746 1.00 130.83 2034 ASP G CA 1
ATOM 13679 C C . ASP G 1 76 ? -41.835 -13.500 103.616 1.00 131.01 2034 ASP G C 1
ATOM 13680 O O . ASP G 1 76 ? -42.152 -12.313 103.706 1.00 126.33 2034 ASP G O 1
ATOM 13685 N N . GLN G 1 77 ? -41.191 -14.006 102.546 1.00 129.35 2035 GLN G N 1
ATOM 13686 C CA . GLN G 1 77 ? -40.584 -13.176 101.503 1.00 126.20 2035 GLN G CA 1
ATOM 13687 C C . GLN G 1 77 ? -41.007 -13.662 100.105 1.00 112.01 2035 GLN G C 1
ATOM 13688 O O . GLN G 1 77 ? -41.001 -12.882 99.153 1.00 106.47 2035 GLN G O 1
ATOM 13694 N N . ALA G 1 78 ? -41.430 -14.934 100.004 1.00 97.43 2036 ALA G N 1
ATOM 13695 C CA . ALA G 1 78 ? -41.604 -15.633 98.730 1.00 96.80 2036 ALA G CA 1
ATOM 13696 C C . ALA G 1 78 ? -42.509 -14.863 97.752 1.00 99.78 2036 ALA G C 1
ATOM 13697 O O . ALA G 1 78 ? -42.294 -14.919 96.544 1.00 109.89 2036 ALA G O 1
ATOM 13699 N N . GLU G 1 79 ? -43.545 -14.184 98.270 1.00 97.35 2037 GLU G N 1
ATOM 13700 C CA . GLU G 1 79 ? -44.504 -13.454 97.437 1.00 96.12 2037 GLU G CA 1
ATOM 13701 C C . GLU G 1 79 ? -43.821 -12.250 96.778 1.00 86.51 2037 GLU G C 1
ATOM 13702 O O . GLU G 1 79 ? -44.133 -11.909 95.639 1.00 70.74 2037 GLU G O 1
ATOM 13708 N N . ALA G 1 80 ? -42.921 -11.594 97.536 1.00 89.84 2038 ALA G N 1
ATOM 13709 C CA . ALA G 1 80 ? -42.144 -10.447 97.064 1.00 87.33 2038 ALA G CA 1
ATOM 13710 C C . ALA G 1 80 ? -41.200 -10.870 95.930 1.00 84.72 2038 ALA G C 1
ATOM 13711 O O . ALA G 1 80 ? -41.061 -10.160 94.936 1.00 76.72 2038 ALA G O 1
ATOM 13713 N N . LEU G 1 81 ? -40.571 -12.046 96.084 1.00 84.56 2039 LEU G N 1
ATOM 13714 C CA . LEU G 1 81 ? -39.670 -12.591 95.075 1.00 84.55 2039 LEU G CA 1
ATOM 13715 C C . LEU G 1 81 ? -40.429 -12.926 93.778 1.00 90.16 2039 LEU G C 1
ATOM 13716 O O . LEU G 1 81 ? -39.892 -12.740 92.689 1.00 98.60 2039 LEU G O 1
ATOM 13721 N N . ALA G 1 82 ? -41.663 -13.444 93.905 1.00 85.62 2040 ALA G N 1
ATOM 13722 C CA . ALA G 1 82 ? -42.424 -13.974 92.773 1.00 82.46 2040 ALA G CA 1
ATOM 13723 C C . ALA G 1 82 ? -42.787 -12.862 91.783 1.00 87.51 2040 ALA G C 1
ATOM 13724 O O . ALA G 1 82 ? -42.682 -13.056 90.575 1.00 92.45 2040 ALA G O 1
ATOM 13726 N N . THR G 1 83 ? -43.249 -11.713 92.305 1.00 86.30 2041 THR G N 1
ATOM 13727 C CA . THR G 1 83 ? -43.648 -10.563 91.487 1.00 85.30 2041 THR G CA 1
ATOM 13728 C C . THR G 1 83 ? -42.437 -10.024 90.714 1.00 76.28 2041 THR G C 1
ATOM 13729 O O . THR G 1 83 ? -42.492 -9.877 89.498 1.00 73.90 2041 THR G O 1
ATOM 13733 N N . LEU G 1 84 ? -41.357 -9.728 91.451 1.00 74.32 2042 LEU G N 1
ATOM 13734 C CA . LEU G 1 84 ? -40.069 -9.314 90.897 1.00 71.38 2042 LEU G CA 1
ATOM 13735 C C . LEU G 1 84 ? -39.689 -10.190 89.699 1.00 74.45 2042 LEU G C 1
ATOM 13736 O O . LEU G 1 84 ? -39.294 -9.665 88.655 1.00 68.59 2042 LEU G O 1
ATOM 13741 N N . PHE G 1 85 ? -39.815 -11.525 89.866 1.00 71.08 2043 PHE G N 1
ATOM 13742 C CA . PHE G 1 85 ? -39.317 -12.498 88.893 1.00 67.26 2043 PHE G CA 1
ATOM 13743 C C . PHE G 1 85 ? -40.159 -12.484 87.618 1.00 65.89 2043 PHE G C 1
ATOM 13744 O O . PHE G 1 85 ? -39.630 -12.699 86.535 1.00 70.76 2043 PHE G O 1
ATOM 13752 N N . VAL G 1 86 ? -41.471 -12.248 87.756 1.00 66.29 2044 VAL G N 1
ATOM 13753 C CA . VAL G 1 86 ? -42.397 -12.324 86.627 1.00 66.13 2044 VAL G CA 1
ATOM 13754 C C . VAL G 1 86 ? -42.519 -10.947 85.970 1.00 65.98 2044 VAL G C 1
ATOM 13755 O O . VAL G 1 86 ? -42.753 -10.853 84.769 1.00 69.81 2044 VAL G O 1
ATOM 13759 N N . GLU G 1 87 ? -42.402 -9.884 86.774 1.00 64.72 2045 GLU G N 1
ATOM 13760 C CA . GLU G 1 87 ? -42.260 -8.526 86.261 1.00 63.94 2045 GLU G CA 1
ATOM 13761 C C . GLU G 1 87 ? -41.024 -8.458 85.362 1.00 63.18 2045 GLU G C 1
ATOM 13762 O O . GLU G 1 87 ? -41.144 -8.185 84.167 1.00 60.91 2045 GLU G O 1
ATOM 13768 N N . SER G 1 88 ? -39.847 -8.760 85.953 1.00 62.70 2046 SER G N 1
ATOM 13769 C CA . SER G 1 88 ? -38.552 -8.694 85.282 1.00 57.72 2046 SER G CA 1
ATOM 13770 C C . SER G 1 88 ? -38.565 -9.514 83.988 1.00 56.96 2046 SER G C 1
ATOM 13771 O O . SER G 1 88 ? -38.085 -9.055 82.950 1.00 54.23 2046 SER G O 1
ATOM 13774 N N . THR G 1 89 ? -39.141 -10.721 84.062 1.00 52.10 2047 THR G N 1
ATOM 13775 C CA . THR G 1 89 ? -39.186 -11.640 82.933 1.00 49.73 2047 THR G CA 1
ATOM 13776 C C . THR G 1 89 ? -40.039 -11.039 81.816 1.00 53.38 2047 THR G C 1
ATOM 13777 O O . THR G 1 89 ? -39.525 -10.771 80.727 1.00 60.43 2047 THR G O 1
ATOM 13781 N N . LEU G 1 90 ? -41.334 -10.803 82.110 1.00 54.70 2048 LEU G N 1
ATOM 13782 C CA . LEU G 1 90 ? -42.339 -10.443 81.102 1.00 56.56 2048 LEU G CA 1
ATOM 13783 C C . LEU G 1 90 ? -42.095 -9.018 80.582 1.00 62.02 2048 LEU G C 1
ATOM 13784 O O . LEU G 1 90 ? -42.363 -8.726 79.403 1.00 53.79 2048 LEU G O 1
ATOM 13789 N N . ASP G 1 91 ? -41.568 -8.146 81.472 1.00 57.51 2049 ASP G N 1
ATOM 13790 C CA . ASP G 1 91 ? -41.257 -6.759 81.141 1.00 61.82 2049 ASP G CA 1
ATOM 13791 C C . ASP G 1 91 ? -39.898 -6.667 80.421 1.00 61.05 2049 ASP G C 1
ATOM 13792 O O . ASP G 1 91 ? -39.488 -5.572 80.016 1.00 56.36 2049 ASP G O 1
ATOM 13797 N N . TYR G 1 92 ? -39.216 -7.819 80.245 1.00 58.39 2050 TYR G N 1
ATOM 13798 C CA . TYR G 1 92 ? -37.834 -7.863 79.773 1.00 57.63 2050 TYR G CA 1
ATOM 13799 C C . TYR G 1 92 ? -37.042 -6.689 80.369 1.00 56.67 2050 TYR G C 1
ATOM 13800 O O . TYR G 1 92 ? -36.367 -5.959 79.634 1.00 54.47 2050 TYR G O 1
ATOM 13809 N N . ASP G 1 93 ? -37.141 -6.513 81.702 1.00 51.29 2051 ASP G N 1
ATOM 13810 C CA . ASP G 1 93 ? -36.590 -5.359 82.406 1.00 55.04 2051 ASP G CA 1
ATOM 13811 C C . ASP G 1 93 ? -35.224 -5.696 83.025 1.00 53.22 2051 ASP G C 1
ATOM 13812 O O . ASP G 1 93 ? -35.152 -6.435 84.008 1.00 55.95 2051 ASP G O 1
ATOM 13817 N N . TRP G 1 94 ? -34.149 -5.063 82.511 1.00 52.29 2052 TRP G N 1
ATOM 13818 C CA . TRP G 1 94 ? -32.782 -5.432 82.875 1.00 49.16 2052 TRP G CA 1
ATOM 13819 C C . TRP G 1 94 ? -32.520 -5.266 84.368 1.00 51.57 2052 TRP G C 1
ATOM 13820 O O . TRP G 1 94 ? -32.071 -6.210 85.025 1.00 42.61 2052 TRP G O 1
ATOM 13831 N N . ASP G 1 95 ? -32.716 -4.041 84.876 1.00 57.87 2053 ASP G N 1
ATOM 13832 C CA . ASP G 1 95 ? -32.348 -3.699 86.256 1.00 62.10 2053 ASP G CA 1
ATOM 13833 C C . ASP G 1 95 ? -33.003 -4.688 87.223 1.00 57.18 2053 ASP G C 1
ATOM 13834 O O . ASP G 1 95 ? -32.398 -5.093 88.218 1.00 59.94 2053 ASP G O 1
ATOM 13839 N N . LYS G 1 96 ? -34.247 -5.073 86.913 1.00 55.99 2054 LYS G N 1
ATOM 13840 C CA . LYS G 1 96 ? -35.057 -5.891 87.805 1.00 59.37 2054 LYS G CA 1
ATOM 13841 C C . LYS G 1 96 ? -34.577 -7.344 87.742 1.00 63.58 2054 LYS G C 1
ATOM 13842 O O . LYS G 1 96 ? -34.349 -7.969 88.783 1.00 63.34 2054 LYS G O 1
ATOM 13848 N N . ARG G 1 97 ? -34.392 -7.855 86.513 1.00 58.11 2055 ARG G N 1
ATOM 13849 C CA . ARG G 1 97 ? -33.737 -9.134 86.281 1.00 55.04 2055 ARG G CA 1
ATOM 13850 C C . ARG G 1 97 ? -32.498 -9.244 87.169 1.00 53.31 2055 ARG G C 1
ATOM 13851 O O . ARG G 1 97 ? -32.253 -10.304 87.748 1.00 61.16 2055 ARG G O 1
ATOM 13859 N N . VAL G 1 98 ? -31.729 -8.140 87.265 1.00 54.56 2056 VAL G N 1
ATOM 13860 C CA . VAL G 1 98 ? -30.512 -8.061 88.087 1.00 58.14 2056 VAL G CA 1
ATOM 13861 C C . VAL G 1 98 ? -30.914 -8.088 89.570 1.00 58.11 2056 VAL G C 1
ATOM 13862 O O . VAL G 1 98 ? -30.405 -8.904 90.335 1.00 54.30 2056 VAL G O 1
ATOM 13866 N N . GLU G 1 99 ? -31.842 -7.196 89.960 1.00 65.56 2057 GLU G N 1
ATOM 13867 C CA . GLU G 1 99 ? -32.362 -7.126 91.329 1.00 66.28 2057 GLU G CA 1
ATOM 13868 C C . GLU G 1 99 ? -32.694 -8.533 91.830 1.00 63.48 2057 GLU G C 1
ATOM 13869 O O . GLU G 1 99 ? -32.328 -8.893 92.941 1.00 64.79 2057 GLU G O 1
ATOM 13875 N N . PHE G 1 100 ? -33.343 -9.330 90.965 1.00 64.16 2058 PHE G N 1
ATOM 13876 C CA . PHE G 1 100 ? -33.778 -10.692 91.273 1.00 64.11 2058 PHE G CA 1
ATOM 13877 C C . PHE G 1 100 ? -32.605 -11.593 91.672 1.00 64.84 2058 PHE G C 1
ATOM 13878 O O . PHE G 1 100 ? -32.711 -12.334 92.639 1.00 74.32 2058 PHE G O 1
ATOM 13886 N N . LEU G 1 101 ? -31.513 -11.558 90.892 1.00 65.28 2059 LEU G N 1
ATOM 13887 C CA . LEU G 1 101 ? -30.311 -12.351 91.169 1.00 64.03 2059 LEU G CA 1
ATOM 13888 C C . LEU G 1 101 ? -29.641 -11.854 92.459 1.00 62.96 2059 LEU G C 1
ATOM 13889 O O . LEU G 1 101 ? -29.158 -12.660 93.245 1.00 56.37 2059 LEU G O 1
ATOM 13894 N N . THR G 1 102 ? -29.629 -10.522 92.659 1.00 65.29 2060 THR G N 1
ATOM 13895 C CA . THR G 1 102 ? -29.113 -9.879 93.870 1.00 73.96 2060 THR G CA 1
ATOM 13896 C C . THR G 1 102 ? -29.836 -10.417 95.121 1.00 79.20 2060 THR G C 1
ATOM 13897 O O . THR G 1 102 ? -29.197 -10.699 96.147 1.00 77.89 2060 THR G O 1
ATOM 13901 N N . LYS G 1 103 ? -31.171 -10.561 95.024 1.00 73.85 2061 LYS G N 1
ATOM 13902 C CA . LYS G 1 103 ? -32.002 -11.039 96.131 1.00 82.66 2061 LYS G CA 1
ATOM 13903 C C . LYS G 1 103 ? -31.606 -12.468 96.515 1.00 79.88 2061 LYS G C 1
ATOM 13904 O O . LYS G 1 103 ? -31.419 -12.764 97.697 1.00 84.96 2061 LYS G O 1
ATOM 13910 N N . LEU G 1 104 ? -31.480 -13.341 95.505 1.00 73.90 2062 LEU G N 1
ATOM 13911 C CA . LEU G 1 104 ? -31.037 -14.720 95.696 1.00 66.21 2062 LEU G CA 1
ATOM 13912 C C . LEU G 1 104 ? -29.656 -14.739 96.359 1.00 68.17 2062 LEU G C 1
ATOM 13913 O O . LEU G 1 104 ? -29.404 -15.572 97.218 1.00 70.18 2062 LEU G O 1
ATOM 13918 N N . GLU G 1 105 ? -28.785 -13.788 95.969 1.00 76.71 2063 GLU G N 1
ATOM 13919 C CA . GLU G 1 105 ? -27.411 -13.695 96.471 1.00 84.43 2063 GLU G CA 1
ATOM 13920 C C . GLU G 1 105 ? -27.428 -13.593 97.999 1.00 90.83 2063 GLU G C 1
ATOM 13921 O O . GLU G 1 105 ? -26.777 -14.382 98.685 1.00 95.51 2063 GLU G O 1
ATOM 13927 N N . SER G 1 106 ? -28.219 -12.638 98.509 1.00 94.80 2064 SER G N 1
ATOM 13928 C CA . SER G 1 106 ? -28.313 -12.333 99.933 1.00 90.62 2064 SER G CA 1
ATOM 13929 C C . SER G 1 106 ? -29.336 -13.242 100.626 1.00 91.29 2064 SER G C 1
ATOM 13930 O O . SER G 1 106 ? -29.801 -12.931 101.718 1.00 105.41 2064 SER G O 1
ATOM 13933 N N . TYR G 1 107 ? -29.701 -14.347 99.963 1.00 86.22 2065 TYR G N 1
ATOM 13934 C CA . TYR G 1 107 ? -30.292 -15.516 100.609 1.00 89.17 2065 TYR G CA 1
ATOM 13935 C C . TYR G 1 107 ? -29.245 -16.629 100.711 1.00 90.18 2065 TYR G C 1
ATOM 13936 O O . TYR G 1 107 ? -29.588 -17.774 101.019 1.00 89.28 2065 TYR G O 1
ATOM 13945 N N . GLY G 1 108 ? -27.985 -16.292 100.380 1.00 89.13 2066 GLY G N 1
ATOM 13946 C CA . GLY G 1 108 ? -26.850 -17.204 100.503 1.00 88.32 2066 GLY G CA 1
ATOM 13947 C C . GLY G 1 108 ? -26.712 -18.174 99.318 1.00 89.82 2066 GLY G C 1
ATOM 13948 O O . GLY G 1 108 ? -26.066 -19.210 99.446 1.00 89.00 2066 GLY G O 1
ATOM 13949 N N . TYR G 1 109 ? -27.345 -17.838 98.178 1.00 89.64 2067 TYR G N 1
ATOM 13950 C CA . TYR G 1 109 ? -27.055 -18.455 96.881 1.00 79.11 2067 TYR G CA 1
ATOM 13951 C C . TYR G 1 109 ? -25.915 -17.706 96.194 1.00 77.24 2067 TYR G C 1
ATOM 13952 O O . TYR G 1 109 ? -26.082 -16.558 95.790 1.00 81.45 2067 TYR G O 1
ATOM 13961 N N . SER G 1 110 ? -24.770 -18.377 96.045 1.00 78.68 2068 SER G N 1
ATOM 13962 C CA . SER G 1 110 ? -23.615 -17.817 95.351 1.00 76.32 2068 SER G CA 1
ATOM 13963 C C . SER G 1 110 ? -23.700 -18.189 93.868 1.00 73.78 2068 SER G C 1
ATOM 13964 O O . SER G 1 110 ? -24.171 -19.278 93.524 1.00 70.49 2068 SER G O 1
ATOM 13967 N N . PHE G 1 111 ? -23.247 -17.265 93.006 1.00 72.20 2069 PHE G N 1
ATOM 13968 C CA . PHE G 1 111 ? -23.184 -17.474 91.561 1.00 74.62 2069 PHE G CA 1
ATOM 13969 C C . PHE G 1 111 ? -21.744 -17.781 91.117 1.00 71.93 2069 PHE G C 1
ATOM 13970 O O . PHE G 1 111 ? -21.403 -17.572 89.957 1.00 62.98 2069 PHE G O 1
ATOM 13978 N N . GLU G 1 112 ? -20.917 -18.288 92.053 1.00 79.67 2070 GLU G N 1
ATOM 13979 C CA . GLU G 1 112 ? -19.572 -18.778 91.763 1.00 79.30 2070 GLU G CA 1
ATOM 13980 C C . GLU G 1 112 ? -19.625 -20.304 91.639 1.00 71.83 2070 GLU G C 1
ATOM 13981 O O . GLU G 1 112 ? -20.674 -20.897 91.873 1.00 61.07 2070 GLU G O 1
ATOM 13987 N N . ALA G 1 113 ? -18.491 -20.921 91.250 1.00 76.67 2071 ALA G N 1
ATOM 13988 C CA . ALA G 1 113 ? -18.354 -22.376 91.136 1.00 82.19 2071 ALA G CA 1
ATOM 13989 C C . ALA G 1 113 ? -18.071 -23.001 92.504 1.00 87.33 2071 ALA G C 1
ATOM 13990 O O . ALA G 1 113 ? -17.491 -22.355 93.372 1.00 90.07 2071 ALA G O 1
ATOM 13992 N N . PRO G 1 114 ? -18.404 -24.301 92.714 1.00 99.20 2072 PRO G N 1
ATOM 13993 C CA . PRO G 1 114 ? -18.323 -24.920 94.039 1.00 104.96 2072 PRO G CA 1
ATOM 13994 C C . PRO G 1 114 ? -16.922 -25.380 94.472 1.00 108.69 2072 PRO G C 1
ATOM 13995 O O . PRO G 1 114 ? -16.704 -25.645 95.651 1.00 117.44 2072 PRO G O 1
ATOM 13999 N N . HIS G 1 115 ? -15.973 -25.455 93.520 1.00 106.21 2073 HIS G N 1
ATOM 14000 C CA . HIS G 1 115 ? -14.621 -25.955 93.785 1.00 105.36 2073 HIS G CA 1
ATOM 14001 C C . HIS G 1 115 ? -13.604 -24.806 93.763 1.00 104.32 2073 HIS G C 1
ATOM 14002 O O . HIS G 1 115 ? -12.399 -25.057 93.726 1.00 103.06 2073 HIS G O 1
ATOM 14009 N N . ALA G 1 116 ? -14.104 -23.552 93.784 1.00 99.77 2074 ALA G N 1
ATOM 14010 C CA . ALA G 1 116 ? -13.282 -22.339 93.790 1.00 104.26 2074 ALA G CA 1
ATOM 14011 C C . ALA G 1 116 ? -12.375 -22.286 92.548 1.00 103.89 2074 ALA G C 1
ATOM 14012 O O . ALA G 1 116 ? -12.832 -22.579 91.445 1.00 97.38 2074 ALA G O 1
ATOM 14014 N N . GLU G 1 117 ? -11.095 -21.894 92.737 1.00 112.67 2075 GLU G N 1
ATOM 14015 C CA . GLU G 1 117 ? -10.121 -21.746 91.652 1.00 114.77 2075 GLU G CA 1
ATOM 14016 C C . GLU G 1 117 ? -9.580 -23.118 91.225 1.00 106.09 2075 GLU G C 1
ATOM 14017 O O . GLU G 1 117 ? -8.810 -23.206 90.265 1.00 99.67 2075 GLU G O 1
ATOM 14023 N N . LYS G 1 118 ? -9.985 -24.178 91.952 1.00 98.27 2076 LYS G N 1
ATOM 14024 C CA . LYS G 1 118 ? -9.779 -25.565 91.536 1.00 97.90 2076 LYS G CA 1
ATOM 14025 C C . LYS G 1 118 ? -10.999 -26.052 90.735 1.00 87.72 2076 LYS G C 1
ATOM 14026 O O . LYS G 1 118 ? -11.405 -27.211 90.850 1.00 86.69 2076 LYS G O 1
ATOM 14032 N N . SER G 1 119 ? -11.565 -25.145 89.913 1.00 79.39 2077 SER G N 1
ATOM 14033 C CA . SER G 1 119 ? -12.735 -25.406 89.075 1.00 76.39 2077 SER G CA 1
ATOM 14034 C C . SER G 1 119 ? -12.407 -25.113 87.613 1.00 70.45 2077 SER G C 1
ATOM 14035 O O . SER G 1 119 ? -12.020 -23.988 87.290 1.00 69.41 2077 SER G O 1
ATOM 14038 N N . ILE G 1 120 ? -12.619 -26.117 86.739 1.00 67.12 2078 ILE G N 1
ATOM 14039 C CA . ILE G 1 120 ? -12.640 -25.939 85.284 1.00 60.53 2078 ILE G CA 1
ATOM 14040 C C . ILE G 1 120 ? -14.071 -25.586 84.852 1.00 53.31 2078 ILE G C 1
ATOM 14041 O O . ILE G 1 120 ? -14.916 -26.466 84.665 1.00 45.80 2078 ILE G O 1
ATOM 14046 N N . VAL G 1 121 ? -14.350 -24.277 84.769 1.00 48.11 2079 VAL G N 1
ATOM 14047 C CA . VAL G 1 121 ? -15.658 -23.766 84.361 1.00 48.50 2079 VAL G CA 1
ATOM 14048 C C . VAL G 1 121 ? -15.954 -24.280 82.948 1.00 49.44 2079 VAL G C 1
ATOM 14049 O O . VAL G 1 121 ? -15.219 -23.949 82.012 1.00 52.44 2079 VAL G O 1
ATOM 14053 N N . SER G 1 122 ? -17.018 -25.093 82.811 1.00 40.63 2080 SER G N 1
ATOM 14054 C CA . SER G 1 122 ? -17.267 -25.887 81.611 1.00 43.99 2080 SER G CA 1
ATOM 14055 C C . SER G 1 122 ? -18.702 -25.686 81.085 1.00 44.00 2080 SER G C 1
ATOM 14056 O O . SER G 1 122 ? -19.522 -25.020 81.714 1.00 43.59 2080 SER G O 1
ATOM 14059 N N . PHE G 1 123 ? -18.971 -26.253 79.899 1.00 42.57 2081 PHE G N 1
ATOM 14060 C CA . PHE G 1 123 ? -20.198 -26.032 79.148 1.00 40.69 2081 PHE G CA 1
ATOM 14061 C C . PHE G 1 123 ? -20.644 -27.363 78.538 1.00 48.03 2081 PHE G C 1
ATOM 14062 O O . PHE G 1 123 ? -19.824 -28.118 77.999 1.00 54.05 2081 PHE G O 1
ATOM 14070 N N . TRP G 1 124 ? -21.957 -27.627 78.618 1.00 59.98 2082 TRP G N 1
ATOM 14071 C CA . TRP G 1 124 ? -22.561 -28.897 78.205 1.00 64.63 2082 TRP G CA 1
ATOM 14072 C C . TRP G 1 124 ? -23.516 -28.694 77.026 1.00 70.50 2082 TRP G C 1
ATOM 14073 O O . TRP G 1 124 ? -23.888 -27.562 76.704 1.00 76.01 2082 TRP G O 1
ATOM 14084 N N . SER G 1 125 ? -23.913 -29.819 76.400 1.00 81.82 2083 SER G N 1
ATOM 14085 C CA . SER G 1 125 ? -24.791 -29.834 75.229 1.00 83.88 2083 SER G CA 1
ATOM 14086 C C . SER G 1 125 ? -25.137 -31.306 74.957 1.00 94.99 2083 SER G C 1
ATOM 14087 O O . SER G 1 125 ? -24.234 -32.113 74.698 1.00 92.70 2083 SER G O 1
ATOM 14090 N N . GLY G 1 126 ? -26.445 -31.640 75.004 1.00 95.81 2084 GLY G N 1
ATOM 14091 C CA . GLY G 1 126 ? -26.963 -32.952 74.614 1.00 94.73 2084 GLY G CA 1
ATOM 14092 C C . GLY G 1 126 ? -27.486 -33.740 75.816 1.00 98.92 2084 GLY G C 1
ATOM 14093 O O . GLY G 1 126 ? -27.904 -33.141 76.806 1.00 94.13 2084 GLY G O 1
ATOM 14094 N N . LYS G 1 127 ? -27.454 -35.088 75.706 1.00 113.37 2085 LYS G N 1
ATOM 14095 C CA . LYS G 1 127 ? -27.884 -36.005 76.769 1.00 119.29 2085 LYS G CA 1
ATOM 14096 C C . LYS G 1 127 ? -26.661 -36.646 77.449 1.00 121.60 2085 LYS G C 1
ATOM 14097 O O . LYS G 1 127 ? -26.545 -36.624 78.676 1.00 112.83 2085 LYS G O 1
ATOM 14103 N N . ASN G 1 128 ? -25.754 -37.215 76.638 1.00 135.96 2086 ASN G N 1
ATOM 14104 C CA . ASN G 1 128 ? -24.474 -37.758 77.108 1.00 140.45 2086 ASN G CA 1
ATOM 14105 C C . ASN G 1 128 ? -23.492 -36.615 77.415 1.00 147.37 2086 ASN G C 1
ATOM 14106 O O . ASN G 1 128 ? -22.583 -36.357 76.628 1.00 150.60 2086 ASN G O 1
ATOM 14111 N N . PHE G 1 129 ? -23.678 -35.946 78.573 1.00 146.10 2087 PHE G N 1
ATOM 14112 C CA . PHE G 1 129 ? -22.836 -34.818 78.996 1.00 142.32 2087 PHE G CA 1
ATOM 14113 C C . PHE G 1 129 ? -22.465 -34.933 80.485 1.00 137.71 2087 PHE G C 1
ATOM 14114 O O . PHE G 1 129 ? -21.742 -34.084 81.008 1.00 137.91 2087 PHE G O 1
ATOM 14122 N N . LYS G 1 130 ? -22.968 -35.981 81.158 1.00 130.25 2088 LYS G N 1
ATOM 14123 C CA . LYS G 1 130 ? -22.703 -36.221 82.575 1.00 121.34 2088 LYS G CA 1
ATOM 14124 C C . LYS G 1 130 ? -21.689 -37.357 82.733 1.00 115.38 2088 LYS G C 1
ATOM 14125 O O . LYS G 1 130 ? -21.106 -37.521 83.806 1.00 114.60 2088 LYS G O 1
ATOM 14131 N N . GLN G 1 131 ? -21.486 -38.120 81.648 1.00 102.25 2089 GLN G N 1
ATOM 14132 C CA . GLN G 1 131 ? -20.493 -39.182 81.576 1.00 106.24 2089 GLN G CA 1
ATOM 14133 C C . GLN G 1 131 ? -19.111 -38.593 81.272 1.00 103.93 2089 GLN G C 1
ATOM 14134 O O . GLN G 1 131 ? -18.093 -39.157 81.666 1.00 111.02 2089 GLN G O 1
ATOM 14140 N N . TYR G 1 132 ? -19.092 -37.460 80.558 1.00 97.22 2090 TYR G N 1
ATOM 14141 C CA . TYR G 1 132 ? -17.859 -36.786 80.151 1.00 93.07 2090 TYR G CA 1
ATOM 14142 C C . TYR G 1 132 ? -17.069 -36.265 81.365 1.00 98.68 2090 TYR G C 1
ATOM 14143 O O . TYR G 1 132 ? -15.838 -36.359 81.391 1.00 103.13 2090 TYR G O 1
ATOM 14152 N N . ARG G 1 133 ? -17.779 -35.699 82.361 1.00 98.99 2091 ARG G N 1
ATOM 14153 C CA . ARG G 1 133 ? -17.162 -35.036 83.516 1.00 101.76 2091 ARG G CA 1
ATOM 14154 C C . ARG G 1 133 ? -16.154 -35.962 84.209 1.00 104.56 2091 ARG G C 1
ATOM 14155 O O . ARG G 1 133 ? -15.133 -35.499 84.716 1.00 107.31 2091 ARG G O 1
ATOM 14163 N N . ASP G 1 134 ? -16.470 -37.265 84.246 1.00 105.34 2092 ASP G N 1
ATOM 14164 C CA . ASP G 1 134 ? -15.637 -38.282 84.889 1.00 105.78 2092 ASP G CA 1
ATOM 14165 C C . ASP G 1 134 ? -14.224 -38.271 84.290 1.00 103.90 2092 ASP G C 1
ATOM 14166 O O . ASP G 1 134 ? -13.261 -37.937 84.983 1.00 87.49 2092 ASP G O 1
ATOM 14171 N N . ILE G 1 135 ? -14.120 -38.624 82.993 1.00 112.41 2093 ILE G N 1
ATOM 14172 C CA . ILE G 1 135 ? -12.839 -38.789 82.296 1.00 118.98 2093 ILE G CA 1
ATOM 14173 C C . ILE G 1 135 ? -12.052 -37.469 82.325 1.00 122.10 2093 ILE G C 1
ATOM 14174 O O . ILE G 1 135 ? -10.817 -37.482 82.336 1.00 134.52 2093 ILE G O 1
ATOM 14179 N N . LEU G 1 136 ? -12.783 -36.338 82.356 1.00 113.94 2094 LEU G N 1
ATOM 14180 C CA . LEU G 1 136 ? -12.196 -34.995 82.313 1.00 107.22 2094 LEU G CA 1
ATOM 14181 C C . LEU G 1 136 ? -11.454 -34.671 83.621 1.00 95.50 2094 LEU G C 1
ATOM 14182 O O . LEU G 1 136 ? -10.370 -34.089 83.591 1.00 87.25 2094 LEU G O 1
ATOM 14187 N N . ASP G 1 137 ? -12.057 -35.034 84.764 1.00 95.00 2095 ASP G N 1
ATOM 14188 C CA . ASP G 1 137 ? -11.475 -34.794 86.088 1.00 105.37 2095 ASP G CA 1
ATOM 14189 C C . ASP G 1 137 ? -10.083 -35.447 86.200 1.00 100.03 2095 ASP G C 1
ATOM 14190 O O . ASP G 1 137 ? -9.171 -34.867 86.794 1.00 78.66 2095 ASP G O 1
ATOM 14195 N N . ASN G 1 138 ? -9.929 -36.639 85.588 1.00 112.63 2096 ASN G N 1
ATOM 14196 C CA . ASN G 1 138 ? -8.739 -37.488 85.721 1.00 117.27 2096 ASN G CA 1
ATOM 14197 C C . ASN G 1 138 ? -7.493 -36.805 85.144 1.00 122.57 2096 ASN G C 1
ATOM 14198 O O . ASN G 1 138 ? -6.503 -36.622 85.859 1.00 131.91 2096 ASN G O 1
ATOM 14203 N N . ALA G 1 139 ? -7.560 -36.442 83.846 1.00 114.07 2097 ALA G N 1
ATOM 14204 C CA . ALA G 1 139 ? -6.422 -35.935 83.072 1.00 114.03 2097 ALA G CA 1
ATOM 14205 C C . ALA G 1 139 ? -5.865 -34.635 83.672 1.00 116.20 2097 ALA G C 1
ATOM 14206 O O . ALA G 1 139 ? -4.806 -34.163 83.245 1.00 114.60 2097 ALA G O 1
ATOM 14208 N N . GLN G 1 140 ? -6.601 -34.053 84.638 1.00 113.28 2098 GLN G N 1
ATOM 14209 C CA . GLN G 1 140 ? -6.163 -32.877 85.389 1.00 109.71 2098 GLN G CA 1
ATOM 14210 C C . GLN G 1 140 ? -5.156 -33.306 86.469 1.00 115.99 2098 GLN G C 1
ATOM 14211 O O . GLN G 1 140 ? -5.421 -34.233 87.246 1.00 107.25 2098 GLN G O 1
ATOM 14217 N N . THR G 1 141 ? -4.021 -32.578 86.528 1.00 120.16 2099 THR G N 1
ATOM 14218 C CA . THR G 1 141 ? -2.814 -32.993 87.246 1.00 117.38 2099 THR G CA 1
ATOM 14219 C C . THR G 1 141 ? -2.789 -32.406 88.671 1.00 116.15 2099 THR G C 1
ATOM 14220 O O . THR G 1 141 ? -2.076 -32.917 89.536 1.00 119.66 2099 THR G O 1
ATOM 14224 N N . ASP G 1 142 ? -3.596 -31.353 88.914 1.00 106.88 2100 ASP G N 1
ATOM 14225 C CA . ASP G 1 142 ? -3.444 -30.471 90.076 1.00 106.12 2100 ASP G CA 1
ATOM 14226 C C . ASP G 1 142 ? -4.705 -30.504 90.948 1.00 95.67 2100 ASP G C 1
ATOM 14227 O O . ASP G 1 142 ? -4.908 -29.622 91.785 1.00 96.96 2100 ASP G O 1
ATOM 14232 N N . GLY G 1 143 ? -5.548 -31.523 90.744 1.00 89.35 2101 GLY G N 1
ATOM 14233 C CA . GLY G 1 143 ? -6.766 -31.710 91.527 1.00 97.24 2101 GLY G CA 1
ATOM 14234 C C . GLY G 1 143 ? -7.867 -30.697 91.180 1.00 105.15 2101 GLY G C 1
ATOM 14235 O O . GLY G 1 143 ? -8.763 -30.453 91.998 1.00 104.22 2101 GLY G O 1
ATOM 14236 N N . LYS G 1 144 ? -7.796 -30.124 89.958 1.00 104.29 2102 LYS G N 1
ATOM 14237 C CA . LYS G 1 144 ? -8.847 -29.264 89.405 1.00 94.08 2102 LYS G CA 1
ATOM 14238 C C . LYS G 1 144 ? -10.056 -30.122 89.012 1.00 84.10 2102 LYS G C 1
ATOM 14239 O O . LYS G 1 144 ? -9.891 -31.276 88.645 1.00 81.61 2102 LYS G O 1
ATOM 14245 N N . LYS G 1 145 ? -11.267 -29.542 89.108 1.00 89.90 2103 LYS G N 1
ATOM 14246 C CA . LYS G 1 145 ? -12.529 -30.249 88.861 1.00 98.88 2103 LYS G CA 1
ATOM 14247 C C . LYS G 1 145 ? -13.308 -29.565 87.723 1.00 89.26 2103 LYS G C 1
ATOM 14248 O O . LYS G 1 145 ? -12.982 -28.447 87.338 1.00 86.31 2103 LYS G O 1
ATOM 14254 N N . VAL G 1 146 ? -14.359 -30.240 87.217 1.00 74.35 2104 VAL G N 1
ATOM 14255 C CA . VAL G 1 146 ? -15.184 -29.749 86.114 1.00 70.33 2104 VAL G CA 1
ATOM 14256 C C . VAL G 1 146 ? -16.582 -29.415 86.638 1.00 68.99 2104 VAL G C 1
ATOM 14257 O O . VAL G 1 146 ? -17.237 -30.271 87.229 1.00 68.36 2104 VAL G O 1
ATOM 14261 N N . VAL G 1 147 ? -17.055 -28.189 86.349 1.00 66.44 2105 VAL G N 1
ATOM 14262 C CA . VAL G 1 147 ? -18.366 -27.704 86.794 1.00 66.28 2105 VAL G CA 1
ATOM 14263 C C . VAL G 1 147 ? -19.216 -27.270 85.579 1.00 69.67 2105 VAL G C 1
ATOM 14264 O O . VAL G 1 147 ? -18.689 -26.776 84.575 1.00 65.07 2105 VAL G O 1
ATOM 14268 N N . TYR G 1 148 ? -20.547 -27.455 85.690 1.00 62.26 2106 TYR G N 1
ATOM 14269 C CA . TYR G 1 148 ? -21.519 -26.939 84.731 1.00 59.19 2106 TYR G CA 1
ATOM 14270 C C . TYR G 1 148 ? -22.351 -25.843 85.405 1.00 57.90 2106 TYR G C 1
ATOM 14271 O O . TYR G 1 148 ? -22.155 -25.562 86.574 1.00 52.72 2106 TYR G O 1
ATOM 14280 N N . ASP G 1 149 ? -23.261 -25.204 84.654 1.00 58.16 2107 ASP G N 1
ATOM 14281 C CA . ASP G 1 149 ? -24.048 -24.100 85.198 1.00 68.23 2107 ASP G CA 1
ATOM 14282 C C . ASP G 1 149 ? -25.102 -24.633 86.177 1.00 65.71 2107 ASP G C 1
ATOM 14283 O O . ASP G 1 149 ? -25.597 -23.887 86.999 1.00 72.13 2107 ASP G O 1
ATOM 14288 N N . ILE G 1 150 ? -25.418 -25.930 86.094 1.00 65.37 2108 ILE G N 1
ATOM 14289 C CA . ILE G 1 150 ? -26.372 -26.587 86.994 1.00 74.78 2108 ILE G CA 1
ATOM 14290 C C . ILE G 1 150 ? -25.739 -26.836 88.379 1.00 72.55 2108 ILE G C 1
ATOM 14291 O O . ILE G 1 150 ? -26.459 -26.959 89.365 1.00 71.65 2108 ILE G O 1
ATOM 14296 N N . ASP G 1 151 ? -24.392 -26.888 88.439 1.00 72.62 2109 ASP G N 1
ATOM 14297 C CA . ASP G 1 151 ? -23.641 -27.165 89.665 1.00 67.88 2109 ASP G CA 1
ATOM 14298 C C . ASP G 1 151 ? -23.566 -25.909 90.558 1.00 67.76 2109 ASP G C 1
ATOM 14299 O O . ASP G 1 151 ? -23.189 -26.002 91.727 1.00 73.65 2109 ASP G O 1
ATOM 14304 N N . VAL G 1 152 ? -23.903 -24.736 90.000 1.00 62.82 2110 VAL G N 1
ATOM 14305 C CA . VAL G 1 152 ? -23.919 -23.470 90.735 1.00 68.38 2110 VAL G CA 1
ATOM 14306 C C . VAL G 1 152 ? -25.380 -23.176 91.063 1.00 71.81 2110 VAL G C 1
ATOM 14307 O O . VAL G 1 152 ? -26.205 -23.035 90.167 1.00 72.32 2110 VAL G O 1
ATOM 14311 N N . LYS G 1 153 ? -25.705 -23.155 92.359 1.00 79.70 2111 LYS G N 1
ATOM 14312 C CA . LYS G 1 153 ? -27.081 -23.340 92.812 1.00 81.04 2111 LYS G CA 1
ATOM 14313 C C . LYS G 1 153 ? -27.860 -22.037 92.653 1.00 70.56 2111 LYS G C 1
ATOM 14314 O O . LYS G 1 153 ? -29.078 -22.066 92.559 1.00 68.43 2111 LYS G O 1
ATOM 14320 N N . GLY G 1 154 ? -27.134 -20.913 92.591 1.00 70.61 2112 GLY G N 1
ATOM 14321 C CA . GLY G 1 154 ? -27.697 -19.638 92.155 1.00 69.97 2112 GLY G CA 1
ATOM 14322 C C . GLY G 1 154 ? -28.422 -19.758 90.809 1.00 62.25 2112 GLY G C 1
ATOM 14323 O O . GLY G 1 154 ? -29.603 -19.428 90.718 1.00 57.11 2112 GLY G O 1
ATOM 14324 N N . ASN G 1 155 ? -27.695 -20.244 89.786 1.00 55.57 2113 ASN G N 1
ATOM 14325 C CA . ASN G 1 155 ? -28.242 -20.524 88.458 1.00 63.17 2113 ASN G CA 1
ATOM 14326 C C . ASN G 1 155 ? -29.321 -21.608 88.568 1.00 62.17 2113 ASN G C 1
ATOM 14327 O O . ASN G 1 155 ? -30.417 -21.432 88.035 1.00 58.44 2113 ASN G O 1
ATOM 14332 N N . ALA G 1 156 ? -28.989 -22.715 89.266 1.00 60.25 2114 ALA G N 1
ATOM 14333 C CA . ALA G 1 156 ? -29.867 -23.884 89.422 1.00 63.12 2114 ALA G CA 1
ATOM 14334 C C . ALA G 1 156 ? -31.259 -23.467 89.893 1.00 56.51 2114 ALA G C 1
ATOM 14335 O O . ALA G 1 156 ? -32.249 -23.838 89.269 1.00 55.02 2114 ALA G O 1
ATOM 14337 N N . PHE G 1 157 ? -31.315 -22.682 90.983 1.00 53.61 2115 PHE G N 1
ATOM 14338 C CA . PHE G 1 157 ? -32.573 -22.178 91.533 1.00 66.30 2115 PHE G CA 1
ATOM 14339 C C . PHE G 1 157 ? -33.266 -21.273 90.505 1.00 66.65 2115 PHE G C 1
ATOM 14340 O O . PHE G 1 157 ? -34.417 -21.528 90.119 1.00 65.04 2115 PHE G O 1
ATOM 14348 N N . ALA G 1 158 ? -32.543 -20.221 90.075 1.00 58.30 2116 ALA G N 1
ATOM 14349 C CA . ALA G 1 158 ? -32.988 -19.311 89.025 1.00 53.35 2116 ALA G CA 1
ATOM 14350 C C . ALA G 1 158 ? -33.712 -20.089 87.921 1.00 48.89 2116 ALA G C 1
ATOM 14351 O O . ALA G 1 158 ? -34.876 -19.808 87.640 1.00 46.34 2116 ALA G O 1
ATOM 14353 N N . ILE G 1 159 ? -33.021 -21.094 87.342 1.00 52.15 2117 ILE G N 1
ATOM 14354 C CA . ILE G 1 159 ? -33.535 -21.910 86.232 1.00 54.84 2117 ILE G CA 1
ATOM 14355 C C . ILE G 1 159 ? -34.860 -22.550 86.643 1.00 60.78 2117 ILE G C 1
ATOM 14356 O O . ILE G 1 159 ? -35.818 -22.536 85.877 1.00 59.86 2117 ILE G O 1
ATOM 14361 N N . ASP G 1 160 ? -34.880 -23.124 87.858 1.00 75.59 2118 ASP G N 1
ATOM 14362 C CA . ASP G 1 160 ? -36.021 -23.865 88.391 1.00 77.96 2118 ASP G CA 1
ATOM 14363 C C . ASP G 1 160 ? -37.299 -23.045 88.198 1.00 75.61 2118 ASP G C 1
ATOM 14364 O O . ASP G 1 160 ? -38.215 -23.483 87.507 1.00 81.69 2118 ASP G O 1
ATOM 14369 N N . LEU G 1 161 ? -37.325 -21.835 88.784 1.00 71.65 2119 LEU G N 1
ATOM 14370 C CA . LEU G 1 161 ? -38.470 -20.926 88.711 1.00 61.91 2119 LEU G CA 1
ATOM 14371 C C . LEU G 1 161 ? -38.841 -20.641 87.253 1.00 58.05 2119 LEU G C 1
ATOM 14372 O O . LEU G 1 161 ? -40.011 -20.676 86.886 1.00 63.78 2119 LEU G O 1
ATOM 14377 N N . ASN G 1 162 ? -37.833 -20.337 86.432 1.00 57.98 2120 ASN G N 1
ATOM 14378 C CA . ASN G 1 162 ? -38.040 -20.023 85.020 1.00 54.18 2120 ASN G CA 1
ATOM 14379 C C . ASN G 1 162 ? -38.810 -21.162 84.355 1.00 52.63 2120 ASN G C 1
ATOM 14380 O O . ASN G 1 162 ? -39.631 -20.918 83.470 1.00 61.60 2120 ASN G O 1
ATOM 14385 N N . LYS G 1 163 ? -38.513 -22.403 84.775 1.00 55.58 2121 LYS G N 1
ATOM 14386 C CA . LYS G 1 163 ? -39.123 -23.606 84.204 1.00 63.25 2121 LYS G CA 1
ATOM 14387 C C . LYS G 1 163 ? -40.597 -23.666 84.626 1.00 65.61 2121 LYS G C 1
ATOM 14388 O O . LYS G 1 163 ? -41.478 -23.887 83.792 1.00 51.17 2121 LYS G O 1
ATOM 14394 N N . HIS G 1 164 ? -40.843 -23.429 85.927 1.00 64.44 2122 HIS G N 1
ATOM 14395 C CA . HIS G 1 164 ? -42.190 -23.364 86.481 1.00 68.35 2122 HIS G CA 1
ATOM 14396 C C . HIS G 1 164 ? -43.038 -22.334 85.734 1.00 67.55 2122 HIS G C 1
ATOM 14397 O O . HIS G 1 164 ? -44.210 -22.595 85.442 1.00 67.30 2122 HIS G O 1
ATOM 14404 N N . LEU G 1 165 ? -42.435 -21.166 85.443 1.00 61.38 2123 LEU G N 1
ATOM 14405 C CA . LEU G 1 165 ? -43.134 -20.065 84.795 1.00 61.21 2123 LEU G CA 1
ATOM 14406 C C . LEU G 1 165 ? -43.464 -20.430 83.348 1.00 60.09 2123 LEU G C 1
ATOM 14407 O O . LEU G 1 165 ? -44.514 -20.042 82.850 1.00 64.73 2123 LEU G O 1
ATOM 14412 N N . MET G 1 166 ? -42.566 -21.170 82.684 1.00 58.79 2124 MET G N 1
ATOM 14413 C CA . MET G 1 166 ? -42.751 -21.562 81.286 1.00 66.28 2124 MET G CA 1
ATOM 14414 C C . MET G 1 166 ? -43.822 -22.651 81.196 1.00 69.03 2124 MET G C 1
ATOM 14415 O O . MET G 1 166 ? -44.580 -22.693 80.227 1.00 59.57 2124 MET G O 1
ATOM 14420 N N . ARG G 1 167 ? -43.819 -23.563 82.187 1.00 69.05 2125 ARG G N 1
ATOM 14421 C CA . ARG G 1 167 ? -44.778 -24.654 82.268 1.00 74.90 2125 ARG G CA 1
ATOM 14422 C C . ARG G 1 167 ? -46.175 -24.056 82.453 1.00 75.55 2125 ARG G C 1
ATOM 14423 O O . ARG G 1 167 ? -47.095 -24.399 81.706 1.00 73.17 2125 ARG G O 1
ATOM 14431 N N . TRP G 1 168 ? -46.296 -23.100 83.393 1.00 69.52 2126 TRP G N 1
ATOM 14432 C CA . TRP G 1 168 ? -47.520 -22.321 83.582 1.00 66.00 2126 TRP G CA 1
ATOM 14433 C C . TRP G 1 168 ? -48.139 -21.921 82.232 1.00 65.32 2126 TRP G C 1
ATOM 14434 O O . TRP G 1 168 ? -49.347 -21.968 82.063 1.00 73.73 2126 TRP G O 1
ATOM 14445 N N . GLY G 1 169 ? -47.305 -21.511 81.279 1.00 63.62 2127 GLY G N 1
ATOM 14446 C CA . GLY G 1 169 ? -47.758 -21.105 79.957 1.00 67.10 2127 GLY G CA 1
ATOM 14447 C C . GLY G 1 169 ? -48.405 -22.249 79.176 1.00 69.07 2127 GLY G C 1
ATOM 14448 O O . GLY G 1 169 ? -49.386 -22.035 78.462 1.00 67.80 2127 GLY G O 1
ATOM 14449 N N . GLY G 1 170 ? -47.823 -23.452 79.286 1.00 67.08 2128 GLY G N 1
ATOM 14450 C CA . GLY G 1 170 ? -48.293 -24.620 78.548 1.00 71.32 2128 GLY G CA 1
ATOM 14451 C C . GLY G 1 170 ? -49.474 -25.308 79.233 1.00 74.20 2128 GLY G C 1
ATOM 14452 O O . GLY G 1 170 ? -50.305 -25.905 78.550 1.00 74.63 2128 GLY G O 1
ATOM 14453 N N . LEU G 1 171 ? -49.541 -25.159 80.577 1.00 75.60 2129 LEU G N 1
ATOM 14454 C CA . LEU G 1 171 ? -50.477 -25.866 81.459 1.00 75.80 2129 LEU G CA 1
ATOM 14455 C C . LEU G 1 171 ? -51.812 -25.122 81.581 1.00 78.79 2129 LEU G C 1
ATOM 14456 O O . LEU G 1 171 ? -52.878 -25.740 81.477 1.00 78.95 2129 LEU G O 1
ATOM 14461 N N . PHE G 1 172 ? -51.732 -23.802 81.838 1.00 79.42 2130 PHE G N 1
ATOM 14462 C CA . PHE G 1 172 ? -52.871 -22.979 82.252 1.00 68.95 2130 PHE G CA 1
ATOM 14463 C C . PHE G 1 172 ? -53.514 -22.263 81.050 1.00 64.02 2130 PHE G C 1
ATOM 14464 O O . PHE G 1 172 ? -54.648 -21.803 81.146 1.00 74.67 2130 PHE G O 1
ATOM 14472 N N . LEU G 1 173 ? -52.799 -22.166 79.918 1.00 64.75 2131 LEU G N 1
ATOM 14473 C CA . LEU G 1 173 ? -53.235 -21.354 78.771 1.00 68.36 2131 LEU G CA 1
ATOM 14474 C C . LEU G 1 173 ? -53.743 -22.246 77.633 1.00 66.34 2131 LEU G C 1
ATOM 14475 O O . LEU G 1 173 ? -53.074 -23.199 77.242 1.00 72.07 2131 LEU G O 1
ATOM 14480 N N . ASP G 1 174 ? -54.896 -21.867 77.055 1.00 66.79 2132 ASP G N 1
ATOM 14481 C CA . ASP G 1 174 ? -55.566 -22.640 76.012 1.00 74.89 2132 ASP G CA 1
ATOM 14482 C C . ASP G 1 174 ? -54.972 -22.250 74.659 1.00 73.17 2132 ASP G C 1
ATOM 14483 O O . ASP G 1 174 ? -55.164 -21.133 74.193 1.00 74.95 2132 ASP G O 1
ATOM 14488 N N . PRO G 1 175 ? -54.238 -23.157 73.987 1.00 74.64 2133 PRO G N 1
ATOM 14489 C CA . PRO G 1 175 ? -53.581 -22.829 72.722 1.00 86.97 2133 PRO G CA 1
ATOM 14490 C C . PRO G 1 175 ? -54.538 -22.630 71.545 1.00 94.73 2133 PRO G C 1
ATOM 14491 O O . PRO G 1 175 ? -54.187 -21.961 70.576 1.00 101.26 2133 PRO G O 1
ATOM 14495 N N . ASP G 1 176 ? -55.731 -23.242 71.628 1.00 103.88 2134 ASP G N 1
ATOM 14496 C CA . ASP G 1 176 ? -56.760 -23.129 70.591 1.00 102.89 2134 ASP G CA 1
ATOM 14497 C C . ASP G 1 176 ? -57.252 -21.677 70.522 1.00 96.39 2134 ASP G C 1
ATOM 14498 O O . ASP G 1 176 ? -57.510 -21.164 69.438 1.00 85.94 2134 ASP G O 1
ATOM 14503 N N . ASN G 1 177 ? -57.392 -21.045 71.703 1.00 104.36 2135 ASN G N 1
ATOM 14504 C CA . ASN G 1 177 ? -57.541 -19.594 71.858 1.00 104.18 2135 ASN G CA 1
ATOM 14505 C C . ASN G 1 177 ? -56.357 -18.887 71.172 1.00 107.43 2135 ASN G C 1
ATOM 14506 O O . ASN G 1 177 ? -55.269 -19.455 71.097 1.00 100.26 2135 ASN G O 1
ATOM 14511 N N . ALA G 1 178 ? -56.586 -17.647 70.669 1.00 109.17 2136 ALA G N 1
ATOM 14512 C CA . ALA G 1 178 ? -55.564 -16.831 69.990 1.00 105.35 2136 ALA G CA 1
ATOM 14513 C C . ALA G 1 178 ? -55.001 -15.736 70.921 1.00 106.59 2136 ALA G C 1
ATOM 14514 O O . ALA G 1 178 ? -53.857 -15.304 70.750 1.00 95.68 2136 ALA G O 1
ATOM 14516 N N . GLU G 1 179 ? -55.829 -15.271 71.878 1.00 109.66 2137 GLU G N 1
ATOM 14517 C CA . GLU G 1 179 ? -55.418 -14.342 72.935 1.00 113.76 2137 GLU G CA 1
ATOM 14518 C C . GLU G 1 179 ? -54.407 -15.017 73.870 1.00 110.01 2137 GLU G C 1
ATOM 14519 O O . GLU G 1 179 ? -53.348 -14.459 74.154 1.00 117.16 2137 GLU G O 1
ATOM 14525 N N . GLN G 1 180 ? -54.757 -16.220 74.346 1.00 106.18 2138 GLN G N 1
ATOM 14526 C CA . GLN G 1 180 ? -53.961 -16.964 75.316 1.00 103.72 2138 GLN G CA 1
ATOM 14527 C C . GLN G 1 180 ? -52.757 -17.624 74.630 1.00 93.27 2138 GLN G C 1
ATOM 14528 O O . GLN G 1 180 ? -51.789 -17.977 75.295 1.00 94.13 2138 GLN G O 1
ATOM 14534 N N . ASN G 1 181 ? -52.836 -17.796 73.300 1.00 88.44 2139 ASN G N 1
ATOM 14535 C CA . ASN G 1 181 ? -51.798 -18.459 72.511 1.00 92.21 2139 ASN G CA 1
ATOM 14536 C C . ASN G 1 181 ? -50.579 -17.549 72.381 1.00 102.21 2139 ASN G C 1
ATOM 14537 O O . ASN G 1 181 ? -49.475 -17.947 72.733 1.00 109.14 2139 ASN G O 1
ATOM 14542 N N . GLN G 1 182 ? -50.797 -16.337 71.847 1.00 111.30 2140 GLN G N 1
ATOM 14543 C CA . GLN G 1 182 ? -49.740 -15.347 71.644 1.00 111.51 2140 GLN G CA 1
ATOM 14544 C C . GLN G 1 182 ? -49.023 -15.075 72.973 1.00 108.68 2140 GLN G C 1
ATOM 14545 O O . GLN G 1 182 ? -47.818 -14.822 72.980 1.00 118.27 2140 GLN G O 1
ATOM 14551 N N . LEU G 1 183 ? -49.779 -15.149 74.088 1.00 95.21 2141 LEU G N 1
ATOM 14552 C CA . LEU G 1 183 ? -49.263 -14.917 75.442 1.00 84.97 2141 LEU G CA 1
ATOM 14553 C C . LEU G 1 183 ? -48.244 -15.998 75.843 1.00 76.97 2141 LEU G C 1
ATOM 14554 O O . LEU G 1 183 ? -47.270 -15.715 76.536 1.00 77.76 2141 LEU G O 1
ATOM 14559 N N . LYS G 1 184 ? -48.497 -17.243 75.432 1.00 70.65 2142 LYS G N 1
ATOM 14560 C CA . LYS G 1 184 ? -47.631 -18.377 75.751 1.00 74.18 2142 LYS G CA 1
ATOM 14561 C C . LYS G 1 184 ? -46.332 -18.281 74.936 1.00 66.20 2142 LYS G C 1
ATOM 14562 O O . LYS G 1 184 ? -45.277 -18.704 75.408 1.00 63.10 2142 LYS G O 1
ATOM 14568 N N . SER G 1 185 ? -46.437 -17.753 73.704 1.00 60.27 2143 SER G N 1
ATOM 14569 C CA . SER G 1 185 ? -45.290 -17.449 72.847 1.00 67.38 2143 SER G CA 1
ATOM 14570 C C . SER G 1 185 ? -44.503 -16.269 73.419 1.00 63.92 2143 SER G C 1
ATOM 14571 O O . SER G 1 185 ? -43.327 -16.119 73.117 1.00 57.89 2143 SER G O 1
ATOM 14574 N N . SER G 1 186 ? -45.186 -15.452 74.237 1.00 62.05 2144 SER G N 1
ATOM 14575 C CA . SER G 1 186 ? -44.600 -14.340 74.967 1.00 67.41 2144 SER G CA 1
ATOM 14576 C C . SER G 1 186 ? -43.823 -14.849 76.178 1.00 64.21 2144 SER G C 1
ATOM 14577 O O . SER G 1 186 ? -42.664 -14.479 76.372 1.00 62.32 2144 SER G O 1
ATOM 14580 N N . ILE G 1 187 ? -44.485 -15.669 77.008 1.00 64.18 2145 ILE G N 1
ATOM 14581 C CA . ILE G 1 187 ? -43.854 -16.262 78.189 1.00 65.48 2145 ILE G CA 1
ATOM 14582 C C . ILE G 1 187 ? -42.603 -17.025 77.746 1.00 52.19 2145 ILE G C 1
ATOM 14583 O O . ILE G 1 187 ? -41.601 -16.978 78.429 1.00 47.79 2145 ILE G O 1
ATOM 14588 N N . ASP G 1 188 ? -42.699 -17.695 76.590 1.00 51.27 2146 ASP G N 1
ATOM 14589 C CA . ASP G 1 188 ? -41.646 -18.541 76.026 1.00 58.16 2146 ASP G CA 1
ATOM 14590 C C . ASP G 1 188 ? -40.414 -17.705 75.663 1.00 51.47 2146 ASP G C 1
ATOM 14591 O O . ASP G 1 188 ? -39.286 -18.112 75.945 1.00 47.89 2146 ASP G O 1
ATOM 14596 N N . ALA G 1 189 ? -40.657 -16.566 74.998 1.00 49.40 2147 ALA G N 1
ATOM 14597 C CA . ALA G 1 189 ? -39.611 -15.653 74.553 1.00 43.79 2147 ALA G CA 1
ATOM 14598 C C . ALA G 1 189 ? -38.942 -15.007 75.763 1.00 41.45 2147 ALA G C 1
ATOM 14599 O O . ALA G 1 189 ? -37.728 -14.927 75.817 1.00 52.28 2147 ALA G O 1
ATOM 14601 N N . ALA G 1 190 ? -39.751 -14.533 76.709 1.00 36.29 2148 ALA G N 1
ATOM 14602 C CA . ALA G 1 190 ? -39.268 -13.886 77.916 1.00 40.71 2148 ALA G CA 1
ATOM 14603 C C . ALA G 1 190 ? -38.419 -14.853 78.726 1.00 41.24 2148 ALA G C 1
ATOM 14604 O O . ALA G 1 190 ? -37.384 -14.469 79.269 1.00 50.11 2148 ALA G O 1
ATOM 14606 N N . THR G 1 191 ? -38.869 -16.101 78.784 1.00 38.96 2149 THR G N 1
ATOM 14607 C CA . THR G 1 191 ? -38.297 -17.107 79.667 1.00 45.17 2149 THR G CA 1
ATOM 14608 C C . THR G 1 191 ? -36.988 -17.631 79.045 1.00 46.33 2149 THR G C 1
ATOM 14609 O O . THR G 1 191 ? -35.987 -17.750 79.752 1.00 34.84 2149 THR G O 1
ATOM 14613 N N . PHE G 1 192 ? -37.013 -17.903 77.711 1.00 44.16 2150 PHE G N 1
ATOM 14614 C CA . PHE G 1 192 ? -35.843 -18.274 76.925 1.00 47.17 2150 PHE G CA 1
ATOM 14615 C C . PHE G 1 192 ? -34.699 -17.285 77.182 1.00 52.15 2150 PHE G C 1
ATOM 14616 O O . PHE G 1 192 ? -33.543 -17.684 77.406 1.00 51.10 2150 PHE G O 1
ATOM 14624 N N . SER G 1 193 ? -35.042 -15.991 77.142 1.00 46.83 2151 SER G N 1
ATOM 14625 C CA . SER G 1 193 ? -34.081 -14.902 77.228 1.00 41.57 2151 SER G CA 1
ATOM 14626 C C . SER G 1 193 ? -33.525 -14.800 78.651 1.00 37.62 2151 SER G C 1
ATOM 14627 O O . SER G 1 193 ? -32.445 -14.276 78.848 1.00 34.78 2151 SER G O 1
ATOM 14630 N N . ASN G 1 194 ? -34.252 -15.334 79.632 1.00 35.48 2152 ASN G N 1
ATOM 14631 C CA . ASN G 1 194 ? -33.730 -15.468 80.996 1.00 40.29 2152 ASN G CA 1
ATOM 14632 C C . ASN G 1 194 ? -32.547 -16.444 81.017 1.00 40.73 2152 ASN G C 1
ATOM 14633 O O . ASN G 1 194 ? -31.518 -16.178 81.633 1.00 43.87 2152 ASN G O 1
ATOM 14638 N N . THR G 1 195 ? -32.724 -17.598 80.376 1.00 40.35 2153 THR G N 1
ATOM 14639 C CA . THR G 1 195 ? -31.764 -18.687 80.470 1.00 43.28 2153 THR G CA 1
ATOM 14640 C C . THR G 1 195 ? -30.487 -18.250 79.745 1.00 45.57 2153 THR G C 1
ATOM 14641 O O . THR G 1 195 ? -29.369 -18.523 80.213 1.00 44.06 2153 THR G O 1
ATOM 14645 N N . GLY G 1 196 ? -30.681 -17.526 78.631 1.00 43.57 2154 GLY G N 1
ATOM 14646 C CA . GLY G 1 196 ? -29.601 -16.855 77.928 1.00 45.35 2154 GLY G CA 1
ATOM 14647 C C . GLY G 1 196 ? -28.788 -15.943 78.850 1.00 42.54 2154 GLY G C 1
ATOM 14648 O O . GLY G 1 196 ? -27.580 -16.119 78.954 1.00 42.62 2154 GLY G O 1
ATOM 14649 N N . PHE G 1 197 ? -29.477 -14.977 79.496 1.00 37.70 2155 PHE G N 1
ATOM 14650 C CA . PHE G 1 197 ? -28.884 -14.000 80.403 1.00 39.16 2155 PHE G CA 1
ATOM 14651 C C . PHE G 1 197 ? -28.007 -14.689 81.449 1.00 42.73 2155 PHE G C 1
ATOM 14652 O O . PHE G 1 197 ? -26.863 -14.281 81.660 1.00 45.46 2155 PHE G O 1
ATOM 14660 N N . TRP G 1 198 ? -28.568 -15.719 82.105 1.00 42.40 2156 TRP G N 1
ATOM 14661 C CA . TRP G 1 198 ? -27.923 -16.391 83.232 1.00 42.28 2156 TRP G CA 1
ATOM 14662 C C . TRP G 1 198 ? -26.748 -17.242 82.759 1.00 38.73 2156 TRP G C 1
ATOM 14663 O O . TRP G 1 198 ? -25.745 -17.328 83.455 1.00 43.19 2156 TRP G O 1
ATOM 14674 N N . SER G 1 199 ? -26.910 -17.874 81.588 1.00 37.41 2157 SER G N 1
ATOM 14675 C CA . SER G 1 199 ? -25.836 -18.562 80.874 1.00 42.02 2157 SER G CA 1
ATOM 14676 C C . SER G 1 199 ? -24.584 -17.685 80.748 1.00 41.12 2157 SER G C 1
ATOM 14677 O O . SER G 1 199 ? -23.464 -18.162 81.000 1.00 36.92 2157 SER G O 1
ATOM 14680 N N . SER G 1 200 ? -24.799 -16.422 80.333 1.00 36.35 2158 SER G N 1
ATOM 14681 C CA . SER G 1 200 ? -23.727 -15.448 80.163 1.00 39.27 2158 SER G CA 1
ATOM 14682 C C . SER G 1 200 ? -23.097 -15.111 81.512 1.00 40.78 2158 SER G C 1
ATOM 14683 O O . SER G 1 200 ? -21.891 -14.939 81.590 1.00 47.49 2158 SER G O 1
ATOM 14686 N N . VAL G 1 201 ? -23.925 -14.992 82.564 1.00 46.15 2159 VAL G N 1
ATOM 14687 C CA . VAL G 1 201 ? -23.441 -14.644 83.909 1.00 51.20 2159 VAL G CA 1
ATOM 14688 C C . VAL G 1 201 ? -22.479 -15.731 84.384 1.00 46.71 2159 VAL G C 1
ATOM 14689 O O . VAL G 1 201 ? -21.393 -15.429 84.836 1.00 55.80 2159 VAL G O 1
ATOM 14693 N N . TYR G 1 202 ? -22.884 -16.989 84.230 1.00 43.43 2160 TYR G N 1
ATOM 14694 C CA . TYR G 1 202 ? -22.015 -18.139 84.464 1.00 45.37 2160 TYR G CA 1
ATOM 14695 C C . TYR G 1 202 ? -20.741 -17.988 83.626 1.00 50.97 2160 TYR G C 1
ATOM 14696 O O . TYR G 1 202 ? -19.651 -17.789 84.180 1.00 54.72 2160 TYR G O 1
ATOM 14705 N N . ALA G 1 203 ? -20.902 -18.042 82.294 1.00 48.06 2161 ALA G N 1
ATOM 14706 C CA . ALA G 1 203 ? -19.792 -18.037 81.340 1.00 52.83 2161 ALA G CA 1
ATOM 14707 C C . ALA G 1 203 ? -18.739 -16.982 81.700 1.00 49.13 2161 ALA G C 1
ATOM 14708 O O . ALA G 1 203 ? -17.552 -17.233 81.535 1.00 49.21 2161 ALA G O 1
ATOM 14710 N N . THR G 1 204 ? -19.200 -15.806 82.152 1.00 45.31 2162 THR G N 1
ATOM 14711 C CA . THR G 1 204 ? -18.355 -14.674 82.527 1.00 52.45 2162 THR G CA 1
ATOM 14712 C C . THR G 1 204 ? -17.367 -15.041 83.639 1.00 52.32 2162 THR G C 1
ATOM 14713 O O . THR G 1 204 ? -16.361 -14.354 83.809 1.00 51.85 2162 THR G O 1
ATOM 14717 N N . GLY G 1 205 ? -17.694 -16.083 84.425 1.00 51.36 2163 GLY G N 1
ATOM 14718 C CA . GLY G 1 205 ? -16.917 -16.465 85.605 1.00 48.92 2163 GLY G CA 1
ATOM 14719 C C . GLY G 1 205 ? -15.702 -17.331 85.267 1.00 46.40 2163 GLY G C 1
ATOM 14720 O O . GLY G 1 205 ? -14.838 -17.533 86.118 1.00 45.56 2163 GLY G O 1
ATOM 14721 N N . ALA G 1 206 ? -15.637 -17.793 84.004 1.00 43.55 2164 ALA G N 1
ATOM 14722 C CA . ALA G 1 206 ? -14.636 -18.743 83.529 1.00 46.08 2164 ALA G CA 1
ATOM 14723 C C . ALA G 1 206 ? -13.225 -18.170 83.682 1.00 43.11 2164 ALA G C 1
ATOM 14724 O O . ALA G 1 206 ? -13.047 -16.947 83.669 1.00 37.12 2164 ALA G O 1
ATOM 14726 N N . GLN G 1 207 ? -12.243 -19.084 83.837 1.00 43.71 2165 GLN G N 1
ATOM 14727 C CA . GLN G 1 207 ? -10.837 -18.746 83.983 1.00 46.36 2165 GLN G CA 1
ATOM 14728 C C . GLN G 1 207 ? -10.003 -19.867 83.368 1.00 41.35 2165 GLN G C 1
ATOM 14729 O O . GLN G 1 207 ? -10.419 -21.005 83.419 1.00 34.35 2165 GLN G O 1
ATOM 14735 N N . ASN G 1 208 ? -8.817 -19.522 82.829 1.00 45.07 2166 ASN G N 1
ATOM 14736 C CA . ASN G 1 208 ? -7.830 -20.486 82.328 1.00 49.84 2166 ASN G CA 1
ATOM 14737 C C . ASN G 1 208 ? -8.435 -21.284 81.154 1.00 53.79 2166 ASN G C 1
ATOM 14738 O O . ASN G 1 208 ? -8.993 -20.697 80.224 1.00 54.53 2166 ASN G O 1
ATOM 14743 N N . ASP G 1 209 ? -8.251 -22.611 81.162 1.00 55.80 2167 ASP G N 1
ATOM 14744 C CA . ASP G 1 209 ? -8.770 -23.479 80.113 1.00 57.49 2167 ASP G CA 1
ATOM 14745 C C . ASP G 1 209 ? -10.193 -23.877 80.488 1.00 60.69 2167 ASP G C 1
ATOM 14746 O O . ASP G 1 209 ? -10.492 -24.015 81.676 1.00 68.43 2167 ASP G O 1
ATOM 14751 N N . VAL G 1 210 ? -11.072 -24.004 79.461 1.00 55.84 2168 VAL G N 1
ATOM 14752 C CA . VAL G 1 210 ? -12.472 -24.402 79.631 1.00 47.69 2168 VAL G CA 1
ATOM 14753 C C . VAL G 1 210 ? -12.772 -25.553 78.667 1.00 47.96 2168 VAL G C 1
ATOM 14754 O O . VAL G 1 210 ? -12.148 -25.651 77.628 1.00 49.27 2168 VAL G O 1
ATOM 14758 N N . TYR G 1 211 ? -13.700 -26.444 79.057 1.00 49.47 2169 TYR G N 1
ATOM 14759 C CA . TYR G 1 211 ? -14.167 -27.544 78.219 1.00 52.63 2169 TYR G CA 1
ATOM 14760 C C . TYR G 1 211 ? -15.574 -27.225 77.704 1.00 58.05 2169 TYR G C 1
ATOM 14761 O O . TYR G 1 211 ? -16.362 -26.556 78.382 1.00 59.39 2169 TYR G O 1
ATOM 14770 N N . VAL G 1 212 ? -15.869 -27.685 76.478 1.00 55.58 2170 VAL G N 1
ATOM 14771 C CA . VAL G 1 212 ? -17.197 -27.544 75.876 1.00 58.38 2170 VAL G CA 1
ATOM 14772 C C . VAL G 1 212 ? -17.604 -28.898 75.278 1.00 57.61 2170 VAL G C 1
ATOM 14773 O O . VAL G 1 212 ? -17.031 -29.326 74.267 1.00 56.85 2170 VAL G O 1
ATOM 14777 N N . ILE G 1 213 ? -18.586 -29.562 75.912 1.00 55.30 2171 ILE G N 1
ATOM 14778 C CA . ILE G 1 213 ? -19.081 -30.866 75.464 1.00 58.68 2171 ILE G CA 1
ATOM 14779 C C . ILE G 1 213 ? -20.099 -30.638 74.337 1.00 53.80 2171 ILE G C 1
ATOM 14780 O O . ILE G 1 213 ? -21.106 -29.955 74.544 1.00 56.51 2171 ILE G O 1
ATOM 14785 N N . ALA G 1 214 ? -19.812 -31.201 73.143 1.00 49.76 2172 ALA G N 1
ATOM 14786 C CA . ALA G 1 214 ? -20.699 -31.109 71.986 1.00 49.21 2172 ALA G CA 1
ATOM 14787 C C . ALA G 1 214 ? -20.437 -32.283 71.034 1.00 51.18 2172 ALA G C 1
ATOM 14788 O O . ALA G 1 214 ? -19.866 -32.105 69.950 1.00 46.81 2172 ALA G O 1
ATOM 14790 N N . GLU G 1 215 ? -20.894 -33.481 71.439 1.00 54.30 2173 GLU G N 1
ATOM 14791 C CA . GLU G 1 215 ? -20.681 -34.711 70.674 1.00 60.14 2173 GLU G CA 1
ATOM 14792 C C . GLU G 1 215 ? -21.336 -34.575 69.296 1.00 56.14 2173 GLU G C 1
ATOM 14793 O O . GLU G 1 215 ? -22.526 -34.269 69.205 1.00 54.41 2173 GLU G O 1
ATOM 14799 N N . GLY G 1 216 ? -20.529 -34.764 68.237 1.00 54.60 2174 GLY G N 1
ATOM 14800 C CA . GLY G 1 216 ? -20.940 -34.506 66.857 1.00 59.73 2174 GLY G CA 1
ATOM 14801 C C . GLY G 1 216 ? -20.340 -33.216 66.283 1.00 63.66 2174 GLY G C 1
ATOM 14802 O O . GLY G 1 216 ? -19.889 -33.192 65.142 1.00 76.52 2174 GLY G O 1
ATOM 14803 N N . GLY G 1 217 ? -20.347 -32.142 67.077 1.00 60.47 2175 GLY G N 1
ATOM 14804 C CA . GLY G 1 217 ? -19.786 -30.855 66.670 1.00 55.90 2175 GLY G CA 1
ATOM 14805 C C . GLY G 1 217 ? -20.700 -29.686 67.041 1.00 50.51 2175 GLY G C 1
ATOM 14806 O O . GLY G 1 217 ? -21.598 -29.835 67.867 1.00 48.68 2175 GLY G O 1
ATOM 14807 N N . VAL G 1 218 ? -20.458 -28.522 66.424 1.00 43.73 2176 VAL G N 1
ATOM 14808 C CA . VAL G 1 218 ? -21.082 -27.266 66.823 1.00 43.26 2176 VAL G CA 1
ATOM 14809 C C . VAL G 1 218 ? -22.570 -27.290 66.458 1.00 43.90 2176 VAL G C 1
ATOM 14810 O O . VAL G 1 218 ? -22.957 -27.821 65.431 1.00 49.60 2176 VAL G O 1
ATOM 14814 N N . ARG G 1 219 ? -23.391 -26.674 67.301 1.00 48.46 2177 ARG G N 1
ATOM 14815 C CA . ARG G 1 219 ? -24.811 -26.507 67.046 1.00 50.86 2177 ARG G CA 1
ATOM 14816 C C . ARG G 1 219 ? -25.125 -25.016 67.015 1.00 46.89 2177 ARG G C 1
ATOM 14817 O O . ARG G 1 219 ? -25.182 -24.366 68.054 1.00 52.12 2177 ARG G O 1
ATOM 14825 N N . LEU G 1 220 ? -25.339 -24.497 65.806 1.00 45.52 2178 LEU G N 1
ATOM 14826 C CA . LEU G 1 220 ? -25.552 -23.075 65.566 1.00 47.22 2178 LEU G CA 1
ATOM 14827 C C . LEU G 1 220 ? -26.924 -22.687 66.098 1.00 45.98 2178 LEU G C 1
ATOM 14828 O O . LEU G 1 220 ? -27.846 -23.468 65.992 1.00 50.96 2178 LEU G O 1
ATOM 14833 N N . GLY G 1 221 ? -27.028 -21.511 66.728 1.00 45.14 2179 GLY G N 1
ATOM 14834 C CA . GLY G 1 221 ? -28.309 -20.971 67.170 1.00 41.40 2179 GLY G CA 1
ATOM 14835 C C . GLY G 1 221 ? -28.754 -21.492 68.549 1.00 44.42 2179 GLY G C 1
ATOM 14836 O O . GLY G 1 221 ? -29.858 -21.164 69.013 1.00 51.38 2179 GLY G O 1
ATOM 14837 N N . ASN G 1 222 ? -27.897 -22.268 69.228 1.00 38.64 2180 ASN G N 1
ATOM 14838 C CA . ASN G 1 222 ? -28.215 -22.755 70.575 1.00 38.66 2180 ASN G CA 1
ATOM 14839 C C . ASN G 1 222 ? -27.562 -21.828 71.589 1.00 37.25 2180 ASN G C 1
ATOM 14840 O O . ASN G 1 222 ? -26.976 -20.830 71.197 1.00 39.86 2180 ASN G O 1
ATOM 14845 N N . TYR G 1 223 ? -27.745 -22.119 72.886 1.00 38.59 2181 TYR G N 1
ATOM 14846 C CA . TYR G 1 223 ? -27.424 -21.181 73.964 1.00 38.99 2181 TYR G CA 1
ATOM 14847 C C . TYR G 1 223 ? -25.924 -20.894 73.990 1.00 35.32 2181 TYR G C 1
ATOM 14848 O O . TYR G 1 223 ? -25.547 -19.763 74.180 1.00 38.54 2181 TYR G O 1
ATOM 14857 N N . PHE G 1 224 ? -25.090 -21.924 73.788 1.00 32.03 2182 PHE G N 1
ATOM 14858 C CA . PHE G 1 224 ? -23.638 -21.785 73.841 1.00 35.35 2182 PHE G CA 1
ATOM 14859 C C . PHE G 1 224 ? -23.183 -20.790 72.766 1.00 38.05 2182 PHE G C 1
ATOM 14860 O O . PHE G 1 224 ? -22.524 -19.777 73.080 1.00 31.54 2182 PHE G O 1
ATOM 14868 N N . TRP G 1 225 ? -23.615 -21.063 71.511 1.00 38.63 2183 TRP G N 1
ATOM 14869 C CA . TRP G 1 225 ? -23.328 -20.216 70.354 1.00 37.19 2183 TRP G CA 1
ATOM 14870 C C . TRP G 1 225 ? -23.833 -18.794 70.569 1.00 32.97 2183 TRP G C 1
ATOM 14871 O O . TRP G 1 225 ? -23.117 -17.833 70.287 1.00 35.99 2183 TRP G O 1
ATOM 14882 N N . ASN G 1 226 ? -25.017 -18.663 71.152 1.00 30.47 2184 ASN G N 1
ATOM 14883 C CA . ASN G 1 226 ? -25.681 -17.358 71.236 1.00 32.51 2184 ASN G CA 1
ATOM 14884 C C . ASN G 1 226 ? -25.078 -16.475 72.334 1.00 31.25 2184 ASN G C 1
ATOM 14885 O O . ASN G 1 226 ? -24.691 -15.361 72.026 1.00 33.25 2184 ASN G O 1
ATOM 14890 N N . VAL G 1 227 ? -24.927 -16.987 73.579 1.00 34.13 2185 VAL G N 1
ATOM 14891 C CA . VAL G 1 227 ? -24.744 -16.130 74.775 1.00 33.49 2185 VAL G CA 1
ATOM 14892 C C . VAL G 1 227 ? -23.548 -16.526 75.650 1.00 31.95 2185 VAL G C 1
ATOM 14893 O O . VAL G 1 227 ? -23.188 -15.766 76.538 1.00 41.32 2185 VAL G O 1
ATOM 14897 N N . GLN G 1 228 ? -22.906 -17.662 75.388 1.00 35.14 2186 GLN G N 1
ATOM 14898 C CA . GLN G 1 228 ? -21.741 -18.106 76.166 1.00 38.93 2186 GLN G CA 1
ATOM 14899 C C . GLN G 1 228 ? -20.421 -17.921 75.408 1.00 37.35 2186 GLN G C 1
ATOM 14900 O O . GLN G 1 228 ? -19.489 -17.350 75.971 1.00 42.34 2186 GLN G O 1
ATOM 14906 N N . LEU G 1 229 ? -20.329 -18.465 74.176 1.00 34.50 2187 LEU G N 1
ATOM 14907 C CA . LEU G 1 229 ? -19.111 -18.398 73.363 1.00 36.84 2187 LEU G CA 1
ATOM 14908 C C . LEU G 1 229 ? -18.617 -16.960 73.261 1.00 34.75 2187 LEU G C 1
ATOM 14909 O O . LEU G 1 229 ? -17.434 -16.719 73.405 1.00 43.02 2187 LEU G O 1
ATOM 14914 N N . PRO G 1 230 ? -19.489 -15.973 73.000 1.00 36.18 2188 PRO G N 1
ATOM 14915 C CA . PRO G 1 230 ? -19.074 -14.581 72.929 1.00 40.29 2188 PRO G CA 1
ATOM 14916 C C . PRO G 1 230 ? -18.495 -14.057 74.231 1.00 40.94 2188 PRO G C 1
ATOM 14917 O O . PRO G 1 230 ? -17.702 -13.115 74.217 1.00 46.29 2188 PRO G O 1
ATOM 14921 N N . ALA G 1 231 ? -18.939 -14.644 75.341 1.00 40.94 2189 ALA G N 1
ATOM 14922 C CA . ALA G 1 231 ? -18.465 -14.260 76.660 1.00 44.20 2189 ALA G CA 1
ATOM 14923 C C . ALA G 1 231 ? -17.080 -14.835 76.864 1.00 39.61 2189 ALA G C 1
ATOM 14924 O O . ALA G 1 231 ? -16.223 -14.170 77.417 1.00 39.35 2189 ALA G O 1
ATOM 14926 N N . LEU G 1 232 ? -16.898 -16.085 76.422 1.00 35.85 2190 LEU G N 1
ATOM 14927 C CA . LEU G 1 232 ? -15.612 -16.744 76.454 1.00 34.91 2190 LEU G CA 1
ATOM 14928 C C . LEU G 1 232 ? -14.615 -15.956 75.605 1.00 38.06 2190 LEU G C 1
ATOM 14929 O O . LEU G 1 232 ? -13.536 -15.625 76.097 1.00 44.04 2190 LEU G O 1
ATOM 14934 N N . ARG G 1 233 ? -15.022 -15.598 74.370 1.00 34.43 2191 ARG G N 1
ATOM 14935 C CA . ARG G 1 233 ? -14.192 -14.848 73.426 1.00 36.64 2191 ARG G CA 1
ATOM 14936 C C . ARG G 1 233 ? -13.818 -13.472 74.011 1.00 38.58 2191 ARG G C 1
ATOM 14937 O O . ARG G 1 233 ? -12.729 -12.950 73.748 1.00 39.92 2191 ARG G O 1
ATOM 14945 N N . GLN G 1 234 ? -14.716 -12.879 74.790 1.00 39.54 2192 GLN G N 1
ATOM 14946 C CA . GLN G 1 234 ? -14.410 -11.611 75.456 1.00 42.22 2192 GLN G CA 1
ATOM 14947 C C . GLN G 1 234 ? -13.328 -11.822 76.526 1.00 41.38 2192 GLN G C 1
ATOM 14948 O O . GLN G 1 234 ? -12.419 -11.008 76.615 1.00 39.45 2192 GLN G O 1
ATOM 14954 N N . LEU G 1 235 ? -13.428 -12.925 77.310 1.00 39.56 2193 LEU G N 1
ATOM 14955 C CA . LEU G 1 235 ? -12.499 -13.222 78.404 1.00 37.72 2193 LEU G CA 1
ATOM 14956 C C . LEU G 1 235 ? -11.104 -13.573 77.860 1.00 42.06 2193 LEU G C 1
ATOM 14957 O O . LEU G 1 235 ? -10.106 -13.186 78.453 1.00 44.81 2193 LEU G O 1
ATOM 14962 N N . GLN G 1 236 ? -11.048 -14.327 76.738 1.00 41.15 2194 GLN G N 1
ATOM 14963 C CA . GLN G 1 236 ? -9.798 -14.664 76.047 1.00 38.44 2194 GLN G CA 1
ATOM 14964 C C . GLN G 1 236 ? -8.987 -13.399 75.752 1.00 37.99 2194 GLN G C 1
ATOM 14965 O O . GLN G 1 236 ? -7.780 -13.373 75.980 1.00 40.51 2194 GLN G O 1
ATOM 14971 N N . ARG G 1 237 ? -9.687 -12.350 75.299 1.00 38.29 2195 ARG G N 1
ATOM 14972 C CA . ARG G 1 237 ? -9.094 -11.131 74.774 1.00 40.02 2195 ARG G CA 1
ATOM 14973 C C . ARG G 1 237 ? -8.610 -10.235 75.908 1.00 45.77 2195 ARG G C 1
ATOM 14974 O O . ARG G 1 237 ? -7.897 -9.261 75.643 1.00 45.61 2195 ARG G O 1
ATOM 14982 N N . GLU G 1 238 ? -9.062 -10.549 77.146 1.00 47.89 2196 GLU G N 1
ATOM 14983 C CA . GLU G 1 238 ? -8.676 -9.856 78.374 1.00 47.16 2196 GLU G CA 1
ATOM 14984 C C . GLU G 1 238 ? -7.588 -10.643 79.095 1.00 46.10 2196 GLU G C 1
ATOM 14985 O O . GLU G 1 238 ? -7.056 -10.171 80.084 1.00 59.88 2196 GLU G O 1
ATOM 14991 N N . GLY G 1 239 ? -7.297 -11.858 78.622 1.00 46.69 2197 GLY G N 1
ATOM 14992 C CA . GLY G 1 239 ? -6.228 -12.697 79.165 1.00 45.09 2197 GLY G CA 1
ATOM 14993 C C . GLY G 1 239 ? -6.697 -13.584 80.329 1.00 51.44 2197 GLY G C 1
ATOM 14994 O O . GLY G 1 239 ? -5.887 -14.216 81.006 1.00 52.58 2197 GLY G O 1
ATOM 14995 N N . LEU G 1 240 ? -8.019 -13.648 80.540 1.00 53.78 2198 LEU G N 1
ATOM 14996 C CA . LEU G 1 240 ? -8.608 -14.311 81.703 1.00 50.09 2198 LEU G CA 1
ATOM 14997 C C . LEU G 1 240 ? -8.920 -15.772 81.372 1.00 45.44 2198 LEU G C 1
ATOM 14998 O O . LEU G 1 240 ? -8.814 -16.643 82.230 1.00 47.29 2198 LEU G O 1
ATOM 15003 N N . VAL G 1 241 ? -9.238 -16.038 80.102 1.00 44.45 2199 VAL G N 1
ATOM 15004 C CA . VAL G 1 241 ? -9.410 -17.396 79.596 1.00 40.01 2199 VAL G CA 1
ATOM 15005 C C . VAL G 1 241 ? -8.334 -17.687 78.544 1.00 40.40 2199 VAL G C 1
ATOM 15006 O O . VAL G 1 241 ? -7.956 -16.800 77.792 1.00 38.54 2199 VAL G O 1
ATOM 15010 N N . GLY G 1 242 ? -7.838 -18.933 78.525 1.00 38.45 2200 GLY G N 1
ATOM 15011 C CA . GLY G 1 242 ? -6.854 -19.368 77.543 1.00 43.77 2200 GLY G CA 1
ATOM 15012 C C . GLY G 1 242 ? -7.492 -20.157 76.389 1.00 44.25 2200 GLY G C 1
ATOM 15013 O O . GLY G 1 242 ? -7.976 -19.579 75.423 1.00 44.96 2200 GLY G O 1
ATOM 15014 N N . GLU G 1 243 ? -7.502 -21.473 76.532 1.00 41.32 2201 GLU G N 1
ATOM 15015 C CA . GLU G 1 243 ? -7.922 -22.391 75.487 1.00 46.64 2201 GLU G CA 1
ATOM 15016 C C . GLU G 1 243 ? -9.385 -22.803 75.754 1.00 43.82 2201 GLU G C 1
ATOM 15017 O O . GLU G 1 243 ? -9.719 -23.197 76.868 1.00 46.39 2201 GLU G O 1
ATOM 15023 N N . ILE G 1 244 ? -10.274 -22.596 74.763 1.00 44.44 2202 ILE G N 1
ATOM 15024 C CA . ILE G 1 244 ? -11.647 -23.141 74.753 1.00 42.63 2202 ILE G CA 1
ATOM 15025 C C . ILE G 1 244 ? -11.656 -24.482 74.025 1.00 43.89 2202 ILE G C 1
ATOM 15026 O O . ILE G 1 244 ? -11.574 -24.495 72.810 1.00 53.29 2202 ILE G O 1
ATOM 15031 N N . ARG G 1 245 ? -11.830 -25.581 74.767 1.00 43.15 2203 ARG G N 1
ATOM 15032 C CA . ARG G 1 245 ? -11.523 -26.921 74.287 1.00 44.01 2203 ARG G CA 1
ATOM 15033 C C . ARG G 1 245 ? -12.823 -27.673 73.974 1.00 48.10 2203 ARG G C 1
ATOM 15034 O O . ARG G 1 245 ? -13.577 -28.069 74.883 1.00 46.88 2203 ARG G O 1
ATOM 15042 N N . LEU G 1 246 ? -13.067 -27.878 72.668 1.00 44.84 2204 LEU G N 1
ATOM 15043 C CA . LEU G 1 246 ? -14.261 -28.546 72.163 1.00 41.92 2204 LEU G CA 1
ATOM 15044 C C . LEU G 1 246 ? -14.085 -30.067 72.237 1.00 44.80 2204 LEU G C 1
ATOM 15045 O O . LEU G 1 246 ? -13.057 -30.604 71.811 1.00 42.74 2204 LEU G O 1
ATOM 15050 N N . LEU G 1 247 ? -15.093 -30.750 72.803 1.00 45.22 2205 LEU G N 1
ATOM 15051 C CA . LEU G 1 247 ? -15.159 -32.207 72.819 1.00 52.35 2205 LEU G CA 1
ATOM 15052 C C . LEU G 1 247 ? -16.292 -32.660 71.894 1.00 53.47 2205 LEU G C 1
ATOM 15053 O O . LEU G 1 247 ? -17.442 -32.710 72.324 1.00 53.68 2205 LEU G O 1
ATOM 15058 N N . ASP G 1 248 ? -15.955 -32.961 70.620 1.00 57.84 2206 ASP G N 1
ATOM 15059 C CA . ASP G 1 248 ? -16.938 -33.287 69.581 1.00 57.76 2206 ASP G CA 1
ATOM 15060 C C . ASP G 1 248 ? -16.830 -34.761 69.167 1.00 60.80 2206 ASP G C 1
ATOM 15061 O O . ASP G 1 248 ? -17.600 -35.220 68.325 1.00 66.85 2206 ASP G O 1
ATOM 15066 N N . LYS G 1 249 ? -15.871 -35.491 69.752 1.00 64.74 2207 LYS G N 1
ATOM 15067 C CA . LYS G 1 249 ? -15.694 -36.921 69.495 1.00 73.98 2207 LYS G CA 1
ATOM 15068 C C . LYS G 1 249 ? -16.359 -37.716 70.620 1.00 76.06 2207 LYS G C 1
ATOM 15069 O O . LYS G 1 249 ? -16.506 -37.216 71.737 1.00 74.51 2207 LYS G O 1
ATOM 15075 N N . PRO G 1 250 ? -16.802 -38.971 70.358 1.00 87.51 2208 PRO G N 1
ATOM 15076 C CA . PRO G 1 250 ? -17.387 -39.809 71.408 1.00 89.30 2208 PRO G CA 1
ATOM 15077 C C . PRO G 1 250 ? -16.419 -39.923 72.587 1.00 91.83 2208 PRO G C 1
ATOM 15078 O O . PRO G 1 250 ? -15.212 -40.026 72.377 1.00 99.20 2208 PRO G O 1
ATOM 15082 N N . VAL G 1 251 ? -16.968 -39.903 73.815 1.00 95.38 2209 VAL G N 1
ATOM 15083 C CA . VAL G 1 251 ? -16.194 -39.834 75.064 1.00 105.22 2209 VAL G CA 1
ATOM 15084 C C . VAL G 1 251 ? -15.075 -40.892 75.075 1.00 106.97 2209 VAL G C 1
ATOM 15085 O O . VAL G 1 251 ? -14.045 -40.704 75.728 1.00 101.79 2209 VAL G O 1
ATOM 15089 N N . SER G 1 252 ? -15.283 -41.992 74.328 1.00 112.19 2210 SER G N 1
ATOM 15090 C CA . SER G 1 252 ? -14.338 -43.107 74.227 1.00 115.89 2210 SER G CA 1
ATOM 15091 C C . SER G 1 252 ? -12.977 -42.658 73.668 1.00 110.22 2210 SER G C 1
ATOM 15092 O O . SER G 1 252 ? -11.949 -43.222 74.041 1.00 112.40 2210 SER G O 1
ATOM 15095 N N . GLU G 1 253 ? -12.981 -41.650 72.771 1.00 98.26 2211 GLU G N 1
ATOM 15096 C CA . GLU G 1 253 ? -11.795 -41.241 72.010 1.00 94.96 2211 GLU G CA 1
ATOM 15097 C C . GLU G 1 253 ? -10.922 -40.252 72.812 1.00 90.68 2211 GLU G C 1
ATOM 15098 O O . GLU G 1 253 ? -9.864 -39.834 72.339 1.00 86.30 2211 GLU G O 1
ATOM 15104 N N . TYR G 1 254 ? -11.378 -39.870 74.019 1.00 86.67 2212 TYR G N 1
ATOM 15105 C CA . TYR G 1 254 ? -10.672 -38.923 74.883 1.00 87.19 2212 TYR G CA 1
ATOM 15106 C C . TYR G 1 254 ? -10.126 -39.651 76.113 1.00 101.44 2212 TYR G C 1
ATOM 15107 O O . TYR G 1 254 ? -9.714 -39.011 77.078 1.00 106.74 2212 TYR G O 1
ATOM 15116 N N . LYS G 1 255 ? -10.096 -40.994 76.043 1.00 117.19 2213 LYS G N 1
ATOM 15117 C CA . LYS G 1 255 ? -9.686 -41.862 77.148 1.00 121.42 2213 LYS G CA 1
ATOM 15118 C C . LYS G 1 255 ? -8.156 -41.863 77.281 1.00 119.32 2213 LYS G C 1
ATOM 15119 O O . LYS G 1 255 ? -7.444 -41.913 76.277 1.00 111.03 2213 LYS G O 1
ATOM 15125 N N . ASP G 1 256 ? -7.667 -41.835 78.531 1.00 118.42 2214 ASP G N 1
ATOM 15126 C CA . ASP G 1 256 ? -6.262 -42.089 78.849 1.00 127.71 2214 ASP G CA 1
ATOM 15127 C C . ASP G 1 256 ? -5.349 -41.110 78.101 1.00 122.44 2214 ASP G C 1
ATOM 15128 O O . ASP G 1 256 ? -4.353 -41.525 77.513 1.00 135.98 2214 ASP G O 1
ATOM 15133 N N . LEU G 1 257 ? -5.697 -39.813 78.129 1.00 106.73 2215 LEU G N 1
ATOM 15134 C CA . LEU G 1 257 ? -4.845 -38.751 77.595 1.00 97.89 2215 LEU G CA 1
ATOM 15135 C C . LEU G 1 257 ? -4.668 -37.668 78.658 1.00 92.27 2215 LEU G C 1
ATOM 15136 O O . LEU G 1 257 ? -5.504 -37.536 79.551 1.00 82.66 2215 LEU G O 1
ATOM 15141 N N . PRO G 1 258 ? -3.567 -36.874 78.605 1.00 98.01 2216 PRO G N 1
ATOM 15142 C CA . PRO G 1 258 ? -3.399 -35.720 79.495 1.00 98.68 2216 PRO G CA 1
ATOM 15143 C C . PRO G 1 258 ? -4.159 -34.459 79.042 1.00 95.81 2216 PRO G C 1
ATOM 15144 O O . PRO G 1 258 ? -4.392 -34.260 77.850 1.00 82.06 2216 PRO G O 1
ATOM 15148 N N . ALA G 1 259 ? -4.510 -33.604 80.022 1.00 96.23 2217 ALA G N 1
ATOM 15149 C CA . ALA G 1 259 ? -5.298 -32.383 79.832 1.00 98.81 2217 ALA G CA 1
ATOM 15150 C C . ALA G 1 259 ? -4.905 -31.631 78.558 1.00 100.80 2217 ALA G C 1
ATOM 15151 O O . ALA G 1 259 ? -5.774 -31.167 77.825 1.00 104.08 2217 ALA G O 1
ATOM 15153 N N . ASP G 1 260 ? -3.591 -31.492 78.330 1.00 104.19 2218 ASP G N 1
ATOM 15154 C CA . ASP G 1 260 ? -3.043 -30.698 77.233 1.00 106.18 2218 ASP G CA 1
ATOM 15155 C C . ASP G 1 260 ? -3.453 -31.288 75.878 1.00 100.36 2218 ASP G C 1
ATOM 15156 O O . ASP G 1 260 ? -3.212 -30.661 74.846 1.00 96.59 2218 ASP G O 1
ATOM 15161 N N . GLN G 1 261 ? -4.063 -32.496 75.899 1.00 89.61 2219 GLN G N 1
ATOM 15162 C CA . GLN G 1 261 ? -4.379 -33.268 74.695 1.00 85.06 2219 GLN G CA 1
ATOM 15163 C C . GLN G 1 261 ? -5.848 -33.734 74.705 1.00 72.88 2219 GLN G C 1
ATOM 15164 O O . GLN G 1 261 ? -6.192 -34.704 74.034 1.00 64.09 2219 GLN G O 1
ATOM 15170 N N . ILE G 1 262 ? -6.711 -33.045 75.480 1.00 73.92 2220 ILE G N 1
ATOM 15171 C CA . ILE G 1 262 ? -8.162 -33.295 75.491 1.00 68.12 2220 ILE G CA 1
ATOM 15172 C C . ILE G 1 262 ? -8.867 -32.168 74.734 1.00 61.41 2220 ILE G C 1
ATOM 15173 O O . ILE G 1 262 ? -8.807 -31.015 75.145 1.00 60.36 2220 ILE G O 1
ATOM 15178 N N . GLY G 1 263 ? -9.579 -32.525 73.652 1.00 61.01 2221 GLY G N 1
ATOM 15179 C CA . GLY G 1 263 ? -10.408 -31.582 72.910 1.00 56.71 2221 GLY G CA 1
ATOM 15180 C C . GLY G 1 263 ? -9.580 -30.696 71.987 1.00 56.14 2221 GLY G C 1
ATOM 15181 O O . GLY G 1 263 ? -8.358 -30.780 71.998 1.00 58.10 2221 GLY G O 1
ATOM 15182 N N . ARG G 1 264 ? -10.264 -29.860 71.174 1.00 49.65 2222 ARG G N 1
ATOM 15183 C CA . ARG G 1 264 ? -9.606 -29.047 70.158 1.00 44.46 2222 ARG G CA 1
ATOM 15184 C C . ARG G 1 264 ? -10.392 -27.760 69.938 1.00 41.06 2222 ARG G C 1
ATOM 15185 O O . ARG G 1 264 ? -11.501 -27.636 70.450 1.00 40.21 2222 ARG G O 1
ATOM 15193 N N . ARG G 1 265 ? -9.828 -26.835 69.139 1.00 34.51 2223 ARG G N 1
ATOM 15194 C CA . ARG G 1 265 ? -10.417 -25.523 68.912 1.00 37.00 2223 ARG G CA 1
ATOM 15195 C C . ARG G 1 265 ? -11.682 -25.655 68.054 1.00 41.23 2223 ARG G C 1
ATOM 15196 O O . ARG G 1 265 ? -11.825 -26.631 67.315 1.00 34.00 2223 ARG G O 1
ATOM 15204 N N . LEU G 1 266 ? -12.603 -24.664 68.190 1.00 44.64 2224 LEU G N 1
ATOM 15205 C CA . LEU G 1 266 ? -13.849 -24.586 67.412 1.00 47.49 2224 LEU G CA 1
ATOM 15206 C C . LEU G 1 266 ? -13.560 -24.524 65.908 1.00 42.87 2224 LEU G C 1
ATOM 15207 O O . LEU G 1 266 ? -14.331 -25.061 65.125 1.00 40.34 2224 LEU G O 1
ATOM 15212 N N . THR G 1 267 ? -12.438 -23.882 65.547 1.00 38.49 2225 THR G N 1
ATOM 15213 C CA . THR G 1 267 ? -12.120 -23.476 64.185 1.00 39.29 2225 THR G CA 1
ATOM 15214 C C . THR G 1 267 ? -11.127 -24.436 63.521 1.00 39.92 2225 THR G C 1
ATOM 15215 O O . THR G 1 267 ? -10.715 -24.176 62.414 1.00 41.99 2225 THR G O 1
ATOM 15219 N N . ASP G 1 268 ? -10.795 -25.568 64.181 1.00 43.26 2226 ASP G N 1
ATOM 15220 C CA . ASP G 1 268 ? -9.879 -26.589 63.641 1.00 46.32 2226 ASP G CA 1
ATOM 15221 C C . ASP G 1 268 ? -10.484 -27.347 62.437 1.00 45.86 2226 ASP G C 1
ATOM 15222 O O . ASP G 1 268 ? -11.678 -27.632 62.400 1.00 40.29 2226 ASP G O 1
ATOM 15227 N N . ALA G 1 269 ? -9.619 -27.763 61.496 1.00 45.53 2227 ALA G N 1
ATOM 15228 C CA . ALA G 1 269 ? -10.030 -28.554 60.340 1.00 50.10 2227 ALA G CA 1
ATOM 15229 C C . ALA G 1 269 ? -10.730 -29.821 60.816 1.00 49.87 2227 ALA G C 1
ATOM 15230 O O . ALA G 1 269 ? -10.231 -30.515 61.705 1.00 48.85 2227 ALA G O 1
ATOM 15232 N N . GLY G 1 270 ? -11.922 -30.070 60.266 1.00 49.07 2228 GLY G N 1
ATOM 15233 C CA . GLY G 1 270 ? -12.615 -31.338 60.445 1.00 48.37 2228 GLY G CA 1
ATOM 15234 C C . GLY G 1 270 ? -13.729 -31.265 61.486 1.00 40.95 2228 GLY G C 1
ATOM 15235 O O . GLY G 1 270 ? -14.529 -32.169 61.556 1.00 42.63 2228 GLY G O 1
ATOM 15236 N N . VAL G 1 271 ? -13.766 -30.194 62.289 1.00 41.90 2229 VAL G N 1
ATOM 15237 C CA . VAL G 1 271 ? -14.888 -29.928 63.201 1.00 40.21 2229 VAL G CA 1
ATOM 15238 C C . VAL G 1 271 ? -16.169 -29.791 62.363 1.00 39.54 2229 VAL G C 1
ATOM 15239 O O . VAL G 1 271 ? -16.206 -29.041 61.400 1.00 42.72 2229 VAL G O 1
ATOM 15243 N N . ALA G 1 272 ? -17.190 -30.581 62.713 1.00 41.82 2230 ALA G N 1
ATOM 15244 C CA . ALA G 1 272 ? -18.447 -30.660 61.966 1.00 45.40 2230 ALA G CA 1
ATOM 15245 C C . ALA G 1 272 ? -19.467 -29.697 62.567 1.00 42.67 2230 ALA G C 1
ATOM 15246 O O . ALA G 1 272 ? -19.405 -29.410 63.757 1.00 44.09 2230 ALA G O 1
ATOM 15248 N N . VAL G 1 273 ? -20.362 -29.166 61.724 1.00 43.25 2231 VAL G N 1
ATOM 15249 C CA . VAL G 1 273 ? -21.620 -28.548 62.172 1.00 49.13 2231 VAL G CA 1
ATOM 15250 C C . VAL G 1 273 ? -22.753 -29.568 62.020 1.00 48.24 2231 VAL G C 1
ATOM 15251 O O . VAL G 1 273 ? -22.949 -30.095 60.938 1.00 48.80 2231 VAL G O 1
ATOM 15255 N N . LYS G 1 274 ? -23.522 -29.807 63.089 1.00 53.01 2232 LYS G N 1
ATOM 15256 C CA . LYS G 1 274 ? -24.653 -30.742 63.043 1.00 60.10 2232 LYS G CA 1
ATOM 15257 C C . LYS G 1 274 ? -25.938 -30.040 63.522 1.00 56.41 2232 LYS G C 1
ATOM 15258 O O . LYS G 1 274 ? -25.890 -29.155 64.380 1.00 54.26 2232 LYS G O 1
ATOM 15264 N N . VAL G 1 275 ? -27.073 -30.423 62.903 1.00 52.01 2233 VAL G N 1
ATOM 15265 C CA . VAL G 1 275 ? -28.408 -29.983 63.299 1.00 56.48 2233 VAL G CA 1
ATOM 15266 C C . VAL G 1 275 ? -29.340 -31.217 63.444 1.00 53.26 2233 VAL G C 1
ATOM 15267 O O . VAL G 1 275 ? -29.079 -32.299 62.887 1.00 46.37 2233 VAL G O 1
ATOM 15271 N N . ARG G 1 276 ? -30.398 -31.061 64.259 1.00 57.70 2234 ARG G N 1
ATOM 15272 C CA . ARG G 1 276 ? -31.486 -32.043 64.403 1.00 66.62 2234 ARG G CA 1
ATOM 15273 C C . ARG G 1 276 ? -32.221 -32.261 63.063 1.00 62.67 2234 ARG G C 1
ATOM 15274 O O . ARG G 1 276 ? -32.639 -31.298 62.411 1.00 54.23 2234 ARG G O 1
ATOM 15282 N N . PHE G 1 277 ? -32.428 -33.541 62.695 1.00 61.07 2235 PHE G N 1
ATOM 15283 C CA . PHE G 1 277 ? -33.163 -33.927 61.487 1.00 67.30 2235 PHE G CA 1
ATOM 15284 C C . PHE G 1 277 ? -34.550 -33.262 61.444 1.00 68.00 2235 PHE G C 1
ATOM 15285 O O . PHE G 1 277 ? -35.023 -32.905 60.372 1.00 59.15 2235 PHE G O 1
ATOM 15293 N N . ASP G 1 278 ? -35.193 -33.122 62.617 1.00 72.83 2236 ASP G N 1
ATOM 15294 C CA . ASP G 1 278 ? -36.542 -32.565 62.740 1.00 74.80 2236 ASP G CA 1
ATOM 15295 C C . ASP G 1 278 ? -36.510 -31.036 62.603 1.00 80.78 2236 ASP G C 1
ATOM 15296 O O . ASP G 1 278 ? -37.552 -30.417 62.383 1.00 78.34 2236 ASP G O 1
ATOM 15301 N N . ALA G 1 279 ? -35.311 -30.440 62.769 1.00 86.99 2237 ALA G N 1
ATOM 15302 C CA . ALA G 1 279 ? -35.104 -28.991 62.693 1.00 84.90 2237 ALA G CA 1
ATOM 15303 C C . ALA G 1 279 ? -34.708 -28.566 61.268 1.00 72.80 2237 ALA G C 1
ATOM 15304 O O . ALA G 1 279 ? -34.409 -27.397 61.042 1.00 64.73 2237 ALA G O 1
ATOM 15306 N N . LEU G 1 280 ? -34.728 -29.517 60.319 1.00 70.37 2238 LEU G N 1
ATOM 15307 C CA . LEU G 1 280 ? -34.415 -29.266 58.909 1.00 76.93 2238 LEU G CA 1
ATOM 15308 C C . LEU G 1 280 ? -35.674 -28.832 58.149 1.00 88.93 2238 LEU G C 1
ATOM 15309 O O . LEU G 1 280 ? -36.719 -28.612 58.748 1.00 91.94 2238 LEU G O 1
ATOM 15314 N N . SER G 1 281 ? -35.537 -28.676 56.820 1.00 107.66 2239 SER G N 1
ATOM 15315 C CA . SER G 1 281 ? -36.647 -28.401 55.905 1.00 110.07 2239 SER G CA 1
ATOM 15316 C C . SER G 1 281 ? -37.570 -29.616 55.777 1.00 111.98 2239 SER G C 1
ATOM 15317 O O . SER G 1 281 ? -37.092 -30.715 55.504 1.00 115.63 2239 SER G O 1
ATOM 15320 N N . HIS G 1 282 ? -38.895 -29.387 55.886 1.00 105.71 2240 HIS G N 1
ATOM 15321 C CA . HIS G 1 282 ? -39.903 -30.391 55.533 1.00 109.21 2240 HIS G CA 1
ATOM 15322 C C . HIS G 1 282 ? -39.516 -31.080 54.223 1.00 110.71 2240 HIS G C 1
ATOM 15323 O O . HIS G 1 282 ? -39.532 -32.308 54.128 1.00 109.61 2240 HIS G O 1
ATOM 15330 N N . GLU G 1 283 ? -39.162 -30.259 53.229 1.00 108.32 2241 GLU G N 1
ATOM 15331 C CA . GLU G 1 283 ? -38.671 -30.712 51.934 1.00 113.71 2241 GLU G CA 1
ATOM 15332 C C . GLU G 1 283 ? -37.468 -31.647 52.108 1.00 110.59 2241 GLU G C 1
ATOM 15333 O O . GLU G 1 283 ? -37.461 -32.748 51.550 1.00 94.12 2241 GLU G O 1
ATOM 15339 N N . ARG G 1 284 ? -36.456 -31.185 52.876 1.00 111.26 2242 ARG G N 1
ATOM 15340 C CA . ARG G 1 284 ? -35.161 -31.864 53.011 1.00 113.27 2242 ARG G CA 1
ATOM 15341 C C . ARG G 1 284 ? -35.289 -33.108 53.900 1.00 102.45 2242 ARG G C 1
ATOM 15342 O O . ARG G 1 284 ? -34.627 -34.113 53.638 1.00 105.66 2242 ARG G O 1
ATOM 15350 N N . GLN G 1 285 ? -36.107 -33.020 54.969 1.00 84.48 2243 GLN G N 1
ATOM 15351 C CA . GLN G 1 285 ? -36.496 -34.196 55.750 1.00 84.38 2243 GLN G CA 1
ATOM 15352 C C . GLN G 1 285 ? -37.111 -35.224 54.810 1.00 87.05 2243 GLN G C 1
ATOM 15353 O O . GLN G 1 285 ? -36.731 -36.401 54.817 1.00 85.91 2243 GLN G O 1
ATOM 15359 N N . ALA G 1 286 ? -38.071 -34.741 54.004 1.00 94.04 2244 ALA G N 1
ATOM 15360 C CA . ALA G 1 286 ? -38.744 -35.535 52.985 1.00 96.57 2244 ALA G CA 1
ATOM 15361 C C . ALA G 1 286 ? -37.725 -36.117 51.994 1.00 96.15 2244 ALA G C 1
ATOM 15362 O O . ALA G 1 286 ? -37.787 -37.307 51.695 1.00 90.51 2244 ALA G O 1
ATOM 15364 N N . GLU G 1 287 ? -36.780 -35.281 51.506 1.00 91.89 2245 GLU G N 1
ATOM 15365 C CA . GLU G 1 287 ? -35.735 -35.731 50.580 1.00 98.38 2245 GLU G CA 1
ATOM 15366 C C . GLU G 1 287 ? -34.887 -36.834 51.228 1.00 101.29 2245 GLU G C 1
ATOM 15367 O O . GLU G 1 287 ? -34.544 -37.817 50.562 1.00 92.72 2245 GLU G O 1
ATOM 15373 N N . LEU G 1 288 ? -34.522 -36.632 52.513 1.00 102.31 2246 LEU G N 1
ATOM 15374 C CA . LEU G 1 288 ? -33.682 -37.554 53.284 1.00 97.21 2246 LEU G CA 1
ATOM 15375 C C . LEU G 1 288 ? -34.377 -38.902 53.461 1.00 95.62 2246 LEU G C 1
ATOM 15376 O O . LEU G 1 288 ? -33.763 -39.950 53.244 1.00 87.14 2246 LEU G O 1
ATOM 15381 N N . LEU G 1 289 ? -35.645 -38.854 53.901 1.00 95.26 2247 LEU G N 1
ATOM 15382 C CA . LEU G 1 289 ? -36.425 -40.052 54.179 1.00 99.18 2247 LEU G CA 1
ATOM 15383 C C . LEU G 1 289 ? -36.819 -40.748 52.868 1.00 113.20 2247 LEU G C 1
ATOM 15384 O O . LEU G 1 289 ? -36.694 -41.971 52.770 1.00 111.68 2247 LEU G O 1
ATOM 15389 N N . ALA G 1 290 ? -37.252 -39.957 51.859 1.00 123.49 2248 ALA G N 1
ATOM 15390 C CA . ALA G 1 290 ? -37.606 -40.472 50.531 1.00 130.04 2248 ALA G CA 1
ATOM 15391 C C . ALA G 1 290 ? -36.425 -41.243 49.926 1.00 148.08 2248 ALA G C 1
ATOM 15392 O O . ALA G 1 290 ? -36.621 -42.315 49.349 1.00 155.12 2248 ALA G O 1
ATOM 15394 N N . ASP G 1 291 ? -35.202 -40.690 50.066 1.00 155.78 2249 ASP G N 1
ATOM 15395 C CA . ASP G 1 291 ? -33.967 -41.375 49.673 1.00 151.20 2249 ASP G CA 1
ATOM 15396 C C . ASP G 1 291 ? -33.833 -42.660 50.500 1.00 146.71 2249 ASP G C 1
ATOM 15397 O O . ASP G 1 291 ? -34.329 -42.735 51.629 1.00 122.97 2249 ASP G O 1
ATOM 15402 N N . ASN G 1 292 ? -33.118 -43.651 49.930 1.00 157.32 2250 ASN G N 1
ATOM 15403 C CA . ASN G 1 292 ? -33.256 -45.065 50.286 1.00 165.03 2250 ASN G CA 1
ATOM 15404 C C . ASN G 1 292 ? -33.321 -45.237 51.807 1.00 171.92 2250 ASN G C 1
ATOM 15405 O O . ASN G 1 292 ? -34.248 -45.867 52.315 1.00 177.43 2250 ASN G O 1
ATOM 15410 N N . PRO G 1 293 ? -32.365 -44.684 52.590 1.00 169.45 2251 PRO G N 1
ATOM 15411 C CA . PRO G 1 293 ? -32.372 -44.877 54.041 1.00 159.97 2251 PRO G CA 1
ATOM 15412 C C . PRO G 1 293 ? -33.690 -44.465 54.721 1.00 138.61 2251 PRO G C 1
ATOM 15413 O O . PRO G 1 293 ? -34.361 -43.515 54.306 1.00 111.36 2251 PRO G O 1
ATOM 15417 N N . ASP G 1 294 ? -34.083 -45.269 55.721 1.00 132.09 2252 ASP G N 1
ATOM 15418 C CA . ASP G 1 294 ? -35.051 -44.896 56.746 1.00 126.35 2252 ASP G CA 1
ATOM 15419 C C . ASP G 1 294 ? -34.307 -44.751 58.086 1.00 122.81 2252 ASP G C 1
ATOM 15420 O O . ASP G 1 294 ? -34.821 -45.134 59.140 1.00 112.50 2252 ASP G O 1
ATOM 15425 N N . GLY G 1 295 ? -33.086 -44.183 58.025 1.00 109.94 2253 GLY G N 1
ATOM 15426 C CA . GLY G 1 295 ? -32.187 -44.088 59.168 1.00 97.78 2253 GLY G CA 1
ATOM 15427 C C . GLY G 1 295 ? -32.257 -42.723 59.852 1.00 88.62 2253 GLY G C 1
ATOM 15428 O O . GLY G 1 295 ? -31.344 -42.357 60.581 1.00 87.67 2253 GLY G O 1
ATOM 15429 N N . TYR G 1 296 ? -33.353 -41.986 59.620 1.00 82.00 2254 TYR G N 1
ATOM 15430 C CA . TYR G 1 296 ? -33.538 -40.661 60.198 1.00 85.31 2254 TYR G CA 1
ATOM 15431 C C . TYR G 1 296 ? -34.764 -40.671 61.108 1.00 79.35 2254 TYR G C 1
ATOM 15432 O O . TYR G 1 296 ? -35.844 -41.086 60.701 1.00 83.06 2254 TYR G O 1
ATOM 15441 N N . LYS G 1 297 ? -34.542 -40.242 62.362 1.00 81.14 2255 LYS G N 1
ATOM 15442 C CA . LYS G 1 297 ? -35.587 -39.959 63.343 1.00 83.72 2255 LYS G CA 1
ATOM 15443 C C . LYS G 1 297 ? -35.552 -38.465 63.699 1.00 73.98 2255 LYS G C 1
ATOM 15444 O O . LYS G 1 297 ? -34.725 -37.722 63.188 1.00 73.82 2255 LYS G O 1
ATOM 15450 N N . ALA G 1 298 ? -36.441 -38.033 64.593 1.00 70.58 2256 ALA G N 1
ATOM 15451 C CA . ALA G 1 298 ? -36.514 -36.638 65.023 1.00 74.85 2256 ALA G CA 1
ATOM 15452 C C . ALA G 1 298 ? -35.139 -36.119 65.482 1.00 74.45 2256 ALA G C 1
ATOM 15453 O O . ALA G 1 298 ? -34.708 -35.047 65.060 1.00 63.81 2256 ALA G O 1
ATOM 15455 N N . ASP G 1 299 ? -34.456 -36.901 66.339 1.00 72.50 2257 ASP G N 1
ATOM 15456 C CA . ASP G 1 299 ? -33.294 -36.439 67.102 1.00 71.00 2257 ASP G CA 1
ATOM 15457 C C . ASP G 1 299 ? -31.970 -36.823 66.414 1.00 66.47 2257 ASP G C 1
ATOM 15458 O O . ASP G 1 299 ? -30.902 -36.576 66.970 1.00 64.97 2257 ASP G O 1
ATOM 15463 N N . THR G 1 300 ? -32.045 -37.411 65.203 1.00 61.30 2258 THR G N 1
ATOM 15464 C CA . THR G 1 300 ? -30.869 -37.783 64.415 1.00 59.24 2258 THR G CA 1
ATOM 15465 C C . THR G 1 300 ? -30.083 -36.536 63.996 1.00 58.40 2258 THR G C 1
ATOM 15466 O O . THR G 1 300 ? -30.636 -35.660 63.338 1.00 51.70 2258 THR G O 1
ATOM 15470 N N . LEU G 1 301 ? -28.780 -36.505 64.347 1.00 61.62 2259 LEU G N 1
ATOM 15471 C CA . LEU G 1 301 ? -27.857 -35.430 63.974 1.00 60.74 2259 LEU G CA 1
ATOM 15472 C C . LEU G 1 301 ? -27.341 -35.669 62.551 1.00 56.30 2259 LEU G C 1
ATOM 15473 O O . LEU G 1 301 ? -26.648 -36.649 62.312 1.00 57.26 2259 LEU G O 1
ATOM 15478 N N . VAL G 1 302 ? -27.762 -34.799 61.614 1.00 51.49 2260 VAL G N 1
ATOM 15479 C CA . VAL G 1 302 ? -27.210 -34.701 60.263 1.00 57.12 2260 VAL G CA 1
ATOM 15480 C C . VAL G 1 302 ? -26.201 -33.550 60.262 1.00 59.94 2260 VAL G C 1
ATOM 15481 O O . VAL G 1 302 ? -26.493 -32.476 60.794 1.00 63.56 2260 VAL G O 1
ATOM 15485 N N . GLU G 1 303 ? -25.012 -33.775 59.677 1.00 61.41 2261 GLU G N 1
ATOM 15486 C CA . GLU G 1 303 ? -23.987 -32.733 59.610 1.00 65.25 2261 GLU G CA 1
ATOM 15487 C C . GLU G 1 303 ? -24.146 -31.996 58.272 1.00 56.25 2261 GLU G C 1
ATOM 15488 O O . GLU G 1 303 ? -24.285 -32.626 57.224 1.00 59.15 2261 GLU G O 1
ATOM 15494 N N . LEU G 1 304 ? -24.244 -30.657 58.356 1.00 53.54 2262 LEU G N 1
ATOM 15495 C CA . LEU G 1 304 ? -24.227 -29.752 57.206 1.00 56.73 2262 LEU G CA 1
ATOM 15496 C C . LEU G 1 304 ? -22.857 -29.827 56.522 1.00 64.63 2262 LEU G C 1
ATOM 15497 O O . LEU G 1 304 ? -21.857 -30.134 57.173 1.00 78.84 2262 LEU G O 1
ATOM 15502 N N . ASP G 1 305 ? -22.815 -29.527 55.212 1.00 69.01 2263 ASP G N 1
ATOM 15503 C CA . ASP G 1 305 ? -21.569 -29.515 54.446 1.00 76.46 2263 ASP G CA 1
ATOM 15504 C C . ASP G 1 305 ? -20.984 -28.095 54.488 1.00 69.89 2263 ASP G C 1
ATOM 15505 O O . ASP G 1 305 ? -20.906 -27.427 53.459 1.00 78.61 2263 ASP G O 1
ATOM 15510 N N . VAL G 1 306 ? -20.618 -27.629 55.699 1.00 63.45 2264 VAL G N 1
ATOM 15511 C CA . VAL G 1 306 ? -19.973 -26.329 55.905 1.00 66.23 2264 VAL G CA 1
ATOM 15512 C C . VAL G 1 306 ? -18.776 -26.520 56.850 1.00 65.94 2264 VAL G C 1
ATOM 15513 O O . VAL G 1 306 ? -18.790 -27.429 57.696 1.00 62.08 2264 VAL G O 1
ATOM 15517 N N . LYS G 1 307 ? -17.755 -25.646 56.699 1.00 56.03 2265 LYS G N 1
ATOM 15518 C CA . LYS G 1 307 ? -16.500 -25.720 57.452 1.00 49.65 2265 LYS G CA 1
ATOM 15519 C C . LYS G 1 307 ? -16.303 -24.400 58.182 1.00 48.03 2265 LYS G C 1
ATOM 15520 O O . LYS G 1 307 ? -15.878 -23.415 57.568 1.00 44.18 2265 LYS G O 1
ATOM 15526 N N . LEU G 1 308 ? -16.661 -24.384 59.484 1.00 44.56 2266 LEU G N 1
ATOM 15527 C CA . LEU G 1 308 ? -16.410 -23.250 60.368 1.00 44.58 2266 LEU G CA 1
ATOM 15528 C C . LEU G 1 308 ? -14.977 -22.761 60.175 1.00 44.32 2266 LEU G C 1
ATOM 15529 O O . LEU G 1 308 ? -14.737 -21.551 60.198 1.00 43.34 2266 LEU G O 1
ATOM 15534 N N . SER G 1 309 ? -14.059 -23.732 59.959 1.00 39.45 2267 SER G N 1
ATOM 15535 C CA . SER G 1 309 ? -12.619 -23.508 59.897 1.00 41.49 2267 SER G CA 1
ATOM 15536 C C . SER G 1 309 ? -12.273 -22.518 58.782 1.00 42.85 2267 SER G C 1
ATOM 15537 O O . SER G 1 309 ? -11.234 -21.852 58.850 1.00 42.95 2267 SER G O 1
ATOM 15540 N N . ALA G 1 310 ? -13.134 -22.458 57.742 1.00 37.87 2268 ALA G N 1
ATOM 15541 C CA . ALA G 1 310 ? -12.894 -21.611 56.575 1.00 38.50 2268 ALA G CA 1
ATOM 15542 C C . ALA G 1 310 ? -12.743 -20.139 56.997 1.00 35.09 2268 ALA G C 1
ATOM 15543 O O . ALA G 1 310 ? -12.060 -19.384 56.332 1.00 32.21 2268 ALA G O 1
ATOM 15545 N N . ILE G 1 311 ? -13.429 -19.748 58.086 1.00 39.09 2269 ILE G N 1
ATOM 15546 C CA . ILE G 1 311 ? -13.457 -18.374 58.574 1.00 38.97 2269 ILE G CA 1
ATOM 15547 C C . ILE G 1 311 ? -12.123 -18.014 59.210 1.00 34.47 2269 ILE G C 1
ATOM 15548 O O . ILE G 1 311 ? -11.690 -16.865 59.103 1.00 33.52 2269 ILE G O 1
ATOM 15553 N N . ASP G 1 312 ? -11.491 -18.992 59.870 1.00 37.51 2270 ASP G N 1
ATOM 15554 C CA . ASP G 1 312 ? -10.153 -18.819 60.422 1.00 43.02 2270 ASP G CA 1
ATOM 15555 C C . ASP G 1 312 ? -9.137 -18.741 59.276 1.00 42.78 2270 ASP G C 1
ATOM 15556 O O . ASP G 1 312 ? -8.194 -17.944 59.332 1.00 39.44 2270 ASP G O 1
ATOM 15561 N N . SER G 1 313 ? -9.337 -19.572 58.241 1.00 40.93 2271 SER G N 1
ATOM 15562 C CA . SER G 1 313 ? -8.560 -19.488 57.009 1.00 42.93 2271 SER G CA 1
ATOM 15563 C C . SER G 1 313 ? -8.643 -18.064 56.449 1.00 43.58 2271 SER G C 1
ATOM 15564 O O . SER G 1 313 ? -7.620 -17.403 56.244 1.00 42.18 2271 SER G O 1
ATOM 15567 N N . MET G 1 314 ? -9.862 -17.555 56.278 1.00 39.27 2272 MET G N 1
ATOM 15568 C CA . MET G 1 314 ? -10.048 -16.205 55.761 1.00 40.22 2272 MET G CA 1
ATOM 15569 C C . MET G 1 314 ? -9.180 -15.215 56.559 1.00 42.35 2272 MET G C 1
ATOM 15570 O O . MET G 1 314 ? -8.408 -14.469 55.965 1.00 40.29 2272 MET G O 1
ATOM 15575 N N . LEU G 1 315 ? -9.276 -15.268 57.910 1.00 41.03 2273 LEU G N 1
ATOM 15576 C CA . LEU G 1 315 ? -8.586 -14.329 58.803 1.00 39.57 2273 LEU G CA 1
ATOM 15577 C C . LEU G 1 315 ? -7.062 -14.450 58.692 1.00 36.99 2273 LEU G C 1
ATOM 15578 O O . LEU G 1 315 ? -6.374 -13.457 58.869 1.00 41.57 2273 LEU G O 1
ATOM 15583 N N . ARG G 1 316 ? -6.555 -15.649 58.393 1.00 38.44 2274 ARG G N 1
ATOM 15584 C CA . ARG G 1 316 ? -5.123 -15.894 58.215 1.00 45.99 2274 ARG G CA 1
ATOM 15585 C C . ARG G 1 316 ? -4.567 -15.146 57.004 1.00 53.21 2274 ARG G C 1
ATOM 15586 O O . ARG G 1 316 ? -3.401 -14.754 57.022 1.00 64.85 2274 ARG G O 1
ATOM 15594 N N . GLU G 1 317 ? -5.386 -15.018 55.940 1.00 57.58 2275 GLU G N 1
ATOM 15595 C CA . GLU G 1 317 ? -4.966 -14.436 54.658 1.00 64.87 2275 GLU G CA 1
ATOM 15596 C C . GLU G 1 317 ? -5.247 -12.930 54.638 1.00 58.58 2275 GLU G C 1
ATOM 15597 O O . GLU G 1 317 ? -4.657 -12.212 53.823 1.00 62.58 2275 GLU G O 1
ATOM 15603 N N . SER G 1 318 ? -6.110 -12.472 55.569 1.00 50.17 2276 SER G N 1
ATOM 15604 C CA . SER G 1 318 ? -6.642 -11.115 55.602 1.00 50.13 2276 SER G CA 1
ATOM 15605 C C . SER G 1 318 ? -5.798 -10.192 56.491 1.00 50.62 2276 SER G C 1
ATOM 15606 O O . SER G 1 318 ? -5.508 -9.063 56.096 1.00 49.85 2276 SER G O 1
ATOM 15609 N N . LEU G 1 319 ? -5.526 -10.632 57.737 1.00 49.14 2277 LEU G N 1
ATOM 15610 C CA . LEU G 1 319 ? -4.806 -9.840 58.736 1.00 48.36 2277 LEU G CA 1
ATOM 15611 C C . LEU G 1 319 ? -3.355 -10.298 58.766 1.00 49.61 2277 LEU G C 1
ATOM 15612 O O . LEU G 1 319 ? -3.091 -11.489 58.971 1.00 44.64 2277 LEU G O 1
ATOM 15617 N N . PRO G 1 320 ? -2.379 -9.373 58.591 1.00 49.55 2278 PRO G N 1
ATOM 15618 C CA . PRO G 1 320 ? -0.964 -9.715 58.749 1.00 43.93 2278 PRO G CA 1
ATOM 15619 C C . PRO G 1 320 ? -0.688 -10.409 60.100 1.00 38.55 2278 PRO G C 1
ATOM 15620 O O . PRO G 1 320 ? -1.130 -9.921 61.134 1.00 33.16 2278 PRO G O 1
ATOM 15624 N N . PHE G 1 321 ? 0.006 -11.569 60.043 1.00 35.42 2279 PHE G N 1
ATOM 15625 C CA . PHE G 1 321 ? 0.594 -12.292 61.195 1.00 39.99 2279 PHE G CA 1
ATOM 15626 C C . PHE G 1 321 ? -0.478 -12.914 62.110 1.00 37.09 2279 PHE G C 1
ATOM 15627 O O . PHE G 1 321 ? -0.172 -13.358 63.215 1.00 36.02 2279 PHE G O 1
ATOM 15635 N N . TYR G 1 322 ? -1.713 -13.013 61.619 1.00 34.92 2280 TYR G N 1
ATOM 15636 C CA . TYR G 1 322 ? -2.792 -13.664 62.357 1.00 37.39 2280 TYR G CA 1
ATOM 15637 C C . TYR G 1 322 ? -2.380 -15.099 62.749 1.00 35.11 2280 TYR G C 1
ATOM 15638 O O . TYR G 1 322 ? -2.622 -15.542 63.857 1.00 44.38 2280 TYR G O 1
ATOM 15647 N N . SER G 1 323 ? -1.698 -15.786 61.851 1.00 34.85 2281 SER G N 1
ATOM 15648 C CA . SER G 1 323 ? -1.337 -17.187 62.012 1.00 39.27 2281 SER G CA 1
ATOM 15649 C C . SER G 1 323 ? -0.361 -17.392 63.176 1.00 37.58 2281 SER G C 1
ATOM 15650 O O . SER G 1 323 ? -0.305 -18.478 63.723 1.00 34.62 2281 SER G O 1
ATOM 15653 N N . LEU G 1 324 ? 0.463 -16.371 63.481 1.00 40.30 2282 LEU G N 1
ATOM 15654 C CA . LEU G 1 324 ? 1.380 -16.405 64.629 1.00 40.80 2282 LEU G CA 1
ATOM 15655 C C . LEU G 1 324 ? 0.580 -16.408 65.939 1.00 40.47 2282 LEU G C 1
ATOM 15656 O O . LEU G 1 324 ? 0.969 -17.068 66.886 1.00 35.77 2282 LEU G O 1
ATOM 15661 N N . ARG G 1 325 ? -0.551 -15.673 65.964 1.00 40.70 2283 ARG G N 1
ATOM 15662 C CA . ARG G 1 325 ? -1.490 -15.698 67.082 1.00 38.44 2283 ARG G CA 1
ATOM 15663 C C . ARG G 1 325 ? -2.014 -17.125 67.307 1.00 42.28 2283 ARG G C 1
ATOM 15664 O O . ARG G 1 325 ? -1.950 -17.637 68.415 1.00 46.52 2283 ARG G O 1
ATOM 15672 N N . THR G 1 326 ? -2.554 -17.753 66.245 1.00 43.45 2284 THR G N 1
ATOM 15673 C CA . THR G 1 326 ? -3.219 -19.051 66.345 1.00 39.49 2284 THR G CA 1
ATOM 15674 C C . THR G 1 326 ? -2.193 -20.163 66.597 1.00 38.88 2284 THR G C 1
ATOM 15675 O O . THR G 1 326 ? -2.491 -21.098 67.339 1.00 30.26 2284 THR G O 1
ATOM 15679 N N . GLU G 1 327 ? -0.990 -20.069 65.966 1.00 41.20 2285 GLU G N 1
ATOM 15680 C CA . GLU G 1 327 ? -0.015 -21.173 65.951 1.00 43.62 2285 GLU G CA 1
ATOM 15681 C C . GLU G 1 327 ? 0.928 -21.069 67.156 1.00 43.17 2285 GLU G C 1
ATOM 15682 O O . GLU G 1 327 ? 1.374 -22.112 67.654 1.00 42.24 2285 GLU G O 1
ATOM 15688 N N . ARG G 1 328 ? 1.217 -19.816 67.616 1.00 44.39 2286 ARG G N 1
ATOM 15689 C CA . ARG G 1 328 ? 2.344 -19.524 68.534 1.00 46.00 2286 ARG G CA 1
ATOM 15690 C C . ARG G 1 328 ? 1.936 -18.624 69.719 1.00 48.54 2286 ARG G C 1
ATOM 15691 O O . ARG G 1 328 ? 2.758 -18.359 70.606 1.00 48.16 2286 ARG G O 1
ATOM 15699 N N . ASN G 1 329 ? 0.691 -18.127 69.704 1.00 46.36 2287 ASN G N 1
ATOM 15700 C CA . ASN G 1 329 ? 0.183 -17.178 70.697 1.00 50.24 2287 ASN G CA 1
ATOM 15701 C C . ASN G 1 329 ? 1.059 -15.908 70.741 1.00 47.88 2287 ASN G C 1
ATOM 15702 O O . ASN G 1 329 ? 1.278 -15.354 71.828 1.00 43.16 2287 ASN G O 1
ATOM 15707 N N . LEU G 1 330 ? 1.550 -15.462 69.557 1.00 41.34 2288 LEU G N 1
ATOM 15708 C CA . LEU G 1 330 ? 2.287 -14.198 69.392 1.00 43.56 2288 LEU G CA 1
ATOM 15709 C C . LEU G 1 330 ? 1.386 -13.153 68.703 1.00 44.48 2288 LEU G C 1
ATOM 15710 O O . LEU G 1 330 ? 0.827 -13.407 67.631 1.00 35.86 2288 LEU G O 1
ATOM 15715 N N . LEU G 1 331 ? 1.336 -11.941 69.266 1.00 45.62 2289 LEU G N 1
ATOM 15716 C CA . LEU G 1 331 ? 0.636 -10.822 68.650 1.00 43.97 2289 LEU G CA 1
ATOM 15717 C C . LEU G 1 331 ? 1.635 -9.812 68.063 1.00 47.22 2289 LEU G C 1
ATOM 15718 O O . LEU G 1 331 ? 2.350 -9.129 68.796 1.00 51.39 2289 LEU G O 1
ATOM 15723 N N . VAL G 1 332 ? 1.614 -9.696 66.724 1.00 50.10 2290 VAL G N 1
ATOM 15724 C CA . VAL G 1 332 ? 2.411 -8.744 65.953 1.00 52.37 2290 VAL G CA 1
ATOM 15725 C C . VAL G 1 332 ? 1.504 -7.602 65.480 1.00 53.76 2290 VAL G C 1
ATOM 15726 O O . VAL G 1 332 ? 0.520 -7.855 64.798 1.00 49.21 2290 VAL G O 1
ATOM 15730 N N . GLN G 1 333 ? 1.829 -6.355 65.868 1.00 59.96 2291 GLN G N 1
ATOM 15731 C CA . GLN G 1 333 ? 1.038 -5.170 65.504 1.00 58.60 2291 GLN G CA 1
ATOM 15732 C C . GLN G 1 333 ? 1.976 -4.037 65.119 1.00 52.49 2291 GLN G C 1
ATOM 15733 O O . GLN G 1 333 ? 3.103 -4.016 65.594 1.00 57.72 2291 GLN G O 1
ATOM 15739 N N . GLU G 1 334 ? 1.466 -3.084 64.324 1.00 59.31 2292 GLU G N 1
ATOM 15740 C CA . GLU G 1 334 ? 2.190 -1.881 63.916 1.00 68.01 2292 GLU G CA 1
ATOM 15741 C C . GLU G 1 334 ? 2.547 -1.062 65.164 1.00 70.89 2292 GLU G C 1
ATOM 15742 O O . GLU G 1 334 ? 1.672 -0.748 65.970 1.00 68.99 2292 GLU G O 1
ATOM 15748 N N . GLY G 1 335 ? 3.849 -0.767 65.331 1.00 72.13 2293 GLY G N 1
ATOM 15749 C CA . GLY G 1 335 ? 4.346 0.094 66.400 1.00 81.02 2293 GLY G CA 1
ATOM 15750 C C . GLY G 1 335 ? 4.932 1.405 65.856 1.00 86.47 2293 GLY G C 1
ATOM 15751 O O . GLY G 1 335 ? 4.806 1.705 64.662 1.00 75.92 2293 GLY G O 1
ATOM 15752 N N . GLU G 1 336 ? 5.601 2.168 66.742 1.00 97.00 2294 GLU G N 1
ATOM 15753 C CA . GLU G 1 336 ? 6.212 3.451 66.393 1.00 101.56 2294 GLU G CA 1
ATOM 15754 C C . GLU G 1 336 ? 7.514 3.219 65.614 1.00 96.85 2294 GLU G C 1
ATOM 15755 O O . GLU G 1 336 ? 7.776 3.896 64.616 1.00 90.18 2294 GLU G O 1
ATOM 15761 N N . GLU G 1 337 ? 8.322 2.257 66.088 1.00 94.41 2295 GLU G N 1
ATOM 15762 C CA . GLU G 1 337 ? 9.631 1.957 65.515 1.00 100.19 2295 GLU G CA 1
ATOM 15763 C C . GLU G 1 337 ? 9.659 0.482 65.091 1.00 107.99 2295 GLU G C 1
ATOM 15764 O O . GLU G 1 337 ? 10.296 -0.345 65.748 1.00 115.68 2295 GLU G O 1
ATOM 15770 N N . GLY G 1 338 ? 8.954 0.168 63.987 1.00 105.49 2296 GLY G N 1
ATOM 15771 C CA . GLY G 1 338 ? 8.872 -1.190 63.442 1.00 98.44 2296 GLY G CA 1
ATOM 15772 C C . GLY G 1 338 ? 7.666 -1.966 63.990 1.00 85.00 2296 GLY G C 1
ATOM 15773 O O . GLY G 1 338 ? 6.844 -1.415 64.721 1.00 82.12 2296 GLY G O 1
ATOM 15774 N N . PHE G 1 339 ? 7.565 -3.250 63.615 1.00 64.59 2297 PHE G N 1
ATOM 15775 C CA . PHE G 1 339 ? 6.574 -4.159 64.173 1.00 55.51 2297 PHE G CA 1
ATOM 15776 C C . PHE G 1 339 ? 6.967 -4.504 65.607 1.00 54.44 2297 PHE G C 1
ATOM 15777 O O . PHE G 1 339 ? 8.152 -4.594 65.898 1.00 62.42 2297 PHE G O 1
ATOM 15785 N N . GLU G 1 340 ? 5.964 -4.656 66.493 1.00 50.63 2298 GLU G N 1
ATOM 15786 C CA . GLU G 1 340 ? 6.156 -5.088 67.882 1.00 49.33 2298 GLU G CA 1
ATOM 15787 C C . GLU G 1 340 ? 5.466 -6.449 68.094 1.00 46.43 2298 GLU G C 1
ATOM 15788 O O . GLU G 1 340 ? 4.341 -6.634 67.639 1.00 53.73 2298 GLU G O 1
ATOM 15794 N N . VAL G 1 341 ? 6.149 -7.390 68.777 1.00 44.14 2299 VAL G N 1
ATOM 15795 C CA . VAL G 1 341 ? 5.599 -8.699 69.128 1.00 50.00 2299 VAL G CA 1
ATOM 15796 C C . VAL G 1 341 ? 5.381 -8.763 70.642 1.00 44.58 2299 VAL G C 1
ATOM 15797 O O . VAL G 1 341 ? 6.289 -8.419 71.391 1.00 43.45 2299 VAL G O 1
ATOM 15801 N N . ARG G 1 342 ? 4.198 -9.272 71.056 1.00 42.98 2300 ARG G N 1
ATOM 15802 C CA . ARG G 1 342 ? 3.867 -9.569 72.453 1.00 47.40 2300 ARG G CA 1
ATOM 15803 C C . ARG G 1 342 ? 3.176 -10.926 72.557 1.00 45.20 2300 ARG G C 1
ATOM 15804 O O . ARG G 1 342 ? 2.689 -11.447 71.561 1.00 49.69 2300 ARG G O 1
ATOM 15812 N N . SER G 1 343 ? 3.155 -11.493 73.775 1.00 46.86 2301 SER G N 1
ATOM 15813 C CA . SER G 1 343 ? 2.263 -12.596 74.100 1.00 49.12 2301 SER G CA 1
ATOM 15814 C C . SER G 1 343 ? 0.834 -12.139 73.841 1.00 51.98 2301 SER G C 1
ATOM 15815 O O . SER G 1 343 ? 0.441 -11.068 74.310 1.00 48.95 2301 SER G O 1
ATOM 15818 N N . TRP G 1 344 ? 0.092 -12.908 73.020 1.00 50.10 2302 TRP G N 1
ATOM 15819 C CA . TRP G 1 344 ? -1.323 -12.630 72.824 1.00 47.09 2302 TRP G CA 1
ATOM 15820 C C . TRP G 1 344 ? -2.028 -12.730 74.191 1.00 43.76 2302 TRP G C 1
ATOM 15821 O O . TRP G 1 344 ? -1.761 -13.665 74.951 1.00 38.57 2302 TRP G O 1
ATOM 15832 N N . PRO G 1 345 ? -2.927 -11.784 74.559 1.00 41.45 2303 PRO G N 1
ATOM 15833 C CA . PRO G 1 345 ? -3.348 -10.684 73.681 1.00 45.11 2303 PRO G CA 1
ATOM 15834 C C . PRO G 1 345 ? -2.704 -9.305 73.907 1.00 43.11 2303 PRO G C 1
ATOM 15835 O O . PRO G 1 345 ? -3.359 -8.288 73.728 1.00 45.54 2303 PRO G O 1
ATOM 15839 N N . GLY G 1 346 ? -1.407 -9.287 74.230 1.00 45.00 2304 GLY G N 1
ATOM 15840 C CA . GLY G 1 346 ? -0.600 -8.070 74.227 1.00 55.06 2304 GLY G CA 1
ATOM 15841 C C . GLY G 1 346 ? -1.033 -7.085 75.318 1.00 59.65 2304 GLY G C 1
ATOM 15842 O O . GLY G 1 346 ? -1.343 -5.925 75.029 1.00 56.61 2304 GLY G O 1
ATOM 15843 N N . ILE G 1 347 ? -1.018 -7.564 76.570 1.00 61.84 2305 ILE G N 1
ATOM 15844 C CA . ILE G 1 347 ? -1.686 -6.905 77.690 1.00 71.22 2305 ILE G CA 1
ATOM 15845 C C . ILE G 1 347 ? -0.667 -6.584 78.790 1.00 65.23 2305 ILE G C 1
ATOM 15846 O O . ILE G 1 347 ? -0.606 -5.454 79.253 1.00 66.57 2305 ILE G O 1
ATOM 15851 N N . ASP G 1 348 ? 0.097 -7.595 79.229 1.00 69.23 2306 ASP G N 1
ATOM 15852 C CA . ASP G 1 348 ? 1.325 -7.371 79.991 1.00 74.18 2306 ASP G CA 1
ATOM 15853 C C . ASP G 1 348 ? 2.277 -6.544 79.119 1.00 74.82 2306 ASP G C 1
ATOM 15854 O O . ASP G 1 348 ? 2.089 -6.459 77.904 1.00 83.03 2306 ASP G O 1
ATOM 15859 N N . GLY G 1 349 ? 3.262 -5.897 79.752 1.00 71.53 2307 GLY G N 1
ATOM 15860 C CA . GLY G 1 349 ? 4.059 -4.864 79.095 1.00 76.33 2307 GLY G CA 1
ATOM 15861 C C . GLY G 1 349 ? 5.007 -5.419 78.024 1.00 77.00 2307 GLY G C 1
ATOM 15862 O O . GLY G 1 349 ? 5.342 -4.708 77.069 1.00 84.54 2307 GLY G O 1
ATOM 15863 N N . LYS G 1 350 ? 5.390 -6.703 78.177 1.00 66.54 2308 LYS G N 1
ATOM 15864 C CA . LYS G 1 350 ? 6.555 -7.285 77.514 1.00 68.95 2308 LYS G CA 1
ATOM 15865 C C . LYS G 1 350 ? 6.398 -7.255 75.988 1.00 60.85 2308 LYS G C 1
ATOM 15866 O O . LYS G 1 350 ? 5.565 -7.978 75.442 1.00 66.24 2308 LYS G O 1
ATOM 15872 N N . SER G 1 351 ? 7.232 -6.435 75.313 1.00 55.27 2309 SER G N 1
ATOM 15873 C CA . SER G 1 351 ? 7.287 -6.371 73.848 1.00 52.87 2309 SER G CA 1
ATOM 15874 C C . SER G 1 351 ? 8.722 -6.609 73.349 1.00 54.71 2309 SER G C 1
ATOM 15875 O O . SER G 1 351 ? 9.679 -6.258 74.032 1.00 61.61 2309 SER G O 1
ATOM 15878 N N . LYS G 1 352 ? 8.841 -7.266 72.177 1.00 53.24 2310 LYS G N 1
ATOM 15879 C CA . LYS G 1 352 ? 10.071 -7.342 71.396 1.00 43.99 2310 LYS G CA 1
ATOM 15880 C C . LYS G 1 352 ? 9.777 -6.751 70.016 1.00 47.64 2310 LYS G C 1
ATOM 15881 O O . LYS G 1 352 ? 8.682 -6.247 69.798 1.00 51.81 2310 LYS G O 1
ATOM 15887 N N . THR G 1 353 ? 10.756 -6.826 69.103 1.00 48.79 2311 THR G N 1
ATOM 15888 C CA . THR G 1 353 ? 10.812 -6.006 67.896 1.00 50.16 2311 THR G CA 1
ATOM 15889 C C . THR G 1 353 ? 11.058 -6.907 66.677 1.00 47.84 2311 THR G C 1
ATOM 15890 O O . THR G 1 353 ? 11.780 -7.908 66.790 1.00 44.99 2311 THR G O 1
ATOM 15894 N N . ILE G 1 354 ? 10.400 -6.558 65.542 1.00 44.48 2312 ILE G N 1
ATOM 15895 C CA . ILE G 1 354 ? 10.631 -7.144 64.213 1.00 46.23 2312 ILE G CA 1
ATOM 15896 C C . ILE G 1 354 ? 10.828 -5.994 63.219 1.00 43.91 2312 ILE G C 1
ATOM 15897 O O . ILE G 1 354 ? 9.967 -5.122 63.134 1.00 43.41 2312 ILE G O 1
ATOM 15902 N N . LEU G 1 355 ? 11.946 -6.027 62.462 1.00 49.26 2313 LEU G N 1
ATOM 15903 C CA . LEU G 1 355 ? 12.319 -4.990 61.497 1.00 49.28 2313 LEU G CA 1
ATOM 15904 C C . LEU G 1 355 ? 12.447 -5.587 60.100 1.00 45.61 2313 LEU G C 1
ATOM 15905 O O . LEU G 1 355 ? 13.259 -6.481 59.893 1.00 41.30 2313 LEU G O 1
ATOM 15910 N N . LEU G 1 356 ? 11.667 -5.054 59.151 1.00 48.23 2314 LEU G N 1
ATOM 15911 C CA . LEU G 1 356 ? 11.828 -5.330 57.721 1.00 50.80 2314 LEU G CA 1
ATOM 15912 C C . LEU G 1 356 ? 12.323 -4.055 57.019 1.00 51.12 2314 LEU G C 1
ATOM 15913 O O . LEU G 1 356 ? 11.839 -2.953 57.328 1.00 48.86 2314 LEU G O 1
ATOM 15918 N N . ASP G 1 357 ? 13.281 -4.213 56.076 1.00 51.51 2315 ASP G N 1
ATOM 15919 C CA . ASP G 1 357 ? 13.820 -3.097 55.294 1.00 58.12 2315 ASP G CA 1
ATOM 15920 C C . ASP G 1 357 ? 12.769 -2.628 54.290 1.00 64.21 2315 ASP G C 1
ATOM 15921 O O . ASP G 1 357 ? 12.859 -1.511 53.771 1.00 74.08 2315 ASP G O 1
ATOM 15926 N N . ASN G 1 358 ? 11.769 -3.495 54.040 1.00 67.37 2316 ASN G N 1
ATOM 15927 C CA . ASN G 1 358 ? 10.608 -3.186 53.208 1.00 72.53 2316 ASN G CA 1
ATOM 15928 C C . ASN G 1 358 ? 9.344 -3.593 53.973 1.00 72.24 2316 ASN G C 1
ATOM 15929 O O . ASN G 1 358 ? 8.666 -4.557 53.595 1.00 69.47 2316 ASN G O 1
ATOM 15934 N N . PRO G 1 359 ? 8.971 -2.858 55.055 1.00 67.15 2317 PRO G N 1
ATOM 15935 C CA . PRO G 1 359 ? 7.881 -3.277 55.945 1.00 63.24 2317 PRO G CA 1
ATOM 15936 C C . PRO G 1 359 ? 6.532 -3.474 55.244 1.00 62.75 2317 PRO G C 1
ATOM 15937 O O . PRO G 1 359 ? 5.711 -4.249 55.710 1.00 58.82 2317 PRO G O 1
ATOM 15941 N N . GLU G 1 360 ? 6.315 -2.738 54.135 1.00 67.36 2318 GLU G N 1
ATOM 15942 C CA . GLU G 1 360 ? 5.050 -2.727 53.398 1.00 67.36 2318 GLU G CA 1
ATOM 15943 C C . GLU G 1 360 ? 4.869 -4.021 52.605 1.00 60.70 2318 GLU G C 1
ATOM 15944 O O . GLU G 1 360 ? 3.744 -4.444 52.357 1.00 58.06 2318 GLU G O 1
ATOM 15950 N N . ASP G 1 361 ? 5.986 -4.616 52.170 1.00 55.08 2319 ASP G N 1
ATOM 15951 C CA . ASP G 1 361 ? 5.959 -5.705 51.211 1.00 53.77 2319 ASP G CA 1
ATOM 15952 C C . ASP G 1 361 ? 5.324 -6.974 51.824 1.00 52.91 2319 ASP G C 1
ATOM 15953 O O . ASP G 1 361 ? 5.623 -7.360 52.961 1.00 55.40 2319 ASP G O 1
ATOM 15958 N N . ALA G 1 362 ? 4.459 -7.631 51.036 1.00 49.60 2320 ALA G N 1
ATOM 15959 C CA . ALA G 1 362 ? 3.670 -8.774 51.477 1.00 48.73 2320 ALA G CA 1
ATOM 15960 C C . ALA G 1 362 ? 4.551 -10.029 51.616 1.00 49.21 2320 ALA G C 1
ATOM 15961 O O . ALA G 1 362 ? 4.358 -10.819 52.551 1.00 46.00 2320 ALA G O 1
ATOM 15963 N N . ALA G 1 363 ? 5.492 -10.210 50.668 1.00 44.21 2321 ALA G N 1
ATOM 15964 C CA . ALA G 1 363 ? 6.387 -11.367 50.643 1.00 47.02 2321 ALA G CA 1
ATOM 15965 C C . ALA G 1 363 ? 7.387 -11.314 51.813 1.00 43.79 2321 ALA G C 1
ATOM 15966 O O . ALA G 1 363 ? 7.848 -12.349 52.264 1.00 52.37 2321 ALA G O 1
ATOM 15968 N N . GLN G 1 364 ? 7.713 -10.112 52.294 1.00 46.74 2322 GLN G N 1
ATOM 15969 C CA . GLN G 1 364 ? 8.635 -9.911 53.422 1.00 49.86 2322 GLN G CA 1
ATOM 15970 C C . GLN G 1 364 ? 7.921 -10.236 54.752 1.00 45.76 2322 GLN G C 1
ATOM 15971 O O . GLN G 1 364 ? 8.489 -10.884 55.653 1.00 45.17 2322 GLN G O 1
ATOM 15977 N N . GLN G 1 365 ? 6.686 -9.748 54.880 1.00 41.55 2323 GLN G N 1
ATOM 15978 C CA . GLN G 1 365 ? 5.805 -10.130 55.979 1.00 44.24 2323 GLN G CA 1
ATOM 15979 C C . GLN G 1 365 ? 5.757 -11.663 56.102 1.00 45.02 2323 GLN G C 1
ATOM 15980 O O . GLN G 1 365 ? 6.026 -12.201 57.179 1.00 51.08 2323 GLN G O 1
ATOM 15986 N N . LYS G 1 366 ? 5.435 -12.346 54.985 1.00 42.88 2324 LYS G N 1
ATOM 15987 C CA . LYS G 1 366 ? 5.217 -13.802 54.954 1.00 44.59 2324 LYS G CA 1
ATOM 15988 C C . LYS G 1 366 ? 6.539 -14.553 55.215 1.00 41.43 2324 LYS G C 1
ATOM 15989 O O . LYS G 1 366 ? 6.551 -15.530 55.971 1.00 37.99 2324 LYS G O 1
ATOM 15995 N N . SER G 1 367 ? 7.653 -14.092 54.592 1.00 39.39 2325 SER G N 1
ATOM 15996 C CA . SER G 1 367 ? 8.990 -14.650 54.845 1.00 37.27 2325 SER G CA 1
ATOM 15997 C C . SER G 1 367 ? 9.258 -14.717 56.363 1.00 35.83 2325 SER G C 1
ATOM 15998 O O . SER G 1 367 ? 9.513 -15.790 56.888 1.00 32.54 2325 SER G O 1
ATOM 16001 N N . ILE G 1 368 ? 9.182 -13.567 57.066 1.00 36.56 2326 ILE G N 1
ATOM 16002 C CA . ILE G 1 368 ? 9.585 -13.488 58.478 1.00 37.49 2326 ILE G CA 1
ATOM 16003 C C . ILE G 1 368 ? 8.554 -14.224 59.323 1.00 34.89 2326 ILE G C 1
ATOM 16004 O O . ILE G 1 368 ? 8.911 -14.871 60.288 1.00 38.12 2326 ILE G O 1
ATOM 16009 N N . GLU G 1 369 ? 7.297 -14.197 58.879 1.00 36.12 2327 GLU G N 1
ATOM 16010 C CA . GLU G 1 369 ? 6.206 -14.910 59.553 1.00 38.19 2327 GLU G CA 1
ATOM 16011 C C . GLU G 1 369 ? 6.547 -16.403 59.612 1.00 36.41 2327 GLU G C 1
ATOM 16012 O O . GLU G 1 369 ? 6.535 -16.999 60.685 1.00 36.53 2327 GLU G O 1
ATOM 16018 N N . ARG G 1 370 ? 6.948 -16.952 58.465 1.00 31.87 2328 ARG G N 1
ATOM 16019 C CA . ARG G 1 370 ? 7.279 -18.360 58.332 1.00 35.01 2328 ARG G CA 1
ATOM 16020 C C . ARG G 1 370 ? 8.585 -18.681 59.066 1.00 37.40 2328 ARG G C 1
ATOM 16021 O O . ARG G 1 370 ? 8.719 -19.760 59.654 1.00 33.64 2328 ARG G O 1
ATOM 16029 N N . PHE G 1 371 ? 9.531 -17.723 59.058 1.00 36.93 2329 PHE G N 1
ATOM 16030 C CA . PHE G 1 371 ? 10.756 -17.845 59.834 1.00 35.46 2329 PHE G CA 1
ATOM 16031 C C . PHE G 1 371 ? 10.390 -18.039 61.305 1.00 36.29 2329 PHE G C 1
ATOM 16032 O O . PHE G 1 371 ? 10.844 -18.992 61.945 1.00 33.63 2329 PHE G O 1
ATOM 16040 N N . ILE G 1 372 ? 9.523 -17.151 61.809 1.00 34.73 2330 ILE G N 1
ATOM 16041 C CA . ILE G 1 372 ? 9.133 -17.145 63.212 1.00 38.75 2330 ILE G CA 1
ATOM 16042 C C . ILE G 1 372 ? 8.459 -18.479 63.553 1.00 38.93 2330 ILE G C 1
ATOM 16043 O O . ILE G 1 372 ? 8.741 -19.044 64.599 1.00 40.58 2330 ILE G O 1
ATOM 16048 N N . LEU G 1 373 ? 7.617 -18.986 62.628 1.00 33.54 2331 LEU G N 1
ATOM 16049 C CA . LEU G 1 373 ? 6.952 -20.278 62.765 1.00 34.39 2331 LEU G CA 1
ATOM 16050 C C . LEU G 1 373 ? 7.966 -21.423 62.844 1.00 36.43 2331 LEU G C 1
ATOM 16051 O O . LEU G 1 373 ? 7.812 -22.309 63.691 1.00 35.66 2331 LEU G O 1
ATOM 16056 N N . ALA G 1 374 ? 9.000 -21.384 61.977 1.00 33.08 2332 ALA G N 1
ATOM 16057 C CA . ALA G 1 374 ? 9.998 -22.454 61.885 1.00 40.16 2332 ALA G CA 1
ATOM 16058 C C . ALA G 1 374 ? 10.959 -22.495 63.097 1.00 41.10 2332 ALA G C 1
ATOM 16059 O O . ALA G 1 374 ? 11.527 -23.545 63.361 1.00 48.28 2332 ALA G O 1
ATOM 16061 N N . ASN G 1 375 ? 11.104 -21.375 63.847 1.00 42.60 2333 ASN G N 1
ATOM 16062 C CA . ASN G 1 375 ? 12.244 -21.144 64.750 1.00 40.72 2333 ASN G CA 1
ATOM 16063 C C . ASN G 1 375 ? 11.848 -20.929 66.225 1.00 44.39 2333 ASN G C 1
ATOM 16064 O O . ASN G 1 375 ? 12.649 -21.195 67.119 1.00 43.23 2333 ASN G O 1
ATOM 16069 N N . PHE G 1 376 ? 10.651 -20.393 66.473 1.00 42.27 2334 PHE G N 1
ATOM 16070 C CA . PHE G 1 376 ? 10.220 -20.000 67.807 1.00 46.10 2334 PHE G CA 1
ATOM 16071 C C . PHE G 1 376 ? 8.887 -20.689 68.112 1.00 50.53 2334 PHE G C 1
ATOM 16072 O O . PHE G 1 376 ? 7.999 -20.712 67.266 1.00 50.09 2334 PHE G O 1
ATOM 16080 N N . ASP G 1 377 ? 8.781 -21.289 69.312 1.00 48.05 2335 ASP G N 1
ATOM 16081 C CA . ASP G 1 377 ? 7.572 -21.971 69.766 1.00 46.36 2335 ASP G CA 1
ATOM 16082 C C . ASP G 1 377 ? 6.736 -21.041 70.651 1.00 44.54 2335 ASP G C 1
ATOM 16083 O O . ASP G 1 377 ? 5.558 -21.320 70.892 1.00 50.44 2335 ASP G O 1
ATOM 16088 N N . ASN G 1 378 ? 7.344 -19.931 71.108 1.00 40.95 2336 ASN G N 1
ATOM 16089 C CA . ASN G 1 378 ? 6.704 -18.962 71.993 1.00 43.01 2336 ASN G CA 1
ATOM 16090 C C . ASN G 1 378 ? 7.520 -17.649 71.978 1.00 46.68 2336 ASN G C 1
ATOM 16091 O O . ASN G 1 378 ? 8.540 -17.561 71.293 1.00 54.47 2336 ASN G O 1
ATOM 16096 N N . PHE G 1 379 ? 7.081 -16.663 72.780 1.00 43.14 2337 PHE G N 1
ATOM 16097 C CA . PHE G 1 379 ? 7.579 -15.281 72.768 1.00 49.53 2337 PHE G CA 1
ATOM 16098 C C . PHE G 1 379 ? 8.918 -15.159 73.535 1.00 48.58 2337 PHE G C 1
ATOM 16099 O O . PHE G 1 379 ? 9.803 -14.420 73.129 1.00 47.49 2337 PHE G O 1
ATOM 16107 N N . GLU G 1 380 ? 9.053 -15.901 74.634 1.00 51.41 2338 GLU G N 1
ATOM 16108 C CA . GLU G 1 380 ? 10.266 -15.927 75.459 1.00 60.02 2338 GLU G CA 1
ATOM 16109 C C . GLU G 1 380 ? 11.503 -16.292 74.616 1.00 56.62 2338 GLU G C 1
ATOM 16110 O O . GLU G 1 380 ? 12.570 -15.715 74.821 1.00 58.45 2338 GLU G O 1
ATOM 16116 N N . GLN G 1 381 ? 11.333 -17.243 73.668 1.00 53.06 2339 GLN G N 1
ATOM 16117 C CA . GLN G 1 381 ? 12.409 -17.821 72.859 1.00 50.63 2339 GLN G CA 1
ATOM 16118 C C . GLN G 1 381 ? 12.922 -16.838 71.802 1.00 46.32 2339 GLN G C 1
ATOM 16119 O O . GLN G 1 381 ? 14.051 -16.967 71.338 1.00 51.22 2339 GLN G O 1
ATOM 16125 N N . MET G 1 382 ? 12.071 -15.889 71.394 1.00 43.51 2340 MET G N 1
ATOM 16126 C CA . MET G 1 382 ? 12.433 -14.907 70.377 1.00 41.66 2340 MET G CA 1
ATOM 16127 C C . MET G 1 382 ? 13.494 -13.961 70.929 1.00 40.62 2340 MET G C 1
ATOM 16128 O O . MET G 1 382 ? 13.519 -13.698 72.125 1.00 37.93 2340 MET G O 1
ATOM 16133 N N . PRO G 1 383 ? 14.371 -13.401 70.066 1.00 39.09 2341 PRO G N 1
ATOM 16134 C CA . PRO G 1 383 ? 15.335 -12.394 70.496 1.00 41.26 2341 PRO G CA 1
ATOM 16135 C C . PRO G 1 383 ? 14.643 -11.043 70.712 1.00 44.25 2341 PRO G C 1
ATOM 16136 O O . PRO G 1 383 ? 13.453 -10.900 70.381 1.00 40.64 2341 PRO G O 1
ATOM 16140 N N . ASP G 1 384 ? 15.405 -10.051 71.220 1.00 41.91 2342 ASP G N 1
ATOM 16141 C CA . ASP G 1 384 ? 14.865 -8.723 71.525 1.00 48.52 2342 ASP G CA 1
ATOM 16142 C C . ASP G 1 384 ? 14.550 -7.982 70.213 1.00 45.80 2342 ASP G C 1
ATOM 16143 O O . ASP G 1 384 ? 13.581 -7.227 70.108 1.00 44.27 2342 ASP G O 1
ATOM 16148 N N . GLU G 1 385 ? 15.379 -8.227 69.207 1.00 45.97 2343 GLU G N 1
ATOM 16149 C CA . GLU G 1 385 ? 15.222 -7.656 67.881 1.00 44.03 2343 GLU G CA 1
ATOM 16150 C C . GLU G 1 385 ? 15.361 -8.799 66.879 1.00 41.00 2343 GLU G C 1
ATOM 16151 O O . GLU G 1 385 ? 16.218 -9.662 67.061 1.00 43.65 2343 GLU G O 1
ATOM 16157 N N . LEU G 1 386 ? 14.463 -8.828 65.876 1.00 39.25 2344 LEU G N 1
ATOM 16158 C CA . LEU G 1 386 ? 14.556 -9.711 64.721 1.00 37.62 2344 LEU G CA 1
ATOM 16159 C C . LEU G 1 386 ? 14.427 -8.874 63.433 1.00 41.49 2344 LEU G C 1
ATOM 16160 O O . LEU G 1 386 ? 13.446 -8.130 63.266 1.00 44.60 2344 LEU G O 1
ATOM 16165 N N . PHE G 1 387 ? 15.446 -8.971 62.545 1.00 40.22 2345 PHE G N 1
ATOM 16166 C CA . PHE G 1 387 ? 15.530 -8.191 61.303 1.00 41.15 2345 PHE G CA 1
ATOM 16167 C C . PHE G 1 387 ? 15.394 -9.098 60.068 1.00 42.67 2345 PHE G C 1
ATOM 16168 O O . PHE G 1 387 ? 15.911 -10.206 60.053 1.00 43.49 2345 PHE G O 1
ATOM 16176 N N . LEU G 1 388 ? 14.665 -8.625 59.045 1.00 40.31 2346 LEU G N 1
ATOM 16177 C CA . LEU G 1 388 ? 14.759 -9.164 57.699 1.00 41.35 2346 LEU G CA 1
ATOM 16178 C C . LEU G 1 388 ? 15.197 -8.032 56.783 1.00 47.73 2346 LEU G C 1
ATOM 16179 O O . LEU G 1 388 ? 14.472 -7.040 56.636 1.00 40.23 2346 LEU G O 1
ATOM 16184 N N . VAL G 1 389 ? 16.419 -8.174 56.227 1.00 51.62 2347 VAL G N 1
ATOM 16185 C CA . VAL G 1 389 ? 17.032 -7.173 55.368 1.00 49.57 2347 VAL G CA 1
ATOM 16186 C C . VAL G 1 389 ? 17.331 -7.865 54.052 1.00 43.87 2347 VAL G C 1
ATOM 16187 O O . VAL G 1 389 ? 18.230 -8.695 54.005 1.00 32.62 2347 VAL G O 1
ATOM 16191 N N . ASP G 1 390 ? 16.537 -7.548 53.010 1.00 47.44 2348 ASP G N 1
ATOM 16192 C CA . ASP G 1 390 ? 16.655 -8.198 51.710 1.00 53.77 2348 ASP G CA 1
ATOM 16193 C C . ASP G 1 390 ? 16.563 -9.716 51.980 1.00 52.97 2348 ASP G C 1
ATOM 16194 O O . ASP G 1 390 ? 15.539 -10.177 52.506 1.00 60.56 2348 ASP G O 1
ATOM 16199 N N . ASN G 1 391 ? 17.658 -10.473 51.758 1.00 53.42 2349 ASN G N 1
ATOM 16200 C CA . ASN G 1 391 ? 17.639 -11.936 51.883 1.00 55.13 2349 ASN G CA 1
ATOM 16201 C C . ASN G 1 391 ? 18.313 -12.448 53.160 1.00 50.38 2349 ASN G C 1
ATOM 16202 O O . ASN G 1 391 ? 18.753 -13.591 53.194 1.00 56.22 2349 ASN G O 1
ATOM 16207 N N . LYS G 1 392 ? 18.338 -11.645 54.223 1.00 44.11 2350 LYS G N 1
ATOM 16208 C CA . LYS G 1 392 ? 19.050 -12.011 55.440 1.00 41.13 2350 LYS G CA 1
ATOM 16209 C C . LYS G 1 392 ? 18.173 -11.742 56.657 1.00 40.73 2350 LYS G C 1
ATOM 16210 O O . LYS G 1 392 ? 17.657 -10.627 56.824 1.00 41.23 2350 LYS G O 1
ATOM 16216 N N . VAL G 1 393 ? 18.039 -12.770 57.513 1.00 39.26 2351 VAL G N 1
ATOM 16217 C CA . VAL G 1 393 ? 17.453 -12.631 58.840 1.00 38.38 2351 VAL G CA 1
ATOM 16218 C C . VAL G 1 393 ? 18.581 -12.441 59.830 1.00 38.08 2351 VAL G C 1
ATOM 16219 O O . VAL G 1 393 ? 19.568 -13.163 59.763 1.00 37.90 2351 VAL G O 1
ATOM 16223 N N . LEU G 1 394 ? 18.399 -11.461 60.738 1.00 44.10 2352 LEU G N 1
ATOM 16224 C CA . LEU G 1 394 ? 19.341 -11.126 61.803 1.00 45.87 2352 LEU G CA 1
ATOM 16225 C C . LEU G 1 394 ? 18.594 -11.091 63.127 1.00 41.67 2352 LEU G C 1
ATOM 16226 O O . LEU G 1 394 ? 17.410 -10.779 63.124 1.00 39.92 2352 LEU G O 1
ATOM 16231 N N . SER G 1 395 ? 19.304 -11.354 64.241 1.00 40.08 2353 SER G N 1
ATOM 16232 C CA . SER G 1 395 ? 18.803 -11.062 65.592 1.00 48.02 2353 SER G CA 1
ATOM 16233 C C . SER G 1 395 ? 19.828 -10.245 66.392 1.00 55.50 2353 SER G C 1
ATOM 16234 O O . SER G 1 395 ? 21.025 -10.381 66.165 1.00 50.37 2353 SER G O 1
ATOM 16237 N N . HIS G 1 396 ? 19.328 -9.395 67.326 1.00 64.06 2354 HIS G N 1
ATOM 16238 C CA . HIS G 1 396 ? 20.114 -8.773 68.394 1.00 61.65 2354 HIS G CA 1
ATOM 16239 C C . HIS G 1 396 ? 19.525 -9.167 69.746 1.00 67.97 2354 HIS G C 1
ATOM 16240 O O . HIS G 1 396 ? 18.343 -8.961 69.973 1.00 77.47 2354 HIS G O 1
ATOM 16247 N N . HIS G 1 397 ? 20.355 -9.761 70.619 1.00 80.07 2355 HIS G N 1
ATOM 16248 C CA . HIS G 1 397 ? 20.035 -9.949 72.037 1.00 95.47 2355 HIS G CA 1
ATOM 16249 C C . HIS G 1 397 ? 21.015 -9.125 72.894 1.00 105.03 2355 HIS G C 1
ATOM 16250 O O . HIS G 1 397 ? 20.602 -8.420 73.818 1.00 112.64 2355 HIS G O 1
ATOM 16257 N N . ASP G 1 398 ? 22.314 -9.215 72.560 1.00 104.78 2356 ASP G N 1
ATOM 16258 C CA . ASP G 1 398 ? 23.374 -8.405 73.168 1.00 96.94 2356 ASP G CA 1
ATOM 16259 C C . ASP G 1 398 ? 24.343 -7.945 72.067 1.00 85.09 2356 ASP G C 1
ATOM 16260 O O . ASP G 1 398 ? 24.714 -6.774 72.011 1.00 85.73 2356 ASP G O 1
ATOM 16265 N N . GLY G 1 399 ? 24.777 -8.904 71.228 1.00 74.85 2357 GLY G N 1
ATOM 16266 C CA . GLY G 1 399 ? 25.273 -8.645 69.883 1.00 69.18 2357 GLY G CA 1
ATOM 16267 C C . GLY G 1 399 ? 24.217 -9.023 68.833 1.00 65.43 2357 GLY G C 1
ATOM 16268 O O . GLY G 1 399 ? 23.281 -9.755 69.136 1.00 59.41 2357 GLY G O 1
ATOM 16269 N N . ARG G 1 400 ? 24.367 -8.487 67.608 1.00 61.77 2358 ARG G N 1
ATOM 16270 C CA . ARG G 1 400 ? 23.478 -8.766 66.475 1.00 59.63 2358 ARG G CA 1
ATOM 16271 C C . ARG G 1 400 ? 24.177 -9.757 65.528 1.00 54.39 2358 ARG G C 1
ATOM 16272 O O . ARG G 1 400 ? 25.383 -9.677 65.325 1.00 54.13 2358 ARG G O 1
ATOM 16280 N N . THR G 1 401 ? 23.416 -10.734 65.005 1.00 58.16 2359 THR G N 1
ATOM 16281 C CA . THR G 1 401 ? 23.946 -11.871 64.237 1.00 58.10 2359 THR G CA 1
ATOM 16282 C C . THR G 1 401 ? 23.151 -11.996 62.934 1.00 58.62 2359 THR G C 1
ATOM 16283 O O . THR G 1 401 ? 22.013 -11.523 62.885 1.00 53.66 2359 THR G O 1
ATOM 16287 N N . ARG G 1 402 ? 23.774 -12.594 61.887 1.00 55.39 2360 ARG G N 1
ATOM 16288 C CA . ARG G 1 402 ? 23.064 -13.254 60.793 1.00 61.02 2360 ARG G CA 1
ATOM 16289 C C . ARG G 1 402 ? 22.794 -14.695 61.209 1.00 59.65 2360 ARG G C 1
ATOM 16290 O O . ARG G 1 402 ? 23.742 -15.439 61.439 1.00 65.91 2360 ARG G O 1
ATOM 16298 N N . ILE G 1 403 ? 21.510 -15.075 61.319 1.00 59.93 2361 ILE G N 1
ATOM 16299 C CA . ILE G 1 403 ? 21.120 -16.425 61.735 1.00 61.13 2361 ILE G CA 1
ATOM 16300 C C . ILE G 1 403 ? 20.654 -17.236 60.511 1.00 55.09 2361 ILE G C 1
ATOM 16301 O O . ILE G 1 403 ? 20.657 -18.472 60.545 1.00 55.02 2361 ILE G O 1
ATOM 16306 N N . ILE G 1 404 ? 20.322 -16.536 59.412 1.00 50.46 2362 ILE G N 1
ATOM 16307 C CA . ILE G 1 404 ? 19.915 -17.177 58.164 1.00 56.76 2362 ILE G CA 1
ATOM 16308 C C . ILE G 1 404 ? 20.071 -16.228 56.968 1.00 47.06 2362 ILE G C 1
ATOM 16309 O O . ILE G 1 404 ? 19.724 -15.058 57.052 1.00 46.10 2362 ILE G O 1
ATOM 16314 N N . ALA G 1 405 ? 20.459 -16.807 55.823 1.00 43.83 2363 ALA G N 1
ATOM 16315 C CA . ALA G 1 405 ? 20.472 -16.146 54.524 1.00 49.16 2363 ALA G CA 1
ATOM 16316 C C . ALA G 1 405 ? 19.713 -17.021 53.508 1.00 49.53 2363 ALA G C 1
ATOM 16317 O O . ALA G 1 405 ? 19.596 -18.235 53.718 1.00 50.48 2363 ALA G O 1
ATOM 16319 N N . GLN G 1 406 ? 19.215 -16.412 52.410 1.00 42.53 2364 GLN G N 1
ATOM 16320 C CA . GLN G 1 406 ? 18.569 -17.151 51.314 1.00 55.56 2364 GLN G CA 1
ATOM 16321 C C . GLN G 1 406 ? 19.241 -16.814 49.961 1.00 56.78 2364 GLN G C 1
ATOM 16322 O O . GLN G 1 406 ? 19.637 -15.674 49.748 1.00 58.15 2364 GLN G O 1
ATOM 16328 N N . LYS G 1 407 ? 19.398 -17.831 49.076 1.00 57.47 2365 LYS G N 1
ATOM 16329 C CA . LYS G 1 407 ? 19.623 -17.640 47.637 1.00 69.33 2365 LYS G CA 1
ATOM 16330 C C . LYS G 1 407 ? 18.738 -18.630 46.845 1.00 73.11 2365 LYS G C 1
ATOM 16331 O O . LYS G 1 407 ? 19.213 -19.681 46.425 1.00 71.80 2365 LYS G O 1
ATOM 16337 N N . GLU G 1 408 ? 17.444 -18.256 46.646 1.00 78.01 2366 GLU G N 1
ATOM 16338 C CA . GLU G 1 408 ? 16.367 -19.111 46.111 1.00 71.21 2366 GLU G CA 1
ATOM 16339 C C . GLU G 1 408 ? 15.807 -20.098 47.169 1.00 70.97 2366 GLU G C 1
ATOM 16340 O O . GLU G 1 408 ? 14.712 -20.666 46.993 1.00 63.33 2366 GLU G O 1
ATOM 16346 N N . ASP G 1 409 ? 16.549 -20.235 48.296 1.00 70.26 2367 ASP G N 1
ATOM 16347 C CA . ASP G 1 409 ? 16.136 -20.953 49.501 1.00 69.24 2367 ASP G CA 1
ATOM 16348 C C . ASP G 1 409 ? 16.981 -20.468 50.698 1.00 60.58 2367 ASP G C 1
ATOM 16349 O O . ASP G 1 409 ? 18.063 -19.896 50.515 1.00 50.79 2367 ASP G O 1
ATOM 16354 N N . GLY G 1 410 ? 16.502 -20.743 51.921 1.00 50.73 2368 GLY G N 1
ATOM 16355 C CA . GLY G 1 410 ? 17.153 -20.299 53.153 1.00 49.04 2368 GLY G CA 1
ATOM 16356 C C . GLY G 1 410 ? 18.091 -21.357 53.747 1.00 43.65 2368 GLY G C 1
ATOM 16357 O O . GLY G 1 410 ? 17.690 -22.494 53.905 1.00 47.05 2368 GLY G O 1
ATOM 16358 N N . ALA G 1 411 ? 19.317 -20.938 54.116 1.00 44.81 2369 ALA G N 1
ATOM 16359 C CA . ALA G 1 411 ? 20.265 -21.705 54.940 1.00 41.75 2369 ALA G CA 1
ATOM 16360 C C . ALA G 1 411 ? 20.463 -20.976 56.272 1.00 39.67 2369 ALA G C 1
ATOM 16361 O O . ALA G 1 411 ? 20.288 -19.763 56.320 1.00 38.02 2369 ALA G O 1
ATOM 16363 N N . TRP G 1 412 ? 20.925 -21.697 57.304 1.00 41.66 2370 TRP G N 1
ATOM 16364 C CA . TRP G 1 412 ? 21.126 -21.157 58.656 1.00 51.66 2370 TRP G CA 1
ATOM 16365 C C . TRP G 1 412 ? 22.619 -21.026 58.989 1.00 55.84 2370 TRP G C 1
ATOM 16366 O O . TRP G 1 412 ? 23.437 -21.779 58.453 1.00 52.20 2370 TRP G O 1
ATOM 16377 N N . THR G 1 413 ? 22.927 -20.114 59.941 1.00 64.97 2371 THR G N 1
ATOM 16378 C CA . THR G 1 413 ? 24.283 -19.675 60.293 1.00 62.87 2371 THR G CA 1
ATOM 16379 C C . THR G 1 413 ? 24.868 -18.870 59.122 1.00 60.80 2371 THR G C 1
ATOM 16380 O O . THR G 1 413 ? 24.265 -17.796 58.776 1.00 55.89 2371 THR G O 1
ATOM 16384 N N . GLN H 2 6 ? -4.171 -23.909 38.196 1.00 91.31 4 GLN H N 1
ATOM 16385 C CA . GLN H 2 6 ? -3.011 -24.835 38.351 1.00 88.33 4 GLN H CA 1
ATOM 16386 C C . GLN H 2 6 ? -2.098 -24.321 39.476 1.00 80.61 4 GLN H C 1
ATOM 16387 O O . GLN H 2 6 ? -2.507 -24.286 40.628 1.00 77.97 4 GLN H O 1
ATOM 16393 N N . LEU H 2 7 ? -0.866 -23.913 39.123 1.00 82.89 5 LEU H N 1
ATOM 16394 C CA . LEU H 2 7 ? 0.198 -23.605 40.078 1.00 83.04 5 LEU H CA 1
ATOM 16395 C C . LEU H 2 7 ? 1.308 -22.826 39.355 1.00 79.05 5 LEU H C 1
ATOM 16396 O O . LEU H 2 7 ? 2.001 -23.386 38.514 1.00 87.76 5 LEU H O 1
ATOM 16401 N N . THR H 2 8 ? 1.498 -21.551 39.719 1.00 79.15 6 THR H N 1
ATOM 16402 C CA . THR H 2 8 ? 2.427 -20.646 39.040 1.00 85.50 6 THR H CA 1
ATOM 16403 C C . THR H 2 8 ? 3.881 -21.014 39.376 1.00 94.35 6 THR H C 1
ATOM 16404 O O . THR H 2 8 ? 4.142 -21.679 40.382 1.00 90.23 6 THR H O 1
ATOM 16408 N N . GLU H 2 9 ? 4.819 -20.571 38.513 1.00 95.44 7 GLU H N 1
ATOM 16409 C CA . GLU H 2 9 ? 6.260 -20.641 38.766 1.00 92.38 7 GLU H CA 1
ATOM 16410 C C . GLU H 2 9 ? 6.593 -19.857 40.040 1.00 93.26 7 GLU H C 1
ATOM 16411 O O . GLU H 2 9 ? 7.465 -20.268 40.804 1.00 95.26 7 GLU H O 1
ATOM 16417 N N . GLU H 2 10 ? 5.877 -18.731 40.249 1.00 91.66 8 GLU H N 1
ATOM 16418 C CA . GLU H 2 10 ? 6.064 -17.844 41.397 1.00 89.51 8 GLU H CA 1
ATOM 16419 C C . GLU H 2 10 ? 5.451 -18.468 42.651 1.00 81.55 8 GLU H C 1
ATOM 16420 O O . GLU H 2 10 ? 5.763 -18.048 43.761 1.00 77.59 8 GLU H O 1
ATOM 16426 N N . GLN H 2 11 ? 4.545 -19.434 42.454 1.00 80.16 9 GLN H N 1
ATOM 16427 C CA . GLN H 2 11 ? 3.930 -20.181 43.545 1.00 80.87 9 GLN H CA 1
ATOM 16428 C C . GLN H 2 11 ? 4.882 -21.278 44.036 1.00 75.87 9 GLN H C 1
ATOM 16429 O O . GLN H 2 11 ? 5.103 -21.383 45.241 1.00 81.43 9 GLN H O 1
ATOM 16435 N N . ILE H 2 12 ? 5.451 -22.067 43.091 1.00 68.71 10 ILE H N 1
ATOM 16436 C CA . ILE H 2 12 ? 6.354 -23.190 43.392 1.00 65.99 10 ILE H CA 1
ATOM 16437 C C . ILE H 2 12 ? 7.596 -22.692 44.146 1.00 58.97 10 ILE H C 1
ATOM 16438 O O . ILE H 2 12 ? 8.118 -23.401 45.005 1.00 60.82 10 ILE H O 1
ATOM 16443 N N . ALA H 2 13 ? 8.078 -21.493 43.790 1.00 53.31 11 ALA H N 1
ATOM 16444 C CA . ALA H 2 13 ? 9.244 -20.884 44.430 1.00 54.93 11 ALA H CA 1
ATOM 16445 C C . ALA H 2 13 ? 8.909 -20.453 45.873 1.00 55.67 11 ALA H C 1
ATOM 16446 O O . ALA H 2 13 ? 9.722 -20.647 46.787 1.00 55.75 11 ALA H O 1
ATOM 16448 N N . GLU H 2 14 ? 7.710 -19.871 46.070 1.00 52.18 12 GLU H N 1
ATOM 16449 C CA . GLU H 2 14 ? 7.215 -19.520 47.401 1.00 60.19 12 GLU H CA 1
ATOM 16450 C C . GLU H 2 14 ? 7.240 -20.764 48.291 1.00 55.42 12 GLU H C 1
ATOM 16451 O O . GLU H 2 14 ? 7.797 -20.720 49.392 1.00 57.27 12 GLU H O 1
ATOM 16457 N N . PHE H 2 15 ? 6.651 -21.866 47.771 1.00 53.11 13 PHE H N 1
ATOM 16458 C CA . PHE H 2 15 ? 6.610 -23.190 48.421 1.00 50.01 13 PHE H CA 1
ATOM 16459 C C . PHE H 2 15 ? 8.015 -23.685 48.829 1.00 49.80 13 PHE H C 1
ATOM 16460 O O . PHE H 2 15 ? 8.193 -24.186 49.945 1.00 47.07 13 PHE H O 1
ATOM 16468 N N . LYS H 2 16 ? 8.996 -23.561 47.906 1.00 45.77 14 LYS H N 1
ATOM 16469 C CA . LYS H 2 16 ? 10.360 -24.018 48.135 1.00 52.41 14 LYS H CA 1
ATOM 16470 C C . LYS H 2 16 ? 11.048 -23.117 49.162 1.00 50.88 14 LYS H C 1
ATOM 16471 O O . LYS H 2 16 ? 11.836 -23.635 49.969 1.00 48.94 14 LYS H O 1
ATOM 16477 N N . GLU H 2 17 ? 10.741 -21.790 49.119 1.00 43.15 15 GLU H N 1
ATOM 16478 C CA . GLU H 2 17 ? 11.287 -20.804 50.069 1.00 48.46 15 GLU H CA 1
ATOM 16479 C C . GLU H 2 17 ? 10.789 -21.131 51.485 1.00 41.77 15 GLU H C 1
ATOM 16480 O O . GLU H 2 17 ? 11.581 -21.159 52.434 1.00 39.48 15 GLU H O 1
ATOM 16486 N N . ALA H 2 18 ? 9.489 -21.446 51.581 1.00 40.21 16 ALA H N 1
ATOM 16487 C CA . ALA H 2 18 ? 8.797 -21.756 52.837 1.00 43.98 16 ALA H CA 1
ATOM 16488 C C . ALA H 2 18 ? 9.329 -23.046 53.457 1.00 44.74 16 ALA H C 1
ATOM 16489 O O . ALA H 2 18 ? 9.656 -23.087 54.650 1.00 47.96 16 ALA H O 1
ATOM 16491 N N . PHE H 2 19 ? 9.375 -24.097 52.636 1.00 43.26 17 PHE H N 1
ATOM 16492 C CA . PHE H 2 19 ? 9.852 -25.417 53.038 1.00 41.72 17 PHE H CA 1
ATOM 16493 C C . PHE H 2 19 ? 11.276 -25.333 53.608 1.00 38.61 17 PHE H C 1
ATOM 16494 O O . PHE H 2 19 ? 11.580 -26.008 54.586 1.00 36.93 17 PHE H O 1
ATOM 16502 N N . SER H 2 20 ? 12.149 -24.535 52.968 1.00 37.09 18 SER H N 1
ATOM 16503 C CA . SER H 2 20 ? 13.553 -24.429 53.364 1.00 39.06 18 SER H CA 1
ATOM 16504 C C . SER H 2 20 ? 13.691 -23.817 54.758 1.00 37.18 18 SER H C 1
ATOM 16505 O O . SER H 2 20 ? 14.627 -24.161 55.477 1.00 42.88 18 SER H O 1
ATOM 16508 N N . LEU H 2 21 ? 12.784 -22.900 55.119 1.00 37.53 19 LEU H N 1
ATOM 16509 C CA . LEU H 2 21 ? 12.805 -22.235 56.440 1.00 41.57 19 LEU H CA 1
ATOM 16510 C C . LEU H 2 21 ? 12.581 -23.257 57.562 1.00 34.89 19 LEU H C 1
ATOM 16511 O O . LEU H 2 21 ? 13.016 -23.043 58.682 1.00 43.93 19 LEU H O 1
ATOM 16516 N N . PHE H 2 22 ? 11.899 -24.359 57.249 1.00 38.39 20 PHE H N 1
ATOM 16517 C CA . PHE H 2 22 ? 11.642 -25.448 58.200 1.00 39.80 20 PHE H CA 1
ATOM 16518 C C . PHE H 2 22 ? 12.696 -26.562 58.082 1.00 45.20 20 PHE H C 1
ATOM 16519 O O . PHE H 2 22 ? 12.729 -27.473 58.923 1.00 46.22 20 PHE H O 1
ATOM 16527 N N . ASP H 2 23 ? 13.553 -26.471 57.044 1.00 42.33 21 ASP H N 1
ATOM 16528 C CA . ASP H 2 23 ? 14.690 -27.361 56.857 1.00 46.91 21 ASP H CA 1
ATOM 16529 C C . ASP H 2 23 ? 15.850 -26.880 57.733 1.00 50.22 21 ASP H C 1
ATOM 16530 O O . ASP H 2 23 ? 16.820 -26.322 57.226 1.00 51.55 21 ASP H O 1
ATOM 16535 N N . LYS H 2 24 ? 15.751 -27.139 59.040 1.00 56.52 22 LYS H N 1
ATOM 16536 C CA . LYS H 2 24 ? 16.521 -26.406 60.041 1.00 66.65 22 LYS H CA 1
ATOM 16537 C C . LYS H 2 24 ? 17.987 -26.863 60.076 1.00 63.33 22 LYS H C 1
ATOM 16538 O O . LYS H 2 24 ? 18.851 -26.076 60.451 1.00 67.62 22 LYS H O 1
ATOM 16544 N N . ASP H 2 25 ? 18.265 -28.118 59.672 1.00 60.34 23 ASP H N 1
ATOM 16545 C CA . ASP H 2 25 ? 19.630 -28.649 59.660 1.00 63.74 23 ASP H CA 1
ATOM 16546 C C . ASP H 2 25 ? 20.095 -28.885 58.209 1.00 63.00 23 ASP H C 1
ATOM 16547 O O . ASP H 2 25 ? 21.073 -29.596 57.979 1.00 69.93 23 ASP H O 1
ATOM 16552 N N . GLY H 2 26 ? 19.416 -28.238 57.240 1.00 57.30 24 GLY H N 1
ATOM 16553 C CA . GLY H 2 26 ? 19.869 -28.143 55.851 1.00 55.48 24 GLY H CA 1
ATOM 16554 C C . GLY H 2 26 ? 20.208 -29.499 55.212 1.00 61.33 24 GLY H C 1
ATOM 16555 O O . GLY H 2 26 ? 21.302 -29.660 54.660 1.00 68.88 24 GLY H O 1
ATOM 16556 N N . ASP H 2 27 ? 19.246 -30.449 55.260 1.00 60.46 25 ASP H N 1
ATOM 16557 C CA . ASP H 2 27 ? 19.390 -31.792 54.680 1.00 59.57 25 ASP H CA 1
ATOM 16558 C C . ASP H 2 27 ? 18.264 -32.075 53.669 1.00 53.25 25 ASP H C 1
ATOM 16559 O O . ASP H 2 27 ? 18.050 -33.227 53.295 1.00 51.68 25 ASP H O 1
ATOM 16564 N N . GLY H 2 28 ? 17.542 -31.007 53.253 1.00 53.62 26 GLY H N 1
ATOM 16565 C CA . GLY H 2 28 ? 16.501 -31.059 52.222 1.00 48.76 26 GLY H CA 1
ATOM 16566 C C . GLY H 2 28 ? 15.206 -31.753 52.688 1.00 50.17 26 GLY H C 1
ATOM 16567 O O . GLY H 2 28 ? 14.423 -32.210 51.854 1.00 40.40 26 GLY H O 1
ATOM 16568 N N . THR H 2 29 ? 14.981 -31.779 54.019 1.00 47.63 27 THR H N 1
ATOM 16569 C CA . THR H 2 29 ? 13.813 -32.406 54.642 1.00 53.31 27 THR H CA 1
ATOM 16570 C C . THR H 2 29 ? 13.190 -31.478 55.712 1.00 50.42 27 THR H C 1
ATOM 16571 O O . THR H 2 29 ? 13.883 -30.665 56.330 1.00 45.75 27 THR H O 1
ATOM 16575 N N . ILE H 2 30 ? 11.864 -31.608 55.897 1.00 46.87 28 ILE H N 1
ATOM 16576 C CA . ILE H 2 30 ? 11.149 -31.090 57.062 1.00 48.63 28 ILE H CA 1
ATOM 16577 C C . ILE H 2 30 ? 10.588 -32.286 57.848 1.00 52.13 28 ILE H C 1
ATOM 16578 O O . ILE H 2 30 ? 10.385 -33.368 57.285 1.00 49.85 28 ILE H O 1
ATOM 16583 N N . THR H 2 31 ? 10.374 -32.089 59.156 1.00 56.44 29 THR H N 1
ATOM 16584 C CA . THR H 2 31 ? 9.807 -33.110 60.036 1.00 58.57 29 THR H CA 1
ATOM 16585 C C . THR H 2 31 ? 8.321 -33.282 59.690 1.00 59.76 29 THR H C 1
ATOM 16586 O O . THR H 2 31 ? 7.661 -32.320 59.277 1.00 58.82 29 THR H O 1
ATOM 16590 N N . THR H 2 32 ? 7.828 -34.530 59.821 1.00 55.39 30 THR H N 1
ATOM 16591 C CA . THR H 2 32 ? 6.408 -34.866 59.685 1.00 60.43 30 THR H CA 1
ATOM 16592 C C . THR H 2 32 ? 5.534 -34.038 60.644 1.00 56.09 30 THR H C 1
ATOM 16593 O O . THR H 2 32 ? 4.376 -33.793 60.335 1.00 54.06 30 THR H O 1
ATOM 16597 N N . LYS H 2 33 ? 6.103 -33.617 61.794 1.00 55.45 31 LYS H N 1
ATOM 16598 C CA . LYS H 2 33 ? 5.367 -32.998 62.902 1.00 58.69 31 LYS H CA 1
ATOM 16599 C C . LYS H 2 33 ? 4.964 -31.550 62.569 1.00 54.87 31 LYS H C 1
ATOM 16600 O O . LYS H 2 33 ? 4.128 -30.968 63.264 1.00 53.21 31 LYS H O 1
ATOM 16606 N N . GLU H 2 34 ? 5.584 -30.967 61.528 1.00 48.30 32 GLU H N 1
ATOM 16607 C CA . GLU H 2 34 ? 5.420 -29.553 61.199 1.00 51.83 32 GLU H CA 1
ATOM 16608 C C . GLU H 2 34 ? 4.735 -29.388 59.831 1.00 45.42 32 GLU H C 1
ATOM 16609 O O . GLU H 2 34 ? 4.484 -28.265 59.399 1.00 44.19 32 GLU H O 1
ATOM 16615 N N . LEU H 2 35 ? 4.346 -30.509 59.201 1.00 39.67 33 LEU H N 1
ATOM 16616 C CA . LEU H 2 35 ? 3.738 -30.488 57.876 1.00 41.27 33 LEU H CA 1
ATOM 16617 C C . LEU H 2 35 ? 2.448 -29.657 57.905 1.00 40.07 33 LEU H C 1
ATOM 16618 O O . LEU H 2 35 ? 2.191 -28.860 57.009 1.00 38.10 33 LEU H O 1
ATOM 16623 N N . GLY H 2 36 ? 1.632 -29.865 58.942 1.00 39.10 34 GLY H N 1
ATOM 16624 C CA . GLY H 2 36 ? 0.445 -29.051 59.180 1.00 40.48 34 GLY H CA 1
ATOM 16625 C C . GLY H 2 36 ? 0.746 -27.543 59.169 1.00 41.79 34 GLY H C 1
ATOM 16626 O O . GLY H 2 36 ? 0.126 -26.796 58.399 1.00 41.06 34 GLY H O 1
ATOM 16627 N N . THR H 2 37 ? 1.687 -27.123 60.046 1.00 38.32 35 THR H N 1
ATOM 16628 C CA . THR H 2 37 ? 2.141 -25.742 60.167 1.00 39.47 35 THR H CA 1
ATOM 16629 C C . THR H 2 37 ? 2.519 -25.179 58.784 1.00 35.14 35 THR H C 1
ATOM 16630 O O . THR H 2 37 ? 2.016 -24.118 58.410 1.00 35.20 35 THR H O 1
ATOM 16634 N N . VAL H 2 38 ? 3.388 -25.893 58.027 1.00 33.11 36 VAL H N 1
ATOM 16635 C CA . VAL H 2 38 ? 3.889 -25.419 56.731 1.00 34.99 36 VAL H CA 1
ATOM 16636 C C . VAL H 2 38 ? 2.706 -25.285 55.752 1.00 37.64 36 VAL H C 1
ATOM 16637 O O . VAL H 2 38 ? 2.548 -24.253 55.103 1.00 40.60 36 VAL H O 1
ATOM 16641 N N . MET H 2 39 ? 1.854 -26.311 55.689 1.00 36.08 37 MET H N 1
ATOM 16642 C CA . MET H 2 39 ? 0.765 -26.368 54.720 1.00 41.26 37 MET H CA 1
ATOM 16643 C C . MET H 2 39 ? -0.245 -25.238 55.001 1.00 39.34 37 MET H C 1
ATOM 16644 O O . MET H 2 39 ? -0.693 -24.562 54.077 1.00 38.14 37 MET H O 1
ATOM 16649 N N . ARG H 2 40 ? -0.488 -24.971 56.295 1.00 36.29 38 ARG H N 1
ATOM 16650 C CA . ARG H 2 40 ? -1.371 -23.901 56.759 1.00 35.58 38 ARG H CA 1
ATOM 16651 C C . ARG H 2 40 ? -0.821 -22.513 56.371 1.00 43.00 38 ARG H C 1
ATOM 16652 O O . ARG H 2 40 ? -1.569 -21.708 55.805 1.00 41.11 38 ARG H O 1
ATOM 16660 N N . SER H 2 41 ? 0.491 -22.256 56.631 1.00 38.08 39 SER H N 1
ATOM 16661 C CA . SER H 2 41 ? 1.120 -20.988 56.280 1.00 39.00 39 SER H CA 1
ATOM 16662 C C . SER H 2 41 ? 1.007 -20.706 54.767 1.00 39.45 39 SER H C 1
ATOM 16663 O O . SER H 2 41 ? 1.181 -19.562 54.323 1.00 43.36 39 SER H O 1
ATOM 16666 N N . LEU H 2 42 ? 0.684 -21.744 53.993 1.00 40.41 40 LEU H N 1
ATOM 16667 C CA . LEU H 2 42 ? 0.602 -21.661 52.537 1.00 40.97 40 LEU H CA 1
ATOM 16668 C C . LEU H 2 42 ? -0.847 -21.824 52.041 1.00 41.17 40 LEU H C 1
ATOM 16669 O O . LEU H 2 42 ? -1.073 -22.031 50.854 1.00 48.20 40 LEU H O 1
ATOM 16674 N N . GLY H 2 43 ? -1.823 -21.686 52.950 1.00 39.77 41 GLY H N 1
ATOM 16675 C CA . GLY H 2 43 ? -3.223 -21.440 52.590 1.00 40.98 41 GLY H CA 1
ATOM 16676 C C . GLY H 2 43 ? -4.101 -22.710 52.586 1.00 44.31 41 GLY H C 1
ATOM 16677 O O . GLY H 2 43 ? -5.307 -22.635 52.288 1.00 42.02 41 GLY H O 1
ATOM 16678 N N . GLN H 2 44 ? -3.494 -23.867 52.926 1.00 39.57 42 GLN H N 1
ATOM 16679 C CA . GLN H 2 44 ? -4.168 -25.164 52.888 1.00 48.21 42 GLN H CA 1
ATOM 16680 C C . GLN H 2 44 ? -4.347 -25.668 54.317 1.00 45.39 42 GLN H C 1
ATOM 16681 O O . GLN H 2 44 ? -3.476 -25.453 55.133 1.00 48.44 42 GLN H O 1
ATOM 16687 N N . ASN H 2 45 ? -5.470 -26.358 54.593 1.00 41.03 43 ASN H N 1
ATOM 16688 C CA . ASN H 2 45 ? -5.941 -26.589 55.961 1.00 37.98 43 ASN H CA 1
ATOM 16689 C C . ASN H 2 45 ? -6.426 -28.031 56.123 1.00 38.02 43 ASN H C 1
ATOM 16690 O O . ASN H 2 45 ? -7.606 -28.267 56.369 1.00 33.88 43 ASN H O 1
ATOM 16695 N N . PRO H 2 46 ? -5.529 -29.034 56.021 1.00 38.88 44 PRO H N 1
ATOM 16696 C CA . PRO H 2 46 ? -5.916 -30.432 56.185 1.00 40.00 44 PRO H CA 1
ATOM 16697 C C . PRO H 2 46 ? -6.307 -30.836 57.614 1.00 41.28 44 PRO H C 1
ATOM 16698 O O . PRO H 2 46 ? -5.694 -30.388 58.577 1.00 40.95 44 PRO H O 1
ATOM 16702 N N . THR H 2 47 ? -7.297 -31.731 57.714 1.00 41.83 45 THR H N 1
ATOM 16703 C CA . THR H 2 47 ? -7.730 -32.359 58.967 1.00 48.12 45 THR H CA 1
ATOM 16704 C C . THR H 2 47 ? -6.633 -33.277 59.520 1.00 47.50 45 THR H C 1
ATOM 16705 O O . THR H 2 47 ? -5.728 -33.635 58.788 1.00 42.79 45 THR H O 1
ATOM 16709 N N . GLU H 2 48 ? -6.765 -33.691 60.798 1.00 57.79 46 GLU H N 1
ATOM 16710 C CA . GLU H 2 48 ? -5.844 -34.638 61.449 1.00 67.18 46 GLU H CA 1
ATOM 16711 C C . GLU H 2 48 ? -5.642 -35.885 60.585 1.00 61.01 46 GLU H C 1
ATOM 16712 O O . GLU H 2 48 ? -4.521 -36.372 60.447 1.00 63.37 46 GLU H O 1
ATOM 16718 N N . ALA H 2 49 ? -6.755 -36.419 60.063 1.00 59.47 47 ALA H N 1
ATOM 16719 C CA . ALA H 2 49 ? -6.771 -37.687 59.345 1.00 62.16 47 ALA H CA 1
ATOM 16720 C C . ALA H 2 49 ? -6.151 -37.516 57.962 1.00 56.07 47 ALA H C 1
ATOM 16721 O O . ALA H 2 49 ? -5.422 -38.395 57.493 1.00 58.23 47 ALA H O 1
ATOM 16723 N N . GLU H 2 50 ? -6.469 -36.399 57.305 1.00 45.73 48 GLU H N 1
ATOM 16724 C CA . GLU H 2 50 ? -5.878 -36.082 56.004 1.00 54.80 48 GLU H CA 1
ATOM 16725 C C . GLU H 2 50 ? -4.351 -36.067 56.090 1.00 57.41 48 GLU H C 1
ATOM 16726 O O . GLU H 2 50 ? -3.672 -36.670 55.249 1.00 45.64 48 GLU H O 1
ATOM 16732 N N . LEU H 2 51 ? -3.839 -35.335 57.091 1.00 53.43 49 LEU H N 1
ATOM 16733 C CA . LEU H 2 51 ? -2.414 -35.186 57.307 1.00 53.94 49 LEU H CA 1
ATOM 16734 C C . LEU H 2 51 ? -1.766 -36.564 57.454 1.00 59.44 49 LEU H C 1
ATOM 16735 O O . LEU H 2 51 ? -0.756 -36.825 56.792 1.00 56.49 49 LEU H O 1
ATOM 16740 N N . GLN H 2 52 ? -2.391 -37.444 58.271 1.00 63.73 50 GLN H N 1
ATOM 16741 C CA . GLN H 2 52 ? -1.893 -38.803 58.538 1.00 65.08 50 GLN H CA 1
ATOM 16742 C C . GLN H 2 52 ? -1.786 -39.623 57.239 1.00 60.48 50 GLN H C 1
ATOM 16743 O O . GLN H 2 52 ? -0.845 -40.382 57.073 1.00 55.76 50 GLN H O 1
ATOM 16749 N N . ASP H 2 53 ? -2.774 -39.494 56.342 1.00 55.37 51 ASP H N 1
ATOM 16750 C CA . ASP H 2 53 ? -2.766 -40.181 55.048 1.00 55.46 51 ASP H CA 1
ATOM 16751 C C . ASP H 2 53 ? -1.570 -39.706 54.204 1.00 55.23 51 ASP H C 1
ATOM 16752 O O . ASP H 2 53 ? -0.896 -40.521 53.565 1.00 51.14 51 ASP H O 1
ATOM 16757 N N . MET H 2 54 ? -1.330 -38.379 54.196 1.00 52.32 52 MET H N 1
ATOM 16758 C CA . MET H 2 54 ? -0.203 -37.774 53.492 1.00 52.22 52 MET H CA 1
ATOM 16759 C C . MET H 2 54 ? 1.106 -38.270 54.094 1.00 49.11 52 MET H C 1
ATOM 16760 O O . MET H 2 54 ? 2.024 -38.611 53.363 1.00 51.67 52 MET H O 1
ATOM 16765 N N . ILE H 2 55 ? 1.172 -38.278 55.428 1.00 55.18 53 ILE H N 1
ATOM 16766 C CA . ILE H 2 55 ? 2.369 -38.658 56.175 1.00 61.60 53 ILE H CA 1
ATOM 16767 C C . ILE H 2 55 ? 2.693 -40.137 55.927 1.00 67.78 53 ILE H C 1
ATOM 16768 O O . ILE H 2 55 ? 3.841 -40.473 55.659 1.00 65.14 53 ILE H O 1
ATOM 16773 N N . ASN H 2 56 ? 1.665 -41.005 55.973 1.00 76.31 54 ASN H N 1
ATOM 16774 C CA . ASN H 2 56 ? 1.849 -42.455 55.883 1.00 78.69 54 ASN H CA 1
ATOM 16775 C C . ASN H 2 56 ? 2.047 -42.878 54.419 1.00 77.14 54 ASN H C 1
ATOM 16776 O O . ASN H 2 56 ? 2.477 -43.998 54.147 1.00 82.72 54 ASN H O 1
ATOM 16781 N N . GLU H 2 57 ? 1.796 -41.950 53.483 1.00 79.10 55 GLU H N 1
ATOM 16782 C CA . GLU H 2 57 ? 2.126 -42.142 52.073 1.00 70.71 55 GLU H CA 1
ATOM 16783 C C . GLU H 2 57 ? 3.646 -42.036 51.839 1.00 73.96 55 GLU H C 1
ATOM 16784 O O . GLU H 2 57 ? 4.163 -42.713 50.956 1.00 79.08 55 GLU H O 1
ATOM 16790 N N . VAL H 2 58 ? 4.360 -41.191 52.618 1.00 78.63 56 VAL H N 1
ATOM 16791 C CA . VAL H 2 58 ? 5.785 -40.900 52.369 1.00 76.14 56 VAL H CA 1
ATOM 16792 C C . VAL H 2 58 ? 6.671 -41.303 53.570 1.00 70.00 56 VAL H C 1
ATOM 16793 O O . VAL H 2 58 ? 7.887 -41.130 53.501 1.00 72.72 56 VAL H O 1
ATOM 16797 N N . ASP H 2 59 ? 6.072 -41.874 54.637 1.00 69.01 57 ASP H N 1
ATOM 16798 C CA . ASP H 2 59 ? 6.768 -42.173 55.893 1.00 73.76 57 ASP H CA 1
ATOM 16799 C C . ASP H 2 59 ? 6.654 -43.669 56.216 1.00 81.20 57 ASP H C 1
ATOM 16800 O O . ASP H 2 59 ? 6.446 -44.043 57.381 1.00 84.29 57 ASP H O 1
ATOM 16805 N N . ALA H 2 60 ? 6.821 -44.514 55.176 1.00 82.55 58 ALA H N 1
ATOM 16806 C CA . ALA H 2 60 ? 6.765 -45.975 55.295 1.00 82.11 58 ALA H CA 1
ATOM 16807 C C . ALA H 2 60 ? 7.697 -46.440 56.418 1.00 82.42 58 ALA H C 1
ATOM 16808 O O . ALA H 2 60 ? 7.229 -46.936 57.445 1.00 69.50 58 ALA H O 1
ATOM 16810 N N . ASP H 2 61 ? 9.016 -46.261 56.214 1.00 90.40 59 ASP H N 1
ATOM 16811 C CA . ASP H 2 61 ? 9.992 -46.268 57.299 1.00 87.88 59 ASP H CA 1
ATOM 16812 C C . ASP H 2 61 ? 9.707 -45.043 58.173 1.00 94.93 59 ASP H C 1
ATOM 16813 O O . ASP H 2 61 ? 9.541 -43.942 57.648 1.00 111.19 59 ASP H O 1
ATOM 16818 N N . GLY H 2 62 ? 9.630 -45.240 59.500 1.00 95.98 60 GLY H N 1
ATOM 16819 C CA . GLY H 2 62 ? 9.232 -44.186 60.435 1.00 93.37 60 GLY H CA 1
ATOM 16820 C C . GLY H 2 62 ? 10.368 -43.204 60.735 1.00 93.88 60 GLY H C 1
ATOM 16821 O O . GLY H 2 62 ? 10.743 -43.023 61.897 1.00 99.02 60 GLY H O 1
ATOM 16822 N N . ASN H 2 63 ? 10.895 -42.572 59.670 1.00 93.31 61 ASN H N 1
ATOM 16823 C CA . ASN H 2 63 ? 11.895 -41.510 59.766 1.00 94.66 61 ASN H CA 1
ATOM 16824 C C . ASN H 2 63 ? 11.239 -40.224 60.269 1.00 81.43 61 ASN H C 1
ATOM 16825 O O . ASN H 2 63 ? 11.814 -39.491 61.075 1.00 70.98 61 ASN H O 1
ATOM 16830 N N . GLY H 2 64 ? 10.034 -39.959 59.774 1.00 69.11 62 GLY H N 1
ATOM 16831 C CA . GLY H 2 64 ? 9.348 -38.715 60.058 1.00 68.17 62 GLY H CA 1
ATOM 16832 C C . GLY H 2 64 ? 10.014 -37.533 59.359 1.00 59.70 62 GLY H C 1
ATOM 16833 O O . GLY H 2 64 ? 10.369 -36.558 60.008 1.00 57.84 62 GLY H O 1
ATOM 16834 N N . THR H 2 65 ? 10.194 -37.657 58.038 1.00 53.93 63 THR H N 1
ATOM 16835 C CA . THR H 2 65 ? 10.751 -36.601 57.201 1.00 57.53 63 THR H CA 1
ATOM 16836 C C . THR H 2 65 ? 9.982 -36.551 55.871 1.00 59.85 63 THR H C 1
ATOM 16837 O O . THR H 2 65 ? 9.385 -37.547 55.460 1.00 56.30 63 THR H O 1
ATOM 16841 N N . ILE H 2 66 ? 10.000 -35.372 55.219 1.00 58.30 64 ILE H N 1
ATOM 16842 C CA . ILE H 2 66 ? 9.367 -35.137 53.924 1.00 55.51 64 ILE H CA 1
ATOM 16843 C C . ILE H 2 66 ? 10.341 -34.333 53.059 1.00 50.93 64 ILE H C 1
ATOM 16844 O O . ILE H 2 66 ? 10.893 -33.353 53.540 1.00 53.32 64 ILE H O 1
ATOM 16849 N N . ASP H 2 67 ? 10.590 -34.806 51.823 1.00 49.38 65 ASP H N 1
ATOM 16850 C CA . ASP H 2 67 ? 11.349 -34.089 50.792 1.00 57.27 65 ASP H CA 1
ATOM 16851 C C . ASP H 2 67 ? 10.488 -32.966 50.210 1.00 50.73 65 ASP H C 1
ATOM 16852 O O . ASP H 2 67 ? 9.273 -33.008 50.337 1.00 55.31 65 ASP H O 1
ATOM 16857 N N . PHE H 2 68 ? 11.105 -32.018 49.497 1.00 43.61 66 PHE H N 1
ATOM 16858 C CA . PHE H 2 68 ? 10.349 -30.985 48.794 1.00 50.04 66 PHE H CA 1
ATOM 16859 C C . PHE H 2 68 ? 9.470 -31.605 47.701 1.00 51.40 66 PHE H C 1
ATOM 16860 O O . PHE H 2 68 ? 8.292 -31.267 47.599 1.00 56.87 66 PHE H O 1
ATOM 16868 N N . PRO H 2 69 ? 10.002 -32.507 46.841 1.00 57.54 67 PRO H N 1
ATOM 16869 C CA . PRO H 2 69 ? 9.193 -33.159 45.812 1.00 61.05 67 PRO H CA 1
ATOM 16870 C C . PRO H 2 69 ? 7.898 -33.730 46.386 1.00 56.13 67 PRO H C 1
ATOM 16871 O O . PRO H 2 69 ? 6.828 -33.493 45.821 1.00 58.49 67 PRO H O 1
ATOM 16875 N N . GLU H 2 70 ? 8.010 -34.422 47.537 1.00 51.73 68 GLU H N 1
ATOM 16876 C CA . GLU H 2 70 ? 6.882 -35.046 48.231 1.00 49.04 68 GLU H CA 1
ATOM 16877 C C . GLU H 2 70 ? 5.949 -33.952 48.773 1.00 49.97 68 GLU H C 1
ATOM 16878 O O . GLU H 2 70 ? 4.749 -33.968 48.499 1.00 45.64 68 GLU H O 1
ATOM 16884 N N . PHE H 2 71 ? 6.516 -32.975 49.509 1.00 44.72 69 PHE H N 1
ATOM 16885 C CA . PHE H 2 71 ? 5.767 -31.805 49.970 1.00 47.23 69 PHE H CA 1
ATOM 16886 C C . PHE H 2 71 ? 4.977 -31.168 48.808 1.00 47.15 69 PHE H C 1
ATOM 16887 O O . PHE H 2 71 ? 3.778 -30.945 48.919 1.00 40.54 69 PHE H O 1
ATOM 16895 N N . LEU H 2 72 ? 5.669 -30.880 47.693 1.00 48.73 70 LEU H N 1
ATOM 16896 C CA . LEU H 2 72 ? 5.067 -30.214 46.538 1.00 50.44 70 LEU H CA 1
ATOM 16897 C C . LEU H 2 72 ? 3.930 -31.062 45.941 1.00 53.49 70 LEU H C 1
ATOM 16898 O O . LEU H 2 72 ? 2.984 -30.530 45.361 1.00 50.95 70 LEU H O 1
ATOM 16903 N N . THR H 2 73 ? 4.037 -32.387 46.092 1.00 59.67 71 THR H N 1
ATOM 16904 C CA . THR H 2 73 ? 2.998 -33.327 45.669 1.00 63.28 71 THR H CA 1
ATOM 16905 C C . THR H 2 73 ? 1.738 -33.112 46.519 1.00 59.93 71 THR H C 1
ATOM 16906 O O . THR H 2 73 ? 0.663 -32.888 45.963 1.00 69.02 71 THR H O 1
ATOM 16910 N N . MET H 2 74 ? 1.896 -33.143 47.857 1.00 54.48 72 MET H N 1
ATOM 16911 C CA . MET H 2 74 ? 0.789 -32.990 48.810 1.00 56.55 72 MET H CA 1
ATOM 16912 C C . MET H 2 74 ? 0.059 -31.658 48.593 1.00 53.87 72 MET H C 1
ATOM 16913 O O . MET H 2 74 ? -1.164 -31.623 48.618 1.00 53.83 72 MET H O 1
ATOM 16918 N N . MET H 2 75 ? 0.832 -30.573 48.433 1.00 48.74 73 MET H N 1
ATOM 16919 C CA . MET H 2 75 ? 0.301 -29.221 48.298 1.00 51.73 73 MET H CA 1
ATOM 16920 C C . MET H 2 75 ? -0.485 -29.115 46.986 1.00 54.56 73 MET H C 1
ATOM 16921 O O . MET H 2 75 ? -1.601 -28.550 46.955 1.00 49.41 73 MET H O 1
ATOM 16926 N N . ALA H 2 76 ? 0.135 -29.635 45.910 1.00 47.34 74 ALA H N 1
ATOM 16927 C CA . ALA H 2 76 ? -0.481 -29.729 44.597 1.00 46.84 74 ALA H CA 1
ATOM 16928 C C . ALA H 2 76 ? -1.820 -30.460 44.706 1.00 46.65 74 ALA H C 1
ATOM 16929 O O . ALA H 2 76 ? -2.834 -29.965 44.227 1.00 40.26 74 ALA H O 1
ATOM 16931 N N . ARG H 2 77 ? -1.812 -31.627 45.354 1.00 50.92 75 ARG H N 1
ATOM 16932 C CA . ARG H 2 77 ? -2.986 -32.491 45.431 1.00 60.02 75 ARG H CA 1
ATOM 16933 C C . ARG H 2 77 ? -4.095 -31.769 46.209 1.00 63.52 75 ARG H C 1
ATOM 16934 O O . ARG H 2 77 ? -5.253 -31.780 45.795 1.00 60.30 75 ARG H O 1
ATOM 16942 N N . LYS H 2 78 ? -3.724 -31.125 47.328 1.00 66.95 76 LYS H N 1
ATOM 16943 C CA . LYS H 2 78 ? -4.685 -30.530 48.256 1.00 66.96 76 LYS H CA 1
ATOM 16944 C C . LYS H 2 78 ? -5.349 -29.316 47.588 1.00 63.45 76 LYS H C 1
ATOM 16945 O O . LYS H 2 78 ? -6.546 -29.096 47.751 1.00 65.16 76 LYS H O 1
ATOM 16951 N N . MET H 2 79 ? -4.554 -28.552 46.818 1.00 56.90 77 MET H N 1
ATOM 16952 C CA . MET H 2 79 ? -4.996 -27.315 46.185 1.00 58.84 77 MET H CA 1
ATOM 16953 C C . MET H 2 79 ? -5.976 -27.604 45.042 1.00 60.85 77 MET H C 1
ATOM 16954 O O . MET H 2 79 ? -7.024 -26.965 44.961 1.00 57.46 77 MET H O 1
ATOM 16959 N N . LYS H 2 80 ? -5.626 -28.562 44.168 1.00 60.25 78 LYS H N 1
ATOM 16960 C CA . LYS H 2 80 ? -6.496 -29.016 43.077 1.00 71.58 78 LYS H CA 1
ATOM 16961 C C . LYS H 2 80 ? -7.859 -29.466 43.620 1.00 80.61 78 LYS H C 1
ATOM 16962 O O . LYS H 2 80 ? -8.866 -29.339 42.921 1.00 76.45 78 LYS H O 1
ATOM 16968 N N . ASP H 2 81 ? -7.875 -29.947 44.882 1.00 82.10 79 ASP H N 1
ATOM 16969 C CA . ASP H 2 81 ? -8.946 -30.779 45.431 1.00 79.15 79 ASP H CA 1
ATOM 16970 C C . ASP H 2 81 ? -9.947 -29.941 46.244 1.00 70.85 79 ASP H C 1
ATOM 16971 O O . ASP H 2 81 ? -11.068 -30.381 46.480 1.00 66.60 79 ASP H O 1
ATOM 16976 N N . THR H 2 82 ? -9.522 -28.756 46.705 1.00 67.85 80 THR H N 1
ATOM 16977 C CA . THR H 2 82 ? -10.346 -27.885 47.538 1.00 72.10 80 THR H CA 1
ATOM 16978 C C . THR H 2 82 ? -10.469 -26.512 46.891 1.00 66.35 80 THR H C 1
ATOM 16979 O O . THR H 2 82 ? -9.494 -25.997 46.340 1.00 64.59 80 THR H O 1
ATOM 16983 N N . ASP H 2 83 ? -11.654 -25.904 47.061 1.00 66.12 81 ASP H N 1
ATOM 16984 C CA . ASP H 2 83 ? -11.974 -24.577 46.547 1.00 68.81 81 ASP H CA 1
ATOM 16985 C C . ASP H 2 83 ? -12.130 -23.605 47.727 1.00 67.03 81 ASP H C 1
ATOM 16986 O O . ASP H 2 83 ? -13.210 -23.514 48.311 1.00 56.64 81 ASP H O 1
ATOM 16991 N N . SER H 2 84 ? -11.038 -22.884 48.062 1.00 75.52 82 SER H N 1
ATOM 16992 C CA . SER H 2 84 ? -10.952 -22.022 49.248 1.00 81.37 82 SER H CA 1
ATOM 16993 C C . SER H 2 84 ? -12.017 -20.927 49.202 1.00 85.40 82 SER H C 1
ATOM 16994 O O . SER H 2 84 ? -12.677 -20.662 50.204 1.00 89.60 82 SER H O 1
ATOM 16997 N N . GLU H 2 85 ? -12.149 -20.292 48.031 1.00 85.47 83 GLU H N 1
ATOM 16998 C CA . GLU H 2 85 ? -13.230 -19.359 47.724 1.00 97.48 83 GLU H CA 1
ATOM 16999 C C . GLU H 2 85 ? -14.568 -19.886 48.264 1.00 85.05 83 GLU H C 1
ATOM 17000 O O . GLU H 2 85 ? -15.175 -19.240 49.106 1.00 97.96 83 GLU H O 1
ATOM 17006 N N . GLU H 2 86 ? -14.980 -21.080 47.802 1.00 67.40 84 GLU H N 1
ATOM 17007 C CA . GLU H 2 86 ? -16.337 -21.597 47.971 1.00 60.69 84 GLU H CA 1
ATOM 17008 C C . GLU H 2 86 ? -16.567 -22.121 49.395 1.00 58.43 84 GLU H C 1
ATOM 17009 O O . GLU H 2 86 ? -17.703 -22.167 49.854 1.00 59.12 84 GLU H O 1
ATOM 17015 N N . GLU H 2 87 ? -15.500 -22.574 50.068 1.00 51.36 85 GLU H N 1
ATOM 17016 C CA . GLU H 2 87 ? -15.594 -23.045 51.447 1.00 49.92 85 GLU H CA 1
ATOM 17017 C C . GLU H 2 87 ? -15.986 -21.870 52.349 1.00 44.95 85 GLU H C 1
ATOM 17018 O O . GLU H 2 87 ? -16.922 -22.001 53.129 1.00 44.85 85 GLU H O 1
ATOM 17024 N N . ILE H 2 88 ? -15.340 -20.707 52.158 1.00 39.44 86 ILE H N 1
ATOM 17025 C CA . ILE H 2 88 ? -15.659 -19.479 52.900 1.00 42.69 86 ILE H CA 1
ATOM 17026 C C . ILE H 2 88 ? -17.097 -19.024 52.567 1.00 44.19 86 ILE H C 1
ATOM 17027 O O . ILE H 2 88 ? -17.820 -18.580 53.446 1.00 43.09 86 ILE H O 1
ATOM 17032 N N . ARG H 2 89 ? -17.516 -19.169 51.305 1.00 48.06 87 ARG H N 1
ATOM 17033 C CA . ARG H 2 89 ? -18.862 -18.789 50.873 1.00 55.11 87 ARG H CA 1
ATOM 17034 C C . ARG H 2 89 ? -19.905 -19.615 51.620 1.00 52.77 87 ARG H C 1
ATOM 17035 O O . ARG H 2 89 ? -20.896 -19.077 52.094 1.00 51.04 87 ARG H O 1
ATOM 17043 N N . GLU H 2 90 ? -19.684 -20.933 51.671 1.00 55.72 88 GLU H N 1
ATOM 17044 C CA . GLU H 2 90 ? -20.601 -21.884 52.295 1.00 53.85 88 GLU H CA 1
ATOM 17045 C C . GLU H 2 90 ? -20.696 -21.651 53.804 1.00 48.91 88 GLU H C 1
ATOM 17046 O O . GLU H 2 90 ? -21.748 -21.886 54.394 1.00 54.64 88 GLU H O 1
ATOM 17052 N N . ALA H 2 91 ? -19.601 -21.187 54.419 1.00 45.59 89 ALA H N 1
ATOM 17053 C CA . ALA H 2 91 ? -19.530 -20.989 55.870 1.00 45.64 89 ALA H CA 1
ATOM 17054 C C . ALA H 2 91 ? -20.404 -19.801 56.297 1.00 43.28 89 ALA H C 1
ATOM 17055 O O . ALA H 2 91 ? -21.007 -19.825 57.353 1.00 47.37 89 ALA H O 1
ATOM 17057 N N . PHE H 2 92 ? -20.405 -18.739 55.501 1.00 40.09 90 PHE H N 1
ATOM 17058 C CA . PHE H 2 92 ? -21.259 -17.588 55.744 1.00 45.60 90 PHE H CA 1
ATOM 17059 C C . PHE H 2 92 ? -22.676 -17.940 55.318 1.00 46.62 90 PHE H C 1
ATOM 17060 O O . PHE H 2 92 ? -23.631 -17.577 56.009 1.00 46.04 90 PHE H O 1
ATOM 17068 N N . ARG H 2 93 ? -22.784 -18.686 54.206 1.00 44.86 91 ARG H N 1
ATOM 17069 C CA . ARG H 2 93 ? -24.064 -19.090 53.634 1.00 53.39 91 ARG H CA 1
ATOM 17070 C C . ARG H 2 93 ? -24.985 -19.626 54.744 1.00 48.67 91 ARG H C 1
ATOM 17071 O O . ARG H 2 93 ? -26.196 -19.354 54.743 1.00 46.29 91 ARG H O 1
ATOM 17079 N N . VAL H 2 94 ? -24.403 -20.385 55.689 1.00 39.86 92 VAL H N 1
ATOM 17080 C CA . VAL H 2 94 ? -25.167 -21.152 56.668 1.00 39.94 92 VAL H CA 1
ATOM 17081 C C . VAL H 2 94 ? -25.848 -20.205 57.670 1.00 40.05 92 VAL H C 1
ATOM 17082 O O . VAL H 2 94 ? -26.834 -20.583 58.288 1.00 40.00 92 VAL H O 1
ATOM 17086 N N . PHE H 2 95 ? -25.313 -18.982 57.822 1.00 39.38 93 PHE H N 1
ATOM 17087 C CA . PHE H 2 95 ? -25.878 -17.949 58.709 1.00 40.39 93 PHE H CA 1
ATOM 17088 C C . PHE H 2 95 ? -26.858 -17.050 57.930 1.00 39.14 93 PHE H C 1
ATOM 17089 O O . PHE H 2 95 ? -27.377 -16.083 58.482 1.00 40.66 93 PHE H O 1
ATOM 17097 N N . ASP H 2 96 ? -27.076 -17.361 56.635 1.00 37.64 94 ASP H N 1
ATOM 17098 C CA . ASP H 2 96 ? -27.951 -16.588 55.755 1.00 43.21 94 ASP H CA 1
ATOM 17099 C C . ASP H 2 96 ? -29.322 -17.274 55.687 1.00 46.76 94 ASP H C 1
ATOM 17100 O O . ASP H 2 96 ? -29.479 -18.284 54.992 1.00 46.36 94 ASP H O 1
ATOM 17105 N N . LYS H 2 97 ? -30.319 -16.676 56.365 1.00 53.30 95 LYS H N 1
ATOM 17106 C CA . LYS H 2 97 ? -31.629 -17.298 56.605 1.00 60.73 95 LYS H CA 1
ATOM 17107 C C . LYS H 2 97 ? -32.417 -17.519 55.303 1.00 56.21 95 LYS H C 1
ATOM 17108 O O . LYS H 2 97 ? -32.832 -18.642 55.030 1.00 55.83 95 LYS H O 1
ATOM 17114 N N . ASP H 2 98 ? -32.628 -16.438 54.524 1.00 54.02 96 ASP H N 1
ATOM 17115 C CA . ASP H 2 98 ? -33.508 -16.439 53.352 1.00 58.08 96 ASP H CA 1
ATOM 17116 C C . ASP H 2 98 ? -32.723 -16.725 52.057 1.00 61.86 96 ASP H C 1
ATOM 17117 O O . ASP H 2 98 ? -33.321 -16.799 50.975 1.00 57.13 96 ASP H O 1
ATOM 17122 N N . GLY H 2 99 ? -31.387 -16.864 52.177 1.00 61.08 97 GLY H N 1
ATOM 17123 C CA . GLY H 2 99 ? -30.515 -17.293 51.085 1.00 52.91 97 GLY H CA 1
ATOM 17124 C C . GLY H 2 99 ? -30.302 -16.219 50.012 1.00 52.28 97 GLY H C 1
ATOM 17125 O O . GLY H 2 99 ? -29.916 -16.563 48.884 1.00 53.21 97 GLY H O 1
ATOM 17126 N N . ASN H 2 100 ? -30.513 -14.932 50.388 1.00 46.22 98 ASN H N 1
ATOM 17127 C CA . ASN H 2 100 ? -30.471 -13.789 49.462 1.00 47.98 98 ASN H CA 1
ATOM 17128 C C . ASN H 2 100 ? -29.044 -13.267 49.272 1.00 50.59 98 ASN H C 1
ATOM 17129 O O . ASN H 2 100 ? -28.825 -12.337 48.489 1.00 50.02 98 ASN H O 1
ATOM 17134 N N . GLY H 2 101 ? -28.083 -13.864 50.001 1.00 52.22 99 GLY H N 1
ATOM 17135 C CA . GLY H 2 101 ? -26.673 -13.496 49.910 1.00 48.30 99 GLY H CA 1
ATOM 17136 C C . GLY H 2 101 ? -26.319 -12.307 50.804 1.00 46.45 99 GLY H C 1
ATOM 17137 O O . GLY H 2 101 ? -25.210 -11.804 50.740 1.00 45.34 99 GLY H O 1
ATOM 17138 N N . TYR H 2 102 ? -27.269 -11.901 51.659 1.00 47.33 100 TYR H N 1
ATOM 17139 C CA . TYR H 2 102 ? -27.063 -10.875 52.680 1.0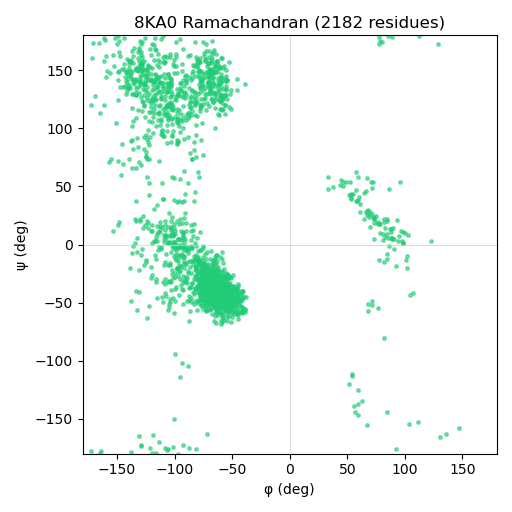0 48.21 100 TYR H CA 1
ATOM 17140 C C . TYR H 2 102 ? -27.275 -11.466 54.084 1.00 44.73 100 TYR H C 1
ATOM 17141 O O . TYR H 2 102 ? -28.146 -12.306 54.279 1.00 45.85 100 TYR H O 1
ATOM 17150 N N . ILE H 2 103 ? -26.412 -11.059 55.031 1.00 45.02 101 ILE H N 1
ATOM 17151 C CA . ILE H 2 103 ? -26.671 -11.166 56.472 1.00 43.80 101 ILE H CA 1
ATOM 17152 C C . ILE H 2 103 ? -26.555 -9.762 57.036 1.00 41.99 101 ILE H C 1
ATOM 17153 O O . ILE H 2 103 ? -25.812 -8.968 56.477 1.00 41.43 101 ILE H O 1
ATOM 17158 N N . SER H 2 104 ? -27.249 -9.487 58.158 1.00 39.68 102 SER H N 1
ATOM 17159 C CA . SER H 2 104 ? -27.168 -8.202 58.847 1.00 41.55 102 SER H CA 1
ATOM 17160 C C . SER H 2 104 ? -25.771 -8.037 59.455 1.00 41.85 102 SER H C 1
ATOM 17161 O O . SER H 2 104 ? -25.039 -9.026 59.584 1.00 34.13 102 SER H O 1
ATOM 17164 N N . ALA H 2 105 ? -25.422 -6.781 59.833 1.00 43.41 103 ALA H N 1
ATOM 17165 C CA . ALA H 2 105 ? -24.155 -6.442 60.492 1.00 42.42 103 ALA H CA 1
ATOM 17166 C C . ALA H 2 105 ? -24.048 -7.163 61.847 1.00 39.96 103 ALA H C 1
ATOM 17167 O O . ALA H 2 105 ? -23.022 -7.772 62.142 1.00 39.96 103 ALA H O 1
ATOM 17169 N N . ALA H 2 106 ? -25.123 -7.073 62.648 1.00 38.11 104 ALA H N 1
ATOM 17170 C CA . ALA H 2 106 ? -25.252 -7.756 63.945 1.00 38.06 104 ALA H CA 1
ATOM 17171 C C . ALA H 2 106 ? -24.947 -9.241 63.802 1.00 35.98 104 ALA H C 1
ATOM 17172 O O . ALA H 2 106 ? -24.213 -9.778 64.590 1.00 38.80 104 ALA H O 1
ATOM 17174 N N . GLU H 2 107 ? -25.513 -9.870 62.772 1.00 41.46 105 GLU H N 1
ATOM 17175 C CA . GLU H 2 107 ? -25.299 -11.288 62.474 1.00 45.03 105 GLU H CA 1
ATOM 17176 C C . GLU H 2 107 ? -23.816 -11.557 62.150 1.00 45.47 105 GLU H C 1
ATOM 17177 O O . GLU H 2 107 ? -23.248 -12.563 62.603 1.00 50.89 105 GLU H O 1
ATOM 17183 N N . LEU H 2 108 ? -23.186 -10.633 61.393 1.00 40.29 106 LEU H N 1
ATOM 17184 C CA . LEU H 2 108 ? -21.779 -10.737 61.010 1.00 37.87 106 LEU H CA 1
ATOM 17185 C C . LEU H 2 108 ? -20.905 -10.548 62.254 1.00 34.74 106 LEU H C 1
ATOM 17186 O O . LEU H 2 108 ? -19.998 -11.340 62.500 1.00 29.49 106 LEU H O 1
ATOM 17191 N N . ARG H 2 109 ? -21.194 -9.510 63.043 1.00 36.27 107 ARG H N 1
ATOM 17192 C CA . ARG H 2 109 ? -20.428 -9.235 64.258 1.00 39.21 107 ARG H CA 1
ATOM 17193 C C . ARG H 2 109 ? -20.357 -10.520 65.107 1.00 38.73 107 ARG H C 1
ATOM 17194 O O . ARG H 2 109 ? -19.272 -10.933 65.532 1.00 30.95 107 ARG H O 1
ATOM 17202 N N . HIS H 2 110 ? -21.533 -11.167 65.277 1.00 37.47 108 HIS H N 1
ATOM 17203 C CA . HIS H 2 110 ? -21.697 -12.343 66.121 1.00 36.25 108 HIS H CA 1
ATOM 17204 C C . HIS H 2 110 ? -20.823 -13.512 65.610 1.00 35.09 108 HIS H C 1
ATOM 17205 O O . HIS H 2 110 ? -20.124 -14.151 66.401 1.00 29.85 108 HIS H O 1
ATOM 17212 N N . VAL H 2 111 ? -20.921 -13.820 64.297 1.00 33.45 109 VAL H N 1
ATOM 17213 C CA . VAL H 2 111 ? -20.170 -14.909 63.670 1.00 36.17 109 VAL H CA 1
ATOM 17214 C C . VAL H 2 111 ? -18.669 -14.676 63.871 1.00 37.46 109 VAL H C 1
ATOM 17215 O O . VAL H 2 111 ? -17.956 -15.595 64.222 1.00 35.04 109 VAL H O 1
ATOM 17219 N N . MET H 2 112 ? -18.223 -13.425 63.653 1.00 38.91 110 MET H N 1
ATOM 17220 C CA . MET H 2 112 ? -16.809 -13.089 63.549 1.00 37.83 110 MET H CA 1
ATOM 17221 C C . MET H 2 112 ? -16.177 -13.147 64.948 1.00 37.48 110 MET H C 1
ATOM 17222 O O . MET H 2 112 ? -15.158 -13.798 65.120 1.00 37.08 110 MET H O 1
ATOM 17227 N N . THR H 2 113 ? -16.831 -12.542 65.959 1.00 33.79 111 THR H N 1
ATOM 17228 C CA . THR H 2 113 ? -16.360 -12.655 67.341 1.00 34.26 111 THR H CA 1
ATOM 17229 C C . THR H 2 113 ? -16.279 -14.118 67.771 1.00 36.17 111 THR H C 1
ATOM 17230 O O . THR H 2 113 ? -15.338 -14.486 68.462 1.00 41.31 111 THR H O 1
ATOM 17234 N N . ASN H 2 114 ? -17.263 -14.934 67.343 1.00 34.01 112 ASN H N 1
ATOM 17235 C CA . ASN H 2 114 ? -17.369 -16.334 67.730 1.00 33.77 112 ASN H CA 1
ATOM 17236 C C . ASN H 2 114 ? -16.275 -17.186 67.076 1.00 35.69 112 ASN H C 1
ATOM 17237 O O . ASN H 2 114 ? -15.802 -18.147 67.702 1.00 31.16 112 ASN H O 1
ATOM 17242 N N . LEU H 2 115 ? -15.886 -16.834 65.831 1.00 32.00 113 LEU H N 1
ATOM 17243 C CA . LEU H 2 115 ? -15.024 -17.685 65.011 1.00 36.44 113 LEU H CA 1
ATOM 17244 C C . LEU H 2 115 ? -13.585 -17.113 64.893 1.00 36.04 113 LEU H C 1
ATOM 17245 O O . LEU H 2 115 ? -12.690 -17.812 64.447 1.00 39.52 113 LEU H O 1
ATOM 17250 N N . GLY H 2 116 ? -13.354 -15.886 65.386 1.00 37.12 114 GLY H N 1
ATOM 17251 C CA . GLY H 2 116 ? -12.008 -15.334 65.557 1.00 35.80 114 GLY H CA 1
ATOM 17252 C C . GLY H 2 116 ? -11.349 -15.795 66.864 1.00 37.85 114 GLY H C 1
ATOM 17253 O O . GLY H 2 116 ? -11.465 -15.103 67.896 1.00 36.23 114 GLY H O 1
ATOM 17254 N N . GLU H 2 117 ? -10.657 -16.959 66.804 1.00 40.28 115 GLU H N 1
ATOM 17255 C CA . GLU H 2 117 ? -9.831 -17.470 67.908 1.00 46.60 115 GLU H CA 1
ATOM 17256 C C . GLU H 2 117 ? -9.015 -16.336 68.524 1.00 43.52 115 GLU H C 1
ATOM 17257 O O . GLU H 2 117 ? -8.913 -16.246 69.738 1.00 45.08 115 GLU H O 1
ATOM 17263 N N . LYS H 2 118 ? -8.436 -15.489 67.661 1.00 41.23 116 LYS H N 1
ATOM 17264 C CA . LYS H 2 118 ? -7.339 -14.607 68.043 1.00 40.02 116 LYS H CA 1
ATOM 17265 C C . LYS H 2 118 ? -7.557 -13.185 67.517 1.00 33.47 116 LYS H C 1
ATOM 17266 O O . LYS H 2 118 ? -6.608 -12.430 67.470 1.00 41.01 116 LYS H O 1
ATOM 17272 N N . LEU H 2 119 ? -8.811 -12.807 67.209 1.00 33.06 117 LEU H N 1
ATOM 17273 C CA . LEU H 2 119 ? -9.174 -11.400 66.969 1.00 34.89 117 LEU H CA 1
ATOM 17274 C C . LEU H 2 119 ? -9.204 -10.620 68.286 1.00 39.22 117 LEU H C 1
ATOM 17275 O O . LEU H 2 119 ? -9.328 -11.202 69.356 1.00 40.43 117 LEU H O 1
ATOM 17280 N N . THR H 2 120 ? -9.060 -9.296 68.180 1.00 46.16 118 THR H N 1
ATOM 17281 C CA . THR H 2 120 ? -9.346 -8.355 69.261 1.00 44.51 118 THR H CA 1
ATOM 17282 C C . THR H 2 120 ? -10.740 -7.763 69.029 1.00 41.97 118 THR H C 1
ATOM 17283 O O . THR H 2 120 ? -11.279 -7.831 67.912 1.00 40.58 118 THR H O 1
ATOM 17287 N N . ASP H 2 121 ? -11.302 -7.142 70.081 1.00 42.66 119 ASP H N 1
ATOM 17288 C CA . ASP H 2 121 ? -12.619 -6.525 70.005 1.00 40.79 119 ASP H CA 1
ATOM 17289 C C . ASP H 2 121 ? -12.568 -5.376 69.002 1.00 43.32 119 ASP H C 1
ATOM 17290 O O . ASP H 2 121 ? -13.494 -5.180 68.198 1.00 40.03 119 ASP H O 1
ATOM 17295 N N . GLU H 2 122 ? -11.448 -4.644 69.026 1.00 47.79 120 GLU H N 1
ATOM 17296 C CA . GLU H 2 122 ? -11.223 -3.510 68.138 1.00 49.81 120 GLU H CA 1
ATOM 17297 C C . GLU H 2 122 ? -11.247 -3.993 66.675 1.00 45.57 120 GLU H C 1
ATOM 17298 O O . GLU H 2 122 ? -11.935 -3.425 65.852 1.00 43.21 120 GLU H O 1
ATOM 17304 N N . GLU H 2 123 ? -10.554 -5.103 66.384 1.00 48.65 121 GLU H N 1
ATOM 17305 C CA . GLU H 2 123 ? -10.476 -5.664 65.034 1.00 47.80 121 GLU H CA 1
ATOM 17306 C C . GLU H 2 123 ? -11.874 -6.054 64.516 1.00 48.71 121 GLU H C 1
ATOM 17307 O O . GLU H 2 123 ? -12.173 -5.893 63.317 1.00 43.76 121 GLU H O 1
ATOM 17313 N N . VAL H 2 124 ? -12.730 -6.571 65.423 1.00 46.46 122 VAL H N 1
ATOM 17314 C CA . VAL H 2 124 ? -14.105 -6.960 65.083 1.00 44.99 122 VAL H CA 1
ATOM 17315 C C . VAL H 2 124 ? -14.918 -5.718 64.723 1.00 43.56 122 VAL H C 1
ATOM 17316 O O . VAL H 2 124 ? -15.627 -5.723 63.697 1.00 49.56 122 VAL H O 1
ATOM 17320 N N . ASP H 2 125 ? -14.803 -4.659 65.552 1.00 38.50 123 ASP H N 1
ATOM 17321 C CA . ASP H 2 125 ? -15.394 -3.359 65.236 1.00 41.27 123 ASP H CA 1
ATOM 17322 C C . ASP H 2 125 ? -14.971 -2.919 63.821 1.00 42.98 123 ASP H C 1
ATOM 17323 O O . ASP H 2 125 ? -15.836 -2.594 62.997 1.00 43.79 123 ASP H O 1
ATOM 17328 N N . GLN H 2 126 ? -13.645 -2.912 63.554 1.00 46.38 124 GLN H N 1
ATOM 17329 C CA . GLN H 2 126 ? -13.064 -2.412 62.297 1.00 55.45 124 GLN H CA 1
ATOM 17330 C C . GLN H 2 126 ? -13.681 -3.165 61.113 1.00 54.08 124 GLN H C 1
ATOM 17331 O O . GLN H 2 126 ? -14.197 -2.551 60.183 1.00 49.29 124 GLN H O 1
ATOM 17337 N N . MET H 2 127 ? -13.618 -4.504 61.178 1.00 56.31 125 MET H N 1
ATOM 17338 C CA . MET H 2 127 ? -14.217 -5.411 60.203 1.00 51.32 125 MET H CA 1
ATOM 17339 C C . MET H 2 127 ? -15.645 -4.987 59.848 1.00 48.61 125 MET H C 1
ATOM 17340 O O . MET H 2 127 ? -16.027 -5.015 58.666 1.00 48.66 125 MET H O 1
ATOM 17345 N N . ILE H 2 128 ? -16.454 -4.711 60.888 1.00 44.78 126 ILE H N 1
ATOM 17346 C CA . ILE H 2 128 ? -17.887 -4.434 60.739 1.00 48.32 126 ILE H CA 1
ATOM 17347 C C . ILE H 2 128 ? -18.067 -3.027 60.153 1.00 50.85 126 ILE H C 1
ATOM 17348 O O . ILE H 2 128 ? -18.852 -2.846 59.239 1.00 52.54 126 ILE H O 1
ATOM 17353 N N . ARG H 2 129 ? -17.308 -2.051 60.663 1.00 59.39 127 ARG H N 1
ATOM 17354 C CA . ARG H 2 129 ? -17.260 -0.707 60.090 1.00 63.41 127 ARG H CA 1
ATOM 17355 C C . ARG H 2 129 ? -16.963 -0.775 58.586 1.00 64.10 127 ARG H C 1
ATOM 17356 O O . ARG H 2 129 ? -17.527 -0.017 57.813 1.00 73.40 127 ARG H O 1
ATOM 17364 N N . GLU H 2 130 ? -16.066 -1.676 58.190 1.00 63.22 128 GLU H N 1
ATOM 17365 C CA . GLU H 2 130 ? -15.599 -1.788 56.813 1.00 66.18 128 GLU H CA 1
ATOM 17366 C C . GLU H 2 130 ? -16.675 -2.460 55.947 1.00 64.47 128 GLU H C 1
ATOM 17367 O O . GLU H 2 130 ? -16.840 -2.111 54.777 1.00 54.67 128 GLU H O 1
ATOM 17373 N N . ALA H 2 131 ? -17.396 -3.440 56.518 1.00 67.53 129 ALA H N 1
ATOM 17374 C CA . ALA H 2 131 ? -18.561 -4.039 55.864 1.00 71.87 129 ALA H CA 1
ATOM 17375 C C . ALA H 2 131 ? -19.652 -2.972 55.739 1.00 83.12 129 ALA H C 1
ATOM 17376 O O . ALA H 2 131 ? -19.881 -2.208 56.673 1.00 96.39 129 ALA H O 1
ATOM 17378 N N . ASP H 2 132 ? -20.328 -2.929 54.588 1.00 96.28 130 ASP H N 1
ATOM 17379 C CA . ASP H 2 132 ? -20.939 -1.690 54.088 1.00 108.97 130 ASP H CA 1
ATOM 17380 C C . ASP H 2 132 ? -21.843 -1.020 55.147 1.00 118.53 130 ASP H C 1
ATOM 17381 O O . ASP H 2 132 ? -21.697 0.180 55.395 1.00 126.83 130 ASP H O 1
ATOM 17386 N N . ILE H 2 133 ? -22.750 -1.791 55.780 1.00 122.77 131 ILE H N 1
ATOM 17387 C CA . ILE H 2 133 ? -23.714 -1.276 56.767 1.00 126.23 131 ILE H CA 1
ATOM 17388 C C . ILE H 2 133 ? -24.432 -0.027 56.234 1.00 133.50 131 ILE H C 1
ATOM 17389 O O . ILE H 2 133 ? -24.417 1.019 56.887 1.00 139.81 131 ILE H O 1
ATOM 17394 N N . ASP H 2 134 ? -25.048 -0.116 55.049 1.00 131.01 132 ASP H N 1
ATOM 17395 C CA . ASP H 2 134 ? -25.902 0.966 54.561 1.00 121.47 132 ASP H CA 1
ATOM 17396 C C . ASP H 2 134 ? -27.228 0.381 54.064 1.00 120.67 132 ASP H C 1
ATOM 17397 O O . ASP H 2 134 ? -27.332 -0.816 53.785 1.00 104.26 132 ASP H O 1
ATOM 17402 N N . GLY H 2 135 ? -28.242 1.251 53.974 1.00 127.60 133 GLY H N 1
ATOM 17403 C CA . GLY H 2 135 ? -29.610 0.844 53.689 1.00 128.98 133 GLY H CA 1
ATOM 17404 C C . GLY H 2 135 ? -30.314 0.363 54.955 1.00 126.32 133 GLY H C 1
ATOM 17405 O O . GLY H 2 135 ? -31.050 1.128 55.581 1.00 118.60 133 GLY H O 1
ATOM 17406 N N . ASP H 2 136 ? -30.043 -0.904 55.328 1.00 122.23 134 ASP H N 1
ATOM 17407 C CA . ASP H 2 136 ? -30.639 -1.554 56.497 1.00 120.69 134 ASP H CA 1
ATOM 17408 C C . ASP H 2 136 ? -29.541 -2.140 57.396 1.00 107.35 134 ASP H C 1
ATOM 17409 O O . ASP H 2 136 ? -29.835 -2.919 58.308 1.00 114.82 134 ASP H O 1
ATOM 17414 N N . GLY H 2 137 ? -28.283 -1.728 57.162 1.00 87.21 135 GLY H N 1
ATOM 17415 C CA . GLY H 2 137 ? -27.121 -2.391 57.749 1.00 78.07 135 GLY H CA 1
ATOM 17416 C C . GLY H 2 137 ? -27.053 -3.868 57.348 1.00 62.96 135 GLY H C 1
ATOM 17417 O O . GLY H 2 137 ? -27.133 -4.744 58.202 1.00 54.77 135 GLY H O 1
ATOM 17418 N N . GLN H 2 138 ? -27.004 -4.104 56.029 1.00 56.26 136 GLN H N 1
ATOM 17419 C CA . GLN H 2 138 ? -26.891 -5.426 55.423 1.00 55.82 136 GLN H CA 1
ATOM 17420 C C . GLN H 2 138 ? -25.539 -5.506 54.700 1.00 56.90 136 GLN H C 1
ATOM 17421 O O . GLN H 2 138 ? -25.075 -4.511 54.139 1.00 60.55 136 GLN H O 1
ATOM 17427 N N . VAL H 2 139 ? -24.903 -6.685 54.750 1.00 52.47 137 VAL H N 1
ATOM 17428 C CA . VAL H 2 139 ? -23.632 -6.934 54.082 1.00 54.55 137 VAL H CA 1
ATOM 17429 C C . VAL H 2 139 ? -23.805 -8.169 53.214 1.00 48.11 137 VAL H C 1
ATOM 17430 O O . VAL H 2 139 ? -24.261 -9.208 53.689 1.00 41.17 137 VAL H O 1
ATOM 17434 N N . ASN H 2 140 ? -23.617 -7.950 51.908 1.00 48.30 138 ASN H N 1
ATOM 17435 C CA . ASN H 2 140 ? -23.256 -8.975 50.950 1.00 48.45 138 ASN H CA 1
ATOM 17436 C C . ASN H 2 140 ? -21.971 -9.649 51.431 1.00 49.51 138 ASN H C 1
ATOM 17437 O O . ASN H 2 140 ? -20.923 -9.013 51.462 1.00 54.40 138 ASN H O 1
ATOM 17442 N N . TYR H 2 141 ? -22.064 -10.933 51.820 1.00 55.12 139 TYR H N 1
ATOM 17443 C CA . TYR H 2 141 ? -20.965 -11.635 52.493 1.00 55.21 139 TYR H CA 1
ATOM 17444 C C . TYR H 2 141 ? -19.940 -12.114 51.459 1.00 52.69 139 TYR H C 1
ATOM 17445 O O . TYR H 2 141 ? -18.752 -12.175 51.762 1.00 54.03 139 TYR H O 1
ATOM 17454 N N . GLU H 2 142 ? -20.404 -12.393 50.228 1.00 54.72 140 GLU H N 1
ATOM 17455 C CA . GLU H 2 142 ? -19.539 -12.755 49.102 1.00 56.47 140 GLU H CA 1
ATOM 17456 C C . GLU H 2 142 ? -18.598 -11.593 48.754 1.00 58.80 140 GLU H C 1
ATOM 17457 O O . GLU H 2 142 ? -17.470 -11.828 48.334 1.00 66.67 140 GLU H O 1
ATOM 17463 N N . GLU H 2 143 ? -19.062 -10.350 48.979 1.00 62.25 141 GLU H N 1
ATOM 17464 C CA . GLU H 2 143 ? -18.277 -9.128 48.758 1.00 60.96 141 GLU H CA 1
ATOM 17465 C C . GLU H 2 143 ? -17.353 -8.857 49.960 1.00 53.69 141 GLU H C 1
ATOM 17466 O O . GLU H 2 143 ? -16.225 -8.408 49.787 1.00 56.27 141 GLU H O 1
ATOM 17472 N N . PHE H 2 144 ? -17.843 -9.124 51.177 1.00 51.30 142 PHE H N 1
ATOM 17473 C CA . PHE H 2 144 ? -17.049 -8.991 52.404 1.00 50.94 142 PHE H CA 1
ATOM 17474 C C . PHE H 2 144 ? -15.799 -9.872 52.347 1.00 50.11 142 PHE H C 1
ATOM 17475 O O . PHE H 2 144 ? -14.750 -9.455 52.799 1.00 52.02 142 PHE H O 1
ATOM 17483 N N . VAL H 2 145 ? -15.950 -11.094 51.804 1.00 52.87 143 VAL H N 1
ATOM 17484 C CA . VAL H 2 145 ? -14.864 -12.063 51.643 1.00 56.64 143 VAL H CA 1
ATOM 17485 C C . VAL H 2 145 ? -13.803 -11.481 50.702 1.00 58.00 143 VAL H C 1
ATOM 17486 O O . VAL H 2 145 ? -12.663 -11.275 51.119 1.00 61.39 143 VAL H O 1
ATOM 17490 N N . GLN H 2 146 ? -14.211 -11.189 49.453 1.00 57.47 144 GLN H N 1
ATOM 17491 C CA . GLN H 2 146 ? -13.349 -10.588 48.437 1.00 56.72 144 GLN H CA 1
ATOM 17492 C C . GLN H 2 146 ? -12.624 -9.366 49.011 1.00 52.14 144 GLN H C 1
ATOM 17493 O O . GLN H 2 146 ? -11.472 -9.138 48.673 1.00 52.94 144 GLN H O 1
ATOM 17499 N N . MET H 2 147 ? -13.305 -8.611 49.899 1.00 56.55 145 MET H N 1
ATOM 17500 C CA . MET H 2 147 ? -12.737 -7.458 50.601 1.00 58.53 145 MET H CA 1
ATOM 17501 C C . MET H 2 147 ? -11.603 -7.889 51.530 1.00 60.63 145 MET H C 1
ATOM 17502 O O . MET H 2 147 ? -10.590 -7.202 51.620 1.00 68.78 145 MET H O 1
ATOM 17507 N N . MET H 2 148 ? -11.799 -9.001 52.254 1.00 61.29 146 MET H N 1
ATOM 17508 C CA . MET H 2 148 ? -10.835 -9.470 53.246 1.00 64.21 146 MET H CA 1
ATOM 17509 C C . MET H 2 148 ? -9.693 -10.258 52.553 1.00 64.20 146 MET H C 1
ATOM 17510 O O . MET H 2 148 ? -8.530 -10.094 52.917 1.00 65.50 146 MET H O 1
ATOM 17515 N N . THR H 2 149 ? -10.045 -11.100 51.555 1.00 66.93 147 THR H N 1
ATOM 17516 C CA . THR H 2 149 ? -9.115 -11.713 50.590 1.00 70.85 147 THR H CA 1
ATOM 17517 C C . THR H 2 149 ? -8.041 -10.720 50.102 1.00 79.03 147 THR H C 1
ATOM 17518 O O . THR H 2 149 ? -6.835 -10.989 50.195 1.00 74.56 147 THR H O 1
ATOM 17522 N N . ALA H 2 150 ? -8.504 -9.597 49.528 1.00 86.72 148 ALA H N 1
ATOM 17523 C CA . ALA H 2 150 ? -7.669 -8.629 48.822 1.00 96.70 148 ALA H CA 1
ATOM 17524 C C . ALA H 2 150 ? -6.485 -8.196 49.694 1.00 109.32 148 ALA H C 1
ATOM 17525 O O . ALA H 2 150 ? -5.653 -7.402 49.179 1.00 125.22 148 ALA H O 1
#

Nearest PDB structures (foldseek):
  8k9z-assembly1_B  TM=9.551E-01  e=3.799E-20  Homo sapiens
  8ka1-assembly3_F  TM=9.614E-01  e=5.317E-19  Homo sapiens
  3gn4-assembly2_H  TM=6.540E-01  e=7.559E-19  Drosophila melanogaster
  2ix7-assembly1_A  TM=6.661E-01  e=8.016E-19  Mus musculus
  7sqc-assembly1_4A  TM=6.471E-01  e=2.017E-17  Chlamydomonas reinhardtii

InterPro domains:
  IPR000073 Alpha/beta hydrolase fold-1 [PF00561] (2998-3107)
  IPR011049 Serralysin-like metalloprotease, C-terminal [SSF51120] (4843-4935)
  IPR011049 Serralysin-like metalloprotease, C-terminal [SSF51120] (4928-5133)
  IPR011509 RtxA toxin [PF07634] (101-118)
  IPR011509 RtxA toxin [PF07634] (121-138)
  IPR011509 RtxA toxin [PF07634] (141-158)
  IPR011509 RtxA toxin [PF07634] (161-184)
  IPR011509 RtxA toxin [PF07634] (187-204)
  IPR011509 RtxA toxin [PF07634] (207-224)
  IPR011509 RtxA toxin [PF07634] (255-272)
  IPR011509 RtxA toxin [PF07634] (275-289)
  IPR011509 RtxA toxin [PF07634] (584-600)
  IPR011509 RtxA toxin [PF07634] (604-620)
  IPR011509 RtxA toxin [PF07634] (624-641)
  IPR011509 RtxA toxin [PF07634] (644-658)
  IPR011509 RtxA toxin [PF07634] (741-754)
  IPR011509 RtxA toxin [PF07634] (759-770)
  IPR011509 RtxA toxin [PF07634] (782-799)
  IPR011509 RtxA toxin [PF07634] (801-817)
  IPR011509 RtxA toxin [PF07634] (820-836)

Secondary structure (DSSP, 8-state):
--HHHHHHHHHHHHHHHHTTTT----SS--PBTTB--------HHHHHHHHHHHHHHHHTSSS---TTTHHHHHHHHHHHHHTT-HHHHHHHHHHHHTTT---S-TTGGGEEE-EEESS-GGGGHHHHHHH-SS--EEE-GGG-HHHHHHHHHHHHHHHHHHHS--TTSHHHHHHHHHHHHHHHHHHHHHHHHHHTT--EEEEEEETTSEEESSHIIIIIHHHHHHHHHTTSEEEEEEE-S-GGGGTT--GGGSSB-TTSTT--EEEEGGGS-HHHHHHHHHH-SSS--TT-EEEE---TTHHHHHHHHHSTTTHHHHHH-EEEEEETTEEEEEETTT-SS--EEEEESSTT-HHHHHHHHHHHHHH-SSGGGS-SEEEEETTEEEEEESEEEEEEEESSSEEE-/---HHHHHHHHHHHHHH-TTSSSEEEGGGHHHHHHHTT----HHHHHHHHHHH-TTSS-EEEHHHHHHHHHHHHHH--HHHHHHHHHHTT-SS-SSEEEHHHHHHHHHHH-TT--HHHHHHHHHTS-B-TTSEEEHHHHHHHHH-/--HHHHHHHHHHHHHHHHTTTT----SS--PBTTB--------HHHHHHHHHHHHHHHHSSSS---STTHHHHHHHHHHHHHTT-HHHHHHHHHHHHHTT---S-TTGGGEEE-EEESS-GGGGHHHHHHT-SSS-EEE-GGGSHHHHHHHHHHHHHHHHHHHS--SSSHHHHHHHHHHHHHHHHHHHHHHHHHHTT--EEEEEEETTSEEETSHIIIIIHHHHHHHHHTTSEEEEEEE-S-GGGGTT--GGGSSB-TTSTT--EEEEGGGS-HHHHHHGGGTSTT---TT-EEEE---THHHHHHHHTTSTTHHHHHHH-EEEE--SSSEEEEETT--SS--EEEEESSTT-HHHHHHHHHHHHHH-SSGGGS-SEEEEETTEEEEESSSEEEEEEESSSEEE-/--HHHHHHHHHHHHHH-TT-SSEE-GGGHHHHHHHTT----HHHHHHHHTTS-SS-S--EEHHHHHHHHHHHHHH--HHHHHHHHHHTT-TT-SSEEEHHHHHHHHHHH-TT--HHHHHHHHHTS---TTSEEEHHHHHHHHH-/-HHHHHHHHHHHHHHHHTTTT----SS--PBTTB--------HHHHHHHHHHHHHHHHTSS-SS-SGGGSHHHHHHHHHHHHT-HHHHHHHHHHHHHTT---S-TTTTSEEE-B--SS--STTHHHHHHH-SS--EEE-GGGSHHHHHHHHHHHHHHHHHHHHS-TTSSHHHHHHHHHHHHHHHHHHHHHHHHHTT--EEEEEE-TTSB-TTSHIIIIIHHHHHHHHHTTSEEEEEEE-S-TTTTSS--GGGSSB-TTSTTPPBEEETTTS-SSSTTTTTSSSTTS--TT-EEEPS--THHHHHHHHHHSTTHHHHHHH-EEEEE-SSSEEEEETT--SS--EEEEESSTT-HHHHHHHHHHHHHH-SSSTTS-SEEEEETTEEEEEESEEEEEEEESSSEEE-/---HHHHHHHHHHHHTT-SSSSSEEEGGGHHHHHHHTT----HHHHHHHHHHH-SSSS-EEEHHHHHHHHHHHHHH--HHHHHHHHHHTT-SS-SSEEEHHHHHHHHHHH-TT--HHHHHHHHHTTT--SS-EEEHHHHHHHHHH-/-HHHHHHHHHHHHHHHHHTTT----SS--PPTT---------TTHHHHHHHHHHHHHHTS-SS--TTTHHHHHHHHHHHHHTT-HHHHHHHHHHHHTTT---S-TTTTSEEE-B--SSS-SSHHHHHHHT-SSS-EEE-GGGSHHHHHHHHHHHHHHHHHHHHS-SSSSHHHHHHHHHHHHHHHHHHHHHHHHHTT--EEEEEE-TTSB-TTSHIIIIIHHHHHHHHTTTSEEEEEEE-S-GGGGTT--GGGS-B-TTSTTPPEEEEGGGS-HHHHHHHHHSS-----TT-EEEES--TTHHHHHHHHHSTTHHHHHHH-EEEEE-SSSEEEEETT--SS--EEEEESSTT-HHHHHHHHHHHHHH-SSSTTS-SEEEEETTEEEEESSSEEEEEEESSSEEE-/---HHHHHHHHHHHHHH-TTSSSEEEGGGHHHHHHHTT----HHHHHHHHHHH-SSTT-EEEHHHHHHHHHHHHHH--HHHHHHHHHHTT-SS-SSEEEHHHHHHHHHHH-TT--HHHHHHHHHHS--BTTTEEEHHHHHHHHH-

Foldseek 3Di:
DFPLLVLLVLLLVLQCVVCVPVNPDDPFARFQFLQDADAADDDPVRLLVQLVLQLVVVCPDDAQDDNVCSSVLSNLLVCCLRVVGSVSLSVSLSNSVVSPFDLADPVHPLEQEEAEDDDCVVVLQVQLQVLADPSRGYDYSCNGVSLVVSLVSLVSSLCCLVPVADCVDPNSVSNSVNSVSSSVRSNLSSLLSSLLNHFEEHEYEAAQAAEPSDSCNGRRVSSNVVCVQQVGYPHYFYAHHDSVVQPPDHNVPHGDHSLDWPGWYWYFLLGDDPVVNVVVCVVPVDPHDRRDIDTDPDRSNVVLVVCVVVPQLSVCCVQQQWDWDQDPQAIWIDRPPRNPPDIAEEHEQDRVDPVRSVVVSVVCNVQDNYDVRAASYWYDDQQFIWGPNVDIDGQWGDDPHIDGD/DDDPVLLVVLCVLVVVQVPVPPQKHALVCLQVSLVVVPFHDDPVLSVVLQCVAQVVPPGIDGSVSSVVSSVVSVVVDDPLVVQQVLVQVLVPVSPQKDALVSQLVSCVVPPPDDDNVVSVVLSVVFDQDPVNMGRVNVSVVVVVD/DFLLLVLLVLLLVLQCVVCVPVNPDDPWARFQFLQDQDAADDDPVRLVVQLVQLLVVQQPDDDLQPNVCSSVLSNLLSCCLNVVGSVSLSVSLSNSVVSVQDQAFPVPPLEQEEAEDDDCVVVQQPQLQVLDDPSRGYDYSCRGGSLVVSLVSLVSSLVVLVPVQDPVPPSSPSNSVSSVSSSQSSNLSSLLSSQLNHFEEHEYEAAQAEEPSDSCNGRRVSSQVVCVQLVGYPHHFYAHHDNVVQPPDHNVVHHDHSLDPPGWYKYFLLGDDPVVNVVVCVPPVPPHDRRDIDTDPDHSNVVLVVVPVVPQLSVCCVQQQWDWDDDDQAIWIDRPPRNDPDIAGEHEPDRVDPVSSVVVSVVCNVQDNYDVRDARYWYCPPQWIWGDRPDIDTQWGCPPHIDGD/DPPVLLVVLCVLVVVQVPPPPQKHFLVCLQVSLVVSPFHDDPVLSVVLQCVQCVVVPGIAHSVSSVVSSVVRVVVDPPLVVQQVLVCVLVPVSPQKDALVSVLVSCVVPPPDDDPVNSVVLSVVFDQDPVRIGRVNVSVVVVVD/DLLLVLLVVLQVLQCVVCVPVPPADPFARDQFLQDAQAADDDPVVLVVQLVLLLVVQVPDPALADNVCSSVLSSLLVCCLRVNTSVSLSVNLVRSVVSPQDLAQDVHVLEAEEAEDDDPRVVLQVQLQVLDDPNRGYDYSCNRRSLVVQLVSLVVLLVCLVVVFDCVDDPSVSNNVNSVSSSVSSNLSSLLSSLLNGFEEYEYEDAQAAEDSDSCNGRRVSSNVVCVQVVGYPDHFYQHHPVVVSRDDHNVPHHDHSLDPPGWYKDACLPPVVVVCVVVCVVVVPVHDRGHIDTDPDHSNVVVVVCPVVPQLVVCCVQAQWDWDQDPAAIWIDRPVRPPPDIAEEEEPPRPDPVRSVVVSVVCSVQDRYDVRAASYWYHDPQWIWGDHVHIDTQWHCPVHIDGD/DDDPVVLVVLQVLQVVQVPVNPQKHFLVCLQVSLVVSPFHDDPVLSVVLQVVACPVVPGIDHSVSSVVVSVVRVVVDDVLVVQQVLVCVLVPPSPQKDFLVSQLVCCVVVVPPDDNVNSVVLSVPLPDPPPRIHRVNVSCVVVVVD/DLLLVLLVVLQVLQCVVCVVVNPDDPWARDQFLFDAQAADDDPVVVVVLLVLLLCVQLVDDQLDDNVCSSVLSNLLSCCLNVVTSVSLSVSLVNSVVSVQDQAAPVPPLEQLEAEDDDPGVVLQVQLQVLDDPNRGYDYSCRRVSLVVSLVSLVSSLVCLVPVFDCVDPSSNSNSVSSVSSSQSSNLSSLLSSLLNHFEEHEYEAAQADEDSDSCNRRRVSSLVVCCQVVGYPHYFYQHHPSVVQHPHHPVPHGDHNQDPPGWYWDFLLPDDPVVVCVVCVPPDPPHDRRDIDTDPDHSNVVVVVVPVVDQLSVCCVQQQWDWDDDPQAIWIDRPPCNPPDIAHEEEPCRPDPVRSVVVSVVCNVQPNYDVRAARYWYDYPFFIWGDNPHIDTQWGDDPHIDGD/DADPVRLVVLQVLQVVQVPVPPQKHFLVCLQVSLVVSPFHDDPVLSVVLQVVPCVPVPRIDHSVSSVVSSVVRVVVDDSLVVQQVVVQVLVDVSPQKDALVSQLVVCVVPCPPDDNVNSVVLSVVADLPDPRIGNVSVSVVVVVD

Radius of gyration: 51.05 Å; Cα contacts (8 Å, |Δi|>4): 3525; chains: 8; bounding box: 169×79×122 Å

Solvent-accessible surface area: 100094 Å² total; per-residue (Å²): 198,32,96,0,30,42,31,1,115,56,0,11,89,6,2,92,44,13,11,72,47,90,116,83,25,67,135,107,13,1,21,5,18,60,34,137,88,47,110,33,139,41,60,106,131,19,40,90,114,1,2,80,35,0,12,38,54,1,63,161,65,152,32,86,3,51,104,129,68,2,89,58,3,0,36,20,0,0,43,3,0,6,86,5,17,17,75,60,6,26,75,2,0,44,81,0,44,83,36,58,17,56,5,74,19,76,66,71,143,112,6,10,7,0,3,90,10,22,196,45,12,130,113,1,58,105,48,0,36,132,20,28,141,74,45,45,95,2,0,0,14,84,46,4,149,0,1,43,17,0,48,54,0,5,98,29,0,60,133,8,1,39,143,103,6,74,83,135,61,85,134,48,69,124,12,71,62,4,0,33,14,0,3,86,1,1,29,0,0,5,8,0,0,6,0,12,21,2,82,72,51,0,5,0,0,3,57,21,0,2,28,4,27,25,66,11,11,11,1,13,0,2,0,0,1,30,0,2,21,70,45,83,7,32,37,2,30,1,0,12,54,69,48,69,90,6,133,139,62,71,20,99,110,0,18,35,44,1,7,54,6,37,13,33,1,49,1,70,23,69,23,2,7,62,69,49,39,29,118,45,69,82,119,82,96,143,52,56,144,53,58,40,62,13,115,16,138,12,62,3,8,5,0,12,35,3,0,31,106,23,32,77,7,0,2,0,8,16,36,35,63,0,2,5,67,144,21,184,70,19,10,51,0,48,25,18,18,23,113,63,78,136,56,24,19,0,8,10,20,78,50,151,54,70,67,33,30,55,22,0,7,20,3,0,3,4,38,23,98,56,7,118,93,5,12,71,13,2,0,6,5,34,58,67,9,2,26,10,98,114,15,44,67,109,61,6,18,64,121,60,53,9,42,45,140,190,22,64,126,57,64,25,32,88,8,71,55,1,6,10,12,6,12,102,118,26,60,16,35,3,58,31,182,36,0,4,11,0,0,54,3,24,47,21,34,5,19,80,63,51,37,102,97,8,23,98,114,16,35,104,123,57,119,16,49,0,64,36,81,66,0,25,73,2,1,25,113,5,60,169,101,32,83,71,92,86,40,17,56,50,0,0,45,8,34,0,110,40,10,50,17,33,4,17,2,15,87,0,10,24,3,0,2,0,0,0,4,5,0,14,42,112,31,0,42,75,10,4,163,98,10,115,76,61,91,100,26,46,3,16,8,63,95,2,13,94,78,25,85,120,227,36,101,2,32,61,33,1,118,58,0,11,90,7,2,89,44,13,11,75,49,88,117,80,22,73,133,113,18,1,21,6,17,62,32,135,89,50,105,32,132,34,71,109,125,30,50,84,106,0,2,90,27,0,9,29,11,1,52,108,28,153,30,86,1,44,116,128,57,1,86,50,0,0,41,16,1,0,46,2,0,8,73,3,17,18,75,61,4,26,82,2,0,50,54,0,41,86,24,57,20,59,3,64,22,73,64,76,139,100,11,9,8,0,2,87,10,16,188,53,15,127,118,2,58,112,40,0,37,138,18,33,142,85,50,51,88,1,0,0,14,80,35,3,144,0,1,40,17,0,42,50,0,3,75,0,1,68,31,4,1,42,74,58,8,75,61,67,67,74,142,65,72,118,12,77,60,4,1,42,16,0,0,81,1,1,29,0,0,7,10,0,0,6,0,12,19,2,85,77,48,0,5,1,0,4,60,26,0,4,36,5,24,21,66,11,9,13,1,12,0,2,0,0,0,30,0,5,24,79,37,92,6,37,38,2,30,2,0,15,63,70,46,76,97,5,128,132,61,69,25,90,108,0,16,38,44,1,8,51,12,47,12,30,0,47,1,59,16,81,33,2,8,94,110,53,45,61,112,39,75,82,111,73,96,74,29,50,156,60,86,35,63,17,105,12,99,12,76,3,10,3,0,13,37,8,0,26,87,24,30,71,5,0,1,0,6,14,41,39,63,0,3,4,69,137,27,180,141,19,11,48,0,56,26,19,17,24,111,58,70,134,56,21,35,0,45,11,94,73,49,142,51,76,68,38,28,44,24,0,6,23,1,0,3,6,33,21,103,57,11,130,96,4,18,57,62,1,56,14,41,115,94,82,5,56,14,76,96,130,40,177,71,146,38,9,34,61,203,128,47,10,66,55,134,86,75,140,109,46,44,52,75,7,89,56,0,7,10,12,7,16,93,115,64,90,33,33,3,62,20,191,34,0,8,10,0,0,56,1,23,39,16,41,4,30,92,66,50,24,86,22,8,30,74,61,24,30,94,116,49,114,42,53,0,61,42,84,58,0,34,68,2,2,19,44,13,60,131,55,26,87,63,111,75,36,20,57,64,0,0,76,10,32,1,85,92,30,80,19,81,1,15,2,14,80,0,10,25,3,0,2,0,0,0,4,6,0,12,45,115,26,0,43,72,8,8,160,103,12,117,66,64,86,128,27,44,3,24,12,77,98,2,11,102,80,28,81,125,88,73,0,32,62,35,0,119,54,0,11,85,8,2,91,43,13,9,74,48,82,112,79,24,69,138,131,20,4,18,7,16,63,33,133,102,34,98,22,150,21,52,114,133,29,46,90,89,3,3,101,20,4,12,30,50,4,84,154,72,142,36,105,9,50,147,120,66,5,76,57,0,0,32,12,1,2,58,1,0,8,83,6,19,18,94,60,9,29,93,2,0,48,51,0,41,83,30,58,13,63,3,83,14,73,84,60,124,108,9,11,7,0,4,97,14,38,182,64,26,122,102,2,56,92,36,0,40,126,17,30,133,86,37,53,106,5,1,0,15,71,38,2,141,0,1,31,14,0,39,60,0,1,107,28,3,65,63,11,0,8,15,28,8,31,85,105,54,84,152,67,60,104,26,80,47,1,0,30,10,0,0,82,3,2,27,0,0,6,10,0,1,6,0,14,14,2,78,81,50,0,5,0,1,6,55,20,0,6,60,46,51,41,74,13,8,8,2,15,0,3,0,0,1,29,1,3,23,80,47,95,8,37,45,2,29,2,0,15,52,61,54,69,98,4,132,116,76,82,26,106,121,0,19,38,45,4,6,55,13,43,7,17,0,28,42,116,9,51,63,36,26,65,55,88,34,39,125,112,47,73,102,86,102,141,46,65,130,46,40,38,84,32,99,48,138,13,77,2,9,6,0,15,34,4,0,19,96,5,30,79,8,0,5,0,8,19,40,38,61,0,4,8,72,126,20,171,144,23,7,48,0,52,34,19,22,17,133,77,72,128,58,27,34,0,58,7,82,79,51,132,48,73,70,27,26,60,26,0,9,23,1,0,1,11,31,24,100,53,13,137,94,3,10,68,58,0,52,8,56,100,70,75,4,40,22,59,90,149,30,162,76,166,59,8,22,56,168,146,59,11,59,51,138,170,17,71,110,147,57,41,46,87,8,81,56,2,6,10,11,5,17,90,111,60,86,35,28,6,63,25,182,39,1,8,12,0,0,60,10,22,40,14,34,4,28,106,66,58,31,106,86,6,28,91,109,31,41,89,122,58,106,20,49,0,52,32,5,33,0,8,16,3,0,7,100,13,55,135,112,26,79,61,83,95,39,13,44,58,0,0,97,41,20,13,175,111,27,35,12,85,3,18,1,15,61,0,10,23,4,0,2,0,0,0,4,6,0,21,42,120,44,0,38,80,8,3,150,62,9,114,64,113,65,97,19,78,4,34,6,64,105,3,0,98,48,6,65,86,119,96,93,3,34,67,42,0,120,54,0,10,86,7,2,88,45,12,11,81,38,90,114,77,22,75,138,147,21,2,23,5,16,66,34,136,102,44,106,23,149,34,64,107,133,35,41,77,116,1,0,83,31,0,8,30,53,2,68,161,64,160,21,122,20,51,131,142,51,0,106,58,2,0,38,19,1,0,41,2,0,8,78,8,25,18,95,71,8,29,86,2,1,48,66,0,32,89,26,60,17,65,5,85,27,78,79,76,142,122,10,8,12,0,4,96,26,46,194,74,25,134,110,2,53,87,39,0,40,108,16,26,132,79,46,53,93,3,1,0,16,70,36,4,145,0,2,33,14,0,34,56,0,6,115,37,2,72,107,5,0,36,138,105,14,68,79,136,55,75,144,61,51,122,20,63,61,6,0,34,12,0,1,91,2,2,32,0,0,6,10,0,1,12,0,16,16,2,90,78,54,0,5,3,0,12,57,18,3,6,93,46,54,34,76,18,8,12,0,16,0,3,0,0,0,28,2,2,23,72,47,91,5,37,38,1,31,1,1,12,59,59,36,68,96,16,132,131,69,64,19,118,107,1,18,37,48,1,8,53,16,44,8,12,2,37,35,91,10,59,62,25,46,163,130,115,32,55,111,39,77,90,86,156,67,125,54,56,154,61,99,35,78,28,98,30,137,16,94,1,9,5,0,15,26,4,0,20,93,27,32,74,6,0,0,0,7,18,39,34,64,0,3,6,77,144,22,171,104,22,16,42,0,46,37,23,24,21,125,83,72,116,55,22,31,0,3,1,21,69,52,156,56,69,69,24,35,45,20,0,4,12,4,0,1,3,32,23,96,58,6,109,101,2,14,67,26,1,0,10,2,52,53,29,8,1,18,39,119,132,27,21,42,82,67,6,27,47,181,135,57,9,67,51,139,218,42,66,143,126,62,63,53,69,6,83,47,1,9,8,11,6,15,108,119,63,81,41,30,2,51,10,178,40,0,7,12,0,0,63,3,22,31,14,45,5,38,97,68,60,27,102,103,6,28,107,119,33,28,100,95,78,113,14,53,0,61,32,89,54,0,40,72,2,0,31,111,20,44,187,114,30,78,56,98,83,47,17,36,62,1,0,102,44,27,13,176,114,39,89,14,88,2,21,3,15,64,0,10,24,3,0,2,0,0,0,4,6,0,28,37,122,34,0,40,76,6,2,166,74,8,104,65,95,94,112,16,53,5,38,0,79,68,8,4,28,81,23,74,61

Sequence (2198 aa):
ESLVAARAEKVANLYRWLDTDNDVATDKYVPVPGFERVDVDVSDEVKQRMIQSMSGYIEHTDNQVPKDQAEALATLFVESTLDYDWDKRVEFLTKLESYGYSFEAPHAEKSIVSFWSGKNFKQYRDILDNAQTDGKKVVYDIDVKGNAFAIDLNKHLMRWGGLFLDPDNAEQNQLKSSIDAATFSNTGFWSSVYATGAQNDVYVIAEGGVRLGNYFWNVQLPALRQLQREGLVGEIRLLDKPVSEYKDLPADQIGRRLTDAGVAVKVRFDALSHERQAELLADNPDGYKADTLVELDVKLSAIDSMLRESLPFYSLRTERNLLVQEGEEGFEVRSWPGIDGKSKTILLDNPEDAAQQKSIERFILANFDNFEQMPDELFLVDNKVLSHHDGRTRIIAQKEDGAWTQLTEEQIAEFKEAFSLFDKDGDGTITTKELGTVMRSLGQNPTEAELQDMINEVDADGNGTIDFPEFLTMMARKMKDTDSEEEIREAFRVFDKDGNGYISAAELRHVMTNLGEKLTDEEVDQMIREADIDGDGQVNYEEFVQMMTAESLVAARAEKVANLYRWLDTDNDVATDKYVPVPGFERVDVDVSDEVKQRMIQSMSGYIEHTDNQVPKDQAEALATLFVESTLDYDWDKRVEFLTKLESYGYSFEAPHAEKSIVSFWSGKNFKQYRDILDNAQTDGKKVVYDIDVKGNAFAIDLNKHLMRWGGLFLDPDNAEQNQLKSSIDAATFSNTGFWSSVYATGAQNDVYVIAEGGVRLGNYFWNVQLPALRQLQREGLVGEIRLLDKPVSEYKDLPADQIGRRLTDAGVAVKVRFDALSHERQAELLADNPDGYKADTLVELDVKLSAIDSMLRESLPFYSLRTERNLLVQEGEEGFEVRSWPGIDGKSKTILLDNPEDAAQQKSIERFILANFDNFEQMPDELFLVDNKVLSHHDGRTRIIAQKEDGAWTLTEEQIAEFKEAFSLFDKDGDGTITTKELGTVMRSLGQNPTEAELQDMINEVDADGNGTIDFPEFLTMMARKMKDTDSEEEIREAFRVFDKDGNGYISAAELRHVMTNLGEKLTDEEVDQMIREADIDGDGQVNYEEFVQMMTASLVAARAEKVANLYRWLDTDNDVATDKYVPVPGFERVDVDVSDEVKQRMIQSMSGYIEHTDNQVPKDQAEALATLFVESTLDYDWDKRVEFLTKLESYGYSFEAPHAEKSIVSFWSGKNFKQYRDILDNAQTDGKKVVYDIDVKGNAFAIDLNKHLMRWGGLFLDPDNAEQNQLKSSIDAATFSNTGFWSSVYATGAQNDVYVIAEGGVRLGNYFWNVQLPALRQLQREGLVGEIRLLDKPVSEYKDLPADQIGRRLTDAGVAVKVRFDALSHERQAELLADNPDGYKADTLVELDVKLSAIDSMLRESLPFYSLRTERNLLVQEGEEGFEVRSWPGIDGKSKTILLDNPEDAAQQKSIERFILANFDNFEQMPDELFLVDNKVLSHHDGRTRIIAQKEDGAWTQLTEEQIAEFKEAFSLFDKDGDGTITTKELGTVMRSLGQNPTEAELQDMINEVDADGNGTIDFPEFLTMMARKMKDTDSEEEIREAFRVFDKDGNGYISAAELRHVMTNLGEKLTDEEVDQMIREADIDGDGQVNYEEFVQMMTAKSLVAARAEKVANLYRWLDTDNDVATDKYVPVPGFERVDVDVSDEVKQRMIQSMSGYIEHTDNQVPKDQAEALATLFVESTLDYDWDKRVEFLTKLESYGYSFEAPHAEKSIVSFWSGKNFKQYRDILDNAQTDGKKVVYDIDVKGNAFAIDLNKHLMRWGGLFLDPDNAEQNQLKSSIDAATFSNTGFWSSVYATGAQNDVYVIAEGGVRLGNYFWNVQLPALRQLQREGLVGEIRLLDKPVSEYKDLPADQIGRRLTDAGVAVKVRFDALSHERQAELLADNPDGYKADTLVELDVKLSAIDSMLRESLPFYSLRTERNLLVQEGEEGFEVRSWPGIDGKSKTILLDNPEDAAQQKSIERFILANFDNFEQMPDELFLVDNKVLSHHDGRTRIIAQKEDGAWTQLTEEQIAEFKEAFSLFDKDGDGTITTKELGTVMRSLGQNPTEAELQDMINEVDADGNGTIDFPEFLTMMARKMKDTDSEEEIREAFRVFDKDGNGYISAAELRHVMTNLGEKLTDEEVDQMIREADIDGDGQVNYEEFVQMMTA

Organism: Vibrio vulnificus (NCBI:txid672)

B-factor: mean 58.21, std 24.32, range [18.97, 177.43]